Protein 1H3Z (pdb70)

Foldseek 3Di:
DPDDDADAFFFKFAADVVGGTATWHFHDPVQAPVQAVVQEDPDDAQWTWIQGPDVRHIHTHHCVRIGGQDLVNLVVCLVPPPPDDPGRNRRSVRSNVRRTVVSDDGPD

Solvent-accessible surface area: 6737 Å² total; per-residue (Å²): 165,140,183,55,115,20,116,81,4,54,66,0,25,0,87,70,111,86,104,44,86,27,0,0,0,10,3,45,39,93,58,9,50,83,114,1,143,169,68,67,31,171,166,100,59,115,37,57,18,0,0,11,2,14,110,48,87,34,38,33,12,17,30,123,24,6,38,63,6,77,57,129,45,0,50,112,20,49,146,159,35,158,68,176,29,66,62,1,44,120,0,12,124,62,0,47,87,14,74,60,13,133,56,24,85,60,94,148

Organism: Schizosaccharomyces pombe (strain 972 / ATCC 24843) (NCBI:txid284812)

Radius of gyration: 12.96 Å; Cα contacts (8 Å, |Δi|>4): 188; chains: 1; bounding box: 38×31×26 Å

Nearest PDB structures (foldseek):
  1h3z-assembly1_A  TM=9.810E-01  e=1.314E-20  Schizosaccharomyces pombe
  2l89-assembly1_A  TM=6.892E-01  e=3.878E-08  Schizosaccharomyces pombe
  7e29-assembly1_A  TM=7.721E-01  e=1.032E-06  Escherichia coli K-12
  1n27-assembly1_A  TM=7.124E-01  e=5.860E-05  Mus musculus
  2daq-assembly1_A  TM=7.280E-01  e=3.653E-04  Homo sapiens

GO terms:
  GO:0005634 nucleus (C, HDA)

Secondary structure (DSSP, 8-state):
-------TT-EEEEEETTEEEEEEEE--GGG--HHHHHT---SSSPEEEEEETTTT--EEEEGGGEEE--HHHHHHHHHS-SS--HHHHHHHHHHHH--SGGGSPP--

Structure (mmCIF, N/CA/C/O backbone):
data_1H3Z
#
_entry.id   1H3Z
#
_cell.length_a   1.000
_cell.length_b   1.000
_cell.length_c   1.000
_cell.angle_alpha   90.00
_cell.angle_beta   90.00
_cell.angle_gamma   90.00
#
_symmetry.space_group_name_H-M   'P 1'
#
loop_
_atom_site.group_PDB
_atom_site.id
_atom_site.type_symbol
_atom_site.label_atom_id
_atom_site.label_alt_id
_atom_site.label_comp_id
_atom_site.label_asym_id
_atom_site.label_entity_id
_atom_site.label_seq_id
_atom_site.pdbx_PDB_ins_code
_atom_site.Cartn_x
_atom_site.Cartn_y
_atom_site.Cartn_z
_atom_site.occupancy
_atom_site.B_iso_or_equiv
_atom_site.auth_seq_id
_atom_site.auth_comp_id
_atom_site.auth_asym_id
_atom_site.auth_atom_id
_atom_site.pdbx_PDB_model_num
ATOM 1 N N . SER A 1 2 ? -1.952 11.591 16.200 1.00 0.00 118 SER A N 1
ATOM 2 C CA . SER A 1 2 ? -1.609 10.965 14.889 1.00 0.00 118 SER A CA 1
ATOM 3 C C . SER A 1 2 ? -0.088 10.902 14.713 1.00 0.00 118 SER A C 1
ATOM 4 O O . SER A 1 2 ? 0.418 10.867 13.609 1.00 0.00 118 SER A O 1
ATOM 14 N N . GLU A 1 3 ? 0.645 10.887 15.793 1.00 0.00 119 GLU A N 1
ATOM 15 C CA . GLU A 1 3 ? 2.132 10.827 15.686 1.00 0.00 119 GLU A CA 1
ATOM 16 C C . GLU A 1 3 ? 2.548 9.675 14.763 1.00 0.00 119 GLU A C 1
ATOM 17 O O . GLU A 1 3 ? 1.744 8.847 14.388 1.00 0.00 119 GLU A O 1
ATOM 29 N N . ARG A 1 4 ? 3.798 9.622 14.392 1.00 0.00 120 ARG A N 1
ATOM 30 C CA . ARG A 1 4 ? 4.265 8.528 13.491 1.00 0.00 120 ARG A CA 1
ATOM 31 C C . ARG A 1 4 ? 3.771 7.170 13.996 1.00 0.00 120 ARG A C 1
ATOM 32 O O . ARG A 1 4 ? 3.551 6.977 15.175 1.00 0.00 120 ARG A O 1
ATOM 53 N N . VAL A 1 5 ? 3.598 6.227 13.111 1.00 0.00 121 VAL A N 1
ATOM 54 C CA . VAL A 1 5 ? 3.120 4.880 13.535 1.00 0.00 121 VAL A CA 1
ATOM 55 C C . VAL A 1 5 ? 4.166 3.828 13.169 1.00 0.00 121 VAL A C 1
ATOM 56 O O . VAL A 1 5 ? 4.871 3.961 12.188 1.00 0.00 121 VAL A O 1
ATOM 69 N N . ASN A 1 6 ? 4.268 2.780 13.933 1.00 0.00 122 ASN A N 1
ATOM 70 C CA . ASN A 1 6 ? 5.262 1.727 13.596 1.00 0.00 122 ASN A CA 1
ATOM 71 C C . ASN A 1 6 ? 4.635 0.735 12.622 1.00 0.00 122 ASN A C 1
ATOM 72 O O . ASN A 1 6 ? 3.773 -0.044 12.976 1.00 0.00 122 ASN A O 1
ATOM 83 N N . TYR A 1 7 ? 5.046 0.778 11.389 1.00 0.00 123 TYR A N 1
ATOM 84 C CA . TYR A 1 7 ? 4.466 -0.139 10.373 1.00 0.00 123 TYR A CA 1
ATOM 85 C C . TYR A 1 7 ? 5.316 -1.405 10.235 1.00 0.00 123 TYR A C 1
ATOM 86 O O . TYR A 1 7 ? 6.524 -1.349 10.119 1.00 0.00 123 TYR A O 1
ATOM 104 N N . LYS A 1 8 ? 4.684 -2.547 10.250 1.00 0.00 124 LYS A N 1
ATOM 105 C CA . LYS A 1 8 ? 5.434 -3.831 10.125 1.00 0.00 124 LYS A CA 1
ATOM 106 C C . LYS A 1 8 ? 5.169 -4.465 8.756 1.00 0.00 124 LYS A C 1
ATOM 107 O O . LYS A 1 8 ? 4.207 -4.127 8.091 1.00 0.00 124 LYS A O 1
ATOM 126 N N . PRO A 1 9 ? 6.034 -5.368 8.381 1.00 0.00 125 PRO A N 1
ATOM 127 C CA . PRO A 1 9 ? 5.893 -6.056 7.075 1.00 0.00 125 PRO A CA 1
ATOM 128 C C . PRO A 1 9 ? 4.641 -6.937 7.078 1.00 0.00 125 PRO A C 1
ATOM 129 O O . PRO A 1 9 ? 4.524 -7.867 7.850 1.00 0.00 125 PRO A O 1
ATOM 140 N N . GLY A 1 10 ? 3.700 -6.641 6.223 1.00 0.00 126 GLY A N 1
ATOM 141 C CA . GLY A 1 10 ? 2.450 -7.445 6.176 1.00 0.00 126 GLY A CA 1
ATOM 142 C C . GLY A 1 10 ? 1.298 -6.627 6.769 1.00 0.00 126 GLY A C 1
ATOM 143 O O . GLY A 1 10 ? 0.161 -7.056 6.776 1.00 0.00 126 GLY A O 1
ATOM 147 N N . MET A 1 11 ? 1.579 -5.444 7.257 1.00 0.00 127 MET A N 1
ATOM 148 C CA . MET A 1 11 ? 0.490 -4.600 7.836 1.00 0.00 127 MET A CA 1
ATOM 149 C C . MET A 1 11 ? -0.160 -3.761 6.731 1.00 0.00 127 MET A C 1
ATOM 150 O O . MET A 1 11 ? 0.515 -3.143 5.930 1.00 0.00 127 MET A O 1
ATOM 164 N N . ARG A 1 12 ? -1.466 -3.733 6.679 1.00 0.00 128 ARG A N 1
ATOM 165 C CA . ARG A 1 12 ? -2.152 -2.935 5.621 1.00 0.00 128 ARG A CA 1
ATOM 166 C C . ARG A 1 12 ? -2.171 -1.452 6.004 1.00 0.00 128 ARG A C 1
ATOM 167 O O . ARG A 1 12 ? -2.742 -1.065 7.006 1.00 0.00 128 ARG A O 1
ATOM 188 N N . VAL A 1 13 ? -1.551 -0.617 5.215 1.00 0.00 129 VAL A N 1
ATOM 189 C CA . VAL A 1 13 ? -1.538 0.838 5.540 1.00 0.00 129 VAL A CA 1
ATOM 190 C C . VAL A 1 13 ? -1.988 1.662 4.333 1.00 0.00 129 VAL A C 1
ATOM 191 O O . VAL A 1 13 ? -2.161 1.153 3.244 1.00 0.00 129 VAL A O 1
ATOM 204 N N . LEU A 1 14 ? -2.174 2.936 4.525 1.00 0.00 130 LEU A N 1
ATOM 205 C CA . LEU A 1 14 ? -2.604 3.811 3.405 1.00 0.00 130 LEU A CA 1
ATOM 206 C C . LEU A 1 14 ? -1.450 4.741 3.021 1.00 0.00 130 LEU A C 1
ATOM 207 O O . LEU A 1 14 ? -0.886 5.422 3.854 1.00 0.00 130 LEU A O 1
ATOM 223 N N . THR A 1 15 ? -1.080 4.762 1.771 1.00 0.00 131 THR A N 1
ATOM 224 C CA . THR A 1 15 ? 0.051 5.634 1.345 1.00 0.00 131 THR A CA 1
ATOM 225 C C . THR A 1 15 ? -0.438 6.735 0.399 1.00 0.00 131 THR A C 1
ATOM 226 O O . THR A 1 15 ? -0.862 6.471 -0.710 1.00 0.00 131 THR A O 1
ATOM 237 N N . LYS A 1 16 ? -0.377 7.968 0.826 1.00 0.00 132 LYS A N 1
ATOM 238 C CA . LYS A 1 16 ? -0.836 9.088 -0.053 1.00 0.00 132 LYS A CA 1
ATOM 239 C C . LYS A 1 16 ? 0.296 9.537 -0.980 1.00 0.00 132 LYS A C 1
ATOM 240 O O . LYS A 1 16 ? 1.435 9.643 -0.570 1.00 0.00 132 LYS A O 1
ATOM 259 N N . MET A 1 17 ? 0.001 9.807 -2.225 1.00 0.00 133 MET A N 1
ATOM 260 C CA . MET A 1 17 ? 1.083 10.251 -3.153 1.00 0.00 133 MET A CA 1
ATOM 261 C C . MET A 1 17 ? 0.724 11.611 -3.759 1.00 0.00 133 MET A C 1
ATOM 262 O O . MET A 1 17 ? -0.393 12.073 -3.648 1.00 0.00 133 MET A O 1
ATOM 276 N N . SER A 1 18 ? 1.663 12.258 -4.393 1.00 0.00 134 SER A N 1
ATOM 277 C CA . SER A 1 18 ? 1.369 13.590 -4.999 1.00 0.00 134 SER A CA 1
ATOM 278 C C . SER A 1 18 ? 0.186 13.485 -5.967 1.00 0.00 134 SER A C 1
ATOM 279 O O . SER A 1 18 ? 0.198 12.698 -6.892 1.00 0.00 134 SER A O 1
ATOM 287 N N . GLY A 1 19 ? -0.835 14.271 -5.760 1.00 0.00 135 GLY A N 1
ATOM 288 C CA . GLY A 1 19 ? -2.015 14.214 -6.667 1.00 0.00 135 GLY A CA 1
ATOM 289 C C . GLY A 1 19 ? -2.712 12.863 -6.503 1.00 0.00 135 GLY A C 1
ATOM 290 O O . GLY A 1 19 ? -3.576 12.500 -7.277 1.00 0.00 135 GLY A O 1
ATOM 294 N N . PHE A 1 20 ? -2.338 12.111 -5.504 1.00 0.00 136 PHE A N 1
ATOM 295 C CA . PHE A 1 20 ? -2.971 10.779 -5.294 1.00 0.00 136 PHE A CA 1
ATOM 296 C C . PHE A 1 20 ? -3.510 10.657 -3.866 1.00 0.00 136 PHE A C 1
ATOM 297 O O . PHE A 1 20 ? -2.790 10.879 -2.910 1.00 0.00 136 PHE A O 1
ATOM 314 N N . PRO A 1 21 ? -4.755 10.276 -3.774 1.00 0.00 137 PRO A N 1
ATOM 315 C CA . PRO A 1 21 ? -5.410 10.088 -2.454 1.00 0.00 137 PRO A CA 1
ATOM 316 C C . PRO A 1 21 ? -4.743 8.930 -1.714 1.00 0.00 137 PRO A C 1
ATOM 317 O O . PRO A 1 21 ? -4.106 8.090 -2.317 1.00 0.00 137 PRO A O 1
ATOM 328 N N . TRP A 1 22 ? -4.865 8.872 -0.417 1.00 0.00 138 TRP A N 1
ATOM 329 C CA . TRP A 1 22 ? -4.208 7.755 0.311 1.00 0.00 138 TRP A CA 1
ATOM 330 C C . TRP A 1 22 ? -4.586 6.443 -0.371 1.00 0.00 138 TRP A C 1
ATOM 331 O O . TRP A 1 22 ? -5.748 6.134 -0.547 1.00 0.00 138 TRP A O 1
ATOM 352 N N . TRP A 1 23 ? -3.613 5.680 -0.775 1.00 0.00 139 TRP A N 1
ATOM 353 C CA . TRP A 1 23 ? -3.915 4.400 -1.470 1.00 0.00 139 TRP A CA 1
ATOM 354 C C . TRP A 1 23 ? -3.682 3.217 -0.539 1.00 0.00 139 TRP A C 1
ATOM 355 O O . TRP A 1 23 ? -2.747 3.210 0.236 1.00 0.00 139 TRP A O 1
ATOM 376 N N . PRO A 1 24 ? -4.536 2.239 -0.657 1.00 0.00 140 PRO A N 1
ATOM 377 C CA . PRO A 1 24 ? -4.412 1.026 0.176 1.00 0.00 140 PRO A CA 1
ATOM 378 C C . PRO A 1 24 ? -3.128 0.284 -0.194 1.00 0.00 140 PRO A C 1
ATOM 379 O O . PRO A 1 24 ? -3.022 -0.335 -1.237 1.00 0.00 140 PRO A O 1
ATOM 390 N N . SER A 1 25 ? -2.149 0.363 0.661 1.00 0.00 141 SER A N 1
ATOM 391 C CA . SER A 1 25 ? -0.853 -0.316 0.399 1.00 0.00 141 SER A CA 1
ATOM 392 C C . SER A 1 25 ? -0.353 -0.951 1.694 1.00 0.00 141 SER A C 1
ATOM 393 O O . SER A 1 25 ? -0.504 -0.398 2.763 1.00 0.00 141 SER A O 1
ATOM 401 N N . MET A 1 26 ? 0.233 -2.107 1.614 1.00 0.00 142 MET A N 1
ATOM 402 C CA . MET A 1 26 ? 0.727 -2.769 2.853 1.00 0.00 142 MET A CA 1
ATOM 403 C C . MET A 1 26 ? 2.250 -2.652 2.937 1.00 0.00 142 MET A C 1
ATOM 404 O O . MET A 1 26 ? 2.939 -2.673 1.939 1.00 0.00 142 MET A O 1
ATOM 418 N N . VAL A 1 27 ? 2.784 -2.517 4.119 1.00 0.00 143 VAL A N 1
ATOM 419 C CA . VAL A 1 27 ? 4.263 -2.385 4.248 1.00 0.00 143 VAL A CA 1
ATOM 420 C C . VAL A 1 27 ? 4.936 -3.725 3.951 1.00 0.00 143 VAL A C 1
ATOM 421 O O . VAL A 1 27 ? 4.738 -4.701 4.643 1.00 0.00 143 VAL A O 1
ATOM 434 N N . VAL A 1 28 ? 5.728 -3.775 2.919 1.00 0.00 144 VAL A N 1
ATOM 435 C CA . VAL A 1 28 ? 6.422 -5.043 2.560 1.00 0.00 144 VAL A CA 1
ATOM 436 C C . VAL A 1 28 ? 7.934 -4.859 2.675 1.00 0.00 144 VAL A C 1
ATOM 437 O O . VAL A 1 28 ? 8.412 -3.883 3.217 1.00 0.00 144 VAL A O 1
ATOM 450 N N . THR A 1 29 ? 8.687 -5.790 2.167 1.00 0.00 145 THR A N 1
ATOM 451 C CA . THR A 1 29 ? 10.168 -5.670 2.239 1.00 0.00 145 THR A CA 1
ATOM 452 C C . THR A 1 29 ? 10.783 -6.003 0.878 1.00 0.00 145 THR A C 1
ATOM 453 O O . THR A 1 29 ? 10.202 -6.713 0.083 1.00 0.00 145 THR A O 1
ATOM 464 N N . GLU A 1 30 ? 11.949 -5.492 0.602 1.00 0.00 146 GLU A N 1
ATOM 465 C CA . GLU A 1 30 ? 12.592 -5.777 -0.712 1.00 0.00 146 GLU A CA 1
ATOM 466 C C . GLU A 1 30 ? 12.584 -7.282 -0.994 1.00 0.00 146 GLU A C 1
ATOM 467 O O . GLU A 1 30 ? 12.691 -7.712 -2.126 1.00 0.00 146 GLU A O 1
ATOM 479 N N . SER A 1 31 ? 12.457 -8.085 0.026 1.00 0.00 147 SER A N 1
ATOM 480 C CA . SER A 1 31 ? 12.441 -9.561 -0.185 1.00 0.00 147 SER A CA 1
ATOM 481 C C . SER A 1 31 ? 11.251 -9.963 -1.065 1.00 0.00 147 SER A C 1
ATOM 482 O O . SER A 1 31 ? 11.299 -10.946 -1.775 1.00 0.00 147 SER A O 1
ATOM 490 N N . LYS A 1 32 ? 10.184 -9.212 -1.021 1.00 0.00 148 LYS A N 1
ATOM 491 C CA . LYS A 1 32 ? 8.995 -9.556 -1.855 1.00 0.00 148 LYS A CA 1
ATOM 492 C C . LYS A 1 32 ? 8.921 -8.635 -3.075 1.00 0.00 148 LYS A C 1
ATOM 493 O O . LYS A 1 32 ? 8.050 -8.767 -3.913 1.00 0.00 148 LYS A O 1
ATOM 512 N N . MET A 1 33 ? 9.823 -7.699 -3.177 1.00 0.00 149 MET A N 1
ATOM 513 C CA . MET A 1 33 ? 9.801 -6.763 -4.337 1.00 0.00 149 MET A CA 1
ATOM 514 C C . MET A 1 33 ? 10.647 -7.306 -5.488 1.00 0.00 149 MET A C 1
ATOM 515 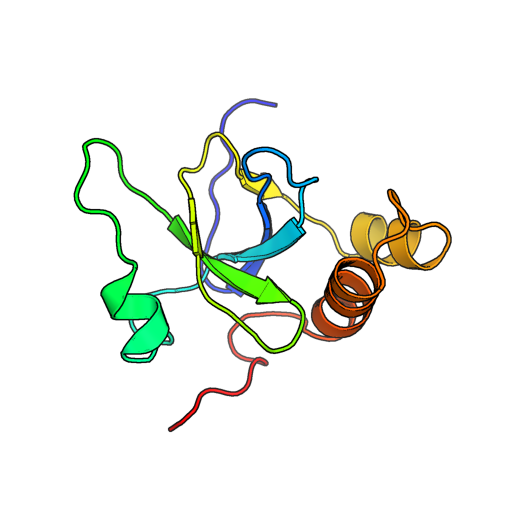O O . MET A 1 33 ? 11.844 -7.475 -5.364 1.00 0.00 149 MET A O 1
ATOM 529 N N . THR A 1 34 ? 10.042 -7.567 -6.614 1.00 0.00 150 THR A N 1
ATOM 530 C CA . THR A 1 34 ? 10.826 -8.080 -7.771 1.00 0.00 150 THR A CA 1
ATOM 531 C C . THR A 1 34 ? 11.824 -7.010 -8.220 1.00 0.00 150 THR A C 1
ATOM 532 O O . THR A 1 34 ? 12.197 -6.144 -7.455 1.00 0.00 150 THR A O 1
ATOM 543 N N . SER A 1 35 ? 12.256 -7.054 -9.448 1.00 0.00 151 SER A N 1
ATOM 544 C CA . SER A 1 35 ? 13.224 -6.023 -9.922 1.00 0.00 151 SER A CA 1
ATOM 545 C C . SER A 1 35 ? 12.487 -4.718 -10.221 1.00 0.00 151 SER A C 1
ATOM 546 O O . SER A 1 35 ? 13.048 -3.643 -10.138 1.00 0.00 151 SER A O 1
ATOM 554 N N . VAL A 1 36 ? 11.229 -4.800 -10.561 1.00 0.00 152 VAL A N 1
ATOM 555 C CA . VAL A 1 36 ? 10.455 -3.561 -10.853 1.00 0.00 152 VAL A CA 1
ATOM 556 C C . VAL A 1 36 ? 10.329 -2.721 -9.578 1.00 0.00 152 VAL A C 1
ATOM 557 O O . VAL A 1 36 ? 10.525 -1.521 -9.588 1.00 0.00 152 VAL A O 1
ATOM 570 N N . ALA A 1 37 ? 10.007 -3.346 -8.479 1.00 0.00 153 ALA A N 1
ATOM 571 C CA . ALA A 1 37 ? 9.872 -2.593 -7.200 1.00 0.00 153 ALA A CA 1
ATOM 572 C C . ALA A 1 37 ? 11.256 -2.235 -6.654 1.00 0.00 153 ALA A C 1
ATOM 573 O O . ALA A 1 37 ? 11.436 -1.230 -5.995 1.00 0.00 153 ALA A O 1
ATOM 580 N N . ARG A 1 38 ? 12.236 -3.055 -6.920 1.00 0.00 154 ARG A N 1
ATOM 581 C CA . ARG A 1 38 ? 13.608 -2.768 -6.415 1.00 0.00 154 ARG A CA 1
ATOM 582 C C . ARG A 1 38 ? 14.247 -1.635 -7.223 1.00 0.00 154 ARG A C 1
ATOM 583 O O . ARG A 1 38 ? 15.116 -0.932 -6.745 1.00 0.00 154 ARG A O 1
ATOM 604 N N . LYS A 1 39 ? 13.828 -1.457 -8.445 1.00 0.00 155 LYS A N 1
ATOM 605 C CA . LYS A 1 39 ? 14.414 -0.375 -9.287 1.00 0.00 155 LYS A CA 1
ATOM 606 C C . LYS A 1 39 ? 13.867 0.989 -8.858 1.00 0.00 155 LYS A C 1
ATOM 607 O O . LYS A 1 39 ? 14.480 2.013 -9.087 1.00 0.00 155 LYS A O 1
ATOM 626 N N . SER A 1 40 ? 12.717 1.012 -8.242 1.00 0.00 156 SER A N 1
ATOM 627 C CA . SER A 1 40 ? 12.133 2.313 -7.807 1.00 0.00 156 SER A CA 1
ATOM 628 C C . SER A 1 40 ? 12.600 2.662 -6.391 1.00 0.00 156 SER A C 1
ATOM 629 O O . SER A 1 40 ? 12.263 3.700 -5.856 1.00 0.00 156 SER A O 1
ATOM 637 N N . LYS A 1 41 ? 13.373 1.808 -5.778 1.00 0.00 157 LYS A N 1
ATOM 638 C CA . LYS A 1 41 ? 13.854 2.101 -4.397 1.00 0.00 157 LYS A CA 1
ATOM 639 C C . LYS A 1 41 ? 14.563 3.459 -4.359 1.00 0.00 157 LYS A C 1
ATOM 640 O O . LYS A 1 41 ? 15.572 3.653 -5.007 1.00 0.00 157 LYS A O 1
ATOM 659 N N . PRO A 1 42 ? 14.001 4.358 -3.597 1.00 0.00 158 PRO A N 1
ATOM 660 C CA . PRO A 1 42 ? 14.571 5.723 -3.464 1.00 0.00 158 PRO A CA 1
ATOM 661 C C . PRO A 1 42 ? 15.890 5.691 -2.687 1.00 0.00 158 PRO A C 1
ATOM 662 O O . PRO A 1 42 ? 16.058 4.930 -1.755 1.00 0.00 158 PRO A O 1
ATOM 673 N N . LYS A 1 43 ? 16.822 6.522 -3.062 1.00 0.00 159 LYS A N 1
ATOM 674 C CA . LYS A 1 43 ? 18.129 6.557 -2.345 1.00 0.00 159 LYS A CA 1
ATOM 675 C C . LYS A 1 43 ? 18.320 7.933 -1.706 1.00 0.00 159 LYS A C 1
ATOM 676 O O . LYS A 1 43 ? 19.426 8.367 -1.450 1.00 0.00 159 LYS A O 1
ATOM 695 N N . ARG A 1 44 ? 17.240 8.622 -1.455 1.00 0.00 160 ARG A N 1
ATOM 696 C CA . ARG A 1 44 ? 17.333 9.975 -0.838 1.00 0.00 160 ARG A CA 1
ATOM 697 C C . ARG A 1 44 ? 17.417 9.864 0.687 1.00 0.00 160 ARG A C 1
ATOM 698 O O . ARG A 1 44 ? 17.322 8.790 1.249 1.00 0.00 160 ARG A O 1
ATOM 719 N N . ALA A 1 45 ? 17.597 10.968 1.358 1.00 0.00 161 ALA A N 1
ATOM 720 C CA . ALA A 1 45 ? 17.693 10.938 2.846 1.00 0.00 161 ALA A CA 1
ATOM 721 C C . ALA A 1 45 ? 16.356 10.519 3.457 1.00 0.00 161 ALA A C 1
ATOM 722 O O . ALA A 1 45 ? 15.302 10.799 2.923 1.00 0.00 161 ALA A O 1
ATOM 729 N N . GLY A 1 46 ? 16.393 9.850 4.575 1.00 0.00 162 GLY A N 1
ATOM 730 C CA . GLY A 1 46 ? 15.126 9.412 5.221 1.00 0.00 162 GLY A CA 1
ATOM 731 C C . GLY A 1 46 ? 14.864 7.949 4.871 1.00 0.00 162 GLY A C 1
ATOM 732 O O . GLY A 1 46 ? 14.995 7.542 3.733 1.00 0.00 162 GLY A O 1
ATOM 736 N N . THR A 1 47 ? 14.489 7.151 5.832 1.00 0.00 163 THR A N 1
ATOM 737 C CA . THR A 1 47 ? 14.220 5.718 5.532 1.00 0.00 163 THR A CA 1
ATOM 738 C C . THR A 1 47 ? 12.855 5.583 4.864 1.00 0.00 163 THR A C 1
ATOM 739 O O . THR A 1 47 ? 11.846 6.010 5.391 1.00 0.00 163 THR A O 1
ATOM 750 N N . PHE A 1 48 ? 12.818 5.008 3.697 1.00 0.00 164 PHE A N 1
ATOM 751 C CA . PHE A 1 48 ? 11.522 4.861 2.979 1.00 0.00 164 PHE A CA 1
ATOM 752 C C . PHE A 1 48 ? 10.950 3.455 3.179 1.00 0.00 164 PHE A C 1
ATOM 753 O O . PHE A 1 48 ? 11.672 2.480 3.243 1.00 0.00 164 PHE A O 1
ATOM 770 N N . TYR A 1 49 ? 9.654 3.352 3.283 1.00 0.00 165 TYR A N 1
ATOM 771 C CA . TYR A 1 49 ? 9.016 2.021 3.487 1.00 0.00 165 TYR A CA 1
ATOM 772 C C . TYR A 1 49 ? 8.522 1.449 2.162 1.00 0.00 165 TYR A C 1
ATOM 773 O O . TYR A 1 49 ? 7.684 2.044 1.511 1.00 0.00 165 TYR A O 1
ATOM 791 N N . PRO A 1 50 ? 9.014 0.295 1.817 1.00 0.00 166 PRO A N 1
ATOM 792 C CA . PRO A 1 50 ? 8.556 -0.357 0.578 1.00 0.00 166 PRO A CA 1
ATOM 793 C C . PRO A 1 50 ? 7.190 -0.981 0.853 1.00 0.00 166 PRO A C 1
ATOM 794 O O . PRO A 1 50 ? 7.060 -1.827 1.712 1.00 0.00 166 PRO A O 1
ATOM 805 N N . VAL A 1 51 ? 6.172 -0.575 0.157 1.00 0.00 167 VAL A N 1
ATOM 806 C CA . VAL A 1 51 ? 4.828 -1.162 0.426 1.00 0.00 167 VAL A CA 1
ATOM 807 C C . VAL A 1 51 ? 4.262 -1.782 -0.841 1.00 0.00 167 VAL A C 1
ATOM 808 O O . VAL A 1 51 ? 4.719 -1.509 -1.930 1.00 0.00 167 VAL A O 1
ATOM 821 N N . ILE A 1 52 ? 3.238 -2.573 -0.716 1.00 0.00 168 ILE A N 1
ATOM 822 C CA . ILE A 1 52 ? 2.625 -3.150 -1.932 1.00 0.00 168 ILE A CA 1
ATOM 823 C C . ILE A 1 52 ? 1.342 -2.380 -2.203 1.00 0.00 168 ILE A C 1
ATOM 824 O O . ILE A 1 52 ? 0.513 -2.207 -1.331 1.00 0.00 168 ILE A O 1
ATOM 840 N N . PHE A 1 53 ? 1.184 -1.886 -3.389 1.00 0.00 169 PHE A N 1
ATOM 841 C CA . PHE A 1 53 ? -0.033 -1.092 -3.694 1.00 0.00 169 PHE A CA 1
ATOM 842 C C . PHE A 1 53 ? -1.110 -1.971 -4.322 1.00 0.00 169 PHE A C 1
ATOM 843 O O . PHE A 1 53 ? -0.844 -2.775 -5.191 1.00 0.00 169 PHE A O 1
ATOM 860 N N . PHE A 1 54 ? -2.332 -1.812 -3.898 1.00 0.00 170 PHE A N 1
ATOM 861 C CA . PHE A 1 54 ? -3.428 -2.630 -4.485 1.00 0.00 170 PHE A CA 1
ATOM 862 C C . PHE A 1 54 ? -4.163 -1.788 -5.538 1.00 0.00 170 PHE A C 1
ATOM 863 O O . PHE A 1 54 ? -4.239 -0.580 -5.414 1.00 0.00 170 PHE A O 1
ATOM 880 N N . PRO A 1 55 ? -4.684 -2.440 -6.546 1.00 0.00 171 PRO A N 1
ATOM 881 C CA . PRO A 1 55 ? -4.577 -3.908 -6.678 1.00 0.00 171 PRO A CA 1
ATOM 882 C C . PRO A 1 55 ? -3.328 -4.280 -7.492 1.00 0.00 171 PRO A C 1
ATOM 883 O O . PRO A 1 55 ? -2.374 -3.532 -7.554 1.00 0.00 171 PRO A O 1
ATOM 894 N N . ASN A 1 56 ? -3.335 -5.430 -8.118 1.00 0.00 172 ASN A N 1
ATOM 895 C CA . ASN A 1 56 ? -2.161 -5.856 -8.937 1.00 0.00 172 ASN A CA 1
ATOM 896 C C . ASN A 1 56 ? -0.898 -5.941 -8.077 1.00 0.00 172 ASN A C 1
ATOM 897 O O . ASN A 1 56 ? 0.195 -6.084 -8.588 1.00 0.00 172 ASN A O 1
ATOM 908 N N . LYS A 1 57 ? -1.039 -5.861 -6.778 1.00 0.00 173 LYS A N 1
ATOM 909 C CA . LYS A 1 57 ? 0.146 -5.942 -5.885 1.00 0.00 173 LYS A CA 1
ATOM 910 C C . LYS A 1 57 ? 1.329 -5.189 -6.516 1.00 0.00 173 LYS A C 1
ATOM 911 O O . LYS A 1 57 ? 2.179 -5.752 -7.174 1.00 0.00 173 LYS A O 1
ATOM 930 N N . GLU A 1 58 ? 1.379 -3.902 -6.311 1.00 0.00 174 GLU A N 1
ATOM 931 C CA . GLU A 1 58 ? 2.496 -3.094 -6.873 1.00 0.00 174 GLU A CA 1
ATOM 932 C C . GLU A 1 58 ? 3.498 -2.829 -5.757 1.00 0.00 174 GLU A C 1
ATOM 933 O O . GLU A 1 58 ? 3.410 -3.417 -4.704 1.00 0.00 174 GLU A O 1
ATOM 945 N N . TYR A 1 59 ? 4.445 -1.960 -5.957 1.00 0.00 175 TYR A N 1
ATOM 946 C CA . TYR A 1 59 ? 5.422 -1.692 -4.869 1.00 0.00 175 TYR A CA 1
ATOM 947 C C . TYR A 1 59 ? 5.835 -0.221 -4.873 1.00 0.00 175 TYR A C 1
ATOM 948 O O . TYR A 1 59 ? 6.240 0.320 -5.882 1.00 0.00 175 TYR A O 1
ATOM 966 N N . LEU A 1 60 ? 5.727 0.433 -3.746 1.00 0.00 176 LEU A N 1
ATOM 967 C CA . LEU A 1 60 ? 6.103 1.873 -3.682 1.00 0.00 176 LEU A CA 1
ATOM 968 C C . LEU A 1 60 ? 6.989 2.147 -2.466 1.00 0.00 176 LEU A C 1
ATOM 969 O O . LEU A 1 60 ? 6.866 1.519 -1.435 1.00 0.00 176 LEU A O 1
ATOM 985 N N . TRP A 1 61 ? 7.872 3.097 -2.580 1.00 0.00 177 TRP A N 1
ATOM 986 C CA . TRP A 1 61 ? 8.763 3.440 -1.443 1.00 0.00 177 TRP A CA 1
ATOM 987 C C . TRP A 1 61 ? 8.322 4.774 -0.834 1.00 0.00 177 TRP A C 1
ATOM 988 O O . TRP A 1 61 ? 8.703 5.834 -1.292 1.00 0.00 177 TRP A O 1
ATOM 1009 N N . THR A 1 62 ? 7.512 4.733 0.188 1.00 0.00 178 THR A N 1
ATOM 1010 C CA . THR A 1 62 ? 7.036 5.999 0.816 1.00 0.00 178 THR A CA 1
ATOM 1011 C C . THR A 1 62 ? 7.509 6.088 2.270 1.00 0.00 178 THR A C 1
ATOM 1012 O O . THR A 1 62 ? 7.597 5.096 2.965 1.00 0.00 178 THR A O 1
ATOM 1023 N N . GLY A 1 63 ? 7.811 7.270 2.735 1.00 0.00 179 GLY A N 1
ATOM 1024 C CA . GLY A 1 63 ? 8.275 7.420 4.144 1.00 0.00 179 GLY A CA 1
ATOM 1025 C C . GLY A 1 63 ? 7.085 7.269 5.093 1.00 0.00 179 GLY A C 1
ATOM 1026 O O . GLY A 1 63 ? 5.942 7.389 4.698 1.00 0.00 179 GLY A O 1
ATOM 1030 N N . SER A 1 64 ? 7.344 7.003 6.345 1.00 0.00 180 SER A N 1
ATOM 1031 C CA . SER A 1 64 ? 6.232 6.840 7.327 1.00 0.00 180 SER A CA 1
ATOM 1032 C C . SER A 1 64 ? 5.352 8.098 7.351 1.00 0.00 180 SER A C 1
ATOM 1033 O O . SER A 1 64 ? 4.199 8.055 7.731 1.00 0.00 180 SER A O 1
ATOM 1041 N N . ASP A 1 65 ? 5.897 9.221 6.963 1.00 0.00 181 ASP A N 1
ATOM 1042 C CA . ASP A 1 65 ? 5.108 10.491 6.979 1.00 0.00 181 ASP A CA 1
ATOM 1043 C C . ASP A 1 65 ? 3.819 10.357 6.162 1.00 0.00 181 ASP A C 1
ATOM 1044 O O . ASP A 1 65 ? 2.732 10.562 6.667 1.00 0.00 181 ASP A O 1
ATOM 1053 N N . SER A 1 66 ? 3.923 10.019 4.905 1.00 0.00 182 SER A N 1
ATOM 1054 C CA . SER A 1 66 ? 2.693 9.881 4.070 1.00 0.00 182 SER A CA 1
ATOM 1055 C C . SER A 1 66 ? 2.064 8.502 4.281 1.00 0.00 182 SER A C 1
ATOM 1056 O O . SER A 1 66 ? 1.173 8.094 3.552 1.00 0.00 182 SER A O 1
ATOM 1064 N N . LEU A 1 67 ? 2.528 7.780 5.270 1.00 0.00 183 LEU A N 1
ATOM 1065 C CA . LEU A 1 67 ? 1.971 6.425 5.539 1.00 0.00 183 LEU A CA 1
ATOM 1066 C C . LEU A 1 67 ? 1.060 6.450 6.768 1.00 0.00 183 LEU A C 1
ATOM 1067 O O . LEU A 1 67 ? 1.408 6.977 7.805 1.00 0.00 183 LEU A O 1
ATOM 1083 N N . THR A 1 68 ? -0.099 5.870 6.654 1.00 0.00 184 THR A N 1
ATOM 1084 C CA . THR A 1 68 ? -1.045 5.835 7.804 1.00 0.00 184 THR A CA 1
ATOM 1085 C C . THR A 1 68 ? -1.570 4.405 7.971 1.00 0.00 184 THR A C 1
ATOM 1086 O O . THR A 1 68 ? -1.584 3.645 7.029 1.00 0.00 184 THR A O 1
ATOM 1097 N N . PRO A 1 69 ? -1.973 4.073 9.163 1.00 0.00 185 PRO A N 1
ATOM 1098 C CA . PRO A 1 69 ? -2.490 2.708 9.427 1.00 0.00 185 PRO A CA 1
ATOM 1099 C C . PRO A 1 69 ? -3.847 2.503 8.741 1.00 0.00 185 PRO A C 1
ATOM 1100 O O . PRO A 1 69 ? -4.758 3.291 8.896 1.00 0.00 185 PRO A O 1
ATOM 1111 N N . LEU A 1 70 ? -3.982 1.447 7.980 1.00 0.00 186 LEU A N 1
ATOM 1112 C CA . LEU A 1 70 ? -5.273 1.184 7.279 1.00 0.00 186 LEU A CA 1
ATOM 1113 C C . LEU A 1 70 ? -5.950 -0.044 7.898 1.00 0.00 186 LEU A C 1
ATOM 1114 O O . LEU A 1 70 ? -5.537 -1.167 7.687 1.00 0.00 186 LEU A O 1
ATOM 1130 N N . THR A 1 71 ? -6.983 0.165 8.669 1.00 0.00 187 THR A N 1
ATOM 1131 C CA . THR A 1 71 ? -7.682 -0.985 9.314 1.00 0.00 187 THR A CA 1
ATOM 1132 C C . THR A 1 71 ? -8.659 -1.642 8.340 1.00 0.00 187 THR A C 1
ATOM 1133 O O . THR A 1 71 ? -9.074 -1.048 7.365 1.00 0.00 187 THR A O 1
ATOM 1144 N N . SER A 1 72 ? -9.043 -2.860 8.607 1.00 0.00 188 SER A N 1
ATOM 1145 C CA . SER A 1 72 ? -10.006 -3.549 7.703 1.00 0.00 188 SER A CA 1
ATOM 1146 C C . SER A 1 72 ? -11.329 -2.785 7.689 1.00 0.00 188 SER A C 1
ATOM 1147 O O . SER A 1 72 ? -11.973 -2.651 6.667 1.00 0.00 188 SER A O 1
ATOM 1155 N N . GLU A 1 73 ? -11.734 -2.276 8.818 1.00 0.00 189 GLU A N 1
ATOM 1156 C CA . GLU A 1 73 ? -13.008 -1.508 8.877 1.00 0.00 189 GLU A CA 1
ATOM 1157 C C . GLU A 1 73 ? -12.926 -0.313 7.932 1.00 0.00 189 GLU A C 1
ATOM 1158 O O . GLU A 1 73 ? -13.812 -0.069 7.136 1.00 0.00 189 GLU A O 1
ATOM 1170 N N . ALA A 1 74 ? -11.856 0.428 8.003 1.00 0.00 190 ALA A N 1
ATOM 1171 C CA . ALA A 1 74 ? -11.702 1.599 7.099 1.00 0.00 190 ALA A CA 1
ATOM 1172 C C . ALA A 1 74 ? -11.751 1.128 5.647 1.00 0.00 190 ALA A C 1
ATOM 1173 O O . ALA A 1 74 ? -12.377 1.735 4.800 1.00 0.00 190 ALA A O 1
ATOM 1180 N N . ILE A 1 75 ? -11.100 0.036 5.359 1.00 0.00 191 ILE A N 1
ATOM 1181 C CA . ILE A 1 75 ? -11.108 -0.496 3.969 1.00 0.00 191 ILE A CA 1
ATOM 1182 C C . ILE A 1 75 ? -12.543 -0.825 3.551 1.00 0.00 191 ILE A C 1
ATOM 1183 O O . ILE A 1 75 ? -13.010 -0.401 2.514 1.00 0.00 191 ILE A O 1
ATOM 1199 N N . SER A 1 76 ? -13.248 -1.574 4.358 1.00 0.00 192 SER A N 1
ATOM 1200 C CA . SER A 1 76 ? -14.655 -1.924 4.011 1.00 0.00 192 SER A CA 1
ATOM 1201 C C . SER A 1 76 ? -15.493 -0.650 3.900 1.00 0.00 192 SER A C 1
ATOM 1202 O O . SER A 1 76 ? -16.289 -0.494 2.993 1.00 0.00 192 SER A O 1
ATOM 1210 N N . GLN A 1 77 ? -15.313 0.272 4.807 1.00 0.00 193 GLN A N 1
ATOM 1211 C CA . GLN A 1 77 ? -16.093 1.538 4.730 1.00 0.00 193 GLN A CA 1
ATOM 1212 C C . GLN A 1 77 ? -15.885 2.158 3.351 1.00 0.00 193 GLN A C 1
ATOM 1213 O O . GLN A 1 77 ? -16.811 2.643 2.727 1.00 0.00 193 GLN A O 1
ATOM 1227 N N . PHE A 1 78 ? -14.677 2.124 2.859 1.00 0.00 194 PHE A N 1
ATOM 1228 C CA . PHE A 1 78 ? -14.416 2.691 1.509 1.00 0.00 194 PHE A CA 1
ATOM 1229 C C . PHE A 1 78 ? -15.186 1.878 0.467 1.00 0.00 194 PHE A C 1
ATOM 1230 O O . PHE A 1 78 ? -15.817 2.422 -0.417 1.00 0.00 194 PHE A O 1
ATOM 1247 N N . LEU A 1 79 ? -15.142 0.576 0.566 1.00 0.00 195 LEU A N 1
ATOM 1248 C CA . LEU A 1 79 ? -15.879 -0.261 -0.420 1.00 0.00 195 LEU A CA 1
ATOM 1249 C C . LEU A 1 79 ? -17.317 0.244 -0.513 1.00 0.00 195 LEU A C 1
ATOM 1250 O O . LEU A 1 79 ? -17.857 0.412 -1.588 1.00 0.00 195 LEU A O 1
ATOM 1266 N N . GLU A 1 80 ? -17.933 0.517 0.605 1.00 0.00 196 GLU A N 1
ATOM 1267 C CA . GLU A 1 80 ? -19.324 1.047 0.563 1.00 0.00 196 GLU A CA 1
ATOM 1268 C C . GLU A 1 80 ? -19.309 2.383 -0.176 1.00 0.00 196 GLU A C 1
ATOM 1269 O O . GLU A 1 80 ? -20.132 2.648 -1.030 1.00 0.00 196 GLU A O 1
ATOM 1281 N N . LYS A 1 81 ? -18.350 3.212 0.131 1.00 0.00 197 LYS A N 1
ATOM 1282 C CA . LYS A 1 81 ? -18.233 4.523 -0.566 1.00 0.00 197 LYS A CA 1
ATOM 1283 C C . LYS A 1 81 ? -16.754 4.829 -0.824 1.00 0.00 197 LYS A C 1
ATOM 1284 O O . LYS A 1 81 ? -16.011 5.115 0.094 1.00 0.00 197 LYS A O 1
ATOM 1303 N N . PRO A 1 82 ? -16.376 4.757 -2.069 1.00 0.00 198 PRO A N 1
ATOM 1304 C CA . PRO A 1 82 ? -14.982 5.024 -2.468 1.00 0.00 198 PRO A CA 1
ATOM 1305 C C . PRO A 1 82 ? -14.793 6.500 -2.833 1.00 0.00 198 PRO A C 1
ATOM 1306 O O . PRO A 1 82 ? -15.688 7.138 -3.350 1.00 0.00 198 PRO A O 1
ATOM 1317 N N . LYS A 1 83 ? -13.636 7.049 -2.564 1.00 0.00 199 LYS A N 1
ATOM 1318 C CA . LYS A 1 83 ? -13.403 8.486 -2.898 1.00 0.00 199 LYS A CA 1
ATOM 1319 C C . LYS A 1 83 ? -11.899 8.766 -3.057 1.00 0.00 199 LYS A C 1
ATOM 1320 O O . LYS A 1 83 ? -11.115 8.385 -2.210 1.00 0.00 199 LYS A O 1
ATOM 1339 N N . PRO A 1 84 ? -11.536 9.428 -4.134 1.00 0.00 200 PRO A N 1
ATOM 1340 C CA . PRO A 1 84 ? -12.525 9.879 -5.150 1.00 0.00 200 PRO A CA 1
ATOM 1341 C C . PRO A 1 84 ? -13.043 8.675 -5.939 1.00 0.00 200 PRO A C 1
ATOM 1342 O O . PRO A 1 84 ? -12.915 7.546 -5.510 1.00 0.00 200 PRO A O 1
ATOM 1353 N N . LYS A 1 85 ? -13.625 8.896 -7.085 1.00 0.00 201 LYS A N 1
ATOM 1354 C CA . LYS A 1 85 ? -14.137 7.740 -7.872 1.00 0.00 201 LYS A CA 1
ATOM 1355 C C . LYS A 1 85 ? -13.069 7.260 -8.857 1.00 0.00 201 LYS A C 1
ATOM 1356 O O . LYS A 1 85 ? -13.077 7.609 -10.021 1.00 0.00 201 LYS A O 1
ATOM 1375 N N . THR A 1 86 ? -12.164 6.443 -8.396 1.00 0.00 202 THR A N 1
ATOM 1376 C CA . THR A 1 86 ? -11.097 5.905 -9.295 1.00 0.00 202 THR A CA 1
ATOM 1377 C C . THR A 1 86 ? -11.223 4.381 -9.387 1.00 0.00 202 THR A C 1
ATOM 1378 O O . THR A 1 86 ? -11.013 3.674 -8.421 1.00 0.00 202 THR A O 1
ATOM 1389 N N . ALA A 1 87 ? -11.569 3.867 -10.532 1.00 0.00 203 ALA A N 1
ATOM 1390 C CA . ALA A 1 87 ? -11.719 2.389 -10.671 1.00 0.00 203 ALA A CA 1
ATOM 1391 C C . ALA A 1 87 ? -10.488 1.659 -10.123 1.00 0.00 203 ALA A C 1
ATOM 1392 O O . ALA A 1 87 ? -10.597 0.602 -9.531 1.00 0.00 203 ALA A O 1
ATOM 1399 N N . SER A 1 88 ? -9.319 2.203 -10.317 1.00 0.00 204 SER A N 1
ATOM 1400 C CA . SER A 1 88 ? -8.093 1.520 -9.809 1.00 0.00 204 SER A CA 1
ATOM 1401 C C . SER A 1 88 ? -8.072 1.508 -8.278 1.00 0.00 204 SER A C 1
ATOM 1402 O O . SER A 1 88 ? -7.842 0.485 -7.665 1.00 0.00 204 SER A O 1
ATOM 1410 N N . LEU A 1 89 ? -8.316 2.626 -7.653 1.00 0.00 205 LEU A N 1
ATOM 1411 C CA . LEU A 1 89 ? -8.310 2.649 -6.162 1.00 0.00 205 LEU A CA 1
ATOM 1412 C C . LEU A 1 89 ? -9.382 1.705 -5.637 1.00 0.00 205 LEU A C 1
ATOM 1413 O O . LEU A 1 89 ? -9.131 0.862 -4.800 1.00 0.00 205 LEU A O 1
ATOM 1429 N N . ILE A 1 90 ? -10.582 1.841 -6.126 1.00 0.00 206 ILE A N 1
ATOM 1430 C CA . ILE A 1 90 ? -11.667 0.945 -5.650 1.00 0.00 206 ILE A CA 1
ATOM 1431 C C . ILE A 1 90 ? -11.203 -0.499 -5.770 1.00 0.00 206 ILE A C 1
ATOM 1432 O O . ILE A 1 90 ? -11.397 -1.300 -4.878 1.00 0.00 206 ILE A O 1
ATOM 1448 N N . LYS A 1 91 ? -10.557 -0.835 -6.850 1.00 0.00 207 LYS A N 1
ATOM 1449 C CA . LYS A 1 91 ? -10.050 -2.224 -6.985 1.00 0.00 207 LYS A CA 1
ATOM 1450 C C . LYS A 1 91 ? -8.927 -2.414 -5.965 1.00 0.00 207 LYS A C 1
ATOM 1451 O O . LYS A 1 91 ? -8.654 -3.508 -5.512 1.00 0.00 207 LYS A O 1
ATOM 1470 N N . ALA A 1 92 ? -8.294 -1.333 -5.586 1.00 0.00 208 ALA A N 1
ATOM 1471 C CA . ALA A 1 92 ? -7.205 -1.406 -4.573 1.00 0.00 208 ALA A CA 1
ATOM 1472 C C . ALA A 1 92 ? -7.786 -1.863 -3.234 1.00 0.00 208 ALA A C 1
ATOM 1473 O O . ALA A 1 92 ? -7.339 -2.824 -2.640 1.00 0.00 208 ALA A O 1
ATOM 1480 N N . TYR A 1 93 ? -8.789 -1.176 -2.764 1.00 0.00 209 TYR A N 1
ATOM 1481 C CA . TYR A 1 93 ? -9.424 -1.555 -1.472 1.00 0.00 209 TYR A CA 1
ATOM 1482 C C . TYR A 1 93 ? -10.123 -2.903 -1.613 1.00 0.00 209 TYR A C 1
ATOM 1483 O O . TYR A 1 93 ? -10.147 -3.697 -0.702 1.00 0.00 209 TYR A O 1
ATOM 1501 N N . LYS A 1 94 ? -10.699 -3.162 -2.749 1.00 0.00 210 LYS A N 1
ATOM 1502 C CA . LYS A 1 94 ? -11.403 -4.456 -2.940 1.00 0.00 210 LYS A CA 1
ATOM 1503 C C . LYS A 1 94 ? -10.405 -5.621 -2.920 1.00 0.00 210 LYS A C 1
ATOM 1504 O O . LYS A 1 94 ? -10.659 -6.649 -2.323 1.00 0.00 210 LYS A O 1
ATOM 1523 N N . MET A 1 95 ? -9.267 -5.475 -3.550 1.00 0.00 211 MET A N 1
ATOM 1524 C CA . MET A 1 95 ? -8.273 -6.586 -3.534 1.00 0.00 211 MET A CA 1
ATOM 1525 C C . MET A 1 95 ? -7.465 -6.539 -2.236 1.00 0.00 211 MET A C 1
ATOM 1526 O O . MET A 1 95 ? -7.098 -7.558 -1.685 1.00 0.00 211 MET A O 1
ATOM 1540 N N . ALA A 1 96 ? -7.197 -5.365 -1.734 1.00 0.00 212 ALA A N 1
ATOM 1541 C CA . ALA A 1 96 ? -6.427 -5.262 -0.462 1.00 0.00 212 ALA A CA 1
ATOM 1542 C C . ALA A 1 96 ? -7.326 -5.682 0.701 1.00 0.00 212 ALA A C 1
ATOM 1543 O O . ALA A 1 96 ? -6.881 -6.261 1.672 1.00 0.00 212 ALA A O 1
ATOM 1550 N N . GLN A 1 97 ? -8.594 -5.400 0.595 1.00 0.00 213 GLN A N 1
ATOM 1551 C CA . GLN A 1 97 ? -9.546 -5.784 1.674 1.00 0.00 213 GLN A CA 1
ATOM 1552 C C . GLN A 1 97 ? -9.566 -7.308 1.814 1.00 0.00 213 GLN A C 1
ATOM 1553 O O . GLN A 1 97 ? -9.713 -7.842 2.895 1.00 0.00 213 GLN A O 1
ATOM 1567 N N . SER A 1 98 ? -9.398 -8.013 0.727 1.00 0.00 214 SER A N 1
ATOM 1568 C CA . SER A 1 98 ? -9.388 -9.501 0.800 1.00 0.00 214 SER A CA 1
ATOM 1569 C C . SER A 1 98 ? -8.003 -9.978 1.241 1.00 0.00 214 SER A C 1
ATOM 1570 O O . SER A 1 98 ? -7.859 -11.012 1.862 1.00 0.00 214 SER A O 1
ATOM 1578 N N . THR A 1 99 ? -6.985 -9.222 0.932 1.00 0.00 215 THR A N 1
ATOM 1579 C CA . THR A 1 99 ? -5.610 -9.618 1.343 1.00 0.00 215 THR A CA 1
ATOM 1580 C C . THR A 1 99 ? -5.389 -9.241 2.809 1.00 0.00 215 THR A C 1
ATOM 1581 O O . THR A 1 99 ? -5.354 -8.076 3.153 1.00 0.00 215 THR A O 1
ATOM 1592 N N . PRO A 1 100 ? -5.271 -10.248 3.632 1.00 0.00 216 PRO A N 1
ATOM 1593 C CA . PRO A 1 100 ? -5.079 -10.029 5.087 1.00 0.00 216 PRO A CA 1
ATOM 1594 C C . PRO A 1 100 ? -3.675 -9.500 5.393 1.00 0.00 216 PRO A C 1
ATOM 1595 O O . PRO A 1 100 ? -3.516 -8.450 5.981 1.00 0.00 216 PRO A O 1
ATOM 1606 N N . ASP A 1 101 ? -2.654 -10.220 5.016 1.00 0.00 217 ASP A N 1
ATOM 1607 C CA . ASP A 1 101 ? -1.273 -9.744 5.314 1.00 0.00 217 ASP A CA 1
ATOM 1608 C C . ASP A 1 101 ? -0.341 -9.962 4.118 1.00 0.00 217 ASP A C 1
ATOM 1609 O O . ASP A 1 101 ? -0.763 -10.334 3.041 1.00 0.00 217 ASP A O 1
ATOM 1618 N N . LEU A 1 102 ? 0.928 -9.726 4.313 1.00 0.00 218 LEU A N 1
ATOM 1619 C CA . LEU A 1 102 ? 1.917 -9.903 3.211 1.00 0.00 218 LEU A CA 1
ATOM 1620 C C . LEU A 1 102 ? 2.107 -11.392 2.899 1.00 0.00 218 LEU A C 1
ATOM 1621 O O . LEU A 1 102 ? 2.291 -11.779 1.762 1.00 0.00 218 LEU A O 1
ATOM 1637 N N . ASP A 1 103 ? 2.066 -12.225 3.899 1.00 0.00 219 ASP A N 1
ATOM 1638 C CA . ASP A 1 103 ? 2.247 -13.688 3.661 1.00 0.00 219 ASP A CA 1
ATOM 1639 C C . ASP A 1 103 ? 1.114 -14.232 2.784 1.00 0.00 219 ASP A C 1
ATOM 1640 O O . ASP A 1 103 ? 1.173 -15.343 2.297 1.00 0.00 219 ASP A O 1
ATOM 1649 N N . SER A 1 104 ? 0.081 -13.461 2.586 1.00 0.00 220 SER A N 1
ATOM 1650 C CA . SER A 1 104 ? -1.056 -13.941 1.746 1.00 0.00 220 SER A CA 1
ATOM 1651 C C . SER A 1 104 ? -0.900 -13.454 0.303 1.00 0.00 220 SER A C 1
ATOM 1652 O O . SER A 1 104 ? -1.435 -14.037 -0.618 1.00 0.00 220 SER A O 1
ATOM 1660 N N . LEU A 1 105 ? -0.177 -12.388 0.098 1.00 0.00 221 LEU A N 1
ATOM 1661 C CA . LEU A 1 105 ? 0.001 -11.871 -1.289 1.00 0.00 221 LEU A CA 1
ATOM 1662 C C . LEU A 1 105 ? 0.745 -12.899 -2.145 1.00 0.00 221 LEU A C 1
ATOM 1663 O O . LEU A 1 105 ? 1.389 -13.795 -1.638 1.00 0.00 221 LEU A O 1
ATOM 1679 N N . SER A 1 106 ? 0.654 -12.782 -3.443 1.00 0.00 222 SER A N 1
ATOM 1680 C CA . SER A 1 106 ? 1.350 -13.758 -4.330 1.00 0.00 222 SER A CA 1
ATOM 1681 C C . SER A 1 106 ? 2.640 -13.149 -4.888 1.00 0.00 222 SER A C 1
ATOM 1682 O O . SER A 1 106 ? 2.628 -12.104 -5.507 1.00 0.00 222 SER A O 1
ATOM 1690 N N . VAL A 1 107 ? 3.752 -13.798 -4.676 1.00 0.00 223 VAL A N 1
ATOM 1691 C CA . VAL A 1 107 ? 5.039 -13.260 -5.198 1.00 0.00 223 VAL A CA 1
ATOM 1692 C C . VAL A 1 107 ? 5.458 -14.023 -6.456 1.00 0.00 223 VAL A C 1
ATOM 1693 O O . VAL A 1 107 ? 5.211 -15.206 -6.577 1.00 0.00 223 VAL A O 1
ATOM 1706 N N . PRO A 1 108 ? 6.084 -13.313 -7.353 1.00 0.00 224 PRO A N 1
ATOM 1707 C CA . PRO A 1 108 ? 6.548 -13.924 -8.624 1.00 0.00 224 PRO A CA 1
ATOM 1708 C C . PRO A 1 108 ? 7.726 -14.869 -8.365 1.00 0.00 224 PRO A C 1
ATOM 1709 O O . PRO A 1 108 ? 8.793 -14.713 -8.924 1.00 0.00 224 PRO A O 1
ATOM 1720 N N . SER A 1 109 ? 7.539 -15.848 -7.523 1.00 0.00 225 SER A N 1
ATOM 1721 C CA . SER A 1 109 ? 8.646 -16.802 -7.231 1.00 0.00 225 SER A CA 1
ATOM 1722 C C . SER A 1 109 ? 8.321 -18.182 -7.806 1.00 0.00 225 SER A C 1
ATOM 1723 O O . SER A 1 109 ? 9.048 -18.624 -8.681 1.00 0.00 225 SER A O 1
ATOM 1732 N N . SER A 1 2 ? -0.792 12.881 12.706 1.00 0.00 118 SER A N 2
ATOM 1733 C CA . SER A 1 2 ? -0.529 13.160 14.147 1.00 0.00 118 SER A CA 2
ATOM 1734 C C . SER A 1 2 ? 0.943 12.899 14.476 1.00 0.00 118 SER A C 2
ATOM 1735 O O . SER A 1 2 ? 1.669 13.792 14.864 1.00 0.00 118 SER A O 2
ATOM 1745 N N . GLU A 1 3 ? 1.388 11.682 14.324 1.00 0.00 119 GLU A N 2
ATOM 1746 C CA . GLU A 1 3 ? 2.813 11.365 14.629 1.00 0.00 119 GLU A CA 2
ATOM 1747 C C . GLU A 1 3 ? 3.264 10.141 13.830 1.00 0.00 119 GLU A C 2
ATOM 1748 O O . GLU A 1 3 ? 2.504 9.218 13.611 1.00 0.00 119 GLU A O 2
ATOM 1760 N N . ARG A 1 4 ? 4.494 10.120 13.392 1.00 0.00 120 ARG A N 2
ATOM 1761 C CA . ARG A 1 4 ? 4.981 8.949 12.610 1.00 0.00 120 ARG A CA 2
ATOM 1762 C C . ARG A 1 4 ? 4.542 7.651 13.291 1.00 0.00 120 ARG A C 2
ATOM 1763 O O . ARG A 1 4 ? 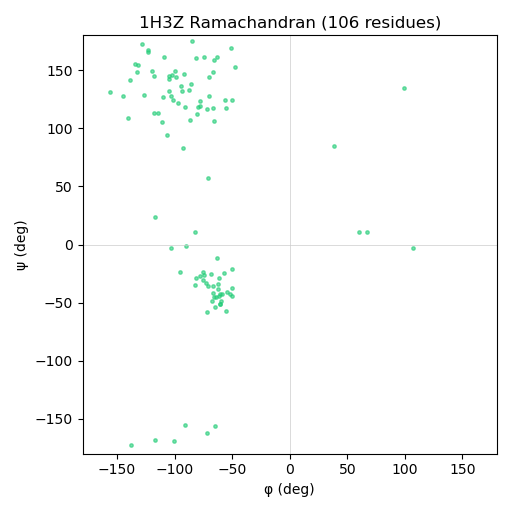4.512 7.554 14.502 1.00 0.00 120 ARG A O 2
ATOM 1784 N N . VAL A 1 5 ? 4.192 6.653 12.526 1.00 0.00 121 VAL A N 2
ATOM 1785 C CA . VAL A 1 5 ? 3.747 5.366 13.140 1.00 0.00 121 VAL A CA 2
ATOM 1786 C C . VAL A 1 5 ? 4.732 4.246 12.801 1.00 0.00 121 VAL A C 2
ATOM 1787 O O . VAL A 1 5 ? 5.325 4.226 11.740 1.00 0.00 121 VAL A O 2
ATOM 1800 N N . ASN A 1 6 ? 4.901 3.304 13.688 1.00 0.00 122 ASN A N 2
ATOM 1801 C CA . ASN A 1 6 ? 5.834 2.176 13.406 1.00 0.00 122 ASN A CA 2
ATOM 1802 C C . ASN A 1 6 ? 5.101 1.105 12.597 1.00 0.00 122 ASN A C 2
ATOM 1803 O O . ASN A 1 6 ? 4.287 0.369 13.116 1.00 0.00 122 ASN A O 2
ATOM 1814 N N . TYR A 1 7 ? 5.368 1.028 11.323 1.00 0.00 123 TYR A N 2
ATOM 1815 C CA . TYR A 1 7 ? 4.670 0.021 10.475 1.00 0.00 123 TYR A CA 2
ATOM 1816 C C . TYR A 1 7 ? 5.475 -1.278 10.388 1.00 0.00 123 TYR A C 2
ATOM 1817 O O . TYR A 1 7 ? 6.690 -1.275 10.398 1.00 0.00 123 TYR A O 2
ATOM 1835 N N . LYS A 1 8 ? 4.797 -2.392 10.307 1.00 0.00 124 LYS A N 2
ATOM 1836 C CA . LYS A 1 8 ? 5.500 -3.705 10.225 1.00 0.00 124 LYS A CA 2
ATOM 1837 C C . LYS A 1 8 ? 5.239 -4.365 8.865 1.00 0.00 124 LYS A C 2
ATOM 1838 O O . LYS A 1 8 ? 4.306 -4.011 8.168 1.00 0.00 124 LYS A O 2
ATOM 1857 N N . PRO A 1 9 ? 6.084 -5.303 8.529 1.00 0.00 125 PRO A N 2
ATOM 1858 C CA . PRO A 1 9 ? 5.958 -6.018 7.233 1.00 0.00 125 PRO A CA 2
ATOM 1859 C C . PRO A 1 9 ? 4.691 -6.879 7.210 1.00 0.00 125 PRO A C 2
ATOM 1860 O O . PRO A 1 9 ? 4.534 -7.793 7.994 1.00 0.00 125 PRO A O 2
ATOM 1871 N N . GLY A 1 10 ? 3.783 -6.588 6.315 1.00 0.00 126 GLY A N 2
ATOM 1872 C CA . GLY A 1 10 ? 2.526 -7.380 6.242 1.00 0.00 126 GLY A CA 2
ATOM 1873 C C . GLY A 1 10 ? 1.380 -6.557 6.826 1.00 0.00 126 GLY A C 2
ATOM 1874 O O . GLY A 1 10 ? 0.236 -6.965 6.799 1.00 0.00 126 GLY A O 2
ATOM 1878 N N . MET A 1 11 ? 1.672 -5.393 7.343 1.00 0.00 127 MET A N 2
ATOM 1879 C CA . MET A 1 11 ? 0.586 -4.547 7.909 1.00 0.00 127 MET A CA 2
ATOM 1880 C C . MET A 1 11 ? -0.038 -3.708 6.793 1.00 0.00 127 MET A C 2
ATOM 1881 O O . MET A 1 11 ? 0.647 -2.997 6.080 1.00 0.00 127 MET A O 2
ATOM 1895 N N . ARG A 1 12 ? -1.328 -3.797 6.625 1.00 0.00 128 ARG A N 2
ATOM 1896 C CA . ARG A 1 12 ? -1.993 -3.014 5.546 1.00 0.00 128 ARG A CA 2
ATOM 1897 C C . ARG A 1 12 ? -2.034 -1.530 5.917 1.00 0.00 128 ARG A C 2
ATOM 1898 O O . ARG A 1 12 ? -2.649 -1.136 6.890 1.00 0.00 128 ARG A O 2
ATOM 1919 N N . VAL A 1 13 ? -1.388 -0.702 5.146 1.00 0.00 129 VAL A N 2
ATOM 1920 C CA . VAL A 1 13 ? -1.395 0.753 5.453 1.00 0.00 129 VAL A CA 2
ATOM 1921 C C . VAL A 1 13 ? -1.840 1.551 4.228 1.00 0.00 129 VAL A C 2
ATOM 1922 O O . VAL A 1 13 ? -1.934 1.035 3.132 1.00 0.00 129 VAL A O 2
ATOM 1935 N N . LEU A 1 14 ? -2.109 2.809 4.412 1.00 0.00 130 LEU A N 2
ATOM 1936 C CA . LEU A 1 14 ? -2.544 3.662 3.277 1.00 0.00 130 LEU A CA 2
ATOM 1937 C C . LEU A 1 14 ? -1.392 4.590 2.883 1.00 0.00 130 LEU A C 2
ATOM 1938 O O . LEU A 1 14 ? -0.858 5.312 3.701 1.00 0.00 130 LEU A O 2
ATOM 1954 N N . THR A 1 15 ? -0.982 4.555 1.646 1.00 0.00 131 THR A N 2
ATOM 1955 C CA . THR A 1 15 ? 0.157 5.413 1.216 1.00 0.00 131 THR A CA 2
ATOM 1956 C C . THR A 1 15 ? -0.315 6.557 0.315 1.00 0.00 131 THR A C 2
ATOM 1957 O O . THR A 1 15 ? -0.751 6.347 -0.800 1.00 0.00 131 THR A O 2
ATOM 1968 N N . LYS A 1 16 ? -0.214 7.768 0.789 1.00 0.00 132 LYS A N 2
ATOM 1969 C CA . LYS A 1 16 ? -0.638 8.939 -0.038 1.00 0.00 132 LYS A CA 2
ATOM 1970 C C . LYS A 1 16 ? 0.481 9.323 -1.016 1.00 0.00 132 LYS A C 2
ATOM 1971 O O . LYS A 1 16 ? 1.643 9.336 -0.660 1.00 0.00 132 LYS A O 2
ATOM 1990 N N . MET A 1 17 ? 0.154 9.637 -2.244 1.00 0.00 133 MET A N 2
ATOM 1991 C CA . MET A 1 17 ? 1.232 10.015 -3.208 1.00 0.00 133 MET A CA 2
ATOM 1992 C C . MET A 1 17 ? 0.929 11.387 -3.819 1.00 0.00 133 MET A C 2
ATOM 1993 O O . MET A 1 17 ? -0.140 11.935 -3.636 1.00 0.00 133 MET A O 2
ATOM 2007 N N . SER A 1 18 ? 1.864 11.949 -4.536 1.00 0.00 134 SER A N 2
ATOM 2008 C CA . SER A 1 18 ? 1.627 13.288 -5.148 1.00 0.00 134 SER A CA 2
ATOM 2009 C C . SER A 1 18 ? 0.398 13.249 -6.061 1.00 0.00 134 SER A C 2
ATOM 2010 O O . SER A 1 18 ? 0.330 12.471 -6.992 1.00 0.00 134 SER A O 2
ATOM 2018 N N . GLY A 1 19 ? -0.571 14.086 -5.803 1.00 0.00 135 GLY A N 2
ATOM 2019 C CA . GLY A 1 19 ? -1.790 14.099 -6.660 1.00 0.00 135 GLY A CA 2
ATOM 2020 C C . GLY A 1 19 ? -2.537 12.775 -6.501 1.00 0.00 135 GLY A C 2
ATOM 2021 O O . GLY A 1 19 ? -3.446 12.471 -7.248 1.00 0.00 135 GLY A O 2
ATOM 2025 N N . PHE A 1 20 ? -2.156 11.979 -5.540 1.00 0.00 136 PHE A N 2
ATOM 2026 C CA . PHE A 1 20 ? -2.839 10.668 -5.344 1.00 0.00 136 PHE A CA 2
ATOM 2027 C C . PHE A 1 20 ? -3.383 10.543 -3.921 1.00 0.00 136 PHE A C 2
ATOM 2028 O O . PHE A 1 20 ? -2.659 10.744 -2.961 1.00 0.00 136 PHE A O 2
ATOM 2045 N N . PRO A 1 21 ? -4.632 10.174 -3.836 1.00 0.00 137 PRO A N 2
ATOM 2046 C CA . PRO A 1 21 ? -5.283 9.976 -2.518 1.00 0.00 137 PRO A CA 2
ATOM 2047 C C . PRO A 1 21 ? -4.623 8.798 -1.804 1.00 0.00 137 PRO A C 2
ATOM 2048 O O . PRO A 1 21 ? -4.008 7.955 -2.428 1.00 0.00 137 PRO A O 2
ATOM 2059 N N . TRP A 1 22 ? -4.726 8.726 -0.510 1.00 0.00 138 TRP A N 2
ATOM 2060 C CA . TRP A 1 22 ? -4.076 7.595 0.203 1.00 0.00 138 TRP A CA 2
ATOM 2061 C C . TRP A 1 22 ? -4.480 6.280 -0.471 1.00 0.00 138 TRP A C 2
ATOM 2062 O O . TRP A 1 22 ? -5.648 5.987 -0.635 1.00 0.00 138 TRP A O 2
ATOM 2083 N N . TRP A 1 23 ? -3.520 5.496 -0.878 1.00 0.00 139 TRP A N 2
ATOM 2084 C CA . TRP A 1 23 ? -3.842 4.209 -1.561 1.00 0.00 139 TRP A CA 2
ATOM 2085 C C . TRP A 1 23 ? -3.589 3.030 -0.622 1.00 0.00 139 TRP A C 2
ATOM 2086 O O . TRP A 1 23 ? -2.643 3.038 0.137 1.00 0.00 139 TRP A O 2
ATOM 2107 N N . PRO A 1 24 ? -4.443 2.047 -0.705 1.00 0.00 140 PRO A N 2
ATOM 2108 C CA . PRO A 1 24 ? -4.298 0.850 0.154 1.00 0.00 140 PRO A CA 2
ATOM 2109 C C . PRO A 1 24 ? -3.046 0.069 -0.247 1.00 0.00 140 PRO A C 2
ATOM 2110 O O . PRO A 1 24 ? -3.002 -0.592 -1.271 1.00 0.00 140 PRO A O 2
ATOM 2121 N N . SER A 1 25 ? -2.024 0.151 0.558 1.00 0.00 141 SER A N 2
ATOM 2122 C CA . SER A 1 25 ? -0.759 -0.571 0.252 1.00 0.00 141 SER A CA 2
ATOM 2123 C C . SER A 1 25 ? -0.250 -1.256 1.518 1.00 0.00 141 SER A C 2
ATOM 2124 O O . SER A 1 25 ? -0.485 -0.795 2.617 1.00 0.00 141 SER A O 2
ATOM 2132 N N . MET A 1 26 ? 0.437 -2.352 1.382 1.00 0.00 142 MET A N 2
ATOM 2133 C CA . MET A 1 26 ? 0.949 -3.055 2.592 1.00 0.00 142 MET A CA 2
ATOM 2134 C C . MET A 1 26 ? 2.447 -2.818 2.750 1.00 0.00 142 MET A C 2
ATOM 2135 O O . MET A 1 26 ? 3.180 -2.758 1.784 1.00 0.00 142 MET A O 2
ATOM 2149 N N . VAL A 1 27 ? 2.915 -2.697 3.961 1.00 0.00 143 VAL A N 2
ATOM 2150 C CA . VAL A 1 27 ? 4.375 -2.482 4.156 1.00 0.00 143 VAL A CA 2
ATOM 2151 C C . VAL A 1 27 ? 5.116 -3.791 3.861 1.00 0.00 143 VAL A C 2
ATOM 2152 O O . VAL A 1 27 ? 5.056 -4.734 4.624 1.00 0.00 143 VAL A O 2
ATOM 2165 N N . VAL A 1 28 ? 5.805 -3.858 2.755 1.00 0.00 144 VAL A N 2
ATOM 2166 C CA . VAL A 1 28 ? 6.541 -5.108 2.405 1.00 0.00 144 VAL A CA 2
ATOM 2167 C C . VAL A 1 28 ? 8.050 -4.889 2.533 1.00 0.00 144 VAL A C 2
ATOM 2168 O O . VAL A 1 28 ? 8.500 -3.895 3.070 1.00 0.00 144 VAL A O 2
ATOM 2181 N N . THR A 1 29 ? 8.833 -5.810 2.044 1.00 0.00 145 THR A N 2
ATOM 2182 C CA . THR A 1 29 ? 10.313 -5.656 2.135 1.00 0.00 145 THR A CA 2
ATOM 2183 C C . THR A 1 29 ? 10.949 -5.802 0.747 1.00 0.00 145 THR A C 2
ATOM 2184 O O . THR A 1 29 ? 10.351 -6.332 -0.168 1.00 0.00 145 THR A O 2
ATOM 2195 N N . GLU A 1 30 ? 12.155 -5.332 0.589 1.00 0.00 146 GLU A N 2
ATOM 2196 C CA . GLU A 1 30 ? 12.834 -5.438 -0.735 1.00 0.00 146 GLU A CA 2
ATOM 2197 C C . GLU A 1 30 ? 12.825 -6.889 -1.225 1.00 0.00 146 GLU A C 2
ATOM 2198 O O . GLU A 1 30 ? 13.012 -7.159 -2.395 1.00 0.00 146 GLU A O 2
ATOM 2210 N N . SER A 1 31 ? 12.612 -7.825 -0.342 1.00 0.00 147 SER A N 2
ATOM 2211 C CA . SER A 1 31 ? 12.596 -9.256 -0.762 1.00 0.00 147 SER A CA 2
ATOM 2212 C C . SER A 1 31 ? 11.208 -9.645 -1.279 1.00 0.00 147 SER A C 2
ATOM 2213 O O . SER A 1 31 ? 11.019 -10.711 -1.833 1.00 0.00 147 SER A O 2
ATOM 2221 N N . LYS A 1 32 ? 10.237 -8.792 -1.105 1.00 0.00 148 LYS A N 2
ATOM 2222 C CA . LYS A 1 32 ? 8.864 -9.117 -1.589 1.00 0.00 148 LYS A CA 2
ATOM 2223 C C . LYS A 1 32 ? 8.584 -8.387 -2.905 1.00 0.00 148 LYS A C 2
ATOM 2224 O O . LYS A 1 32 ? 7.868 -8.875 -3.757 1.00 0.00 148 LYS A O 2
ATOM 2243 N N . MET A 1 33 ? 9.143 -7.221 -3.076 1.00 0.00 149 MET A N 2
ATOM 2244 C CA . MET A 1 33 ? 8.908 -6.458 -4.337 1.00 0.00 149 MET A CA 2
ATOM 2245 C C . MET A 1 33 ? 9.873 -6.941 -5.425 1.00 0.00 149 MET A C 2
ATOM 2246 O O . MET A 1 33 ? 11.073 -6.971 -5.235 1.00 0.00 149 MET A O 2
ATOM 2260 N N . THR A 1 34 ? 9.359 -7.324 -6.563 1.00 0.00 150 THR A N 2
ATOM 2261 C CA . THR A 1 34 ? 10.246 -7.811 -7.661 1.00 0.00 150 THR A CA 2
ATOM 2262 C C . THR A 1 34 ? 11.303 -6.757 -8.003 1.00 0.00 150 THR A C 2
ATOM 2263 O O . THR A 1 34 ? 11.455 -5.767 -7.315 1.00 0.00 150 THR A O 2
ATOM 2274 N N . SER A 1 35 ? 12.034 -6.964 -9.067 1.00 0.00 151 SER A N 2
ATOM 2275 C CA . SER A 1 35 ? 13.080 -5.977 -9.461 1.00 0.00 151 SER A CA 2
ATOM 2276 C C . SER A 1 35 ? 12.423 -4.679 -9.935 1.00 0.00 151 SER A C 2
ATOM 2277 O O . SER A 1 35 ? 12.998 -3.612 -9.851 1.00 0.00 151 SER A O 2
ATOM 2285 N N . VAL A 1 36 ? 11.220 -4.764 -10.432 1.00 0.00 152 VAL A N 2
ATOM 2286 C CA . VAL A 1 36 ? 10.520 -3.539 -10.910 1.00 0.00 152 VAL A CA 2
ATOM 2287 C C . VAL A 1 36 ? 10.423 -2.518 -9.772 1.00 0.00 152 VAL A C 2
ATOM 2288 O O . VAL A 1 36 ? 10.650 -1.339 -9.960 1.00 0.00 152 VAL A O 2
ATOM 2301 N N . ALA A 1 37 ? 10.090 -2.963 -8.591 1.00 0.00 153 ALA A N 2
ATOM 2302 C CA . ALA A 1 37 ? 9.983 -2.020 -7.442 1.00 0.00 153 ALA A CA 2
ATOM 2303 C C . ALA A 1 37 ? 11.380 -1.602 -6.975 1.00 0.00 153 ALA A C 2
ATOM 2304 O O . ALA A 1 37 ? 11.580 -0.512 -6.479 1.00 0.00 153 ALA A O 2
ATOM 2311 N N . ARG A 1 38 ? 12.348 -2.463 -7.135 1.00 0.00 154 ARG A N 2
ATOM 2312 C CA . ARG A 1 38 ? 13.734 -2.117 -6.707 1.00 0.00 154 ARG A CA 2
ATOM 2313 C C . ARG A 1 38 ? 14.258 -0.939 -7.533 1.00 0.00 154 ARG A C 2
ATOM 2314 O O . ARG A 1 38 ? 15.146 -0.221 -7.120 1.00 0.00 154 ARG A O 2
ATOM 2335 N N . LYS A 1 39 ? 13.710 -0.738 -8.701 1.00 0.00 155 LYS A N 2
ATOM 2336 C CA . LYS A 1 39 ? 14.169 0.392 -9.558 1.00 0.00 155 LYS A CA 2
ATOM 2337 C C . LYS A 1 39 ? 13.463 1.683 -9.140 1.00 0.00 155 LYS A C 2
ATOM 2338 O O . LYS A 1 39 ? 13.909 2.773 -9.442 1.00 0.00 155 LYS A O 2
ATOM 2357 N N . SER A 1 40 ? 12.364 1.567 -8.446 1.00 0.00 156 SER A N 2
ATOM 2358 C CA . SER A 1 40 ? 11.626 2.786 -8.006 1.00 0.00 156 SER A CA 2
ATOM 2359 C C . SER A 1 40 ? 12.124 3.236 -6.631 1.00 0.00 156 SER A C 2
ATOM 2360 O O . SER A 1 40 ? 11.675 4.228 -6.092 1.00 0.00 156 SER A O 2
ATOM 2368 N N . LYS A 1 41 ? 13.051 2.516 -6.059 1.00 0.00 157 LYS A N 2
ATOM 2369 C CA . LYS A 1 41 ? 13.574 2.909 -4.721 1.00 0.00 157 LYS A CA 2
ATOM 2370 C C . LYS A 1 41 ? 13.962 4.389 -4.726 1.00 0.00 157 LYS A C 2
ATOM 2371 O O . LYS A 1 41 ? 14.391 4.915 -5.734 1.00 0.00 157 LYS A O 2
ATOM 2390 N N . PRO A 1 42 ? 13.782 5.014 -3.597 1.00 0.00 158 PRO A N 2
ATOM 2391 C CA . PRO A 1 42 ? 14.100 6.454 -3.467 1.00 0.00 158 PRO A CA 2
ATOM 2392 C C . PRO A 1 42 ? 15.611 6.667 -3.273 1.00 0.00 158 PRO A C 2
ATOM 2393 O O . PRO A 1 42 ? 16.270 5.915 -2.585 1.00 0.00 158 PRO A O 2
ATOM 2404 N N . LYS A 1 43 ? 16.156 7.700 -3.867 1.00 0.00 159 LYS A N 2
ATOM 2405 C CA . LYS A 1 43 ? 17.621 7.982 -3.708 1.00 0.00 159 LYS A CA 2
ATOM 2406 C C . LYS A 1 43 ? 17.839 8.919 -2.510 1.00 0.00 159 LYS A C 2
ATOM 2407 O O . LYS A 1 43 ? 18.952 9.230 -2.135 1.00 0.00 159 LYS A O 2
ATOM 2426 N N . ARG A 1 44 ? 16.767 9.360 -1.922 1.00 0.00 160 ARG A N 2
ATOM 2427 C CA . ARG A 1 44 ? 16.839 10.280 -0.743 1.00 0.00 160 ARG A CA 2
ATOM 2428 C C . ARG A 1 44 ? 17.346 9.547 0.500 1.00 0.00 160 ARG A C 2
ATOM 2429 O O . ARG A 1 44 ? 17.630 8.370 0.476 1.00 0.00 160 ARG A O 2
ATOM 2450 N N . ALA A 1 45 ? 17.483 10.256 1.586 1.00 0.00 161 ALA A N 2
ATOM 2451 C CA . ALA A 1 45 ? 17.981 9.626 2.838 1.00 0.00 161 ALA A CA 2
ATOM 2452 C C . ALA A 1 45 ? 16.829 9.436 3.825 1.00 0.00 161 ALA A C 2
ATOM 2453 O O . ALA A 1 45 ? 15.887 10.202 3.851 1.00 0.00 161 ALA A O 2
ATOM 2460 N N . GLY A 1 46 ? 16.899 8.424 4.638 1.00 0.00 162 GLY A N 2
ATOM 2461 C CA . GLY A 1 46 ? 15.810 8.186 5.624 1.00 0.00 162 GLY A CA 2
ATOM 2462 C C . GLY A 1 46 ? 15.323 6.747 5.497 1.00 0.00 162 GLY A C 2
ATOM 2463 O O . GLY A 1 46 ? 15.631 6.060 4.544 1.00 0.00 162 GLY A O 2
ATOM 2467 N N . THR A 1 47 ? 14.565 6.282 6.448 1.00 0.00 163 THR A N 2
ATOM 2468 C CA . THR A 1 47 ? 14.066 4.884 6.371 1.00 0.00 163 THR A CA 2
ATOM 2469 C C . THR A 1 47 ? 12.719 4.847 5.655 1.00 0.00 163 THR A C 2
ATOM 2470 O O . THR A 1 47 ? 11.698 5.215 6.202 1.00 0.00 163 THR A O 2
ATOM 2481 N N . PHE A 1 48 ? 12.714 4.409 4.430 1.00 0.00 164 PHE A N 2
ATOM 2482 C CA . PHE A 1 48 ? 11.444 4.346 3.662 1.00 0.00 164 PHE A CA 2
ATOM 2483 C C . PHE A 1 48 ? 10.903 2.918 3.644 1.00 0.00 164 PHE A C 2
ATOM 2484 O O . PHE A 1 48 ? 11.651 1.961 3.577 1.00 0.00 164 PHE A O 2
ATOM 2501 N N . TYR A 1 49 ? 9.610 2.763 3.702 1.00 0.00 165 TYR A N 2
ATOM 2502 C CA . TYR A 1 49 ? 9.026 1.399 3.688 1.00 0.00 165 TYR A CA 2
ATOM 2503 C C . TYR A 1 49 ? 8.518 1.044 2.293 1.00 0.00 165 TYR A C 2
ATOM 2504 O O . TYR A 1 49 ? 7.614 1.681 1.785 1.00 0.00 165 TYR A O 2
ATOM 2522 N N . PRO A 1 50 ? 9.085 0.015 1.730 1.00 0.00 166 PRO A N 2
ATOM 2523 C CA . PRO A 1 50 ? 8.635 -0.444 0.402 1.00 0.00 166 PRO A CA 2
ATOM 2524 C C . PRO A 1 50 ? 7.284 -1.135 0.587 1.00 0.00 166 PRO A C 2
ATOM 2525 O O . PRO A 1 50 ? 7.173 -2.096 1.317 1.00 0.00 166 PRO A O 2
ATOM 2536 N N . VAL A 1 51 ? 6.251 -0.637 -0.032 1.00 0.00 167 VAL A N 2
ATOM 2537 C CA . VAL A 1 51 ? 4.911 -1.260 0.163 1.00 0.00 167 VAL A CA 2
ATOM 2538 C C . VAL A 1 51 ? 4.368 -1.818 -1.149 1.00 0.00 167 VAL A C 2
ATOM 2539 O O . VAL A 1 51 ? 4.805 -1.456 -2.222 1.00 0.00 167 VAL A O 2
ATOM 2552 N N . ILE A 1 52 ? 3.377 -2.657 -1.067 1.00 0.00 168 ILE A N 2
ATOM 2553 C CA . ILE A 1 52 ? 2.767 -3.187 -2.308 1.00 0.00 168 ILE A CA 2
ATOM 2554 C C . ILE A 1 52 ? 1.439 -2.463 -2.502 1.00 0.00 168 ILE A C 2
ATOM 2555 O O . ILE A 1 52 ? 0.624 -2.392 -1.604 1.00 0.00 168 ILE A O 2
ATOM 2571 N N . PHE A 1 53 ? 1.228 -1.890 -3.647 1.00 0.00 169 PHE A N 2
ATOM 2572 C CA . PHE A 1 53 ? -0.032 -1.135 -3.868 1.00 0.00 169 PHE A CA 2
ATOM 2573 C C . PHE A 1 53 ? -1.119 -2.031 -4.453 1.00 0.00 169 PHE A C 2
ATOM 2574 O O . PHE A 1 53 ? -0.867 -2.864 -5.301 1.00 0.00 169 PHE A O 2
ATOM 2591 N N . PHE A 1 54 ? -2.333 -1.852 -4.013 1.00 0.00 170 PHE A N 2
ATOM 2592 C CA . PHE A 1 54 ? -3.447 -2.677 -4.550 1.00 0.00 170 PHE A CA 2
ATOM 2593 C C . PHE A 1 54 ? -4.213 -1.861 -5.603 1.00 0.00 170 PHE A C 2
ATOM 2594 O O . PHE A 1 54 ? -4.411 -0.673 -5.428 1.00 0.00 170 PHE A O 2
ATOM 2611 N N . PRO A 1 55 ? -4.645 -2.510 -6.655 1.00 0.00 171 PRO A N 2
ATOM 2612 C CA . PRO A 1 55 ? -4.402 -3.950 -6.869 1.00 0.00 171 PRO A CA 2
ATOM 2613 C C . PRO A 1 55 ? -3.186 -4.139 -7.791 1.00 0.00 171 PRO A C 2
ATOM 2614 O O . PRO A 1 55 ? -2.327 -3.286 -7.877 1.00 0.00 171 PRO A O 2
ATOM 2625 N N . ASN A 1 56 ? -3.122 -5.244 -8.492 1.00 0.00 172 ASN A N 2
ATOM 2626 C CA . ASN A 1 56 ? -1.985 -5.495 -9.433 1.00 0.00 172 ASN A CA 2
ATOM 2627 C C . ASN A 1 56 ? -0.669 -5.721 -8.681 1.00 0.00 172 ASN A C 2
ATOM 2628 O O . ASN A 1 56 ? 0.362 -5.951 -9.282 1.00 0.00 172 ASN A O 2
ATOM 2639 N N . LYS A 1 57 ? -0.689 -5.680 -7.379 1.00 0.00 173 LYS A N 2
ATOM 2640 C CA . LYS A 1 57 ? 0.566 -5.917 -6.611 1.00 0.00 173 LYS A CA 2
ATOM 2641 C C . LYS A 1 57 ? 1.669 -4.936 -7.025 1.00 0.00 173 LYS A C 2
ATOM 2642 O O . LYS A 1 57 ? 2.783 -5.335 -7.304 1.00 0.00 173 LYS A O 2
ATOM 2661 N N . GLU A 1 58 ? 1.390 -3.661 -7.049 1.00 0.00 174 GLU A N 2
ATOM 2662 C CA . GLU A 1 58 ? 2.455 -2.688 -7.424 1.00 0.00 174 GLU A CA 2
ATOM 2663 C C . GLU A 1 58 ? 3.379 -2.487 -6.224 1.00 0.00 174 GLU A C 2
ATOM 2664 O O . GLU A 1 58 ? 3.157 -3.051 -5.174 1.00 0.00 174 GLU A O 2
ATOM 2676 N N . TYR A 1 59 ? 4.414 -1.708 -6.357 1.00 0.00 175 TYR A N 2
ATOM 2677 C CA . TYR A 1 59 ? 5.331 -1.506 -5.203 1.00 0.00 175 TYR A CA 2
ATOM 2678 C C . TYR A 1 59 ? 5.766 -0.039 -5.116 1.00 0.00 175 TYR A C 2
ATOM 2679 O O . TYR A 1 59 ? 6.235 0.536 -6.077 1.00 0.00 175 TYR A O 2
ATOM 2697 N N . LEU A 1 60 ? 5.612 0.570 -3.969 1.00 0.00 176 LEU A N 2
ATOM 2698 C CA . LEU A 1 60 ? 6.014 2.001 -3.825 1.00 0.00 176 LEU A CA 2
ATOM 2699 C C . LEU A 1 60 ? 6.872 2.201 -2.576 1.00 0.00 176 LEU A C 2
ATOM 2700 O O . LEU A 1 60 ? 6.663 1.574 -1.558 1.00 0.00 176 LEU A O 2
ATOM 2716 N N . TRP A 1 61 ? 7.818 3.094 -2.638 1.00 0.00 177 TRP A N 2
ATOM 2717 C CA . TRP A 1 61 ? 8.672 3.366 -1.452 1.00 0.00 177 TRP A CA 2
ATOM 2718 C C . TRP A 1 61 ? 8.154 4.615 -0.737 1.00 0.00 177 TRP A C 2
ATOM 2719 O O . TRP A 1 61 ? 8.315 5.722 -1.214 1.00 0.00 177 TRP A O 2
ATOM 2740 N N . THR A 1 62 ? 7.521 4.455 0.392 1.00 0.00 178 THR A N 2
ATOM 2741 C CA . THR A 1 62 ? 6.987 5.645 1.110 1.00 0.00 178 THR A CA 2
ATOM 2742 C C . THR A 1 62 ? 7.381 5.598 2.588 1.00 0.00 178 THR A C 2
ATOM 2743 O O . THR A 1 62 ? 7.346 4.561 3.220 1.00 0.00 178 THR A O 2
ATOM 2754 N N . GLY A 1 63 ? 7.760 6.717 3.143 1.00 0.00 179 GLY A N 2
ATOM 2755 C CA . GLY A 1 63 ? 8.160 6.742 4.578 1.00 0.00 179 GLY A CA 2
ATOM 2756 C C . GLY A 1 63 ? 6.916 6.653 5.461 1.00 0.00 179 GLY A C 2
ATOM 2757 O O . GLY A 1 63 ? 5.799 6.658 4.983 1.00 0.00 179 GLY A O 2
ATOM 2761 N N . SER A 1 64 ? 7.102 6.569 6.750 1.00 0.00 180 SER A N 2
ATOM 2762 C CA . SER A 1 64 ? 5.934 6.477 7.673 1.00 0.00 180 SER A CA 2
ATOM 2763 C C . SER A 1 64 ? 5.119 7.777 7.647 1.00 0.00 180 SER A C 2
ATOM 2764 O O . SER A 1 64 ? 3.942 7.788 7.951 1.00 0.00 180 SER A O 2
ATOM 2772 N N . ASP A 1 65 ? 5.736 8.873 7.296 1.00 0.00 181 ASP A N 2
ATOM 2773 C CA . ASP A 1 65 ? 5.000 10.174 7.264 1.00 0.00 181 ASP A CA 2
ATOM 2774 C C . ASP A 1 65 ? 3.766 10.083 6.360 1.00 0.00 181 ASP A C 2
ATOM 2775 O O . ASP A 1 65 ? 2.654 10.317 6.790 1.00 0.00 181 ASP A O 2
ATOM 2784 N N . SER A 1 66 ? 3.948 9.743 5.113 1.00 0.00 182 SER A N 2
ATOM 2785 C CA . SER A 1 66 ? 2.776 9.638 4.193 1.00 0.00 182 SER A CA 2
ATOM 2786 C C . SER A 1 66 ? 2.114 8.268 4.347 1.00 0.00 182 SER A C 2
ATOM 2787 O O . SER A 1 66 ? 1.267 7.881 3.558 1.00 0.00 182 SER A O 2
ATOM 2795 N N . LEU A 1 67 ? 2.503 7.529 5.353 1.00 0.00 183 LEU A N 2
ATOM 2796 C CA . LEU A 1 67 ? 1.911 6.181 5.568 1.00 0.00 183 LEU A CA 2
ATOM 2797 C C . LEU A 1 67 ? 0.986 6.189 6.788 1.00 0.00 183 LEU A C 2
ATOM 2798 O O . LEU A 1 67 ? 1.350 6.640 7.856 1.00 0.00 183 LEU A O 2
ATOM 2814 N N . THR A 1 68 ? -0.203 5.681 6.635 1.00 0.00 184 THR A N 2
ATOM 2815 C CA . THR A 1 68 ? -1.160 5.641 7.775 1.00 0.00 184 THR A CA 2
ATOM 2816 C C . THR A 1 68 ? -1.694 4.214 7.921 1.00 0.00 184 THR A C 2
ATOM 2817 O O . THR A 1 68 ? -1.718 3.467 6.968 1.00 0.00 184 THR A O 2
ATOM 2828 N N . PRO A 1 69 ? -2.088 3.868 9.110 1.00 0.00 185 PRO A N 2
ATOM 2829 C CA . PRO A 1 69 ? -2.607 2.501 9.360 1.00 0.00 185 PRO A CA 2
ATOM 2830 C C . PRO A 1 69 ? -3.974 2.301 8.697 1.00 0.00 185 PRO A C 2
ATOM 2831 O O . PRO A 1 69 ? -4.926 3.002 8.980 1.00 0.00 185 PRO A O 2
ATOM 2842 N N . LEU A 1 70 ? -4.074 1.336 7.820 1.00 0.00 186 LEU A N 2
ATOM 2843 C CA . LEU A 1 70 ? -5.371 1.066 7.136 1.00 0.00 186 LEU A CA 2
ATOM 2844 C C . LEU A 1 70 ? -6.084 -0.087 7.849 1.00 0.00 186 LEU A C 2
ATOM 2845 O O . LEU A 1 70 ? -5.721 -1.238 7.703 1.00 0.00 186 LEU A O 2
ATOM 2861 N N . THR A 1 71 ? -7.084 0.213 8.633 1.00 0.00 187 THR A N 2
ATOM 2862 C CA . THR A 1 71 ? -7.807 -0.866 9.370 1.00 0.00 187 THR A CA 2
ATOM 2863 C C . THR A 1 71 ? -8.803 -1.577 8.455 1.00 0.00 187 THR A C 2
ATOM 2864 O O . THR A 1 71 ? -9.228 -1.048 7.447 1.00 0.00 187 THR A O 2
ATOM 2875 N N . SER A 1 72 ? -9.187 -2.772 8.810 1.00 0.00 188 SER A N 2
ATOM 2876 C CA . SER A 1 72 ? -10.167 -3.517 7.973 1.00 0.00 188 SER A CA 2
ATOM 2877 C C . SER A 1 72 ? -11.494 -2.762 7.948 1.00 0.00 188 SER A C 2
ATOM 2878 O O . SER A 1 72 ? -12.171 -2.707 6.941 1.00 0.00 188 SER A O 2
ATOM 2886 N N . GLU A 1 73 ? -11.862 -2.166 9.047 1.00 0.00 189 GLU A N 2
ATOM 2887 C CA . GLU A 1 73 ? -13.139 -1.400 9.083 1.00 0.00 189 GLU A CA 2
ATOM 2888 C C . GLU A 1 73 ? -13.062 -0.245 8.087 1.00 0.00 189 GLU A C 2
ATOM 2889 O O . GLU A 1 73 ? -13.994 0.027 7.358 1.00 0.00 189 GLU A O 2
ATOM 2901 N N . ALA A 1 74 ? -11.947 0.427 8.046 1.00 0.00 190 ALA A N 2
ATOM 2902 C CA . ALA A 1 74 ? -11.793 1.557 7.091 1.00 0.00 190 ALA A CA 2
ATOM 2903 C C . ALA A 1 74 ? -11.892 1.039 5.657 1.00 0.00 190 ALA A C 2
ATOM 2904 O O . ALA A 1 74 ? -12.538 1.627 4.811 1.00 0.00 190 ALA A O 2
ATOM 2911 N N . ILE A 1 75 ? -11.255 -0.065 5.380 1.00 0.00 191 ILE A N 2
ATOM 2912 C CA . ILE A 1 75 ? -11.311 -0.626 4.002 1.00 0.00 191 ILE A CA 2
ATOM 2913 C C . ILE A 1 75 ? -12.763 -0.874 3.596 1.00 0.00 191 ILE A C 2
ATOM 2914 O O . ILE A 1 75 ? -13.213 -0.413 2.568 1.00 0.00 191 ILE A O 2
ATOM 2930 N N . SER A 1 76 ? -13.501 -1.591 4.399 1.00 0.00 192 SER A N 2
ATOM 2931 C CA . SER A 1 76 ? -14.926 -1.865 4.054 1.00 0.00 192 SER A CA 2
ATOM 2932 C C . SER A 1 76 ? -15.684 -0.549 3.880 1.00 0.00 192 SER A C 2
ATOM 2933 O O . SER A 1 76 ? -16.451 -0.384 2.953 1.00 0.00 192 SER A O 2
ATOM 2941 N N . GLN A 1 77 ? -15.471 0.394 4.755 1.00 0.00 193 GLN A N 2
ATOM 2942 C CA . GLN A 1 77 ? -16.179 1.696 4.617 1.00 0.00 193 GLN A CA 2
ATOM 2943 C C . GLN A 1 77 ? -15.916 2.257 3.222 1.00 0.00 193 GLN A C 2
ATOM 2944 O O . GLN A 1 77 ? -16.795 2.797 2.580 1.00 0.00 193 GLN A O 2
ATOM 2958 N N . PHE A 1 78 ? -14.712 2.117 2.738 1.00 0.00 194 PHE A N 2
ATOM 2959 C CA . PHE A 1 78 ? -14.406 2.627 1.376 1.00 0.00 194 PHE A CA 2
ATOM 2960 C C . PHE A 1 78 ? -15.138 1.773 0.336 1.00 0.00 194 PHE A C 2
ATOM 2961 O O . PHE A 1 78 ? -15.723 2.283 -0.599 1.00 0.00 194 PHE A O 2
ATOM 2978 N N . LEU A 1 79 ? -15.114 0.476 0.496 1.00 0.00 195 LEU A N 2
ATOM 2979 C CA . LEU A 1 79 ? -15.818 -0.401 -0.483 1.00 0.00 195 LEU A CA 2
ATOM 2980 C C . LEU A 1 79 ? -17.251 0.095 -0.648 1.00 0.00 195 LEU A C 2
ATOM 2981 O O . LEU A 1 79 ? -17.737 0.265 -1.748 1.00 0.00 195 LEU A O 2
ATOM 2997 N N . GLU A 1 80 ? -17.924 0.355 0.440 1.00 0.00 196 GLU A N 2
ATOM 2998 C CA . GLU A 1 80 ? -19.314 0.869 0.333 1.00 0.00 196 GLU A CA 2
ATOM 2999 C C . GLU A 1 80 ? -19.268 2.212 -0.401 1.00 0.00 196 GLU A C 2
ATOM 3000 O O . GLU A 1 80 ? -20.057 2.483 -1.283 1.00 0.00 196 GLU A O 2
ATOM 3012 N N . LYS A 1 81 ? -18.316 3.035 -0.057 1.00 0.00 197 LYS A N 2
ATOM 3013 C CA . LYS A 1 81 ? -18.170 4.347 -0.746 1.00 0.00 197 LYS A CA 2
ATOM 3014 C C . LYS A 1 81 ? -16.684 4.654 -0.956 1.00 0.00 197 LYS A C 2
ATOM 3015 O O . LYS A 1 81 ? -15.971 4.934 -0.014 1.00 0.00 197 LYS A O 2
ATOM 3034 N N . PRO A 1 82 ? -16.270 4.592 -2.191 1.00 0.00 198 PRO A N 2
ATOM 3035 C CA . PRO A 1 82 ? -14.867 4.862 -2.549 1.00 0.00 198 PRO A CA 2
ATOM 3036 C C . PRO A 1 82 ? -14.672 6.337 -2.926 1.00 0.00 198 PRO A C 2
ATOM 3037 O O . PRO A 1 82 ? -15.527 6.949 -3.534 1.00 0.00 198 PRO A O 2
ATOM 3048 N N . LYS A 1 83 ? -13.551 6.910 -2.569 1.00 0.00 199 LYS A N 2
ATOM 3049 C CA . LYS A 1 83 ? -13.305 8.343 -2.908 1.00 0.00 199 LYS A CA 2
ATOM 3050 C C . LYS A 1 83 ? -11.796 8.635 -2.935 1.00 0.00 199 LYS A C 2
ATOM 3051 O O . LYS A 1 83 ? -11.083 8.241 -2.032 1.00 0.00 199 LYS A O 2
ATOM 3070 N N . PRO A 1 84 ? -11.347 9.321 -3.963 1.00 0.00 200 PRO A N 2
ATOM 3071 C CA . PRO A 1 84 ? -12.247 9.789 -5.050 1.00 0.00 200 PRO A CA 2
ATOM 3072 C C . PRO A 1 84 ? -12.695 8.605 -5.912 1.00 0.00 200 PRO A C 2
ATOM 3073 O O . PRO A 1 84 ? -12.529 7.461 -5.540 1.00 0.00 200 PRO A O 2
ATOM 3084 N N . LYS A 1 85 ? -13.266 8.865 -7.057 1.00 0.00 201 LYS A N 2
ATOM 3085 C CA . LYS A 1 85 ? -13.721 7.738 -7.918 1.00 0.00 201 LYS A CA 2
ATOM 3086 C C . LYS A 1 85 ? -12.588 7.268 -8.836 1.00 0.00 201 LYS A C 2
ATOM 3087 O O . LYS A 1 85 ? -12.498 7.658 -9.983 1.00 0.00 201 LYS A O 2
ATOM 3106 N N . THR A 1 86 ? -11.740 6.409 -8.341 1.00 0.00 202 THR A N 2
ATOM 3107 C CA . THR A 1 86 ? -10.626 5.876 -9.182 1.00 0.00 202 THR A CA 2
ATOM 3108 C C . THR A 1 86 ? -10.802 4.365 -9.353 1.00 0.00 202 THR A C 2
ATOM 3109 O O . THR A 1 86 ? -10.668 3.609 -8.411 1.00 0.00 202 THR A O 2
ATOM 3120 N N . ALA A 1 87 ? -11.111 3.915 -10.537 1.00 0.00 203 ALA A N 2
ATOM 3121 C CA . ALA A 1 87 ? -11.313 2.451 -10.745 1.00 0.00 203 ALA A CA 2
ATOM 3122 C C . ALA A 1 87 ? -10.151 1.654 -10.149 1.00 0.00 203 ALA A C 2
ATOM 3123 O O . ALA A 1 87 ? -10.349 0.622 -9.537 1.00 0.00 203 ALA A O 2
ATOM 3130 N N . SER A 1 88 ? -8.945 2.116 -10.313 1.00 0.00 204 SER A N 2
ATOM 3131 C CA . SER A 1 88 ? -7.790 1.368 -9.742 1.00 0.00 204 SER A CA 2
ATOM 3132 C C . SER A 1 88 ? -7.849 1.409 -8.215 1.00 0.00 204 SER A C 2
ATOM 3133 O O . SER A 1 88 ? -7.594 0.427 -7.550 1.00 0.00 204 SER A O 2
ATOM 3141 N N . LEU A 1 89 ? -8.195 2.533 -7.654 1.00 0.00 205 LEU A N 2
ATOM 3142 C CA . LEU A 1 89 ? -8.281 2.618 -6.171 1.00 0.00 205 LEU A CA 2
ATOM 3143 C C . LEU A 1 89 ? -9.408 1.722 -5.676 1.00 0.00 205 LEU A C 2
ATOM 3144 O O . LEU A 1 89 ? -9.213 0.866 -4.837 1.00 0.00 205 LEU A O 2
ATOM 3160 N N . ILE A 1 90 ? -10.592 1.908 -6.190 1.00 0.00 206 ILE A N 2
ATOM 3161 C CA . ILE A 1 90 ? -11.717 1.054 -5.735 1.00 0.00 206 ILE A CA 2
ATOM 3162 C C . ILE A 1 90 ? -11.303 -0.410 -5.847 1.00 0.00 206 ILE A C 2
ATOM 3163 O O . ILE A 1 90 ? -11.596 -1.216 -4.986 1.00 0.00 206 ILE A O 2
ATOM 3179 N N . LYS A 1 91 ? -10.582 -0.754 -6.879 1.00 0.00 207 LYS A N 2
ATOM 3180 C CA . LYS A 1 91 ? -10.115 -2.158 -7.004 1.00 0.00 207 LYS A CA 2
ATOM 3181 C C . LYS A 1 91 ? -9.006 -2.374 -5.976 1.00 0.00 207 LYS A C 2
ATOM 3182 O O . LYS A 1 91 ? -8.766 -3.471 -5.514 1.00 0.00 207 LYS A O 2
ATOM 3201 N N . ALA A 1 92 ? -8.344 -1.309 -5.603 1.00 0.00 208 ALA A N 2
ATOM 3202 C CA . ALA A 1 92 ? -7.259 -1.404 -4.588 1.00 0.00 208 ALA A CA 2
ATOM 3203 C C . ALA A 1 92 ? -7.842 -1.860 -3.248 1.00 0.00 208 ALA A C 2
ATOM 3204 O O . ALA A 1 92 ? -7.314 -2.733 -2.588 1.00 0.00 208 ALA A O 2
ATOM 3211 N N . TYR A 1 93 ? -8.930 -1.265 -2.846 1.00 0.00 209 TYR A N 2
ATOM 3212 C CA . TYR A 1 93 ? -9.568 -1.642 -1.550 1.00 0.00 209 TYR A CA 2
ATOM 3213 C C . TYR A 1 93 ? -10.264 -2.995 -1.674 1.00 0.00 209 TYR A C 2
ATOM 3214 O O . TYR A 1 93 ? -10.217 -3.808 -0.779 1.00 0.00 209 TYR A O 2
ATOM 3232 N N . LYS A 1 94 ? -10.913 -3.243 -2.774 1.00 0.00 210 LYS A N 2
ATOM 3233 C CA . LYS A 1 94 ? -11.608 -4.548 -2.936 1.00 0.00 210 LYS A CA 2
ATOM 3234 C C . LYS A 1 94 ? -10.576 -5.678 -2.996 1.00 0.00 210 LYS A C 2
ATOM 3235 O O . LYS A 1 94 ? -10.788 -6.754 -2.476 1.00 0.00 210 LYS A O 2
ATOM 3254 N N . MET A 1 95 ? -9.454 -5.433 -3.615 1.00 0.00 211 MET A N 2
ATOM 3255 C CA . MET A 1 95 ? -8.403 -6.488 -3.695 1.00 0.00 211 MET A CA 2
ATOM 3256 C C . MET A 1 95 ? -7.582 -6.499 -2.404 1.00 0.00 211 MET A C 2
ATOM 3257 O O . MET A 1 95 ? -7.264 -7.543 -1.870 1.00 0.00 211 MET A O 2
ATOM 3271 N N . ALA A 1 96 ? -7.250 -5.346 -1.889 1.00 0.00 212 ALA A N 2
ATOM 3272 C CA . ALA A 1 96 ? -6.467 -5.300 -0.622 1.00 0.00 212 ALA A CA 2
ATOM 3273 C C . ALA A 1 96 ? -7.352 -5.783 0.527 1.00 0.00 212 ALA A C 2
ATOM 3274 O O . ALA A 1 96 ? -6.895 -6.400 1.468 1.00 0.00 212 ALA A O 2
ATOM 3281 N N . GLN A 1 97 ? -8.625 -5.512 0.439 1.00 0.00 213 GLN A N 2
ATOM 3282 C CA . GLN A 1 97 ? -9.567 -5.955 1.502 1.00 0.00 213 GLN A CA 2
ATOM 3283 C C . GLN A 1 97 ? -9.499 -7.478 1.631 1.00 0.00 213 GLN A C 2
ATOM 3284 O O . GLN A 1 97 ? -9.620 -8.026 2.710 1.00 0.00 213 GLN A O 2
ATOM 3298 N N . SER A 1 98 ? -9.291 -8.164 0.539 1.00 0.00 214 SER A N 2
ATOM 3299 C CA . SER A 1 98 ? -9.199 -9.650 0.604 1.00 0.00 214 SER A CA 2
ATOM 3300 C C . SER A 1 98 ? -7.853 -10.056 1.212 1.00 0.00 214 SER A C 2
ATOM 3301 O O . SER A 1 98 ? -7.738 -11.070 1.871 1.00 0.00 214 SER A O 2
ATOM 3309 N N . THR A 1 99 ? -6.837 -9.263 1.000 1.00 0.00 215 THR A N 2
ATOM 3310 C CA . THR A 1 99 ? -5.498 -9.590 1.570 1.00 0.00 215 THR A CA 2
ATOM 3311 C C . THR A 1 99 ? -5.334 -8.908 2.931 1.00 0.00 215 THR A C 2
ATOM 3312 O O . THR A 1 99 ? -5.200 -7.703 3.008 1.00 0.00 215 THR A O 2
ATOM 3323 N N . PRO A 1 100 ? -5.363 -9.705 3.963 1.00 0.00 216 PRO A N 2
ATOM 3324 C CA . PRO A 1 100 ? -5.229 -9.172 5.340 1.00 0.00 216 PRO A CA 2
ATOM 3325 C C . PRO A 1 100 ? -3.793 -8.710 5.604 1.00 0.00 216 PRO A C 2
ATOM 3326 O O . PRO A 1 100 ? -3.564 -7.628 6.108 1.00 0.00 216 PRO A O 2
ATOM 3337 N N . ASP A 1 101 ? -2.824 -9.519 5.275 1.00 0.00 217 ASP A N 2
ATOM 3338 C CA . ASP A 1 101 ? -1.410 -9.115 5.518 1.00 0.00 217 ASP A CA 2
ATOM 3339 C C . ASP A 1 101 ? -0.490 -9.677 4.429 1.00 0.00 217 ASP A C 2
ATOM 3340 O O . ASP A 1 101 ? -0.937 -10.254 3.458 1.00 0.00 217 ASP A O 2
ATOM 3349 N N . LEU A 1 102 ? 0.793 -9.507 4.590 1.00 0.00 218 LEU A N 2
ATOM 3350 C CA . LEU A 1 102 ? 1.756 -10.024 3.575 1.00 0.00 218 LEU A CA 2
ATOM 3351 C C . LEU A 1 102 ? 1.756 -11.554 3.582 1.00 0.00 218 LEU A C 2
ATOM 3352 O O . LEU A 1 102 ? 1.917 -12.192 2.561 1.00 0.00 218 LEU A O 2
ATOM 3368 N N . ASP A 1 103 ? 1.578 -12.145 4.729 1.00 0.00 219 ASP A N 2
ATOM 3369 C CA . ASP A 1 103 ? 1.569 -13.634 4.812 1.00 0.00 219 ASP A CA 2
ATOM 3370 C C . ASP A 1 103 ? 0.475 -14.215 3.910 1.00 0.00 219 ASP A C 2
ATOM 3371 O O . ASP A 1 103 ? 0.487 -15.384 3.579 1.00 0.00 219 ASP A O 2
ATOM 3380 N N . SER A 1 104 ? -0.471 -13.411 3.509 1.00 0.00 220 SER A N 2
ATOM 3381 C CA . SER A 1 104 ? -1.564 -13.923 2.632 1.00 0.00 220 SER A CA 2
ATOM 3382 C C . SER A 1 104 ? -1.306 -13.529 1.175 1.00 0.00 220 SER A C 2
ATOM 3383 O O . SER A 1 104 ? -1.769 -14.175 0.256 1.00 0.00 220 SER A O 2
ATOM 3391 N N . LEU A 1 105 ? -0.572 -12.474 0.957 1.00 0.00 221 LEU A N 2
ATOM 3392 C CA . LEU A 1 105 ? -0.285 -12.039 -0.440 1.00 0.00 221 LEU A CA 2
ATOM 3393 C C . LEU A 1 105 ? 0.675 -13.023 -1.112 1.00 0.00 221 LEU A C 2
ATOM 3394 O O . LEU A 1 105 ? 1.338 -13.804 -0.457 1.00 0.00 221 LEU A O 2
ATOM 3410 N N . SER A 1 106 ? 0.754 -12.994 -2.414 1.00 0.00 222 SER A N 2
ATOM 3411 C CA . SER A 1 106 ? 1.669 -13.933 -3.125 1.00 0.00 222 SER A CA 2
ATOM 3412 C C . SER A 1 106 ? 2.613 -13.163 -4.054 1.00 0.00 222 SER A C 2
ATOM 3413 O O . SER A 1 106 ? 2.236 -12.185 -4.668 1.00 0.00 222 SER A O 2
ATOM 3421 N N . VAL A 1 107 ? 3.837 -13.602 -4.162 1.00 0.00 223 VAL A N 2
ATOM 3422 C CA . VAL A 1 107 ? 4.808 -12.906 -5.049 1.00 0.00 223 VAL A CA 2
ATOM 3423 C C . VAL A 1 107 ? 4.801 -13.544 -6.440 1.00 0.00 223 VAL A C 2
ATOM 3424 O O . VAL A 1 107 ? 4.603 -14.735 -6.577 1.00 0.00 223 VAL A O 2
ATOM 3437 N N . PRO A 1 108 ? 5.018 -12.723 -7.432 1.00 0.00 224 PRO A N 2
ATOM 3438 C CA . PRO A 1 108 ? 5.038 -13.209 -8.833 1.00 0.00 224 PRO A CA 2
ATOM 3439 C C . PRO A 1 108 ? 6.305 -14.026 -9.097 1.00 0.00 224 PRO A C 2
ATOM 3440 O O . PRO A 1 108 ? 6.448 -14.656 -10.126 1.00 0.00 224 PRO A O 2
ATOM 3451 N N . SER A 1 109 ? 7.227 -14.020 -8.173 1.00 0.00 225 SER A N 2
ATOM 3452 C CA . SER A 1 109 ? 8.485 -14.797 -8.370 1.00 0.00 225 SER A CA 2
ATOM 3453 C C . SER A 1 109 ? 8.233 -16.286 -8.111 1.00 0.00 225 SER A C 2
ATOM 3454 O O . SER A 1 109 ? 7.428 -16.863 -8.824 1.00 0.00 225 SER A O 2
ATOM 3463 N N . SER A 1 2 ? 7.309 13.240 14.165 1.00 0.00 118 SER A N 3
ATOM 3464 C CA . SER A 1 2 ? 6.229 13.581 15.138 1.00 0.00 118 SER A CA 3
ATOM 3465 C C . SER A 1 2 ? 5.455 12.320 15.528 1.00 0.00 118 SER A C 3
ATOM 3466 O O . SER A 1 2 ? 4.453 11.985 14.928 1.00 0.00 118 SER A O 3
ATOM 3476 N N . GLU A 1 3 ? 5.913 11.616 16.527 1.00 0.00 119 GLU A N 3
ATOM 3477 C CA . GLU A 1 3 ? 5.203 10.375 16.950 1.00 0.00 119 GLU A CA 3
ATOM 3478 C C . GLU A 1 3 ? 4.892 9.505 15.732 1.00 0.00 119 GLU A C 3
ATOM 3479 O O . GLU A 1 3 ? 3.792 9.014 15.572 1.00 0.00 119 GLU A O 3
ATOM 3491 N N . ARG A 1 4 ? 5.852 9.310 14.870 1.00 0.00 120 ARG A N 3
ATOM 3492 C CA . ARG A 1 4 ? 5.609 8.471 13.663 1.00 0.00 120 ARG A CA 3
ATOM 3493 C C . ARG A 1 4 ? 4.901 7.173 14.058 1.00 0.00 120 ARG A C 3
ATOM 3494 O O . ARG A 1 4 ? 4.799 6.841 15.223 1.00 0.00 120 ARG A O 3
ATOM 3515 N N . VAL A 1 5 ? 4.414 6.436 13.099 1.00 0.00 121 VAL A N 3
ATOM 3516 C CA . VAL A 1 5 ? 3.716 5.156 13.423 1.00 0.00 121 VAL A CA 3
ATOM 3517 C C . VAL A 1 5 ? 4.622 3.975 13.078 1.00 0.00 121 VAL A C 3
ATOM 3518 O O . VAL A 1 5 ? 5.327 3.992 12.088 1.00 0.00 121 VAL A O 3
ATOM 3531 N N . ASN A 1 6 ? 4.609 2.947 13.877 1.00 0.00 122 ASN A N 3
ATOM 3532 C CA . ASN A 1 6 ? 5.471 1.769 13.575 1.00 0.00 122 ASN A CA 3
ATOM 3533 C C . ASN A 1 6 ? 4.772 0.863 12.561 1.00 0.00 122 ASN A C 3
ATOM 3534 O O . ASN A 1 6 ? 3.752 0.265 12.843 1.00 0.00 122 ASN A O 3
ATOM 3545 N N . TYR A 1 7 ? 5.310 0.765 11.378 1.00 0.00 123 TYR A N 3
ATOM 3546 C CA . TYR A 1 7 ? 4.676 -0.093 10.339 1.00 0.00 123 TYR A CA 3
ATOM 3547 C C . TYR A 1 7 ? 5.456 -1.400 10.179 1.00 0.00 123 TYR A C 3
ATOM 3548 O O . TYR A 1 7 ? 6.622 -1.406 9.838 1.00 0.00 123 TYR A O 3
ATOM 3566 N N . LYS A 1 8 ? 4.813 -2.505 10.431 1.00 0.00 124 LYS A N 3
ATOM 3567 C CA . LYS A 1 8 ? 5.496 -3.824 10.308 1.00 0.00 124 LYS A CA 3
ATOM 3568 C C . LYS A 1 8 ? 5.221 -4.438 8.934 1.00 0.00 124 LYS A C 3
ATOM 3569 O O . LYS A 1 8 ? 4.295 -4.049 8.248 1.00 0.00 124 LYS A O 3
ATOM 3588 N N . PRO A 1 9 ? 6.047 -5.381 8.574 1.00 0.00 125 PRO A N 3
ATOM 3589 C CA . PRO A 1 9 ? 5.907 -6.059 7.261 1.00 0.00 125 PRO A CA 3
ATOM 3590 C C . PRO A 1 9 ? 4.611 -6.871 7.214 1.00 0.00 125 PRO A C 3
ATOM 3591 O O . PRO A 1 9 ? 4.388 -7.755 8.019 1.00 0.00 125 PRO A O 3
ATOM 3602 N N . GLY A 1 10 ? 3.752 -6.574 6.277 1.00 0.00 126 GLY A N 3
ATOM 3603 C CA . GLY A 1 10 ? 2.469 -7.318 6.173 1.00 0.00 126 GLY A CA 3
ATOM 3604 C C . GLY A 1 10 ? 1.348 -6.495 6.802 1.00 0.00 126 GLY A C 3
ATOM 3605 O O . GLY A 1 10 ? 0.194 -6.875 6.763 1.00 0.00 126 GLY A O 3
ATOM 3609 N N . MET A 1 11 ? 1.664 -5.359 7.367 1.00 0.00 127 MET A N 3
ATOM 3610 C CA . MET A 1 11 ? 0.590 -4.521 7.970 1.00 0.00 127 MET A CA 3
ATOM 3611 C C . MET A 1 11 ? -0.058 -3.665 6.884 1.00 0.00 127 MET A C 3
ATOM 3612 O O . MET A 1 11 ? 0.611 -2.961 6.148 1.00 0.00 127 MET A O 3
ATOM 3626 N N . ARG A 1 12 ? -1.355 -3.727 6.770 1.00 0.00 128 ARG A N 3
ATOM 3627 C CA . ARG A 1 12 ? -2.052 -2.926 5.727 1.00 0.00 128 ARG A CA 3
ATOM 3628 C C . ARG A 1 12 ? -2.083 -1.449 6.122 1.00 0.00 128 ARG A C 3
ATOM 3629 O O . ARG A 1 12 ? -2.665 -1.074 7.121 1.00 0.00 128 ARG A O 3
ATOM 3650 N N . VAL A 1 13 ? -1.466 -0.612 5.340 1.00 0.00 129 VAL A N 3
ATOM 3651 C CA . VAL A 1 13 ? -1.460 0.843 5.657 1.00 0.00 129 VAL A CA 3
ATOM 3652 C C . VAL A 1 13 ? -1.926 1.644 4.443 1.00 0.00 129 VAL A C 3
ATOM 3653 O O . VAL A 1 13 ? -2.061 1.124 3.355 1.00 0.00 129 VAL A O 3
ATOM 3666 N N . LEU A 1 14 ? -2.164 2.910 4.624 1.00 0.00 130 LEU A N 3
ATOM 3667 C CA . LEU A 1 14 ? -2.612 3.756 3.490 1.00 0.00 130 LEU A CA 3
ATOM 3668 C C . LEU A 1 14 ? -1.447 4.644 3.047 1.00 0.00 130 LEU A C 3
ATOM 3669 O O . LEU A 1 14 ? -0.879 5.376 3.834 1.00 0.00 130 LEU A O 3
ATOM 3685 N N . THR A 1 15 ? -1.066 4.562 1.802 1.00 0.00 131 THR A N 3
ATOM 3686 C CA . THR A 1 15 ? 0.087 5.377 1.326 1.00 0.00 131 THR A CA 3
ATOM 3687 C C . THR A 1 15 ? -0.376 6.601 0.532 1.00 0.00 131 THR A C 3
ATOM 3688 O O . THR A 1 15 ? -0.872 6.493 -0.572 1.00 0.00 131 THR A O 3
ATOM 3699 N N . LYS A 1 16 ? -0.188 7.766 1.084 1.00 0.00 132 LYS A N 3
ATOM 3700 C CA . LYS A 1 16 ? -0.582 9.016 0.366 1.00 0.00 132 LYS A CA 3
ATOM 3701 C C . LYS A 1 16 ? 0.493 9.368 -0.667 1.00 0.00 132 LYS A C 3
ATOM 3702 O O . LYS A 1 16 ? 1.672 9.326 -0.374 1.00 0.00 132 LYS A O 3
ATOM 3721 N N . MET A 1 17 ? 0.116 9.725 -1.867 1.00 0.00 133 MET A N 3
ATOM 3722 C CA . MET A 1 17 ? 1.157 10.082 -2.877 1.00 0.00 133 MET A CA 3
ATOM 3723 C C . MET A 1 17 ? 0.858 11.471 -3.448 1.00 0.00 133 MET A C 3
ATOM 3724 O O . MET A 1 17 ? -0.236 11.979 -3.315 1.00 0.00 133 MET A O 3
ATOM 3738 N N . SER A 1 18 ? 1.821 12.100 -4.064 1.00 0.00 134 SER A N 3
ATOM 3739 C CA . SER A 1 18 ? 1.577 13.465 -4.618 1.00 0.00 134 SER A CA 3
ATOM 3740 C C . SER A 1 18 ? 0.354 13.458 -5.540 1.00 0.00 134 SER A C 3
ATOM 3741 O O . SER A 1 18 ? 0.302 12.730 -6.511 1.00 0.00 134 SER A O 3
ATOM 3749 N N . GLY A 1 19 ? -0.627 14.270 -5.247 1.00 0.00 135 GLY A N 3
ATOM 3750 C CA . GLY A 1 19 ? -1.840 14.314 -6.112 1.00 0.00 135 GLY A CA 3
ATOM 3751 C C . GLY A 1 19 ? -2.558 12.968 -6.040 1.00 0.00 135 GLY A C 3
ATOM 3752 O O . GLY A 1 19 ? -3.361 12.634 -6.888 1.00 0.00 135 GLY A O 3
ATOM 3756 N N . PHE A 1 20 ? -2.259 12.183 -5.043 1.00 0.00 136 PHE A N 3
ATOM 3757 C CA . PHE A 1 20 ? -2.906 10.846 -4.926 1.00 0.00 136 PHE A CA 3
ATOM 3758 C C . PHE A 1 20 ? -3.467 10.635 -3.518 1.00 0.00 136 PHE A C 3
ATOM 3759 O O . PHE A 1 20 ? -2.758 10.789 -2.538 1.00 0.00 136 PHE A O 3
ATOM 3776 N N . PRO A 1 21 ? -4.720 10.259 -3.470 1.00 0.00 137 PRO A N 3
ATOM 3777 C CA . PRO A 1 21 ? -5.394 9.993 -2.175 1.00 0.00 137 PRO A CA 3
ATOM 3778 C C . PRO A 1 21 ? -4.762 8.774 -1.504 1.00 0.00 137 PRO A C 3
ATOM 3779 O O . PRO A 1 21 ? -4.131 7.961 -2.151 1.00 0.00 137 PRO A O 3
ATOM 3790 N N . TRP A 1 22 ? -4.905 8.642 -0.214 1.00 0.00 138 TRP A N 3
ATOM 3791 C CA . TRP A 1 22 ? -4.283 7.475 0.469 1.00 0.00 138 TRP A CA 3
ATOM 3792 C C . TRP A 1 22 ? -4.661 6.190 -0.264 1.00 0.00 138 TRP A C 3
ATOM 3793 O O . TRP A 1 22 ? -5.822 5.899 -0.473 1.00 0.00 138 TRP A O 3
ATOM 3814 N N . TRP A 1 23 ? -3.686 5.422 -0.659 1.00 0.00 139 TRP A N 3
ATOM 3815 C CA . TRP A 1 23 ? -3.982 4.158 -1.384 1.00 0.00 139 TRP A CA 3
ATOM 3816 C C . TRP A 1 23 ? -3.748 2.961 -0.464 1.00 0.00 139 TRP A C 3
ATOM 3817 O O . TRP A 1 23 ? -2.832 2.962 0.332 1.00 0.00 139 TRP A O 3
ATOM 3838 N N . PRO A 1 24 ? -4.586 1.971 -0.607 1.00 0.00 140 PRO A N 3
ATOM 3839 C CA . PRO A 1 24 ? -4.456 0.752 0.223 1.00 0.00 140 PRO A CA 3
ATOM 3840 C C . PRO A 1 24 ? -3.181 -0.001 -0.154 1.00 0.00 140 PRO A C 3
ATOM 3841 O O . PRO A 1 24 ? -3.086 -0.610 -1.202 1.00 0.00 140 PRO A O 3
ATOM 3852 N N . SER A 1 25 ? -2.198 0.051 0.698 1.00 0.00 141 SER A N 3
ATOM 3853 C CA . SER A 1 25 ? -0.916 -0.648 0.417 1.00 0.00 141 SER A CA 3
ATOM 3854 C C . SER A 1 25 ? -0.408 -1.300 1.701 1.00 0.00 141 SER A C 3
ATOM 3855 O O . SER A 1 25 ? -0.720 -0.864 2.787 1.00 0.00 141 SER A O 3
ATOM 3863 N N . MET A 1 26 ? 0.372 -2.334 1.593 1.00 0.00 142 MET A N 3
ATOM 3864 C CA . MET A 1 26 ? 0.896 -2.994 2.821 1.00 0.00 142 MET A CA 3
ATOM 3865 C C . MET A 1 26 ? 2.405 -2.779 2.916 1.00 0.00 142 MET A C 3
ATOM 3866 O O . MET A 1 26 ? 3.103 -2.774 1.921 1.00 0.00 142 MET A O 3
ATOM 3880 N N . VAL A 1 27 ? 2.922 -2.600 4.100 1.00 0.00 143 VAL A N 3
ATOM 3881 C CA . VAL A 1 27 ? 4.392 -2.386 4.233 1.00 0.00 143 VAL A CA 3
ATOM 3882 C C . VAL A 1 27 ? 5.136 -3.705 3.992 1.00 0.00 143 VAL A C 3
ATOM 3883 O O . VAL A 1 27 ? 4.982 -4.660 4.727 1.00 0.00 143 VAL A O 3
ATOM 3896 N N . VAL A 1 28 ? 5.940 -3.760 2.965 1.00 0.00 144 VAL A N 3
ATOM 3897 C CA . VAL A 1 28 ? 6.697 -5.011 2.669 1.00 0.00 144 VAL A CA 3
ATOM 3898 C C . VAL A 1 28 ? 8.200 -4.741 2.754 1.00 0.00 144 VAL A C 3
ATOM 3899 O O . VAL A 1 28 ? 8.630 -3.707 3.224 1.00 0.00 144 VAL A O 3
ATOM 3912 N N . THR A 1 29 ? 9.004 -5.662 2.299 1.00 0.00 145 THR A N 3
ATOM 3913 C CA . THR A 1 29 ? 10.479 -5.455 2.352 1.00 0.00 145 THR A CA 3
ATOM 3914 C C . THR A 1 29 ? 11.083 -5.608 0.953 1.00 0.00 145 THR A C 3
ATOM 3915 O O . THR A 1 29 ? 10.477 -6.168 0.062 1.00 0.00 145 THR A O 3
ATOM 3926 N N . GLU A 1 30 ? 12.272 -5.108 0.753 1.00 0.00 146 GLU A N 3
ATOM 3927 C CA . GLU A 1 30 ? 12.915 -5.217 -0.589 1.00 0.00 146 GLU A CA 3
ATOM 3928 C C . GLU A 1 30 ? 12.940 -6.674 -1.063 1.00 0.00 146 GLU A C 3
ATOM 3929 O O . GLU A 1 30 ? 12.936 -6.950 -2.246 1.00 0.00 146 GLU A O 3
ATOM 3941 N N . SER A 1 31 ? 12.972 -7.606 -0.152 1.00 0.00 147 SER A N 3
ATOM 3942 C CA . SER A 1 31 ? 13.006 -9.042 -0.557 1.00 0.00 147 SER A CA 3
ATOM 3943 C C . SER A 1 31 ? 11.659 -9.465 -1.152 1.00 0.00 147 SER A C 3
ATOM 3944 O O . SER A 1 31 ? 11.576 -10.410 -1.914 1.00 0.00 147 SER A O 3
ATOM 3952 N N . LYS A 1 32 ? 10.603 -8.782 -0.806 1.00 0.00 148 LYS A N 3
ATOM 3953 C CA . LYS A 1 32 ? 9.263 -9.155 -1.347 1.00 0.00 148 LYS A CA 3
ATOM 3954 C C . LYS A 1 32 ? 8.977 -8.416 -2.660 1.00 0.00 148 LYS A C 3
ATOM 3955 O O . LYS A 1 32 ? 8.344 -8.946 -3.552 1.00 0.00 148 LYS A O 3
ATOM 3974 N N . MET A 1 33 ? 9.434 -7.199 -2.789 1.00 0.00 149 MET A N 3
ATOM 3975 C CA . MET A 1 33 ? 9.179 -6.441 -4.052 1.00 0.00 149 MET A CA 3
ATOM 3976 C C . MET A 1 33 ? 10.138 -6.913 -5.149 1.00 0.00 149 MET A C 3
ATOM 3977 O O . MET A 1 33 ? 11.340 -6.785 -5.032 1.00 0.00 149 MET A O 3
ATOM 3991 N N . THR A 1 34 ? 9.616 -7.460 -6.215 1.00 0.00 150 THR A N 3
ATOM 3992 C CA . THR A 1 34 ? 10.501 -7.940 -7.317 1.00 0.00 150 THR A CA 3
ATOM 3993 C C . THR A 1 34 ? 11.435 -6.818 -7.776 1.00 0.00 150 THR A C 3
ATOM 3994 O O . THR A 1 34 ? 11.511 -5.771 -7.163 1.00 0.00 150 THR A O 3
ATOM 4005 N N . SER A 1 35 ? 12.146 -7.026 -8.850 1.00 0.00 151 SER A N 3
ATOM 4006 C CA . SER A 1 35 ? 13.072 -5.969 -9.348 1.00 0.00 151 SER A CA 3
ATOM 4007 C C . SER A 1 35 ? 12.270 -4.777 -9.875 1.00 0.00 151 SER A C 3
ATOM 4008 O O . SER A 1 35 ? 12.729 -3.652 -9.866 1.00 0.00 151 SER A O 3
ATOM 4016 N N . VAL A 1 36 ? 11.069 -5.016 -10.325 1.00 0.00 152 VAL A N 3
ATOM 4017 C CA . VAL A 1 36 ? 10.233 -3.897 -10.846 1.00 0.00 152 VAL A CA 3
ATOM 4018 C C . VAL A 1 36 ? 10.148 -2.783 -9.799 1.00 0.00 152 VAL A C 3
ATOM 4019 O O . VAL A 1 36 ? 10.331 -1.620 -10.098 1.00 0.00 152 VAL A O 3
ATOM 4032 N N . ALA A 1 37 ? 9.877 -3.133 -8.572 1.00 0.00 153 ALA A N 3
ATOM 4033 C CA . ALA A 1 37 ? 9.785 -2.098 -7.504 1.00 0.00 153 ALA A CA 3
ATOM 4034 C C . ALA A 1 37 ? 11.184 -1.603 -7.134 1.00 0.00 153 ALA A C 3
ATOM 4035 O O . ALA A 1 37 ? 11.381 -0.446 -6.820 1.00 0.00 153 ALA A O 3
ATOM 4042 N N . ARG A 1 38 ? 12.158 -2.471 -7.168 1.00 0.00 154 ARG A N 3
ATOM 4043 C CA . ARG A 1 38 ? 13.545 -2.050 -6.819 1.00 0.00 154 ARG A CA 3
ATOM 4044 C C . ARG A 1 38 ? 14.022 -0.961 -7.783 1.00 0.00 154 ARG A C 3
ATOM 4045 O O . ARG A 1 38 ? 14.760 -0.069 -7.414 1.00 0.00 154 ARG A O 3
ATOM 4066 N N . LYS A 1 39 ? 13.603 -1.026 -9.017 1.00 0.00 155 LYS A N 3
ATOM 4067 C CA . LYS A 1 39 ? 14.031 0.003 -10.007 1.00 0.00 155 LYS A CA 3
ATOM 4068 C C . LYS A 1 39 ? 13.535 1.387 -9.575 1.00 0.00 155 LYS A C 3
ATOM 4069 O O . LYS A 1 39 ? 14.126 2.398 -9.900 1.00 0.00 155 LYS A O 3
ATOM 4088 N N . SER A 1 40 ? 12.456 1.436 -8.844 1.00 0.00 156 SER A N 3
ATOM 4089 C CA . SER A 1 40 ? 11.920 2.752 -8.391 1.00 0.00 156 SER A CA 3
ATOM 4090 C C . SER A 1 40 ? 12.375 3.042 -6.958 1.00 0.00 156 SER A C 3
ATOM 4091 O O . SER A 1 40 ? 11.973 4.017 -6.355 1.00 0.00 156 SER A O 3
ATOM 4099 N N . LYS A 1 41 ? 13.208 2.202 -6.409 1.00 0.00 157 LYS A N 3
ATOM 4100 C CA . LYS A 1 41 ? 13.687 2.429 -5.015 1.00 0.00 157 LYS A CA 3
ATOM 4101 C C . LYS A 1 41 ? 14.354 3.804 -4.897 1.00 0.00 157 LYS A C 3
ATOM 4102 O O . LYS A 1 41 ? 15.304 4.095 -5.596 1.00 0.00 157 LYS A O 3
ATOM 4121 N N . PRO A 1 42 ? 13.826 4.605 -4.012 1.00 0.00 158 PRO A N 3
ATOM 4122 C CA . PRO A 1 42 ? 14.367 5.969 -3.792 1.00 0.00 158 PRO A CA 3
ATOM 4123 C C . PRO A 1 42 ? 15.719 5.910 -3.078 1.00 0.00 158 PRO A C 3
ATOM 4124 O O . PRO A 1 42 ? 15.983 5.016 -2.298 1.00 0.00 158 PRO A O 3
ATOM 4135 N N . LYS A 1 43 ? 16.571 6.861 -3.335 1.00 0.00 159 LYS A N 3
ATOM 4136 C CA . LYS A 1 43 ? 17.904 6.874 -2.669 1.00 0.00 159 LYS A CA 3
ATOM 4137 C C . LYS A 1 43 ? 18.112 8.215 -1.962 1.00 0.00 159 LYS A C 3
ATOM 4138 O O . LYS A 1 43 ? 19.197 8.762 -1.951 1.00 0.00 159 LYS A O 3
ATOM 4157 N N . ARG A 1 44 ? 17.076 8.750 -1.378 1.00 0.00 160 ARG A N 3
ATOM 4158 C CA . ARG A 1 44 ? 17.206 10.059 -0.678 1.00 0.00 160 ARG A CA 3
ATOM 4159 C C . ARG A 1 44 ? 17.295 9.840 0.840 1.00 0.00 160 ARG A C 3
ATOM 4160 O O . ARG A 1 44 ? 17.120 8.742 1.330 1.00 0.00 160 ARG A O 3
ATOM 4181 N N . ALA A 1 45 ? 17.568 10.877 1.581 1.00 0.00 161 ALA A N 3
ATOM 4182 C CA . ALA A 1 45 ? 17.674 10.735 3.061 1.00 0.00 161 ALA A CA 3
ATOM 4183 C C . ALA A 1 45 ? 16.359 10.213 3.640 1.00 0.00 161 ALA A C 3
ATOM 4184 O O . ALA A 1 45 ? 15.291 10.493 3.132 1.00 0.00 161 ALA A O 3
ATOM 4191 N N . GLY A 1 46 ? 16.426 9.458 4.700 1.00 0.00 162 GLY A N 3
ATOM 4192 C CA . GLY A 1 46 ? 15.177 8.922 5.309 1.00 0.00 162 GLY A CA 3
ATOM 4193 C C . GLY A 1 46 ? 14.971 7.476 4.861 1.00 0.00 162 GLY A C 3
ATOM 4194 O O . GLY A 1 46 ? 15.056 7.163 3.691 1.00 0.00 162 GLY A O 3
ATOM 4198 N N . THR A 1 47 ? 14.695 6.589 5.778 1.00 0.00 163 THR A N 3
ATOM 4199 C CA . THR A 1 47 ? 14.477 5.168 5.389 1.00 0.00 163 THR A CA 3
ATOM 4200 C C . THR A 1 47 ? 13.082 5.010 4.790 1.00 0.00 163 THR A C 3
ATOM 4201 O O . THR A 1 47 ? 12.082 5.120 5.473 1.00 0.00 163 THR A O 3
ATOM 4212 N N . PHE A 1 48 ? 13.008 4.765 3.514 1.00 0.00 164 PHE A N 3
ATOM 4213 C CA . PHE A 1 48 ? 11.681 4.618 2.858 1.00 0.00 164 PHE A CA 3
ATOM 4214 C C . PHE A 1 48 ? 11.135 3.201 3.041 1.00 0.00 164 PHE A C 3
ATOM 4215 O O . PHE A 1 48 ? 11.870 2.234 3.043 1.00 0.00 164 PHE A O 3
ATOM 4232 N N . TYR A 1 49 ? 9.846 3.080 3.199 1.00 0.00 165 TYR A N 3
ATOM 4233 C CA . TYR A 1 49 ? 9.232 1.737 3.386 1.00 0.00 165 TYR A CA 3
ATOM 4234 C C . TYR A 1 49 ? 8.699 1.202 2.059 1.00 0.00 165 TYR A C 3
ATOM 4235 O O . TYR A 1 49 ? 7.782 1.765 1.495 1.00 0.00 165 TYR A O 3
ATOM 4253 N N . PRO A 1 50 ? 9.255 0.112 1.618 1.00 0.00 166 PRO A N 3
ATOM 4254 C CA . PRO A 1 50 ? 8.773 -0.507 0.367 1.00 0.00 166 PRO A CA 3
ATOM 4255 C C . PRO A 1 50 ? 7.425 -1.164 0.662 1.00 0.00 166 PRO A C 3
ATOM 4256 O O . PRO A 1 50 ? 7.327 -2.028 1.509 1.00 0.00 166 PRO A O 3
ATOM 4267 N N . VAL A 1 51 ? 6.381 -0.748 0.006 1.00 0.00 167 VAL A N 3
ATOM 4268 C CA . VAL A 1 51 ? 5.045 -1.345 0.299 1.00 0.00 167 VAL A CA 3
ATOM 4269 C C . VAL A 1 51 ? 4.442 -1.980 -0.949 1.00 0.00 167 VAL A C 3
ATOM 4270 O O . VAL A 1 51 ? 4.872 -1.729 -2.054 1.00 0.00 167 VAL A O 3
ATOM 4283 N N . ILE A 1 52 ? 3.415 -2.761 -0.779 1.00 0.00 168 ILE A N 3
ATOM 4284 C CA . ILE A 1 52 ? 2.749 -3.364 -1.958 1.00 0.00 168 ILE A CA 3
ATOM 4285 C C . ILE A 1 52 ? 1.451 -2.593 -2.192 1.00 0.00 168 ILE A C 3
ATOM 4286 O O . ILE A 1 52 ? 0.666 -2.392 -1.286 1.00 0.00 168 ILE A O 3
ATOM 4302 N N . PHE A 1 53 ? 1.238 -2.124 -3.384 1.00 0.00 169 PHE A N 3
ATOM 4303 C CA . PHE A 1 53 ? 0.014 -1.323 -3.654 1.00 0.00 169 PHE A CA 3
ATOM 4304 C C . PHE A 1 53 ? -1.110 -2.186 -4.222 1.00 0.00 169 PHE A C 3
ATOM 4305 O O . PHE A 1 53 ? -0.892 -3.060 -5.037 1.00 0.00 169 PHE A O 3
ATOM 4322 N N . PHE A 1 54 ? -2.318 -1.922 -3.810 1.00 0.00 170 PHE A N 3
ATOM 4323 C CA . PHE A 1 54 ? -3.474 -2.697 -4.335 1.00 0.00 170 PHE A CA 3
ATOM 4324 C C . PHE A 1 54 ? -4.175 -1.870 -5.423 1.00 0.00 170 PHE A C 3
ATOM 4325 O O . PHE A 1 54 ? -4.292 -0.665 -5.294 1.00 0.00 170 PHE A O 3
ATOM 4342 N N . PRO A 1 55 ? -4.634 -2.528 -6.457 1.00 0.00 171 PRO A N 3
ATOM 4343 C CA . PRO A 1 55 ? -4.481 -3.991 -6.599 1.00 0.00 171 PRO A CA 3
ATOM 4344 C C . PRO A 1 55 ? -3.201 -4.314 -7.382 1.00 0.00 171 PRO A C 3
ATOM 4345 O O . PRO A 1 55 ? -2.284 -3.520 -7.441 1.00 0.00 171 PRO A O 3
ATOM 4356 N N . ASN A 1 56 ? -3.141 -5.466 -7.995 1.00 0.00 172 ASN A N 3
ATOM 4357 C CA . ASN A 1 56 ? -1.932 -5.839 -8.790 1.00 0.00 172 ASN A CA 3
ATOM 4358 C C . ASN A 1 56 ? -0.671 -5.801 -7.922 1.00 0.00 172 ASN A C 3
ATOM 4359 O O . ASN A 1 56 ? 0.414 -5.569 -8.414 1.00 0.00 172 ASN A O 3
ATOM 4370 N N . LYS A 1 57 ? -0.817 -6.040 -6.642 1.00 0.00 173 LYS A N 3
ATOM 4371 C CA . LYS A 1 57 ? 0.355 -6.040 -5.710 1.00 0.00 173 LYS A CA 3
ATOM 4372 C C . LYS A 1 57 ? 1.479 -5.120 -6.203 1.00 0.00 173 LYS A C 3
ATOM 4373 O O . LYS A 1 57 ? 2.632 -5.503 -6.229 1.00 0.00 173 LYS A O 3
ATOM 4392 N N . GLU A 1 58 ? 1.165 -3.909 -6.584 1.00 0.00 174 GLU A N 3
ATOM 4393 C CA . GLU A 1 58 ? 2.237 -2.987 -7.057 1.00 0.00 174 GLU A CA 3
ATOM 4394 C C . GLU A 1 58 ? 3.242 -2.769 -5.927 1.00 0.00 174 GLU A C 3
ATOM 4395 O O . GLU A 1 58 ? 3.128 -3.358 -4.874 1.00 0.00 174 GLU A O 3
ATOM 4407 N N . TYR A 1 59 ? 4.223 -1.933 -6.124 1.00 0.00 175 TYR A N 3
ATOM 4408 C CA . TYR A 1 59 ? 5.215 -1.700 -5.039 1.00 0.00 175 TYR A CA 3
ATOM 4409 C C . TYR A 1 59 ? 5.644 -0.229 -5.018 1.00 0.00 175 TYR A C 3
ATOM 4410 O O . TYR A 1 59 ? 6.004 0.336 -6.033 1.00 0.00 175 TYR A O 3
ATOM 4428 N N . LEU A 1 60 ? 5.601 0.398 -3.872 1.00 0.00 176 LEU A N 3
ATOM 4429 C CA . LEU A 1 60 ? 5.998 1.835 -3.793 1.00 0.00 176 LEU A CA 3
ATOM 4430 C C . LEU A 1 60 ? 6.923 2.084 -2.600 1.00 0.00 176 LEU A C 3
ATOM 4431 O O . LEU A 1 60 ? 6.785 1.483 -1.553 1.00 0.00 176 LEU A O 3
ATOM 4447 N N . TRP A 1 61 ? 7.850 2.988 -2.748 1.00 0.00 177 TRP A N 3
ATOM 4448 C CA . TRP A 1 61 ? 8.773 3.310 -1.630 1.00 0.00 177 TRP A CA 3
ATOM 4449 C C . TRP A 1 61 ? 8.310 4.603 -0.953 1.00 0.00 177 TRP A C 3
ATOM 4450 O O . TRP A 1 61 ? 8.540 5.689 -1.447 1.00 0.00 177 TRP A O 3
ATOM 4471 N N . THR A 1 62 ? 7.647 4.496 0.164 1.00 0.00 178 THR A N 3
ATOM 4472 C CA . THR A 1 62 ? 7.153 5.719 0.858 1.00 0.00 178 THR A CA 3
ATOM 4473 C C . THR A 1 62 ? 7.652 5.749 2.305 1.00 0.00 178 THR A C 3
ATOM 4474 O O . THR A 1 62 ? 7.728 4.734 2.966 1.00 0.00 178 THR A O 3
ATOM 4485 N N . GLY A 1 63 ? 7.991 6.907 2.801 1.00 0.00 179 GLY A N 3
ATOM 4486 C CA . GLY A 1 63 ? 8.483 6.998 4.205 1.00 0.00 179 GLY A CA 3
ATOM 4487 C C . GLY A 1 63 ? 7.301 6.898 5.173 1.00 0.00 179 GLY A C 3
ATOM 4488 O O . GLY A 1 63 ? 6.155 6.867 4.769 1.00 0.00 179 GLY A O 3
ATOM 4492 N N . SER A 1 64 ? 7.571 6.850 6.449 1.00 0.00 180 SER A N 3
ATOM 4493 C CA . SER A 1 64 ? 6.468 6.751 7.448 1.00 0.00 180 SER A CA 3
ATOM 4494 C C . SER A 1 64 ? 5.649 8.048 7.468 1.00 0.00 180 SER A C 3
ATOM 4495 O O . SER A 1 64 ? 4.497 8.063 7.857 1.00 0.00 180 SER A O 3
ATOM 4503 N N . ASP A 1 65 ? 6.240 9.138 7.057 1.00 0.00 181 ASP A N 3
ATOM 4504 C CA . ASP A 1 65 ? 5.508 10.440 7.059 1.00 0.00 181 ASP A CA 3
ATOM 4505 C C . ASP A 1 65 ? 4.198 10.338 6.271 1.00 0.00 181 ASP A C 3
ATOM 4506 O O . ASP A 1 65 ? 3.133 10.617 6.784 1.00 0.00 181 ASP A O 3
ATOM 4515 N N . SER A 1 66 ? 4.267 9.953 5.028 1.00 0.00 182 SER A N 3
ATOM 4516 C CA . SER A 1 66 ? 3.025 9.847 4.207 1.00 0.00 182 SER A CA 3
ATOM 4517 C C . SER A 1 66 ? 2.358 8.488 4.420 1.00 0.00 182 SER A C 3
ATOM 4518 O O . SER A 1 66 ? 1.459 8.106 3.694 1.00 0.00 182 SER A O 3
ATOM 4526 N N . LEU A 1 67 ? 2.798 7.745 5.399 1.00 0.00 183 LEU A N 3
ATOM 4527 C CA . LEU A 1 67 ? 2.194 6.405 5.640 1.00 0.00 183 LEU A CA 3
ATOM 4528 C C . LEU A 1 67 ? 1.275 6.416 6.861 1.00 0.00 183 LEU A C 3
ATOM 4529 O O . LEU A 1 67 ? 1.649 6.848 7.934 1.00 0.00 183 LEU A O 3
ATOM 4545 N N . THR A 1 68 ? 0.081 5.919 6.705 1.00 0.00 184 THR A N 3
ATOM 4546 C CA . THR A 1 68 ? -0.870 5.867 7.850 1.00 0.00 184 THR A CA 3
ATOM 4547 C C . THR A 1 68 ? -1.364 4.427 8.016 1.00 0.00 184 THR A C 3
ATOM 4548 O O . THR A 1 68 ? -1.385 3.674 7.068 1.00 0.00 184 THR A O 3
ATOM 4559 N N . PRO A 1 69 ? -1.735 4.082 9.214 1.00 0.00 185 PRO A N 3
ATOM 4560 C CA . PRO A 1 69 ? -2.221 2.709 9.484 1.00 0.00 185 PRO A CA 3
ATOM 4561 C C . PRO A 1 69 ? -3.611 2.489 8.873 1.00 0.00 185 PRO A C 3
ATOM 4562 O O . PRO A 1 69 ? -4.517 3.277 9.056 1.00 0.00 185 PRO A O 3
ATOM 4573 N N . LEU A 1 70 ? -3.780 1.412 8.152 1.00 0.00 186 LEU A N 3
ATOM 4574 C CA . LEU A 1 70 ? -5.102 1.114 7.526 1.00 0.00 186 LEU A CA 3
ATOM 4575 C C . LEU A 1 70 ? -5.668 -0.169 8.143 1.00 0.00 186 LEU A C 3
ATOM 4576 O O . LEU A 1 70 ? -4.937 -1.084 8.467 1.00 0.00 186 LEU A O 3
ATOM 4592 N N . THR A 1 71 ? -6.958 -0.246 8.318 1.00 0.00 187 THR A N 3
ATOM 4593 C CA . THR A 1 71 ? -7.551 -1.474 8.924 1.00 0.00 187 THR A CA 3
ATOM 4594 C C . THR A 1 71 ? -8.591 -2.092 7.991 1.00 0.00 187 THR A C 3
ATOM 4595 O O . THR A 1 71 ? -9.102 -1.447 7.096 1.00 0.00 187 THR A O 3
ATOM 4606 N N . SER A 1 72 ? -8.916 -3.338 8.202 1.00 0.00 188 SER A N 3
ATOM 4607 C CA . SER A 1 72 ? -9.933 -4.000 7.339 1.00 0.00 188 SER A CA 3
ATOM 4608 C C . SER A 1 72 ? -11.255 -3.238 7.441 1.00 0.00 188 SER A C 3
ATOM 4609 O O . SER A 1 72 ? -11.994 -3.117 6.485 1.00 0.00 188 SER A O 3
ATOM 4617 N N . GLU A 1 73 ? -11.546 -2.716 8.600 1.00 0.00 189 GLU A N 3
ATOM 4618 C CA . GLU A 1 73 ? -12.810 -1.947 8.777 1.00 0.00 189 GLU A CA 3
ATOM 4619 C C . GLU A 1 73 ? -12.784 -0.707 7.886 1.00 0.00 189 GLU A C 3
ATOM 4620 O O . GLU A 1 73 ? -13.719 -0.430 7.160 1.00 0.00 189 GLU A O 3
ATOM 4632 N N . ALA A 1 74 ? -11.714 0.033 7.928 1.00 0.00 190 ALA A N 3
ATOM 4633 C CA . ALA A 1 74 ? -11.619 1.251 7.076 1.00 0.00 190 ALA A CA 3
ATOM 4634 C C . ALA A 1 74 ? -11.764 0.860 5.604 1.00 0.00 190 ALA A C 3
ATOM 4635 O O . ALA A 1 74 ? -12.504 1.468 4.853 1.00 0.00 190 ALA A O 3
ATOM 4642 N N . ILE A 1 75 ? -11.068 -0.160 5.191 1.00 0.00 191 ILE A N 3
ATOM 4643 C CA . ILE A 1 75 ? -11.170 -0.601 3.772 1.00 0.00 191 ILE A CA 3
ATOM 4644 C C . ILE A 1 75 ? -12.636 -0.830 3.410 1.00 0.00 191 ILE A C 3
ATOM 4645 O O . ILE A 1 75 ? -13.135 -0.298 2.441 1.00 0.00 191 ILE A O 3
ATOM 4661 N N . SER A 1 76 ? -13.332 -1.610 4.192 1.00 0.00 192 SER A N 3
ATOM 4662 C CA . SER A 1 76 ? -14.771 -1.870 3.900 1.00 0.00 192 SER A CA 3
ATOM 4663 C C . SER A 1 76 ? -15.531 -0.546 3.794 1.00 0.00 192 SER A C 3
ATOM 4664 O O . SER A 1 76 ? -16.360 -0.362 2.923 1.00 0.00 192 SER A O 3
ATOM 4672 N N . GLN A 1 77 ? -15.248 0.383 4.668 1.00 0.00 193 GLN A N 3
ATOM 4673 C CA . GLN A 1 77 ? -15.950 1.694 4.602 1.00 0.00 193 GLN A CA 3
ATOM 4674 C C . GLN A 1 77 ? -15.780 2.284 3.202 1.00 0.00 193 GLN A C 3
ATOM 4675 O O . GLN A 1 77 ? -16.732 2.699 2.570 1.00 0.00 193 GLN A O 3
ATOM 4689 N N . PHE A 1 78 ? -14.573 2.307 2.702 1.00 0.00 194 PHE A N 3
ATOM 4690 C CA . PHE A 1 78 ? -14.360 2.853 1.334 1.00 0.00 194 PHE A CA 3
ATOM 4691 C C . PHE A 1 78 ? -15.187 2.047 0.329 1.00 0.00 194 PHE A C 3
ATOM 4692 O O . PHE A 1 78 ? -15.826 2.594 -0.547 1.00 0.00 194 PHE A O 3
ATOM 4709 N N . LEU A 1 79 ? -15.173 0.747 0.451 1.00 0.00 195 LEU A N 3
ATOM 4710 C CA . LEU A 1 79 ? -15.954 -0.095 -0.498 1.00 0.00 195 LEU A CA 3
ATOM 4711 C C . LEU A 1 79 ? -17.385 0.429 -0.569 1.00 0.00 195 LEU A C 3
ATOM 4712 O O . LEU A 1 79 ? -17.941 0.598 -1.636 1.00 0.00 195 LEU A O 3
ATOM 4728 N N . GLU A 1 80 ? -17.980 0.713 0.556 1.00 0.00 196 GLU A N 3
ATOM 4729 C CA . GLU A 1 80 ? -19.364 1.257 0.531 1.00 0.00 196 GLU A CA 3
ATOM 4730 C C . GLU A 1 80 ? -19.350 2.588 -0.219 1.00 0.00 196 GLU A C 3
ATOM 4731 O O . GLU A 1 80 ? -20.198 2.862 -1.045 1.00 0.00 196 GLU A O 3
ATOM 4743 N N . LYS A 1 81 ? -18.368 3.403 0.047 1.00 0.00 197 LYS A N 3
ATOM 4744 C CA . LYS A 1 81 ? -18.263 4.708 -0.666 1.00 0.00 197 LYS A CA 3
ATOM 4745 C C . LYS A 1 81 ? -16.794 4.995 -1.000 1.00 0.00 197 LYS A C 3
ATOM 4746 O O . LYS A 1 81 ? -16.006 5.290 -0.124 1.00 0.00 197 LYS A O 3
ATOM 4765 N N . PRO A 1 82 ? -16.482 4.904 -2.262 1.00 0.00 198 PRO A N 3
ATOM 4766 C CA . PRO A 1 82 ? -15.110 5.158 -2.739 1.00 0.00 198 PRO A CA 3
ATOM 4767 C C . PRO A 1 82 ? -14.951 6.616 -3.180 1.00 0.00 198 PRO A C 3
ATOM 4768 O O . PRO A 1 82 ? -15.858 7.209 -3.727 1.00 0.00 198 PRO A O 3
ATOM 4779 N N . LYS A 1 83 ? -13.804 7.202 -2.947 1.00 0.00 199 LYS A N 3
ATOM 4780 C CA . LYS A 1 83 ? -13.604 8.623 -3.361 1.00 0.00 199 LYS A CA 3
ATOM 4781 C C . LYS A 1 83 ? -12.107 8.932 -3.521 1.00 0.00 199 LYS A C 3
ATOM 4782 O O . LYS A 1 83 ? -11.322 8.619 -2.649 1.00 0.00 199 LYS A O 3
ATOM 4801 N N . PRO A 1 84 ? -11.751 9.547 -4.627 1.00 0.00 200 PRO A N 3
ATOM 4802 C CA . PRO A 1 84 ? -12.738 9.916 -5.674 1.00 0.00 200 PRO A CA 3
ATOM 4803 C C . PRO A 1 84 ? -13.188 8.660 -6.423 1.00 0.00 200 PRO A C 3
ATOM 4804 O O . PRO A 1 84 ? -12.907 7.552 -6.010 1.00 0.00 200 PRO A O 3
ATOM 4815 N N . LYS A 1 85 ? -13.882 8.810 -7.517 1.00 0.00 201 LYS A N 3
ATOM 4816 C CA . LYS A 1 85 ? -14.330 7.604 -8.260 1.00 0.00 201 LYS A CA 3
ATOM 4817 C C . LYS A 1 85 ? -13.238 7.143 -9.227 1.00 0.00 201 LYS A C 3
ATOM 4818 O O . LYS A 1 85 ? -13.257 7.449 -10.402 1.00 0.00 201 LYS A O 3
ATOM 4837 N N . THR A 1 86 ? -12.297 6.386 -8.734 1.00 0.00 202 THR A N 3
ATOM 4838 C CA . THR A 1 86 ? -11.202 5.871 -9.610 1.00 0.00 202 THR A CA 3
ATOM 4839 C C . THR A 1 86 ? -11.271 4.343 -9.664 1.00 0.00 202 THR A C 3
ATOM 4840 O O . THR A 1 86 ? -11.045 3.671 -8.678 1.00 0.00 202 THR A O 3
ATOM 4851 N N . ALA A 1 87 ? -11.581 3.787 -10.799 1.00 0.00 203 ALA A N 3
ATOM 4852 C CA . ALA A 1 87 ? -11.670 2.303 -10.895 1.00 0.00 203 ALA A CA 3
ATOM 4853 C C . ALA A 1 87 ? -10.414 1.651 -10.308 1.00 0.00 203 ALA A C 3
ATOM 4854 O O . ALA A 1 87 ? -10.466 0.569 -9.757 1.00 0.00 203 ALA A O 3
ATOM 4861 N N . SER A 1 88 ? -9.285 2.294 -10.419 1.00 0.00 204 SER A N 3
ATOM 4862 C CA . SER A 1 88 ? -8.037 1.693 -9.869 1.00 0.00 204 SER A CA 3
ATOM 4863 C C . SER A 1 88 ? -8.076 1.668 -8.339 1.00 0.00 204 SER A C 3
ATOM 4864 O O . SER A 1 88 ? -7.801 0.657 -7.724 1.00 0.00 204 SER A O 3
ATOM 4872 N N . LEU A 1 89 ? -8.415 2.762 -7.715 1.00 0.00 205 LEU A N 3
ATOM 4873 C CA . LEU A 1 89 ? -8.464 2.764 -6.226 1.00 0.00 205 LEU A CA 3
ATOM 4874 C C . LEU A 1 89 ? -9.557 1.819 -5.742 1.00 0.00 205 LEU A C 3
ATOM 4875 O O . LEU A 1 89 ? -9.365 1.049 -4.823 1.00 0.00 205 LEU A O 3
ATOM 4891 N N . ILE A 1 90 ? -10.708 1.870 -6.350 1.00 0.00 206 ILE A N 3
ATOM 4892 C CA . ILE A 1 90 ? -11.796 0.962 -5.906 1.00 0.00 206 ILE A CA 3
ATOM 4893 C C . ILE A 1 90 ? -11.318 -0.479 -6.032 1.00 0.00 206 ILE A C 3
ATOM 4894 O O . ILE A 1 90 ? -11.592 -1.311 -5.191 1.00 0.00 206 ILE A O 3
ATOM 4910 N N . LYS A 1 91 ? -10.569 -0.774 -7.059 1.00 0.00 207 LYS A N 3
ATOM 4911 C CA . LYS A 1 91 ? -10.042 -2.155 -7.200 1.00 0.00 207 LYS A CA 3
ATOM 4912 C C . LYS A 1 91 ? -8.937 -2.351 -6.160 1.00 0.00 207 LYS A C 3
ATOM 4913 O O . LYS A 1 91 ? -8.651 -3.451 -5.732 1.00 0.00 207 LYS A O 3
ATOM 4932 N N . ALA A 1 92 ? -8.324 -1.271 -5.745 1.00 0.00 208 ALA A N 3
ATOM 4933 C CA . ALA A 1 92 ? -7.243 -1.356 -4.725 1.00 0.00 208 ALA A CA 3
ATOM 4934 C C . ALA A 1 92 ? -7.828 -1.779 -3.376 1.00 0.00 208 ALA A C 3
ATOM 4935 O O . ALA A 1 92 ? -7.302 -2.636 -2.696 1.00 0.00 208 ALA A O 3
ATOM 4942 N N . TYR A 1 93 ? -8.915 -1.174 -2.987 1.00 0.00 209 TYR A N 3
ATOM 4943 C CA . TYR A 1 93 ? -9.551 -1.521 -1.684 1.00 0.00 209 TYR A CA 3
ATOM 4944 C C . TYR A 1 93 ? -10.271 -2.864 -1.782 1.00 0.00 209 TYR A C 3
ATOM 4945 O O . TYR A 1 93 ? -10.196 -3.685 -0.890 1.00 0.00 209 TYR A O 3
ATOM 4963 N N . LYS A 1 94 ? -10.971 -3.096 -2.854 1.00 0.00 210 LYS A N 3
ATOM 4964 C CA . LYS A 1 94 ? -11.693 -4.389 -2.998 1.00 0.00 210 LYS A CA 3
ATOM 4965 C C . LYS A 1 94 ? -10.697 -5.549 -3.038 1.00 0.00 210 LYS A C 3
ATOM 4966 O O . LYS A 1 94 ? -10.942 -6.608 -2.496 1.00 0.00 210 LYS A O 3
ATOM 4985 N N . MET A 1 95 ? -9.570 -5.359 -3.669 1.00 0.00 211 MET A N 3
ATOM 4986 C CA . MET A 1 95 ? -8.564 -6.456 -3.729 1.00 0.00 211 MET A CA 3
ATOM 4987 C C . MET A 1 95 ? -7.796 -6.527 -2.409 1.00 0.00 211 MET A C 3
ATOM 4988 O O . MET A 1 95 ? -7.560 -7.594 -1.875 1.00 0.00 211 MET A O 3
ATOM 5002 N N . ALA A 1 96 ? -7.416 -5.403 -1.866 1.00 0.00 212 ALA A N 3
ATOM 5003 C CA . ALA A 1 96 ? -6.679 -5.419 -0.572 1.00 0.00 212 ALA A CA 3
ATOM 5004 C C . ALA A 1 96 ? -7.624 -5.879 0.536 1.00 0.00 212 ALA A C 3
ATOM 5005 O O . ALA A 1 96 ? -7.212 -6.436 1.535 1.00 0.00 212 ALA A O 3
ATOM 5012 N N . GLN A 1 97 ? -8.895 -5.658 0.352 1.00 0.00 213 GLN A N 3
ATOM 5013 C CA . GLN A 1 97 ? -9.891 -6.083 1.373 1.00 0.00 213 GLN A CA 3
ATOM 5014 C C . GLN A 1 97 ? -9.902 -7.610 1.476 1.00 0.00 213 GLN A C 3
ATOM 5015 O O . GLN A 1 97 ? -10.112 -8.171 2.534 1.00 0.00 213 GLN A O 3
ATOM 5029 N N . SER A 1 98 ? -9.666 -8.286 0.384 1.00 0.00 214 SER A N 3
ATOM 5030 C CA . SER A 1 98 ? -9.652 -9.777 0.419 1.00 0.00 214 SER A CA 3
ATOM 5031 C C . SER A 1 98 ? -8.296 -10.271 0.929 1.00 0.00 214 SER A C 3
ATOM 5032 O O . SER A 1 98 ? -8.179 -11.357 1.460 1.00 0.00 214 SER A O 3
ATOM 5040 N N . THR A 1 99 ? -7.271 -9.476 0.778 1.00 0.00 215 THR A N 3
ATOM 5041 C CA . THR A 1 99 ? -5.923 -9.895 1.261 1.00 0.00 215 THR A CA 3
ATOM 5042 C C . THR A 1 99 ? -5.781 -9.575 2.753 1.00 0.00 215 THR A C 3
ATOM 5043 O O . THR A 1 99 ? -5.910 -8.436 3.157 1.00 0.00 215 THR A O 3
ATOM 5054 N N . PRO A 1 100 ? -5.525 -10.597 3.524 1.00 0.00 216 PRO A N 3
ATOM 5055 C CA . PRO A 1 100 ? -5.371 -10.426 4.991 1.00 0.00 216 PRO A CA 3
ATOM 5056 C C . PRO A 1 100 ? -4.064 -9.696 5.315 1.00 0.00 216 PRO A C 3
ATOM 5057 O O . PRO A 1 100 ? -4.027 -8.810 6.145 1.00 0.00 216 PRO A O 3
ATOM 5068 N N . ASP A 1 101 ? -2.993 -10.061 4.666 1.00 0.00 217 ASP A N 3
ATOM 5069 C CA . ASP A 1 101 ? -1.693 -9.386 4.940 1.00 0.00 217 ASP A CA 3
ATOM 5070 C C . ASP A 1 101 ? -0.610 -9.915 3.996 1.00 0.00 217 ASP A C 3
ATOM 5071 O O . ASP A 1 101 ? -0.846 -10.801 3.199 1.00 0.00 217 ASP A O 3
ATOM 5080 N N . LEU A 1 102 ? 0.576 -9.380 4.086 1.00 0.00 218 LEU A N 3
ATOM 5081 C CA . LEU A 1 102 ? 1.680 -9.850 3.199 1.00 0.00 218 LEU A CA 3
ATOM 5082 C C . LEU A 1 102 ? 1.797 -11.376 3.271 1.00 0.00 218 LEU A C 3
ATOM 5083 O O . LEU A 1 102 ? 2.311 -12.012 2.372 1.00 0.00 218 LEU A O 3
ATOM 5099 N N . ASP A 1 103 ? 1.327 -11.967 4.334 1.00 0.00 219 ASP A N 3
ATOM 5100 C CA . ASP A 1 103 ? 1.414 -13.450 4.462 1.00 0.00 219 ASP A CA 3
ATOM 5101 C C . ASP A 1 103 ? 0.513 -14.130 3.428 1.00 0.00 219 ASP A C 3
ATOM 5102 O O . ASP A 1 103 ? 0.739 -15.260 3.041 1.00 0.00 219 ASP A O 3
ATOM 5111 N N . SER A 1 104 ? -0.509 -13.455 2.976 1.00 0.00 220 SER A N 3
ATOM 5112 C CA . SER A 1 104 ? -1.422 -14.069 1.969 1.00 0.00 220 SER A CA 3
ATOM 5113 C C . SER A 1 104 ? -1.122 -13.517 0.572 1.00 0.00 220 SER A C 3
ATOM 5114 O O . SER A 1 104 ? -1.390 -14.154 -0.428 1.00 0.00 220 SER A O 3
ATOM 5122 N N . LEU A 1 105 ? -0.571 -12.339 0.498 1.00 0.00 221 LEU A N 3
ATOM 5123 C CA . LEU A 1 105 ? -0.255 -11.743 -0.833 1.00 0.00 221 LEU A CA 3
ATOM 5124 C C . LEU A 1 105 ? 0.623 -12.695 -1.648 1.00 0.00 221 LEU A C 3
ATOM 5125 O O . LEU A 1 105 ? 1.250 -13.588 -1.114 1.00 0.00 221 LEU A O 3
ATOM 5141 N N . SER A 1 106 ? 0.671 -12.512 -2.939 1.00 0.00 222 SER A N 3
ATOM 5142 C CA . SER A 1 106 ? 1.508 -13.408 -3.789 1.00 0.00 222 SER A CA 3
ATOM 5143 C C . SER A 1 106 ? 2.889 -12.787 -4.009 1.00 0.00 222 SER A C 3
ATOM 5144 O O . SER A 1 106 ? 3.134 -12.128 -5.000 1.00 0.00 222 SER A O 3
ATOM 5152 N N . VAL A 1 107 ? 3.794 -12.989 -3.090 1.00 0.00 223 VAL A N 3
ATOM 5153 C CA . VAL A 1 107 ? 5.156 -12.410 -3.245 1.00 0.00 223 VAL A CA 3
ATOM 5154 C C . VAL A 1 107 ? 6.078 -13.407 -3.952 1.00 0.00 223 VAL A C 3
ATOM 5155 O O . VAL A 1 107 ? 6.029 -14.592 -3.691 1.00 0.00 223 VAL A O 3
ATOM 5168 N N . PRO A 1 108 ? 6.892 -12.884 -4.828 1.00 0.00 224 PRO A N 3
ATOM 5169 C CA . PRO A 1 108 ? 7.841 -13.732 -5.587 1.00 0.00 224 PRO A CA 3
ATOM 5170 C C . PRO A 1 108 ? 9.012 -14.157 -4.693 1.00 0.00 224 PRO A C 3
ATOM 5171 O O . PRO A 1 108 ? 10.159 -13.895 -4.995 1.00 0.00 224 PRO A O 3
ATOM 5182 N N . SER A 1 109 ? 8.732 -14.810 -3.599 1.00 0.00 225 SER A N 3
ATOM 5183 C CA . SER A 1 109 ? 9.832 -15.249 -2.692 1.00 0.00 225 SER A CA 3
ATOM 5184 C C . SER A 1 109 ? 9.439 -16.541 -1.971 1.00 0.00 225 SER A C 3
ATOM 5185 O O . SER A 1 109 ? 9.807 -16.687 -0.817 1.00 0.00 225 SER A O 3
ATOM 5194 N N . SER A 1 2 ? 6.456 9.613 20.790 1.00 0.00 118 SER A N 4
ATOM 5195 C CA . SER A 1 2 ? 5.186 10.129 21.378 1.00 0.00 118 SER A CA 4
ATOM 5196 C C . SER A 1 2 ? 3.982 9.513 20.660 1.00 0.00 118 SER A C 4
ATOM 5197 O O . SER A 1 2 ? 3.493 10.040 19.680 1.00 0.00 118 SER A O 4
ATOM 5207 N N . GLU A 1 3 ? 3.501 8.398 21.139 1.00 0.00 119 GLU A N 4
ATOM 5208 C CA . GLU A 1 3 ? 2.330 7.748 20.484 1.00 0.00 119 GLU A CA 4
ATOM 5209 C C . GLU A 1 3 ? 2.495 7.771 18.963 1.00 0.00 119 GLU A C 4
ATOM 5210 O O . GLU A 1 3 ? 1.901 8.580 18.277 1.00 0.00 119 GLU A O 4
ATOM 5222 N N . ARG A 1 4 ? 3.296 6.891 18.428 1.00 0.00 120 ARG A N 4
ATOM 5223 C CA . ARG A 1 4 ? 3.496 6.866 16.951 1.00 0.00 120 ARG A CA 4
ATOM 5224 C C . ARG A 1 4 ? 3.049 5.520 16.373 1.00 0.00 120 ARG A C 4
ATOM 5225 O O . ARG A 1 4 ? 2.540 4.669 17.076 1.00 0.00 120 ARG A O 4
ATOM 5246 N N . VAL A 1 5 ? 3.235 5.323 15.096 1.00 0.00 121 VAL A N 4
ATOM 5247 C CA . VAL A 1 5 ? 2.822 4.036 14.467 1.00 0.00 121 VAL A CA 4
ATOM 5248 C C . VAL A 1 5 ? 4.022 3.355 13.803 1.00 0.00 121 VAL A C 4
ATOM 5249 O O . VAL A 1 5 ? 4.501 3.785 12.772 1.00 0.00 121 VAL A O 4
ATOM 5262 N N . ASN A 1 6 ? 4.496 2.285 14.370 1.00 0.00 122 ASN A N 4
ATOM 5263 C CA . ASN A 1 6 ? 5.642 1.570 13.751 1.00 0.00 122 ASN A CA 4
ATOM 5264 C C . ASN A 1 6 ? 5.104 0.510 12.796 1.00 0.00 122 ASN A C 4
ATOM 5265 O O . ASN A 1 6 ? 4.651 -0.542 13.201 1.00 0.00 122 ASN A O 4
ATOM 5276 N N . TYR A 1 7 ? 5.134 0.795 11.529 1.00 0.00 123 TYR A N 4
ATOM 5277 C CA . TYR A 1 7 ? 4.608 -0.169 10.528 1.00 0.00 123 TYR A CA 4
ATOM 5278 C C . TYR A 1 7 ? 5.458 -1.442 10.494 1.00 0.00 123 TYR A C 4
ATOM 5279 O O . TYR A 1 7 ? 6.638 -1.428 10.782 1.00 0.00 123 TYR A O 4
ATOM 5297 N N . LYS A 1 8 ? 4.853 -2.545 10.149 1.00 0.00 124 LYS A N 4
ATOM 5298 C CA . LYS A 1 8 ? 5.597 -3.836 10.096 1.00 0.00 124 LYS A CA 4
ATOM 5299 C C . LYS A 1 8 ? 5.354 -4.517 8.748 1.00 0.00 124 LYS A C 4
ATOM 5300 O O . LYS A 1 8 ? 4.419 -4.184 8.046 1.00 0.00 124 LYS A O 4
ATOM 5319 N N . PRO A 1 9 ? 6.207 -5.450 8.424 1.00 0.00 125 PRO A N 4
ATOM 5320 C CA . PRO A 1 9 ? 6.079 -6.176 7.136 1.00 0.00 125 PRO A CA 4
ATOM 5321 C C . PRO A 1 9 ? 4.791 -7.003 7.115 1.00 0.00 125 PRO A C 4
ATOM 5322 O O . PRO A 1 9 ? 4.610 -7.909 7.904 1.00 0.00 125 PRO A O 4
ATOM 5333 N N . GLY A 1 10 ? 3.892 -6.696 6.217 1.00 0.00 126 GLY A N 4
ATOM 5334 C CA . GLY A 1 10 ? 2.617 -7.459 6.146 1.00 0.00 126 GLY A CA 4
ATOM 5335 C C . GLY A 1 10 ? 1.487 -6.630 6.763 1.00 0.00 126 GLY A C 4
ATOM 5336 O O . GLY A 1 10 ? 0.350 -7.057 6.809 1.00 0.00 126 GLY A O 4
ATOM 5340 N N . MET A 1 11 ? 1.782 -5.446 7.238 1.00 0.00 127 MET A N 4
ATOM 5341 C CA . MET A 1 11 ? 0.705 -4.609 7.845 1.00 0.00 127 MET A CA 4
ATOM 5342 C C . MET A 1 11 ? -0.006 -3.793 6.765 1.00 0.00 127 MET A C 4
ATOM 5343 O O . MET A 1 11 ? 0.617 -3.148 5.940 1.00 0.00 127 MET A O 4
ATOM 5357 N N . ARG A 1 12 ? -1.311 -3.817 6.767 1.00 0.00 128 ARG A N 4
ATOM 5358 C CA . ARG A 1 12 ? -2.079 -3.045 5.748 1.00 0.00 128 ARG A CA 4
ATOM 5359 C C . ARG A 1 12 ? -2.100 -1.560 6.120 1.00 0.00 128 ARG A C 4
ATOM 5360 O O . ARG A 1 12 ? -2.550 -1.177 7.184 1.00 0.00 128 ARG A O 4
ATOM 5381 N N . VAL A 1 13 ? -1.615 -0.717 5.256 1.00 0.00 129 VAL A N 4
ATOM 5382 C CA . VAL A 1 13 ? -1.613 0.737 5.573 1.00 0.00 129 VAL A CA 4
ATOM 5383 C C . VAL A 1 13 ? -2.062 1.553 4.364 1.00 0.00 129 VAL A C 4
ATOM 5384 O O . VAL A 1 13 ? -2.213 1.042 3.272 1.00 0.00 129 VAL A O 4
ATOM 5397 N N . LEU A 1 14 ? -2.260 2.823 4.556 1.00 0.00 130 LEU A N 4
ATOM 5398 C CA . LEU A 1 14 ? -2.683 3.698 3.436 1.00 0.00 130 LEU A CA 4
ATOM 5399 C C . LEU A 1 14 ? -1.480 4.532 3.002 1.00 0.00 130 LEU A C 4
ATOM 5400 O O . LEU A 1 14 ? -0.836 5.176 3.806 1.00 0.00 130 LEU A O 4
ATOM 5416 N N . THR A 1 15 ? -1.143 4.492 1.748 1.00 0.00 131 THR A N 4
ATOM 5417 C CA . THR A 1 15 ? 0.047 5.247 1.278 1.00 0.00 131 THR A CA 4
ATOM 5418 C C . THR A 1 15 ? -0.362 6.474 0.459 1.00 0.00 131 THR A C 4
ATOM 5419 O O . THR A 1 15 ? -0.881 6.364 -0.634 1.00 0.00 131 THR A O 4
ATOM 5430 N N . LYS A 1 16 ? -0.118 7.645 0.982 1.00 0.00 132 LYS A N 4
ATOM 5431 C CA . LYS A 1 16 ? -0.473 8.891 0.242 1.00 0.00 132 LYS A CA 4
ATOM 5432 C C . LYS A 1 16 ? 0.589 9.178 -0.827 1.00 0.00 132 LYS A C 4
ATOM 5433 O O . LYS A 1 16 ? 1.770 9.153 -0.550 1.00 0.00 132 LYS A O 4
ATOM 5452 N N . MET A 1 17 ? 0.192 9.461 -2.042 1.00 0.00 133 MET A N 4
ATOM 5453 C CA . MET A 1 17 ? 1.221 9.755 -3.087 1.00 0.00 133 MET A CA 4
ATOM 5454 C C . MET A 1 17 ? 0.929 11.122 -3.709 1.00 0.00 133 MET A C 4
ATOM 5455 O O . MET A 1 17 ? -0.174 11.623 -3.624 1.00 0.00 133 MET A O 4
ATOM 5469 N N . SER A 1 18 ? 1.902 11.735 -4.320 1.00 0.00 134 SER A N 4
ATOM 5470 C CA . SER A 1 18 ? 1.661 13.075 -4.927 1.00 0.00 134 SER A CA 4
ATOM 5471 C C . SER A 1 18 ? 0.456 13.020 -5.870 1.00 0.00 134 SER A C 4
ATOM 5472 O O . SER A 1 18 ? 0.424 12.249 -6.808 1.00 0.00 134 SER A O 4
ATOM 5480 N N . GLY A 1 19 ? -0.536 13.836 -5.629 1.00 0.00 135 GLY A N 4
ATOM 5481 C CA . GLY A 1 19 ? -1.735 13.831 -6.513 1.00 0.00 135 GLY A CA 4
ATOM 5482 C C . GLY A 1 19 ? -2.476 12.500 -6.367 1.00 0.00 135 GLY A C 4
ATOM 5483 O O . GLY A 1 19 ? -3.252 12.115 -7.218 1.00 0.00 135 GLY A O 4
ATOM 5487 N N . PHE A 1 20 ? -2.234 11.788 -5.299 1.00 0.00 136 PHE A N 4
ATOM 5488 C CA . PHE A 1 20 ? -2.917 10.475 -5.106 1.00 0.00 136 PHE A CA 4
ATOM 5489 C C . PHE A 1 20 ? -3.439 10.343 -3.673 1.00 0.00 136 PHE A C 4
ATOM 5490 O O . PHE A 1 20 ? -2.694 10.516 -2.724 1.00 0.00 136 PHE A O 4
ATOM 5507 N N . PRO A 1 21 ? -4.696 10.003 -3.570 1.00 0.00 137 PRO A N 4
ATOM 5508 C CA . PRO A 1 21 ? -5.340 9.811 -2.246 1.00 0.00 137 PRO A CA 4
ATOM 5509 C C . PRO A 1 21 ? -4.720 8.604 -1.543 1.00 0.00 137 PRO A C 4
ATOM 5510 O O . PRO A 1 21 ? -4.124 7.752 -2.171 1.00 0.00 137 PRO A O 4
ATOM 5521 N N . TRP A 1 22 ? -4.833 8.524 -0.247 1.00 0.00 138 TRP A N 4
ATOM 5522 C CA . TRP A 1 22 ? -4.223 7.368 0.465 1.00 0.00 138 TRP A CA 4
ATOM 5523 C C . TRP A 1 22 ? -4.638 6.067 -0.222 1.00 0.00 138 TRP A C 4
ATOM 5524 O O . TRP A 1 22 ? -5.807 5.794 -0.411 1.00 0.00 138 TRP A O 4
ATOM 5545 N N . TRP A 1 23 ? -3.680 5.274 -0.612 1.00 0.00 139 TRP A N 4
ATOM 5546 C CA . TRP A 1 23 ? -3.997 3.995 -1.308 1.00 0.00 139 TRP A CA 4
ATOM 5547 C C . TRP A 1 23 ? -3.737 2.808 -0.382 1.00 0.00 139 TRP A C 4
ATOM 5548 O O . TRP A 1 23 ? -2.799 2.818 0.388 1.00 0.00 139 TRP A O 4
ATOM 5569 N N . PRO A 1 24 ? -4.574 1.815 -0.493 1.00 0.00 140 PRO A N 4
ATOM 5570 C CA . PRO A 1 24 ? -4.419 0.604 0.344 1.00 0.00 140 PRO A CA 4
ATOM 5571 C C . PRO A 1 24 ? -3.152 -0.157 -0.056 1.00 0.00 140 PRO A C 4
ATOM 5572 O O . PRO A 1 24 ? -3.136 -0.912 -1.013 1.00 0.00 140 PRO A O 4
ATOM 5583 N N . SER A 1 25 ? -2.089 0.046 0.671 1.00 0.00 141 SER A N 4
ATOM 5584 C CA . SER A 1 25 ? -0.815 -0.654 0.355 1.00 0.00 141 SER A CA 4
ATOM 5585 C C . SER A 1 25 ? -0.255 -1.289 1.629 1.00 0.00 141 SER A C 4
ATOM 5586 O O . SER A 1 25 ? -0.399 -0.759 2.712 1.00 0.00 141 SER A O 4
ATOM 5594 N N . MET A 1 26 ? 0.378 -2.422 1.513 1.00 0.00 142 MET A N 4
ATOM 5595 C CA . MET A 1 26 ? 0.937 -3.088 2.726 1.00 0.00 142 MET A CA 4
ATOM 5596 C C . MET A 1 26 ? 2.444 -2.850 2.810 1.00 0.00 142 MET A C 4
ATOM 5597 O O . MET A 1 26 ? 3.136 -2.839 1.813 1.00 0.00 142 MET A O 4
ATOM 5611 N N . VAL A 1 27 ? 2.961 -2.669 3.994 1.00 0.00 143 VAL A N 4
ATOM 5612 C CA . VAL A 1 27 ? 4.427 -2.441 4.128 1.00 0.00 143 VAL A CA 4
ATOM 5613 C C . VAL A 1 27 ? 5.176 -3.754 3.875 1.00 0.00 143 VAL A C 4
ATOM 5614 O O . VAL A 1 27 ? 5.131 -4.669 4.670 1.00 0.00 143 VAL A O 4
ATOM 5627 N N . VAL A 1 28 ? 5.857 -3.852 2.766 1.00 0.00 144 VAL A N 4
ATOM 5628 C CA . VAL A 1 28 ? 6.603 -5.103 2.449 1.00 0.00 144 VAL A CA 4
ATOM 5629 C C . VAL A 1 28 ? 8.109 -4.856 2.539 1.00 0.00 144 VAL A C 4
ATOM 5630 O O . VAL A 1 28 ? 8.553 -3.836 3.025 1.00 0.00 144 VAL A O 4
ATOM 5643 N N . THR A 1 29 ? 8.895 -5.781 2.061 1.00 0.00 145 THR A N 4
ATOM 5644 C CA . THR A 1 29 ? 10.373 -5.602 2.100 1.00 0.00 145 THR A CA 4
ATOM 5645 C C . THR A 1 29 ? 10.957 -5.833 0.704 1.00 0.00 145 THR A C 4
ATOM 5646 O O . THR A 1 29 ? 10.353 -6.476 -0.131 1.00 0.00 145 THR A O 4
ATOM 5657 N N . GLU A 1 30 ? 12.123 -5.311 0.440 1.00 0.00 146 GLU A N 4
ATOM 5658 C CA . GLU A 1 30 ? 12.736 -5.502 -0.907 1.00 0.00 146 GLU A CA 4
ATOM 5659 C C . GLU A 1 30 ? 12.725 -6.983 -1.297 1.00 0.00 146 GLU A C 4
ATOM 5660 O O . GLU A 1 30 ? 12.833 -7.328 -2.458 1.00 0.00 146 GLU A O 4
ATOM 5672 N N . SER A 1 31 ? 12.600 -7.863 -0.341 1.00 0.00 147 SER A N 4
ATOM 5673 C CA . SER A 1 31 ? 12.587 -9.319 -0.665 1.00 0.00 147 SER A CA 4
ATOM 5674 C C . SER A 1 31 ? 11.228 -9.727 -1.243 1.00 0.00 147 SER A C 4
ATOM 5675 O O . SER A 1 31 ? 11.086 -10.782 -1.832 1.00 0.00 147 SER A O 4
ATOM 5683 N N . LYS A 1 32 ? 10.228 -8.902 -1.082 1.00 0.00 148 LYS A N 4
ATOM 5684 C CA . LYS A 1 32 ? 8.882 -9.249 -1.626 1.00 0.00 148 LYS A CA 4
ATOM 5685 C C . LYS A 1 32 ? 8.608 -8.465 -2.913 1.00 0.00 148 LYS A C 4
ATOM 5686 O O . LYS A 1 32 ? 7.962 -8.949 -3.820 1.00 0.00 148 LYS A O 4
ATOM 5705 N N . MET A 1 33 ? 9.094 -7.257 -3.000 1.00 0.00 149 MET A N 4
ATOM 5706 C CA . MET A 1 33 ? 8.858 -6.446 -4.231 1.00 0.00 149 MET A CA 4
ATOM 5707 C C . MET A 1 33 ? 9.748 -6.956 -5.370 1.00 0.00 149 MET A C 4
ATOM 5708 O O . MET A 1 33 ? 10.911 -7.252 -5.177 1.00 0.00 149 MET A O 4
ATOM 5722 N N . THR A 1 34 ? 9.210 -7.063 -6.554 1.00 0.00 150 THR A N 4
ATOM 5723 C CA . THR A 1 34 ? 10.028 -7.559 -7.701 1.00 0.00 150 THR A CA 4
ATOM 5724 C C . THR A 1 34 ? 11.142 -6.563 -8.023 1.00 0.00 150 THR A C 4
ATOM 5725 O O . THR A 1 34 ? 11.346 -5.596 -7.314 1.00 0.00 150 THR A O 4
ATOM 5736 N N . SER A 1 35 ? 11.859 -6.783 -9.091 1.00 0.00 151 SER A N 4
ATOM 5737 C CA . SER A 1 35 ? 12.950 -5.836 -9.456 1.00 0.00 151 SER A CA 4
ATOM 5738 C C . SER A 1 35 ? 12.335 -4.504 -9.887 1.00 0.00 151 SER A C 4
ATOM 5739 O O . SER A 1 35 ? 12.946 -3.459 -9.775 1.00 0.00 151 SER A O 4
ATOM 5747 N N . VAL A 1 36 ? 11.122 -4.537 -10.365 1.00 0.00 152 VAL A N 4
ATOM 5748 C CA . VAL A 1 36 ? 10.452 -3.276 -10.792 1.00 0.00 152 VAL A CA 4
ATOM 5749 C C . VAL A 1 36 ? 10.428 -2.291 -9.622 1.00 0.00 152 VAL A C 4
ATOM 5750 O O . VAL A 1 36 ? 10.782 -1.137 -9.760 1.00 0.00 152 VAL A O 4
ATOM 5763 N N . ALA A 1 37 ? 10.015 -2.742 -8.469 1.00 0.00 153 ALA A N 4
ATOM 5764 C CA . ALA A 1 37 ? 9.974 -1.839 -7.286 1.00 0.00 153 ALA A CA 4
ATOM 5765 C C . ALA A 1 37 ? 11.396 -1.466 -6.865 1.00 0.00 153 ALA A C 4
ATOM 5766 O O . ALA A 1 37 ? 11.679 -0.331 -6.534 1.00 0.00 153 ALA A O 4
ATOM 5773 N N . ARG A 1 38 ? 12.298 -2.412 -6.879 1.00 0.00 154 ARG A N 4
ATOM 5774 C CA . ARG A 1 38 ? 13.702 -2.106 -6.487 1.00 0.00 154 ARG A CA 4
ATOM 5775 C C . ARG A 1 38 ? 14.277 -1.039 -7.420 1.00 0.00 154 ARG A C 4
ATOM 5776 O O . ARG A 1 38 ? 14.937 -0.114 -6.990 1.00 0.00 154 ARG A O 4
ATOM 5797 N N . LYS A 1 39 ? 14.021 -1.158 -8.694 1.00 0.00 155 LYS A N 4
ATOM 5798 C CA . LYS A 1 39 ? 14.542 -0.145 -9.655 1.00 0.00 155 LYS A CA 4
ATOM 5799 C C . LYS A 1 39 ? 13.968 1.229 -9.312 1.00 0.00 155 LYS A C 4
ATOM 5800 O O . LYS A 1 39 ? 14.567 2.252 -9.580 1.00 0.00 155 LYS A O 4
ATOM 5819 N N . SER A 1 40 ? 12.811 1.254 -8.711 1.00 0.00 156 SER A N 4
ATOM 5820 C CA . SER A 1 40 ? 12.189 2.555 -8.334 1.00 0.00 156 SER A CA 4
ATOM 5821 C C . SER A 1 40 ? 12.542 2.899 -6.886 1.00 0.00 156 SER A C 4
ATOM 5822 O O . SER A 1 40 ? 12.103 3.896 -6.350 1.00 0.00 156 SER A O 4
ATOM 5830 N N . LYS A 1 41 ? 13.332 2.078 -6.248 1.00 0.00 157 LYS A N 4
ATOM 5831 C CA . LYS A 1 41 ? 13.709 2.356 -4.833 1.00 0.00 157 LYS A CA 4
ATOM 5832 C C . LYS A 1 41 ? 14.364 3.736 -4.719 1.00 0.00 157 LYS A C 4
ATOM 5833 O O . LYS A 1 41 ? 15.321 4.027 -5.410 1.00 0.00 157 LYS A O 4
ATOM 5852 N N . PRO A 1 42 ? 13.822 4.541 -3.847 1.00 0.00 158 PRO A N 4
ATOM 5853 C CA . PRO A 1 42 ? 14.355 5.909 -3.634 1.00 0.00 158 PRO A CA 4
ATOM 5854 C C . PRO A 1 42 ? 15.705 5.853 -2.917 1.00 0.00 158 PRO A C 4
ATOM 5855 O O . PRO A 1 42 ? 15.934 5.021 -2.060 1.00 0.00 158 PRO A O 4
ATOM 5866 N N . LYS A 1 43 ? 16.599 6.736 -3.261 1.00 0.00 159 LYS A N 4
ATOM 5867 C CA . LYS A 1 43 ? 17.935 6.745 -2.602 1.00 0.00 159 LYS A CA 4
ATOM 5868 C C . LYS A 1 43 ? 18.179 8.103 -1.941 1.00 0.00 159 LYS A C 4
ATOM 5869 O O . LYS A 1 43 ? 19.288 8.598 -1.907 1.00 0.00 159 LYS A O 4
ATOM 5888 N N . ARG A 1 44 ? 17.149 8.714 -1.417 1.00 0.00 160 ARG A N 4
ATOM 5889 C CA . ARG A 1 44 ? 17.331 10.042 -0.768 1.00 0.00 160 ARG A CA 4
ATOM 5890 C C . ARG A 1 44 ? 17.351 9.901 0.755 1.00 0.00 160 ARG A C 4
ATOM 5891 O O . ARG A 1 44 ? 17.139 8.835 1.298 1.00 0.00 160 ARG A O 4
ATOM 5912 N N . ALA A 1 45 ? 17.607 10.977 1.443 1.00 0.00 161 ALA A N 4
ATOM 5913 C CA . ALA A 1 45 ? 17.646 10.924 2.931 1.00 0.00 161 ALA A CA 4
ATOM 5914 C C . ALA A 1 45 ? 16.300 10.457 3.480 1.00 0.00 161 ALA A C 4
ATOM 5915 O O . ALA A 1 45 ? 15.256 10.758 2.938 1.00 0.00 161 ALA A O 4
ATOM 5922 N N . GLY A 1 46 ? 16.318 9.722 4.555 1.00 0.00 162 GLY A N 4
ATOM 5923 C CA . GLY A 1 46 ? 15.044 9.233 5.144 1.00 0.00 162 GLY A CA 4
ATOM 5924 C C . GLY A 1 46 ? 14.840 7.773 4.749 1.00 0.00 162 GLY A C 4
ATOM 5925 O O . GLY A 1 46 ? 14.928 7.416 3.591 1.00 0.00 162 GLY A O 4
ATOM 5929 N N . THR A 1 47 ? 14.565 6.924 5.697 1.00 0.00 163 THR A N 4
ATOM 5930 C CA . THR A 1 47 ? 14.356 5.491 5.359 1.00 0.00 163 THR A CA 4
ATOM 5931 C C . THR A 1 47 ? 12.966 5.309 4.758 1.00 0.00 163 THR A C 4
ATOM 5932 O O . THR A 1 47 ? 11.959 5.489 5.415 1.00 0.00 163 THR A O 4
ATOM 5943 N N . PHE A 1 48 ? 12.910 4.975 3.503 1.00 0.00 164 PHE A N 4
ATOM 5944 C CA . PHE A 1 48 ? 11.598 4.801 2.827 1.00 0.00 164 PHE A CA 4
ATOM 5945 C C . PHE A 1 48 ? 11.062 3.381 3.026 1.00 0.00 164 PHE A C 4
ATOM 5946 O O . PHE A 1 48 ? 11.808 2.426 3.101 1.00 0.00 164 PHE A O 4
ATOM 5963 N N . TYR A 1 49 ? 9.766 3.242 3.116 1.00 0.00 165 TYR A N 4
ATOM 5964 C CA . TYR A 1 49 ? 9.163 1.896 3.314 1.00 0.00 165 TYR A CA 4
ATOM 5965 C C . TYR A 1 49 ? 8.625 1.349 1.992 1.00 0.00 165 TYR A C 4
ATOM 5966 O O . TYR A 1 49 ? 7.754 1.945 1.391 1.00 0.00 165 TYR A O 4
ATOM 5984 N N . PRO A 1 50 ? 9.127 0.215 1.592 1.00 0.00 166 PRO A N 4
ATOM 5985 C CA . PRO A 1 50 ? 8.638 -0.410 0.347 1.00 0.00 166 PRO A CA 4
ATOM 5986 C C . PRO A 1 50 ? 7.280 -1.052 0.635 1.00 0.00 166 PRO A C 4
ATOM 5987 O O . PRO A 1 50 ? 7.169 -1.921 1.475 1.00 0.00 166 PRO A O 4
ATOM 5998 N N . VAL A 1 51 ? 6.244 -0.633 -0.034 1.00 0.00 167 VAL A N 4
ATOM 5999 C CA . VAL A 1 51 ? 4.906 -1.230 0.239 1.00 0.00 167 VAL A CA 4
ATOM 6000 C C . VAL A 1 51 ? 4.340 -1.869 -1.020 1.00 0.00 167 VAL A C 4
ATOM 6001 O O . VAL A 1 51 ? 4.756 -1.570 -2.119 1.00 0.00 167 VAL A O 4
ATOM 6014 N N . ILE A 1 52 ? 3.348 -2.696 -0.873 1.00 0.00 168 ILE A N 4
ATOM 6015 C CA . ILE A 1 52 ? 2.718 -3.285 -2.075 1.00 0.00 168 ILE A CA 4
ATOM 6016 C C . ILE A 1 52 ? 1.399 -2.545 -2.282 1.00 0.00 168 ILE A C 4
ATOM 6017 O O . ILE A 1 52 ? 0.604 -2.412 -1.373 1.00 0.00 168 ILE A O 4
ATOM 6033 N N . PHE A 1 53 ? 1.184 -2.019 -3.447 1.00 0.00 169 PHE A N 4
ATOM 6034 C CA . PHE A 1 53 ? -0.058 -1.240 -3.686 1.00 0.00 169 PHE A CA 4
ATOM 6035 C C . PHE A 1 53 ? -1.174 -2.128 -4.229 1.00 0.00 169 PHE A C 4
ATOM 6036 O O . PHE A 1 53 ? -0.955 -2.974 -5.073 1.00 0.00 169 PHE A O 4
ATOM 6053 N N . PHE A 1 54 ? -2.373 -1.927 -3.762 1.00 0.00 170 PHE A N 4
ATOM 6054 C CA . PHE A 1 54 ? -3.508 -2.744 -4.265 1.00 0.00 170 PHE A CA 4
ATOM 6055 C C . PHE A 1 54 ? -4.287 -1.932 -5.312 1.00 0.00 170 PHE A C 4
ATOM 6056 O O . PHE A 1 54 ? -4.481 -0.744 -5.142 1.00 0.00 170 PHE A O 4
ATOM 6073 N N . PRO A 1 55 ? -4.728 -2.589 -6.355 1.00 0.00 171 PRO A N 4
ATOM 6074 C CA . PRO A 1 55 ? -4.483 -4.032 -6.553 1.00 0.00 171 PRO A CA 4
ATOM 6075 C C . PRO A 1 55 ? -3.226 -4.226 -7.416 1.00 0.00 171 PRO A C 4
ATOM 6076 O O . PRO A 1 55 ? -2.359 -3.377 -7.458 1.00 0.00 171 PRO A O 4
ATOM 6087 N N . ASN A 1 56 ? -3.131 -5.326 -8.116 1.00 0.00 172 ASN A N 4
ATOM 6088 C CA . ASN A 1 56 ? -1.944 -5.564 -8.994 1.00 0.00 172 ASN A CA 4
ATOM 6089 C C . ASN A 1 56 ? -0.660 -5.677 -8.169 1.00 0.00 172 ASN A C 4
ATOM 6090 O O . ASN A 1 56 ? 0.431 -5.649 -8.704 1.00 0.00 172 ASN A O 4
ATOM 6101 N N . LYS A 1 57 ? -0.776 -5.820 -6.878 1.00 0.00 173 LYS A N 4
ATOM 6102 C CA . LYS A 1 57 ? 0.440 -5.950 -6.025 1.00 0.00 173 LYS A CA 4
ATOM 6103 C C . LYS A 1 57 ? 1.558 -5.014 -6.499 1.00 0.00 173 LYS A C 4
ATOM 6104 O O . LYS A 1 57 ? 2.700 -5.412 -6.605 1.00 0.00 173 LYS A O 4
ATOM 6123 N N . GLU A 1 58 ? 1.253 -3.776 -6.771 1.00 0.00 174 GLU A N 4
ATOM 6124 C CA . GLU A 1 58 ? 2.327 -2.841 -7.216 1.00 0.00 174 GLU A CA 4
ATOM 6125 C C . GLU A 1 58 ? 3.281 -2.586 -6.045 1.00 0.00 174 GLU A C 4
ATOM 6126 O O . GLU A 1 58 ? 3.091 -3.110 -4.970 1.00 0.00 174 GLU A O 4
ATOM 6138 N N . TYR A 1 59 ? 4.303 -1.797 -6.235 1.00 0.00 175 TYR A N 4
ATOM 6139 C CA . TYR A 1 59 ? 5.246 -1.535 -5.109 1.00 0.00 175 TYR A CA 4
ATOM 6140 C C . TYR A 1 59 ? 5.611 -0.050 -5.057 1.00 0.00 175 TYR A C 4
ATOM 6141 O O . TYR A 1 59 ? 5.878 0.568 -6.069 1.00 0.00 175 TYR A O 4
ATOM 6159 N N . LEU A 1 60 ? 5.623 0.529 -3.887 1.00 0.00 176 LEU A N 4
ATOM 6160 C CA . LEU A 1 60 ? 5.973 1.976 -3.778 1.00 0.00 176 LEU A CA 4
ATOM 6161 C C . LEU A 1 60 ? 6.847 2.230 -2.548 1.00 0.00 176 LEU A C 4
ATOM 6162 O O . LEU A 1 60 ? 6.651 1.648 -1.500 1.00 0.00 176 LEU A O 4
ATOM 6178 N N . TRP A 1 61 ? 7.799 3.111 -2.667 1.00 0.00 177 TRP A N 4
ATOM 6179 C CA . TRP A 1 61 ? 8.676 3.427 -1.509 1.00 0.00 177 TRP A CA 4
ATOM 6180 C C . TRP A 1 61 ? 8.196 4.720 -0.849 1.00 0.00 177 TRP A C 4
ATOM 6181 O O . TRP A 1 61 ? 8.406 5.804 -1.354 1.00 0.00 177 TRP A O 4
ATOM 6202 N N . THR A 1 62 ? 7.538 4.612 0.270 1.00 0.00 178 THR A N 4
ATOM 6203 C CA . THR A 1 62 ? 7.025 5.832 0.955 1.00 0.00 178 THR A CA 4
ATOM 6204 C C . THR A 1 62 ? 7.538 5.889 2.398 1.00 0.00 178 THR A C 4
ATOM 6205 O O . THR A 1 62 ? 7.616 4.887 3.079 1.00 0.00 178 THR A O 4
ATOM 6216 N N . GLY A 1 63 ? 7.890 7.054 2.867 1.00 0.00 179 GLY A N 4
ATOM 6217 C CA . GLY A 1 63 ? 8.397 7.173 4.264 1.00 0.00 179 GLY A CA 4
ATOM 6218 C C . GLY A 1 63 ? 7.232 7.057 5.248 1.00 0.00 179 GLY A C 4
ATOM 6219 O O . GLY A 1 63 ? 6.084 7.238 4.891 1.00 0.00 179 GLY A O 4
ATOM 6223 N N . SER A 1 64 ? 7.520 6.758 6.485 1.00 0.00 180 SER A N 4
ATOM 6224 C CA . SER A 1 64 ? 6.432 6.630 7.497 1.00 0.00 180 SER A CA 4
ATOM 6225 C C . SER A 1 64 ? 5.577 7.903 7.530 1.00 0.00 180 SER A C 4
ATOM 6226 O O . SER A 1 64 ? 4.404 7.868 7.844 1.00 0.00 180 SER A O 4
ATOM 6234 N N . ASP A 1 65 ? 6.162 9.026 7.216 1.00 0.00 181 ASP A N 4
ATOM 6235 C CA . ASP A 1 65 ? 5.397 10.309 7.237 1.00 0.00 181 ASP A CA 4
ATOM 6236 C C . ASP A 1 65 ? 4.164 10.228 6.333 1.00 0.00 181 ASP A C 4
ATOM 6237 O O . ASP A 1 65 ? 3.049 10.437 6.768 1.00 0.00 181 ASP A O 4
ATOM 6246 N N . SER A 1 66 ? 4.356 9.932 5.078 1.00 0.00 182 SER A N 4
ATOM 6247 C CA . SER A 1 66 ? 3.194 9.844 4.146 1.00 0.00 182 SER A CA 4
ATOM 6248 C C . SER A 1 66 ? 2.508 8.483 4.285 1.00 0.00 182 SER A C 4
ATOM 6249 O O . SER A 1 66 ? 1.658 8.120 3.492 1.00 0.00 182 SER A O 4
ATOM 6257 N N . LEU A 1 67 ? 2.873 7.726 5.286 1.00 0.00 183 LEU A N 4
ATOM 6258 C CA . LEU A 1 67 ? 2.246 6.390 5.475 1.00 0.00 183 LEU A CA 4
ATOM 6259 C C . LEU A 1 67 ? 1.333 6.393 6.703 1.00 0.00 183 LEU A C 4
ATOM 6260 O O . LEU A 1 67 ? 1.710 6.829 7.774 1.00 0.00 183 LEU A O 4
ATOM 6276 N N . THR A 1 68 ? 0.137 5.899 6.553 1.00 0.00 184 THR A N 4
ATOM 6277 C CA . THR A 1 68 ? -0.812 5.853 7.700 1.00 0.00 184 THR A CA 4
ATOM 6278 C C . THR A 1 68 ? -1.343 4.423 7.856 1.00 0.00 184 THR A C 4
ATOM 6279 O O . THR A 1 68 ? -1.343 3.666 6.912 1.00 0.00 184 THR A O 4
ATOM 6290 N N . PRO A 1 69 ? -1.774 4.092 9.042 1.00 0.00 185 PRO A N 4
ATOM 6291 C CA . PRO A 1 69 ? -2.307 2.730 9.295 1.00 0.00 185 PRO A CA 4
ATOM 6292 C C . PRO A 1 69 ? -3.664 2.548 8.604 1.00 0.00 185 PRO A C 4
ATOM 6293 O O . PRO A 1 69 ? -4.507 3.423 8.629 1.00 0.00 185 PRO A O 4
ATOM 6304 N N . LEU A 1 70 ? -3.880 1.417 7.984 1.00 0.00 186 LEU A N 4
ATOM 6305 C CA . LEU A 1 70 ? -5.179 1.177 7.289 1.00 0.00 186 LEU A CA 4
ATOM 6306 C C . LEU A 1 70 ? -5.887 -0.029 7.915 1.00 0.00 186 LEU A C 4
ATOM 6307 O O . LEU A 1 70 ? -5.363 -1.125 7.937 1.00 0.00 186 LEU A O 4
ATOM 6323 N N . THR A 1 71 ? -7.068 0.165 8.431 1.00 0.00 187 THR A N 4
ATOM 6324 C CA . THR A 1 71 ? -7.801 -0.970 9.061 1.00 0.00 187 THR A CA 4
ATOM 6325 C C . THR A 1 71 ? -8.841 -1.540 8.100 1.00 0.00 187 THR A C 4
ATOM 6326 O O . THR A 1 71 ? -9.213 -0.915 7.125 1.00 0.00 187 THR A O 4
ATOM 6337 N N . SER A 1 72 ? -9.323 -2.718 8.377 1.00 0.00 188 SER A N 4
ATOM 6338 C CA . SER A 1 72 ? -10.353 -3.325 7.491 1.00 0.00 188 SER A CA 4
ATOM 6339 C C . SER A 1 72 ? -11.649 -2.525 7.596 1.00 0.00 188 SER A C 4
ATOM 6340 O O . SER A 1 72 ? -12.362 -2.346 6.630 1.00 0.00 188 SER A O 4
ATOM 6348 N N . GLU A 1 73 ? -11.950 -2.030 8.764 1.00 0.00 189 GLU A N 4
ATOM 6349 C CA . GLU A 1 73 ? -13.193 -1.224 8.931 1.00 0.00 189 GLU A CA 4
ATOM 6350 C C . GLU A 1 73 ? -13.150 -0.031 7.982 1.00 0.00 189 GLU A C 4
ATOM 6351 O O . GLU A 1 73 ? -14.071 0.214 7.228 1.00 0.00 189 GLU A O 4
ATOM 6363 N N . ALA A 1 74 ? -12.076 0.705 8.005 1.00 0.00 190 ALA A N 4
ATOM 6364 C CA . ALA A 1 74 ? -11.960 1.876 7.092 1.00 0.00 190 ALA A CA 4
ATOM 6365 C C . ALA A 1 74 ? -12.059 1.400 5.644 1.00 0.00 190 ALA A C 4
ATOM 6366 O O . ALA A 1 74 ? -12.763 1.971 4.832 1.00 0.00 190 ALA A O 4
ATOM 6373 N N . ILE A 1 75 ? -11.363 0.346 5.322 1.00 0.00 191 ILE A N 4
ATOM 6374 C CA . ILE A 1 75 ? -11.414 -0.185 3.931 1.00 0.00 191 ILE A CA 4
ATOM 6375 C C . ILE A 1 75 ? -12.859 -0.525 3.557 1.00 0.00 191 ILE A C 4
ATOM 6376 O O . ILE A 1 75 ? -13.364 -0.093 2.543 1.00 0.00 191 ILE A O 4
ATOM 6392 N N . SER A 1 76 ? -13.526 -1.290 4.378 1.00 0.00 192 SER A N 4
ATOM 6393 C CA . SER A 1 76 ? -14.940 -1.657 4.075 1.00 0.00 192 SER A CA 4
ATOM 6394 C C . SER A 1 76 ? -15.775 -0.393 3.872 1.00 0.00 192 SER A C 4
ATOM 6395 O O . SER A 1 76 ? -16.556 -0.291 2.943 1.00 0.00 192 SER A O 4
ATOM 6403 N N . GLN A 1 77 ? -15.607 0.579 4.725 1.00 0.00 193 GLN A N 4
ATOM 6404 C CA . GLN A 1 77 ? -16.384 1.837 4.570 1.00 0.00 193 GLN A CA 4
ATOM 6405 C C . GLN A 1 77 ? -16.167 2.385 3.161 1.00 0.00 193 GLN A C 4
ATOM 6406 O O . GLN A 1 77 ? -17.098 2.782 2.487 1.00 0.00 193 GLN A O 4
ATOM 6420 N N . PHE A 1 78 ? -14.944 2.394 2.704 1.00 0.00 194 PHE A N 4
ATOM 6421 C CA . PHE A 1 78 ? -14.677 2.900 1.332 1.00 0.00 194 PHE A CA 4
ATOM 6422 C C . PHE A 1 78 ? -15.393 2.015 0.308 1.00 0.00 194 PHE A C 4
ATOM 6423 O O . PHE A 1 78 ? -15.992 2.500 -0.632 1.00 0.00 194 PHE A O 4
ATOM 6440 N N . LEU A 1 79 ? -15.343 0.719 0.482 1.00 0.00 195 LEU A N 4
ATOM 6441 C CA . LEU A 1 79 ? -16.033 -0.174 -0.491 1.00 0.00 195 LEU A CA 4
ATOM 6442 C C . LEU A 1 79 ? -17.468 0.314 -0.662 1.00 0.00 195 LEU A C 4
ATOM 6443 O O . LEU A 1 79 ? -17.963 0.448 -1.763 1.00 0.00 195 LEU A O 4
ATOM 6459 N N . GLU A 1 80 ? -18.131 0.610 0.423 1.00 0.00 196 GLU A N 4
ATOM 6460 C CA . GLU A 1 80 ? -19.523 1.123 0.311 1.00 0.00 196 GLU A CA 4
ATOM 6461 C C . GLU A 1 80 ? -19.496 2.441 -0.465 1.00 0.00 196 GLU A C 4
ATOM 6462 O O . GLU A 1 80 ? -20.307 2.680 -1.339 1.00 0.00 196 GLU A O 4
ATOM 6474 N N . LYS A 1 81 ? -18.543 3.281 -0.167 1.00 0.00 197 LYS A N 4
ATOM 6475 C CA . LYS A 1 81 ? -18.422 4.575 -0.900 1.00 0.00 197 LYS A CA 4
ATOM 6476 C C . LYS A 1 81 ? -16.943 4.878 -1.164 1.00 0.00 197 LYS A C 4
ATOM 6477 O O . LYS A 1 81 ? -16.202 5.196 -0.254 1.00 0.00 197 LYS A O 4
ATOM 6496 N N . PRO A 1 82 ? -16.562 4.767 -2.408 1.00 0.00 198 PRO A N 4
ATOM 6497 C CA . PRO A 1 82 ? -15.169 5.026 -2.817 1.00 0.00 198 PRO A CA 4
ATOM 6498 C C . PRO A 1 82 ? -14.989 6.477 -3.288 1.00 0.00 198 PRO A C 4
ATOM 6499 O O . PRO A 1 82 ? -15.861 7.047 -3.913 1.00 0.00 198 PRO A O 4
ATOM 6510 N N . LYS A 1 83 ? -13.861 7.079 -2.997 1.00 0.00 199 LYS A N 4
ATOM 6511 C CA . LYS A 1 83 ? -13.637 8.490 -3.438 1.00 0.00 199 LYS A CA 4
ATOM 6512 C C . LYS A 1 83 ? -12.132 8.795 -3.508 1.00 0.00 199 LYS A C 4
ATOM 6513 O O . LYS A 1 83 ? -11.393 8.423 -2.617 1.00 0.00 199 LYS A O 4
ATOM 6532 N N . PRO A 1 84 ? -11.713 9.474 -4.555 1.00 0.00 200 PRO A N 4
ATOM 6533 C CA . PRO A 1 84 ? -12.640 9.920 -5.632 1.00 0.00 200 PRO A CA 4
ATOM 6534 C C . PRO A 1 84 ? -13.091 8.717 -6.467 1.00 0.00 200 PRO A C 4
ATOM 6535 O O . PRO A 1 84 ? -13.066 7.594 -6.005 1.00 0.00 200 PRO A O 4
ATOM 6546 N N . LYS A 1 85 ? -13.506 8.931 -7.687 1.00 0.00 201 LYS A N 4
ATOM 6547 C CA . LYS A 1 85 ? -13.951 7.773 -8.510 1.00 0.00 201 LYS A CA 4
ATOM 6548 C C . LYS A 1 85 ? -12.790 7.226 -9.344 1.00 0.00 201 LYS A C 4
ATOM 6549 O O . LYS A 1 85 ? -12.649 7.529 -10.512 1.00 0.00 201 LYS A O 4
ATOM 6568 N N . THR A 1 86 ? -11.977 6.396 -8.752 1.00 0.00 202 THR A N 4
ATOM 6569 C CA . THR A 1 86 ? -10.838 5.787 -9.504 1.00 0.00 202 THR A CA 4
ATOM 6570 C C . THR A 1 86 ? -11.014 4.268 -9.543 1.00 0.00 202 THR A C 4
ATOM 6571 O O . THR A 1 86 ? -10.863 3.594 -8.545 1.00 0.00 202 THR A O 4
ATOM 6582 N N . ALA A 1 87 ? -11.338 3.720 -10.679 1.00 0.00 203 ALA A N 4
ATOM 6583 C CA . ALA A 1 87 ? -11.532 2.244 -10.756 1.00 0.00 203 ALA A CA 4
ATOM 6584 C C . ALA A 1 87 ? -10.343 1.517 -10.124 1.00 0.00 203 ALA A C 4
ATOM 6585 O O . ALA A 1 87 ? -10.488 0.460 -9.539 1.00 0.00 203 ALA A O 4
ATOM 6592 N N . SER A 1 88 ? -9.167 2.071 -10.234 1.00 0.00 204 SER A N 4
ATOM 6593 C CA . SER A 1 88 ? -7.978 1.402 -9.637 1.00 0.00 204 SER A CA 4
ATOM 6594 C C . SER A 1 88 ? -8.057 1.440 -8.111 1.00 0.00 204 SER A C 4
ATOM 6595 O O . SER A 1 88 ? -7.874 0.437 -7.454 1.00 0.00 204 SER A O 4
ATOM 6603 N N . LEU A 1 89 ? -8.336 2.578 -7.535 1.00 0.00 205 LEU A N 4
ATOM 6604 C CA . LEU A 1 89 ? -8.431 2.640 -6.048 1.00 0.00 205 LEU A CA 4
ATOM 6605 C C . LEU A 1 89 ? -9.579 1.757 -5.577 1.00 0.00 205 LEU A C 4
ATOM 6606 O O . LEU A 1 89 ? -9.425 0.933 -4.698 1.00 0.00 205 LEU A O 4
ATOM 6622 N N . ILE A 1 90 ? -10.736 1.917 -6.157 1.00 0.00 206 ILE A N 4
ATOM 6623 C CA . ILE A 1 90 ? -11.877 1.070 -5.729 1.00 0.00 206 ILE A CA 4
ATOM 6624 C C . ILE A 1 90 ? -11.444 -0.388 -5.779 1.00 0.00 206 ILE A C 4
ATOM 6625 O O . ILE A 1 90 ? -11.754 -1.171 -4.904 1.00 0.00 206 ILE A O 4
ATOM 6641 N N . LYS A 1 91 ? -10.690 -0.752 -6.781 1.00 0.00 207 LYS A N 4
ATOM 6642 C CA . LYS A 1 91 ? -10.203 -2.153 -6.853 1.00 0.00 207 LYS A CA 4
ATOM 6643 C C . LYS A 1 91 ? -9.094 -2.324 -5.813 1.00 0.00 207 LYS A C 4
ATOM 6644 O O . LYS A 1 91 ? -8.854 -3.402 -5.310 1.00 0.00 207 LYS A O 4
ATOM 6663 N N . ALA A 1 92 ? -8.433 -1.247 -5.479 1.00 0.00 208 ALA A N 4
ATOM 6664 C CA . ALA A 1 92 ? -7.350 -1.309 -4.459 1.00 0.00 208 ALA A CA 4
ATOM 6665 C C . ALA A 1 92 ? -7.953 -1.677 -3.108 1.00 0.00 208 ALA A C 4
ATOM 6666 O O . ALA A 1 92 ? -7.419 -2.479 -2.368 1.00 0.00 208 ALA A O 4
ATOM 6673 N N . TYR A 1 93 ? -9.072 -1.093 -2.790 1.00 0.00 209 TYR A N 4
ATOM 6674 C CA . TYR A 1 93 ? -9.737 -1.395 -1.497 1.00 0.00 209 TYR A CA 4
ATOM 6675 C C . TYR A 1 93 ? -10.372 -2.780 -1.552 1.00 0.00 209 TYR A C 4
ATOM 6676 O O . TYR A 1 93 ? -10.259 -3.560 -0.633 1.00 0.00 209 TYR A O 4
ATOM 6694 N N . LYS A 1 94 ? -11.039 -3.095 -2.624 1.00 0.00 210 LYS A N 4
ATOM 6695 C CA . LYS A 1 94 ? -11.676 -4.434 -2.730 1.00 0.00 210 LYS A CA 4
ATOM 6696 C C . LYS A 1 94 ? -10.603 -5.528 -2.724 1.00 0.00 210 LYS A C 4
ATOM 6697 O O . LYS A 1 94 ? -10.766 -6.565 -2.113 1.00 0.00 210 LYS A O 4
ATOM 6716 N N . MET A 1 95 ? -9.501 -5.302 -3.388 1.00 0.00 211 MET A N 4
ATOM 6717 C CA . MET A 1 95 ? -8.421 -6.330 -3.400 1.00 0.00 211 MET A CA 4
ATOM 6718 C C . MET A 1 95 ? -7.623 -6.257 -2.095 1.00 0.00 211 MET A C 4
ATOM 6719 O O . MET A 1 95 ? -7.299 -7.265 -1.498 1.00 0.00 211 MET A O 4
ATOM 6733 N N . ALA A 1 96 ? -7.319 -5.071 -1.635 1.00 0.00 212 ALA A N 4
ATOM 6734 C CA . ALA A 1 96 ? -6.561 -4.943 -0.359 1.00 0.00 212 ALA A CA 4
ATOM 6735 C C . ALA A 1 96 ? -7.449 -5.412 0.793 1.00 0.00 212 ALA A C 4
ATOM 6736 O O . ALA A 1 96 ? -6.981 -5.851 1.824 1.00 0.00 212 ALA A O 4
ATOM 6743 N N . GLN A 1 97 ? -8.736 -5.325 0.604 1.00 0.00 213 GLN A N 4
ATOM 6744 C CA . GLN A 1 97 ? -9.691 -5.766 1.654 1.00 0.00 213 GLN A CA 4
ATOM 6745 C C . GLN A 1 97 ? -9.768 -7.293 1.665 1.00 0.00 213 GLN A C 4
ATOM 6746 O O . GLN A 1 97 ? -10.304 -7.896 2.573 1.00 0.00 213 GLN A O 4
ATOM 6760 N N . SER A 1 98 ? -9.224 -7.922 0.657 1.00 0.00 214 SER A N 4
ATOM 6761 C CA . SER A 1 98 ? -9.247 -9.410 0.597 1.00 0.00 214 SER A CA 4
ATOM 6762 C C . SER A 1 98 ? -7.937 -9.968 1.156 1.00 0.00 214 SER A C 4
ATOM 6763 O O . SER A 1 98 ? -7.927 -10.927 1.903 1.00 0.00 214 SER A O 4
ATOM 6771 N N . THR A 1 99 ? -6.829 -9.369 0.807 1.00 0.00 215 THR A N 4
ATOM 6772 C CA . THR A 1 99 ? -5.522 -9.862 1.327 1.00 0.00 215 THR A CA 4
ATOM 6773 C C . THR A 1 99 ? -5.331 -9.387 2.772 1.00 0.00 215 THR A C 4
ATOM 6774 O O . THR A 1 99 ? -5.317 -8.201 3.036 1.00 0.00 215 THR A O 4
ATOM 6785 N N . PRO A 1 100 ? -5.202 -10.334 3.661 1.00 0.00 216 PRO A N 4
ATOM 6786 C CA . PRO A 1 100 ? -5.025 -10.011 5.100 1.00 0.00 216 PRO A CA 4
ATOM 6787 C C . PRO A 1 100 ? -3.641 -9.405 5.367 1.00 0.00 216 PRO A C 4
ATOM 6788 O O . PRO A 1 100 ? -3.526 -8.289 5.834 1.00 0.00 216 PRO A O 4
ATOM 6799 N N . ASP A 1 101 ? -2.589 -10.129 5.091 1.00 0.00 217 ASP A N 4
ATOM 6800 C CA . ASP A 1 101 ? -1.227 -9.578 5.351 1.00 0.00 217 ASP A CA 4
ATOM 6801 C C . ASP A 1 101 ? -0.245 -10.008 4.258 1.00 0.00 217 ASP A C 4
ATOM 6802 O O . ASP A 1 101 ? -0.616 -10.627 3.280 1.00 0.00 217 ASP A O 4
ATOM 6811 N N . LEU A 1 102 ? 1.008 -9.681 4.424 1.00 0.00 218 LEU A N 4
ATOM 6812 C CA . LEU A 1 102 ? 2.028 -10.064 3.406 1.00 0.00 218 LEU A CA 4
ATOM 6813 C C . LEU A 1 102 ? 2.120 -11.587 3.308 1.00 0.00 218 LEU A C 4
ATOM 6814 O O . LEU A 1 102 ? 2.331 -12.141 2.248 1.00 0.00 218 LEU A O 4
ATOM 6830 N N . ASP A 1 103 ? 1.969 -12.267 4.408 1.00 0.00 219 ASP A N 4
ATOM 6831 C CA . ASP A 1 103 ? 2.052 -13.755 4.384 1.00 0.00 219 ASP A CA 4
ATOM 6832 C C . ASP A 1 103 ? 0.936 -14.337 3.512 1.00 0.00 219 ASP A C 4
ATOM 6833 O O . ASP A 1 103 ? 0.946 -15.504 3.172 1.00 0.00 219 ASP A O 4
ATOM 6842 N N . SER A 1 104 ? -0.027 -13.536 3.147 1.00 0.00 220 SER A N 4
ATOM 6843 C CA . SER A 1 104 ? -1.140 -14.050 2.299 1.00 0.00 220 SER A CA 4
ATOM 6844 C C . SER A 1 104 ? -0.969 -13.577 0.852 1.00 0.00 220 SER A C 4
ATOM 6845 O O . SER A 1 104 ? -1.684 -13.997 -0.035 1.00 0.00 220 SER A O 4
ATOM 6853 N N . LEU A 1 105 ? -0.024 -12.709 0.608 1.00 0.00 221 LEU A N 4
ATOM 6854 C CA . LEU A 1 105 ? 0.191 -12.213 -0.782 1.00 0.00 221 LEU A CA 4
ATOM 6855 C C . LEU A 1 105 ? 1.081 -13.191 -1.554 1.00 0.00 221 LEU A C 4
ATOM 6856 O O . LEU A 1 105 ? 1.775 -14.004 -0.977 1.00 0.00 221 LEU A O 4
ATOM 6872 N N . SER A 1 106 ? 1.063 -13.121 -2.857 1.00 0.00 222 SER A N 4
ATOM 6873 C CA . SER A 1 106 ? 1.906 -14.053 -3.662 1.00 0.00 222 SER A CA 4
ATOM 6874 C C . SER A 1 106 ? 2.925 -13.271 -4.497 1.00 0.00 222 SER A C 4
ATOM 6875 O O . SER A 1 106 ? 2.585 -12.636 -5.475 1.00 0.00 222 SER A O 4
ATOM 6883 N N . VAL A 1 107 ? 4.176 -13.318 -4.120 1.00 0.00 223 VAL A N 4
ATOM 6884 C CA . VAL A 1 107 ? 5.216 -12.585 -4.892 1.00 0.00 223 VAL A CA 4
ATOM 6885 C C . VAL A 1 107 ? 5.763 -13.476 -6.012 1.00 0.00 223 VAL A C 4
ATOM 6886 O O . VAL A 1 107 ? 6.094 -14.624 -5.784 1.00 0.00 223 VAL A O 4
ATOM 6899 N N . PRO A 1 108 ? 5.837 -12.917 -7.189 1.00 0.00 224 PRO A N 4
ATOM 6900 C CA . PRO A 1 108 ? 6.348 -13.672 -8.360 1.00 0.00 224 PRO A CA 4
ATOM 6901 C C . PRO A 1 108 ? 7.863 -13.866 -8.256 1.00 0.00 224 PRO A C 4
ATOM 6902 O O . PRO A 1 108 ? 8.453 -14.625 -8.999 1.00 0.00 224 PRO A O 4
ATOM 6913 N N . SER A 1 109 ? 8.499 -13.187 -7.339 1.00 0.00 225 SER A N 4
ATOM 6914 C CA . SER A 1 109 ? 9.974 -13.338 -7.193 1.00 0.00 225 SER A CA 4
ATOM 6915 C C . SER A 1 109 ? 10.318 -13.828 -5.783 1.00 0.00 225 SER A C 4
ATOM 6916 O O . SER A 1 109 ? 9.427 -14.330 -5.118 1.00 0.00 225 SER A O 4
ATOM 6925 N N . SER A 1 2 ? 1.237 9.496 18.425 1.00 0.00 118 SER A N 5
ATOM 6926 C CA . SER A 1 2 ? 1.010 10.720 17.603 1.00 0.00 118 SER A CA 5
ATOM 6927 C C . SER A 1 2 ? 2.007 10.769 16.439 1.00 0.00 118 SER A C 5
ATOM 6928 O O . SER A 1 2 ? 3.196 10.927 16.635 1.00 0.00 118 SER A O 5
ATOM 6938 N N . GLU A 1 3 ? 1.531 10.632 15.232 1.00 0.00 119 GLU A N 5
ATOM 6939 C CA . GLU A 1 3 ? 2.449 10.669 14.057 1.00 0.00 119 GLU A CA 5
ATOM 6940 C C . GLU A 1 3 ? 3.581 9.654 14.236 1.00 0.00 119 GLU A C 5
ATOM 6941 O O . GLU A 1 3 ? 3.729 9.052 15.281 1.00 0.00 119 GLU A O 5
ATOM 6953 N N . ARG A 1 4 ? 4.381 9.457 13.222 1.00 0.00 120 ARG A N 5
ATOM 6954 C CA . ARG A 1 4 ? 5.500 8.478 13.338 1.00 0.00 120 ARG A CA 5
ATOM 6955 C C . ARG A 1 4 ? 4.965 7.131 13.831 1.00 0.00 120 ARG A C 5
ATOM 6956 O O . ARG A 1 4 ? 5.062 6.802 14.997 1.00 0.00 120 ARG A O 5
ATOM 6977 N N . VAL A 1 5 ? 4.396 6.353 12.952 1.00 0.00 121 VAL A N 5
ATOM 6978 C CA . VAL A 1 5 ? 3.850 5.027 13.371 1.00 0.00 121 VAL A CA 5
ATOM 6979 C C . VAL A 1 5 ? 4.861 3.923 13.067 1.00 0.00 121 VAL A C 5
ATOM 6980 O O . VAL A 1 5 ? 5.605 3.996 12.109 1.00 0.00 121 VAL A O 5
ATOM 6993 N N . ASN A 1 6 ? 4.884 2.892 13.862 1.00 0.00 122 ASN A N 5
ATOM 6994 C CA . ASN A 1 6 ? 5.834 1.780 13.595 1.00 0.00 122 ASN A CA 5
ATOM 6995 C C . ASN A 1 6 ? 5.143 0.727 12.729 1.00 0.00 122 ASN A C 5
ATOM 6996 O O . ASN A 1 6 ? 4.340 -0.054 13.199 1.00 0.00 122 ASN A O 5
ATOM 7007 N N . TYR A 1 7 ? 5.435 0.721 11.459 1.00 0.00 123 TYR A N 5
ATOM 7008 C CA . TYR A 1 7 ? 4.784 -0.257 10.544 1.00 0.00 123 TYR A CA 5
ATOM 7009 C C . TYR A 1 7 ? 5.584 -1.562 10.473 1.00 0.00 123 TYR A C 5
ATOM 7010 O O . TYR A 1 7 ? 6.773 -1.593 10.717 1.00 0.00 123 TYR A O 5
ATOM 7028 N N . LYS A 1 8 ? 4.924 -2.642 10.150 1.00 0.00 124 LYS A N 5
ATOM 7029 C CA . LYS A 1 8 ? 5.620 -3.959 10.066 1.00 0.00 124 LYS A CA 5
ATOM 7030 C C . LYS A 1 8 ? 5.382 -4.597 8.694 1.00 0.00 124 LYS A C 5
ATOM 7031 O O . LYS A 1 8 ? 4.473 -4.218 7.981 1.00 0.00 124 LYS A O 5
ATOM 7050 N N . PRO A 1 9 ? 6.216 -5.546 8.367 1.00 0.00 125 PRO A N 5
ATOM 7051 C CA . PRO A 1 9 ? 6.108 -6.245 7.060 1.00 0.00 125 PRO A CA 5
ATOM 7052 C C . PRO A 1 9 ? 4.809 -7.051 6.980 1.00 0.00 125 PRO A C 5
ATOM 7053 O O . PRO A 1 9 ? 4.578 -7.956 7.758 1.00 0.00 125 PRO A O 5
ATOM 7064 N N . 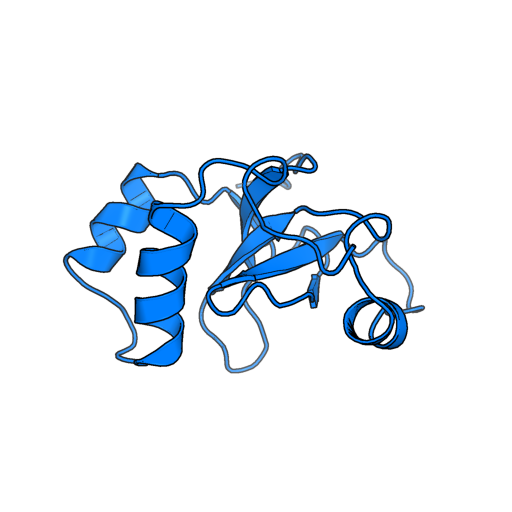GLY A 1 10 ? 3.959 -6.729 6.042 1.00 0.00 126 GLY A N 5
ATOM 7065 C CA . GLY A 1 10 ? 2.678 -7.473 5.907 1.00 0.00 126 GLY A CA 5
ATOM 7066 C C . GLY A 1 10 ? 1.546 -6.662 6.533 1.00 0.00 126 GLY A C 5
ATOM 7067 O O . GLY A 1 10 ? 0.395 -7.050 6.488 1.00 0.00 126 GLY A O 5
ATOM 7071 N N . MET A 1 11 ? 1.853 -5.530 7.103 1.00 0.00 127 MET A N 5
ATOM 7072 C CA . MET A 1 11 ? 0.777 -4.698 7.710 1.00 0.00 127 MET A CA 5
ATOM 7073 C C . MET A 1 11 ? 0.131 -3.834 6.625 1.00 0.00 127 MET A C 5
ATOM 7074 O O . MET A 1 11 ? 0.802 -3.101 5.922 1.00 0.00 127 MET A O 5
ATOM 7088 N N . ARG A 1 12 ? -1.162 -3.919 6.474 1.00 0.00 128 ARG A N 5
ATOM 7089 C CA . ARG A 1 12 ? -1.837 -3.107 5.424 1.00 0.00 128 ARG A CA 5
ATOM 7090 C C . ARG A 1 12 ? -1.861 -1.630 5.828 1.00 0.00 128 ARG A C 5
ATOM 7091 O O . ARG A 1 12 ? -2.457 -1.248 6.818 1.00 0.00 128 ARG A O 5
ATOM 7112 N N . VAL A 1 13 ? -1.218 -0.794 5.063 1.00 0.00 129 VAL A N 5
ATOM 7113 C CA . VAL A 1 13 ? -1.204 0.656 5.393 1.00 0.00 129 VAL A CA 5
ATOM 7114 C C . VAL A 1 13 ? -1.682 1.469 4.194 1.00 0.00 129 VAL A C 5
ATOM 7115 O O . VAL A 1 13 ? -1.795 0.970 3.094 1.00 0.00 129 VAL A O 5
ATOM 7128 N N . LEU A 1 14 ? -1.958 2.723 4.398 1.00 0.00 130 LEU A N 5
ATOM 7129 C CA . LEU A 1 14 ? -2.422 3.573 3.273 1.00 0.00 130 LEU A CA 5
ATOM 7130 C C . LEU A 1 14 ? -1.292 4.516 2.862 1.00 0.00 130 LEU A C 5
ATOM 7131 O O . LEU A 1 14 ? -0.725 5.214 3.679 1.00 0.00 130 LEU A O 5
ATOM 7147 N N . THR A 1 15 ? -0.944 4.525 1.608 1.00 0.00 131 THR A N 5
ATOM 7148 C CA . THR A 1 15 ? 0.168 5.405 1.156 1.00 0.00 131 THR A CA 5
ATOM 7149 C C . THR A 1 15 ? -0.357 6.519 0.251 1.00 0.00 131 THR A C 5
ATOM 7150 O O . THR A 1 15 ? -0.791 6.280 -0.858 1.00 0.00 131 THR A O 5
ATOM 7161 N N . LYS A 1 16 ? -0.309 7.739 0.712 1.00 0.00 132 LYS A N 5
ATOM 7162 C CA . LYS A 1 16 ? -0.794 8.869 -0.137 1.00 0.00 132 LYS A CA 5
ATOM 7163 C C . LYS A 1 16 ? 0.330 9.334 -1.064 1.00 0.00 132 LYS A C 5
ATOM 7164 O O . LYS A 1 16 ? 1.472 9.428 -0.662 1.00 0.00 132 LYS A O 5
ATOM 7183 N N . MET A 1 17 ? 0.030 9.616 -2.305 1.00 0.00 133 MET A N 5
ATOM 7184 C CA . MET A 1 17 ? 1.114 10.056 -3.230 1.00 0.00 133 MET A CA 5
ATOM 7185 C C . MET A 1 17 ? 0.783 11.435 -3.805 1.00 0.00 133 MET A C 5
ATOM 7186 O O . MET A 1 17 ? -0.330 11.906 -3.701 1.00 0.00 133 MET A O 5
ATOM 7200 N N . SER A 1 18 ? 1.738 12.088 -4.406 1.00 0.00 134 SER A N 5
ATOM 7201 C CA . SER A 1 18 ? 1.465 13.436 -4.982 1.00 0.00 134 SER A CA 5
ATOM 7202 C C . SER A 1 18 ? 0.283 13.359 -5.952 1.00 0.00 134 SER A C 5
ATOM 7203 O O . SER A 1 18 ? 0.288 12.590 -6.891 1.00 0.00 134 SER A O 5
ATOM 7211 N N . GLY A 1 19 ? -0.733 14.148 -5.729 1.00 0.00 135 GLY A N 5
ATOM 7212 C CA . GLY A 1 19 ? -1.914 14.115 -6.637 1.00 0.00 135 GLY A CA 5
ATOM 7213 C C . GLY A 1 19 ? -2.621 12.766 -6.500 1.00 0.00 135 GLY A C 5
ATOM 7214 O O . GLY A 1 19 ? -3.447 12.398 -7.312 1.00 0.00 135 GLY A O 5
ATOM 7218 N N . PHE A 1 20 ? -2.299 12.023 -5.476 1.00 0.00 136 PHE A N 5
ATOM 7219 C CA . PHE A 1 20 ? -2.945 10.692 -5.283 1.00 0.00 136 PHE A CA 5
ATOM 7220 C C . PHE A 1 20 ? -3.441 10.538 -3.844 1.00 0.00 136 PHE A C 5
ATOM 7221 O O . PHE A 1 20 ? -2.702 10.767 -2.905 1.00 0.00 136 PHE A O 5
ATOM 7238 N N . PRO A 1 21 ? -4.670 10.120 -3.725 1.00 0.00 137 PRO A N 5
ATOM 7239 C CA . PRO A 1 21 ? -5.279 9.896 -2.392 1.00 0.00 137 PRO A CA 5
ATOM 7240 C C . PRO A 1 21 ? -4.595 8.712 -1.711 1.00 0.00 137 PRO A C 5
ATOM 7241 O O . PRO A 1 21 ? -3.984 7.886 -2.360 1.00 0.00 137 PRO A O 5
ATOM 7252 N N . TRP A 1 22 ? -4.672 8.618 -0.413 1.00 0.00 138 TRP A N 5
ATOM 7253 C CA . TRP A 1 22 ? -3.999 7.479 0.268 1.00 0.00 138 TRP A CA 5
ATOM 7254 C C . TRP A 1 22 ? -4.402 6.178 -0.430 1.00 0.00 138 TRP A C 5
ATOM 7255 O O . TRP A 1 22 ? -5.569 5.874 -0.572 1.00 0.00 138 TRP A O 5
ATOM 7276 N N . TRP A 1 23 ? -3.444 5.414 -0.884 1.00 0.00 139 TRP A N 5
ATOM 7277 C CA . TRP A 1 23 ? -3.780 4.144 -1.587 1.00 0.00 139 TRP A CA 5
ATOM 7278 C C . TRP A 1 23 ? -3.537 2.941 -0.679 1.00 0.00 139 TRP A C 5
ATOM 7279 O O . TRP A 1 23 ? -2.585 2.916 0.075 1.00 0.00 139 TRP A O 5
ATOM 7300 N N . PRO A 1 24 ? -4.408 1.975 -0.791 1.00 0.00 140 PRO A N 5
ATOM 7301 C CA . PRO A 1 24 ? -4.283 0.740 0.021 1.00 0.00 140 PRO A CA 5
ATOM 7302 C C . PRO A 1 24 ? -3.010 -0.014 -0.364 1.00 0.00 140 PRO A C 5
ATOM 7303 O O . PRO A 1 24 ? -2.934 -0.649 -1.401 1.00 0.00 140 PRO A O 5
ATOM 7314 N N . SER A 1 25 ? -2.007 0.062 0.465 1.00 0.00 141 SER A N 5
ATOM 7315 C CA . SER A 1 25 ? -0.728 -0.637 0.167 1.00 0.00 141 SER A CA 5
ATOM 7316 C C . SER A 1 25 ? -0.181 -1.272 1.446 1.00 0.00 141 SER A C 5
ATOM 7317 O O . SER A 1 25 ? -0.361 -0.757 2.528 1.00 0.00 141 SER A O 5
ATOM 7325 N N . MET A 1 26 ? 0.484 -2.385 1.337 1.00 0.00 142 MET A N 5
ATOM 7326 C CA . MET A 1 26 ? 1.031 -3.036 2.561 1.00 0.00 142 MET A CA 5
ATOM 7327 C C . MET A 1 26 ? 2.539 -2.820 2.648 1.00 0.00 142 MET A C 5
ATOM 7328 O O . MET A 1 26 ? 3.230 -2.784 1.650 1.00 0.00 142 MET A O 5
ATOM 7342 N N . VAL A 1 27 ? 3.058 -2.682 3.836 1.00 0.00 143 VAL A N 5
ATOM 7343 C CA . VAL A 1 27 ? 4.524 -2.475 3.977 1.00 0.00 143 VAL A CA 5
ATOM 7344 C C . VAL A 1 27 ? 5.257 -3.803 3.772 1.00 0.00 143 VAL A C 5
ATOM 7345 O O . VAL A 1 27 ? 5.216 -4.684 4.607 1.00 0.00 143 VAL A O 5
ATOM 7358 N N . VAL A 1 28 ? 5.926 -3.951 2.662 1.00 0.00 144 VAL A N 5
ATOM 7359 C CA . VAL A 1 28 ? 6.666 -5.217 2.391 1.00 0.00 144 VAL A CA 5
ATOM 7360 C C . VAL A 1 28 ? 8.169 -4.979 2.540 1.00 0.00 144 VAL A C 5
ATOM 7361 O O . VAL A 1 28 ? 8.599 -3.954 3.030 1.00 0.00 144 VAL A O 5
ATOM 7374 N N . THR A 1 29 ? 8.972 -5.917 2.124 1.00 0.00 145 THR A N 5
ATOM 7375 C CA . THR A 1 29 ? 10.446 -5.736 2.250 1.00 0.00 145 THR A CA 5
ATOM 7376 C C . THR A 1 29 ? 11.127 -5.936 0.894 1.00 0.00 145 THR A C 5
ATOM 7377 O O . THR A 1 29 ? 10.547 -6.466 -0.033 1.00 0.00 145 THR A O 5
ATOM 7388 N N . GLU A 1 30 ? 12.355 -5.513 0.775 1.00 0.00 146 GLU A N 5
ATOM 7389 C CA . GLU A 1 30 ? 13.084 -5.672 -0.515 1.00 0.00 146 GLU A CA 5
ATOM 7390 C C . GLU A 1 30 ? 12.993 -7.120 -1.004 1.00 0.00 146 GLU A C 5
ATOM 7391 O O . GLU A 1 30 ? 13.150 -7.401 -2.175 1.00 0.00 146 GLU A O 5
ATOM 7403 N N . SER A 1 31 ? 12.744 -8.042 -0.115 1.00 0.00 147 SER A N 5
ATOM 7404 C CA . SER A 1 31 ? 12.649 -9.470 -0.533 1.00 0.00 147 SER A CA 5
ATOM 7405 C C . SER A 1 31 ? 11.296 -9.746 -1.196 1.00 0.00 147 SER A C 5
ATOM 7406 O O . SER A 1 31 ? 11.170 -10.627 -2.022 1.00 0.00 147 SER A O 5
ATOM 7414 N N . LYS A 1 32 ? 10.283 -9.003 -0.843 1.00 0.00 148 LYS A N 5
ATOM 7415 C CA . LYS A 1 32 ? 8.943 -9.232 -1.459 1.00 0.00 148 LYS A CA 5
ATOM 7416 C C . LYS A 1 32 ? 8.825 -8.470 -2.781 1.00 0.00 148 LYS A C 5
ATOM 7417 O O . LYS A 1 32 ? 8.207 -8.930 -3.720 1.00 0.00 148 LYS A O 5
ATOM 7436 N N . MET A 1 33 ? 9.413 -7.308 -2.863 1.00 0.00 149 MET A N 5
ATOM 7437 C CA . MET A 1 33 ? 9.330 -6.521 -4.128 1.00 0.00 149 MET A CA 5
ATOM 7438 C C . MET A 1 33 ? 10.412 -6.991 -5.106 1.00 0.00 149 MET A C 5
ATOM 7439 O O . MET A 1 33 ? 11.592 -6.855 -4.855 1.00 0.00 149 MET A O 5
ATOM 7453 N N . THR A 1 34 ? 10.014 -7.550 -6.217 1.00 0.00 150 THR A N 5
ATOM 7454 C CA . THR A 1 34 ? 11.014 -8.039 -7.211 1.00 0.00 150 THR A CA 5
ATOM 7455 C C . THR A 1 34 ? 12.001 -6.927 -7.576 1.00 0.00 150 THR A C 5
ATOM 7456 O O . THR A 1 34 ? 12.061 -5.899 -6.931 1.00 0.00 150 THR A O 5
ATOM 7467 N N . SER A 1 35 ? 12.778 -7.128 -8.606 1.00 0.00 151 SER A N 5
ATOM 7468 C CA . SER A 1 35 ? 13.765 -6.087 -9.013 1.00 0.00 151 SER A CA 5
ATOM 7469 C C . SER A 1 35 ? 13.048 -4.878 -9.619 1.00 0.00 151 SER A C 5
ATOM 7470 O O . SER A 1 35 ? 13.534 -3.766 -9.560 1.00 0.00 151 SER A O 5
ATOM 7478 N N . VAL A 1 36 ? 11.895 -5.082 -10.196 1.00 0.00 152 VAL A N 5
ATOM 7479 C CA . VAL A 1 36 ? 11.155 -3.934 -10.796 1.00 0.00 152 VAL A CA 5
ATOM 7480 C C . VAL A 1 36 ? 10.865 -2.894 -9.711 1.00 0.00 152 VAL A C 5
ATOM 7481 O O . VAL A 1 36 ? 11.085 -1.713 -9.892 1.00 0.00 152 VAL A O 5
ATOM 7494 N N . ALA A 1 37 ? 10.381 -3.329 -8.581 1.00 0.00 153 ALA A N 5
ATOM 7495 C CA . ALA A 1 37 ? 10.087 -2.372 -7.479 1.00 0.00 153 ALA A CA 5
ATOM 7496 C C . ALA A 1 37 ? 11.397 -1.847 -6.882 1.00 0.00 153 ALA A C 5
ATOM 7497 O O . ALA A 1 37 ? 11.478 -0.726 -6.423 1.00 0.00 153 ALA A O 5
ATOM 7504 N N . ARG A 1 38 ? 12.424 -2.655 -6.888 1.00 0.00 154 ARG A N 5
ATOM 7505 C CA . ARG A 1 38 ? 13.732 -2.207 -6.326 1.00 0.00 154 ARG A CA 5
ATOM 7506 C C . ARG A 1 38 ? 14.261 -1.009 -7.115 1.00 0.00 154 ARG A C 5
ATOM 7507 O O . ARG A 1 38 ? 14.983 -0.181 -6.598 1.00 0.00 154 ARG A O 5
ATOM 7528 N N . LYS A 1 39 ? 13.911 -0.914 -8.367 1.00 0.00 155 LYS A N 5
ATOM 7529 C CA . LYS A 1 39 ? 14.398 0.225 -9.194 1.00 0.00 155 LYS A CA 5
ATOM 7530 C C . LYS A 1 39 ? 13.669 1.517 -8.811 1.00 0.00 155 LYS A C 5
ATOM 7531 O O . LYS A 1 39 ? 14.111 2.605 -9.120 1.00 0.00 155 LYS A O 5
ATOM 7550 N N . SER A 1 40 ? 12.554 1.406 -8.141 1.00 0.00 156 SER A N 5
ATOM 7551 C CA . SER A 1 40 ? 11.800 2.630 -7.743 1.00 0.00 156 SER A CA 5
ATOM 7552 C C . SER A 1 40 ? 12.221 3.083 -6.344 1.00 0.00 156 SER A C 5
ATOM 7553 O O . SER A 1 40 ? 11.674 4.018 -5.795 1.00 0.00 156 SER A O 5
ATOM 7561 N N . LYS A 1 41 ? 13.189 2.431 -5.763 1.00 0.00 157 LYS A N 5
ATOM 7562 C CA . LYS A 1 41 ? 13.640 2.832 -4.400 1.00 0.00 157 LYS A CA 5
ATOM 7563 C C . LYS A 1 41 ? 13.965 4.327 -4.378 1.00 0.00 157 LYS A C 5
ATOM 7564 O O . LYS A 1 41 ? 14.376 4.889 -5.374 1.00 0.00 157 LYS A O 5
ATOM 7583 N N . PRO A 1 42 ? 13.755 4.927 -3.238 1.00 0.00 158 PRO A N 5
ATOM 7584 C CA . PRO A 1 42 ? 14.010 6.371 -3.078 1.00 0.00 158 PRO A CA 5
ATOM 7585 C C . PRO A 1 42 ? 15.477 6.628 -2.726 1.00 0.00 158 PRO A C 5
ATOM 7586 O O . PRO A 1 42 ? 16.095 5.871 -2.004 1.00 0.00 158 PRO A O 5
ATOM 7597 N N . LYS A 1 43 ? 16.035 7.695 -3.226 1.00 0.00 159 LYS A N 5
ATOM 7598 C CA . LYS A 1 43 ? 17.460 8.009 -2.917 1.00 0.00 159 LYS A CA 5
ATOM 7599 C C . LYS A 1 43 ? 17.543 9.318 -2.132 1.00 0.00 159 LYS A C 5
ATOM 7600 O O . LYS A 1 43 ? 18.354 10.176 -2.418 1.00 0.00 159 LYS A O 5
ATOM 7619 N N . ARG A 1 44 ? 16.705 9.478 -1.146 1.00 0.00 160 ARG A N 5
ATOM 7620 C CA . ARG A 1 44 ? 16.729 10.733 -0.344 1.00 0.00 160 ARG A CA 5
ATOM 7621 C C . ARG A 1 44 ? 16.885 10.411 1.145 1.00 0.00 160 ARG A C 5
ATOM 7622 O O . ARG A 1 44 ? 16.903 9.266 1.549 1.00 0.00 160 ARG A O 5
ATOM 7643 N N . ALA A 1 45 ? 17.009 11.421 1.957 1.00 0.00 161 ALA A N 5
ATOM 7644 C CA . ALA A 1 45 ? 17.176 11.200 3.422 1.00 0.00 161 ALA A CA 5
ATOM 7645 C C . ALA A 1 45 ? 15.879 10.677 4.039 1.00 0.00 161 ALA A C 5
ATOM 7646 O O . ALA A 1 45 ? 14.794 10.997 3.595 1.00 0.00 161 ALA A O 5
ATOM 7653 N N . GLY A 1 46 ? 15.983 9.877 5.063 1.00 0.00 162 GLY A N 5
ATOM 7654 C CA . GLY A 1 46 ? 14.758 9.335 5.713 1.00 0.00 162 GLY A CA 5
ATOM 7655 C C . GLY A 1 46 ? 14.572 7.875 5.308 1.00 0.00 162 GLY A C 5
ATOM 7656 O O . GLY A 1 46 ? 14.823 7.498 4.182 1.00 0.00 162 GLY A O 5
ATOM 7660 N N . THR A 1 47 ? 14.136 7.049 6.216 1.00 0.00 163 THR A N 5
ATOM 7661 C CA . THR A 1 47 ? 13.935 5.612 5.877 1.00 0.00 163 THR A CA 5
ATOM 7662 C C . THR A 1 47 ? 12.612 5.430 5.134 1.00 0.00 163 THR A C 5
ATOM 7663 O O . THR A 1 47 ? 11.553 5.752 5.639 1.00 0.00 163 THR A O 5
ATOM 7674 N N . PHE A 1 48 ? 12.666 4.921 3.938 1.00 0.00 164 PHE A N 5
ATOM 7675 C CA . PHE A 1 48 ? 11.417 4.722 3.152 1.00 0.00 164 PHE A CA 5
ATOM 7676 C C . PHE A 1 48 ? 10.975 3.258 3.215 1.00 0.00 164 PHE A C 5
ATOM 7677 O O . PHE A 1 48 ? 11.786 2.354 3.184 1.00 0.00 164 PHE A O 5
ATOM 7694 N N . TYR A 1 49 ? 9.695 3.018 3.303 1.00 0.00 165 TYR A N 5
ATOM 7695 C CA . TYR A 1 49 ? 9.204 1.617 3.367 1.00 0.00 165 TYR A CA 5
ATOM 7696 C C . TYR A 1 49 ? 8.700 1.161 1.998 1.00 0.00 165 TYR A C 5
ATOM 7697 O O . TYR A 1 49 ? 7.871 1.816 1.396 1.00 0.00 165 TYR A O 5
ATOM 7715 N N . PRO A 1 50 ? 9.179 0.029 1.567 1.00 0.00 166 PRO A N 5
ATOM 7716 C CA . PRO A 1 50 ? 8.720 -0.532 0.284 1.00 0.00 166 PRO A CA 5
ATOM 7717 C C . PRO A 1 50 ? 7.358 -1.178 0.527 1.00 0.00 166 PRO A C 5
ATOM 7718 O O . PRO A 1 50 ? 7.229 -2.057 1.352 1.00 0.00 166 PRO A O 5
ATOM 7729 N N . VAL A 1 51 ? 6.333 -0.740 -0.147 1.00 0.00 167 VAL A N 5
ATOM 7730 C CA . VAL A 1 51 ? 4.991 -1.336 0.106 1.00 0.00 167 VAL A CA 5
ATOM 7731 C C . VAL A 1 51 ? 4.418 -1.948 -1.169 1.00 0.00 167 VAL A C 5
ATOM 7732 O O . VAL A 1 51 ? 4.862 -1.661 -2.261 1.00 0.00 167 VAL A O 5
ATOM 7745 N N . ILE A 1 52 ? 3.403 -2.752 -1.039 1.00 0.00 168 ILE A N 5
ATOM 7746 C CA . ILE A 1 52 ? 2.771 -3.331 -2.247 1.00 0.00 168 ILE A CA 5
ATOM 7747 C C . ILE A 1 52 ? 1.464 -2.578 -2.484 1.00 0.00 168 ILE A C 5
ATOM 7748 O O . ILE A 1 52 ? 0.654 -2.430 -1.591 1.00 0.00 168 ILE A O 5
ATOM 7764 N N . PHE A 1 53 ? 1.267 -2.067 -3.662 1.00 0.00 169 PHE A N 5
ATOM 7765 C CA . PHE A 1 53 ? 0.030 -1.284 -3.935 1.00 0.00 169 PHE A CA 5
ATOM 7766 C C . PHE A 1 53 ? -1.077 -2.176 -4.500 1.00 0.00 169 PHE A C 5
ATOM 7767 O O . PHE A 1 53 ? -0.834 -3.051 -5.307 1.00 0.00 169 PHE A O 5
ATOM 7784 N N . PHE A 1 54 ? -2.296 -1.948 -4.089 1.00 0.00 170 PHE A N 5
ATOM 7785 C CA . PHE A 1 54 ? -3.428 -2.769 -4.609 1.00 0.00 170 PHE A CA 5
ATOM 7786 C C . PHE A 1 54 ? -4.170 -1.988 -5.706 1.00 0.00 170 PHE A C 5
ATOM 7787 O O . PHE A 1 54 ? -4.383 -0.794 -5.571 1.00 0.00 170 PHE A O 5
ATOM 7804 N N . PRO A 1 55 ? -4.568 -2.675 -6.753 1.00 0.00 171 PRO A N 5
ATOM 7805 C CA . PRO A 1 55 ? -4.305 -4.123 -6.912 1.00 0.00 171 PRO A CA 5
ATOM 7806 C C . PRO A 1 55 ? -3.016 -4.337 -7.725 1.00 0.00 171 PRO A C 5
ATOM 7807 O O . PRO A 1 55 ? -2.134 -3.503 -7.729 1.00 0.00 171 PRO A O 5
ATOM 7818 N N . ASN A 1 56 ? -2.908 -5.442 -8.422 1.00 0.00 172 ASN A N 5
ATOM 7819 C CA . ASN A 1 56 ? -1.689 -5.704 -9.249 1.00 0.00 172 ASN A CA 5
ATOM 7820 C C . ASN A 1 56 ? -0.444 -5.816 -8.367 1.00 0.00 172 ASN A C 5
ATOM 7821 O O . ASN A 1 56 ? 0.669 -5.862 -8.852 1.00 0.00 172 ASN A O 5
ATOM 7832 N N . LYS A 1 57 ? -0.620 -5.877 -7.078 1.00 0.00 173 LYS A N 5
ATOM 7833 C CA . LYS A 1 57 ? 0.554 -6.004 -6.172 1.00 0.00 173 LYS A CA 5
ATOM 7834 C C . LYS A 1 57 ? 1.694 -5.085 -6.619 1.00 0.00 173 LYS A C 5
ATOM 7835 O O . LYS A 1 57 ? 2.840 -5.487 -6.663 1.00 0.00 173 LYS A O 5
ATOM 7854 N N . GLU A 1 58 ? 1.402 -3.854 -6.940 1.00 0.00 174 GLU A N 5
ATOM 7855 C CA . GLU A 1 58 ? 2.494 -2.932 -7.366 1.00 0.00 174 GLU A CA 5
ATOM 7856 C C . GLU A 1 58 ? 3.444 -2.707 -6.192 1.00 0.00 174 GLU A C 5
ATOM 7857 O O . GLU A 1 58 ? 3.253 -3.252 -5.126 1.00 0.00 174 GLU A O 5
ATOM 7869 N N . TYR A 1 59 ? 4.465 -1.917 -6.367 1.00 0.00 175 TYR A N 5
ATOM 7870 C CA . TYR A 1 59 ? 5.413 -1.677 -5.243 1.00 0.00 175 TYR A CA 5
ATOM 7871 C C . TYR A 1 59 ? 5.816 -0.200 -5.196 1.00 0.00 175 TYR A C 5
ATOM 7872 O O . TYR A 1 59 ? 6.226 0.372 -6.186 1.00 0.00 175 TYR A O 5
ATOM 7890 N N . LEU A 1 60 ? 5.701 0.422 -4.053 1.00 0.00 176 LEU A N 5
ATOM 7891 C CA . LEU A 1 60 ? 6.077 1.864 -3.948 1.00 0.00 176 LEU A CA 5
ATOM 7892 C C . LEU A 1 60 ? 6.919 2.113 -2.697 1.00 0.00 176 LEU A C 5
ATOM 7893 O O . LEU A 1 60 ? 6.714 1.506 -1.665 1.00 0.00 176 LEU A O 5
ATOM 7909 N N . TRP A 1 61 ? 7.852 3.019 -2.776 1.00 0.00 177 TRP A N 5
ATOM 7910 C CA . TRP A 1 61 ? 8.693 3.328 -1.591 1.00 0.00 177 TRP A CA 5
ATOM 7911 C C . TRP A 1 61 ? 8.199 4.628 -0.948 1.00 0.00 177 TRP A C 5
ATOM 7912 O O . TRP A 1 61 ? 8.456 5.708 -1.442 1.00 0.00 177 TRP A O 5
ATOM 7933 N N . THR A 1 62 ? 7.484 4.537 0.140 1.00 0.00 178 THR A N 5
ATOM 7934 C CA . THR A 1 62 ? 6.972 5.775 0.790 1.00 0.00 178 THR A CA 5
ATOM 7935 C C . THR A 1 62 ? 7.452 5.855 2.244 1.00 0.00 178 THR A C 5
ATOM 7936 O O . THR A 1 62 ? 7.565 4.855 2.927 1.00 0.00 178 THR A O 5
ATOM 7947 N N . GLY A 1 63 ? 7.738 7.037 2.719 1.00 0.00 179 GLY A N 5
ATOM 7948 C CA . GLY A 1 63 ? 8.216 7.185 4.124 1.00 0.00 179 GLY A CA 5
ATOM 7949 C C . GLY A 1 63 ? 7.036 7.056 5.088 1.00 0.00 179 GLY A C 5
ATOM 7950 O O . GLY A 1 63 ? 5.900 7.297 4.732 1.00 0.00 179 GLY A O 5
ATOM 7954 N N . SER A 1 64 ? 7.298 6.678 6.310 1.00 0.00 180 SER A N 5
ATOM 7955 C CA . SER A 1 64 ? 6.196 6.531 7.304 1.00 0.00 180 SER A CA 5
ATOM 7956 C C . SER A 1 64 ? 5.316 7.789 7.318 1.00 0.00 180 SER A C 5
ATOM 7957 O O . SER A 1 64 ? 4.159 7.744 7.686 1.00 0.00 180 SER A O 5
ATOM 7965 N N . ASP A 1 65 ? 5.862 8.911 6.931 1.00 0.00 181 ASP A N 5
ATOM 7966 C CA . ASP A 1 65 ? 5.064 10.176 6.935 1.00 0.00 181 ASP A CA 5
ATOM 7967 C C . ASP A 1 65 ? 3.786 10.021 6.101 1.00 0.00 181 ASP A C 5
ATOM 7968 O O . ASP A 1 65 ? 2.691 10.211 6.590 1.00 0.00 181 ASP A O 5
ATOM 7977 N N . SER A 1 66 ? 3.917 9.678 4.848 1.00 0.00 182 SER A N 5
ATOM 7978 C CA . SER A 1 66 ? 2.704 9.513 3.991 1.00 0.00 182 SER A CA 5
ATOM 7979 C C . SER A 1 66 ? 2.091 8.129 4.210 1.00 0.00 182 SER A C 5
ATOM 7980 O O . SER A 1 66 ? 1.209 7.703 3.479 1.00 0.00 182 SER A O 5
ATOM 7988 N N . LEU A 1 67 ? 2.557 7.424 5.211 1.00 0.00 183 LEU A N 5
ATOM 7989 C CA . LEU A 1 67 ? 2.017 6.068 5.492 1.00 0.00 183 LEU A CA 5
ATOM 7990 C C . LEU A 1 67 ? 1.128 6.091 6.733 1.00 0.00 183 LEU A C 5
ATOM 7991 O O . LEU A 1 67 ? 1.514 6.561 7.784 1.00 0.00 183 LEU A O 5
ATOM 8007 N N . THR A 1 68 ? -0.054 5.567 6.618 1.00 0.00 184 THR A N 5
ATOM 8008 C CA . THR A 1 68 ? -0.971 5.528 7.785 1.00 0.00 184 THR A CA 5
ATOM 8009 C C . THR A 1 68 ? -1.475 4.095 7.957 1.00 0.00 184 THR A C 5
ATOM 8010 O O . THR A 1 68 ? -1.578 3.361 6.996 1.00 0.00 184 THR A O 5
ATOM 8021 N N . PRO A 1 69 ? -1.762 3.730 9.170 1.00 0.00 185 PRO A N 5
ATOM 8022 C CA . PRO A 1 69 ? -2.240 2.354 9.442 1.00 0.00 185 PRO A CA 5
ATOM 8023 C C . PRO A 1 69 ? -3.622 2.137 8.819 1.00 0.00 185 PRO A C 5
ATOM 8024 O O . PRO A 1 69 ? -4.581 2.799 9.157 1.00 0.00 185 PRO A O 5
ATOM 8035 N N . LEU A 1 70 ? -3.723 1.206 7.906 1.00 0.00 186 LEU A N 5
ATOM 8036 C CA . LEU A 1 70 ? -5.032 0.933 7.252 1.00 0.00 186 LEU A CA 5
ATOM 8037 C C . LEU A 1 70 ? -5.635 -0.341 7.847 1.00 0.00 186 LEU A C 5
ATOM 8038 O O . LEU A 1 70 ? -5.018 -1.386 7.851 1.00 0.00 186 LEU A O 5
ATOM 8054 N N . THR A 1 71 ? -6.826 -0.259 8.371 1.00 0.00 187 THR A N 5
ATOM 8055 C CA . THR A 1 71 ? -7.453 -1.464 8.986 1.00 0.00 187 THR A CA 5
ATOM 8056 C C . THR A 1 71 ? -8.585 -2.000 8.110 1.00 0.00 187 THR A C 5
ATOM 8057 O O . THR A 1 71 ? -9.104 -1.310 7.256 1.00 0.00 187 THR A O 5
ATOM 8068 N N . SER A 1 72 ? -8.982 -3.223 8.331 1.00 0.00 188 SER A N 5
ATOM 8069 C CA . SER A 1 72 ? -10.095 -3.796 7.525 1.00 0.00 188 SER A CA 5
ATOM 8070 C C . SER A 1 72 ? -11.336 -2.921 7.696 1.00 0.00 188 SER A C 5
ATOM 8071 O O . SER A 1 72 ? -12.161 -2.809 6.812 1.00 0.00 188 SER A O 5
ATOM 8079 N N . GLU A 1 73 ? -11.461 -2.286 8.831 1.00 0.00 189 GLU A N 5
ATOM 8080 C CA . GLU A 1 73 ? -12.634 -1.399 9.066 1.00 0.00 189 GLU A CA 5
ATOM 8081 C C . GLU A 1 73 ? -12.571 -0.214 8.107 1.00 0.00 189 GLU A C 5
ATOM 8082 O O . GLU A 1 73 ? -13.518 0.086 7.406 1.00 0.00 189 GLU A O 5
ATOM 8094 N N . ALA A 1 74 ? -11.453 0.452 8.064 1.00 0.00 190 ALA A N 5
ATOM 8095 C CA . ALA A 1 74 ? -11.312 1.611 7.140 1.00 0.00 190 ALA A CA 5
ATOM 8096 C C . ALA A 1 74 ? -11.460 1.133 5.695 1.00 0.00 190 ALA A C 5
ATOM 8097 O O . ALA A 1 74 ? -12.092 1.771 4.873 1.00 0.00 190 ALA A O 5
ATOM 8104 N N . ILE A 1 75 ? -10.888 0.004 5.386 1.00 0.00 191 ILE A N 5
ATOM 8105 C CA . ILE A 1 75 ? -10.995 -0.532 4.000 1.00 0.00 191 ILE A CA 5
ATOM 8106 C C . ILE A 1 75 ? -12.468 -0.705 3.629 1.00 0.00 191 ILE A C 5
ATOM 8107 O O . ILE A 1 75 ? -12.921 -0.227 2.609 1.00 0.00 191 ILE A O 5
ATOM 8123 N N . SER A 1 76 ? -13.223 -1.374 4.459 1.00 0.00 192 SER A N 5
ATOM 8124 C CA . SER A 1 76 ? -14.670 -1.564 4.156 1.00 0.00 192 SER A CA 5
ATOM 8125 C C . SER A 1 76 ? -15.363 -0.204 4.081 1.00 0.00 192 SER A C 5
ATOM 8126 O O . SER A 1 76 ? -16.227 0.019 3.255 1.00 0.00 192 SER A O 5
ATOM 8134 N N . GLN A 1 77 ? -14.982 0.713 4.929 1.00 0.00 193 GLN A N 5
ATOM 8135 C CA . GLN A 1 77 ? -15.613 2.060 4.891 1.00 0.00 193 GLN A CA 5
ATOM 8136 C C . GLN A 1 77 ? -15.483 2.619 3.478 1.00 0.00 193 GLN A C 5
ATOM 8137 O O . GLN A 1 77 ? -16.422 3.145 2.916 1.00 0.00 193 GLN A O 5
ATOM 8151 N N . PHE A 1 78 ? -14.329 2.486 2.888 1.00 0.00 194 PHE A N 5
ATOM 8152 C CA . PHE A 1 78 ? -14.154 2.988 1.502 1.00 0.00 194 PHE A CA 5
ATOM 8153 C C . PHE A 1 78 ? -15.056 2.189 0.557 1.00 0.00 194 PHE A C 5
ATOM 8154 O O . PHE A 1 78 ? -15.726 2.739 -0.294 1.00 0.00 194 PHE A O 5
ATOM 8171 N N . LEU A 1 79 ? -15.073 0.890 0.700 1.00 0.00 195 LEU A N 5
ATOM 8172 C CA . LEU A 1 79 ? -15.927 0.054 -0.189 1.00 0.00 195 LEU A CA 5
ATOM 8173 C C . LEU A 1 79 ? -17.351 0.606 -0.187 1.00 0.00 195 LEU A C 5
ATOM 8174 O O . LEU A 1 79 ? -17.955 0.789 -1.225 1.00 0.00 195 LEU A O 5
ATOM 8190 N N . GLU A 1 80 ? -17.885 0.901 0.966 1.00 0.00 196 GLU A N 5
ATOM 8191 C CA . GLU A 1 80 ? -19.258 1.472 1.008 1.00 0.00 196 GLU A CA 5
ATOM 8192 C C . GLU A 1 80 ? -19.239 2.807 0.258 1.00 0.00 196 GLU A C 5
ATOM 8193 O O . GLU A 1 80 ? -20.112 3.107 -0.532 1.00 0.00 196 GLU A O 5
ATOM 8205 N N . LYS A 1 81 ? -18.223 3.592 0.487 1.00 0.00 197 LYS A N 5
ATOM 8206 C CA . LYS A 1 81 ? -18.103 4.896 -0.223 1.00 0.00 197 LYS A CA 5
ATOM 8207 C C . LYS A 1 81 ? -16.639 5.135 -0.614 1.00 0.00 197 LYS A C 5
ATOM 8208 O O . LYS A 1 81 ? -15.803 5.382 0.232 1.00 0.00 197 LYS A O 5
ATOM 8227 N N . PRO A 1 82 ? -16.382 5.049 -1.890 1.00 0.00 198 PRO A N 5
ATOM 8228 C CA . PRO A 1 82 ? -15.020 5.250 -2.420 1.00 0.00 198 PRO A CA 5
ATOM 8229 C C . PRO A 1 82 ? -14.794 6.710 -2.833 1.00 0.00 198 PRO A C 5
ATOM 8230 O O . PRO A 1 82 ? -15.686 7.371 -3.326 1.00 0.00 198 PRO A O 5
ATOM 8241 N N . LYS A 1 83 ? -13.601 7.218 -2.635 1.00 0.00 199 LYS A N 5
ATOM 8242 C CA . LYS A 1 83 ? -13.321 8.635 -3.018 1.00 0.00 199 LYS A CA 5
ATOM 8243 C C . LYS A 1 83 ? -11.811 8.844 -3.232 1.00 0.00 199 LYS A C 5
ATOM 8244 O O . LYS A 1 83 ? -11.017 8.438 -2.406 1.00 0.00 199 LYS A O 5
ATOM 8263 N N . PRO A 1 84 ? -11.453 9.477 -4.327 1.00 0.00 200 PRO A N 5
ATOM 8264 C CA . PRO A 1 84 ? -12.452 9.959 -5.317 1.00 0.00 200 PRO A CA 5
ATOM 8265 C C . PRO A 1 84 ? -13.024 8.769 -6.089 1.00 0.00 200 PRO A C 5
ATOM 8266 O O . PRO A 1 84 ? -12.799 7.629 -5.732 1.00 0.00 200 PRO A O 5
ATOM 8277 N N . LYS A 1 85 ? -13.763 9.007 -7.139 1.00 0.00 201 LYS A N 5
ATOM 8278 C CA . LYS A 1 85 ? -14.329 7.864 -7.894 1.00 0.00 201 LYS A CA 5
ATOM 8279 C C . LYS A 1 85 ? -13.331 7.362 -8.933 1.00 0.00 201 LYS A C 5
ATOM 8280 O O . LYS A 1 85 ? -13.391 7.702 -10.099 1.00 0.00 201 LYS A O 5
ATOM 8299 N N . THR A 1 86 ? -12.429 6.533 -8.506 1.00 0.00 202 THR A N 5
ATOM 8300 C CA . THR A 1 86 ? -11.418 5.954 -9.442 1.00 0.00 202 THR A CA 5
ATOM 8301 C C . THR A 1 86 ? -11.566 4.433 -9.483 1.00 0.00 202 THR A C 5
ATOM 8302 O O . THR A 1 86 ? -11.252 3.750 -8.531 1.00 0.00 202 THR A O 5
ATOM 8313 N N . ALA A 1 87 ? -12.038 3.893 -10.569 1.00 0.00 203 ALA A N 5
ATOM 8314 C CA . ALA A 1 87 ? -12.200 2.412 -10.642 1.00 0.00 203 ALA A CA 5
ATOM 8315 C C . ALA A 1 87 ? -10.906 1.715 -10.208 1.00 0.00 203 ALA A C 5
ATOM 8316 O O . ALA A 1 87 ? -10.918 0.578 -9.779 1.00 0.00 203 ALA A O 5
ATOM 8323 N N . SER A 1 88 ? -9.789 2.384 -10.319 1.00 0.00 204 SER A N 5
ATOM 8324 C CA . SER A 1 88 ? -8.502 1.747 -9.917 1.00 0.00 204 SER A CA 5
ATOM 8325 C C . SER A 1 88 ? -8.359 1.733 -8.388 1.00 0.00 204 SER A C 5
ATOM 8326 O O . SER A 1 88 ? -7.923 0.760 -7.801 1.00 0.00 204 SER A O 5
ATOM 8334 N N . LEU A 1 89 ? -8.731 2.787 -7.722 1.00 0.00 205 LEU A N 5
ATOM 8335 C CA . LEU A 1 89 ? -8.617 2.760 -6.239 1.00 0.00 205 LEU A CA 5
ATOM 8336 C C . LEU A 1 89 ? -9.713 1.860 -5.690 1.00 0.00 205 LEU A C 5
ATOM 8337 O O . LEU A 1 89 ? -9.521 1.127 -4.741 1.00 0.00 205 LEU A O 5
ATOM 8353 N N . ILE A 1 90 ? -10.864 1.901 -6.300 1.00 0.00 206 ILE A N 5
ATOM 8354 C CA . ILE A 1 90 ? -11.973 1.034 -5.830 1.00 0.00 206 ILE A CA 5
ATOM 8355 C C . ILE A 1 90 ? -11.561 -0.421 -6.016 1.00 0.00 206 ILE A C 5
ATOM 8356 O O . ILE A 1 90 ? -11.820 -1.263 -5.180 1.00 0.00 206 ILE A O 5
ATOM 8372 N N . LYS A 1 91 ? -10.880 -0.714 -7.089 1.00 0.00 207 LYS A N 5
ATOM 8373 C CA . LYS A 1 91 ? -10.411 -2.105 -7.294 1.00 0.00 207 LYS A CA 5
ATOM 8374 C C . LYS A 1 91 ? -9.263 -2.360 -6.316 1.00 0.00 207 LYS A C 5
ATOM 8375 O O . LYS A 1 91 ? -8.995 -3.478 -5.921 1.00 0.00 207 LYS A O 5
ATOM 8394 N N . ALA A 1 92 ? -8.593 -1.306 -5.908 1.00 0.00 208 ALA A N 5
ATOM 8395 C CA . ALA A 1 92 ? -7.470 -1.449 -4.939 1.00 0.00 208 ALA A CA 5
ATOM 8396 C C . ALA A 1 92 ? -8.012 -1.825 -3.555 1.00 0.00 208 ALA A C 5
ATOM 8397 O O . ALA A 1 92 ? -7.483 -2.688 -2.883 1.00 0.00 208 ALA A O 5
ATOM 8404 N N . TYR A 1 93 ? -9.062 -1.178 -3.129 1.00 0.00 209 TYR A N 5
ATOM 8405 C CA . TYR A 1 93 ? -9.645 -1.486 -1.789 1.00 0.00 209 TYR A CA 5
ATOM 8406 C C . TYR A 1 93 ? -10.381 -2.823 -1.823 1.00 0.00 209 TYR A C 5
ATOM 8407 O O . TYR A 1 93 ? -10.308 -3.604 -0.900 1.00 0.00 209 TYR A O 5
ATOM 8425 N N . LYS A 1 94 ? -11.094 -3.095 -2.878 1.00 0.00 210 LYS A N 5
ATOM 8426 C CA . LYS A 1 94 ? -11.830 -4.385 -2.953 1.00 0.00 210 LYS A CA 5
ATOM 8427 C C . LYS A 1 94 ? -10.834 -5.544 -3.050 1.00 0.00 210 LYS A C 5
ATOM 8428 O O . LYS A 1 94 ? -11.053 -6.608 -2.505 1.00 0.00 210 LYS A O 5
ATOM 8447 N N . MET A 1 95 ? -9.732 -5.342 -3.720 1.00 0.00 211 MET A N 5
ATOM 8448 C CA . MET A 1 95 ? -8.721 -6.432 -3.822 1.00 0.00 211 MET A CA 5
ATOM 8449 C C . MET A 1 95 ? -7.857 -6.443 -2.560 1.00 0.00 211 MET A C 5
ATOM 8450 O O . MET A 1 95 ? -7.571 -7.483 -2.001 1.00 0.00 211 MET A O 5
ATOM 8464 N N . ALA A 1 96 ? -7.458 -5.290 -2.095 1.00 0.00 212 ALA A N 5
ATOM 8465 C CA . ALA A 1 96 ? -6.633 -5.235 -0.856 1.00 0.00 212 ALA A CA 5
ATOM 8466 C C . ALA A 1 96 ? -7.493 -5.664 0.332 1.00 0.00 212 ALA A C 5
ATOM 8467 O O . ALA A 1 96 ? -7.012 -6.216 1.302 1.00 0.00 212 ALA A O 5
ATOM 8474 N N . GLN A 1 97 ? -8.772 -5.416 0.249 1.00 0.00 213 GLN A N 5
ATOM 8475 C CA . GLN A 1 97 ? -9.690 -5.808 1.352 1.00 0.00 213 GLN A CA 5
ATOM 8476 C C . GLN A 1 97 ? -9.695 -7.331 1.491 1.00 0.00 213 GLN A C 5
ATOM 8477 O O . GLN A 1 97 ? -9.963 -7.869 2.547 1.00 0.00 213 GLN A O 5
ATOM 8491 N N . SER A 1 98 ? -9.388 -8.028 0.430 1.00 0.00 214 SER A N 5
ATOM 8492 C CA . SER A 1 98 ? -9.358 -9.515 0.498 1.00 0.00 214 SER A CA 5
ATOM 8493 C C . SER A 1 98 ? -7.997 -9.980 1.026 1.00 0.00 214 SER A C 5
ATOM 8494 O O . SER A 1 98 ? -7.841 -11.102 1.468 1.00 0.00 214 SER A O 5
ATOM 8502 N N . THR A 1 99 ? -7.011 -9.123 0.988 1.00 0.00 215 THR A N 5
ATOM 8503 C CA . THR A 1 99 ? -5.663 -9.513 1.494 1.00 0.00 215 THR A CA 5
ATOM 8504 C C . THR A 1 99 ? -5.452 -8.958 2.907 1.00 0.00 215 THR A C 5
ATOM 8505 O O . THR A 1 99 ? -5.332 -7.763 3.094 1.00 0.00 215 THR A O 5
ATOM 8516 N N . PRO A 1 100 ? -5.422 -9.853 3.858 1.00 0.00 216 PRO A N 5
ATOM 8517 C CA . PRO A 1 100 ? -5.233 -9.457 5.277 1.00 0.00 216 PRO A CA 5
ATOM 8518 C C . PRO A 1 100 ? -3.799 -8.980 5.524 1.00 0.00 216 PRO A C 5
ATOM 8519 O O . PRO A 1 100 ? -3.572 -7.975 6.168 1.00 0.00 216 PRO A O 5
ATOM 8530 N N . ASP A 1 101 ? -2.826 -9.692 5.023 1.00 0.00 217 ASP A N 5
ATOM 8531 C CA . ASP A 1 101 ? -1.411 -9.272 5.241 1.00 0.00 217 ASP A CA 5
ATOM 8532 C C . ASP A 1 101 ? -0.501 -9.851 4.157 1.00 0.00 217 ASP A C 5
ATOM 8533 O O . ASP A 1 101 ? -0.917 -10.643 3.334 1.00 0.00 217 ASP A O 5
ATOM 8542 N N . LEU A 1 102 ? 0.746 -9.463 4.157 1.00 0.00 218 LEU A N 5
ATOM 8543 C CA . LEU A 1 102 ? 1.700 -9.987 3.136 1.00 0.00 218 LEU A CA 5
ATOM 8544 C C . LEU A 1 102 ? 1.692 -11.517 3.147 1.00 0.00 218 LEU A C 5
ATOM 8545 O O . LEU A 1 102 ? 1.844 -12.157 2.126 1.00 0.00 218 LEU A O 5
ATOM 8561 N N . ASP A 1 103 ? 1.521 -12.107 4.295 1.00 0.00 219 ASP A N 5
ATOM 8562 C CA . ASP A 1 103 ? 1.509 -13.595 4.375 1.00 0.00 219 ASP A CA 5
ATOM 8563 C C . ASP A 1 103 ? 0.337 -14.162 3.569 1.00 0.00 219 ASP A C 5
ATOM 8564 O O . ASP A 1 103 ? 0.304 -15.333 3.247 1.00 0.00 219 ASP A O 5
ATOM 8573 N N . SER A 1 104 ? -0.623 -13.343 3.241 1.00 0.00 220 SER A N 5
ATOM 8574 C CA . SER A 1 104 ? -1.789 -13.840 2.457 1.00 0.00 220 SER A CA 5
ATOM 8575 C C . SER A 1 104 ? -1.598 -13.542 0.967 1.00 0.00 220 SER A C 5
ATOM 8576 O O . SER A 1 104 ? -2.145 -14.212 0.114 1.00 0.00 220 SER A O 5
ATOM 8584 N N . LEU A 1 105 ? -0.824 -12.540 0.647 1.00 0.00 221 LEU A N 5
ATOM 8585 C CA . LEU A 1 105 ? -0.599 -12.200 -0.788 1.00 0.00 221 LEU A CA 5
ATOM 8586 C C . LEU A 1 105 ? 0.106 -13.366 -1.488 1.00 0.00 221 LEU A C 5
ATOM 8587 O O . LEU A 1 105 ? 0.718 -14.202 -0.855 1.00 0.00 221 LEU A O 5
ATOM 8603 N N . SER A 1 106 ? 0.021 -13.432 -2.788 1.00 0.00 222 SER A N 5
ATOM 8604 C CA . SER A 1 106 ? 0.682 -14.552 -3.517 1.00 0.00 222 SER A CA 5
ATOM 8605 C C . SER A 1 106 ? 2.058 -14.122 -4.025 1.00 0.00 222 SER A C 5
ATOM 8606 O O . SER A 1 106 ? 2.179 -13.433 -5.019 1.00 0.00 222 SER A O 5
ATOM 8614 N N . VAL A 1 107 ? 3.095 -14.533 -3.352 1.00 0.00 223 VAL A N 5
ATOM 8615 C CA . VAL A 1 107 ? 4.468 -14.163 -3.791 1.00 0.00 223 VAL A CA 5
ATOM 8616 C C . VAL A 1 107 ? 4.961 -15.171 -4.841 1.00 0.00 223 VAL A C 5
ATOM 8617 O O . VAL A 1 107 ? 4.823 -16.365 -4.665 1.00 0.00 223 VAL A O 5
ATOM 8630 N N . PRO A 1 108 ? 5.519 -14.648 -5.899 1.00 0.00 224 PRO A N 5
ATOM 8631 C CA . PRO A 1 108 ? 6.036 -15.509 -6.990 1.00 0.00 224 PRO A CA 5
ATOM 8632 C C . PRO A 1 108 ? 7.325 -16.211 -6.558 1.00 0.00 224 PRO A C 5
ATOM 8633 O O . PRO A 1 108 ? 7.423 -17.423 -6.581 1.00 0.00 224 PRO A O 5
ATOM 8644 N N . SER A 1 109 ? 8.312 -15.460 -6.169 1.00 0.00 225 SER A N 5
ATOM 8645 C CA . SER A 1 109 ? 9.598 -16.079 -5.735 1.00 0.00 225 SER A CA 5
ATOM 8646 C C . SER A 1 109 ? 9.983 -15.584 -4.339 1.00 0.00 225 SER A C 5
ATOM 8647 O O . SER A 1 109 ? 9.085 -15.278 -3.572 1.00 0.00 225 SER A O 5
ATOM 8656 N N . SER A 1 2 ? 8.269 14.412 14.094 1.00 0.00 118 SER A N 6
ATOM 8657 C CA . SER A 1 2 ? 8.484 13.846 15.457 1.00 0.00 118 SER A CA 6
ATOM 8658 C C . SER A 1 2 ? 7.464 12.739 15.738 1.00 0.00 118 SER A C 6
ATOM 8659 O O . SER A 1 2 ? 7.762 11.758 16.389 1.00 0.00 118 SER A O 6
ATOM 8669 N N . GLU A 1 3 ? 6.261 12.888 15.253 1.00 0.00 119 GLU A N 6
ATOM 8670 C CA . GLU A 1 3 ? 5.226 11.842 15.496 1.00 0.00 119 GLU A CA 6
ATOM 8671 C C . GLU A 1 3 ? 5.165 10.872 14.311 1.00 0.00 119 GLU A C 6
ATOM 8672 O O . GLU A 1 3 ? 4.686 11.207 13.247 1.00 0.00 119 GLU A O 6
ATOM 8684 N N . ARG A 1 4 ? 5.645 9.672 14.490 1.00 0.00 120 ARG A N 6
ATOM 8685 C CA . ARG A 1 4 ? 5.610 8.683 13.374 1.00 0.00 120 ARG A CA 6
ATOM 8686 C C . ARG A 1 4 ? 4.981 7.372 13.850 1.00 0.00 120 ARG A C 6
ATOM 8687 O O . ARG A 1 4 ? 4.968 7.070 15.027 1.00 0.00 120 ARG A O 6
ATOM 8708 N N . VAL A 1 5 ? 4.456 6.591 12.945 1.00 0.00 121 VAL A N 6
ATOM 8709 C CA . VAL A 1 5 ? 3.824 5.299 13.348 1.00 0.00 121 VAL A CA 6
ATOM 8710 C C . VAL A 1 5 ? 4.781 4.140 13.067 1.00 0.00 121 VAL A C 6
ATOM 8711 O O . VAL A 1 5 ? 5.569 4.186 12.144 1.00 0.00 121 VAL A O 6
ATOM 8724 N N . ASN A 1 6 ? 4.711 3.097 13.844 1.00 0.00 122 ASN A N 6
ATOM 8725 C CA . ASN A 1 6 ? 5.611 1.937 13.602 1.00 0.00 122 ASN A CA 6
ATOM 8726 C C . ASN A 1 6 ? 4.937 0.961 12.639 1.00 0.00 122 ASN A C 6
ATOM 8727 O O . ASN A 1 6 ? 3.955 0.324 12.966 1.00 0.00 122 ASN A O 6
ATOM 8738 N N . TYR A 1 7 ? 5.448 0.858 11.446 1.00 0.00 123 TYR A N 6
ATOM 8739 C CA . TYR A 1 7 ? 4.830 -0.054 10.447 1.00 0.00 123 TYR A CA 6
ATOM 8740 C C . TYR A 1 7 ? 5.606 -1.369 10.357 1.00 0.00 123 TYR A C 6
ATOM 8741 O O . TYR A 1 7 ? 6.816 -1.401 10.463 1.00 0.00 123 TYR A O 6
ATOM 8759 N N . LYS A 1 8 ? 4.909 -2.456 10.170 1.00 0.00 124 LYS A N 6
ATOM 8760 C CA . LYS A 1 8 ? 5.590 -3.779 10.080 1.00 0.00 124 LYS A CA 6
ATOM 8761 C C . LYS A 1 8 ? 5.274 -4.451 8.742 1.00 0.00 124 LYS A C 6
ATOM 8762 O O . LYS A 1 8 ? 4.309 -4.111 8.082 1.00 0.00 124 LYS A O 6
ATOM 8781 N N . PRO A 1 9 ? 6.106 -5.390 8.388 1.00 0.00 125 PRO A N 6
ATOM 8782 C CA . PRO A 1 9 ? 5.928 -6.129 7.113 1.00 0.00 125 PRO A CA 6
ATOM 8783 C C . PRO A 1 9 ? 4.658 -6.979 7.171 1.00 0.00 125 PRO A C 6
ATOM 8784 O O . PRO A 1 9 ? 4.518 -7.848 8.009 1.00 0.00 125 PRO A O 6
ATOM 8795 N N . GLY A 1 10 ? 3.723 -6.728 6.295 1.00 0.00 126 GLY A N 6
ATOM 8796 C CA . GLY A 1 10 ? 2.461 -7.512 6.313 1.00 0.00 126 GLY A CA 6
ATOM 8797 C C . GLY A 1 10 ? 1.337 -6.638 6.871 1.00 0.00 126 GLY A C 6
ATOM 8798 O O . GLY A 1 10 ? 0.192 -7.042 6.923 1.00 0.00 126 GLY A O 6
ATOM 8802 N N . MET A 1 11 ? 1.649 -5.437 7.290 1.00 0.00 127 MET A N 6
ATOM 8803 C CA . MET A 1 11 ? 0.584 -4.549 7.839 1.00 0.00 127 MET A CA 6
ATOM 8804 C C . MET A 1 11 ? -0.057 -3.735 6.712 1.00 0.00 127 MET A C 6
ATOM 8805 O O . MET A 1 11 ? 0.622 -3.088 5.934 1.00 0.00 127 MET A O 6
ATOM 8819 N N . ARG A 1 12 ? -1.359 -3.758 6.622 1.00 0.00 128 ARG A N 6
ATOM 8820 C CA . ARG A 1 12 ? -2.047 -2.980 5.554 1.00 0.00 128 ARG A CA 6
ATOM 8821 C C . ARG A 1 12 ? -2.066 -1.499 5.929 1.00 0.00 128 ARG A C 6
ATOM 8822 O O . ARG A 1 12 ? -2.643 -1.108 6.925 1.00 0.00 128 ARG A O 6
ATOM 8843 N N . VAL A 1 13 ? -1.436 -0.672 5.146 1.00 0.00 129 VAL A N 6
ATOM 8844 C CA . VAL A 1 13 ? -1.416 0.780 5.471 1.00 0.00 129 VAL A CA 6
ATOM 8845 C C . VAL A 1 13 ? -1.853 1.605 4.265 1.00 0.00 129 VAL A C 6
ATOM 8846 O O . VAL A 1 13 ? -1.979 1.108 3.164 1.00 0.00 129 VAL A O 6
ATOM 8859 N N . LEU A 1 14 ? -2.080 2.869 4.469 1.00 0.00 130 LEU A N 6
ATOM 8860 C CA . LEU A 1 14 ? -2.503 3.743 3.346 1.00 0.00 130 LEU A CA 6
ATOM 8861 C C . LEU A 1 14 ? -1.330 4.640 2.944 1.00 0.00 130 LEU A C 6
ATOM 8862 O O . LEU A 1 14 ? -0.713 5.277 3.775 1.00 0.00 130 LEU A O 6
ATOM 8878 N N . THR A 1 15 ? -0.998 4.676 1.685 1.00 0.00 131 THR A N 6
ATOM 8879 C CA . THR A 1 15 ? 0.152 5.517 1.250 1.00 0.00 131 THR A CA 6
ATOM 8880 C C . THR A 1 15 ? -0.311 6.641 0.320 1.00 0.00 131 THR A C 6
ATOM 8881 O O . THR A 1 15 ? -0.734 6.405 -0.793 1.00 0.00 131 THR A O 6
ATOM 8892 N N . LYS A 1 16 ? -0.223 7.865 0.768 1.00 0.00 132 LYS A N 6
ATOM 8893 C CA . LYS A 1 16 ? -0.646 9.009 -0.095 1.00 0.00 132 LYS A CA 6
ATOM 8894 C C . LYS A 1 16 ? 0.480 9.382 -1.060 1.00 0.00 132 LYS A C 6
ATOM 8895 O O . LYS A 1 16 ? 1.636 9.423 -0.686 1.00 0.00 132 LYS A O 6
ATOM 8914 N N . MET A 1 17 ? 0.164 9.665 -2.297 1.00 0.00 133 MET A N 6
ATOM 8915 C CA . MET A 1 17 ? 1.243 10.040 -3.257 1.00 0.00 133 MET A CA 6
ATOM 8916 C C . MET A 1 17 ? 0.949 11.423 -3.839 1.00 0.00 133 MET A C 6
ATOM 8917 O O . MET A 1 17 ? -0.152 11.924 -3.738 1.00 0.00 133 MET A O 6
ATOM 8931 N N . SER A 1 18 ? 1.921 12.050 -4.440 1.00 0.00 134 SER A N 6
ATOM 8932 C CA . SER A 1 18 ? 1.676 13.402 -5.016 1.00 0.00 134 SER A CA 6
ATOM 8933 C C . SER A 1 18 ? 0.489 13.352 -5.983 1.00 0.00 134 SER A C 6
ATOM 8934 O O . SER A 1 18 ? 0.480 12.592 -6.930 1.00 0.00 134 SER A O 6
ATOM 8942 N N . GLY A 1 19 ? -0.514 14.155 -5.750 1.00 0.00 135 GLY A N 6
ATOM 8943 C CA . GLY A 1 19 ? -1.698 14.149 -6.656 1.00 0.00 135 GLY A CA 6
ATOM 8944 C C . GLY A 1 19 ? -2.427 12.811 -6.534 1.00 0.00 135 GLY A C 6
ATOM 8945 O O . GLY A 1 19 ? -3.210 12.438 -7.387 1.00 0.00 135 GLY A O 6
ATOM 8949 N N . PHE A 1 20 ? -2.176 12.081 -5.482 1.00 0.00 136 PHE A N 6
ATOM 8950 C CA . PHE A 1 20 ? -2.854 10.764 -5.309 1.00 0.00 136 PHE A CA 6
ATOM 8951 C C . PHE A 1 20 ? -3.374 10.615 -3.878 1.00 0.00 136 PHE A C 6
ATOM 8952 O O . PHE A 1 20 ? -2.643 10.828 -2.927 1.00 0.00 136 PHE A O 6
ATOM 8969 N N . PRO A 1 21 ? -4.614 10.222 -3.778 1.00 0.00 137 PRO A N 6
ATOM 8970 C CA . PRO A 1 21 ? -5.244 10.013 -2.451 1.00 0.00 137 PRO A CA 6
ATOM 8971 C C . PRO A 1 21 ? -4.578 8.830 -1.751 1.00 0.00 137 PRO A C 6
ATOM 8972 O O . PRO A 1 21 ? -3.977 7.987 -2.387 1.00 0.00 137 PRO A O 6
ATOM 8983 N N . TRP A 1 22 ? -4.662 8.753 -0.452 1.00 0.00 138 TRP A N 6
ATOM 8984 C CA . TRP A 1 22 ? -4.006 7.614 0.245 1.00 0.00 138 TRP A CA 6
ATOM 8985 C C . TRP A 1 22 ? -4.430 6.308 -0.425 1.00 0.00 138 TRP A C 6
ATOM 8986 O O . TRP A 1 22 ? -5.601 6.022 -0.571 1.00 0.00 138 TRP A O 6
ATOM 9007 N N . TRP A 1 23 ? -3.483 5.521 -0.853 1.00 0.00 139 TRP A N 6
ATOM 9008 C CA . TRP A 1 23 ? -3.826 4.244 -1.535 1.00 0.00 139 TRP A CA 6
ATOM 9009 C C . TRP A 1 23 ? -3.599 3.060 -0.598 1.00 0.00 139 TRP A C 6
ATOM 9010 O O . TRP A 1 23 ? -2.657 3.045 0.168 1.00 0.00 139 TRP A O 6
ATOM 9031 N N . PRO A 1 24 ? -4.473 2.095 -0.697 1.00 0.00 140 PRO A N 6
ATOM 9032 C CA . PRO A 1 24 ? -4.360 0.885 0.148 1.00 0.00 140 PRO A CA 6
ATOM 9033 C C . PRO A 1 24 ? -3.110 0.095 -0.238 1.00 0.00 140 PRO A C 6
ATOM 9034 O O . PRO A 1 24 ? -3.066 -0.575 -1.253 1.00 0.00 140 PRO A O 6
ATOM 9045 N N . SER A 1 25 ? -2.092 0.181 0.569 1.00 0.00 141 SER A N 6
ATOM 9046 C CA . SER A 1 25 ? -0.830 -0.552 0.275 1.00 0.00 141 SER A CA 6
ATOM 9047 C C . SER A 1 25 ? -0.289 -1.150 1.573 1.00 0.00 141 SER A C 6
ATOM 9048 O O . SER A 1 25 ? -0.503 -0.618 2.642 1.00 0.00 141 SER A O 6
ATOM 9056 N N . MET A 1 26 ? 0.401 -2.249 1.498 1.00 0.00 142 MET A N 6
ATOM 9057 C CA . MET A 1 26 ? 0.936 -2.866 2.743 1.00 0.00 142 MET A CA 6
ATOM 9058 C C . MET A 1 26 ? 2.449 -2.673 2.828 1.00 0.00 142 MET A C 6
ATOM 9059 O O . MET A 1 26 ? 3.140 -2.666 1.832 1.00 0.00 142 MET A O 6
ATOM 9073 N N . VAL A 1 27 ? 2.972 -2.527 4.013 1.00 0.00 143 VAL A N 6
ATOM 9074 C CA . VAL A 1 27 ? 4.445 -2.349 4.146 1.00 0.00 143 VAL A CA 6
ATOM 9075 C C . VAL A 1 27 ? 5.144 -3.691 3.915 1.00 0.00 143 VAL A C 6
ATOM 9076 O O . VAL A 1 27 ? 4.920 -4.647 4.628 1.00 0.00 143 VAL A O 6
ATOM 9089 N N . VAL A 1 28 ? 5.983 -3.770 2.920 1.00 0.00 144 VAL A N 6
ATOM 9090 C CA . VAL A 1 28 ? 6.694 -5.051 2.640 1.00 0.00 144 VAL A CA 6
ATOM 9091 C C . VAL A 1 28 ? 8.205 -4.852 2.763 1.00 0.00 144 VAL A C 6
ATOM 9092 O O . VAL A 1 28 ? 8.671 -3.837 3.243 1.00 0.00 144 VAL A O 6
ATOM 9105 N N . THR A 1 29 ? 8.973 -5.811 2.330 1.00 0.00 145 THR A N 6
ATOM 9106 C CA . THR A 1 29 ? 10.454 -5.679 2.417 1.00 0.00 145 THR A CA 6
ATOM 9107 C C . THR A 1 29 ? 11.092 -5.939 1.052 1.00 0.00 145 THR A C 6
ATOM 9108 O O . THR A 1 29 ? 10.444 -6.387 0.127 1.00 0.00 145 THR A O 6
ATOM 9119 N N . GLU A 1 30 ? 12.356 -5.654 0.919 1.00 0.00 146 GLU A N 6
ATOM 9120 C CA . GLU A 1 30 ? 13.040 -5.878 -0.385 1.00 0.00 146 GLU A CA 6
ATOM 9121 C C . GLU A 1 30 ? 12.883 -7.335 -0.830 1.00 0.00 146 GLU A C 6
ATOM 9122 O O . GLU A 1 30 ? 12.967 -7.648 -2.001 1.00 0.00 146 GLU A O 6
ATOM 9134 N N . SER A 1 31 ? 12.657 -8.229 0.094 1.00 0.00 147 SER A N 6
ATOM 9135 C CA . SER A 1 31 ? 12.498 -9.664 -0.283 1.00 0.00 147 SER A CA 6
ATOM 9136 C C . SER A 1 31 ? 11.079 -9.927 -0.792 1.00 0.00 147 SER A C 6
ATOM 9137 O O . SER A 1 31 ? 10.792 -10.973 -1.342 1.00 0.00 147 SER A O 6
ATOM 9145 N N . LYS A 1 32 ? 10.188 -8.991 -0.614 1.00 0.00 148 LYS A N 6
ATOM 9146 C CA . LYS A 1 32 ? 8.789 -9.196 -1.088 1.00 0.00 148 LYS A CA 6
ATOM 9147 C C . LYS A 1 32 ? 8.592 -8.547 -2.461 1.00 0.00 148 LYS A C 6
ATOM 9148 O O . LYS A 1 32 ? 7.853 -9.041 -3.290 1.00 0.00 148 LYS A O 6
ATOM 9167 N N . MET A 1 33 ? 9.244 -7.443 -2.709 1.00 0.00 149 MET A N 6
ATOM 9168 C CA . MET A 1 33 ? 9.086 -6.765 -4.032 1.00 0.00 149 MET A CA 6
ATOM 9169 C C . MET A 1 33 ? 10.122 -7.304 -5.022 1.00 0.00 149 MET A C 6
ATOM 9170 O O . MET A 1 33 ? 11.280 -7.468 -4.694 1.00 0.00 149 MET A O 6
ATOM 9184 N N . THR A 1 34 ? 9.718 -7.582 -6.232 1.00 0.00 150 THR A N 6
ATOM 9185 C CA . THR A 1 34 ? 10.687 -8.108 -7.237 1.00 0.00 150 THR A CA 6
ATOM 9186 C C . THR A 1 34 ? 11.713 -7.029 -7.590 1.00 0.00 150 THR A C 6
ATOM 9187 O O . THR A 1 34 ? 11.943 -6.108 -6.833 1.00 0.00 150 THR A O 6
ATOM 9198 N N . SER A 1 35 ? 12.331 -7.133 -8.736 1.00 0.00 151 SER A N 6
ATOM 9199 C CA . SER A 1 35 ? 13.338 -6.107 -9.135 1.00 0.00 151 SER A CA 6
ATOM 9200 C C . SER A 1 35 ? 12.627 -4.862 -9.672 1.00 0.00 151 SER A C 6
ATOM 9201 O O . SER A 1 35 ? 13.134 -3.760 -9.592 1.00 0.00 151 SER A O 6
ATOM 9209 N N . VAL A 1 36 ? 11.453 -5.032 -10.213 1.00 0.00 152 VAL A N 6
ATOM 9210 C CA . VAL A 1 36 ? 10.698 -3.863 -10.750 1.00 0.00 152 VAL A CA 6
ATOM 9211 C C . VAL A 1 36 ? 10.521 -2.813 -9.649 1.00 0.00 152 VAL A C 6
ATOM 9212 O O . VAL A 1 36 ? 10.576 -1.624 -9.894 1.00 0.00 152 VAL A O 6
ATOM 9225 N N . ALA A 1 37 ? 10.307 -3.246 -8.440 1.00 0.00 153 ALA A N 6
ATOM 9226 C CA . ALA A 1 37 ? 10.125 -2.279 -7.321 1.00 0.00 153 ALA A CA 6
ATOM 9227 C C . ALA A 1 37 ? 11.469 -1.663 -6.926 1.00 0.00 153 ALA A C 6
ATOM 9228 O O . ALA A 1 37 ? 11.565 -0.484 -6.650 1.00 0.00 153 ALA A O 6
ATOM 9235 N N . ARG A 1 38 ? 12.509 -2.451 -6.898 1.00 0.00 154 ARG A N 6
ATOM 9236 C CA . ARG A 1 38 ? 13.843 -1.906 -6.520 1.00 0.00 154 ARG A CA 6
ATOM 9237 C C . ARG A 1 38 ? 14.230 -0.765 -7.466 1.00 0.00 154 ARG A C 6
ATOM 9238 O O . ARG A 1 38 ? 15.023 0.092 -7.131 1.00 0.00 154 ARG A O 6
ATOM 9259 N N . LYS A 1 39 ? 13.674 -0.749 -8.648 1.00 0.00 155 LYS A N 6
ATOM 9260 C CA . LYS A 1 39 ? 14.008 0.335 -9.616 1.00 0.00 155 LYS A CA 6
ATOM 9261 C C . LYS A 1 39 ? 13.405 1.663 -9.147 1.00 0.00 155 LYS A C 6
ATOM 9262 O O . LYS A 1 39 ? 13.892 2.726 -9.475 1.00 0.00 155 LYS A O 6
ATOM 9281 N N . SER A 1 40 ? 12.347 1.608 -8.383 1.00 0.00 156 SER A N 6
ATOM 9282 C CA . SER A 1 40 ? 11.712 2.867 -7.896 1.00 0.00 156 SER A CA 6
ATOM 9283 C C . SER A 1 40 ? 12.275 3.249 -6.525 1.00 0.00 156 SER A C 6
ATOM 9284 O O . SER A 1 40 ? 11.883 4.237 -5.935 1.00 0.00 156 SER A O 6
ATOM 9292 N N . LYS A 1 41 ? 13.190 2.474 -6.011 1.00 0.00 157 LYS A N 6
ATOM 9293 C CA . LYS A 1 41 ? 13.776 2.794 -4.679 1.00 0.00 157 LYS A CA 6
ATOM 9294 C C . LYS A 1 41 ? 14.220 4.259 -4.640 1.00 0.00 157 LYS A C 6
ATOM 9295 O O . LYS A 1 41 ? 14.758 4.772 -5.602 1.00 0.00 157 LYS A O 6
ATOM 9314 N N . PRO A 1 42 ? 13.969 4.885 -3.524 1.00 0.00 158 PRO A N 6
ATOM 9315 C CA . PRO A 1 42 ? 14.330 6.305 -3.345 1.00 0.00 158 PRO A CA 6
ATOM 9316 C C . PRO A 1 42 ? 15.777 6.439 -2.861 1.00 0.00 158 PRO A C 6
ATOM 9317 O O . PRO A 1 42 ? 16.260 5.636 -2.088 1.00 0.00 158 PRO A O 6
ATOM 9328 N N . LYS A 1 43 ? 16.464 7.455 -3.304 1.00 0.00 159 LYS A N 6
ATOM 9329 C CA . LYS A 1 43 ? 17.873 7.655 -2.864 1.00 0.00 159 LYS A CA 6
ATOM 9330 C C . LYS A 1 43 ? 17.985 8.972 -2.093 1.00 0.00 159 LYS A C 6
ATOM 9331 O O . LYS A 1 43 ? 18.924 9.726 -2.260 1.00 0.00 159 LYS A O 6
ATOM 9350 N N . ARG A 1 44 ? 17.025 9.256 -1.255 1.00 0.00 160 ARG A N 6
ATOM 9351 C CA . ARG A 1 44 ? 17.062 10.529 -0.476 1.00 0.00 160 ARG A CA 6
ATOM 9352 C C . ARG A 1 44 ? 17.135 10.240 1.026 1.00 0.00 160 ARG A C 6
ATOM 9353 O O . ARG A 1 44 ? 17.081 9.106 1.458 1.00 0.00 160 ARG A O 6
ATOM 9374 N N . ALA A 1 45 ? 17.267 11.266 1.820 1.00 0.00 161 ALA A N 6
ATOM 9375 C CA . ALA A 1 45 ? 17.359 11.079 3.297 1.00 0.00 161 ALA A CA 6
ATOM 9376 C C . ALA A 1 45 ? 16.035 10.559 3.858 1.00 0.00 161 ALA A C 6
ATOM 9377 O O . ALA A 1 45 ? 14.972 10.858 3.352 1.00 0.00 161 ALA A O 6
ATOM 9384 N N . GLY A 1 46 ? 16.094 9.781 4.903 1.00 0.00 162 GLY A N 6
ATOM 9385 C CA . GLY A 1 46 ? 14.844 9.239 5.500 1.00 0.00 162 GLY A CA 6
ATOM 9386 C C . GLY A 1 46 ? 14.696 7.768 5.118 1.00 0.00 162 GLY A C 6
ATOM 9387 O O . GLY A 1 46 ? 15.048 7.361 4.029 1.00 0.00 162 GLY A O 6
ATOM 9391 N N . THR A 1 47 ? 14.179 6.964 6.004 1.00 0.00 163 THR A N 6
ATOM 9392 C CA . THR A 1 47 ? 14.013 5.519 5.685 1.00 0.00 163 THR A CA 6
ATOM 9393 C C . THR A 1 47 ? 12.677 5.285 4.983 1.00 0.00 163 THR A C 6
ATOM 9394 O O . THR A 1 47 ? 11.625 5.350 5.587 1.00 0.00 163 THR A O 6
ATOM 9405 N N . PHE A 1 48 ? 12.715 5.014 3.711 1.00 0.00 164 PHE A N 6
ATOM 9406 C CA . PHE A 1 48 ? 11.452 4.777 2.961 1.00 0.00 164 PHE A CA 6
ATOM 9407 C C . PHE A 1 48 ? 11.048 3.305 3.056 1.00 0.00 164 PHE A C 6
ATOM 9408 O O . PHE A 1 48 ? 11.870 2.416 2.958 1.00 0.00 164 PHE A O 6
ATOM 9425 N N . TYR A 1 49 ? 9.786 3.042 3.248 1.00 0.00 165 TYR A N 6
ATOM 9426 C CA . TYR A 1 49 ? 9.328 1.632 3.350 1.00 0.00 165 TYR A CA 6
ATOM 9427 C C . TYR A 1 49 ? 8.785 1.142 2.008 1.00 0.00 165 TYR A C 6
ATOM 9428 O O . TYR A 1 49 ? 7.894 1.751 1.445 1.00 0.00 165 TYR A O 6
ATOM 9446 N N . PRO A 1 50 ? 9.305 0.034 1.555 1.00 0.00 166 PRO A N 6
ATOM 9447 C CA . PRO A 1 50 ? 8.815 -0.555 0.295 1.00 0.00 166 PRO A CA 6
ATOM 9448 C C . PRO A 1 50 ? 7.472 -1.218 0.589 1.00 0.00 166 PRO A C 6
ATOM 9449 O O . PRO A 1 50 ? 7.384 -2.095 1.421 1.00 0.00 166 PRO A O 6
ATOM 9460 N N . VAL A 1 51 ? 6.423 -0.793 -0.050 1.00 0.00 167 VAL A N 6
ATOM 9461 C CA . VAL A 1 51 ? 5.095 -1.399 0.249 1.00 0.00 167 VAL A CA 6
ATOM 9462 C C . VAL A 1 51 ? 4.488 -2.026 -0.996 1.00 0.00 167 VAL A C 6
ATOM 9463 O O . VAL A 1 51 ? 4.912 -1.770 -2.101 1.00 0.00 167 VAL A O 6
ATOM 9476 N N . ILE A 1 52 ? 3.464 -2.805 -0.823 1.00 0.00 168 ILE A N 6
ATOM 9477 C CA . ILE A 1 52 ? 2.792 -3.403 -1.997 1.00 0.00 168 ILE A CA 6
ATOM 9478 C C . ILE A 1 52 ? 1.494 -2.633 -2.213 1.00 0.00 168 ILE A C 6
ATOM 9479 O O . ILE A 1 52 ? 0.710 -2.452 -1.302 1.00 0.00 168 ILE A O 6
ATOM 9495 N N . PHE A 1 53 ? 1.278 -2.140 -3.395 1.00 0.00 169 PHE A N 6
ATOM 9496 C CA . PHE A 1 53 ? 0.052 -1.339 -3.647 1.00 0.00 169 PHE A CA 6
ATOM 9497 C C . PHE A 1 53 ? -1.059 -2.198 -4.239 1.00 0.00 169 PHE A C 6
ATOM 9498 O O . PHE A 1 53 ? -0.823 -3.076 -5.044 1.00 0.00 169 PHE A O 6
ATOM 9515 N N . PHE A 1 54 ? -2.274 -1.935 -3.852 1.00 0.00 170 PHE A N 6
ATOM 9516 C CA . PHE A 1 54 ? -3.412 -2.715 -4.397 1.00 0.00 170 PHE A CA 6
ATOM 9517 C C . PHE A 1 54 ? -4.099 -1.895 -5.503 1.00 0.00 170 PHE A C 6
ATOM 9518 O O . PHE A 1 54 ? -4.213 -0.689 -5.388 1.00 0.00 170 PHE A O 6
ATOM 9535 N N . PRO A 1 55 ? -4.550 -2.565 -6.535 1.00 0.00 171 PRO A N 6
ATOM 9536 C CA . PRO A 1 55 ? -4.398 -4.030 -6.661 1.00 0.00 171 PRO A CA 6
ATOM 9537 C C . PRO A 1 55 ? -3.112 -4.349 -7.441 1.00 0.00 171 PRO A C 6
ATOM 9538 O O . PRO A 1 55 ? -2.185 -3.564 -7.466 1.00 0.00 171 PRO A O 6
ATOM 9549 N N . ASN A 1 56 ? -3.051 -5.483 -8.087 1.00 0.00 172 ASN A N 6
ATOM 9550 C CA . ASN A 1 56 ? -1.828 -5.832 -8.875 1.00 0.00 172 ASN A CA 6
ATOM 9551 C C . ASN A 1 56 ? -0.581 -5.806 -7.985 1.00 0.00 172 ASN A C 6
ATOM 9552 O O . ASN A 1 56 ? 0.527 -5.682 -8.466 1.00 0.00 172 ASN A O 6
ATOM 9563 N N . LYS A 1 57 ? -0.761 -5.929 -6.697 1.00 0.00 173 LYS A N 6
ATOM 9564 C CA . LYS A 1 57 ? 0.397 -5.922 -5.749 1.00 0.00 173 LYS A CA 6
ATOM 9565 C C . LYS A 1 57 ? 1.529 -5.014 -6.240 1.00 0.00 173 LYS A C 6
ATOM 9566 O O . LYS A 1 57 ? 2.683 -5.395 -6.230 1.00 0.00 173 LYS A O 6
ATOM 9585 N N . GLU A 1 58 ? 1.225 -3.814 -6.653 1.00 0.00 174 GLU A N 6
ATOM 9586 C CA . GLU A 1 58 ? 2.313 -2.908 -7.115 1.00 0.00 174 GLU A CA 6
ATOM 9587 C C . GLU A 1 58 ? 3.314 -2.721 -5.975 1.00 0.00 174 GLU A C 6
ATOM 9588 O O . GLU A 1 58 ? 3.164 -3.296 -4.920 1.00 0.00 174 GLU A O 6
ATOM 9600 N N . TYR A 1 59 ? 4.330 -1.928 -6.165 1.00 0.00 175 TYR A N 6
ATOM 9601 C CA . TYR A 1 59 ? 5.314 -1.729 -5.070 1.00 0.00 175 TYR A CA 6
ATOM 9602 C C . TYR A 1 59 ? 5.760 -0.265 -5.029 1.00 0.00 175 TYR A C 6
ATOM 9603 O O . TYR A 1 59 ? 6.162 0.299 -6.027 1.00 0.00 175 TYR A O 6
ATOM 9621 N N . LEU A 1 60 ? 5.672 0.362 -3.885 1.00 0.00 176 LEU A N 6
ATOM 9622 C CA . LEU A 1 60 ? 6.071 1.797 -3.795 1.00 0.00 176 LEU A CA 6
ATOM 9623 C C . LEU A 1 60 ? 6.977 2.049 -2.589 1.00 0.00 176 LEU A C 6
ATOM 9624 O O . LEU A 1 60 ? 6.828 1.448 -1.546 1.00 0.00 176 LEU A O 6
ATOM 9640 N N . TRP A 1 61 ? 7.897 2.961 -2.724 1.00 0.00 177 TRP A N 6
ATOM 9641 C CA . TRP A 1 61 ? 8.801 3.294 -1.593 1.00 0.00 177 TRP A CA 6
ATOM 9642 C C . TRP A 1 61 ? 8.341 4.609 -0.959 1.00 0.00 177 TRP A C 6
ATOM 9643 O O . TRP A 1 61 ? 8.575 5.675 -1.492 1.00 0.00 177 TRP A O 6
ATOM 9664 N N . THR A 1 62 ? 7.677 4.549 0.163 1.00 0.00 178 THR A N 6
ATOM 9665 C CA . THR A 1 62 ? 7.197 5.808 0.802 1.00 0.00 178 THR A CA 6
ATOM 9666 C C . THR A 1 62 ? 7.692 5.904 2.247 1.00 0.00 178 THR A C 6
ATOM 9667 O O . THR A 1 62 ? 7.836 4.912 2.931 1.00 0.00 178 THR A O 6
ATOM 9678 N N . GLY A 1 63 ? 7.948 7.094 2.715 1.00 0.00 179 GLY A N 6
ATOM 9679 C CA . GLY A 1 63 ? 8.430 7.256 4.114 1.00 0.00 179 GLY A CA 6
ATOM 9680 C C . GLY A 1 63 ? 7.245 7.164 5.077 1.00 0.00 179 GLY A C 6
ATOM 9681 O O . GLY A 1 63 ? 6.111 7.391 4.703 1.00 0.00 179 GLY A O 6
ATOM 9685 N N . SER A 1 64 ? 7.498 6.833 6.312 1.00 0.00 180 SER A N 6
ATOM 9686 C CA . SER A 1 64 ? 6.387 6.727 7.299 1.00 0.00 180 SER A CA 6
ATOM 9687 C C . SER A 1 64 ? 5.542 8.008 7.289 1.00 0.00 180 SER A C 6
ATOM 9688 O O . SER A 1 64 ? 4.384 8.005 7.656 1.00 0.00 180 SER A O 6
ATOM 9696 N N . ASP A 1 65 ? 6.119 9.109 6.878 1.00 0.00 181 ASP A N 6
ATOM 9697 C CA . ASP A 1 65 ? 5.356 10.396 6.855 1.00 0.00 181 ASP A CA 6
ATOM 9698 C C . ASP A 1 65 ? 4.085 10.270 6.007 1.00 0.00 181 ASP A C 6
ATOM 9699 O O . ASP A 1 65 ? 2.992 10.516 6.477 1.00 0.00 181 ASP A O 6
ATOM 9708 N N . SER A 1 66 ? 4.212 9.891 4.764 1.00 0.00 182 SER A N 6
ATOM 9709 C CA . SER A 1 66 ? 3.000 9.756 3.904 1.00 0.00 182 SER A CA 6
ATOM 9710 C C . SER A 1 66 ? 2.347 8.392 4.137 1.00 0.00 182 SER A C 6
ATOM 9711 O O . SER A 1 66 ? 1.458 7.983 3.407 1.00 0.00 182 SER A O 6
ATOM 9719 N N . LEU A 1 67 ? 2.790 7.684 5.144 1.00 0.00 183 LEU A N 6
ATOM 9720 C CA . LEU A 1 67 ? 2.213 6.341 5.432 1.00 0.00 183 LEU A CA 6
ATOM 9721 C C . LEU A 1 67 ? 1.299 6.393 6.657 1.00 0.00 183 LEU A C 6
ATOM 9722 O O . LEU A 1 67 ? 1.624 6.980 7.669 1.00 0.00 183 LEU A O 6
ATOM 9738 N N . THR A 1 68 ? 0.164 5.760 6.574 1.00 0.00 184 THR A N 6
ATOM 9739 C CA . THR A 1 68 ? -0.774 5.739 7.729 1.00 0.00 184 THR A CA 6
ATOM 9740 C C . THR A 1 68 ? -1.304 4.316 7.905 1.00 0.00 184 THR A C 6
ATOM 9741 O O . THR A 1 68 ? -1.342 3.554 6.963 1.00 0.00 184 THR A O 6
ATOM 9752 N N . PRO A 1 69 ? -1.683 3.992 9.105 1.00 0.00 185 PRO A N 6
ATOM 9753 C CA . PRO A 1 69 ? -2.198 2.631 9.390 1.00 0.00 185 PRO A CA 6
ATOM 9754 C C . PRO A 1 69 ? -3.583 2.431 8.761 1.00 0.00 185 PRO A C 6
ATOM 9755 O O . PRO A 1 69 ? -4.490 3.212 8.969 1.00 0.00 185 PRO A O 6
ATOM 9766 N N . LEU A 1 70 ? -3.746 1.383 7.996 1.00 0.00 186 LEU A N 6
ATOM 9767 C CA . LEU A 1 70 ? -5.064 1.116 7.350 1.00 0.00 186 LEU A CA 6
ATOM 9768 C C . LEU A 1 70 ? -5.682 -0.146 7.961 1.00 0.00 186 LEU A C 6
ATOM 9769 O O . LEU A 1 70 ? -5.065 -1.192 7.998 1.00 0.00 186 LEU A O 6
ATOM 9785 N N . THR A 1 71 ? -6.887 -0.056 8.452 1.00 0.00 187 THR A N 6
ATOM 9786 C CA . THR A 1 71 ? -7.527 -1.253 9.072 1.00 0.00 187 THR A CA 6
ATOM 9787 C C . THR A 1 71 ? -8.501 -1.918 8.099 1.00 0.00 187 THR A C 6
ATOM 9788 O O . THR A 1 71 ? -8.960 -1.312 7.150 1.00 0.00 187 THR A O 6
ATOM 9799 N N . SER A 1 72 ? -8.830 -3.159 8.335 1.00 0.00 188 SER A N 6
ATOM 9800 C CA . SER A 1 72 ? -9.785 -3.861 7.435 1.00 0.00 188 SER A CA 6
ATOM 9801 C C . SER A 1 72 ? -11.145 -3.164 7.491 1.00 0.00 188 SER A C 6
ATOM 9802 O O . SER A 1 72 ? -11.836 -3.043 6.499 1.00 0.00 188 SER A O 6
ATOM 9810 N N . GLU A 1 73 ? -11.523 -2.694 8.646 1.00 0.00 189 GLU A N 6
ATOM 9811 C CA . GLU A 1 73 ? -12.829 -1.990 8.773 1.00 0.00 189 GLU A CA 6
ATOM 9812 C C . GLU A 1 73 ? -12.823 -0.745 7.890 1.00 0.00 189 GLU A C 6
ATOM 9813 O O . GLU A 1 73 ? -13.694 -0.548 7.065 1.00 0.00 189 GLU A O 6
ATOM 9825 N N . ALA A 1 74 ? -11.835 0.088 8.047 1.00 0.00 190 ALA A N 6
ATOM 9826 C CA . ALA A 1 74 ? -11.753 1.317 7.207 1.00 0.00 190 ALA A CA 6
ATOM 9827 C C . ALA A 1 74 ? -11.754 0.922 5.732 1.00 0.00 190 ALA A C 6
ATOM 9828 O O . ALA A 1 74 ? -12.358 1.572 4.902 1.00 0.00 190 ALA A O 6
ATOM 9835 N N . ILE A 1 75 ? -11.089 -0.149 5.403 1.00 0.00 191 ILE A N 6
ATOM 9836 C CA . ILE A 1 75 ? -11.062 -0.599 3.984 1.00 0.00 191 ILE A CA 6
ATOM 9837 C C . ILE A 1 75 ? -12.490 -0.903 3.528 1.00 0.00 191 ILE A C 6
ATOM 9838 O O . ILE A 1 75 ? -12.945 -0.420 2.510 1.00 0.00 191 ILE A O 6
ATOM 9854 N N . SER A 1 76 ? -13.204 -1.692 4.284 1.00 0.00 192 SER A N 6
ATOM 9855 C CA . SER A 1 76 ? -14.607 -2.015 3.906 1.00 0.00 192 SER A CA 6
ATOM 9856 C C . SER A 1 76 ? -15.422 -0.726 3.803 1.00 0.00 192 SER A C 6
ATOM 9857 O O . SER A 1 76 ? -16.213 -0.549 2.896 1.00 0.00 192 SER A O 6
ATOM 9865 N N . GLN A 1 77 ? -15.229 0.184 4.722 1.00 0.00 193 GLN A N 6
ATOM 9866 C CA . GLN A 1 77 ? -15.987 1.461 4.663 1.00 0.00 193 GLN A CA 6
ATOM 9867 C C . GLN A 1 77 ? -15.760 2.109 3.293 1.00 0.00 193 GLN A C 6
ATOM 9868 O O . GLN A 1 77 ? -16.684 2.571 2.653 1.00 0.00 193 GLN A O 6
ATOM 9882 N N . PHE A 1 78 ? -14.538 2.130 2.831 1.00 0.00 194 PHE A N 6
ATOM 9883 C CA . PHE A 1 78 ? -14.269 2.729 1.497 1.00 0.00 194 PHE A CA 6
ATOM 9884 C C . PHE A 1 78 ? -15.035 1.943 0.427 1.00 0.00 194 PHE A C 6
ATOM 9885 O O . PHE A 1 78 ? -15.648 2.511 -0.453 1.00 0.00 194 PHE A O 6
ATOM 9902 N N . LEU A 1 79 ? -15.004 0.638 0.500 1.00 0.00 195 LEU A N 6
ATOM 9903 C CA . LEU A 1 79 ? -15.736 -0.169 -0.514 1.00 0.00 195 LEU A CA 6
ATOM 9904 C C . LEU A 1 79 ? -17.166 0.348 -0.611 1.00 0.00 195 LEU A C 6
ATOM 9905 O O . LEU A 1 79 ? -17.687 0.570 -1.686 1.00 0.00 195 LEU A O 6
ATOM 9921 N N . GLU A 1 80 ? -17.798 0.577 0.508 1.00 0.00 196 GLU A N 6
ATOM 9922 C CA . GLU A 1 80 ? -19.182 1.116 0.468 1.00 0.00 196 GLU A CA 6
ATOM 9923 C C . GLU A 1 80 ? -19.151 2.483 -0.213 1.00 0.00 196 GLU A C 6
ATOM 9924 O O . GLU A 1 80 ? -19.979 2.800 -1.043 1.00 0.00 196 GLU A O 6
ATOM 9936 N N . LYS A 1 81 ? -18.174 3.283 0.120 1.00 0.00 197 LYS A N 6
ATOM 9937 C CA . LYS A 1 81 ? -18.050 4.624 -0.518 1.00 0.00 197 LYS A CA 6
ATOM 9938 C C . LYS A 1 81 ? -16.575 4.931 -0.801 1.00 0.00 197 LYS A C 6
ATOM 9939 O O . LYS A 1 81 ? -15.809 5.181 0.108 1.00 0.00 197 LYS A O 6
ATOM 9958 N N . PRO A 1 82 ? -16.232 4.913 -2.059 1.00 0.00 198 PRO A N 6
ATOM 9959 C CA . PRO A 1 82 ? -14.851 5.199 -2.489 1.00 0.00 198 PRO A CA 6
ATOM 9960 C C . PRO A 1 82 ? -14.701 6.682 -2.847 1.00 0.00 198 PRO A C 6
ATOM 9961 O O . PRO A 1 82 ? -15.645 7.324 -3.262 1.00 0.00 198 PRO A O 6
ATOM 9972 N N . LYS A 1 83 ? -13.526 7.236 -2.692 1.00 0.00 199 LYS A N 6
ATOM 9973 C CA . LYS A 1 83 ? -13.348 8.678 -3.031 1.00 0.00 199 LYS A CA 6
ATOM 9974 C C . LYS A 1 83 ? -11.874 8.993 -3.336 1.00 0.00 199 LYS A C 6
ATOM 9975 O O . LYS A 1 83 ? -11.007 8.680 -2.545 1.00 0.00 199 LYS A O 6
ATOM 9994 N N . PRO A 1 84 ? -11.630 9.626 -4.462 1.00 0.00 200 PRO A N 6
ATOM 9995 C CA . PRO A 1 84 ? -12.720 9.993 -5.405 1.00 0.00 200 PRO A CA 6
ATOM 9996 C C . PRO A 1 84 ? -13.238 8.732 -6.098 1.00 0.00 200 PRO A C 6
ATOM 9997 O O . PRO A 1 84 ? -13.037 7.632 -5.621 1.00 0.00 200 PRO A O 6
ATOM 10008 N N . LYS A 1 85 ? -13.897 8.867 -7.215 1.00 0.00 201 LYS A N 6
ATOM 10009 C CA . LYS A 1 85 ? -14.405 7.651 -7.910 1.00 0.00 201 LYS A CA 6
ATOM 10010 C C . LYS A 1 85 ? -13.371 7.154 -8.924 1.00 0.00 201 LYS A C 6
ATOM 10011 O O . LYS A 1 85 ? -13.443 7.451 -10.099 1.00 0.00 201 LYS A O 6
ATOM 10030 N N . THR A 1 86 ? -12.416 6.386 -8.474 1.00 0.00 202 THR A N 6
ATOM 10031 C CA . THR A 1 86 ? -11.377 5.848 -9.405 1.00 0.00 202 THR A CA 6
ATOM 10032 C C . THR A 1 86 ? -11.465 4.320 -9.451 1.00 0.00 202 THR A C 6
ATOM 10033 O O . THR A 1 86 ? -11.177 3.645 -8.484 1.00 0.00 202 THR A O 6
ATOM 10044 N N . ALA A 1 87 ? -11.860 3.769 -10.564 1.00 0.00 203 ALA A N 6
ATOM 10045 C CA . ALA A 1 87 ? -11.965 2.285 -10.657 1.00 0.00 203 ALA A CA 6
ATOM 10046 C C . ALA A 1 87 ? -10.668 1.623 -10.176 1.00 0.00 203 ALA A C 6
ATOM 10047 O O . ALA A 1 87 ? -10.677 0.521 -9.663 1.00 0.00 203 ALA A O 6
ATOM 10054 N N . SER A 1 88 ? -9.552 2.282 -10.338 1.00 0.00 204 SER A N 6
ATOM 10055 C CA . SER A 1 88 ? -8.264 1.677 -9.892 1.00 0.00 204 SER A CA 6
ATOM 10056 C C . SER A 1 88 ? -8.191 1.636 -8.366 1.00 0.00 204 SER A C 6
ATOM 10057 O O . SER A 1 88 ? -7.885 0.616 -7.781 1.00 0.00 204 SER A O 6
ATOM 10065 N N . LEU A 1 89 ? -8.479 2.726 -7.708 1.00 0.00 205 LEU A N 6
ATOM 10066 C CA . LEU A 1 89 ? -8.428 2.709 -6.218 1.00 0.00 205 LEU A CA 6
ATOM 10067 C C . LEU A 1 89 ? -9.524 1.797 -5.689 1.00 0.00 205 LEU A C 6
ATOM 10068 O O . LEU A 1 89 ? -9.309 0.986 -4.811 1.00 0.00 205 LEU A O 6
ATOM 10084 N N . ILE A 1 90 ? -10.703 1.922 -6.223 1.00 0.00 206 ILE A N 6
ATOM 10085 C CA . ILE A 1 90 ? -11.806 1.053 -5.750 1.00 0.00 206 ILE A CA 6
ATOM 10086 C C . ILE A 1 90 ? -11.386 -0.400 -5.929 1.00 0.00 206 ILE A C 6
ATOM 10087 O O . ILE A 1 90 ? -11.690 -1.252 -5.118 1.00 0.00 206 ILE A O 6
ATOM 10103 N N . LYS A 1 91 ? -10.649 -0.683 -6.970 1.00 0.00 207 LYS A N 6
ATOM 10104 C CA . LYS A 1 91 ? -10.167 -2.073 -7.172 1.00 0.00 207 LYS A CA 6
ATOM 10105 C C . LYS A 1 91 ? -9.030 -2.337 -6.183 1.00 0.00 207 LYS A C 6
ATOM 10106 O O . LYS A 1 91 ? -8.796 -3.454 -5.762 1.00 0.00 207 LYS A O 6
ATOM 10125 N N . ALA A 1 92 ? -8.334 -1.297 -5.800 1.00 0.00 208 ALA A N 6
ATOM 10126 C CA . ALA A 1 92 ? -7.216 -1.450 -4.830 1.00 0.00 208 ALA A CA 6
ATOM 10127 C C . ALA A 1 92 ? -7.766 -1.866 -3.468 1.00 0.00 208 ALA A C 6
ATOM 10128 O O . ALA A 1 92 ? -7.263 -2.770 -2.828 1.00 0.00 208 ALA A O 6
ATOM 10135 N N . TYR A 1 93 ? -8.798 -1.211 -3.022 1.00 0.00 209 TYR A N 6
ATOM 10136 C CA . TYR A 1 93 ? -9.393 -1.558 -1.706 1.00 0.00 209 TYR A CA 6
ATOM 10137 C C . TYR A 1 93 ? -10.136 -2.886 -1.806 1.00 0.00 209 TYR A C 6
ATOM 10138 O O . TYR A 1 93 ? -10.003 -3.743 -0.965 1.00 0.00 209 TYR A O 6
ATOM 10156 N N . LYS A 1 94 ? -10.917 -3.066 -2.833 1.00 0.00 210 LYS A N 6
ATOM 10157 C CA . LYS A 1 94 ? -11.660 -4.348 -2.977 1.00 0.00 210 LYS A CA 6
ATOM 10158 C C . LYS A 1 94 ? -10.677 -5.519 -2.953 1.00 0.00 210 LYS A C 6
ATOM 10159 O O . LYS A 1 94 ? -10.959 -6.569 -2.411 1.00 0.00 210 LYS A O 6
ATOM 10178 N N . MET A 1 95 ? -9.517 -5.342 -3.529 1.00 0.00 211 MET A N 6
ATOM 10179 C CA . MET A 1 95 ? -8.512 -6.443 -3.529 1.00 0.00 211 MET A CA 6
ATOM 10180 C C . MET A 1 95 ? -7.744 -6.452 -2.205 1.00 0.00 211 MET A C 6
ATOM 10181 O O . MET A 1 95 ? -7.483 -7.493 -1.635 1.00 0.00 211 MET A O 6
ATOM 10195 N N . ALA A 1 96 ? -7.384 -5.300 -1.705 1.00 0.00 212 ALA A N 6
ATOM 10196 C CA . ALA A 1 96 ? -6.640 -5.253 -0.412 1.00 0.00 212 ALA A CA 6
ATOM 10197 C C . ALA A 1 96 ? -7.545 -5.751 0.717 1.00 0.00 212 ALA A C 6
ATOM 10198 O O . ALA A 1 96 ? -7.092 -6.321 1.690 1.00 0.00 212 ALA A O 6
ATOM 10205 N N . GLN A 1 97 ? -8.826 -5.543 0.584 1.00 0.00 213 GLN A N 6
ATOM 10206 C CA . GLN A 1 97 ? -9.780 -6.004 1.631 1.00 0.00 213 GLN A CA 6
ATOM 10207 C C . GLN A 1 97 ? -9.704 -7.525 1.760 1.00 0.00 213 GLN A C 6
ATOM 10208 O O . GLN A 1 97 ? -9.746 -8.074 2.842 1.00 0.00 213 GLN A O 6
ATOM 10222 N N . SER A 1 98 ? -9.588 -8.206 0.655 1.00 0.00 214 SER A N 6
ATOM 10223 C CA . SER A 1 98 ? -9.503 -9.693 0.696 1.00 0.00 214 SER A CA 6
ATOM 10224 C C . SER A 1 98 ? -8.170 -10.134 1.308 1.00 0.00 214 SER A C 6
ATOM 10225 O O . SER A 1 98 ? -8.111 -11.081 2.065 1.00 0.00 214 SER A O 6
ATOM 10233 N N . THR A 1 99 ? -7.098 -9.456 0.987 1.00 0.00 215 THR A N 6
ATOM 10234 C CA . THR A 1 99 ? -5.773 -9.845 1.556 1.00 0.00 215 THR A CA 6
ATOM 10235 C C . THR A 1 99 ? -5.625 -9.287 2.975 1.00 0.00 215 THR A C 6
ATOM 10236 O O . THR A 1 99 ? -5.546 -8.089 3.166 1.00 0.00 215 THR A O 6
ATOM 10247 N N . PRO A 1 100 ? -5.600 -10.180 3.927 1.00 0.00 216 PRO A N 6
ATOM 10248 C CA . PRO A 1 100 ? -5.467 -9.778 5.345 1.00 0.00 216 PRO A CA 6
ATOM 10249 C C . PRO A 1 100 ? -4.007 -9.476 5.704 1.00 0.00 216 PRO A C 6
ATOM 10250 O O . PRO A 1 100 ? -3.719 -8.526 6.403 1.00 0.00 216 PRO A O 6
ATOM 10261 N N . ASP A 1 101 ? -3.082 -10.280 5.246 1.00 0.00 217 ASP A N 6
ATOM 10262 C CA . ASP A 1 101 ? -1.651 -10.027 5.589 1.00 0.00 217 ASP A CA 6
ATOM 10263 C C . ASP A 1 101 ? -0.736 -10.316 4.393 1.00 0.00 217 ASP A C 6
ATOM 10264 O O . ASP A 1 101 ? -1.189 -10.578 3.296 1.00 0.00 217 ASP A O 6
ATOM 10273 N N . LEU A 1 102 ? 0.554 -10.265 4.605 1.00 0.00 218 LEU A N 6
ATOM 10274 C CA . LEU A 1 102 ? 1.515 -10.531 3.494 1.00 0.00 218 LEU A CA 6
ATOM 10275 C C . LEU A 1 102 ? 1.499 -12.012 3.115 1.00 0.00 218 LEU A C 6
ATOM 10276 O O . LEU A 1 102 ? 1.510 -12.370 1.955 1.00 0.00 218 LEU A O 6
ATOM 10292 N N . ASP A 1 103 ? 1.485 -12.872 4.092 1.00 0.00 219 ASP A N 6
ATOM 10293 C CA . ASP A 1 103 ? 1.480 -14.335 3.804 1.00 0.00 219 ASP A CA 6
ATOM 10294 C C . ASP A 1 103 ? 0.280 -14.709 2.931 1.00 0.00 219 ASP A C 6
ATOM 10295 O O . ASP A 1 103 ? 0.233 -15.774 2.347 1.00 0.00 219 ASP A O 6
ATOM 10304 N N . SER A 1 104 ? -0.692 -13.845 2.837 1.00 0.00 220 SER A N 6
ATOM 10305 C CA . SER A 1 104 ? -1.888 -14.158 2.002 1.00 0.00 220 SER A CA 6
ATOM 10306 C C . SER A 1 104 ? -1.718 -13.591 0.590 1.00 0.00 220 SER A C 6
ATOM 10307 O O . SER A 1 104 ? -2.348 -14.040 -0.347 1.00 0.00 220 SER A O 6
ATOM 10315 N N . LEU A 1 105 ? -0.876 -12.609 0.429 1.00 0.00 221 LEU A N 6
ATOM 10316 C CA . LEU A 1 105 ? -0.673 -12.016 -0.923 1.00 0.00 221 LEU A CA 6
ATOM 10317 C C . LEU A 1 105 ? 0.135 -12.969 -1.808 1.00 0.00 221 LEU A C 6
ATOM 10318 O O . LEU A 1 105 ? 0.772 -13.886 -1.329 1.00 0.00 221 LEU A O 6
ATOM 10334 N N . SER A 1 106 ? 0.111 -12.758 -3.096 1.00 0.00 222 SER A N 6
ATOM 10335 C CA . SER A 1 106 ? 0.877 -13.651 -4.012 1.00 0.00 222 SER A CA 6
ATOM 10336 C C . SER A 1 106 ? 1.841 -12.831 -4.875 1.00 0.00 222 SER A C 6
ATOM 10337 O O . SER A 1 106 ? 1.473 -12.310 -5.910 1.00 0.00 222 SER A O 6
ATOM 10345 N N . VAL A 1 107 ? 3.073 -12.714 -4.459 1.00 0.00 223 VAL A N 6
ATOM 10346 C CA . VAL A 1 107 ? 4.060 -11.933 -5.255 1.00 0.00 223 VAL A CA 6
ATOM 10347 C C . VAL A 1 107 ? 4.690 -12.817 -6.335 1.00 0.00 223 VAL A C 6
ATOM 10348 O O . VAL A 1 107 ? 4.902 -13.995 -6.127 1.00 0.00 223 VAL A O 6
ATOM 10361 N N . PRO A 1 108 ? 4.968 -12.211 -7.456 1.00 0.00 224 PRO A N 6
ATOM 10362 C CA . PRO A 1 108 ? 5.582 -12.945 -8.589 1.00 0.00 224 PRO A CA 6
ATOM 10363 C C . PRO A 1 108 ? 7.055 -13.244 -8.295 1.00 0.00 224 PRO A C 6
ATOM 10364 O O . PRO A 1 108 ? 7.544 -13.002 -7.210 1.00 0.00 224 PRO A O 6
ATOM 10375 N N . SER A 1 109 ? 7.765 -13.773 -9.255 1.00 0.00 225 SER A N 6
ATOM 10376 C CA . SER A 1 109 ? 9.205 -14.089 -9.028 1.00 0.00 225 SER A CA 6
ATOM 10377 C C . SER A 1 109 ? 9.895 -14.390 -10.361 1.00 0.00 225 SER A C 6
ATOM 10378 O O . SER A 1 109 ? 11.092 -14.172 -10.447 1.00 0.00 225 SER A O 6
ATOM 10387 N N . SER A 1 2 ? 0.786 13.677 11.914 1.00 0.00 118 SER A N 7
ATOM 10388 C CA . SER A 1 2 ? 1.933 14.113 12.762 1.00 0.00 118 SER A CA 7
ATOM 10389 C C . SER A 1 2 ? 2.183 13.098 13.880 1.00 0.00 118 SER A C 7
ATOM 10390 O O . SER A 1 2 ? 2.421 13.458 15.017 1.00 0.00 118 SER A O 7
ATOM 10400 N N . GLU A 1 3 ? 2.134 11.832 13.569 1.00 0.00 119 GLU A N 7
ATOM 10401 C CA . GLU A 1 3 ? 2.370 10.797 14.617 1.00 0.00 119 GLU A CA 7
ATOM 10402 C C . GLU A 1 3 ? 3.220 9.654 14.053 1.00 0.00 119 GLU A C 7
ATOM 10403 O O . GLU A 1 3 ? 2.826 8.973 13.127 1.00 0.00 119 GLU A O 7
ATOM 10415 N N . ARG A 1 4 ? 4.385 9.441 14.602 1.00 0.00 120 ARG A N 7
ATOM 10416 C CA . ARG A 1 4 ? 5.261 8.345 14.098 1.00 0.00 120 ARG A CA 7
ATOM 10417 C C . ARG A 1 4 ? 4.593 6.984 14.319 1.00 0.00 120 ARG A C 7
ATOM 10418 O O . ARG A 1 4 ? 4.575 6.464 15.417 1.00 0.00 120 ARG A O 7
ATOM 10439 N N . VAL A 1 5 ? 4.044 6.404 13.287 1.00 0.00 121 VAL A N 7
ATOM 10440 C CA . VAL A 1 5 ? 3.379 5.076 13.445 1.00 0.00 121 VAL A CA 7
ATOM 10441 C C . VAL A 1 5 ? 4.390 3.956 13.200 1.00 0.00 121 VAL A C 7
ATOM 10442 O O . VAL A 1 5 ? 5.296 4.089 12.403 1.00 0.00 121 VAL A O 7
ATOM 10455 N N . ASN A 1 6 ? 4.239 2.848 13.871 1.00 0.00 122 ASN A N 7
ATOM 10456 C CA . ASN A 1 6 ? 5.189 1.720 13.661 1.00 0.00 122 ASN A CA 7
ATOM 10457 C C . ASN A 1 6 ? 4.605 0.742 12.643 1.00 0.00 122 ASN A C 7
ATOM 10458 O O . ASN A 1 6 ? 3.647 0.044 12.912 1.00 0.00 122 ASN A O 7
ATOM 10469 N N . TYR A 1 7 ? 5.166 0.702 11.467 1.00 0.00 123 TYR A N 7
ATOM 10470 C CA . TYR A 1 7 ? 4.638 -0.212 10.419 1.00 0.00 123 TYR A CA 7
ATOM 10471 C C . TYR A 1 7 ? 5.479 -1.489 10.343 1.00 0.00 123 TYR A C 7
ATOM 10472 O O . TYR A 1 7 ? 6.685 -1.465 10.476 1.00 0.00 123 TYR A O 7
ATOM 10490 N N . LYS A 1 8 ? 4.839 -2.606 10.132 1.00 0.00 124 LYS A N 7
ATOM 10491 C CA . LYS A 1 8 ? 5.576 -3.897 10.048 1.00 0.00 124 LYS A CA 7
ATOM 10492 C C . LYS A 1 8 ? 5.339 -4.533 8.673 1.00 0.00 124 LYS A C 7
ATOM 10493 O O . LYS A 1 8 ? 4.406 -4.179 7.977 1.00 0.00 124 LYS A O 7
ATOM 10512 N N . PRO A 1 9 ? 6.199 -5.447 8.325 1.00 0.00 125 PRO A N 7
ATOM 10513 C CA . PRO A 1 9 ? 6.089 -6.131 7.014 1.00 0.00 125 PRO A CA 7
ATOM 10514 C C . PRO A 1 9 ? 4.808 -6.968 6.954 1.00 0.00 125 PRO A C 7
ATOM 10515 O O . PRO A 1 9 ? 4.624 -7.899 7.711 1.00 0.00 125 PRO A O 7
ATOM 10526 N N . GLY A 1 10 ? 3.921 -6.638 6.053 1.00 0.00 126 GLY A N 7
ATOM 10527 C CA . GLY A 1 10 ? 2.652 -7.404 5.933 1.00 0.00 126 GLY A CA 7
ATOM 10528 C C . GLY A 1 10 ? 1.510 -6.620 6.585 1.00 0.00 126 GLY A C 7
ATOM 10529 O O . GLY A 1 10 ? 0.379 -7.064 6.608 1.00 0.00 126 GLY A O 7
ATOM 10533 N N . MET A 1 11 ? 1.788 -5.453 7.107 1.00 0.00 127 MET A N 7
ATOM 10534 C CA . MET A 1 11 ? 0.701 -4.651 7.742 1.00 0.00 127 MET A CA 7
ATOM 10535 C C . MET A 1 11 ? 0.004 -3.787 6.687 1.00 0.00 127 MET A C 7
ATOM 10536 O O . MET A 1 11 ? 0.634 -3.029 5.973 1.00 0.00 127 MET A O 7
ATOM 10550 N N . ARG A 1 12 ? -1.294 -3.903 6.582 1.00 0.00 128 ARG A N 7
ATOM 10551 C CA . ARG A 1 12 ? -2.039 -3.098 5.572 1.00 0.00 128 ARG A CA 7
ATOM 10552 C C . ARG A 1 12 ? -2.100 -1.627 5.995 1.00 0.00 128 ARG A C 7
ATOM 10553 O O . ARG A 1 12 ? -2.653 -1.280 7.023 1.00 0.00 128 ARG A O 7
ATOM 10574 N N . VAL A 1 13 ? -1.536 -0.759 5.205 1.00 0.00 129 VAL A N 7
ATOM 10575 C CA . VAL A 1 13 ? -1.560 0.689 5.549 1.00 0.00 129 VAL A CA 7
ATOM 10576 C C . VAL A 1 13 ? -2.030 1.510 4.350 1.00 0.00 129 VAL A C 7
ATOM 10577 O O . VAL A 1 13 ? -2.164 1.009 3.252 1.00 0.00 129 VAL A O 7
ATOM 10590 N N . LEU A 1 14 ? -2.267 2.772 4.553 1.00 0.00 130 LEU A N 7
ATOM 10591 C CA . LEU A 1 14 ? -2.714 3.640 3.436 1.00 0.00 130 LEU A CA 7
ATOM 10592 C C . LEU A 1 14 ? -1.548 4.534 3.013 1.00 0.00 130 LEU A C 7
ATOM 10593 O O . LEU A 1 14 ? -0.985 5.255 3.814 1.00 0.00 130 LEU A O 7
ATOM 10609 N N . THR A 1 15 ? -1.163 4.472 1.772 1.00 0.00 131 THR A N 7
ATOM 10610 C CA . THR A 1 15 ? -0.011 5.296 1.310 1.00 0.00 131 THR A CA 7
ATOM 10611 C C . THR A 1 15 ? -0.486 6.520 0.526 1.00 0.00 131 THR A C 7
ATOM 10612 O O . THR A 1 15 ? -0.911 6.420 -0.609 1.00 0.00 131 THR A O 7
ATOM 10623 N N . LYS A 1 16 ? -0.396 7.675 1.120 1.00 0.00 132 LYS A N 7
ATOM 10624 C CA . LYS A 1 16 ? -0.818 8.919 0.414 1.00 0.00 132 LYS A CA 7
ATOM 10625 C C . LYS A 1 16 ? 0.187 9.236 -0.697 1.00 0.00 132 LYS A C 7
ATOM 10626 O O . LYS A 1 16 ? 1.381 9.131 -0.502 1.00 0.00 132 LYS A O 7
ATOM 10645 N N . MET A 1 17 ? -0.267 9.629 -1.858 1.00 0.00 133 MET A N 7
ATOM 10646 C CA . MET A 1 17 ? 0.709 9.944 -2.942 1.00 0.00 133 MET A CA 7
ATOM 10647 C C . MET A 1 17 ? 0.466 11.373 -3.443 1.00 0.00 133 MET A C 7
ATOM 10648 O O . MET A 1 17 ? -0.589 11.935 -3.237 1.00 0.00 133 MET A O 7
ATOM 10662 N N . SER A 1 18 ? 1.438 11.975 -4.074 1.00 0.00 134 SER A N 7
ATOM 10663 C CA . SER A 1 18 ? 1.254 13.378 -4.557 1.00 0.00 134 SER A CA 7
ATOM 10664 C C . SER A 1 18 ? 0.003 13.490 -5.435 1.00 0.00 134 SER A C 7
ATOM 10665 O O . SER A 1 18 ? -0.125 12.814 -6.438 1.00 0.00 134 SER A O 7
ATOM 10673 N N . GLY A 1 19 ? -0.920 14.342 -5.070 1.00 0.00 135 GLY A N 7
ATOM 10674 C CA . GLY A 1 19 ? -2.158 14.497 -5.889 1.00 0.00 135 GLY A CA 7
ATOM 10675 C C . GLY A 1 19 ? -2.943 13.187 -5.857 1.00 0.00 135 GLY A C 7
ATOM 10676 O O . GLY A 1 19 ? -3.819 12.953 -6.665 1.00 0.00 135 GLY A O 7
ATOM 10680 N N . PHE A 1 20 ? -2.612 12.322 -4.940 1.00 0.00 136 PHE A N 7
ATOM 10681 C CA . PHE A 1 20 ? -3.305 11.006 -4.856 1.00 0.00 136 PHE A CA 7
ATOM 10682 C C . PHE A 1 20 ? -3.790 10.714 -3.432 1.00 0.00 136 PHE A C 7
ATOM 10683 O O . PHE A 1 20 ? -3.064 10.904 -2.470 1.00 0.00 136 PHE A O 7
ATOM 10700 N N . PRO A 1 21 ? -5.007 10.240 -3.361 1.00 0.00 137 PRO A N 7
ATOM 10701 C CA . PRO A 1 21 ? -5.637 9.893 -2.059 1.00 0.00 137 PRO A CA 7
ATOM 10702 C C . PRO A 1 21 ? -4.948 8.682 -1.428 1.00 0.00 137 PRO A C 7
ATOM 10703 O O . PRO A 1 21 ? -4.301 7.904 -2.099 1.00 0.00 137 PRO A O 7
ATOM 10714 N N . TRP A 1 22 ? -5.076 8.519 -0.138 1.00 0.00 138 TRP A N 7
ATOM 10715 C CA . TRP A 1 22 ? -4.419 7.361 0.531 1.00 0.00 138 TRP A CA 7
ATOM 10716 C C . TRP A 1 22 ? -4.768 6.066 -0.203 1.00 0.00 138 TRP A C 7
ATOM 10717 O O . TRP A 1 22 ? -5.922 5.741 -0.400 1.00 0.00 138 TRP A O 7
ATOM 10738 N N . TRP A 1 23 ? -3.775 5.326 -0.611 1.00 0.00 139 TRP A N 7
ATOM 10739 C CA . TRP A 1 23 ? -4.042 4.052 -1.337 1.00 0.00 139 TRP A CA 7
ATOM 10740 C C . TRP A 1 23 ? -3.780 2.856 -0.426 1.00 0.00 139 TRP A C 7
ATOM 10741 O O . TRP A 1 23 ? -2.855 2.869 0.360 1.00 0.00 139 TRP A O 7
ATOM 10762 N N . PRO A 1 24 ? -4.590 1.849 -0.577 1.00 0.00 140 PRO A N 7
ATOM 10763 C CA . PRO A 1 24 ? -4.422 0.623 0.232 1.00 0.00 140 PRO A CA 7
ATOM 10764 C C . PRO A 1 24 ? -3.112 -0.071 -0.154 1.00 0.00 140 PRO A C 7
ATOM 10765 O O . PRO A 1 24 ? -2.995 -0.671 -1.207 1.00 0.00 140 PRO A O 7
ATOM 10776 N N . SER A 1 25 ? -2.126 0.020 0.692 1.00 0.00 141 SER A N 7
ATOM 10777 C CA . SER A 1 25 ? -0.816 -0.621 0.393 1.00 0.00 141 SER A CA 7
ATOM 10778 C C . SER A 1 25 ? -0.267 -1.270 1.662 1.00 0.00 141 SER A C 7
ATOM 10779 O O . SER A 1 25 ? -0.456 -0.771 2.752 1.00 0.00 141 SER A O 7
ATOM 10787 N N . MET A 1 26 ? 0.408 -2.371 1.534 1.00 0.00 142 MET A N 7
ATOM 10788 C CA . MET A 1 26 ? 0.962 -3.045 2.741 1.00 0.00 142 MET A CA 7
ATOM 10789 C C . MET A 1 26 ? 2.469 -2.813 2.825 1.00 0.00 142 MET A C 7
ATOM 10790 O O . MET A 1 26 ? 3.163 -2.827 1.827 1.00 0.00 142 MET A O 7
ATOM 10804 N N . VAL A 1 27 ? 2.987 -2.607 4.002 1.00 0.00 143 VAL A N 7
ATOM 10805 C CA . VAL A 1 27 ? 4.455 -2.386 4.122 1.00 0.00 143 VAL A CA 7
ATOM 10806 C C . VAL A 1 27 ? 5.190 -3.708 3.886 1.00 0.00 143 VAL A C 7
ATOM 10807 O O . VAL A 1 27 ? 5.030 -4.656 4.624 1.00 0.00 143 VAL A O 7
ATOM 10820 N N . VAL A 1 28 ? 5.988 -3.781 2.858 1.00 0.00 144 VAL A N 7
ATOM 10821 C CA . VAL A 1 28 ? 6.729 -5.042 2.566 1.00 0.00 144 VAL A CA 7
ATOM 10822 C C . VAL A 1 28 ? 8.239 -4.802 2.665 1.00 0.00 144 VAL A C 7
ATOM 10823 O O . VAL A 1 28 ? 8.685 -3.779 3.147 1.00 0.00 144 VAL A O 7
ATOM 10836 N N . THR A 1 29 ? 9.029 -5.739 2.213 1.00 0.00 145 THR A N 7
ATOM 10837 C CA . THR A 1 29 ? 10.509 -5.565 2.279 1.00 0.00 145 THR A CA 7
ATOM 10838 C C . THR A 1 29 ? 11.129 -5.821 0.902 1.00 0.00 145 THR A C 7
ATOM 10839 O O . THR A 1 29 ? 10.530 -6.445 0.049 1.00 0.00 145 THR A O 7
ATOM 10850 N N . GLU A 1 30 ? 12.322 -5.343 0.678 1.00 0.00 146 GLU A N 7
ATOM 10851 C CA . GLU A 1 30 ? 12.972 -5.560 -0.647 1.00 0.00 146 GLU A CA 7
ATOM 10852 C C . GLU A 1 30 ? 12.895 -7.038 -1.036 1.00 0.00 146 GLU A C 7
ATOM 10853 O O . GLU A 1 30 ? 12.984 -7.389 -2.196 1.00 0.00 146 GLU A O 7
ATOM 10865 N N . SER A 1 31 ? 12.729 -7.906 -0.078 1.00 0.00 147 SER A N 7
ATOM 10866 C CA . SER A 1 31 ? 12.644 -9.359 -0.398 1.00 0.00 147 SER A CA 7
ATOM 10867 C C . SER A 1 31 ? 11.256 -9.697 -0.949 1.00 0.00 147 SER A C 7
ATOM 10868 O O . SER A 1 31 ? 11.048 -10.745 -1.528 1.00 0.00 147 SER A O 7
ATOM 10876 N N . LYS A 1 32 ? 10.307 -8.817 -0.776 1.00 0.00 148 LYS A N 7
ATOM 10877 C CA . LYS A 1 32 ? 8.935 -9.090 -1.294 1.00 0.00 148 LYS A CA 7
ATOM 10878 C C . LYS A 1 32 ? 8.719 -8.365 -2.625 1.00 0.00 148 LYS A C 7
ATOM 10879 O O . LYS A 1 32 ? 8.022 -8.841 -3.498 1.00 0.00 148 LYS A O 7
ATOM 10898 N N . MET A 1 33 ? 9.315 -7.216 -2.786 1.00 0.00 149 MET A N 7
ATOM 10899 C CA . MET A 1 33 ? 9.147 -6.459 -4.061 1.00 0.00 149 MET A CA 7
ATOM 10900 C C . MET A 1 33 ? 10.154 -6.968 -5.096 1.00 0.00 149 MET A C 7
ATOM 10901 O O . MET A 1 33 ? 11.351 -6.850 -4.921 1.00 0.00 149 MET A O 7
ATOM 10915 N N . THR A 1 34 ? 9.680 -7.543 -6.169 1.00 0.00 150 THR A N 7
ATOM 10916 C CA . THR A 1 34 ? 10.611 -8.069 -7.210 1.00 0.00 150 THR A CA 7
ATOM 10917 C C . THR A 1 34 ? 11.583 -6.975 -7.662 1.00 0.00 150 THR A C 7
ATOM 10918 O O . THR A 1 34 ? 11.712 -5.944 -7.033 1.00 0.00 150 THR A O 7
ATOM 10929 N N . SER A 1 35 ? 12.269 -7.197 -8.749 1.00 0.00 151 SER A N 7
ATOM 10930 C CA . SER A 1 35 ? 13.237 -6.176 -9.242 1.00 0.00 151 SER A CA 7
ATOM 10931 C C . SER A 1 35 ? 12.491 -4.937 -9.743 1.00 0.00 151 SER A C 7
ATOM 10932 O O . SER A 1 35 ? 13.014 -3.840 -9.732 1.00 0.00 151 SER A O 7
ATOM 10940 N N . VAL A 1 36 ? 11.274 -5.101 -10.182 1.00 0.00 152 VAL A N 7
ATOM 10941 C CA . VAL A 1 36 ? 10.500 -3.928 -10.681 1.00 0.00 152 VAL A CA 7
ATOM 10942 C C . VAL A 1 36 ? 10.502 -2.809 -9.636 1.00 0.00 152 VAL A C 7
ATOM 10943 O O . VAL A 1 36 ? 10.851 -1.682 -9.921 1.00 0.00 152 VAL A O 7
ATOM 10956 N N . ALA A 1 37 ? 10.114 -3.111 -8.427 1.00 0.00 153 ALA A N 7
ATOM 10957 C CA . ALA A 1 37 ? 10.095 -2.060 -7.367 1.00 0.00 153 ALA A CA 7
ATOM 10958 C C . ALA A 1 37 ? 11.518 -1.765 -6.889 1.00 0.00 153 ALA A C 7
ATOM 10959 O O . ALA A 1 37 ? 11.876 -0.631 -6.638 1.00 0.00 153 ALA A O 7
ATOM 10966 N N . ARG A 1 38 ? 12.333 -2.775 -6.758 1.00 0.00 154 ARG A N 7
ATOM 10967 C CA . ARG A 1 38 ? 13.732 -2.547 -6.296 1.00 0.00 154 ARG A CA 7
ATOM 10968 C C . ARG A 1 38 ? 14.471 -1.654 -7.296 1.00 0.00 154 ARG A C 7
ATOM 10969 O O . ARG A 1 38 ? 15.433 -0.993 -6.962 1.00 0.00 154 ARG A O 7
ATOM 10990 N N . LYS A 1 39 ? 14.022 -1.631 -8.521 1.00 0.00 155 LYS A N 7
ATOM 10991 C CA . LYS A 1 39 ? 14.690 -0.782 -9.548 1.00 0.00 155 LYS A CA 7
ATOM 10992 C C . LYS A 1 39 ? 14.265 0.680 -9.375 1.00 0.00 155 LYS A C 7
ATOM 10993 O O . LYS A 1 39 ? 14.996 1.591 -9.709 1.00 0.00 155 LYS A O 7
ATOM 11012 N N . SER A 1 40 ? 13.089 0.910 -8.861 1.00 0.00 156 SER A N 7
ATOM 11013 C CA . SER A 1 40 ? 12.617 2.313 -8.673 1.00 0.00 156 SER A CA 7
ATOM 11014 C C . SER A 1 40 ? 12.839 2.769 -7.227 1.00 0.00 156 SER A C 7
ATOM 11015 O O . SER A 1 40 ? 12.421 3.839 -6.836 1.00 0.00 156 SER A O 7
ATOM 11023 N N . LYS A 1 41 ? 13.489 1.966 -6.430 1.00 0.00 157 LYS A N 7
ATOM 11024 C CA . LYS A 1 41 ? 13.728 2.361 -5.011 1.00 0.00 157 LYS A CA 7
ATOM 11025 C C . LYS A 1 41 ? 14.336 3.768 -4.944 1.00 0.00 157 LYS A C 7
ATOM 11026 O O . LYS A 1 41 ? 15.263 4.079 -5.665 1.00 0.00 157 LYS A O 7
ATOM 11045 N N . PRO A 1 42 ? 13.786 4.572 -4.072 1.00 0.00 158 PRO A N 7
ATOM 11046 C CA . PRO A 1 42 ? 14.270 5.964 -3.900 1.00 0.00 158 PRO A CA 7
ATOM 11047 C C . PRO A 1 42 ? 15.621 5.981 -3.181 1.00 0.00 158 PRO A C 7
ATOM 11048 O O . PRO A 1 42 ? 15.885 5.173 -2.313 1.00 0.00 158 PRO A O 7
ATOM 11059 N N . LYS A 1 43 ? 16.475 6.902 -3.534 1.00 0.00 159 LYS A N 7
ATOM 11060 C CA . LYS A 1 43 ? 17.807 6.981 -2.870 1.00 0.00 159 LYS A CA 7
ATOM 11061 C C . LYS A 1 43 ? 17.984 8.357 -2.223 1.00 0.00 159 LYS A C 7
ATOM 11062 O O . LYS A 1 43 ? 18.996 9.008 -2.393 1.00 0.00 159 LYS A O 7
ATOM 11081 N N . ARG A 1 44 ? 17.006 8.801 -1.483 1.00 0.00 160 ARG A N 7
ATOM 11082 C CA . ARG A 1 44 ? 17.114 10.137 -0.824 1.00 0.00 160 ARG A CA 7
ATOM 11083 C C . ARG A 1 44 ? 17.160 9.974 0.699 1.00 0.00 160 ARG A C 7
ATOM 11084 O O . ARG A 1 44 ? 17.027 8.886 1.222 1.00 0.00 160 ARG A O 7
ATOM 11105 N N . ALA A 1 45 ? 17.362 11.049 1.409 1.00 0.00 161 ALA A N 7
ATOM 11106 C CA . ALA A 1 45 ? 17.434 10.966 2.898 1.00 0.00 161 ALA A CA 7
ATOM 11107 C C . ALA A 1 45 ? 16.119 10.441 3.475 1.00 0.00 161 ALA A C 7
ATOM 11108 O O . ALA A 1 45 ? 15.054 10.675 2.940 1.00 0.00 161 ALA A O 7
ATOM 11115 N N . GLY A 1 46 ? 16.189 9.732 4.570 1.00 0.00 162 GLY A N 7
ATOM 11116 C CA . GLY A 1 46 ? 14.949 9.190 5.191 1.00 0.00 162 GLY A CA 7
ATOM 11117 C C . GLY A 1 46 ? 14.764 7.730 4.775 1.00 0.00 162 GLY A C 7
ATOM 11118 O O . GLY A 1 46 ? 14.882 7.385 3.617 1.00 0.00 162 GLY A O 7
ATOM 11122 N N . THR A 1 47 ? 14.472 6.870 5.711 1.00 0.00 163 THR A N 7
ATOM 11123 C CA . THR A 1 47 ? 14.278 5.433 5.364 1.00 0.00 163 THR A CA 7
ATOM 11124 C C . THR A 1 47 ? 12.895 5.234 4.740 1.00 0.00 163 THR A C 7
ATOM 11125 O O . THR A 1 47 ? 11.881 5.354 5.397 1.00 0.00 163 THR A O 7
ATOM 11136 N N . PHE A 1 48 ? 12.851 4.940 3.471 1.00 0.00 164 PHE A N 7
ATOM 11137 C CA . PHE A 1 48 ? 11.540 4.743 2.794 1.00 0.00 164 PHE A CA 7
ATOM 11138 C C . PHE A 1 48 ? 11.052 3.305 2.970 1.00 0.00 164 PHE A C 7
ATOM 11139 O O . PHE A 1 48 ? 11.826 2.368 2.957 1.00 0.00 164 PHE A O 7
ATOM 11156 N N . TYR A 1 49 ? 9.771 3.125 3.133 1.00 0.00 165 TYR A N 7
ATOM 11157 C CA . TYR A 1 49 ? 9.223 1.755 3.308 1.00 0.00 165 TYR A CA 7
ATOM 11158 C C . TYR A 1 49 ? 8.712 1.214 1.974 1.00 0.00 165 TYR A C 7
ATOM 11159 O O . TYR A 1 49 ? 7.817 1.787 1.382 1.00 0.00 165 TYR A O 7
ATOM 11177 N N . PRO A 1 50 ? 9.261 0.109 1.558 1.00 0.00 166 PRO A N 7
ATOM 11178 C CA . PRO A 1 50 ? 8.800 -0.515 0.302 1.00 0.00 166 PRO A CA 7
ATOM 11179 C C . PRO A 1 50 ? 7.454 -1.180 0.585 1.00 0.00 166 PRO A C 7
ATOM 11180 O O . PRO A 1 50 ? 7.357 -2.039 1.433 1.00 0.00 166 PRO A O 7
ATOM 11191 N N . VAL A 1 51 ? 6.413 -0.778 -0.084 1.00 0.00 167 VAL A N 7
ATOM 11192 C CA . VAL A 1 51 ? 5.081 -1.387 0.200 1.00 0.00 167 VAL A CA 7
ATOM 11193 C C . VAL A 1 51 ? 4.490 -2.011 -1.055 1.00 0.00 167 VAL A C 7
ATOM 11194 O O . VAL A 1 51 ? 4.919 -1.744 -2.157 1.00 0.00 167 VAL A O 7
ATOM 11207 N N . ILE A 1 52 ? 3.468 -2.800 -0.896 1.00 0.00 168 ILE A N 7
ATOM 11208 C CA . ILE A 1 52 ? 2.806 -3.392 -2.081 1.00 0.00 168 ILE A CA 7
ATOM 11209 C C . ILE A 1 52 ? 1.509 -2.621 -2.295 1.00 0.00 168 ILE A C 7
ATOM 11210 O O . ILE A 1 52 ? 0.731 -2.433 -1.382 1.00 0.00 168 ILE A O 7
ATOM 11226 N N . PHE A 1 53 ? 1.287 -2.132 -3.475 1.00 0.00 169 PHE A N 7
ATOM 11227 C CA . PHE A 1 53 ? 0.063 -1.326 -3.716 1.00 0.00 169 PHE A CA 7
ATOM 11228 C C . PHE A 1 53 ? -1.068 -2.172 -4.295 1.00 0.00 169 PHE A C 7
ATOM 11229 O O . PHE A 1 53 ? -0.855 -3.036 -5.123 1.00 0.00 169 PHE A O 7
ATOM 11246 N N . PHE A 1 54 ? -2.275 -1.911 -3.875 1.00 0.00 170 PHE A N 7
ATOM 11247 C CA . PHE A 1 54 ? -3.433 -2.676 -4.410 1.00 0.00 170 PHE A CA 7
ATOM 11248 C C . PHE A 1 54 ? -4.142 -1.832 -5.486 1.00 0.00 170 PHE A C 7
ATOM 11249 O O . PHE A 1 54 ? -4.267 -0.627 -5.340 1.00 0.00 170 PHE A O 7
ATOM 11266 N N . PRO A 1 55 ? -4.603 -2.478 -6.529 1.00 0.00 171 PRO A N 7
ATOM 11267 C CA . PRO A 1 55 ? -4.442 -3.938 -6.695 1.00 0.00 171 PRO A CA 7
ATOM 11268 C C . PRO A 1 55 ? -3.156 -4.232 -7.483 1.00 0.00 171 PRO A C 7
ATOM 11269 O O . PRO A 1 55 ? -2.236 -3.439 -7.498 1.00 0.00 171 PRO A O 7
ATOM 11280 N N . ASN A 1 56 ? -3.091 -5.355 -8.150 1.00 0.00 172 ASN A N 7
ATOM 11281 C CA . ASN A 1 56 ? -1.876 -5.690 -8.952 1.00 0.00 172 ASN A CA 7
ATOM 11282 C C . ASN A 1 56 ? -0.622 -5.702 -8.072 1.00 0.00 172 ASN A C 7
ATOM 11283 O O . ASN A 1 56 ? 0.477 -5.533 -8.559 1.00 0.00 172 ASN A O 7
ATOM 11294 N N . LYS A 1 57 ? -0.787 -5.908 -6.790 1.00 0.00 173 LYS A N 7
ATOM 11295 C CA . LYS A 1 57 ? 0.377 -5.947 -5.852 1.00 0.00 173 LYS A CA 7
ATOM 11296 C C . LYS A 1 57 ? 1.529 -5.058 -6.337 1.00 0.00 173 LYS A C 7
ATOM 11297 O O . LYS A 1 57 ? 2.675 -5.461 -6.331 1.00 0.00 173 LYS A O 7
ATOM 11316 N N . GLU A 1 58 ? 1.244 -3.851 -6.744 1.00 0.00 174 GLU A N 7
ATOM 11317 C CA . GLU A 1 58 ? 2.342 -2.961 -7.207 1.00 0.00 174 GLU A CA 7
ATOM 11318 C C . GLU A 1 58 ? 3.321 -2.745 -6.053 1.00 0.00 174 GLU A C 7
ATOM 11319 O O . GLU A 1 58 ? 3.168 -3.320 -4.996 1.00 0.00 174 GLU A O 7
ATOM 11331 N N . TYR A 1 59 ? 4.321 -1.932 -6.233 1.00 0.00 175 TYR A N 7
ATOM 11332 C CA . TYR A 1 59 ? 5.288 -1.709 -5.123 1.00 0.00 175 TYR A CA 7
ATOM 11333 C C . TYR A 1 59 ? 5.715 -0.238 -5.084 1.00 0.00 175 TYR A C 7
ATOM 11334 O O . TYR A 1 59 ? 6.087 0.337 -6.087 1.00 0.00 175 TYR A O 7
ATOM 11352 N N . LEU A 1 60 ? 5.649 0.381 -3.933 1.00 0.00 176 LEU A N 7
ATOM 11353 C CA . LEU A 1 60 ? 6.036 1.819 -3.840 1.00 0.00 176 LEU A CA 7
ATOM 11354 C C . LEU A 1 60 ? 6.937 2.076 -2.631 1.00 0.00 176 LEU A C 7
ATOM 11355 O O . LEU A 1 60 ? 6.804 1.456 -1.597 1.00 0.00 176 LEU A O 7
ATOM 11371 N N . TRP A 1 61 ? 7.836 3.010 -2.754 1.00 0.00 177 TRP A N 7
ATOM 11372 C CA . TRP A 1 61 ? 8.736 3.348 -1.620 1.00 0.00 177 TRP A CA 7
ATOM 11373 C C . TRP A 1 61 ? 8.262 4.653 -0.977 1.00 0.00 177 TRP A C 7
ATOM 11374 O O . TRP A 1 61 ? 8.493 5.728 -1.494 1.00 0.00 177 TRP A O 7
ATOM 11395 N N . THR A 1 62 ? 7.586 4.573 0.136 1.00 0.00 178 THR A N 7
ATOM 11396 C CA . THR A 1 62 ? 7.087 5.818 0.788 1.00 0.00 178 THR A CA 7
ATOM 11397 C C . THR A 1 62 ? 7.600 5.922 2.225 1.00 0.00 178 THR A C 7
ATOM 11398 O O . THR A 1 62 ? 7.736 4.935 2.920 1.00 0.00 178 THR A O 7
ATOM 11409 N N . GLY A 1 63 ? 7.881 7.113 2.678 1.00 0.00 179 GLY A N 7
ATOM 11410 C CA . GLY A 1 63 ? 8.380 7.281 4.072 1.00 0.00 179 GLY A CA 7
ATOM 11411 C C . GLY A 1 63 ? 7.220 7.099 5.053 1.00 0.00 179 GLY A C 7
ATOM 11412 O O . GLY A 1 63 ? 6.065 7.136 4.678 1.00 0.00 179 GLY A O 7
ATOM 11416 N N . SER A 1 64 ? 7.518 6.901 6.307 1.00 0.00 180 SER A N 7
ATOM 11417 C CA . SER A 1 64 ? 6.433 6.714 7.314 1.00 0.00 180 SER A CA 7
ATOM 11418 C C . SER A 1 64 ? 5.558 7.971 7.389 1.00 0.00 180 SER A C 7
ATOM 11419 O O . SER A 1 64 ? 4.410 7.917 7.783 1.00 0.00 180 SER A O 7
ATOM 11427 N N . ASP A 1 65 ? 6.095 9.103 7.019 1.00 0.00 181 ASP A N 7
ATOM 11428 C CA . ASP A 1 65 ? 5.301 10.367 7.075 1.00 0.00 181 ASP A CA 7
ATOM 11429 C C . ASP A 1 65 ? 4.007 10.237 6.264 1.00 0.00 181 ASP A C 7
ATOM 11430 O O . ASP A 1 65 ? 2.921 10.422 6.776 1.00 0.00 181 ASP A O 7
ATOM 11439 N N . SER A 1 66 ? 4.114 9.924 5.001 1.00 0.00 182 SER A N 7
ATOM 11440 C CA . SER A 1 66 ? 2.890 9.788 4.157 1.00 0.00 182 SER A CA 7
ATOM 11441 C C . SER A 1 66 ? 2.257 8.410 4.356 1.00 0.00 182 SER A C 7
ATOM 11442 O O . SER A 1 66 ? 1.373 8.010 3.623 1.00 0.00 182 SER A O 7
ATOM 11450 N N . LEU A 1 67 ? 2.710 7.675 5.336 1.00 0.00 183 LEU A N 7
ATOM 11451 C CA . LEU A 1 67 ? 2.138 6.321 5.570 1.00 0.00 183 LEU A CA 7
ATOM 11452 C C . LEU A 1 67 ? 1.219 6.321 6.792 1.00 0.00 183 LEU A C 7
ATOM 11453 O O . LEU A 1 67 ? 1.585 6.765 7.862 1.00 0.00 183 LEU A O 7
ATOM 11469 N N . THR A 1 68 ? 0.034 5.807 6.637 1.00 0.00 184 THR A N 7
ATOM 11470 C CA . THR A 1 68 ? -0.919 5.746 7.779 1.00 0.00 184 THR A CA 7
ATOM 11471 C C . THR A 1 68 ? -1.410 4.305 7.931 1.00 0.00 184 THR A C 7
ATOM 11472 O O . THR A 1 68 ? -1.454 3.568 6.972 1.00 0.00 184 THR A O 7
ATOM 11483 N N . PRO A 1 69 ? -1.749 3.937 9.133 1.00 0.00 185 PRO A N 7
ATOM 11484 C CA . PRO A 1 69 ? -2.225 2.556 9.389 1.00 0.00 185 PRO A CA 7
ATOM 11485 C C . PRO A 1 69 ? -3.620 2.346 8.792 1.00 0.00 185 PRO A C 7
ATOM 11486 O O . PRO A 1 69 ? -4.506 3.162 8.956 1.00 0.00 185 PRO A O 7
ATOM 11497 N N . LEU A 1 70 ? -3.820 1.257 8.096 1.00 0.00 186 LEU A N 7
ATOM 11498 C CA . LEU A 1 70 ? -5.155 0.992 7.485 1.00 0.00 186 LEU A CA 7
ATOM 11499 C C . LEU A 1 70 ? -5.803 -0.218 8.169 1.00 0.00 186 LEU A C 7
ATOM 11500 O O . LEU A 1 70 ? -5.180 -1.244 8.355 1.00 0.00 186 LEU A O 7
ATOM 11516 N N . THR A 1 71 ? -7.046 -0.104 8.558 1.00 0.00 187 THR A N 7
ATOM 11517 C CA . THR A 1 71 ? -7.720 -1.248 9.241 1.00 0.00 187 THR A CA 7
ATOM 11518 C C . THR A 1 71 ? -8.756 -1.896 8.321 1.00 0.00 187 THR A C 7
ATOM 11519 O O . THR A 1 71 ? -9.186 -1.314 7.346 1.00 0.00 187 THR A O 7
ATOM 11530 N N . SER A 1 72 ? -9.167 -3.094 8.634 1.00 0.00 188 SER A N 7
ATOM 11531 C CA . SER A 1 72 ? -10.185 -3.774 7.784 1.00 0.00 188 SER A CA 7
ATOM 11532 C C . SER A 1 72 ? -11.480 -2.964 7.793 1.00 0.00 188 SER A C 7
ATOM 11533 O O . SER A 1 72 ? -12.149 -2.827 6.789 1.00 0.00 188 SER A O 7
ATOM 11541 N N . GLU A 1 73 ? -11.829 -2.416 8.922 1.00 0.00 189 GLU A N 7
ATOM 11542 C CA . GLU A 1 73 ? -13.073 -1.602 9.002 1.00 0.00 189 GLU A CA 7
ATOM 11543 C C . GLU A 1 73 ? -12.961 -0.402 8.065 1.00 0.00 189 GLU A C 7
ATOM 11544 O O . GLU A 1 73 ? -13.892 -0.058 7.363 1.00 0.00 189 GLU A O 7
ATOM 11556 N N . ALA A 1 74 ? -11.824 0.232 8.042 1.00 0.00 190 ALA A N 7
ATOM 11557 C CA . ALA A 1 74 ? -11.643 1.407 7.144 1.00 0.00 190 ALA A CA 7
ATOM 11558 C C . ALA A 1 74 ? -11.738 0.960 5.685 1.00 0.00 190 ALA A C 7
ATOM 11559 O O . ALA A 1 74 ? -12.413 1.566 4.876 1.00 0.00 190 ALA A O 7
ATOM 11566 N N . ILE A 1 75 ? -11.069 -0.104 5.348 1.00 0.00 191 ILE A N 7
ATOM 11567 C CA . ILE A 1 75 ? -11.122 -0.599 3.945 1.00 0.00 191 ILE A CA 7
ATOM 11568 C C . ILE A 1 75 ? -12.574 -0.823 3.528 1.00 0.00 191 ILE A C 7
ATOM 11569 O O . ILE A 1 75 ? -13.023 -0.336 2.509 1.00 0.00 191 ILE A O 7
ATOM 11585 N N . SER A 1 76 ? -13.314 -1.555 4.314 1.00 0.00 192 SER A N 7
ATOM 11586 C CA . SER A 1 76 ? -14.738 -1.810 3.968 1.00 0.00 192 SER A CA 7
ATOM 11587 C C . SER A 1 76 ? -15.498 -0.486 3.875 1.00 0.00 192 SER A C 7
ATOM 11588 O O . SER A 1 76 ? -16.334 -0.302 3.014 1.00 0.00 192 SER A O 7
ATOM 11596 N N . GLN A 1 77 ? -15.206 0.443 4.746 1.00 0.00 193 GLN A N 7
ATOM 11597 C CA . GLN A 1 77 ? -15.911 1.751 4.684 1.00 0.00 193 GLN A CA 7
ATOM 11598 C C . GLN A 1 77 ? -15.738 2.338 3.279 1.00 0.00 193 GLN A C 7
ATOM 11599 O O . GLN A 1 77 ? -16.680 2.806 2.670 1.00 0.00 193 GLN A O 7
ATOM 11613 N N . PHE A 1 78 ? -14.541 2.299 2.756 1.00 0.00 194 PHE A N 7
ATOM 11614 C CA . PHE A 1 78 ? -14.318 2.838 1.386 1.00 0.00 194 PHE A CA 7
ATOM 11615 C C . PHE A 1 78 ? -15.128 2.021 0.375 1.00 0.00 194 PHE A C 7
ATOM 11616 O O . PHE A 1 78 ? -15.780 2.564 -0.495 1.00 0.00 194 PHE A O 7
ATOM 11633 N N . LEU A 1 79 ? -15.097 0.718 0.485 1.00 0.00 195 LEU A N 7
ATOM 11634 C CA . LEU A 1 79 ? -15.873 -0.119 -0.474 1.00 0.00 195 LEU A CA 7
ATOM 11635 C C . LEU A 1 79 ? -17.311 0.390 -0.532 1.00 0.00 195 LEU A C 7
ATOM 11636 O O . LEU A 1 79 ? -17.870 0.580 -1.593 1.00 0.00 195 LEU A O 7
ATOM 11652 N N . GLU A 1 80 ? -17.909 0.637 0.602 1.00 0.00 196 GLU A N 7
ATOM 11653 C CA . GLU A 1 80 ? -19.299 1.162 0.592 1.00 0.00 196 GLU A CA 7
ATOM 11654 C C . GLU A 1 80 ? -19.298 2.512 -0.122 1.00 0.00 196 GLU A C 7
ATOM 11655 O O . GLU A 1 80 ? -20.148 2.801 -0.940 1.00 0.00 196 GLU A O 7
ATOM 11667 N N . LYS A 1 81 ? -18.320 3.328 0.166 1.00 0.00 197 LYS A N 7
ATOM 11668 C CA . LYS A 1 81 ? -18.222 4.651 -0.511 1.00 0.00 197 LYS A CA 7
ATOM 11669 C C . LYS A 1 81 ? -16.755 4.964 -0.829 1.00 0.00 197 LYS A C 7
ATOM 11670 O O . LYS A 1 81 ? -15.976 5.246 0.060 1.00 0.00 197 LYS A O 7
ATOM 11689 N N . PRO A 1 82 ? -16.430 4.909 -2.092 1.00 0.00 198 PRO A N 7
ATOM 11690 C CA . PRO A 1 82 ? -15.058 5.194 -2.549 1.00 0.00 198 PRO A CA 7
ATOM 11691 C C . PRO A 1 82 ? -14.912 6.667 -2.947 1.00 0.00 198 PRO A C 7
ATOM 11692 O O . PRO A 1 82 ? -15.836 7.278 -3.447 1.00 0.00 198 PRO A O 7
ATOM 11703 N N . LYS A 1 83 ? -13.758 7.244 -2.730 1.00 0.00 199 LYS A N 7
ATOM 11704 C CA . LYS A 1 83 ? -13.568 8.677 -3.101 1.00 0.00 199 LYS A CA 7
ATOM 11705 C C . LYS A 1 83 ? -12.076 8.990 -3.294 1.00 0.00 199 LYS A C 7
ATOM 11706 O O . LYS A 1 83 ? -11.267 8.639 -2.458 1.00 0.00 199 LYS A O 7
ATOM 11725 N N . PRO A 1 84 ? -11.749 9.652 -4.382 1.00 0.00 200 PRO A N 7
ATOM 11726 C CA . PRO A 1 84 ? -12.764 10.067 -5.385 1.00 0.00 200 PRO A CA 7
ATOM 11727 C C . PRO A 1 84 ? -13.207 8.850 -6.202 1.00 0.00 200 PRO A C 7
ATOM 11728 O O . PRO A 1 84 ? -13.093 7.725 -5.758 1.00 0.00 200 PRO A O 7
ATOM 11739 N N . LYS A 1 85 ? -13.708 9.054 -7.391 1.00 0.00 201 LYS A N 7
ATOM 11740 C CA . LYS A 1 85 ? -14.145 7.886 -8.209 1.00 0.00 201 LYS A CA 7
ATOM 11741 C C . LYS A 1 85 ? -13.007 7.421 -9.122 1.00 0.00 201 LYS A C 7
ATOM 11742 O O . LYS A 1 85 ? -12.937 7.777 -10.281 1.00 0.00 201 LYS A O 7
ATOM 11761 N N . THR A 1 86 ? -12.128 6.607 -8.606 1.00 0.00 202 THR A N 7
ATOM 11762 C CA . THR A 1 86 ? -11.001 6.087 -9.436 1.00 0.00 202 THR A CA 7
ATOM 11763 C C . THR A 1 86 ? -11.123 4.567 -9.569 1.00 0.00 202 THR A C 7
ATOM 11764 O O . THR A 1 86 ? -11.006 3.839 -8.604 1.00 0.00 202 THR A O 7
ATOM 11775 N N . ALA A 1 87 ? -11.371 4.081 -10.754 1.00 0.00 203 ALA A N 7
ATOM 11776 C CA . ALA A 1 87 ? -11.515 2.607 -10.940 1.00 0.00 203 ALA A CA 7
ATOM 11777 C C . ALA A 1 87 ? -10.330 1.857 -10.321 1.00 0.00 203 ALA A C 7
ATOM 11778 O O . ALA A 1 87 ? -10.496 0.833 -9.686 1.00 0.00 203 ALA A O 7
ATOM 11785 N N . SER A 1 88 ? -9.137 2.349 -10.507 1.00 0.00 204 SER A N 7
ATOM 11786 C CA . SER A 1 88 ? -7.949 1.649 -9.939 1.00 0.00 204 SER A CA 7
ATOM 11787 C C . SER A 1 88 ? -8.013 1.613 -8.409 1.00 0.00 204 SER A C 7
ATOM 11788 O O . SER A 1 88 ? -7.825 0.578 -7.800 1.00 0.00 204 SER A O 7
ATOM 11796 N N . LEU A 1 89 ? -8.277 2.724 -7.778 1.00 0.00 205 LEU A N 7
ATOM 11797 C CA . LEU A 1 89 ? -8.349 2.720 -6.289 1.00 0.00 205 LEU A CA 7
ATOM 11798 C C . LEU A 1 89 ? -9.456 1.781 -5.828 1.00 0.00 205 LEU A C 7
ATOM 11799 O O . LEU A 1 89 ? -9.244 0.901 -5.020 1.00 0.00 205 LEU A O 7
ATOM 11815 N N . ILE A 1 90 ? -10.642 1.958 -6.336 1.00 0.00 206 ILE A N 7
ATOM 11816 C CA . ILE A 1 90 ? -11.745 1.060 -5.909 1.00 0.00 206 ILE A CA 7
ATOM 11817 C C . ILE A 1 90 ? -11.294 -0.387 -6.076 1.00 0.00 206 ILE A C 7
ATOM 11818 O O . ILE A 1 90 ? -11.612 -1.244 -5.277 1.00 0.00 206 ILE A O 7
ATOM 11834 N N . LYS A 1 91 ? -10.520 -0.659 -7.092 1.00 0.00 207 LYS A N 7
ATOM 11835 C CA . LYS A 1 91 ? -10.015 -2.045 -7.273 1.00 0.00 207 LYS A CA 7
ATOM 11836 C C . LYS A 1 91 ? -8.919 -2.285 -6.236 1.00 0.00 207 LYS A C 7
ATOM 11837 O O . LYS A 1 91 ? -8.659 -3.398 -5.822 1.00 0.00 207 LYS A O 7
ATOM 11856 N N . ALA A 1 92 ? -8.286 -1.225 -5.808 1.00 0.00 208 ALA A N 7
ATOM 11857 C CA . ALA A 1 92 ? -7.209 -1.342 -4.788 1.00 0.00 208 ALA A CA 7
ATOM 11858 C C . ALA A 1 92 ? -7.801 -1.793 -3.455 1.00 0.00 208 ALA A C 7
ATOM 11859 O O . ALA A 1 92 ? -7.348 -2.742 -2.847 1.00 0.00 208 ALA A O 7
ATOM 11866 N N . TYR A 1 93 ? -8.816 -1.113 -3.000 1.00 0.00 209 TYR A N 7
ATOM 11867 C CA . TYR A 1 93 ? -9.449 -1.489 -1.707 1.00 0.00 209 TYR A CA 7
ATOM 11868 C C . TYR A 1 93 ? -10.194 -2.809 -1.854 1.00 0.00 209 TYR A C 7
ATOM 11869 O O . TYR A 1 93 ? -10.073 -3.691 -1.036 1.00 0.00 209 TYR A O 7
ATOM 11887 N N . LYS A 1 94 ? -10.965 -2.952 -2.890 1.00 0.00 210 LYS A N 7
ATOM 11888 C CA . LYS A 1 94 ? -11.719 -4.220 -3.079 1.00 0.00 210 LYS A CA 7
ATOM 11889 C C . LYS A 1 94 ? -10.761 -5.414 -3.074 1.00 0.00 210 LYS A C 7
ATOM 11890 O O . LYS A 1 94 ? -11.059 -6.457 -2.526 1.00 0.00 210 LYS A O 7
ATOM 11909 N N . MET A 1 95 ? -9.611 -5.273 -3.675 1.00 0.00 211 MET A N 7
ATOM 11910 C CA . MET A 1 95 ? -8.642 -6.407 -3.693 1.00 0.00 211 MET A CA 7
ATOM 11911 C C . MET A 1 95 ? -7.848 -6.445 -2.384 1.00 0.00 211 MET A C 7
ATOM 11912 O O . MET A 1 95 ? -7.589 -7.498 -1.837 1.00 0.00 211 MET A O 7
ATOM 11926 N N . ALA A 1 96 ? -7.467 -5.306 -1.874 1.00 0.00 212 ALA A N 7
ATOM 11927 C CA . ALA A 1 96 ? -6.699 -5.286 -0.595 1.00 0.00 212 ALA A CA 7
ATOM 11928 C C . ALA A 1 96 ? -7.602 -5.749 0.552 1.00 0.00 212 ALA A C 7
ATOM 11929 O O . ALA A 1 96 ? -7.144 -6.276 1.546 1.00 0.00 212 ALA A O 7
ATOM 11936 N N . GLN A 1 97 ? -8.887 -5.562 0.410 1.00 0.00 213 GLN A N 7
ATOM 11937 C CA . GLN A 1 97 ? -9.834 -5.994 1.476 1.00 0.00 213 GLN A CA 7
ATOM 11938 C C . GLN A 1 97 ? -9.822 -7.520 1.577 1.00 0.00 213 GLN A C 7
ATOM 11939 O O . GLN A 1 97 ? -9.772 -8.083 2.653 1.00 0.00 213 GLN A O 7
ATOM 11953 N N . SER A 1 98 ? -9.854 -8.193 0.458 1.00 0.00 214 SER A N 7
ATOM 11954 C CA . SER A 1 98 ? -9.829 -9.681 0.486 1.00 0.00 214 SER A CA 7
ATOM 11955 C C . SER A 1 98 ? -8.439 -10.158 0.906 1.00 0.00 214 SER A C 7
ATOM 11956 O O . SER A 1 98 ? -8.256 -11.278 1.342 1.00 0.00 214 SER A O 7
ATOM 11964 N N . THR A 1 99 ? -7.456 -9.307 0.784 1.00 0.00 215 THR A N 7
ATOM 11965 C CA . THR A 1 99 ? -6.074 -9.696 1.179 1.00 0.00 215 THR A CA 7
ATOM 11966 C C . THR A 1 99 ? -5.770 -9.176 2.588 1.00 0.00 215 THR A C 7
ATOM 11967 O O . THR A 1 99 ? -5.789 -7.985 2.826 1.00 0.00 215 THR A O 7
ATOM 11978 N N . PRO A 1 100 ? -5.507 -10.094 3.481 1.00 0.00 216 PRO A N 7
ATOM 11979 C CA . PRO A 1 100 ? -5.207 -9.725 4.886 1.00 0.00 216 PRO A CA 7
ATOM 11980 C C . PRO A 1 100 ? -3.825 -9.071 4.996 1.00 0.00 216 PRO A C 7
ATOM 11981 O O . PRO A 1 100 ? -3.706 -7.863 5.044 1.00 0.00 216 PRO A O 7
ATOM 11992 N N . ASP A 1 101 ? -2.780 -9.851 5.046 1.00 0.00 217 ASP A N 7
ATOM 11993 C CA . ASP A 1 101 ? -1.419 -9.255 5.162 1.00 0.00 217 ASP A CA 7
ATOM 11994 C C . ASP A 1 101 ? -0.460 -9.886 4.148 1.00 0.00 217 ASP A C 7
ATOM 11995 O O . ASP A 1 101 ? -0.819 -10.775 3.401 1.00 0.00 217 ASP A O 7
ATOM 12004 N N . LEU A 1 102 ? 0.760 -9.427 4.124 1.00 0.00 218 LEU A N 7
ATOM 12005 C CA . LEU A 1 102 ? 1.760 -9.983 3.170 1.00 0.00 218 LEU A CA 7
ATOM 12006 C C . LEU A 1 102 ? 1.816 -11.507 3.295 1.00 0.00 218 LEU A C 7
ATOM 12007 O O . LEU A 1 102 ? 2.164 -12.205 2.363 1.00 0.00 218 LEU A O 7
ATOM 12023 N N . ASP A 1 103 ? 1.477 -12.031 4.441 1.00 0.00 219 ASP A N 7
ATOM 12024 C CA . ASP A 1 103 ? 1.511 -13.509 4.623 1.00 0.00 219 ASP A CA 7
ATOM 12025 C C . ASP A 1 103 ? 0.557 -14.183 3.633 1.00 0.00 219 ASP A C 7
ATOM 12026 O O . ASP A 1 103 ? 0.624 -15.374 3.404 1.00 0.00 219 ASP A O 7
ATOM 12035 N N . SER A 1 104 ? -0.331 -13.428 3.045 1.00 0.00 220 SER A N 7
ATOM 12036 C CA . SER A 1 104 ? -1.291 -14.023 2.071 1.00 0.00 220 SER A CA 7
ATOM 12037 C C . SER A 1 104 ? -0.983 -13.531 0.654 1.00 0.00 220 SER A C 7
ATOM 12038 O O . SER A 1 104 ? -1.317 -14.175 -0.322 1.00 0.00 220 SER A O 7
ATOM 12046 N N . LEU A 1 105 ? -0.348 -12.397 0.530 1.00 0.00 221 LEU A N 7
ATOM 12047 C CA . LEU A 1 105 ? -0.021 -11.868 -0.827 1.00 0.00 221 LEU A CA 7
ATOM 12048 C C . LEU A 1 105 ? 0.901 -12.842 -1.564 1.00 0.00 221 LEU A C 7
ATOM 12049 O O . LEU A 1 105 ? 1.555 -13.669 -0.961 1.00 0.00 221 LEU A O 7
ATOM 12065 N N . SER A 1 106 ? 0.957 -12.750 -2.865 1.00 0.00 222 SER A N 7
ATOM 12066 C CA . SER A 1 106 ? 1.838 -13.670 -3.643 1.00 0.00 222 SER A CA 7
ATOM 12067 C C . SER A 1 106 ? 3.077 -12.918 -4.135 1.00 0.00 222 SER A C 7
ATOM 12068 O O . SER A 1 106 ? 3.082 -12.348 -5.209 1.00 0.00 222 SER A O 7
ATOM 12076 N N . VAL A 1 107 ? 4.127 -12.910 -3.360 1.00 0.00 223 VAL A N 7
ATOM 12077 C CA . VAL A 1 107 ? 5.362 -12.193 -3.783 1.00 0.00 223 VAL A CA 7
ATOM 12078 C C . VAL A 1 107 ? 6.158 -13.047 -4.775 1.00 0.00 223 VAL A C 7
ATOM 12079 O O . VAL A 1 107 ? 6.628 -14.113 -4.433 1.00 0.00 223 VAL A O 7
ATOM 12092 N N . PRO A 1 108 ? 6.286 -12.546 -5.974 1.00 0.00 224 PRO A N 7
ATOM 12093 C CA . PRO A 1 108 ? 7.037 -13.273 -7.026 1.00 0.00 224 PRO A CA 7
ATOM 12094 C C . PRO A 1 108 ? 8.542 -13.187 -6.757 1.00 0.00 224 PRO A C 7
ATOM 12095 O O . PRO A 1 108 ? 9.113 -12.116 -6.705 1.00 0.00 224 PRO A O 7
ATOM 12106 N N . SER A 1 109 ? 9.191 -14.307 -6.585 1.00 0.00 225 SER A N 7
ATOM 12107 C CA . SER A 1 109 ? 10.658 -14.283 -6.319 1.00 0.00 225 SER A CA 7
ATOM 12108 C C . SER A 1 109 ? 11.422 -13.938 -7.598 1.00 0.00 225 SER A C 7
ATOM 12109 O O . SER A 1 109 ? 10.828 -14.020 -8.661 1.00 0.00 225 SER A O 7
ATOM 12118 N N . SER A 1 2 ? 6.715 14.229 14.743 1.00 0.00 118 SER A N 8
ATOM 12119 C CA . SER A 1 2 ? 6.350 13.871 16.145 1.00 0.00 118 SER A CA 8
ATOM 12120 C C . SER A 1 2 ? 5.319 12.739 16.152 1.00 0.00 118 SER A C 8
ATOM 12121 O O . SER A 1 2 ? 5.544 11.686 16.713 1.00 0.00 118 SER A O 8
ATOM 12131 N N . GLU A 1 3 ? 4.189 12.949 15.534 1.00 0.00 119 GLU A N 8
ATOM 12132 C CA . GLU A 1 3 ? 3.146 11.884 15.508 1.00 0.00 119 GLU A CA 8
ATOM 12133 C C . GLU A 1 3 ? 3.471 10.848 14.428 1.00 0.00 119 GLU A C 8
ATOM 12134 O O . GLU A 1 3 ? 3.059 10.972 13.293 1.00 0.00 119 GLU A O 8
ATOM 12146 N N . ARG A 1 4 ? 4.205 9.828 14.774 1.00 0.00 120 ARG A N 8
ATOM 12147 C CA . ARG A 1 4 ? 4.554 8.785 13.768 1.00 0.00 120 ARG A CA 8
ATOM 12148 C C . ARG A 1 4 ? 3.859 7.466 14.114 1.00 0.00 120 ARG A C 8
ATOM 12149 O O . ARG A 1 4 ? 3.540 7.203 15.257 1.00 0.00 120 ARG A O 8
ATOM 12170 N N . VAL A 1 5 ? 3.617 6.636 13.137 1.00 0.00 121 VAL A N 8
ATOM 12171 C CA . VAL A 1 5 ? 2.938 5.337 13.414 1.00 0.00 121 VAL A CA 8
ATOM 12172 C C . VAL A 1 5 ? 3.930 4.185 13.246 1.00 0.00 121 VAL A C 8
ATOM 12173 O O . VAL A 1 5 ? 4.877 4.275 12.491 1.00 0.00 121 VAL A O 8
ATOM 12186 N N . ASN A 1 6 ? 3.711 3.097 13.930 1.00 0.00 122 ASN A N 8
ATOM 12187 C CA . ASN A 1 6 ? 4.633 1.937 13.788 1.00 0.00 122 ASN A CA 8
ATOM 12188 C C . ASN A 1 6 ? 4.052 0.951 12.778 1.00 0.00 122 ASN A C 8
ATOM 12189 O O . ASN A 1 6 ? 3.009 0.367 12.993 1.00 0.00 122 ASN A O 8
ATOM 12200 N N . TYR A 1 7 ? 4.707 0.777 11.667 1.00 0.00 123 TYR A N 8
ATOM 12201 C CA . TYR A 1 7 ? 4.180 -0.153 10.633 1.00 0.00 123 TYR A CA 8
ATOM 12202 C C . TYR A 1 7 ? 5.012 -1.438 10.582 1.00 0.00 123 TYR A C 8
ATOM 12203 O O . TYR A 1 7 ? 6.196 -1.439 10.860 1.00 0.00 123 TYR A O 8
ATOM 12221 N N . LYS A 1 8 ? 4.395 -2.532 10.228 1.00 0.00 124 LYS A N 8
ATOM 12222 C CA . LYS A 1 8 ? 5.130 -3.827 10.153 1.00 0.00 124 LYS A CA 8
ATOM 12223 C C . LYS A 1 8 ? 4.930 -4.456 8.772 1.00 0.00 124 LYS A C 8
ATOM 12224 O O . LYS A 1 8 ? 4.025 -4.091 8.048 1.00 0.00 124 LYS A O 8
ATOM 12243 N N . PRO A 1 9 ? 5.788 -5.383 8.449 1.00 0.00 125 PRO A N 8
ATOM 12244 C CA . PRO A 1 9 ? 5.704 -6.068 7.135 1.00 0.00 125 PRO A CA 8
ATOM 12245 C C . PRO A 1 9 ? 4.424 -6.906 7.063 1.00 0.00 125 PRO A C 8
ATOM 12246 O O . PRO A 1 9 ? 4.231 -7.828 7.831 1.00 0.00 125 PRO A O 8
ATOM 12257 N N . GLY A 1 10 ? 3.545 -6.588 6.152 1.00 0.00 126 GLY A N 8
ATOM 12258 C CA . GLY A 1 10 ? 2.278 -7.360 6.038 1.00 0.00 126 GLY A CA 8
ATOM 12259 C C . GLY A 1 10 ? 1.130 -6.544 6.638 1.00 0.00 126 GLY A C 8
ATOM 12260 O O . GLY A 1 10 ? -0.014 -6.954 6.609 1.00 0.00 126 GLY A O 8
ATOM 12264 N N . MET A 1 11 ? 1.418 -5.389 7.180 1.00 0.00 127 MET A N 8
ATOM 12265 C CA . MET A 1 11 ? 0.330 -4.558 7.774 1.00 0.00 127 MET A CA 8
ATOM 12266 C C . MET A 1 11 ? -0.327 -3.693 6.696 1.00 0.00 127 MET A C 8
ATOM 12267 O O . MET A 1 11 ? 0.342 -3.046 5.911 1.00 0.00 127 MET A O 8
ATOM 12281 N N . ARG A 1 12 ? -1.632 -3.677 6.657 1.00 0.00 128 ARG A N 8
ATOM 12282 C CA . ARG A 1 12 ? -2.340 -2.853 5.635 1.00 0.00 128 ARG A CA 8
ATOM 12283 C C . ARG A 1 12 ? -2.269 -1.372 6.009 1.00 0.00 128 ARG A C 8
ATOM 12284 O O . ARG A 1 12 ? -2.779 -0.957 7.031 1.00 0.00 128 ARG A O 8
ATOM 12305 N N . VAL A 1 13 ? -1.651 -0.571 5.189 1.00 0.00 129 VAL A N 8
ATOM 12306 C CA . VAL A 1 13 ? -1.563 0.882 5.504 1.00 0.00 129 VAL A CA 8
ATOM 12307 C C . VAL A 1 13 ? -2.009 1.709 4.299 1.00 0.00 129 VAL A C 8
ATOM 12308 O O . VAL A 1 13 ? -2.126 1.213 3.197 1.00 0.00 129 VAL A O 8
ATOM 12321 N N . LEU A 1 14 ? -2.253 2.969 4.506 1.00 0.00 130 LEU A N 8
ATOM 12322 C CA . LEU A 1 14 ? -2.684 3.841 3.384 1.00 0.00 130 LEU A CA 8
ATOM 12323 C C . LEU A 1 14 ? -1.515 4.740 2.979 1.00 0.00 130 LEU A C 8
ATOM 12324 O O . LEU A 1 14 ? -1.005 5.504 3.774 1.00 0.00 130 LEU A O 8
ATOM 12340 N N . THR A 1 15 ? -1.067 4.634 1.760 1.00 0.00 131 THR A N 8
ATOM 12341 C CA . THR A 1 15 ? 0.089 5.464 1.324 1.00 0.00 131 THR A CA 8
ATOM 12342 C C . THR A 1 15 ? -0.369 6.664 0.492 1.00 0.00 131 THR A C 8
ATOM 12343 O O . THR A 1 15 ? -0.902 6.523 -0.590 1.00 0.00 131 THR A O 8
ATOM 12354 N N . LYS A 1 16 ? -0.146 7.845 0.995 1.00 0.00 132 LYS A N 8
ATOM 12355 C CA . LYS A 1 16 ? -0.545 9.071 0.245 1.00 0.00 132 LYS A CA 8
ATOM 12356 C C . LYS A 1 16 ? 0.539 9.418 -0.781 1.00 0.00 132 LYS A C 8
ATOM 12357 O O . LYS A 1 16 ? 1.714 9.396 -0.472 1.00 0.00 132 LYS A O 8
ATOM 12376 N N . MET A 1 17 ? 0.173 9.744 -1.994 1.00 0.00 133 MET A N 8
ATOM 12377 C CA . MET A 1 17 ? 1.227 10.089 -2.997 1.00 0.00 133 MET A CA 8
ATOM 12378 C C . MET A 1 17 ? 0.917 11.450 -3.627 1.00 0.00 133 MET A C 8
ATOM 12379 O O . MET A 1 17 ? -0.200 11.922 -3.581 1.00 0.00 133 MET A O 8
ATOM 12393 N N . SER A 1 18 ? 1.898 12.093 -4.202 1.00 0.00 134 SER A N 8
ATOM 12394 C CA . SER A 1 18 ? 1.648 13.432 -4.818 1.00 0.00 134 SER A CA 8
ATOM 12395 C C . SER A 1 18 ? 0.492 13.353 -5.817 1.00 0.00 134 SER A C 8
ATOM 12396 O O . SER A 1 18 ? 0.520 12.581 -6.756 1.00 0.00 134 SER A O 8
ATOM 12404 N N . GLY A 1 19 ? -0.526 14.147 -5.625 1.00 0.00 135 GLY A N 8
ATOM 12405 C CA . GLY A 1 19 ? -1.680 14.117 -6.566 1.00 0.00 135 GLY A CA 8
ATOM 12406 C C . GLY A 1 19 ? -2.378 12.762 -6.458 1.00 0.00 135 GLY A C 8
ATOM 12407 O O . GLY A 1 19 ? -3.098 12.349 -7.344 1.00 0.00 135 GLY A O 8
ATOM 12411 N N . PHE A 1 20 ? -2.157 12.061 -5.381 1.00 0.00 136 PHE A N 8
ATOM 12412 C CA . PHE A 1 20 ? -2.793 10.723 -5.220 1.00 0.00 136 PHE A CA 8
ATOM 12413 C C . PHE A 1 20 ? -3.383 10.566 -3.817 1.00 0.00 136 PHE A C 8
ATOM 12414 O O . PHE A 1 20 ? -2.690 10.744 -2.828 1.00 0.00 136 PHE A O 8
ATOM 12431 N N . PRO A 1 21 ? -4.636 10.203 -3.783 1.00 0.00 137 PRO A N 8
ATOM 12432 C CA . PRO A 1 21 ? -5.345 9.983 -2.497 1.00 0.00 137 PRO A CA 8
ATOM 12433 C C . PRO A 1 21 ? -4.746 8.773 -1.778 1.00 0.00 137 PRO A C 8
ATOM 12434 O O . PRO A 1 21 ? -4.109 7.938 -2.387 1.00 0.00 137 PRO A O 8
ATOM 12445 N N . TRP A 1 22 ? -4.930 8.670 -0.491 1.00 0.00 138 TRP A N 8
ATOM 12446 C CA . TRP A 1 22 ? -4.344 7.509 0.231 1.00 0.00 138 TRP A CA 8
ATOM 12447 C C . TRP A 1 22 ? -4.716 6.223 -0.505 1.00 0.00 138 TRP A C 8
ATOM 12448 O O . TRP A 1 22 ? -5.873 5.949 -0.757 1.00 0.00 138 TRP A O 8
ATOM 12469 N N . TRP A 1 23 ? -3.738 5.440 -0.871 1.00 0.00 139 TRP A N 8
ATOM 12470 C CA . TRP A 1 23 ? -4.028 4.181 -1.609 1.00 0.00 139 TRP A CA 8
ATOM 12471 C C . TRP A 1 23 ? -3.794 2.965 -0.712 1.00 0.00 139 TRP A C 8
ATOM 12472 O O . TRP A 1 23 ? -2.869 2.943 0.074 1.00 0.00 139 TRP A O 8
ATOM 12493 N N . PRO A 1 24 ? -4.640 1.982 -0.876 1.00 0.00 140 PRO A N 8
ATOM 12494 C CA . PRO A 1 24 ? -4.516 0.736 -0.082 1.00 0.00 140 PRO A CA 8
ATOM 12495 C C . PRO A 1 24 ? -3.198 0.034 -0.407 1.00 0.00 140 PRO A C 8
ATOM 12496 O O . PRO A 1 24 ? -3.027 -0.554 -1.460 1.00 0.00 140 PRO A O 8
ATOM 12507 N N . SER A 1 25 ? -2.261 0.110 0.496 1.00 0.00 141 SER A N 8
ATOM 12508 C CA . SER A 1 25 ? -0.941 -0.533 0.270 1.00 0.00 141 SER A CA 8
ATOM 12509 C C . SER A 1 25 ? -0.458 -1.187 1.566 1.00 0.00 141 SER A C 8
ATOM 12510 O O . SER A 1 25 ? -0.748 -0.722 2.649 1.00 0.00 141 SER A O 8
ATOM 12518 N N . MET A 1 26 ? 0.275 -2.259 1.470 1.00 0.00 142 MET A N 8
ATOM 12519 C CA . MET A 1 26 ? 0.769 -2.929 2.707 1.00 0.00 142 MET A CA 8
ATOM 12520 C C . MET A 1 26 ? 2.279 -2.733 2.845 1.00 0.00 142 MET A C 8
ATOM 12521 O O . MET A 1 26 ? 2.999 -2.685 1.867 1.00 0.00 142 MET A O 8
ATOM 12535 N N . VAL A 1 27 ? 2.771 -2.624 4.050 1.00 0.00 143 VAL A N 8
ATOM 12536 C CA . VAL A 1 27 ? 4.241 -2.440 4.231 1.00 0.00 143 VAL A CA 8
ATOM 12537 C C . VAL A 1 27 ? 4.957 -3.757 3.919 1.00 0.00 143 VAL A C 8
ATOM 12538 O O . VAL A 1 27 ? 4.754 -4.755 4.581 1.00 0.00 143 VAL A O 8
ATOM 12551 N N . VAL A 1 28 ? 5.780 -3.774 2.908 1.00 0.00 144 VAL A N 8
ATOM 12552 C CA . VAL A 1 28 ? 6.494 -5.031 2.548 1.00 0.00 144 VAL A CA 8
ATOM 12553 C C . VAL A 1 28 ? 8.003 -4.863 2.713 1.00 0.00 144 VAL A C 8
ATOM 12554 O O . VAL A 1 28 ? 8.479 -3.873 3.231 1.00 0.00 144 VAL A O 8
ATOM 12567 N N . THR A 1 29 ? 8.755 -5.824 2.260 1.00 0.00 145 THR A N 8
ATOM 12568 C CA . THR A 1 29 ? 10.234 -5.732 2.368 1.00 0.00 145 THR A CA 8
ATOM 12569 C C . THR A 1 29 ? 10.868 -6.150 1.043 1.00 0.00 145 THR A C 8
ATOM 12570 O O . THR A 1 29 ? 10.323 -6.950 0.307 1.00 0.00 145 THR A O 8
ATOM 12581 N N . GLU A 1 30 ? 12.014 -5.620 0.729 1.00 0.00 146 GLU A N 8
ATOM 12582 C CA . GLU A 1 30 ? 12.675 -5.993 -0.550 1.00 0.00 146 GLU A CA 8
ATOM 12583 C C . GLU A 1 30 ? 12.720 -7.519 -0.690 1.00 0.00 146 GLU A C 8
ATOM 12584 O O . GLU A 1 30 ? 12.803 -8.050 -1.780 1.00 0.00 146 GLU A O 8
ATOM 12596 N N . SER A 1 31 ? 12.663 -8.228 0.407 1.00 0.00 147 SER A N 8
ATOM 12597 C CA . SER A 1 31 ? 12.700 -9.719 0.335 1.00 0.00 147 SER A CA 8
ATOM 12598 C C . SER A 1 31 ? 11.410 -10.240 -0.303 1.00 0.00 147 SER A C 8
ATOM 12599 O O . SER A 1 31 ? 11.416 -11.204 -1.044 1.00 0.00 147 SER A O 8
ATOM 12607 N N . LYS A 1 32 ? 10.309 -9.592 -0.043 1.00 0.00 148 LYS A N 8
ATOM 12608 C CA . LYS A 1 32 ? 9.022 -10.025 -0.657 1.00 0.00 148 LYS A CA 8
ATOM 12609 C C . LYS A 1 32 ? 8.776 -9.176 -1.898 1.00 0.00 148 LYS A C 8
ATOM 12610 O O . LYS A 1 32 ? 8.154 -9.596 -2.853 1.00 0.00 148 LYS A O 8
ATOM 12629 N N . MET A 1 33 ? 9.278 -7.975 -1.873 1.00 0.00 149 MET A N 8
ATOM 12630 C CA . MET A 1 33 ? 9.113 -7.052 -3.021 1.00 0.00 149 MET A CA 8
ATOM 12631 C C . MET A 1 33 ? 10.011 -7.497 -4.182 1.00 0.00 149 MET A C 8
ATOM 12632 O O . MET A 1 33 ? 11.194 -7.715 -4.014 1.00 0.00 149 MET A O 8
ATOM 12646 N N . THR A 1 34 ? 9.458 -7.634 -5.356 1.00 0.00 150 THR A N 8
ATOM 12647 C CA . THR A 1 34 ? 10.281 -8.068 -6.524 1.00 0.00 150 THR A CA 8
ATOM 12648 C C . THR A 1 34 ? 11.244 -6.952 -6.941 1.00 0.00 150 THR A C 8
ATOM 12649 O O . THR A 1 34 ? 11.304 -5.908 -6.322 1.00 0.00 150 THR A O 8
ATOM 12660 N N . SER A 1 35 ? 11.999 -7.164 -7.984 1.00 0.00 151 SER A N 8
ATOM 12661 C CA . SER A 1 35 ? 12.958 -6.114 -8.437 1.00 0.00 151 SER A CA 8
ATOM 12662 C C . SER A 1 35 ? 12.200 -4.930 -9.047 1.00 0.00 151 SER A C 8
ATOM 12663 O O . SER A 1 35 ? 12.671 -3.810 -9.043 1.00 0.00 151 SER A O 8
ATOM 12671 N N . VAL A 1 36 ? 11.027 -5.170 -9.566 1.00 0.00 152 VAL A N 8
ATOM 12672 C CA . VAL A 1 36 ? 10.233 -4.063 -10.173 1.00 0.00 152 VAL A CA 8
ATOM 12673 C C . VAL A 1 36 ? 10.180 -2.869 -9.213 1.00 0.00 152 VAL A C 8
ATOM 12674 O O . VAL A 1 36 ? 10.313 -1.729 -9.616 1.00 0.00 152 VAL A O 8
ATOM 12687 N N . ALA A 1 37 ? 9.988 -3.120 -7.950 1.00 0.00 153 ALA A N 8
ATOM 12688 C CA . ALA A 1 37 ? 9.929 -2.001 -6.970 1.00 0.00 153 ALA A CA 8
ATOM 12689 C C . ALA A 1 37 ? 11.332 -1.446 -6.716 1.00 0.00 153 ALA A C 8
ATOM 12690 O O . ALA A 1 37 ? 11.543 -0.249 -6.694 1.00 0.00 153 ALA A O 8
ATOM 12697 N N . ARG A 1 38 ? 12.297 -2.306 -6.529 1.00 0.00 154 ARG A N 8
ATOM 12698 C CA . ARG A 1 38 ? 13.686 -1.824 -6.286 1.00 0.00 154 ARG A CA 8
ATOM 12699 C C . ARG A 1 38 ? 14.080 -0.836 -7.383 1.00 0.00 154 ARG A C 8
ATOM 12700 O O . ARG A 1 38 ? 14.817 0.104 -7.159 1.00 0.00 154 ARG A O 8
ATOM 12721 N N . LYS A 1 39 ? 13.582 -1.044 -8.569 1.00 0.00 155 LYS A N 8
ATOM 12722 C CA . LYS A 1 39 ? 13.908 -0.123 -9.691 1.00 0.00 155 LYS A CA 8
ATOM 12723 C C . LYS A 1 39 ? 13.294 1.253 -9.423 1.00 0.00 155 LYS A C 8
ATOM 12724 O O . LYS A 1 39 ? 13.765 2.262 -9.911 1.00 0.00 155 LYS A O 8
ATOM 12743 N N . SER A 1 40 ? 12.244 1.299 -8.648 1.00 0.00 156 SER A N 8
ATOM 12744 C CA . SER A 1 40 ? 11.595 2.606 -8.342 1.00 0.00 156 SER A CA 8
ATOM 12745 C C . SER A 1 40 ? 12.061 3.131 -6.979 1.00 0.00 156 SER A C 8
ATOM 12746 O O . SER A 1 40 ? 11.573 4.131 -6.491 1.00 0.00 156 SER A O 8
ATOM 12754 N N . LYS A 1 41 ? 12.999 2.466 -6.359 1.00 0.00 157 LYS A N 8
ATOM 12755 C CA . LYS A 1 41 ? 13.490 2.933 -5.028 1.00 0.00 157 LYS A CA 8
ATOM 12756 C C . LYS A 1 41 ? 13.836 4.423 -5.090 1.00 0.00 157 LYS A C 8
ATOM 12757 O O . LYS A 1 41 ? 14.253 4.922 -6.116 1.00 0.00 157 LYS A O 8
ATOM 12776 N N . PRO A 1 42 ? 13.636 5.091 -3.983 1.00 0.00 158 PRO A N 8
ATOM 12777 C CA . PRO A 1 42 ? 13.914 6.545 -3.909 1.00 0.00 158 PRO A CA 8
ATOM 12778 C C . PRO A 1 42 ? 15.422 6.812 -3.786 1.00 0.00 158 PRO A C 8
ATOM 12779 O O . PRO A 1 42 ? 16.134 6.101 -3.106 1.00 0.00 158 PRO A O 8
ATOM 12790 N N . LYS A 1 43 ? 15.906 7.844 -4.431 1.00 0.00 159 LYS A N 8
ATOM 12791 C CA . LYS A 1 43 ? 17.365 8.178 -4.342 1.00 0.00 159 LYS A CA 8
ATOM 12792 C C . LYS A 1 43 ? 17.610 9.148 -3.176 1.00 0.00 159 LYS A C 8
ATOM 12793 O O . LYS A 1 43 ? 18.728 9.494 -2.854 1.00 0.00 159 LYS A O 8
ATOM 12812 N N . ARG A 1 44 ? 16.551 9.578 -2.554 1.00 0.00 160 ARG A N 8
ATOM 12813 C CA . ARG A 1 44 ? 16.647 10.528 -1.401 1.00 0.00 160 ARG A CA 8
ATOM 12814 C C . ARG A 1 44 ? 17.226 9.842 -0.159 1.00 0.00 160 ARG A C 8
ATOM 12815 O O . ARG A 1 44 ? 17.545 8.672 -0.168 1.00 0.00 160 ARG A O 8
ATOM 12836 N N . ALA A 1 45 ? 17.389 10.583 0.904 1.00 0.00 161 ALA A N 8
ATOM 12837 C CA . ALA A 1 45 ? 17.960 10.002 2.152 1.00 0.00 161 ALA A CA 8
ATOM 12838 C C . ALA A 1 45 ? 16.874 9.865 3.221 1.00 0.00 161 ALA A C 8
ATOM 12839 O O . ALA A 1 45 ? 15.940 10.639 3.275 1.00 0.00 161 ALA A O 8
ATOM 12846 N N . GLY A 1 46 ? 16.993 8.888 4.075 1.00 0.00 162 GLY A N 8
ATOM 12847 C CA . GLY A 1 46 ? 15.973 8.704 5.144 1.00 0.00 162 GLY A CA 8
ATOM 12848 C C . GLY A 1 46 ? 15.437 7.276 5.092 1.00 0.00 162 GLY A C 8
ATOM 12849 O O . GLY A 1 46 ? 15.705 6.539 4.164 1.00 0.00 162 GLY A O 8
ATOM 12853 N N . THR A 1 47 ? 14.682 6.877 6.076 1.00 0.00 163 THR A N 8
ATOM 12854 C CA . THR A 1 47 ? 14.133 5.494 6.069 1.00 0.00 163 THR A CA 8
ATOM 12855 C C . THR A 1 47 ? 12.805 5.468 5.313 1.00 0.00 163 THR A C 8
ATOM 12856 O O . THR A 1 47 ? 11.853 6.125 5.683 1.00 0.00 163 THR A O 8
ATOM 12867 N N . PHE A 1 48 ? 12.739 4.716 4.251 1.00 0.00 164 PHE A N 8
ATOM 12868 C CA . PHE A 1 48 ? 11.480 4.650 3.463 1.00 0.00 164 PHE A CA 8
ATOM 12869 C C . PHE A 1 48 ? 10.873 3.249 3.549 1.00 0.00 164 PHE A C 8
ATOM 12870 O O . PHE A 1 48 ? 11.575 2.258 3.582 1.00 0.00 164 PHE A O 8
ATOM 12887 N N . TYR A 1 49 ? 9.574 3.165 3.603 1.00 0.00 165 TYR A N 8
ATOM 12888 C CA . TYR A 1 49 ? 8.916 1.836 3.708 1.00 0.00 165 TYR A CA 8
ATOM 12889 C C . TYR A 1 49 ? 8.438 1.344 2.346 1.00 0.00 165 TYR A C 8
ATOM 12890 O O . TYR A 1 49 ? 7.513 1.892 1.781 1.00 0.00 165 TYR A O 8
ATOM 12908 N N . PRO A 1 50 ? 9.047 0.294 1.882 1.00 0.00 166 PRO A N 8
ATOM 12909 C CA . PRO A 1 50 ? 8.619 -0.298 0.601 1.00 0.00 166 PRO A CA 8
ATOM 12910 C C . PRO A 1 50 ? 7.275 -0.986 0.837 1.00 0.00 166 PRO A C 8
ATOM 12911 O O . PRO A 1 50 ? 7.170 -1.891 1.638 1.00 0.00 166 PRO A O 8
ATOM 12922 N N . VAL A 1 51 ? 6.243 -0.558 0.172 1.00 0.00 167 VAL A N 8
ATOM 12923 C CA . VAL A 1 51 ? 4.910 -1.187 0.398 1.00 0.00 167 VAL A CA 8
ATOM 12924 C C . VAL A 1 51 ? 4.395 -1.812 -0.889 1.00 0.00 167 VAL A C 8
ATOM 12925 O O . VAL A 1 51 ? 4.870 -1.514 -1.961 1.00 0.00 167 VAL A O 8
ATOM 12938 N N . ILE A 1 52 ? 3.391 -2.633 -0.797 1.00 0.00 168 ILE A N 8
ATOM 12939 C CA . ILE A 1 52 ? 2.821 -3.214 -2.034 1.00 0.00 168 ILE A CA 8
ATOM 12940 C C . ILE A 1 52 ? 1.508 -2.488 -2.325 1.00 0.00 168 ILE A C 8
ATOM 12941 O O . ILE A 1 52 ? 0.664 -2.346 -1.464 1.00 0.00 168 ILE A O 8
ATOM 12957 N N . PHE A 1 53 ? 1.344 -1.994 -3.516 1.00 0.00 169 PHE A N 8
ATOM 12958 C CA . PHE A 1 53 ? 0.105 -1.237 -3.839 1.00 0.00 169 PHE A CA 8
ATOM 12959 C C . PHE A 1 53 ? -0.965 -2.134 -4.458 1.00 0.00 169 PHE A C 8
ATOM 12960 O O . PHE A 1 53 ? -0.682 -3.002 -5.260 1.00 0.00 169 PHE A O 8
ATOM 12977 N N . PHE A 1 54 ? -2.203 -1.912 -4.103 1.00 0.00 170 PHE A N 8
ATOM 12978 C CA . PHE A 1 54 ? -3.301 -2.731 -4.684 1.00 0.00 170 PHE A CA 8
ATOM 12979 C C . PHE A 1 54 ? -3.986 -1.934 -5.806 1.00 0.00 170 PHE A C 8
ATOM 12980 O O . PHE A 1 54 ? -4.159 -0.731 -5.690 1.00 0.00 170 PHE A O 8
ATOM 12997 N N . PRO A 1 55 ? -4.372 -2.619 -6.856 1.00 0.00 171 PRO A N 8
ATOM 12998 C CA . PRO A 1 55 ? -4.157 -4.078 -6.984 1.00 0.00 171 PRO A CA 8
ATOM 12999 C C . PRO A 1 55 ? -2.850 -4.368 -7.738 1.00 0.00 171 PRO A C 8
ATOM 13000 O O . PRO A 1 55 ? -1.953 -3.549 -7.780 1.00 0.00 171 PRO A O 8
ATOM 13011 N N . ASN A 1 56 ? -2.744 -5.525 -8.340 1.00 0.00 172 ASN A N 8
ATOM 13012 C CA . ASN A 1 56 ? -1.505 -5.869 -9.102 1.00 0.00 172 ASN A CA 8
ATOM 13013 C C . ASN A 1 56 ? -0.291 -5.867 -8.175 1.00 0.00 172 ASN A C 8
ATOM 13014 O O . ASN A 1 56 ? 0.832 -5.738 -8.618 1.00 0.00 172 ASN A O 8
ATOM 13025 N N . LYS A 1 57 ? -0.520 -6.009 -6.897 1.00 0.00 173 LYS A N 8
ATOM 13026 C CA . LYS A 1 57 ? 0.594 -6.018 -5.906 1.00 0.00 173 LYS A CA 8
ATOM 13027 C C . LYS A 1 57 ? 1.769 -5.152 -6.364 1.00 0.00 173 LYS A C 8
ATOM 13028 O O . LYS A 1 57 ? 2.899 -5.592 -6.381 1.00 0.00 173 LYS A O 8
ATOM 13047 N N . GLU A 1 58 ? 1.524 -3.917 -6.713 1.00 0.00 174 GLU A N 8
ATOM 13048 C CA . GLU A 1 58 ? 2.653 -3.045 -7.134 1.00 0.00 174 GLU A CA 8
ATOM 13049 C C . GLU A 1 58 ? 3.522 -2.785 -5.910 1.00 0.00 174 GLU A C 8
ATOM 13050 O O . GLU A 1 58 ? 3.258 -3.301 -4.847 1.00 0.00 174 GLU A O 8
ATOM 13062 N N . TYR A 1 59 ? 4.545 -1.993 -6.028 1.00 0.00 175 TYR A N 8
ATOM 13063 C CA . TYR A 1 59 ? 5.390 -1.718 -4.840 1.00 0.00 175 TYR A CA 8
ATOM 13064 C C . TYR A 1 59 ? 5.815 -0.248 -4.840 1.00 0.00 175 TYR A C 8
ATOM 13065 O O . TYR A 1 59 ? 6.331 0.257 -5.818 1.00 0.00 175 TYR A O 8
ATOM 13083 N N . LEU A 1 60 ? 5.592 0.449 -3.757 1.00 0.00 176 LEU A N 8
ATOM 13084 C CA . LEU A 1 60 ? 5.974 1.889 -3.710 1.00 0.00 176 LEU A CA 8
ATOM 13085 C C . LEU A 1 60 ? 6.867 2.176 -2.503 1.00 0.00 176 LEU A C 8
ATOM 13086 O O . LEU A 1 60 ? 6.722 1.586 -1.452 1.00 0.00 176 LEU A O 8
ATOM 13102 N N . TRP A 1 61 ? 7.775 3.096 -2.644 1.00 0.00 177 TRP A N 8
ATOM 13103 C CA . TRP A 1 61 ? 8.666 3.450 -1.511 1.00 0.00 177 TRP A CA 8
ATOM 13104 C C . TRP A 1 61 ? 8.143 4.716 -0.828 1.00 0.00 177 TRP A C 8
ATOM 13105 O O . TRP A 1 61 ? 8.311 5.812 -1.327 1.00 0.00 177 TRP A O 8
ATOM 13126 N N . THR A 1 62 ? 7.502 4.579 0.299 1.00 0.00 178 THR A N 8
ATOM 13127 C CA . THR A 1 62 ? 6.964 5.781 0.995 1.00 0.00 178 THR A CA 8
ATOM 13128 C C . THR A 1 62 ? 7.452 5.818 2.446 1.00 0.00 178 THR A C 8
ATOM 13129 O O . THR A 1 62 ? 7.488 4.810 3.125 1.00 0.00 178 THR A O 8
ATOM 13140 N N . GLY A 1 63 ? 7.829 6.970 2.925 1.00 0.00 179 GLY A N 8
ATOM 13141 C CA . GLY A 1 63 ? 8.315 7.070 4.331 1.00 0.00 179 GLY A CA 8
ATOM 13142 C C . GLY A 1 63 ? 7.127 6.987 5.292 1.00 0.00 179 GLY A C 8
ATOM 13143 O O . GLY A 1 63 ? 5.984 7.077 4.892 1.00 0.00 179 GLY A O 8
ATOM 13147 N N . SER A 1 64 ? 7.389 6.813 6.560 1.00 0.00 180 SER A N 8
ATOM 13148 C CA . SER A 1 64 ? 6.276 6.725 7.548 1.00 0.00 180 SER A CA 8
ATOM 13149 C C . SER A 1 64 ? 5.474 8.033 7.570 1.00 0.00 180 SER A C 8
ATOM 13150 O O . SER A 1 64 ? 4.309 8.054 7.915 1.00 0.00 180 SER A O 8
ATOM 13158 N N . ASP A 1 65 ? 6.096 9.125 7.210 1.00 0.00 181 ASP A N 8
ATOM 13159 C CA . ASP A 1 65 ? 5.381 10.438 7.218 1.00 0.00 181 ASP A CA 8
ATOM 13160 C C . ASP A 1 65 ? 4.104 10.376 6.373 1.00 0.00 181 ASP A C 8
ATOM 13161 O O . ASP A 1 65 ? 3.019 10.637 6.852 1.00 0.00 181 ASP A O 8
ATOM 13170 N N . SER A 1 66 ? 4.224 10.037 5.118 1.00 0.00 182 SER A N 8
ATOM 13171 C CA . SER A 1 66 ? 3.015 9.966 4.245 1.00 0.00 182 SER A CA 8
ATOM 13172 C C . SER A 1 66 ? 2.330 8.608 4.402 1.00 0.00 182 SER A C 8
ATOM 13173 O O . SER A 1 66 ? 1.446 8.254 3.642 1.00 0.00 182 SER A O 8
ATOM 13181 N N . LEU A 1 67 ? 2.736 7.839 5.376 1.00 0.00 183 LEU A N 8
ATOM 13182 C CA . LEU A 1 67 ? 2.113 6.501 5.576 1.00 0.00 183 LEU A CA 8
ATOM 13183 C C . LEU A 1 67 ? 1.155 6.521 6.767 1.00 0.00 183 LEU A C 8
ATOM 13184 O O . LEU A 1 67 ? 1.494 6.962 7.847 1.00 0.00 183 LEU A O 8
ATOM 13200 N N . THR A 1 68 ? -0.038 6.030 6.576 1.00 0.00 184 THR A N 8
ATOM 13201 C CA . THR A 1 68 ? -1.026 5.995 7.688 1.00 0.00 184 THR A CA 8
ATOM 13202 C C . THR A 1 68 ? -1.522 4.556 7.868 1.00 0.00 184 THR A C 8
ATOM 13203 O O . THR A 1 68 ? -1.493 3.778 6.940 1.00 0.00 184 THR A O 8
ATOM 13214 N N . PRO A 1 69 ? -1.954 4.241 9.055 1.00 0.00 185 PRO A N 8
ATOM 13215 C CA . PRO A 1 69 ? -2.454 2.873 9.336 1.00 0.00 185 PRO A CA 8
ATOM 13216 C C . PRO A 1 69 ? -3.794 2.628 8.633 1.00 0.00 185 PRO A C 8
ATOM 13217 O O . PRO A 1 69 ? -4.715 3.414 8.730 1.00 0.00 185 PRO A O 8
ATOM 13228 N N . LEU A 1 70 ? -3.900 1.532 7.930 1.00 0.00 186 LEU A N 8
ATOM 13229 C CA . LEU A 1 70 ? -5.169 1.205 7.216 1.00 0.00 186 LEU A CA 8
ATOM 13230 C C . LEU A 1 70 ? -5.685 -0.148 7.711 1.00 0.00 186 LEU A C 8
ATOM 13231 O O . LEU A 1 70 ? -5.226 -1.191 7.290 1.00 0.00 186 LEU A O 8
ATOM 13247 N N . THR A 1 71 ? -6.626 -0.139 8.614 1.00 0.00 187 THR A N 8
ATOM 13248 C CA . THR A 1 71 ? -7.161 -1.424 9.151 1.00 0.00 187 THR A CA 8
ATOM 13249 C C . THR A 1 71 ? -8.167 -2.041 8.180 1.00 0.00 187 THR A C 8
ATOM 13250 O O . THR A 1 71 ? -8.657 -1.390 7.278 1.00 0.00 187 THR A O 8
ATOM 13261 N N . SER A 1 72 ? -8.492 -3.291 8.371 1.00 0.00 188 SER A N 8
ATOM 13262 C CA . SER A 1 72 ? -9.482 -3.939 7.470 1.00 0.00 188 SER A CA 8
ATOM 13263 C C . SER A 1 72 ? -10.788 -3.149 7.519 1.00 0.00 188 SER A C 8
ATOM 13264 O O . SER A 1 72 ? -11.538 -3.103 6.564 1.00 0.00 188 SER A O 8
ATOM 13272 N N . GLU A 1 73 ? -11.054 -2.511 8.626 1.00 0.00 189 GLU A N 8
ATOM 13273 C CA . GLU A 1 73 ? -12.299 -1.705 8.741 1.00 0.00 189 GLU A CA 8
ATOM 13274 C C . GLU A 1 73 ? -12.204 -0.498 7.811 1.00 0.00 189 GLU A C 8
ATOM 13275 O O . GLU A 1 73 ? -13.112 -0.205 7.058 1.00 0.00 189 GLU A O 8
ATOM 13287 N N . ALA A 1 74 ? -11.101 0.194 7.847 1.00 0.00 190 ALA A N 8
ATOM 13288 C CA . ALA A 1 74 ? -10.938 1.373 6.952 1.00 0.00 190 ALA A CA 8
ATOM 13289 C C . ALA A 1 74 ? -11.076 0.925 5.495 1.00 0.00 190 ALA A C 8
ATOM 13290 O O . ALA A 1 74 ? -11.668 1.602 4.676 1.00 0.00 190 ALA A O 8
ATOM 13297 N N . ILE A 1 75 ? -10.541 -0.220 5.175 1.00 0.00 191 ILE A N 8
ATOM 13298 C CA . ILE A 1 75 ? -10.644 -0.730 3.778 1.00 0.00 191 ILE A CA 8
ATOM 13299 C C . ILE A 1 75 ? -12.113 -0.986 3.429 1.00 0.00 191 ILE A C 8
ATOM 13300 O O . ILE A 1 75 ? -12.618 -0.507 2.431 1.00 0.00 191 ILE A O 8
ATOM 13316 N N . SER A 1 76 ? -12.805 -1.729 4.249 1.00 0.00 192 SER A N 8
ATOM 13317 C CA . SER A 1 76 ? -14.241 -2.005 3.967 1.00 0.00 192 SER A CA 8
ATOM 13318 C C . SER A 1 76 ? -15.016 -0.690 3.950 1.00 0.00 192 SER A C 8
ATOM 13319 O O . SER A 1 76 ? -15.854 -0.461 3.099 1.00 0.00 192 SER A O 8
ATOM 13327 N N . GLN A 1 77 ? -14.729 0.187 4.873 1.00 0.00 193 GLN A N 8
ATOM 13328 C CA . GLN A 1 77 ? -15.436 1.494 4.893 1.00 0.00 193 GLN A CA 8
ATOM 13329 C C . GLN A 1 77 ? -15.282 2.159 3.530 1.00 0.00 193 GLN A C 8
ATOM 13330 O O . GLN A 1 77 ? -16.214 2.719 2.990 1.00 0.00 193 GLN A O 8
ATOM 13344 N N . PHE A 1 78 ? -14.114 2.081 2.954 1.00 0.00 194 PHE A N 8
ATOM 13345 C CA . PHE A 1 78 ? -13.925 2.692 1.613 1.00 0.00 194 PHE A CA 8
ATOM 13346 C C . PHE A 1 78 ? -14.826 1.972 0.605 1.00 0.00 194 PHE A C 8
ATOM 13347 O O . PHE A 1 78 ? -15.498 2.588 -0.197 1.00 0.00 194 PHE A O 8
ATOM 13364 N N . LEU A 1 79 ? -14.843 0.666 0.647 1.00 0.00 195 LEU A N 8
ATOM 13365 C CA . LEU A 1 79 ? -15.700 -0.095 -0.303 1.00 0.00 195 LEU A CA 8
ATOM 13366 C C . LEU A 1 79 ? -17.126 0.456 -0.256 1.00 0.00 195 LEU A C 8
ATOM 13367 O O . LEU A 1 79 ? -17.736 0.705 -1.277 1.00 0.00 195 LEU A O 8
ATOM 13383 N N . GLU A 1 80 ? -17.656 0.672 0.919 1.00 0.00 196 GLU A N 8
ATOM 13384 C CA . GLU A 1 80 ? -19.032 1.234 1.005 1.00 0.00 196 GLU A CA 8
ATOM 13385 C C . GLU A 1 80 ? -19.027 2.616 0.343 1.00 0.00 196 GLU A C 8
ATOM 13386 O O . GLU A 1 80 ? -19.900 2.954 -0.432 1.00 0.00 196 GLU A O 8
ATOM 13398 N N . LYS A 1 81 ? -18.022 3.396 0.620 1.00 0.00 197 LYS A N 8
ATOM 13399 C CA . LYS A 1 81 ? -17.914 4.740 -0.017 1.00 0.00 197 LYS A CA 8
ATOM 13400 C C . LYS A 1 81 ? -16.449 5.019 -0.366 1.00 0.00 197 LYS A C 8
ATOM 13401 O O . LYS A 1 81 ? -15.635 5.238 0.509 1.00 0.00 197 LYS A O 8
ATOM 13420 N N . PRO A 1 82 ? -16.161 5.000 -1.639 1.00 0.00 198 PRO A N 8
ATOM 13421 C CA . PRO A 1 82 ? -14.789 5.249 -2.118 1.00 0.00 198 PRO A CA 8
ATOM 13422 C C . PRO A 1 82 ? -14.572 6.733 -2.426 1.00 0.00 198 PRO A C 8
ATOM 13423 O O . PRO A 1 82 ? -15.482 7.436 -2.823 1.00 0.00 198 PRO A O 8
ATOM 13434 N N . LYS A 1 83 ? -13.370 7.219 -2.246 1.00 0.00 199 LYS A N 8
ATOM 13435 C CA . LYS A 1 83 ? -13.102 8.659 -2.531 1.00 0.00 199 LYS A CA 8
ATOM 13436 C C . LYS A 1 83 ? -11.606 8.882 -2.815 1.00 0.00 199 LYS A C 8
ATOM 13437 O O . LYS A 1 83 ? -10.768 8.462 -2.042 1.00 0.00 199 LYS A O 8
ATOM 13456 N N . PRO A 1 84 ? -11.310 9.548 -3.910 1.00 0.00 200 PRO A N 8
ATOM 13457 C CA . PRO A 1 84 ? -12.362 10.046 -4.832 1.00 0.00 200 PRO A CA 8
ATOM 13458 C C . PRO A 1 84 ? -12.978 8.867 -5.586 1.00 0.00 200 PRO A C 8
ATOM 13459 O O . PRO A 1 84 ? -12.889 7.737 -5.153 1.00 0.00 200 PRO A O 8
ATOM 13470 N N . LYS A 1 85 ? -13.600 9.108 -6.706 1.00 0.00 201 LYS A N 8
ATOM 13471 C CA . LYS A 1 85 ? -14.202 7.971 -7.454 1.00 0.00 201 LYS A CA 8
ATOM 13472 C C . LYS A 1 85 ? -13.256 7.506 -8.564 1.00 0.00 201 LYS A C 8
ATOM 13473 O O . LYS A 1 85 ? -13.391 7.881 -9.712 1.00 0.00 201 LYS A O 8
ATOM 13492 N N . THR A 1 86 ? -12.316 6.669 -8.225 1.00 0.00 202 THR A N 8
ATOM 13493 C CA . THR A 1 86 ? -11.366 6.141 -9.250 1.00 0.00 202 THR A CA 8
ATOM 13494 C C . THR A 1 86 ? -11.543 4.628 -9.375 1.00 0.00 202 THR A C 8
ATOM 13495 O O . THR A 1 86 ? -11.208 3.882 -8.477 1.00 0.00 202 THR A O 8
ATOM 13506 N N . ALA A 1 87 ? -12.069 4.164 -10.471 1.00 0.00 203 ALA A N 8
ATOM 13507 C CA . ALA A 1 87 ? -12.268 2.697 -10.626 1.00 0.00 203 ALA A CA 8
ATOM 13508 C C . ALA A 1 87 ? -10.981 1.948 -10.275 1.00 0.00 203 ALA A C 8
ATOM 13509 O O . ALA A 1 87 ? -11.012 0.799 -9.883 1.00 0.00 203 ALA A O 8
ATOM 13516 N N . SER A 1 88 ? -9.849 2.585 -10.405 1.00 0.00 204 SER A N 8
ATOM 13517 C CA . SER A 1 88 ? -8.570 1.892 -10.075 1.00 0.00 204 SER A CA 8
ATOM 13518 C C . SER A 1 88 ? -8.417 1.732 -8.563 1.00 0.00 204 SER A C 8
ATOM 13519 O O . SER A 1 88 ? -8.128 0.658 -8.076 1.00 0.00 204 SER A O 8
ATOM 13527 N N . LEU A 1 89 ? -8.616 2.778 -7.807 1.00 0.00 205 LEU A N 8
ATOM 13528 C CA . LEU A 1 89 ? -8.486 2.640 -6.329 1.00 0.00 205 LEU A CA 8
ATOM 13529 C C . LEU A 1 89 ? -9.632 1.790 -5.803 1.00 0.00 205 LEU A C 8
ATOM 13530 O O . LEU A 1 89 ? -9.465 0.967 -4.928 1.00 0.00 205 LEU A O 8
ATOM 13546 N N . ILE A 1 90 ? -10.801 1.978 -6.338 1.00 0.00 206 ILE A N 8
ATOM 13547 C CA . ILE A 1 90 ? -11.948 1.164 -5.865 1.00 0.00 206 ILE A CA 8
ATOM 13548 C C . ILE A 1 90 ? -11.627 -0.304 -6.099 1.00 0.00 206 ILE A C 8
ATOM 13549 O O . ILE A 1 90 ? -11.887 -1.149 -5.264 1.00 0.00 206 ILE A O 8
ATOM 13565 N N . LYS A 1 91 ? -11.019 -0.613 -7.209 1.00 0.00 207 LYS A N 8
ATOM 13566 C CA . LYS A 1 91 ? -10.641 -2.026 -7.456 1.00 0.00 207 LYS A CA 8
ATOM 13567 C C . LYS A 1 91 ? -9.418 -2.343 -6.583 1.00 0.00 207 LYS A C 8
ATOM 13568 O O . LYS A 1 91 ? -9.177 -3.476 -6.212 1.00 0.00 207 LYS A O 8
ATOM 13587 N N . ALA A 1 92 ? -8.659 -1.330 -6.232 1.00 0.00 208 ALA A N 8
ATOM 13588 C CA . ALA A 1 92 ? -7.470 -1.549 -5.361 1.00 0.00 208 ALA A CA 8
ATOM 13589 C C . ALA A 1 92 ? -7.932 -1.958 -3.961 1.00 0.00 208 ALA A C 8
ATOM 13590 O O . ALA A 1 92 ? -7.463 -2.926 -3.398 1.00 0.00 208 ALA A O 8
ATOM 13597 N N . TYR A 1 93 ? -8.865 -1.232 -3.407 1.00 0.00 209 TYR A N 8
ATOM 13598 C CA . TYR A 1 93 ? -9.384 -1.580 -2.054 1.00 0.00 209 TYR A CA 8
ATOM 13599 C C . TYR A 1 93 ? -10.102 -2.922 -2.117 1.00 0.00 209 TYR A C 8
ATOM 13600 O O . TYR A 1 93 ? -9.907 -3.779 -1.286 1.00 0.00 209 TYR A O 8
ATOM 13618 N N . LYS A 1 94 ? -10.931 -3.110 -3.104 1.00 0.00 210 LYS A N 8
ATOM 13619 C CA . LYS A 1 94 ? -11.662 -4.401 -3.224 1.00 0.00 210 LYS A CA 8
ATOM 13620 C C . LYS A 1 94 ? -10.666 -5.563 -3.302 1.00 0.00 210 LYS A C 8
ATOM 13621 O O . LYS A 1 94 ? -10.912 -6.633 -2.780 1.00 0.00 210 LYS A O 8
ATOM 13640 N N . MET A 1 95 ? -9.541 -5.367 -3.938 1.00 0.00 211 MET A N 8
ATOM 13641 C CA . MET A 1 95 ? -8.541 -6.472 -4.024 1.00 0.00 211 MET A CA 8
ATOM 13642 C C . MET A 1 95 ? -7.723 -6.533 -2.731 1.00 0.00 211 MET A C 8
ATOM 13643 O O . MET A 1 95 ? -7.463 -7.593 -2.199 1.00 0.00 211 MET A O 8
ATOM 13657 N N . ALA A 1 96 ? -7.328 -5.401 -2.214 1.00 0.00 212 ALA A N 8
ATOM 13658 C CA . ALA A 1 96 ? -6.541 -5.401 -0.947 1.00 0.00 212 ALA A CA 8
ATOM 13659 C C . ALA A 1 96 ? -7.418 -5.937 0.185 1.00 0.00 212 ALA A C 8
ATOM 13660 O O . ALA A 1 96 ? -6.947 -6.571 1.109 1.00 0.00 212 ALA A O 8
ATOM 13667 N N . GLN A 1 97 ? -8.695 -5.694 0.104 1.00 0.00 213 GLN A N 8
ATOM 13668 C CA . GLN A 1 97 ? -9.626 -6.192 1.152 1.00 0.00 213 GLN A CA 8
ATOM 13669 C C . GLN A 1 97 ? -9.525 -7.716 1.235 1.00 0.00 213 GLN A C 8
ATOM 13670 O O . GLN A 1 97 ? -9.437 -8.289 2.303 1.00 0.00 213 GLN A O 8
ATOM 13684 N N . SER A 1 98 ? -9.528 -8.373 0.108 1.00 0.00 214 SER A N 8
ATOM 13685 C CA . SER A 1 98 ? -9.422 -9.859 0.108 1.00 0.00 214 SER A CA 8
ATOM 13686 C C . SER A 1 98 ? -8.070 -10.289 0.686 1.00 0.00 214 SER A C 8
ATOM 13687 O O . SER A 1 98 ? -7.959 -11.311 1.334 1.00 0.00 214 SER A O 8
ATOM 13695 N N . THR A 1 99 ? -7.039 -9.517 0.459 1.00 0.00 215 THR A N 8
ATOM 13696 C CA . THR A 1 99 ? -5.697 -9.888 0.999 1.00 0.00 215 THR A CA 8
ATOM 13697 C C . THR A 1 99 ? -5.563 -9.418 2.452 1.00 0.00 215 THR A C 8
ATOM 13698 O O . THR A 1 99 ? -5.648 -8.240 2.734 1.00 0.00 215 THR A O 8
ATOM 13709 N N . PRO A 1 100 ? -5.359 -10.366 3.330 1.00 0.00 216 PRO A N 8
ATOM 13710 C CA . PRO A 1 100 ? -5.212 -10.053 4.774 1.00 0.00 216 PRO A CA 8
ATOM 13711 C C . PRO A 1 100 ? -3.870 -9.369 5.057 1.00 0.00 216 PRO A C 8
ATOM 13712 O O . PRO A 1 100 ? -3.813 -8.364 5.739 1.00 0.00 216 PRO A O 8
ATOM 13723 N N . ASP A 1 101 ? -2.785 -9.901 4.555 1.00 0.00 217 ASP A N 8
ATOM 13724 C CA . ASP A 1 101 ? -1.462 -9.262 4.823 1.00 0.00 217 ASP A CA 8
ATOM 13725 C C . ASP A 1 101 ? -0.441 -9.610 3.733 1.00 0.00 217 ASP A C 8
ATOM 13726 O O . ASP A 1 101 ? -0.788 -9.953 2.620 1.00 0.00 217 ASP A O 8
ATOM 13735 N N . LEU A 1 102 ? 0.821 -9.506 4.055 1.00 0.00 218 LEU A N 8
ATOM 13736 C CA . LEU A 1 102 ? 1.894 -9.809 3.063 1.00 0.00 218 LEU A CA 8
ATOM 13737 C C . LEU A 1 102 ? 2.021 -11.323 2.849 1.00 0.00 218 LEU A C 8
ATOM 13738 O O . LEU A 1 102 ? 2.306 -11.783 1.761 1.00 0.00 218 LEU A O 8
ATOM 13754 N N . ASP A 1 103 ? 1.823 -12.096 3.877 1.00 0.00 219 ASP A N 8
ATOM 13755 C CA . ASP A 1 103 ? 1.944 -13.578 3.734 1.00 0.00 219 ASP A CA 8
ATOM 13756 C C . ASP A 1 103 ? 0.872 -14.123 2.786 1.00 0.00 219 ASP A C 8
ATOM 13757 O O . ASP A 1 103 ? 1.084 -15.097 2.090 1.00 0.00 219 ASP A O 8
ATOM 13766 N N . SER A 1 104 ? -0.279 -13.511 2.756 1.00 0.00 220 SER A N 8
ATOM 13767 C CA . SER A 1 104 ? -1.362 -14.004 1.857 1.00 0.00 220 SER A CA 8
ATOM 13768 C C . SER A 1 104 ? -1.135 -13.520 0.422 1.00 0.00 220 SER A C 8
ATOM 13769 O O . SER A 1 104 ? -1.623 -14.108 -0.523 1.00 0.00 220 SER A O 8
ATOM 13777 N N . LEU A 1 105 ? -0.405 -12.452 0.248 1.00 0.00 221 LEU A N 8
ATOM 13778 C CA . LEU A 1 105 ? -0.158 -11.938 -1.129 1.00 0.00 221 LEU A CA 8
ATOM 13779 C C . LEU A 1 105 ? 0.668 -12.944 -1.934 1.00 0.00 221 LEU A C 8
ATOM 13780 O O . LEU A 1 105 ? 1.218 -13.883 -1.395 1.00 0.00 221 LEU A O 8
ATOM 13796 N N . SER A 1 106 ? 0.761 -12.753 -3.223 1.00 0.00 222 SER A N 8
ATOM 13797 C CA . SER A 1 106 ? 1.552 -13.698 -4.061 1.00 0.00 222 SER A CA 8
ATOM 13798 C C . SER A 1 106 ? 3.028 -13.296 -4.059 1.00 0.00 222 SER A C 8
ATOM 13799 O O . SER A 1 106 ? 3.366 -12.131 -3.980 1.00 0.00 222 SER A O 8
ATOM 13807 N N . VAL A 1 107 ? 3.911 -14.254 -4.138 1.00 0.00 223 VAL A N 8
ATOM 13808 C CA . VAL A 1 107 ? 5.363 -13.928 -4.130 1.00 0.00 223 VAL A CA 8
ATOM 13809 C C . VAL A 1 107 ? 6.089 -14.678 -5.257 1.00 0.00 223 VAL A C 8
ATOM 13810 O O . VAL A 1 107 ? 5.726 -15.786 -5.600 1.00 0.00 223 VAL A O 8
ATOM 13823 N N . PRO A 1 108 ? 7.095 -14.041 -5.791 1.00 0.00 224 PRO A N 8
ATOM 13824 C CA . PRO A 1 108 ? 7.887 -14.647 -6.890 1.00 0.00 224 PRO A CA 8
ATOM 13825 C C . PRO A 1 108 ? 8.753 -15.792 -6.355 1.00 0.00 224 PRO A C 8
ATOM 13826 O O . PRO A 1 108 ? 8.602 -16.223 -5.229 1.00 0.00 224 PRO A O 8
ATOM 13837 N N . SER A 1 109 ? 9.660 -16.284 -7.153 1.00 0.00 225 SER A N 8
ATOM 13838 C CA . SER A 1 109 ? 10.536 -17.398 -6.690 1.00 0.00 225 SER A CA 8
ATOM 13839 C C . SER A 1 109 ? 12.009 -17.044 -6.916 1.00 0.00 225 SER A C 8
ATOM 13840 O O . SER A 1 109 ? 12.822 -17.425 -6.091 1.00 0.00 225 SER A O 8
ATOM 13849 N N . SER A 1 2 ? 6.352 7.235 21.404 1.00 0.00 118 SER A N 9
ATOM 13850 C CA . SER A 1 2 ? 7.255 7.736 20.326 1.00 0.00 118 SER A CA 9
ATOM 13851 C C . SER A 1 2 ? 6.432 8.354 19.192 1.00 0.00 118 SER A C 9
ATOM 13852 O O . SER A 1 2 ? 5.377 7.865 18.841 1.00 0.00 118 SER A O 9
ATOM 13862 N N . GLU A 1 3 ? 6.907 9.425 18.616 1.00 0.00 119 GLU A N 9
ATOM 13863 C CA . GLU A 1 3 ? 6.150 10.071 17.505 1.00 0.00 119 GLU A CA 9
ATOM 13864 C C . GLU A 1 3 ? 6.116 9.153 16.281 1.00 0.00 119 GLU A C 9
ATOM 13865 O O . GLU A 1 3 ? 6.670 8.073 16.287 1.00 0.00 119 GLU A O 9
ATOM 13877 N N . ARG A 1 4 ? 5.470 9.577 15.230 1.00 0.00 120 ARG A N 9
ATOM 13878 C CA . ARG A 1 4 ? 5.400 8.732 14.004 1.00 0.00 120 ARG A CA 9
ATOM 13879 C C . ARG A 1 4 ? 4.785 7.369 14.331 1.00 0.00 120 ARG A C 9
ATOM 13880 O O . ARG A 1 4 ? 4.607 7.018 15.480 1.00 0.00 120 ARG A O 9
ATOM 13901 N N . VAL A 1 5 ? 4.461 6.600 13.329 1.00 0.00 121 VAL A N 9
ATOM 13902 C CA . VAL A 1 5 ? 3.858 5.261 13.583 1.00 0.00 121 VAL A CA 9
ATOM 13903 C C . VAL A 1 5 ? 4.856 4.167 13.205 1.00 0.00 121 VAL A C 9
ATOM 13904 O O . VAL A 1 5 ? 5.601 4.299 12.255 1.00 0.00 121 VAL A O 9
ATOM 13917 N N . ASN A 1 6 ? 4.875 3.086 13.931 1.00 0.00 122 ASN A N 9
ATOM 13918 C CA . ASN A 1 6 ? 5.823 1.992 13.590 1.00 0.00 122 ASN A CA 9
ATOM 13919 C C . ASN A 1 6 ? 5.132 0.977 12.680 1.00 0.00 122 ASN A C 9
ATOM 13920 O O . ASN A 1 6 ? 4.267 0.234 13.102 1.00 0.00 122 ASN A O 9
ATOM 13931 N N . TYR A 1 7 ? 5.498 0.953 11.431 1.00 0.00 123 TYR A N 9
ATOM 13932 C CA . TYR A 1 7 ? 4.859 0.004 10.479 1.00 0.00 123 TYR A CA 9
ATOM 13933 C C . TYR A 1 7 ? 5.704 -1.268 10.337 1.00 0.00 123 TYR A C 9
ATOM 13934 O O . TYR A 1 7 ? 6.917 -1.219 10.304 1.00 0.00 123 TYR A O 9
ATOM 13952 N N . LYS A 1 8 ? 5.068 -2.407 10.254 1.00 0.00 124 LYS A N 9
ATOM 13953 C CA . LYS A 1 8 ? 5.829 -3.683 10.117 1.00 0.00 124 LYS A CA 9
ATOM 13954 C C . LYS A 1 8 ? 5.445 -4.388 8.807 1.00 0.00 124 LYS A C 9
ATOM 13955 O O . LYS A 1 8 ? 4.424 -4.090 8.216 1.00 0.00 124 LYS A O 9
ATOM 13974 N N . PRO A 1 9 ? 6.285 -5.298 8.397 1.00 0.00 125 PRO A N 9
ATOM 13975 C CA . PRO A 1 9 ? 6.041 -6.047 7.139 1.00 0.00 125 PRO A CA 9
ATOM 13976 C C . PRO A 1 9 ? 4.774 -6.899 7.257 1.00 0.00 125 PRO A C 9
ATOM 13977 O O . PRO A 1 9 ? 4.675 -7.772 8.096 1.00 0.00 125 PRO A O 9
ATOM 13988 N N . GLY A 1 10 ? 3.803 -6.642 6.422 1.00 0.00 126 GLY A N 9
ATOM 13989 C CA . GLY A 1 10 ? 2.536 -7.422 6.481 1.00 0.00 126 GLY A CA 9
ATOM 13990 C C . GLY A 1 10 ? 1.419 -6.538 7.044 1.00 0.00 126 GLY A C 9
ATOM 13991 O O . GLY A 1 10 ? 0.275 -6.941 7.114 1.00 0.00 126 GLY A O 9
ATOM 13995 N N . MET A 1 11 ? 1.739 -5.334 7.441 1.00 0.00 127 MET A N 9
ATOM 13996 C CA . MET A 1 11 ? 0.689 -4.432 7.994 1.00 0.00 127 MET A CA 9
ATOM 13997 C C . MET A 1 11 ? 0.103 -3.559 6.881 1.00 0.00 127 MET A C 9
ATOM 13998 O O . MET A 1 11 ? 0.813 -2.863 6.182 1.00 0.00 127 MET A O 9
ATOM 14012 N N . ARG A 1 12 ? -1.189 -3.601 6.710 1.00 0.00 128 ARG A N 9
ATOM 14013 C CA . ARG A 1 12 ? -1.830 -2.787 5.638 1.00 0.00 128 ARG A CA 9
ATOM 14014 C C . ARG A 1 12 ? -1.889 -1.311 6.041 1.00 0.00 128 ARG A C 9
ATOM 14015 O O . ARG A 1 12 ? -2.518 -0.945 7.014 1.00 0.00 128 ARG A O 9
ATOM 14036 N N . VAL A 1 13 ? -1.242 -0.460 5.293 1.00 0.00 129 VAL A N 9
ATOM 14037 C CA . VAL A 1 13 ? -1.266 0.991 5.626 1.00 0.00 129 VAL A CA 9
ATOM 14038 C C . VAL A 1 13 ? -1.786 1.800 4.437 1.00 0.00 129 VAL A C 9
ATOM 14039 O O . VAL A 1 13 ? -1.923 1.300 3.340 1.00 0.00 129 VAL A O 9
ATOM 14052 N N . LEU A 1 14 ? -2.064 3.052 4.653 1.00 0.00 130 LEU A N 9
ATOM 14053 C CA . LEU A 1 14 ? -2.562 3.917 3.554 1.00 0.00 130 LEU A CA 9
ATOM 14054 C C . LEU A 1 14 ? -1.438 4.860 3.124 1.00 0.00 130 LEU A C 9
ATOM 14055 O O . LEU A 1 14 ? -0.926 5.630 3.913 1.00 0.00 130 LEU A O 9
ATOM 14071 N N . THR A 1 15 ? -1.027 4.785 1.889 1.00 0.00 131 THR A N 9
ATOM 14072 C CA . THR A 1 15 ? 0.088 5.659 1.427 1.00 0.00 131 THR A CA 9
ATOM 14073 C C . THR A 1 15 ? -0.438 6.905 0.712 1.00 0.00 131 THR A C 9
ATOM 14074 O O . THR A 1 15 ? -0.964 6.839 -0.381 1.00 0.00 131 THR A O 9
ATOM 14085 N N . LYS A 1 16 ? -0.279 8.045 1.325 1.00 0.00 132 LYS A N 9
ATOM 14086 C CA . LYS A 1 16 ? -0.744 9.315 0.696 1.00 0.00 132 LYS A CA 9
ATOM 14087 C C . LYS A 1 16 ? 0.276 9.777 -0.350 1.00 0.00 132 LYS A C 9
ATOM 14088 O O . LYS A 1 16 ? 1.467 9.731 -0.116 1.00 0.00 132 LYS A O 9
ATOM 14107 N N . MET A 1 17 ? -0.164 10.231 -1.496 1.00 0.00 133 MET A N 9
ATOM 14108 C CA . MET A 1 17 ? 0.830 10.694 -2.512 1.00 0.00 133 MET A CA 9
ATOM 14109 C C . MET A 1 17 ? 0.396 12.047 -3.082 1.00 0.00 133 MET A C 9
ATOM 14110 O O . MET A 1 17 ? -0.746 12.439 -2.964 1.00 0.00 133 MET A O 9
ATOM 14124 N N . SER A 1 18 ? 1.300 12.773 -3.686 1.00 0.00 134 SER A N 9
ATOM 14125 C CA . SER A 1 18 ? 0.931 14.107 -4.244 1.00 0.00 134 SER A CA 9
ATOM 14126 C C . SER A 1 18 ? -0.277 13.988 -5.176 1.00 0.00 134 SER A C 9
ATOM 14127 O O . SER A 1 18 ? -0.254 13.258 -6.146 1.00 0.00 134 SER A O 9
ATOM 14135 N N . GLY A 1 19 ? -1.330 14.706 -4.892 1.00 0.00 135 GLY A N 9
ATOM 14136 C CA . GLY A 1 19 ? -2.534 14.640 -5.765 1.00 0.00 135 GLY A CA 9
ATOM 14137 C C . GLY A 1 19 ? -3.132 13.237 -5.691 1.00 0.00 135 GLY A C 9
ATOM 14138 O O . GLY A 1 19 ? -3.903 12.834 -6.540 1.00 0.00 135 GLY A O 9
ATOM 14142 N N . PHE A 1 20 ? -2.772 12.484 -4.691 1.00 0.00 136 PHE A N 9
ATOM 14143 C CA . PHE A 1 20 ? -3.309 11.099 -4.576 1.00 0.00 136 PHE A CA 9
ATOM 14144 C C . PHE A 1 20 ? -3.859 10.844 -3.171 1.00 0.00 136 PHE A C 9
ATOM 14145 O O . PHE A 1 20 ? -3.154 11.008 -2.188 1.00 0.00 136 PHE A O 9
ATOM 14162 N N . PRO A 1 21 ? -5.094 10.418 -3.134 1.00 0.00 137 PRO A N 9
ATOM 14163 C CA . PRO A 1 21 ? -5.765 10.099 -1.849 1.00 0.00 137 PRO A CA 9
ATOM 14164 C C . PRO A 1 21 ? -5.063 8.921 -1.180 1.00 0.00 137 PRO A C 9
ATOM 14165 O O . PRO A 1 21 ? -4.367 8.161 -1.825 1.00 0.00 137 PRO A O 9
ATOM 14176 N N . TRP A 1 22 ? -5.218 8.760 0.104 1.00 0.00 138 TRP A N 9
ATOM 14177 C CA . TRP A 1 22 ? -4.528 7.626 0.773 1.00 0.00 138 TRP A CA 9
ATOM 14178 C C . TRP A 1 22 ? -4.810 6.345 -0.009 1.00 0.00 138 TRP A C 9
ATOM 14179 O O . TRP A 1 22 ? -5.946 5.986 -0.243 1.00 0.00 138 TRP A O 9
ATOM 14200 N N . TRP A 1 23 ? -3.782 5.661 -0.426 1.00 0.00 139 TRP A N 9
ATOM 14201 C CA . TRP A 1 23 ? -3.992 4.413 -1.207 1.00 0.00 139 TRP A CA 9
ATOM 14202 C C . TRP A 1 23 ? -3.695 3.194 -0.340 1.00 0.00 139 TRP A C 9
ATOM 14203 O O . TRP A 1 23 ? -2.766 3.199 0.443 1.00 0.00 139 TRP A O 9
ATOM 14224 N N . PRO A 1 24 ? -4.499 2.183 -0.513 1.00 0.00 140 PRO A N 9
ATOM 14225 C CA . PRO A 1 24 ? -4.325 0.934 0.261 1.00 0.00 140 PRO A CA 9
ATOM 14226 C C . PRO A 1 24 ? -3.012 0.248 -0.124 1.00 0.00 140 PRO A C 9
ATOM 14227 O O . PRO A 1 24 ? -2.897 -0.368 -1.168 1.00 0.00 140 PRO A O 9
ATOM 14238 N N . SER A 1 25 ? -2.025 0.357 0.719 1.00 0.00 141 SER A N 9
ATOM 14239 C CA . SER A 1 25 ? -0.711 -0.282 0.432 1.00 0.00 141 SER A CA 9
ATOM 14240 C C . SER A 1 25 ? -0.178 -0.923 1.712 1.00 0.00 141 SER A C 9
ATOM 14241 O O . SER A 1 25 ? -0.315 -0.382 2.789 1.00 0.00 141 SER A O 9
ATOM 14249 N N . MET A 1 26 ? 0.419 -2.073 1.607 1.00 0.00 142 MET A N 9
ATOM 14250 C CA . MET A 1 26 ? 0.946 -2.748 2.827 1.00 0.00 142 MET A CA 9
ATOM 14251 C C . MET A 1 26 ? 2.464 -2.603 2.904 1.00 0.00 142 MET A C 9
ATOM 14252 O O . MET A 1 26 ? 3.152 -2.637 1.901 1.00 0.00 142 MET A O 9
ATOM 14266 N N . VAL A 1 27 ? 2.998 -2.453 4.083 1.00 0.00 143 VAL A N 9
ATOM 14267 C CA . VAL A 1 27 ? 4.475 -2.321 4.209 1.00 0.00 143 VAL A CA 9
ATOM 14268 C C . VAL A 1 27 ? 5.124 -3.682 3.954 1.00 0.00 143 VAL A C 9
ATOM 14269 O O . VAL A 1 27 ? 4.912 -4.628 4.684 1.00 0.00 143 VAL A O 9
ATOM 14282 N N . VAL A 1 28 ? 5.896 -3.793 2.911 1.00 0.00 144 VAL A N 9
ATOM 14283 C CA . VAL A 1 28 ? 6.543 -5.097 2.597 1.00 0.00 144 VAL A CA 9
ATOM 14284 C C . VAL A 1 28 ? 8.067 -4.974 2.675 1.00 0.00 144 VAL A C 9
ATOM 14285 O O . VAL A 1 28 ? 8.601 -3.992 3.147 1.00 0.00 144 VAL A O 9
ATOM 14298 N N . THR A 1 29 ? 8.764 -5.969 2.202 1.00 0.00 145 THR A N 9
ATOM 14299 C CA . THR A 1 29 ? 10.254 -5.928 2.227 1.00 0.00 145 THR A CA 9
ATOM 14300 C C . THR A 1 29 ? 10.801 -6.264 0.843 1.00 0.00 145 THR A C 9
ATOM 14301 O O . THR A 1 29 ? 10.171 -6.944 0.057 1.00 0.00 145 THR A O 9
ATOM 14312 N N . GLU A 1 30 ? 11.972 -5.786 0.542 1.00 0.00 146 GLU A N 9
ATOM 14313 C CA . GLU A 1 30 ? 12.572 -6.065 -0.789 1.00 0.00 146 GLU A CA 9
ATOM 14314 C C . GLU A 1 30 ? 12.488 -7.560 -1.097 1.00 0.00 146 GLU A C 9
ATOM 14315 O O . GLU A 1 30 ? 12.499 -7.972 -2.241 1.00 0.00 146 GLU A O 9
ATOM 14327 N N . SER A 1 31 ? 12.400 -8.377 -0.084 1.00 0.00 147 SER A N 9
ATOM 14328 C CA . SER A 1 31 ? 12.310 -9.845 -0.319 1.00 0.00 147 SER A CA 9
ATOM 14329 C C . SER A 1 31 ? 11.023 -10.176 -1.077 1.00 0.00 147 SER A C 9
ATOM 14330 O O . SER A 1 31 ? 10.953 -11.137 -1.815 1.00 0.00 147 SER A O 9
ATOM 14338 N N . LYS A 1 32 ? 10.002 -9.382 -0.898 1.00 0.00 148 LYS A N 9
ATOM 14339 C CA . LYS A 1 32 ? 8.718 -9.643 -1.604 1.00 0.00 148 LYS A CA 9
ATOM 14340 C C . LYS A 1 32 ? 8.608 -8.756 -2.848 1.00 0.00 148 LYS A C 9
ATOM 14341 O O . LYS A 1 32 ? 7.635 -8.805 -3.573 1.00 0.00 148 LYS A O 9
ATOM 14360 N N . MET A 1 33 ? 9.599 -7.944 -3.097 1.00 0.00 149 MET A N 9
ATOM 14361 C CA . MET A 1 33 ? 9.546 -7.054 -4.293 1.00 0.00 149 MET A CA 9
ATOM 14362 C C . MET A 1 33 ? 10.328 -7.672 -5.453 1.00 0.00 149 MET A C 9
ATOM 14363 O O . MET A 1 33 ? 11.330 -8.330 -5.261 1.00 0.00 149 MET A O 9
ATOM 14377 N N . THR A 1 34 ? 9.882 -7.453 -6.659 1.00 0.00 150 THR A N 9
ATOM 14378 C CA . THR A 1 34 ? 10.604 -8.013 -7.834 1.00 0.00 150 THR A CA 9
ATOM 14379 C C . THR A 1 34 ? 11.651 -7.007 -8.318 1.00 0.00 150 THR A C 9
ATOM 14380 O O . THR A 1 34 ? 12.147 -6.204 -7.554 1.00 0.00 150 THR A O 9
ATOM 14391 N N . SER A 1 35 ? 11.986 -7.033 -9.578 1.00 0.00 151 SER A N 9
ATOM 14392 C CA . SER A 1 35 ? 12.993 -6.062 -10.092 1.00 0.00 151 SER A CA 9
ATOM 14393 C C . SER A 1 35 ? 12.307 -4.738 -10.435 1.00 0.00 151 SER A C 9
ATOM 14394 O O . SER A 1 35 ? 12.908 -3.683 -10.391 1.00 0.00 151 SER A O 9
ATOM 14402 N N . VAL A 1 36 ? 11.046 -4.786 -10.766 1.00 0.00 152 VAL A N 9
ATOM 14403 C CA . VAL A 1 36 ? 10.313 -3.532 -11.100 1.00 0.00 152 VAL A CA 9
ATOM 14404 C C . VAL A 1 36 ? 10.205 -2.653 -9.850 1.00 0.00 152 VAL A C 9
ATOM 14405 O O . VAL A 1 36 ? 10.384 -1.453 -9.904 1.00 0.00 152 VAL A O 9
ATOM 14418 N N . ALA A 1 37 ? 9.916 -3.246 -8.723 1.00 0.00 153 ALA A N 9
ATOM 14419 C CA . ALA A 1 37 ? 9.800 -2.451 -7.467 1.00 0.00 153 ALA A CA 9
ATOM 14420 C C . ALA A 1 37 ? 11.191 -2.050 -6.969 1.00 0.00 153 ALA A C 9
ATOM 14421 O O . ALA A 1 37 ? 11.368 -1.012 -6.362 1.00 0.00 153 ALA A O 9
ATOM 14428 N N . ARG A 1 38 ? 12.181 -2.864 -7.225 1.00 0.00 154 ARG A N 9
ATOM 14429 C CA . ARG A 1 38 ? 13.561 -2.527 -6.769 1.00 0.00 154 ARG A CA 9
ATOM 14430 C C . ARG A 1 38 ? 14.087 -1.319 -7.546 1.00 0.00 154 ARG A C 9
ATOM 14431 O O . ARG A 1 38 ? 14.722 -0.442 -6.995 1.00 0.00 154 ARG A O 9
ATOM 14452 N N . LYS A 1 39 ? 13.823 -1.264 -8.822 1.00 0.00 155 LYS A N 9
ATOM 14453 C CA . LYS A 1 39 ? 14.301 -0.109 -9.633 1.00 0.00 155 LYS A CA 9
ATOM 14454 C C . LYS A 1 39 ? 13.590 1.170 -9.189 1.00 0.00 155 LYS A C 9
ATOM 14455 O O . LYS A 1 39 ? 13.955 2.263 -9.574 1.00 0.00 155 LYS A O 9
ATOM 14474 N N . SER A 1 40 ? 12.572 1.041 -8.379 1.00 0.00 156 SER A N 9
ATOM 14475 C CA . SER A 1 40 ? 11.834 2.248 -7.911 1.00 0.00 156 SER A CA 9
ATOM 14476 C C . SER A 1 40 ? 12.349 2.684 -6.535 1.00 0.00 156 SER A C 9
ATOM 14477 O O . SER A 1 40 ? 11.988 3.731 -6.032 1.00 0.00 156 SER A O 9
ATOM 14485 N N . LYS A 1 41 ? 13.190 1.895 -5.922 1.00 0.00 157 LYS A N 9
ATOM 14486 C CA . LYS A 1 41 ? 13.721 2.275 -4.581 1.00 0.00 157 LYS A CA 9
ATOM 14487 C C . LYS A 1 41 ? 14.305 3.690 -4.630 1.00 0.00 157 LYS A C 9
ATOM 14488 O O . LYS A 1 41 ? 14.868 4.095 -5.628 1.00 0.00 157 LYS A O 9
ATOM 14507 N N . PRO A 1 42 ? 14.138 4.402 -3.547 1.00 0.00 158 PRO A N 9
ATOM 14508 C CA . PRO A 1 42 ? 14.637 5.785 -3.460 1.00 0.00 158 PRO A CA 9
ATOM 14509 C C . PRO A 1 42 ? 16.086 5.812 -2.971 1.00 0.00 158 PRO A C 9
ATOM 14510 O O . PRO A 1 42 ? 16.470 5.065 -2.093 1.00 0.00 158 PRO A O 9
ATOM 14521 N N . LYS A 1 43 ? 16.883 6.681 -3.520 1.00 0.00 159 LYS A N 9
ATOM 14522 C CA . LYS A 1 43 ? 18.302 6.781 -3.078 1.00 0.00 159 LYS A CA 9
ATOM 14523 C C . LYS A 1 43 ? 18.495 8.091 -2.313 1.00 0.00 159 LYS A C 9
ATOM 14524 O O . LYS A 1 43 ? 19.585 8.621 -2.220 1.00 0.00 159 LYS A O 9
ATOM 14543 N N . ARG A 1 44 ? 17.430 8.617 -1.772 1.00 0.00 160 ARG A N 9
ATOM 14544 C CA . ARG A 1 44 ? 17.515 9.898 -1.014 1.00 0.00 160 ARG A CA 9
ATOM 14545 C C . ARG A 1 44 ? 17.715 9.625 0.481 1.00 0.00 160 ARG A C 9
ATOM 14546 O O . ARG A 1 44 ? 17.708 8.495 0.925 1.00 0.00 160 ARG A O 9
ATOM 14567 N N . ALA A 1 45 ? 17.897 10.659 1.256 1.00 0.00 161 ALA A N 9
ATOM 14568 C CA . ALA A 1 45 ? 18.104 10.477 2.723 1.00 0.00 161 ALA A CA 9
ATOM 14569 C C . ALA A 1 45 ? 16.802 10.049 3.400 1.00 0.00 161 ALA A C 9
ATOM 14570 O O . ALA A 1 45 ? 15.721 10.412 2.978 1.00 0.00 161 ALA A O 9
ATOM 14577 N N . GLY A 1 46 ? 16.896 9.277 4.447 1.00 0.00 162 GLY A N 9
ATOM 14578 C CA . GLY A 1 46 ? 15.666 8.822 5.151 1.00 0.00 162 GLY A CA 9
ATOM 14579 C C . GLY A 1 46 ? 15.349 7.387 4.736 1.00 0.00 162 GLY A C 9
ATOM 14580 O O . GLY A 1 46 ? 15.404 7.043 3.573 1.00 0.00 162 GLY A O 9
ATOM 14584 N N . THR A 1 47 ? 15.018 6.546 5.674 1.00 0.00 163 THR A N 9
ATOM 14585 C CA . THR A 1 47 ? 14.696 5.134 5.323 1.00 0.00 163 THR A CA 9
ATOM 14586 C C . THR A 1 47 ? 13.259 5.044 4.812 1.00 0.00 163 THR A C 9
ATOM 14587 O O . THR A 1 47 ? 12.312 5.200 5.558 1.00 0.00 163 THR A O 9
ATOM 14598 N N . PHE A 1 48 ? 13.091 4.804 3.543 1.00 0.00 164 PHE A N 9
ATOM 14599 C CA . PHE A 1 48 ? 11.717 4.718 2.978 1.00 0.00 164 PHE A CA 9
ATOM 14600 C C . PHE A 1 48 ? 11.144 3.312 3.158 1.00 0.00 164 PHE A C 9
ATOM 14601 O O . PHE A 1 48 ? 11.861 2.331 3.183 1.00 0.00 164 PHE A O 9
ATOM 14618 N N . TYR A 1 49 ? 9.852 3.216 3.287 1.00 0.00 165 TYR A N 9
ATOM 14619 C CA . TYR A 1 49 ? 9.211 1.888 3.471 1.00 0.00 165 TYR A CA 9
ATOM 14620 C C . TYR A 1 49 ? 8.698 1.351 2.136 1.00 0.00 165 TYR A C 9
ATOM 14621 O O . TYR A 1 49 ? 7.846 1.960 1.515 1.00 0.00 165 TYR A O 9
ATOM 14639 N N . PRO A 1 50 ? 9.195 0.210 1.751 1.00 0.00 166 PRO A N 9
ATOM 14640 C CA . PRO A 1 50 ? 8.724 -0.415 0.500 1.00 0.00 166 PRO A CA 9
ATOM 14641 C C . PRO A 1 50 ? 7.352 -1.024 0.767 1.00 0.00 166 PRO A C 9
ATOM 14642 O O . PRO A 1 50 ? 7.210 -1.875 1.619 1.00 0.00 166 PRO A O 9
ATOM 14653 N N . VAL A 1 51 ? 6.341 -0.601 0.073 1.00 0.00 167 VAL A N 9
ATOM 14654 C CA . VAL A 1 51 ? 4.994 -1.174 0.340 1.00 0.00 167 VAL A CA 9
ATOM 14655 C C . VAL A 1 51 ? 4.410 -1.773 -0.930 1.00 0.00 167 VAL A C 9
ATOM 14656 O O . VAL A 1 51 ? 4.861 -1.496 -2.020 1.00 0.00 167 VAL A O 9
ATOM 14669 N N . ILE A 1 52 ? 3.379 -2.553 -0.801 1.00 0.00 168 ILE A N 9
ATOM 14670 C CA . ILE A 1 52 ? 2.740 -3.118 -2.010 1.00 0.00 168 ILE A CA 9
ATOM 14671 C C . ILE A 1 52 ? 1.464 -2.325 -2.255 1.00 0.00 168 ILE A C 9
ATOM 14672 O O . ILE A 1 52 ? 0.655 -2.141 -1.366 1.00 0.00 168 ILE A O 9
ATOM 14688 N N . PHE A 1 53 ? 1.297 -1.814 -3.435 1.00 0.00 169 PHE A N 9
ATOM 14689 C CA . PHE A 1 53 ? 0.096 -0.991 -3.716 1.00 0.00 169 PHE A CA 9
ATOM 14690 C C . PHE A 1 53 ? -1.014 -1.835 -4.326 1.00 0.00 169 PHE A C 9
ATOM 14691 O O . PHE A 1 53 ? -0.786 -2.650 -5.198 1.00 0.00 169 PHE A O 9
ATOM 14708 N N . PHE A 1 54 ? -2.222 -1.629 -3.889 1.00 0.00 170 PHE A N 9
ATOM 14709 C CA . PHE A 1 54 ? -3.351 -2.400 -4.461 1.00 0.00 170 PHE A CA 9
ATOM 14710 C C . PHE A 1 54 ? -4.058 -1.523 -5.503 1.00 0.00 170 PHE A C 9
ATOM 14711 O O . PHE A 1 54 ? -4.184 -0.328 -5.310 1.00 0.00 170 PHE A O 9
ATOM 14728 N N . PRO A 1 55 ? -4.507 -2.130 -6.570 1.00 0.00 171 PRO A N 9
ATOM 14729 C CA . PRO A 1 55 ? -4.342 -3.581 -6.792 1.00 0.00 171 PRO A CA 9
ATOM 14730 C C . PRO A 1 55 ? -3.083 -3.831 -7.640 1.00 0.00 171 PRO A C 9
ATOM 14731 O O . PRO A 1 55 ? -2.144 -3.059 -7.608 1.00 0.00 171 PRO A O 9
ATOM 14742 N N . ASN A 1 56 ? -3.061 -4.893 -8.406 1.00 0.00 172 ASN A N 9
ATOM 14743 C CA . ASN A 1 56 ? -1.878 -5.183 -9.274 1.00 0.00 172 ASN A CA 9
ATOM 14744 C C . ASN A 1 56 ? -0.617 -5.456 -8.445 1.00 0.00 172 ASN A C 9
ATOM 14745 O O . ASN A 1 56 ? 0.459 -5.621 -8.987 1.00 0.00 172 ASN A O 9
ATOM 14756 N N . LYS A 1 57 ? -0.729 -5.526 -7.147 1.00 0.00 173 LYS A N 9
ATOM 14757 C CA . LYS A 1 57 ? 0.477 -5.810 -6.321 1.00 0.00 173 LYS A CA 9
ATOM 14758 C C . LYS A 1 57 ? 1.646 -4.907 -6.726 1.00 0.00 173 LYS A C 9
ATOM 14759 O O . LYS A 1 57 ? 2.747 -5.372 -6.945 1.00 0.00 173 LYS A O 9
ATOM 14778 N N . GLU A 1 58 ? 1.430 -3.623 -6.815 1.00 0.00 174 GLU A N 9
ATOM 14779 C CA . GLU A 1 58 ? 2.551 -2.717 -7.193 1.00 0.00 174 GLU A CA 9
ATOM 14780 C C . GLU A 1 58 ? 3.461 -2.511 -5.981 1.00 0.00 174 GLU A C 9
ATOM 14781 O O . GLU A 1 58 ? 3.191 -3.010 -4.909 1.00 0.00 174 GLU A O 9
ATOM 14793 N N . TYR A 1 59 ? 4.531 -1.786 -6.133 1.00 0.00 175 TYR A N 9
ATOM 14794 C CA . TYR A 1 59 ? 5.436 -1.564 -4.974 1.00 0.00 175 TYR A CA 9
ATOM 14795 C C . TYR A 1 59 ? 5.888 -0.103 -4.938 1.00 0.00 175 TYR A C 9
ATOM 14796 O O . TYR A 1 59 ? 6.379 0.430 -5.913 1.00 0.00 175 TYR A O 9
ATOM 14814 N N . LEU A 1 60 ? 5.717 0.552 -3.821 1.00 0.00 176 LEU A N 9
ATOM 14815 C CA . LEU A 1 60 ? 6.130 1.980 -3.729 1.00 0.00 176 LEU A CA 9
ATOM 14816 C C . LEU A 1 60 ? 7.021 2.206 -2.513 1.00 0.00 176 LEU A C 9
ATOM 14817 O O . LEU A 1 60 ? 6.819 1.633 -1.462 1.00 0.00 176 LEU A O 9
ATOM 14833 N N . TRP A 1 61 ? 7.993 3.057 -2.645 1.00 0.00 177 TRP A N 9
ATOM 14834 C CA . TRP A 1 61 ? 8.890 3.351 -1.501 1.00 0.00 177 TRP A CA 9
ATOM 14835 C C . TRP A 1 61 ? 8.491 4.695 -0.890 1.00 0.00 177 TRP A C 9
ATOM 14836 O O . TRP A 1 61 ? 8.861 5.744 -1.377 1.00 0.00 177 TRP A O 9
ATOM 14857 N N . THR A 1 62 ? 7.719 4.671 0.162 1.00 0.00 178 THR A N 9
ATOM 14858 C CA . THR A 1 62 ? 7.276 5.950 0.788 1.00 0.00 178 THR A CA 9
ATOM 14859 C C . THR A 1 62 ? 7.773 6.039 2.232 1.00 0.00 178 THR A C 9
ATOM 14860 O O . THR A 1 62 ? 7.917 5.044 2.910 1.00 0.00 178 THR A O 9
ATOM 14871 N N . GLY A 1 63 ? 8.035 7.226 2.708 1.00 0.00 179 GLY A N 9
ATOM 14872 C CA . GLY A 1 63 ? 8.524 7.376 4.109 1.00 0.00 179 GLY A CA 9
ATOM 14873 C C . GLY A 1 63 ? 7.369 7.158 5.086 1.00 0.00 179 GLY A C 9
ATOM 14874 O O . GLY A 1 63 ? 6.219 7.082 4.699 1.00 0.00 179 GLY A O 9
ATOM 14878 N N . SER A 1 64 ? 7.668 7.054 6.352 1.00 0.00 180 SER A N 9
ATOM 14879 C CA . SER A 1 64 ? 6.594 6.840 7.365 1.00 0.00 180 SER A CA 9
ATOM 14880 C C . SER A 1 64 ? 5.748 8.110 7.516 1.00 0.00 180 SER A C 9
ATOM 14881 O O . SER A 1 64 ? 4.610 8.064 7.941 1.00 0.00 180 SER A O 9
ATOM 14889 N N . ASP A 1 65 ? 6.303 9.242 7.180 1.00 0.00 181 ASP A N 9
ATOM 14890 C CA . ASP A 1 65 ? 5.546 10.522 7.312 1.00 0.00 181 ASP A CA 9
ATOM 14891 C C . ASP A 1 65 ? 4.217 10.458 6.551 1.00 0.00 181 ASP A C 9
ATOM 14892 O O . ASP A 1 65 ? 3.160 10.664 7.114 1.00 0.00 181 ASP A O 9
ATOM 14901 N N . SER A 1 66 ? 4.261 10.184 5.275 1.00 0.00 182 SER A N 9
ATOM 14902 C CA . SER A 1 66 ? 2.998 10.120 4.482 1.00 0.00 182 SER A CA 9
ATOM 14903 C C . SER A 1 66 ? 2.347 8.744 4.627 1.00 0.00 182 SER A C 9
ATOM 14904 O O . SER A 1 66 ? 1.421 8.406 3.911 1.00 0.00 182 SER A O 9
ATOM 14912 N N . LEU A 1 67 ? 2.828 7.944 5.539 1.00 0.00 183 LEU A N 9
ATOM 14913 C CA . LEU A 1 67 ? 2.241 6.587 5.720 1.00 0.00 183 LEU A CA 9
ATOM 14914 C C . LEU A 1 67 ? 1.331 6.545 6.948 1.00 0.00 183 LEU A C 9
ATOM 14915 O O . LEU A 1 67 ? 1.716 6.922 8.038 1.00 0.00 183 LEU A O 9
ATOM 14931 N N . THR A 1 68 ? 0.130 6.072 6.778 1.00 0.00 184 THR A N 9
ATOM 14932 C CA . THR A 1 68 ? -0.814 5.980 7.928 1.00 0.00 184 THR A CA 9
ATOM 14933 C C . THR A 1 68 ? -1.298 4.531 8.064 1.00 0.00 184 THR A C 9
ATOM 14934 O O . THR A 1 68 ? -1.325 3.804 7.098 1.00 0.00 184 THR A O 9
ATOM 14945 N N . PRO A 1 69 ? -1.666 4.153 9.255 1.00 0.00 185 PRO A N 9
ATOM 14946 C CA . PRO A 1 69 ? -2.154 2.771 9.485 1.00 0.00 185 PRO A CA 9
ATOM 14947 C C . PRO A 1 69 ? -3.543 2.587 8.860 1.00 0.00 185 PRO A C 9
ATOM 14948 O O . PRO A 1 69 ? -4.438 3.380 9.073 1.00 0.00 185 PRO A O 9
ATOM 14959 N N . LEU A 1 70 ? -3.728 1.546 8.090 1.00 0.00 186 LEU A N 9
ATOM 14960 C CA . LEU A 1 70 ? -5.057 1.310 7.450 1.00 0.00 186 LEU A CA 9
ATOM 14961 C C . LEU A 1 70 ? -5.761 0.134 8.135 1.00 0.00 186 LEU A C 9
ATOM 14962 O O . LEU A 1 70 ? -5.149 -0.866 8.454 1.00 0.00 186 LEU A O 9
ATOM 14978 N N . THR A 1 71 ? -7.041 0.245 8.364 1.00 0.00 187 THR A N 9
ATOM 14979 C CA . THR A 1 71 ? -7.777 -0.870 9.027 1.00 0.00 187 THR A CA 9
ATOM 14980 C C . THR A 1 71 ? -8.666 -1.599 8.021 1.00 0.00 187 THR A C 9
ATOM 14981 O O . THR A 1 71 ? -9.145 -1.020 7.065 1.00 0.00 187 THR A O 9
ATOM 14992 N N . SER A 1 72 ? -8.901 -2.863 8.236 1.00 0.00 188 SER A N 9
ATOM 14993 C CA . SER A 1 72 ? -9.772 -3.625 7.299 1.00 0.00 188 SER A CA 9
ATOM 14994 C C . SER A 1 72 ? -11.178 -3.029 7.321 1.00 0.00 188 SER A C 9
ATOM 14995 O O . SER A 1 72 ? -11.863 -2.982 6.319 1.00 0.00 188 SER A O 9
ATOM 15003 N N . GLU A 1 73 ? -11.604 -2.560 8.461 1.00 0.00 189 GLU A N 9
ATOM 15004 C CA . GLU A 1 73 ? -12.958 -1.949 8.553 1.00 0.00 189 GLU A CA 9
ATOM 15005 C C . GLU A 1 73 ? -13.031 -0.743 7.623 1.00 0.00 189 GLU A C 9
ATOM 15006 O O . GLU A 1 73 ? -13.889 -0.655 6.766 1.00 0.00 189 GLU A O 9
ATOM 15018 N N . ALA A 1 74 ? -12.125 0.181 7.772 1.00 0.00 190 ALA A N 9
ATOM 15019 C CA . ALA A 1 74 ? -12.131 1.373 6.880 1.00 0.00 190 ALA A CA 9
ATOM 15020 C C . ALA A 1 74 ? -12.088 0.911 5.424 1.00 0.00 190 ALA A C 9
ATOM 15021 O O . ALA A 1 74 ? -12.728 1.476 4.558 1.00 0.00 190 ALA A O 9
ATOM 15028 N N . ILE A 1 75 ? -11.344 -0.124 5.154 1.00 0.00 191 ILE A N 9
ATOM 15029 C CA . ILE A 1 75 ? -11.260 -0.638 3.759 1.00 0.00 191 ILE A CA 9
ATOM 15030 C C . ILE A 1 75 ? -12.645 -1.085 3.283 1.00 0.00 191 ILE A C 9
ATOM 15031 O O . ILE A 1 75 ? -13.111 -0.688 2.234 1.00 0.00 191 ILE A O 9
ATOM 15047 N N . SER A 1 76 ? -13.309 -1.907 4.052 1.00 0.00 192 SER A N 9
ATOM 15048 C CA . SER A 1 76 ? -14.664 -2.376 3.643 1.00 0.00 192 SER A CA 9
ATOM 15049 C C . SER A 1 76 ? -15.607 -1.184 3.493 1.00 0.00 192 SER A C 9
ATOM 15050 O O . SER A 1 76 ? -16.372 -1.095 2.550 1.00 0.00 192 SER A O 9
ATOM 15058 N N . GLN A 1 77 ? -15.554 -0.255 4.409 1.00 0.00 193 GLN A N 9
ATOM 15059 C CA . GLN A 1 77 ? -16.443 0.930 4.300 1.00 0.00 193 GLN A CA 9
ATOM 15060 C C . GLN A 1 77 ? -16.232 1.576 2.927 1.00 0.00 193 GLN A C 9
ATOM 15061 O O . GLN A 1 77 ? -17.174 1.936 2.247 1.00 0.00 193 GLN A O 9
ATOM 15075 N N . PHE A 1 78 ? -15.002 1.707 2.509 1.00 0.00 194 PHE A N 9
ATOM 15076 C CA . PHE A 1 78 ? -14.741 2.309 1.174 1.00 0.00 194 PHE A CA 9
ATOM 15077 C C . PHE A 1 78 ? -15.376 1.433 0.091 1.00 0.00 194 PHE A C 9
ATOM 15078 O O . PHE A 1 78 ? -16.000 1.923 -0.830 1.00 0.00 194 PHE A O 9
ATOM 15095 N N . LEU A 1 79 ? -15.228 0.138 0.193 1.00 0.00 195 LEU A N 9
ATOM 15096 C CA . LEU A 1 79 ? -15.833 -0.751 -0.835 1.00 0.00 195 LEU A CA 9
ATOM 15097 C C . LEU A 1 79 ? -17.297 -0.371 -1.012 1.00 0.00 195 LEU A C 9
ATOM 15098 O O . LEU A 1 79 ? -17.778 -0.210 -2.117 1.00 0.00 195 LEU A O 9
ATOM 15114 N N . GLU A 1 80 ? -18.007 -0.191 0.068 1.00 0.00 196 GLU A N 9
ATOM 15115 C CA . GLU A 1 80 ? -19.432 0.218 -0.059 1.00 0.00 196 GLU A CA 9
ATOM 15116 C C . GLU A 1 80 ? -19.482 1.575 -0.761 1.00 0.00 196 GLU A C 9
ATOM 15117 O O . GLU A 1 80 ? -20.290 1.806 -1.638 1.00 0.00 196 GLU A O 9
ATOM 15129 N N . LYS A 1 81 ? -18.598 2.461 -0.394 1.00 0.00 197 LYS A N 9
ATOM 15130 C CA . LYS A 1 81 ? -18.555 3.799 -1.052 1.00 0.00 197 LYS A CA 9
ATOM 15131 C C . LYS A 1 81 ? -17.097 4.216 -1.272 1.00 0.00 197 LYS A C 9
ATOM 15132 O O . LYS A 1 81 ? -16.395 4.536 -0.333 1.00 0.00 197 LYS A O 9
ATOM 15151 N N . PRO A 1 82 ? -16.691 4.199 -2.513 1.00 0.00 198 PRO A N 9
ATOM 15152 C CA . PRO A 1 82 ? -15.315 4.576 -2.885 1.00 0.00 198 PRO A CA 9
ATOM 15153 C C . PRO A 1 82 ? -15.238 6.056 -3.286 1.00 0.00 198 PRO A C 9
ATOM 15154 O O . PRO A 1 82 ? -16.175 6.609 -3.828 1.00 0.00 198 PRO A O 9
ATOM 15165 N N . LYS A 1 83 ? -14.127 6.699 -3.032 1.00 0.00 199 LYS A N 9
ATOM 15166 C CA . LYS A 1 83 ? -13.994 8.140 -3.410 1.00 0.00 199 LYS A CA 9
ATOM 15167 C C . LYS A 1 83 ? -12.511 8.517 -3.551 1.00 0.00 199 LYS A C 9
ATOM 15168 O O . LYS A 1 83 ? -11.715 8.192 -2.692 1.00 0.00 199 LYS A O 9
ATOM 15187 N N . PRO A 1 84 ? -12.174 9.194 -4.627 1.00 0.00 200 PRO A N 9
ATOM 15188 C CA . PRO A 1 84 ? -13.172 9.574 -5.660 1.00 0.00 200 PRO A CA 9
ATOM 15189 C C . PRO A 1 84 ? -13.543 8.349 -6.500 1.00 0.00 200 PRO A C 9
ATOM 15190 O O . PRO A 1 84 ? -13.370 7.226 -6.073 1.00 0.00 200 PRO A O 9
ATOM 15201 N N . LYS A 1 85 ? -14.047 8.544 -7.689 1.00 0.00 201 LYS A N 9
ATOM 15202 C CA . LYS A 1 85 ? -14.411 7.363 -8.522 1.00 0.00 201 LYS A CA 9
ATOM 15203 C C . LYS A 1 85 ? -13.225 6.952 -9.398 1.00 0.00 201 LYS A C 9
ATOM 15204 O O . LYS A 1 85 ? -13.154 7.284 -10.564 1.00 0.00 201 LYS A O 9
ATOM 15223 N N . THR A 1 86 ? -12.308 6.211 -8.844 1.00 0.00 202 THR A N 9
ATOM 15224 C CA . THR A 1 86 ? -11.130 5.744 -9.636 1.00 0.00 202 THR A CA 9
ATOM 15225 C C . THR A 1 86 ? -11.123 4.214 -9.688 1.00 0.00 202 THR A C 9
ATOM 15226 O O . THR A 1 86 ? -10.882 3.557 -8.696 1.00 0.00 202 THR A O 9
ATOM 15237 N N . ALA A 1 87 ? -11.388 3.637 -10.824 1.00 0.00 203 ALA A N 9
ATOM 15238 C CA . ALA A 1 87 ? -11.402 2.148 -10.908 1.00 0.00 203 ALA A CA 9
ATOM 15239 C C . ALA A 1 87 ? -10.123 1.564 -10.298 1.00 0.00 203 ALA A C 9
ATOM 15240 O O . ALA A 1 87 ? -10.099 0.432 -9.851 1.00 0.00 203 ALA A O 9
ATOM 15247 N N . SER A 1 88 ? -9.060 2.322 -10.271 1.00 0.00 204 SER A N 9
ATOM 15248 C CA . SER A 1 88 ? -7.792 1.798 -9.689 1.00 0.00 204 SER A CA 9
ATOM 15249 C C . SER A 1 88 ? -7.874 1.760 -8.164 1.00 0.00 204 SER A C 9
ATOM 15250 O O . SER A 1 88 ? -7.553 0.765 -7.548 1.00 0.00 204 SER A O 9
ATOM 15258 N N . LEU A 1 89 ? -8.307 2.823 -7.543 1.00 0.00 205 LEU A N 9
ATOM 15259 C CA . LEU A 1 89 ? -8.406 2.805 -6.057 1.00 0.00 205 LEU A CA 9
ATOM 15260 C C . LEU A 1 89 ? -9.522 1.858 -5.638 1.00 0.00 205 LEU A C 9
ATOM 15261 O O . LEU A 1 89 ? -9.392 1.099 -4.699 1.00 0.00 205 LEU A O 9
ATOM 15277 N N . ILE A 1 90 ? -10.621 1.887 -6.335 1.00 0.00 206 ILE A N 9
ATOM 15278 C CA . ILE A 1 90 ? -11.728 0.969 -5.969 1.00 0.00 206 ILE A CA 9
ATOM 15279 C C . ILE A 1 90 ? -11.227 -0.462 -6.110 1.00 0.00 206 ILE A C 9
ATOM 15280 O O . ILE A 1 90 ? -11.506 -1.313 -5.289 1.00 0.00 206 ILE A O 9
ATOM 15296 N N . LYS A 1 91 ? -10.446 -0.722 -7.121 1.00 0.00 207 LYS A N 9
ATOM 15297 C CA . LYS A 1 91 ? -9.884 -2.087 -7.277 1.00 0.00 207 LYS A CA 9
ATOM 15298 C C . LYS A 1 91 ? -8.771 -2.255 -6.242 1.00 0.00 207 LYS A C 9
ATOM 15299 O O . LYS A 1 91 ? -8.454 -3.348 -5.817 1.00 0.00 207 LYS A O 9
ATOM 15318 N N . ALA A 1 92 ? -8.190 -1.158 -5.824 1.00 0.00 208 ALA A N 9
ATOM 15319 C CA . ALA A 1 92 ? -7.109 -1.214 -4.802 1.00 0.00 208 ALA A CA 9
ATOM 15320 C C . ALA A 1 92 ? -7.698 -1.649 -3.465 1.00 0.00 208 ALA A C 9
ATOM 15321 O O . ALA A 1 92 ? -7.189 -2.531 -2.805 1.00 0.00 208 ALA A O 9
ATOM 15328 N N . TYR A 1 93 ? -8.778 -1.037 -3.070 1.00 0.00 209 TYR A N 9
ATOM 15329 C CA . TYR A 1 93 ? -9.424 -1.411 -1.784 1.00 0.00 209 TYR A CA 9
ATOM 15330 C C . TYR A 1 93 ? -10.049 -2.798 -1.914 1.00 0.00 209 TYR A C 9
ATOM 15331 O O . TYR A 1 93 ? -9.916 -3.631 -1.049 1.00 0.00 209 TYR A O 9
ATOM 15349 N N . LYS A 1 94 ? -10.729 -3.049 -2.999 1.00 0.00 210 LYS A N 9
ATOM 15350 C CA . LYS A 1 94 ? -11.356 -4.386 -3.188 1.00 0.00 210 LYS A CA 9
ATOM 15351 C C . LYS A 1 94 ? -10.287 -5.479 -3.109 1.00 0.00 210 LYS A C 9
ATOM 15352 O O . LYS A 1 94 ? -10.504 -6.535 -2.548 1.00 0.00 210 LYS A O 9
ATOM 15371 N N . MET A 1 95 ? -9.130 -5.232 -3.661 1.00 0.00 211 MET A N 9
ATOM 15372 C CA . MET A 1 95 ? -8.049 -6.255 -3.612 1.00 0.00 211 MET A CA 9
ATOM 15373 C C . MET A 1 95 ? -7.335 -6.188 -2.260 1.00 0.00 211 MET A C 9
ATOM 15374 O O . MET A 1 95 ? -7.013 -7.199 -1.666 1.00 0.00 211 MET A O 9
ATOM 15388 N N . ALA A 1 96 ? -7.098 -5.007 -1.760 1.00 0.00 212 ALA A N 9
ATOM 15389 C CA . ALA A 1 96 ? -6.422 -4.879 -0.438 1.00 0.00 212 ALA A CA 9
ATOM 15390 C C . ALA A 1 96 ? -7.294 -5.529 0.639 1.00 0.00 212 ALA A C 9
ATOM 15391 O O . ALA A 1 96 ? -6.818 -6.254 1.491 1.00 0.00 212 ALA A O 9
ATOM 15398 N N . GLN A 1 97 ? -8.574 -5.279 0.595 1.00 0.00 213 GLN A N 9
ATOM 15399 C CA . GLN A 1 97 ? -9.493 -5.883 1.598 1.00 0.00 213 GLN A CA 9
ATOM 15400 C C . GLN A 1 97 ? -9.321 -7.401 1.605 1.00 0.00 213 GLN A C 9
ATOM 15401 O O . GLN A 1 97 ? -9.191 -8.019 2.643 1.00 0.00 213 GLN A O 9
ATOM 15415 N N . SER A 1 98 ? -9.311 -8.004 0.448 1.00 0.00 214 SER A N 9
ATOM 15416 C CA . SER A 1 98 ? -9.137 -9.482 0.377 1.00 0.00 214 SER A CA 9
ATOM 15417 C C . SER A 1 98 ? -7.797 -9.881 0.999 1.00 0.00 214 SER A C 9
ATOM 15418 O O . SER A 1 98 ? -7.646 -10.962 1.531 1.00 0.00 214 SER A O 9
ATOM 15426 N N . THR A 1 99 ? -6.823 -9.011 0.936 1.00 0.00 215 THR A N 9
ATOM 15427 C CA . THR A 1 99 ? -5.490 -9.336 1.523 1.00 0.00 215 THR A CA 9
ATOM 15428 C C . THR A 1 99 ? -5.346 -8.682 2.901 1.00 0.00 215 THR A C 9
ATOM 15429 O O . THR A 1 99 ? -5.116 -7.493 3.006 1.00 0.00 215 THR A O 9
ATOM 15440 N N . PRO A 1 100 ? -5.487 -9.490 3.916 1.00 0.00 216 PRO A N 9
ATOM 15441 C CA . PRO A 1 100 ? -5.375 -8.993 5.308 1.00 0.00 216 PRO A CA 9
ATOM 15442 C C . PRO A 1 100 ? -3.907 -8.758 5.682 1.00 0.00 216 PRO A C 9
ATOM 15443 O O . PRO A 1 100 ? -3.536 -7.689 6.126 1.00 0.00 216 PRO A O 9
ATOM 15454 N N . ASP A 1 101 ? -3.073 -9.749 5.515 1.00 0.00 217 ASP A N 9
ATOM 15455 C CA . ASP A 1 101 ? -1.634 -9.577 5.872 1.00 0.00 217 ASP A CA 9
ATOM 15456 C C . ASP A 1 101 ? -0.730 -10.037 4.725 1.00 0.00 217 ASP A C 9
ATOM 15457 O O . ASP A 1 101 ? -1.187 -10.335 3.639 1.00 0.00 217 ASP A O 9
ATOM 15466 N N . LEU A 1 102 ? 0.554 -10.091 4.962 1.00 0.00 218 LEU A N 9
ATOM 15467 C CA . LEU A 1 102 ? 1.503 -10.523 3.895 1.00 0.00 218 LEU A CA 9
ATOM 15468 C C . LEU A 1 102 ? 1.354 -12.023 3.620 1.00 0.00 218 LEU A C 9
ATOM 15469 O O . LEU A 1 102 ? 1.378 -12.463 2.489 1.00 0.00 218 LEU A O 9
ATOM 15485 N N . ASP A 1 103 ? 1.204 -12.805 4.650 1.00 0.00 219 ASP A N 9
ATOM 15486 C CA . ASP A 1 103 ? 1.055 -14.278 4.461 1.00 0.00 219 ASP A CA 9
ATOM 15487 C C . ASP A 1 103 ? -0.098 -14.579 3.497 1.00 0.00 219 ASP A C 9
ATOM 15488 O O . ASP A 1 103 ? -0.111 -15.595 2.831 1.00 0.00 219 ASP A O 9
ATOM 15497 N N . SER A 1 104 ? -1.064 -13.703 3.415 1.00 0.00 220 SER A N 9
ATOM 15498 C CA . SER A 1 104 ? -2.211 -13.942 2.492 1.00 0.00 220 SER A CA 9
ATOM 15499 C C . SER A 1 104 ? -1.866 -13.454 1.083 1.00 0.00 220 SER A C 9
ATOM 15500 O O . SER A 1 104 ? -2.415 -13.915 0.103 1.00 0.00 220 SER A O 9
ATOM 15508 N N . LEU A 1 105 ? -0.959 -12.524 0.977 1.00 0.00 221 LEU A N 9
ATOM 15509 C CA . LEU A 1 105 ? -0.574 -12.004 -0.365 1.00 0.00 221 LEU A CA 9
ATOM 15510 C C . LEU A 1 105 ? 0.331 -13.018 -1.073 1.00 0.00 221 LEU A C 9
ATOM 15511 O O . LEU A 1 105 ? 0.844 -13.935 -0.462 1.00 0.00 221 LEU A O 9
ATOM 15527 N N . SER A 1 106 ? 0.524 -12.874 -2.356 1.00 0.00 222 SER A N 9
ATOM 15528 C CA . SER A 1 106 ? 1.388 -13.845 -3.088 1.00 0.00 222 SER A CA 9
ATOM 15529 C C . SER A 1 106 ? 2.359 -13.108 -4.014 1.00 0.00 222 SER A C 9
ATOM 15530 O O . SER A 1 106 ? 1.996 -12.166 -4.692 1.00 0.00 222 SER A O 9
ATOM 15538 N N . VAL A 1 107 ? 3.592 -13.532 -4.047 1.00 0.00 223 VAL A N 9
ATOM 15539 C CA . VAL A 1 107 ? 4.592 -12.862 -4.925 1.00 0.00 223 VAL A CA 9
ATOM 15540 C C . VAL A 1 107 ? 4.502 -13.422 -6.347 1.00 0.00 223 VAL A C 9
ATOM 15541 O O . VAL A 1 107 ? 4.218 -14.587 -6.540 1.00 0.00 223 VAL A O 9
ATOM 15554 N N . PRO A 1 108 ? 4.747 -12.564 -7.300 1.00 0.00 224 PRO A N 9
ATOM 15555 C CA . PRO A 1 108 ? 4.692 -12.972 -8.725 1.00 0.00 224 PRO A CA 9
ATOM 15556 C C . PRO A 1 108 ? 5.896 -13.851 -9.080 1.00 0.00 224 PRO A C 9
ATOM 15557 O O . PRO A 1 108 ? 6.786 -13.443 -9.801 1.00 0.00 224 PRO A O 9
ATOM 15568 N N . SER A 1 109 ? 5.930 -15.056 -8.579 1.00 0.00 225 SER A N 9
ATOM 15569 C CA . SER A 1 109 ? 7.074 -15.961 -8.888 1.00 0.00 225 SER A CA 9
ATOM 15570 C C . SER A 1 109 ? 6.565 -17.377 -9.175 1.00 0.00 225 SER A C 9
ATOM 15571 O O . SER A 1 109 ? 5.964 -17.960 -8.287 1.00 0.00 225 SER A O 9
ATOM 15580 N N . SER A 1 2 ? -2.388 11.135 18.461 1.00 0.00 118 SER A N 10
ATOM 15581 C CA . SER A 1 2 ? -1.881 10.521 17.196 1.00 0.00 118 SER A CA 10
ATOM 15582 C C . SER A 1 2 ? -0.512 9.879 17.435 1.00 0.00 118 SER A C 10
ATOM 15583 O O . SER A 1 2 ? 0.514 10.513 17.291 1.00 0.00 118 SER A O 10
ATOM 15593 N N . GLU A 1 3 ? -0.488 8.626 17.796 1.00 0.00 119 GLU A N 10
ATOM 15594 C CA . GLU A 1 3 ? 0.817 7.948 18.040 1.00 0.00 119 GLU A CA 10
ATOM 15595 C C . GLU A 1 3 ? 1.362 7.375 16.730 1.00 0.00 119 GLU A C 10
ATOM 15596 O O . GLU A 1 3 ? 0.625 6.864 15.911 1.00 0.00 119 GLU A O 10
ATOM 15608 N N . ARG A 1 4 ? 2.649 7.454 16.523 1.00 0.00 120 ARG A N 10
ATOM 15609 C CA . ARG A 1 4 ? 3.233 6.911 15.263 1.00 0.00 120 ARG A CA 10
ATOM 15610 C C . ARG A 1 4 ? 2.938 5.414 15.142 1.00 0.00 120 ARG A C 10
ATOM 15611 O O . ARG A 1 4 ? 2.650 4.747 16.116 1.00 0.00 120 ARG A O 10
ATOM 15632 N N . VAL A 1 5 ? 3.008 4.882 13.953 1.00 0.00 121 VAL A N 10
ATOM 15633 C CA . VAL A 1 5 ? 2.733 3.428 13.767 1.00 0.00 121 VAL A CA 10
ATOM 15634 C C . VAL A 1 5 ? 3.965 2.725 13.198 1.00 0.00 121 VAL A C 10
ATOM 15635 O O . VAL A 1 5 ? 4.336 2.938 12.061 1.00 0.00 121 VAL A O 10
ATOM 15648 N N . ASN A 1 6 ? 4.585 1.864 13.954 1.00 0.00 122 ASN A N 10
ATOM 15649 C CA . ASN A 1 6 ? 5.758 1.142 13.399 1.00 0.00 122 ASN A CA 10
ATOM 15650 C C . ASN A 1 6 ? 5.234 0.114 12.405 1.00 0.00 122 ASN A C 10
ATOM 15651 O O . ASN A 1 6 ? 4.735 -0.931 12.774 1.00 0.00 122 ASN A O 10
ATOM 15662 N N . TYR A 1 7 ? 5.308 0.425 11.147 1.00 0.00 123 TYR A N 10
ATOM 15663 C CA . TYR A 1 7 ? 4.776 -0.504 10.119 1.00 0.00 123 TYR A CA 10
ATOM 15664 C C . TYR A 1 7 ? 5.633 -1.766 10.002 1.00 0.00 123 TYR A C 10
ATOM 15665 O O . TYR A 1 7 ? 6.815 -1.711 9.727 1.00 0.00 123 TYR A O 10
ATOM 15683 N N . LYS A 1 8 ? 5.025 -2.904 10.183 1.00 0.00 124 LYS A N 10
ATOM 15684 C CA . LYS A 1 8 ? 5.765 -4.191 10.062 1.00 0.00 124 LYS A CA 10
ATOM 15685 C C . LYS A 1 8 ? 5.393 -4.849 8.731 1.00 0.00 124 LYS A C 10
ATOM 15686 O O . LYS A 1 8 ? 4.403 -4.489 8.123 1.00 0.00 124 LYS A O 10
ATOM 15705 N N . PRO A 1 9 ? 6.194 -5.785 8.309 1.00 0.00 125 PRO A N 10
ATOM 15706 C CA . PRO A 1 9 ? 5.928 -6.477 7.025 1.00 0.00 125 PRO A CA 10
ATOM 15707 C C . PRO A 1 9 ? 4.600 -7.235 7.102 1.00 0.00 125 PRO A C 10
ATOM 15708 O O . PRO A 1 9 ? 4.431 -8.132 7.903 1.00 0.00 125 PRO A O 10
ATOM 15719 N N . GLY A 1 10 ? 3.653 -6.871 6.279 1.00 0.00 126 GLY A N 10
ATOM 15720 C CA . GLY A 1 10 ? 2.333 -7.558 6.308 1.00 0.00 126 GLY A CA 10
ATOM 15721 C C . GLY A 1 10 ? 1.271 -6.615 6.883 1.00 0.00 126 GLY A C 10
ATOM 15722 O O . GLY A 1 10 ? 0.101 -6.944 6.927 1.00 0.00 126 GLY A O 10
ATOM 15726 N N . MET A 1 11 ? 1.656 -5.442 7.314 1.00 0.00 127 MET A N 10
ATOM 15727 C CA . MET A 1 11 ? 0.644 -4.494 7.868 1.00 0.00 127 MET A CA 10
ATOM 15728 C C . MET A 1 11 ? 0.039 -3.656 6.743 1.00 0.00 127 MET A C 10
ATOM 15729 O O . MET A 1 11 ? 0.743 -3.062 5.950 1.00 0.00 127 MET A O 10
ATOM 15743 N N . ARG A 1 12 ? -1.261 -3.603 6.667 1.00 0.00 128 ARG A N 10
ATOM 15744 C CA . ARG A 1 12 ? -1.912 -2.800 5.592 1.00 0.00 128 ARG A CA 10
ATOM 15745 C C . ARG A 1 12 ? -1.943 -1.322 5.986 1.00 0.00 128 ARG A C 10
ATOM 15746 O O . ARG A 1 12 ? -2.473 -0.955 7.015 1.00 0.00 128 ARG A O 10
ATOM 15767 N N . VAL A 1 13 ? -1.375 -0.471 5.177 1.00 0.00 129 VAL A N 10
ATOM 15768 C CA . VAL A 1 13 ? -1.370 0.982 5.507 1.00 0.00 129 VAL A CA 10
ATOM 15769 C C . VAL A 1 13 ? -1.872 1.807 4.320 1.00 0.00 129 VAL A C 10
ATOM 15770 O O . VAL A 1 13 ? -2.038 1.310 3.224 1.00 0.00 129 VAL A O 10
ATOM 15783 N N . LEU A 1 14 ? -2.102 3.071 4.538 1.00 0.00 130 LEU A N 10
ATOM 15784 C CA . LEU A 1 14 ? -2.579 3.954 3.442 1.00 0.00 130 LEU A CA 10
ATOM 15785 C C . LEU A 1 14 ? -1.425 4.856 2.996 1.00 0.00 130 LEU A C 10
ATOM 15786 O O . LEU A 1 14 ? -0.789 5.504 3.803 1.00 0.00 130 LEU A O 10
ATOM 15802 N N . THR A 1 15 ? -1.130 4.885 1.727 1.00 0.00 131 THR A N 10
ATOM 15803 C CA . THR A 1 15 ? 0.005 5.728 1.255 1.00 0.00 131 THR A CA 10
ATOM 15804 C C . THR A 1 15 ? -0.491 6.928 0.443 1.00 0.00 131 THR A C 10
ATOM 15805 O O . THR A 1 15 ? -0.972 6.790 -0.665 1.00 0.00 131 THR A O 10
ATOM 15816 N N . LYS A 1 16 ? -0.360 8.110 0.985 1.00 0.00 132 LYS A N 10
ATOM 15817 C CA . LYS A 1 16 ? -0.800 9.333 0.250 1.00 0.00 132 LYS A CA 10
ATOM 15818 C C . LYS A 1 16 ? 0.258 9.710 -0.792 1.00 0.00 132 LYS A C 10
ATOM 15819 O O . LYS A 1 16 ? 1.440 9.695 -0.510 1.00 0.00 132 LYS A O 10
ATOM 15838 N N . MET A 1 17 ? -0.137 10.057 -1.989 1.00 0.00 133 MET A N 10
ATOM 15839 C CA . MET A 1 17 ? 0.889 10.436 -3.007 1.00 0.00 133 MET A CA 10
ATOM 15840 C C . MET A 1 17 ? 0.544 11.808 -3.590 1.00 0.00 133 MET A C 10
ATOM 15841 O O . MET A 1 17 ? -0.559 12.290 -3.438 1.00 0.00 133 MET A O 10
ATOM 15855 N N . SER A 1 18 ? 1.474 12.450 -4.239 1.00 0.00 134 SER A N 10
ATOM 15856 C CA . SER A 1 18 ? 1.176 13.797 -4.807 1.00 0.00 134 SER A CA 10
ATOM 15857 C C . SER A 1 18 ? -0.076 13.736 -5.688 1.00 0.00 134 SER A C 10
ATOM 15858 O O . SER A 1 18 ? -0.134 12.998 -6.651 1.00 0.00 134 SER A O 10
ATOM 15866 N N . GLY A 1 19 ? -1.076 14.515 -5.370 1.00 0.00 135 GLY A N 10
ATOM 15867 C CA . GLY A 1 19 ? -2.319 14.508 -6.194 1.00 0.00 135 GLY A CA 10
ATOM 15868 C C . GLY A 1 19 ? -2.992 13.139 -6.091 1.00 0.00 135 GLY A C 10
ATOM 15869 O O . GLY A 1 19 ? -3.803 12.772 -6.919 1.00 0.00 135 GLY A O 10
ATOM 15873 N N . PHE A 1 20 ? -2.651 12.372 -5.092 1.00 0.00 136 PHE A N 10
ATOM 15874 C CA . PHE A 1 20 ? -3.261 11.018 -4.952 1.00 0.00 136 PHE A CA 10
ATOM 15875 C C . PHE A 1 20 ? -3.795 10.798 -3.534 1.00 0.00 136 PHE A C 10
ATOM 15876 O O . PHE A 1 20 ? -3.086 11.005 -2.562 1.00 0.00 136 PHE A O 10
ATOM 15893 N N . PRO A 1 21 ? -5.022 10.350 -3.474 1.00 0.00 137 PRO A N 10
ATOM 15894 C CA . PRO A 1 21 ? -5.678 10.059 -2.173 1.00 0.00 137 PRO A CA 10
ATOM 15895 C C . PRO A 1 21 ? -4.988 8.872 -1.500 1.00 0.00 137 PRO A C 10
ATOM 15896 O O . PRO A 1 21 ? -4.322 8.088 -2.146 1.00 0.00 137 PRO A O 10
ATOM 15907 N N . TRP A 1 22 ? -5.123 8.732 -0.211 1.00 0.00 138 TRP A N 10
ATOM 15908 C CA . TRP A 1 22 ? -4.447 7.593 0.470 1.00 0.00 138 TRP A CA 10
ATOM 15909 C C . TRP A 1 22 ? -4.768 6.297 -0.272 1.00 0.00 138 TRP A C 10
ATOM 15910 O O . TRP A 1 22 ? -5.915 5.952 -0.473 1.00 0.00 138 TRP A O 10
ATOM 15931 N N . TRP A 1 23 ? -3.761 5.576 -0.685 1.00 0.00 139 TRP A N 10
ATOM 15932 C CA . TRP A 1 23 ? -4.012 4.307 -1.419 1.00 0.00 139 TRP A CA 10
ATOM 15933 C C . TRP A 1 23 ? -3.720 3.110 -0.517 1.00 0.00 139 TRP A C 10
ATOM 15934 O O . TRP A 1 23 ? -2.780 3.125 0.251 1.00 0.00 139 TRP A O 10
ATOM 15955 N N . PRO A 1 24 ? -4.539 2.105 -0.648 1.00 0.00 140 PRO A N 10
ATOM 15956 C CA . PRO A 1 24 ? -4.364 0.877 0.159 1.00 0.00 140 PRO A CA 10
ATOM 15957 C C . PRO A 1 24 ? -3.065 0.165 -0.228 1.00 0.00 140 PRO A C 10
ATOM 15958 O O . PRO A 1 24 ? -2.959 -0.449 -1.275 1.00 0.00 140 PRO A O 10
ATOM 15969 N N . SER A 1 25 ? -2.076 0.253 0.617 1.00 0.00 141 SER A N 10
ATOM 15970 C CA . SER A 1 25 ? -0.774 -0.408 0.332 1.00 0.00 141 SER A CA 10
ATOM 15971 C C . SER A 1 25 ? -0.251 -1.062 1.611 1.00 0.00 141 SER A C 10
ATOM 15972 O O . SER A 1 25 ? -0.404 -0.532 2.690 1.00 0.00 141 SER A O 10
ATOM 15980 N N . MET A 1 26 ? 0.358 -2.207 1.506 1.00 0.00 142 MET A N 10
ATOM 15981 C CA . MET A 1 26 ? 0.877 -2.885 2.730 1.00 0.00 142 MET A CA 10
ATOM 15982 C C . MET A 1 26 ? 2.399 -2.747 2.805 1.00 0.00 142 MET A C 10
ATOM 15983 O O . MET A 1 26 ? 3.082 -2.756 1.803 1.00 0.00 142 MET A O 10
ATOM 15997 N N . VAL A 1 27 ? 2.937 -2.608 3.984 1.00 0.00 143 VAL A N 10
ATOM 15998 C CA . VAL A 1 27 ? 4.413 -2.457 4.112 1.00 0.00 143 VAL A CA 10
ATOM 15999 C C . VAL A 1 27 ? 5.118 -3.784 3.829 1.00 0.00 143 VAL A C 10
ATOM 16000 O O . VAL A 1 27 ? 4.992 -4.742 4.567 1.00 0.00 143 VAL A O 10
ATOM 16013 N N . VAL A 1 28 ? 5.866 -3.838 2.762 1.00 0.00 144 VAL A N 10
ATOM 16014 C CA . VAL A 1 28 ? 6.596 -5.088 2.412 1.00 0.00 144 VAL A CA 10
ATOM 16015 C C . VAL A 1 28 ? 8.100 -4.874 2.581 1.00 0.00 144 VAL A C 10
ATOM 16016 O O . VAL A 1 28 ? 8.539 -3.886 3.134 1.00 0.00 144 VAL A O 10
ATOM 16029 N N . THR A 1 29 ? 8.892 -5.787 2.100 1.00 0.00 145 THR A N 10
ATOM 16030 C CA . THR A 1 29 ? 10.368 -5.631 2.222 1.00 0.00 145 THR A CA 10
ATOM 16031 C C . THR A 1 29 ? 11.033 -5.968 0.887 1.00 0.00 145 THR A C 10
ATOM 16032 O O . THR A 1 29 ? 10.499 -6.712 0.088 1.00 0.00 145 THR A O 10
ATOM 16043 N N . GLU A 1 30 ? 12.191 -5.427 0.632 1.00 0.00 146 GLU A N 10
ATOM 16044 C CA . GLU A 1 30 ? 12.877 -5.720 -0.658 1.00 0.00 146 GLU A CA 10
ATOM 16045 C C . GLU A 1 30 ? 12.906 -7.231 -0.901 1.00 0.00 146 GLU A C 10
ATOM 16046 O O . GLU A 1 30 ? 13.035 -7.687 -2.021 1.00 0.00 146 GLU A O 10
ATOM 16058 N N . SER A 1 31 ? 12.784 -8.011 0.138 1.00 0.00 147 SER A N 10
ATOM 16059 C CA . SER A 1 31 ? 12.801 -9.492 -0.033 1.00 0.00 147 SER A CA 10
ATOM 16060 C C . SER A 1 31 ? 11.577 -9.943 -0.836 1.00 0.00 147 SER A C 10
ATOM 16061 O O . SER A 1 31 ? 11.610 -10.942 -1.527 1.00 0.00 147 SER A O 10
ATOM 16069 N N . LYS A 1 32 ? 10.501 -9.211 -0.752 1.00 0.00 148 LYS A N 10
ATOM 16070 C CA . LYS A 1 32 ? 9.275 -9.592 -1.512 1.00 0.00 148 LYS A CA 10
ATOM 16071 C C . LYS A 1 32 ? 9.091 -8.660 -2.711 1.00 0.00 148 LYS A C 10
ATOM 16072 O O . LYS A 1 32 ? 8.112 -8.740 -3.427 1.00 0.00 148 LYS A O 10
ATOM 16091 N N . MET A 1 33 ? 10.019 -7.771 -2.930 1.00 0.00 149 MET A N 10
ATOM 16092 C CA . MET A 1 33 ? 9.895 -6.828 -4.077 1.00 0.00 149 MET A CA 10
ATOM 16093 C C . MET A 1 33 ? 10.704 -7.327 -5.275 1.00 0.00 149 MET A C 10
ATOM 16094 O O . MET A 1 33 ? 11.911 -7.456 -5.210 1.00 0.00 149 MET A O 10
ATOM 16108 N N . THR A 1 34 ? 10.054 -7.593 -6.374 1.00 0.00 150 THR A N 10
ATOM 16109 C CA . THR A 1 34 ? 10.795 -8.065 -7.577 1.00 0.00 150 THR A CA 10
ATOM 16110 C C . THR A 1 34 ? 11.729 -6.957 -8.063 1.00 0.00 150 THR A C 10
ATOM 16111 O O . THR A 1 34 ? 12.044 -6.040 -7.332 1.00 0.00 150 THR A O 10
ATOM 16122 N N . SER A 1 35 ? 12.174 -7.021 -9.287 1.00 0.00 151 SER A N 10
ATOM 16123 C CA . SER A 1 35 ? 13.084 -5.956 -9.796 1.00 0.00 151 SER A CA 10
ATOM 16124 C C . SER A 1 35 ? 12.290 -4.679 -10.086 1.00 0.00 151 SER A C 10
ATOM 16125 O O . SER A 1 35 ? 12.813 -3.585 -10.021 1.00 0.00 151 SER A O 10
ATOM 16133 N N . VAL A 1 36 ? 11.028 -4.809 -10.397 1.00 0.00 152 VAL A N 10
ATOM 16134 C CA . VAL A 1 36 ? 10.206 -3.598 -10.676 1.00 0.00 152 VAL A CA 10
ATOM 16135 C C . VAL A 1 36 ? 10.116 -2.745 -9.411 1.00 0.00 152 VAL A C 10
ATOM 16136 O O . VAL A 1 36 ? 10.289 -1.543 -9.442 1.00 0.00 152 VAL A O 10
ATOM 16149 N N . ALA A 1 37 ? 9.865 -3.367 -8.291 1.00 0.00 153 ALA A N 10
ATOM 16150 C CA . ALA A 1 37 ? 9.783 -2.605 -7.016 1.00 0.00 153 ALA A CA 10
ATOM 16151 C C . ALA A 1 37 ? 11.192 -2.201 -6.574 1.00 0.00 153 ALA A C 10
ATOM 16152 O O . ALA A 1 37 ? 11.398 -1.156 -5.991 1.00 0.00 153 ALA A O 10
ATOM 16159 N N . ARG A 1 38 ? 12.163 -3.024 -6.863 1.00 0.00 154 ARG A N 10
ATOM 16160 C CA . ARG A 1 38 ? 13.565 -2.697 -6.478 1.00 0.00 154 ARG A CA 10
ATOM 16161 C C . ARG A 1 38 ? 14.100 -1.579 -7.374 1.00 0.00 154 ARG A C 10
ATOM 16162 O O . ARG A 1 38 ? 14.840 -0.718 -6.942 1.00 0.00 154 ARG A O 10
ATOM 16183 N N . LYS A 1 39 ? 13.727 -1.590 -8.624 1.00 0.00 155 LYS A N 10
ATOM 16184 C CA . LYS A 1 39 ? 14.204 -0.535 -9.561 1.00 0.00 155 LYS A CA 10
ATOM 16185 C C . LYS A 1 39 ? 13.661 0.833 -9.141 1.00 0.00 155 LYS A C 10
ATOM 16186 O O . LYS A 1 39 ? 14.226 1.860 -9.459 1.00 0.00 155 LYS A O 10
ATOM 16205 N N . SER A 1 40 ? 12.566 0.855 -8.431 1.00 0.00 156 SER A N 10
ATOM 16206 C CA . SER A 1 40 ? 11.986 2.158 -7.993 1.00 0.00 156 SER A CA 10
ATOM 16207 C C . SER A 1 40 ? 12.414 2.473 -6.558 1.00 0.00 156 SER A C 10
ATOM 16208 O O . SER A 1 40 ? 12.035 3.482 -5.996 1.00 0.00 156 SER A O 10
ATOM 16216 N N . LYS A 1 41 ? 13.197 1.617 -5.960 1.00 0.00 157 LYS A N 10
ATOM 16217 C CA . LYS A 1 41 ? 13.643 1.871 -4.559 1.00 0.00 157 LYS A CA 10
ATOM 16218 C C . LYS A 1 41 ? 14.459 3.166 -4.488 1.00 0.00 157 LYS A C 10
ATOM 16219 O O . LYS A 1 41 ? 15.499 3.279 -5.107 1.00 0.00 157 LYS A O 10
ATOM 16238 N N . PRO A 1 42 ? 13.954 4.105 -3.734 1.00 0.00 158 PRO A N 10
ATOM 16239 C CA . PRO A 1 42 ? 14.635 5.412 -3.580 1.00 0.00 158 PRO A CA 10
ATOM 16240 C C . PRO A 1 42 ? 15.857 5.282 -2.667 1.00 0.00 158 PRO A C 10
ATOM 16241 O O . PRO A 1 42 ? 15.833 4.583 -1.673 1.00 0.00 158 PRO A O 10
ATOM 16252 N N . LYS A 1 43 ? 16.917 5.964 -2.991 1.00 0.00 159 LYS A N 10
ATOM 16253 C CA . LYS A 1 43 ? 18.137 5.899 -2.139 1.00 0.00 159 LYS A CA 10
ATOM 16254 C C . LYS A 1 43 ? 18.475 7.299 -1.624 1.00 0.00 159 LYS A C 10
ATOM 16255 O O . LYS A 1 43 ? 19.591 7.765 -1.746 1.00 0.00 159 LYS A O 10
ATOM 16274 N N . ARG A 1 44 ? 17.514 7.975 -1.054 1.00 0.00 160 ARG A N 10
ATOM 16275 C CA . ARG A 1 44 ? 17.773 9.350 -0.536 1.00 0.00 160 ARG A CA 10
ATOM 16276 C C . ARG A 1 44 ? 17.726 9.367 0.993 1.00 0.00 160 ARG A C 10
ATOM 16277 O O . ARG A 1 44 ? 17.438 8.375 1.633 1.00 0.00 160 ARG A O 10
ATOM 16298 N N . ALA A 1 45 ? 18.022 10.493 1.577 1.00 0.00 161 ALA A N 10
ATOM 16299 C CA . ALA A 1 45 ? 18.016 10.605 3.062 1.00 0.00 161 ALA A CA 10
ATOM 16300 C C . ALA A 1 45 ? 16.603 10.408 3.612 1.00 0.00 161 ALA A C 10
ATOM 16301 O O . ALA A 1 45 ? 15.625 10.746 2.976 1.00 0.00 161 ALA A O 10
ATOM 16308 N N . GLY A 1 46 ? 16.493 9.863 4.790 1.00 0.00 162 GLY A N 10
ATOM 16309 C CA . GLY A 1 46 ? 15.147 9.642 5.387 1.00 0.00 162 GLY A CA 10
ATOM 16310 C C . GLY A 1 46 ? 14.748 8.181 5.196 1.00 0.00 162 GLY A C 10
ATOM 16311 O O . GLY A 1 46 ? 15.116 7.549 4.225 1.00 0.00 162 GLY A O 10
ATOM 16315 N N . THR A 1 47 ? 14.002 7.634 6.113 1.00 0.00 163 THR A N 10
ATOM 16316 C CA . THR A 1 47 ? 13.588 6.210 5.974 1.00 0.00 163 THR A CA 10
ATOM 16317 C C . THR A 1 47 ? 12.453 6.091 4.961 1.00 0.00 163 THR A C 10
ATOM 16318 O O . THR A 1 47 ? 11.600 6.949 4.861 1.00 0.00 163 THR A O 10
ATOM 16329 N N . PHE A 1 48 ? 12.441 5.030 4.207 1.00 0.00 164 PHE A N 10
ATOM 16330 C CA . PHE A 1 48 ? 11.367 4.851 3.199 1.00 0.00 164 PHE A CA 10
ATOM 16331 C C . PHE A 1 48 ? 10.703 3.486 3.380 1.00 0.00 164 PHE A C 10
ATOM 16332 O O . PHE A 1 48 ? 11.363 2.473 3.496 1.00 0.00 164 PHE A O 10
ATOM 16349 N N . TYR A 1 49 ? 9.402 3.452 3.413 1.00 0.00 165 TYR A N 10
ATOM 16350 C CA . TYR A 1 49 ? 8.694 2.157 3.596 1.00 0.00 165 TYR A CA 10
ATOM 16351 C C . TYR A 1 49 ? 8.274 1.582 2.250 1.00 0.00 165 TYR A C 10
ATOM 16352 O O . TYR A 1 49 ? 7.394 2.113 1.600 1.00 0.00 165 TYR A O 10
ATOM 16370 N N . PRO A 1 50 ? 8.879 0.492 1.888 1.00 0.00 166 PRO A N 10
ATOM 16371 C CA . PRO A 1 50 ? 8.505 -0.168 0.627 1.00 0.00 166 PRO A CA 10
ATOM 16372 C C . PRO A 1 50 ? 7.160 -0.845 0.854 1.00 0.00 166 PRO A C 10
ATOM 16373 O O . PRO A 1 50 ? 7.029 -1.694 1.709 1.00 0.00 166 PRO A O 10
ATOM 16384 N N . VAL A 1 51 ? 6.155 -0.472 0.127 1.00 0.00 167 VAL A N 10
ATOM 16385 C CA . VAL A 1 51 ? 4.830 -1.104 0.356 1.00 0.00 167 VAL A CA 10
ATOM 16386 C C . VAL A 1 51 ? 4.304 -1.705 -0.936 1.00 0.00 167 VAL A C 10
ATOM 16387 O O . VAL A 1 51 ? 4.763 -1.387 -2.013 1.00 0.00 167 VAL A O 10
ATOM 16400 N N . ILE A 1 52 ? 3.312 -2.533 -0.842 1.00 0.00 168 ILE A N 10
ATOM 16401 C CA . ILE A 1 52 ? 2.733 -3.101 -2.071 1.00 0.00 168 ILE A CA 10
ATOM 16402 C C . ILE A 1 52 ? 1.421 -2.368 -2.327 1.00 0.00 168 ILE A C 10
ATOM 16403 O O . ILE A 1 52 ? 0.581 -2.258 -1.456 1.00 0.00 168 ILE A O 10
ATOM 16419 N N . PHE A 1 53 ? 1.252 -1.835 -3.496 1.00 0.00 169 PHE A N 10
ATOM 16420 C CA . PHE A 1 53 ? 0.012 -1.073 -3.785 1.00 0.00 169 PHE A CA 10
ATOM 16421 C C . PHE A 1 53 ? -1.061 -1.982 -4.371 1.00 0.00 169 PHE A C 10
ATOM 16422 O O . PHE A 1 53 ? -0.790 -2.841 -5.186 1.00 0.00 169 PHE A O 10
ATOM 16439 N N . PHE A 1 54 ? -2.283 -1.786 -3.971 1.00 0.00 170 PHE A N 10
ATOM 16440 C CA . PHE A 1 54 ? -3.379 -2.625 -4.514 1.00 0.00 170 PHE A CA 10
ATOM 16441 C C . PHE A 1 54 ? -4.108 -1.843 -5.616 1.00 0.00 170 PHE A C 10
ATOM 16442 O O . PHE A 1 54 ? -4.263 -0.640 -5.516 1.00 0.00 170 PHE A O 10
ATOM 16459 N N . PRO A 1 55 ? -4.541 -2.545 -6.636 1.00 0.00 171 PRO A N 10
ATOM 16460 C CA . PRO A 1 55 ? -4.339 -4.004 -6.744 1.00 0.00 171 PRO A CA 10
ATOM 16461 C C . PRO A 1 55 ? -3.053 -4.295 -7.535 1.00 0.00 171 PRO A C 10
ATOM 16462 O O . PRO A 1 55 ? -2.136 -3.497 -7.552 1.00 0.00 171 PRO A O 10
ATOM 16473 N N . ASN A 1 56 ? -2.975 -5.425 -8.194 1.00 0.00 172 ASN A N 10
ATOM 16474 C CA . ASN A 1 56 ? -1.750 -5.752 -8.985 1.00 0.00 172 ASN A CA 10
ATOM 16475 C C . ASN A 1 56 ? -0.514 -5.725 -8.084 1.00 0.00 172 ASN A C 10
ATOM 16476 O O . ASN A 1 56 ? 0.605 -5.640 -8.548 1.00 0.00 172 ASN A O 10
ATOM 16487 N N . LYS A 1 57 ? -0.723 -5.806 -6.799 1.00 0.00 173 LYS A N 10
ATOM 16488 C CA . LYS A 1 57 ? 0.408 -5.797 -5.825 1.00 0.00 173 LYS A CA 10
ATOM 16489 C C . LYS A 1 57 ? 1.580 -4.933 -6.306 1.00 0.00 173 LYS A C 10
ATOM 16490 O O . LYS A 1 57 ? 2.718 -5.360 -6.284 1.00 0.00 173 LYS A O 10
ATOM 16509 N N . GLU A 1 58 ? 1.332 -3.717 -6.710 1.00 0.00 174 GLU A N 10
ATOM 16510 C CA . GLU A 1 58 ? 2.464 -2.856 -7.149 1.00 0.00 174 GLU A CA 10
ATOM 16511 C C . GLU A 1 58 ? 3.385 -2.633 -5.951 1.00 0.00 174 GLU A C 10
ATOM 16512 O O . GLU A 1 58 ? 3.129 -3.134 -4.881 1.00 0.00 174 GLU A O 10
ATOM 16524 N N . TYR A 1 59 ? 4.445 -1.892 -6.104 1.00 0.00 175 TYR A N 10
ATOM 16525 C CA . TYR A 1 59 ? 5.344 -1.656 -4.945 1.00 0.00 175 TYR A CA 10
ATOM 16526 C C . TYR A 1 59 ? 5.804 -0.199 -4.945 1.00 0.00 175 TYR A C 10
ATOM 16527 O O . TYR A 1 59 ? 6.297 0.305 -5.934 1.00 0.00 175 TYR A O 10
ATOM 16545 N N . LEU A 1 60 ? 5.633 0.489 -3.850 1.00 0.00 176 LEU A N 10
ATOM 16546 C CA . LEU A 1 60 ? 6.049 1.919 -3.804 1.00 0.00 176 LEU A CA 10
ATOM 16547 C C . LEU A 1 60 ? 6.910 2.201 -2.576 1.00 0.00 176 LEU A C 10
ATOM 16548 O O . LEU A 1 60 ? 6.717 1.632 -1.521 1.00 0.00 176 LEU A O 10
ATOM 16564 N N . TRP A 1 61 ? 7.843 3.096 -2.704 1.00 0.00 177 TRP A N 10
ATOM 16565 C CA . TRP A 1 61 ? 8.709 3.448 -1.552 1.00 0.00 177 TRP A CA 10
ATOM 16566 C C . TRP A 1 61 ? 8.274 4.800 -0.990 1.00 0.00 177 TRP A C 10
ATOM 16567 O O . TRP A 1 61 ? 8.575 5.840 -1.540 1.00 0.00 177 TRP A O 10
ATOM 16588 N N . THR A 1 62 ? 7.552 4.792 0.093 1.00 0.00 178 THR A N 10
ATOM 16589 C CA . THR A 1 62 ? 7.077 6.074 0.681 1.00 0.00 178 THR A CA 10
ATOM 16590 C C . THR A 1 62 ? 7.531 6.188 2.139 1.00 0.00 178 THR A C 10
ATOM 16591 O O . THR A 1 62 ? 7.463 5.242 2.895 1.00 0.00 178 THR A O 10
ATOM 16602 N N . GLY A 1 63 ? 7.995 7.340 2.537 1.00 0.00 179 GLY A N 10
ATOM 16603 C CA . GLY A 1 63 ? 8.456 7.512 3.946 1.00 0.00 179 GLY A CA 10
ATOM 16604 C C . GLY A 1 63 ? 7.250 7.573 4.887 1.00 0.00 179 GLY A C 10
ATOM 16605 O O . GLY A 1 63 ? 6.126 7.767 4.464 1.00 0.00 179 GLY A O 10
ATOM 16609 N N . SER A 1 64 ? 7.477 7.400 6.161 1.00 0.00 180 SER A N 10
ATOM 16610 C CA . SER A 1 64 ? 6.352 7.437 7.141 1.00 0.00 180 SER A CA 10
ATOM 16611 C C . SER A 1 64 ? 5.641 8.795 7.107 1.00 0.00 180 SER A C 10
ATOM 16612 O O . SER A 1 64 ? 4.511 8.925 7.534 1.00 0.00 180 SER A O 10
ATOM 16620 N N . ASP A 1 65 ? 6.295 9.809 6.610 1.00 0.00 181 ASP A N 10
ATOM 16621 C CA . ASP A 1 65 ? 5.657 11.158 6.567 1.00 0.00 181 ASP A CA 10
ATOM 16622 C C . ASP A 1 65 ? 4.297 11.090 5.868 1.00 0.00 181 ASP A C 10
ATOM 16623 O O . ASP A 1 65 ? 3.285 11.465 6.425 1.00 0.00 181 ASP A O 10
ATOM 16632 N N . SER A 1 66 ? 4.264 10.619 4.654 1.00 0.00 182 SER A N 10
ATOM 16633 C CA . SER A 1 66 ? 2.970 10.531 3.920 1.00 0.00 182 SER A CA 10
ATOM 16634 C C . SER A 1 66 ? 2.330 9.154 4.133 1.00 0.00 182 SER A C 10
ATOM 16635 O O . SER A 1 66 ? 1.393 8.782 3.450 1.00 0.00 182 SER A O 10
ATOM 16643 N N . LEU A 1 67 ? 2.840 8.387 5.059 1.00 0.00 183 LEU A N 10
ATOM 16644 C CA . LEU A 1 67 ? 2.270 7.029 5.298 1.00 0.00 183 LEU A CA 10
ATOM 16645 C C . LEU A 1 67 ? 1.378 7.002 6.540 1.00 0.00 183 LEU A C 10
ATOM 16646 O O . LEU A 1 67 ? 1.637 7.662 7.526 1.00 0.00 183 LEU A O 10
ATOM 16662 N N . THR A 1 68 ? 0.332 6.224 6.493 1.00 0.00 184 THR A N 10
ATOM 16663 C CA . THR A 1 68 ? -0.589 6.117 7.658 1.00 0.00 184 THR A CA 10
ATOM 16664 C C . THR A 1 68 ? -1.053 4.661 7.806 1.00 0.00 184 THR A C 10
ATOM 16665 O O . THR A 1 68 ? -1.078 3.927 6.844 1.00 0.00 184 THR A O 10
ATOM 16676 N N . PRO A 1 69 ? -1.406 4.291 9.005 1.00 0.00 185 PRO A N 10
ATOM 16677 C CA . PRO A 1 69 ? -1.877 2.906 9.261 1.00 0.00 185 PRO A CA 10
ATOM 16678 C C . PRO A 1 69 ? -3.262 2.686 8.638 1.00 0.00 185 PRO A C 10
ATOM 16679 O O . PRO A 1 69 ? -4.126 3.537 8.705 1.00 0.00 185 PRO A O 10
ATOM 16690 N N . LEU A 1 70 ? -3.478 1.545 8.039 1.00 0.00 186 LEU A N 10
ATOM 16691 C CA . LEU A 1 70 ? -4.807 1.260 7.417 1.00 0.00 186 LEU A CA 10
ATOM 16692 C C . LEU A 1 70 ? -5.442 0.047 8.105 1.00 0.00 186 LEU A C 10
ATOM 16693 O O . LEU A 1 70 ? -4.760 -0.877 8.505 1.00 0.00 186 LEU A O 10
ATOM 16709 N N . THR A 1 71 ? -6.737 0.044 8.254 1.00 0.00 187 THR A N 10
ATOM 16710 C CA . THR A 1 71 ? -7.401 -1.111 8.927 1.00 0.00 187 THR A CA 10
ATOM 16711 C C . THR A 1 71 ? -8.435 -1.755 8.005 1.00 0.00 187 THR A C 10
ATOM 16712 O O . THR A 1 71 ? -8.854 -1.179 7.019 1.00 0.00 187 THR A O 10
ATOM 16723 N N . SER A 1 72 ? -8.858 -2.945 8.327 1.00 0.00 188 SER A N 10
ATOM 16724 C CA . SER A 1 72 ? -9.876 -3.627 7.481 1.00 0.00 188 SER A CA 10
ATOM 16725 C C . SER A 1 72 ? -11.213 -2.895 7.600 1.00 0.00 188 SER A C 10
ATOM 16726 O O . SER A 1 72 ? -11.977 -2.815 6.659 1.00 0.00 188 SER A O 10
ATOM 16734 N N . GLU A 1 73 ? -11.493 -2.349 8.753 1.00 0.00 189 GLU A N 10
ATOM 16735 C CA . GLU A 1 73 ? -12.773 -1.609 8.936 1.00 0.00 189 GLU A CA 10
ATOM 16736 C C . GLU A 1 73 ? -12.810 -0.408 7.993 1.00 0.00 189 GLU A C 10
ATOM 16737 O O . GLU A 1 73 ? -13.797 -0.154 7.330 1.00 0.00 189 GLU A O 10
ATOM 16749 N N . ALA A 1 74 ? -11.736 0.325 7.918 1.00 0.00 190 ALA A N 10
ATOM 16750 C CA . ALA A 1 74 ? -11.702 1.504 7.007 1.00 0.00 190 ALA A CA 10
ATOM 16751 C C . ALA A 1 74 ? -11.771 1.031 5.554 1.00 0.00 190 ALA A C 10
ATOM 16752 O O . ALA A 1 74 ? -12.467 1.599 4.734 1.00 0.00 190 ALA A O 10
ATOM 16759 N N . ILE A 1 75 ? -11.056 -0.010 5.233 1.00 0.00 191 ILE A N 10
ATOM 16760 C CA . ILE A 1 75 ? -11.080 -0.531 3.838 1.00 0.00 191 ILE A CA 10
ATOM 16761 C C . ILE A 1 75 ? -12.512 -0.896 3.441 1.00 0.00 191 ILE A C 10
ATOM 16762 O O . ILE A 1 75 ? -13.010 -0.470 2.418 1.00 0.00 191 ILE A O 10
ATOM 16778 N N . SER A 1 76 ? -13.180 -1.675 4.248 1.00 0.00 192 SER A N 10
ATOM 16779 C CA . SER A 1 76 ? -14.581 -2.059 3.919 1.00 0.00 192 SER A CA 10
ATOM 16780 C C . SER A 1 76 ? -15.443 -0.803 3.801 1.00 0.00 192 SER A C 10
ATOM 16781 O O . SER A 1 76 ? -16.246 -0.669 2.897 1.00 0.00 192 SER A O 10
ATOM 16789 N N . GLN A 1 77 ? -15.275 0.130 4.700 1.00 0.00 193 GLN A N 10
ATOM 16790 C CA . GLN A 1 77 ? -16.079 1.379 4.623 1.00 0.00 193 GLN A CA 10
ATOM 16791 C C . GLN A 1 77 ? -15.898 2.001 3.238 1.00 0.00 193 GLN A C 10
ATOM 16792 O O . GLN A 1 77 ? -16.834 2.485 2.633 1.00 0.00 193 GLN A O 10
ATOM 16806 N N . PHE A 1 78 ? -14.697 1.975 2.724 1.00 0.00 194 PHE A N 10
ATOM 16807 C CA . PHE A 1 78 ? -14.464 2.547 1.371 1.00 0.00 194 PHE A CA 10
ATOM 16808 C C . PHE A 1 78 ? -15.230 1.722 0.332 1.00 0.00 194 PHE A C 10
ATOM 16809 O O . PHE A 1 78 ? -15.882 2.256 -0.543 1.00 0.00 194 PHE A O 10
ATOM 16826 N N . LEU A 1 79 ? -15.154 0.423 0.422 1.00 0.00 195 LEU A N 10
ATOM 16827 C CA . LEU A 1 79 ? -15.877 -0.428 -0.562 1.00 0.00 195 LEU A CA 10
ATOM 16828 C C . LEU A 1 79 ? -17.330 0.027 -0.641 1.00 0.00 195 LEU A C 10
ATOM 16829 O O . LEU A 1 79 ? -17.872 0.220 -1.711 1.00 0.00 195 LEU A O 10
ATOM 16845 N N . GLU A 1 80 ? -17.962 0.227 0.482 1.00 0.00 196 GLU A N 10
ATOM 16846 C CA . GLU A 1 80 ? -19.370 0.703 0.447 1.00 0.00 196 GLU A CA 10
ATOM 16847 C C . GLU A 1 80 ? -19.398 2.062 -0.247 1.00 0.00 196 GLU A C 10
ATOM 16848 O O . GLU A 1 80 ? -20.243 2.338 -1.076 1.00 0.00 196 GLU A O 10
ATOM 16860 N N . LYS A 1 81 ? -18.452 2.902 0.071 1.00 0.00 197 LYS A N 10
ATOM 16861 C CA . LYS A 1 81 ? -18.379 4.238 -0.584 1.00 0.00 197 LYS A CA 10
ATOM 16862 C C . LYS A 1 81 ? -16.915 4.584 -0.879 1.00 0.00 197 LYS A C 10
ATOM 16863 O O . LYS A 1 81 ? -16.151 4.864 0.024 1.00 0.00 197 LYS A O 10
ATOM 16882 N N . PRO A 1 82 ? -16.574 4.552 -2.139 1.00 0.00 198 PRO A N 10
ATOM 16883 C CA . PRO A 1 82 ? -15.199 4.864 -2.576 1.00 0.00 198 PRO A CA 10
ATOM 16884 C C . PRO A 1 82 ? -15.056 6.352 -2.915 1.00 0.00 198 PRO A C 10
ATOM 16885 O O . PRO A 1 82 ? -15.980 6.977 -3.395 1.00 0.00 198 PRO A O 10
ATOM 16896 N N . LYS A 1 83 ? -13.906 6.928 -2.664 1.00 0.00 199 LYS A N 10
ATOM 16897 C CA . LYS A 1 83 ? -13.726 8.377 -2.974 1.00 0.00 199 LYS A CA 10
ATOM 16898 C C . LYS A 1 83 ? -12.237 8.715 -3.154 1.00 0.00 199 LYS A C 10
ATOM 16899 O O . LYS A 1 83 ? -11.429 8.382 -2.309 1.00 0.00 199 LYS A O 10
ATOM 16918 N N . PRO A 1 84 ? -11.911 9.378 -4.242 1.00 0.00 200 PRO A N 10
ATOM 16919 C CA . PRO A 1 84 ? -12.926 9.769 -5.257 1.00 0.00 200 PRO A CA 10
ATOM 16920 C C . PRO A 1 84 ? -13.366 8.534 -6.046 1.00 0.00 200 PRO A C 10
ATOM 16921 O O . PRO A 1 84 ? -13.048 7.417 -5.688 1.00 0.00 200 PRO A O 10
ATOM 16932 N N . LYS A 1 85 ? -14.090 8.715 -7.116 1.00 0.00 201 LYS A N 10
ATOM 16933 C CA . LYS A 1 85 ? -14.528 7.530 -7.905 1.00 0.00 201 LYS A CA 10
ATOM 16934 C C . LYS A 1 85 ? -13.431 7.116 -8.889 1.00 0.00 201 LYS A C 10
ATOM 16935 O O . LYS A 1 85 ? -13.452 7.473 -10.049 1.00 0.00 201 LYS A O 10
ATOM 16954 N N . THR A 1 86 ? -12.481 6.348 -8.430 1.00 0.00 202 THR A N 10
ATOM 16955 C CA . THR A 1 86 ? -11.384 5.881 -9.331 1.00 0.00 202 THR A CA 10
ATOM 16956 C C . THR A 1 86 ? -11.430 4.356 -9.454 1.00 0.00 202 THR A C 10
ATOM 16957 O O . THR A 1 86 ? -11.175 3.643 -8.505 1.00 0.00 202 THR A O 10
ATOM 16968 N N . ALA A 1 87 ? -11.754 3.849 -10.608 1.00 0.00 203 ALA A N 10
ATOM 16969 C CA . ALA A 1 87 ? -11.817 2.367 -10.772 1.00 0.00 203 ALA A CA 10
ATOM 16970 C C . ALA A 1 87 ? -10.533 1.716 -10.249 1.00 0.00 203 ALA A C 10
ATOM 16971 O O . ALA A 1 87 ? -10.546 0.605 -9.754 1.00 0.00 203 ALA A O 10
ATOM 16978 N N . SER A 1 88 ? -9.421 2.394 -10.355 1.00 0.00 204 SER A N 10
ATOM 16979 C CA . SER A 1 88 ? -8.143 1.800 -9.868 1.00 0.00 204 SER A CA 10
ATOM 16980 C C . SER A 1 88 ? -8.139 1.697 -8.341 1.00 0.00 204 SER A C 10
ATOM 16981 O O . SER A 1 88 ? -7.823 0.662 -7.787 1.00 0.00 204 SER A O 10
ATOM 16989 N N . LEU A 1 89 ? -8.490 2.746 -7.651 1.00 0.00 205 LEU A N 10
ATOM 16990 C CA . LEU A 1 89 ? -8.499 2.666 -6.162 1.00 0.00 205 LEU A CA 10
ATOM 16991 C C . LEU A 1 89 ? -9.567 1.678 -5.711 1.00 0.00 205 LEU A C 10
ATOM 16992 O O . LEU A 1 89 ? -9.338 0.842 -4.861 1.00 0.00 205 LEU A O 10
ATOM 17008 N N . ILE A 1 90 ? -10.737 1.760 -6.277 1.00 0.00 206 ILE A N 10
ATOM 17009 C CA . ILE A 1 90 ? -11.802 0.811 -5.868 1.00 0.00 206 ILE A CA 10
ATOM 17010 C C . ILE A 1 90 ? -11.293 -0.610 -6.072 1.00 0.00 206 ILE A C 10
ATOM 17011 O O . ILE A 1 90 ? -11.543 -1.491 -5.274 1.00 0.00 206 ILE A O 10
ATOM 17027 N N . LYS A 1 91 ? -10.545 -0.834 -7.117 1.00 0.00 207 LYS A N 10
ATOM 17028 C CA . LYS A 1 91 ? -9.987 -2.193 -7.335 1.00 0.00 207 LYS A CA 10
ATOM 17029 C C . LYS A 1 91 ? -8.867 -2.413 -6.319 1.00 0.00 207 LYS A C 10
ATOM 17030 O O . LYS A 1 91 ? -8.570 -3.524 -5.921 1.00 0.00 207 LYS A O 10
ATOM 17049 N N . ALA A 1 92 ? -8.255 -1.340 -5.883 1.00 0.00 208 ALA A N 10
ATOM 17050 C CA . ALA A 1 92 ? -7.161 -1.445 -4.880 1.00 0.00 208 ALA A CA 10
ATOM 17051 C C . ALA A 1 92 ? -7.731 -1.890 -3.536 1.00 0.00 208 ALA A C 10
ATOM 17052 O O . ALA A 1 92 ? -7.258 -2.827 -2.928 1.00 0.00 208 ALA A O 10
ATOM 17059 N N . TYR A 1 93 ? -8.744 -1.219 -3.073 1.00 0.00 209 TYR A N 10
ATOM 17060 C CA . TYR A 1 93 ? -9.359 -1.588 -1.770 1.00 0.00 209 TYR A CA 10
ATOM 17061 C C . TYR A 1 93 ? -10.084 -2.923 -1.896 1.00 0.00 209 TYR A C 10
ATOM 17062 O O . TYR A 1 93 ? -9.939 -3.794 -1.068 1.00 0.00 209 TYR A O 10
ATOM 17080 N N . LYS A 1 94 ? -10.859 -3.093 -2.926 1.00 0.00 210 LYS A N 10
ATOM 17081 C CA . LYS A 1 94 ? -11.593 -4.376 -3.097 1.00 0.00 210 LYS A CA 10
ATOM 17082 C C . LYS A 1 94 ? -10.611 -5.550 -3.070 1.00 0.00 210 LYS A C 10
ATOM 17083 O O . LYS A 1 94 ? -10.874 -6.576 -2.473 1.00 0.00 210 LYS A O 10
ATOM 17102 N N . MET A 1 95 ? -9.481 -5.410 -3.704 1.00 0.00 211 MET A N 10
ATOM 17103 C CA . MET A 1 95 ? -8.488 -6.523 -3.703 1.00 0.00 211 MET A CA 10
ATOM 17104 C C . MET A 1 95 ? -7.652 -6.493 -2.421 1.00 0.00 211 MET A C 10
ATOM 17105 O O . MET A 1 95 ? -7.337 -7.519 -1.849 1.00 0.00 211 MET A O 10
ATOM 17119 N N . ALA A 1 96 ? -7.292 -5.327 -1.960 1.00 0.00 212 ALA A N 10
ATOM 17120 C CA . ALA A 1 96 ? -6.481 -5.238 -0.711 1.00 0.00 212 ALA A CA 10
ATOM 17121 C C . ALA A 1 96 ? -7.315 -5.709 0.482 1.00 0.00 212 ALA A C 10
ATOM 17122 O O . ALA A 1 96 ? -6.794 -6.191 1.468 1.00 0.00 212 ALA A O 10
ATOM 17129 N N . GLN A 1 97 ? -8.610 -5.575 0.392 1.00 0.00 213 GLN A N 10
ATOM 17130 C CA . GLN A 1 97 ? -9.490 -6.014 1.513 1.00 0.00 213 GLN A CA 10
ATOM 17131 C C . GLN A 1 97 ? -9.349 -7.522 1.722 1.00 0.00 213 GLN A C 10
ATOM 17132 O O . GLN A 1 97 ? -9.328 -8.007 2.836 1.00 0.00 213 GLN A O 10
ATOM 17146 N N . SER A 1 98 ? -9.256 -8.266 0.655 1.00 0.00 214 SER A N 10
ATOM 17147 C CA . SER A 1 98 ? -9.119 -9.747 0.785 1.00 0.00 214 SER A CA 10
ATOM 17148 C C . SER A 1 98 ? -7.762 -10.111 1.401 1.00 0.00 214 SER A C 10
ATOM 17149 O O . SER A 1 98 ? -7.620 -11.129 2.049 1.00 0.00 214 SER A O 10
ATOM 17157 N N . THR A 1 99 ? -6.765 -9.291 1.204 1.00 0.00 215 THR A N 10
ATOM 17158 C CA . THR A 1 99 ? -5.423 -9.603 1.780 1.00 0.00 215 THR A CA 10
ATOM 17159 C C . THR A 1 99 ? -5.097 -8.640 2.926 1.00 0.00 215 THR A C 10
ATOM 17160 O O . THR A 1 99 ? -4.732 -7.503 2.699 1.00 0.00 215 THR A O 10
ATOM 17171 N N . PRO A 1 100 ? -5.246 -9.134 4.125 1.00 0.00 216 PRO A N 10
ATOM 17172 C CA . PRO A 1 100 ? -4.970 -8.318 5.326 1.00 0.00 216 PRO A CA 10
ATOM 17173 C C . PRO A 1 100 ? -3.476 -8.344 5.676 1.00 0.00 216 PRO A C 10
ATOM 17174 O O . PRO A 1 100 ? -2.908 -7.349 6.077 1.00 0.00 216 PRO A O 10
ATOM 17185 N N . ASP A 1 101 ? -2.839 -9.477 5.541 1.00 0.00 217 ASP A N 10
ATOM 17186 C CA . ASP A 1 101 ? -1.388 -9.560 5.884 1.00 0.00 217 ASP A CA 10
ATOM 17187 C C . ASP A 1 101 ? -0.544 -9.837 4.637 1.00 0.00 217 ASP A C 10
ATOM 17188 O O . ASP A 1 101 ? -1.049 -9.917 3.535 1.00 0.00 217 ASP A O 10
ATOM 17197 N N . LEU A 1 102 ? 0.742 -9.985 4.811 1.00 0.00 218 LEU A N 10
ATOM 17198 C CA . LEU A 1 102 ? 1.634 -10.260 3.647 1.00 0.00 218 LEU A CA 10
ATOM 17199 C C . LEU A 1 102 ? 1.484 -11.712 3.190 1.00 0.00 218 LEU A C 10
ATOM 17200 O O . LEU A 1 102 ? 1.420 -12.000 2.011 1.00 0.00 218 LEU A O 10
ATOM 17216 N N . ASP A 1 103 ? 1.432 -12.627 4.115 1.00 0.00 219 ASP A N 10
ATOM 17217 C CA . ASP A 1 103 ? 1.292 -14.065 3.740 1.00 0.00 219 ASP A CA 10
ATOM 17218 C C . ASP A 1 103 ? 0.073 -14.261 2.837 1.00 0.00 219 ASP A C 10
ATOM 17219 O O . ASP A 1 103 ? -0.040 -15.244 2.134 1.00 0.00 219 ASP A O 10
ATOM 17228 N N . SER A 1 104 ? -0.838 -13.328 2.849 1.00 0.00 220 SER A N 10
ATOM 17229 C CA . SER A 1 104 ? -2.049 -13.459 1.989 1.00 0.00 220 SER A CA 10
ATOM 17230 C C . SER A 1 104 ? -1.707 -13.087 0.546 1.00 0.00 220 SER A C 10
ATOM 17231 O O . SER A 1 104 ? -2.358 -13.514 -0.387 1.00 0.00 220 SER A O 10
ATOM 17239 N N . LEU A 1 105 ? -0.693 -12.289 0.356 1.00 0.00 221 LEU A N 10
ATOM 17240 C CA . LEU A 1 105 ? -0.310 -11.882 -1.023 1.00 0.00 221 LEU A CA 10
ATOM 17241 C C . LEU A 1 105 ? 0.637 -12.912 -1.644 1.00 0.00 221 LEU A C 10
ATOM 17242 O O . LEU A 1 105 ? 1.226 -13.725 -0.960 1.00 0.00 221 LEU A O 10
ATOM 17258 N N . SER A 1 106 ? 0.786 -12.880 -2.939 1.00 0.00 222 SER A N 10
ATOM 17259 C CA . SER A 1 106 ? 1.693 -13.851 -3.613 1.00 0.00 222 SER A CA 10
ATOM 17260 C C . SER A 1 106 ? 2.521 -13.140 -4.688 1.00 0.00 222 SER A C 10
ATOM 17261 O O . SER A 1 106 ? 1.994 -12.421 -5.514 1.00 0.00 222 SER A O 10
ATOM 17269 N N . VAL A 1 107 ? 3.810 -13.334 -4.685 1.00 0.00 223 VAL A N 10
ATOM 17270 C CA . VAL A 1 107 ? 4.666 -12.668 -5.709 1.00 0.00 223 VAL A CA 10
ATOM 17271 C C . VAL A 1 107 ? 5.326 -13.728 -6.605 1.00 0.00 223 VAL A C 10
ATOM 17272 O O . VAL A 1 107 ? 5.730 -14.774 -6.137 1.00 0.00 223 VAL A O 10
ATOM 17285 N N . PRO A 1 108 ? 5.410 -13.413 -7.869 1.00 0.00 224 PRO A N 10
ATOM 17286 C CA . PRO A 1 108 ? 6.022 -14.342 -8.850 1.00 0.00 224 PRO A CA 10
ATOM 17287 C C . PRO A 1 108 ? 7.541 -14.391 -8.668 1.00 0.00 224 PRO A C 10
ATOM 17288 O O . PRO A 1 108 ? 8.150 -15.442 -8.713 1.00 0.00 224 PRO A O 10
ATOM 17299 N N . SER A 1 109 ? 8.155 -13.261 -8.464 1.00 0.00 225 SER A N 10
ATOM 17300 C CA . SER A 1 109 ? 9.636 -13.235 -8.281 1.00 0.00 225 SER A CA 10
ATOM 17301 C C . SER A 1 109 ? 10.320 -14.023 -9.401 1.00 0.00 225 SER A C 10
ATOM 17302 O O . SER A 1 109 ? 10.941 -15.028 -9.097 1.00 0.00 225 SER A O 10
ATOM 17311 N N . SER A 1 2 ? 1.866 15.052 11.529 1.00 0.00 118 SER A N 11
ATOM 17312 C CA . SER A 1 2 ? 2.380 14.340 12.733 1.00 0.00 118 SER A CA 11
ATOM 17313 C C . SER A 1 2 ? 1.804 12.923 12.797 1.00 0.00 118 SER A C 11
ATOM 17314 O O . SER A 1 2 ? 0.756 12.694 13.366 1.00 0.00 118 SER A O 11
ATOM 17324 N N . GLU A 1 3 ? 2.482 11.971 12.217 1.00 0.00 119 GLU A N 11
ATOM 17325 C CA . GLU A 1 3 ? 1.974 10.568 12.245 1.00 0.00 119 GLU A CA 11
ATOM 17326 C C . GLU A 1 3 ? 3.134 9.589 12.446 1.00 0.00 119 GLU A C 11
ATOM 17327 O O . GLU A 1 3 ? 3.512 8.867 11.545 1.00 0.00 119 GLU A O 11
ATOM 17339 N N . ARG A 1 4 ? 3.702 9.561 13.620 1.00 0.00 120 ARG A N 11
ATOM 17340 C CA . ARG A 1 4 ? 4.837 8.628 13.879 1.00 0.00 120 ARG A CA 11
ATOM 17341 C C . ARG A 1 4 ? 4.303 7.218 14.148 1.00 0.00 120 ARG A C 11
ATOM 17342 O O . ARG A 1 4 ? 4.223 6.780 15.279 1.00 0.00 120 ARG A O 11
ATOM 17363 N N . VAL A 1 5 ? 3.933 6.506 13.119 1.00 0.00 121 VAL A N 11
ATOM 17364 C CA . VAL A 1 5 ? 3.398 5.128 13.320 1.00 0.00 121 VAL A CA 11
ATOM 17365 C C . VAL A 1 5 ? 4.468 4.090 12.979 1.00 0.00 121 VAL A C 11
ATOM 17366 O O . VAL A 1 5 ? 5.308 4.307 12.127 1.00 0.00 121 VAL A O 11
ATOM 17379 N N . ASN A 1 6 ? 4.436 2.955 13.621 1.00 0.00 122 ASN A N 11
ATOM 17380 C CA . ASN A 1 6 ? 5.441 1.899 13.315 1.00 0.00 122 ASN A CA 11
ATOM 17381 C C . ASN A 1 6 ? 4.837 0.904 12.323 1.00 0.00 122 ASN A C 11
ATOM 17382 O O . ASN A 1 6 ? 3.986 0.108 12.665 1.00 0.00 122 ASN A O 11
ATOM 17393 N N . TYR A 1 7 ? 5.256 0.959 11.091 1.00 0.00 123 TYR A N 11
ATOM 17394 C CA . TYR A 1 7 ? 4.690 0.034 10.070 1.00 0.00 123 TYR A CA 11
ATOM 17395 C C . TYR A 1 7 ? 5.576 -1.205 9.898 1.00 0.00 123 TYR A C 11
ATOM 17396 O O . TYR A 1 7 ? 6.706 -1.119 9.459 1.00 0.00 123 TYR A O 11
ATOM 17414 N N . LYS A 1 8 ? 5.059 -2.358 10.227 1.00 0.00 124 LYS A N 11
ATOM 17415 C CA . LYS A 1 8 ? 5.852 -3.613 10.073 1.00 0.00 124 LYS A CA 11
ATOM 17416 C C . LYS A 1 8 ? 5.484 -4.292 8.749 1.00 0.00 124 LYS A C 11
ATOM 17417 O O . LYS A 1 8 ? 4.469 -3.983 8.157 1.00 0.00 124 LYS A O 11
ATOM 17436 N N . PRO A 1 9 ? 6.330 -5.187 8.316 1.00 0.00 125 PRO A N 11
ATOM 17437 C CA . PRO A 1 9 ? 6.093 -5.898 7.036 1.00 0.00 125 PRO A CA 11
ATOM 17438 C C . PRO A 1 9 ? 4.813 -6.733 7.106 1.00 0.00 125 PRO A C 11
ATOM 17439 O O . PRO A 1 9 ? 4.689 -7.640 7.905 1.00 0.00 125 PRO A O 11
ATOM 17450 N N . GLY A 1 10 ? 3.856 -6.423 6.271 1.00 0.00 126 GLY A N 11
ATOM 17451 C CA . GLY A 1 10 ? 2.576 -7.181 6.275 1.00 0.00 126 GLY A CA 11
ATOM 17452 C C . GLY A 1 10 ? 1.465 -6.307 6.856 1.00 0.00 126 GLY A C 11
ATOM 17453 O O . GLY A 1 10 ? 0.313 -6.692 6.885 1.00 0.00 126 GLY A O 11
ATOM 17457 N N . MET A 1 11 ? 1.793 -5.126 7.306 1.00 0.00 127 MET A N 11
ATOM 17458 C CA . MET A 1 11 ? 0.743 -4.230 7.864 1.00 0.00 127 MET A CA 11
ATOM 17459 C C . MET A 1 11 ? 0.119 -3.399 6.742 1.00 0.00 127 MET A C 11
ATOM 17460 O O . MET A 1 11 ? 0.803 -2.693 6.025 1.00 0.00 127 MET A O 11
ATOM 17474 N N . ARG A 1 12 ? -1.171 -3.481 6.580 1.00 0.00 128 ARG A N 11
ATOM 17475 C CA . ARG A 1 12 ? -1.829 -2.699 5.501 1.00 0.00 128 ARG A CA 11
ATOM 17476 C C . ARG A 1 12 ? -1.911 -1.225 5.891 1.00 0.00 128 ARG A C 11
ATOM 17477 O O . ARG A 1 12 ? -2.554 -0.858 6.855 1.00 0.00 128 ARG A O 11
ATOM 17498 N N . VAL A 1 13 ? -1.266 -0.378 5.143 1.00 0.00 129 VAL A N 11
ATOM 17499 C CA . VAL A 1 13 ? -1.305 1.073 5.459 1.00 0.00 129 VAL A CA 11
ATOM 17500 C C . VAL A 1 13 ? -1.805 1.851 4.244 1.00 0.00 129 VAL A C 11
ATOM 17501 O O . VAL A 1 13 ? -1.911 1.324 3.155 1.00 0.00 129 VAL A O 11
ATOM 17514 N N . LEU A 1 14 ? -2.103 3.101 4.423 1.00 0.00 130 LEU A N 11
ATOM 17515 C CA . LEU A 1 14 ? -2.588 3.919 3.286 1.00 0.00 130 LEU A CA 11
ATOM 17516 C C . LEU A 1 14 ? -1.462 4.853 2.842 1.00 0.00 130 LEU A C 11
ATOM 17517 O O . LEU A 1 14 ? -0.922 5.608 3.625 1.00 0.00 130 LEU A O 11
ATOM 17533 N N . THR A 1 15 ? -1.083 4.782 1.598 1.00 0.00 131 THR A N 11
ATOM 17534 C CA . THR A 1 15 ? 0.031 5.642 1.110 1.00 0.00 131 THR A CA 11
ATOM 17535 C C . THR A 1 15 ? -0.508 6.868 0.372 1.00 0.00 131 THR A C 11
ATOM 17536 O O . THR A 1 15 ? -1.016 6.773 -0.728 1.00 0.00 131 THR A O 11
ATOM 17547 N N . LYS A 1 16 ? -0.388 8.023 0.968 1.00 0.00 132 LYS A N 11
ATOM 17548 C CA . LYS A 1 16 ? -0.878 9.264 0.298 1.00 0.00 132 LYS A CA 11
ATOM 17549 C C . LYS A 1 16 ? 0.146 9.715 -0.748 1.00 0.00 132 LYS A C 11
ATOM 17550 O O . LYS A 1 16 ? 1.332 9.727 -0.488 1.00 0.00 132 LYS A O 11
ATOM 17569 N N . MET A 1 17 ? -0.283 10.090 -1.926 1.00 0.00 133 MET A N 11
ATOM 17570 C CA . MET A 1 17 ? 0.717 10.533 -2.943 1.00 0.00 133 MET A CA 11
ATOM 17571 C C . MET A 1 17 ? 0.327 11.916 -3.477 1.00 0.00 133 MET A C 11
ATOM 17572 O O . MET A 1 17 ? -0.793 12.355 -3.315 1.00 0.00 133 MET A O 11
ATOM 17586 N N . SER A 1 18 ? 1.242 12.615 -4.091 1.00 0.00 134 SER A N 11
ATOM 17587 C CA . SER A 1 18 ? 0.909 13.976 -4.607 1.00 0.00 134 SER A CA 11
ATOM 17588 C C . SER A 1 18 ? -0.319 13.915 -5.518 1.00 0.00 134 SER A C 11
ATOM 17589 O O . SER A 1 18 ? -0.335 13.216 -6.510 1.00 0.00 134 SER A O 11
ATOM 17597 N N . GLY A 1 19 ? -1.347 14.651 -5.190 1.00 0.00 135 GLY A N 11
ATOM 17598 C CA . GLY A 1 19 ? -2.571 14.641 -6.041 1.00 0.00 135 GLY A CA 11
ATOM 17599 C C . GLY A 1 19 ? -3.205 13.251 -5.998 1.00 0.00 135 GLY A C 11
ATOM 17600 O O . GLY A 1 19 ? -3.996 12.893 -6.848 1.00 0.00 135 GLY A O 11
ATOM 17604 N N . PHE A 1 20 ? -2.852 12.457 -5.025 1.00 0.00 136 PHE A N 11
ATOM 17605 C CA . PHE A 1 20 ? -3.422 11.082 -4.943 1.00 0.00 136 PHE A CA 11
ATOM 17606 C C . PHE A 1 20 ? -3.955 10.797 -3.538 1.00 0.00 136 PHE A C 11
ATOM 17607 O O . PHE A 1 20 ? -3.249 10.970 -2.556 1.00 0.00 136 PHE A O 11
ATOM 17624 N N . PRO A 1 21 ? -5.176 10.334 -3.497 1.00 0.00 137 PRO A N 11
ATOM 17625 C CA . PRO A 1 21 ? -5.832 9.983 -2.212 1.00 0.00 137 PRO A CA 11
ATOM 17626 C C . PRO A 1 21 ? -5.102 8.810 -1.564 1.00 0.00 137 PRO A C 11
ATOM 17627 O O . PRO A 1 21 ? -4.417 8.057 -2.226 1.00 0.00 137 PRO A O 11
ATOM 17638 N N . TRP A 1 22 ? -5.229 8.647 -0.278 1.00 0.00 138 TRP A N 11
ATOM 17639 C CA . TRP A 1 22 ? -4.521 7.518 0.380 1.00 0.00 138 TRP A CA 11
ATOM 17640 C C . TRP A 1 22 ? -4.831 6.223 -0.367 1.00 0.00 138 TRP A C 11
ATOM 17641 O O . TRP A 1 22 ? -5.976 5.855 -0.545 1.00 0.00 138 TRP A O 11
ATOM 17662 N N . TRP A 1 23 ? -3.822 5.529 -0.807 1.00 0.00 139 TRP A N 11
ATOM 17663 C CA . TRP A 1 23 ? -4.061 4.260 -1.544 1.00 0.00 139 TRP A CA 11
ATOM 17664 C C . TRP A 1 23 ? -3.763 3.073 -0.634 1.00 0.00 139 TRP A C 11
ATOM 17665 O O . TRP A 1 23 ? -2.834 3.112 0.148 1.00 0.00 139 TRP A O 11
ATOM 17686 N N . PRO A 1 24 ? -4.559 2.049 -0.763 1.00 0.00 140 PRO A N 11
ATOM 17687 C CA . PRO A 1 24 ? -4.365 0.839 0.065 1.00 0.00 140 PRO A CA 11
ATOM 17688 C C . PRO A 1 24 ? -3.048 0.164 -0.310 1.00 0.00 140 PRO A C 11
ATOM 17689 O O . PRO A 1 24 ? -2.911 -0.432 -1.364 1.00 0.00 140 PRO A O 11
ATOM 17700 N N . SER A 1 25 ? -2.075 0.269 0.548 1.00 0.00 141 SER A N 11
ATOM 17701 C CA . SER A 1 25 ? -0.755 -0.353 0.269 1.00 0.00 141 SER A CA 11
ATOM 17702 C C . SER A 1 25 ? -0.204 -0.969 1.557 1.00 0.00 141 SER A C 11
ATOM 17703 O O . SER A 1 25 ? -0.343 -0.412 2.624 1.00 0.00 141 SER A O 11
ATOM 17711 N N . MET A 1 26 ? 0.415 -2.111 1.470 1.00 0.00 142 MET A N 11
ATOM 17712 C CA . MET A 1 26 ? 0.962 -2.749 2.704 1.00 0.00 142 MET A CA 11
ATOM 17713 C C . MET A 1 26 ? 2.481 -2.601 2.751 1.00 0.00 142 MET A C 11
ATOM 17714 O O . MET A 1 26 ? 3.148 -2.649 1.738 1.00 0.00 142 MET A O 11
ATOM 17728 N N . VAL A 1 27 ? 3.039 -2.434 3.918 1.00 0.00 143 VAL A N 11
ATOM 17729 C CA . VAL A 1 27 ? 4.521 -2.299 4.010 1.00 0.00 143 VAL A CA 11
ATOM 17730 C C . VAL A 1 27 ? 5.173 -3.663 3.757 1.00 0.00 143 VAL A C 11
ATOM 17731 O O . VAL A 1 27 ? 5.021 -4.588 4.527 1.00 0.00 143 VAL A O 11
ATOM 17744 N N . VAL A 1 28 ? 5.885 -3.796 2.671 1.00 0.00 144 VAL A N 11
ATOM 17745 C CA . VAL A 1 28 ? 6.539 -5.100 2.353 1.00 0.00 144 VAL A CA 11
ATOM 17746 C C . VAL A 1 28 ? 8.064 -4.968 2.418 1.00 0.00 144 VAL A C 11
ATOM 17747 O O . VAL A 1 28 ? 8.594 -3.982 2.891 1.00 0.00 144 VAL A O 11
ATOM 17760 N N . THR A 1 29 ? 8.768 -5.957 1.940 1.00 0.00 145 THR A N 11
ATOM 17761 C CA . THR A 1 29 ? 10.258 -5.897 1.962 1.00 0.00 145 THR A CA 11
ATOM 17762 C C . THR A 1 29 ? 10.818 -6.240 0.579 1.00 0.00 145 THR A C 11
ATOM 17763 O O . THR A 1 29 ? 10.151 -6.849 -0.235 1.00 0.00 145 THR A O 11
ATOM 17774 N N . GLU A 1 30 ? 12.034 -5.854 0.305 1.00 0.00 146 GLU A N 11
ATOM 17775 C CA . GLU A 1 30 ? 12.630 -6.159 -1.029 1.00 0.00 146 GLU A CA 11
ATOM 17776 C C . GLU A 1 30 ? 12.538 -7.660 -1.323 1.00 0.00 146 GLU A C 11
ATOM 17777 O O . GLU A 1 30 ? 12.567 -8.081 -2.462 1.00 0.00 146 GLU A O 11
ATOM 17789 N N . SER A 1 31 ? 12.429 -8.469 -0.306 1.00 0.00 147 SER A N 11
ATOM 17790 C CA . SER A 1 31 ? 12.338 -9.941 -0.530 1.00 0.00 147 SER A CA 11
ATOM 17791 C C . SER A 1 31 ? 11.055 -10.282 -1.292 1.00 0.00 147 SER A C 11
ATOM 17792 O O . SER A 1 31 ? 10.981 -11.272 -1.993 1.00 0.00 147 SER A O 11
ATOM 17800 N N . LYS A 1 32 ? 10.041 -9.472 -1.158 1.00 0.00 148 LYS A N 11
ATOM 17801 C CA . LYS A 1 32 ? 8.762 -9.753 -1.870 1.00 0.00 148 LYS A CA 11
ATOM 17802 C C . LYS A 1 32 ? 8.654 -8.901 -3.139 1.00 0.00 148 LYS A C 11
ATOM 17803 O O . LYS A 1 32 ? 7.712 -9.022 -3.898 1.00 0.00 148 LYS A O 11
ATOM 17822 N N . MET A 1 33 ? 9.607 -8.039 -3.376 1.00 0.00 149 MET A N 11
ATOM 17823 C CA . MET A 1 33 ? 9.547 -7.184 -4.597 1.00 0.00 149 MET A CA 11
ATOM 17824 C C . MET A 1 33 ? 10.444 -7.753 -5.699 1.00 0.00 149 MET A C 11
ATOM 17825 O O . MET A 1 33 ? 11.437 -8.401 -5.434 1.00 0.00 149 MET A O 11
ATOM 17839 N N . THR A 1 34 ? 10.109 -7.499 -6.934 1.00 0.00 150 THR A N 11
ATOM 17840 C CA . THR A 1 34 ? 10.949 -8.007 -8.054 1.00 0.00 150 THR A CA 11
ATOM 17841 C C . THR A 1 34 ? 11.996 -6.953 -8.423 1.00 0.00 150 THR A C 11
ATOM 17842 O O . THR A 1 34 ? 12.321 -6.088 -7.633 1.00 0.00 150 THR A O 11
ATOM 17853 N N . SER A 1 35 ? 12.519 -7.006 -9.615 1.00 0.00 151 SER A N 11
ATOM 17854 C CA . SER A 1 35 ? 13.536 -5.992 -10.022 1.00 0.00 151 SER A CA 11
ATOM 17855 C C . SER A 1 35 ? 12.836 -4.684 -10.398 1.00 0.00 151 SER A C 11
ATOM 17856 O O . SER A 1 35 ? 13.409 -3.616 -10.327 1.00 0.00 151 SER A O 11
ATOM 17864 N N . VAL A 1 36 ? 11.597 -4.766 -10.796 1.00 0.00 152 VAL A N 11
ATOM 17865 C CA . VAL A 1 36 ? 10.846 -3.535 -11.177 1.00 0.00 152 VAL A CA 11
ATOM 17866 C C . VAL A 1 36 ? 10.766 -2.576 -9.984 1.00 0.00 152 VAL A C 11
ATOM 17867 O O . VAL A 1 36 ? 11.114 -1.416 -10.082 1.00 0.00 152 VAL A O 11
ATOM 17880 N N . ALA A 1 37 ? 10.307 -3.051 -8.859 1.00 0.00 153 ALA A N 11
ATOM 17881 C CA . ALA A 1 37 ? 10.202 -2.165 -7.664 1.00 0.00 153 ALA A CA 11
ATOM 17882 C C . ALA A 1 37 ? 11.595 -1.738 -7.197 1.00 0.00 153 ALA A C 11
ATOM 17883 O O . ALA A 1 37 ? 11.783 -0.651 -6.690 1.00 0.00 153 ALA A O 11
ATOM 17890 N N . ARG A 1 38 ? 12.574 -2.584 -7.365 1.00 0.00 154 ARG A N 11
ATOM 17891 C CA . ARG A 1 38 ? 13.951 -2.218 -6.930 1.00 0.00 154 ARG A CA 11
ATOM 17892 C C . ARG A 1 38 ? 14.445 -1.000 -7.714 1.00 0.00 154 ARG A C 11
ATOM 17893 O O . ARG A 1 38 ? 15.231 -0.213 -7.226 1.00 0.00 154 ARG A O 11
ATOM 17914 N N . LYS A 1 39 ? 13.986 -0.838 -8.925 1.00 0.00 155 LYS A N 11
ATOM 17915 C CA . LYS A 1 39 ? 14.427 0.331 -9.739 1.00 0.00 155 LYS A CA 11
ATOM 17916 C C . LYS A 1 39 ? 13.858 1.625 -9.150 1.00 0.00 155 LYS A C 11
ATOM 17917 O O . LYS A 1 39 ? 14.423 2.690 -9.300 1.00 0.00 155 LYS A O 11
ATOM 17936 N N . SER A 1 40 ? 12.742 1.538 -8.476 1.00 0.00 156 SER A N 11
ATOM 17937 C CA . SER A 1 40 ? 12.136 2.759 -7.873 1.00 0.00 156 SER A CA 11
ATOM 17938 C C . SER A 1 40 ? 12.565 2.894 -6.410 1.00 0.00 156 SER A C 11
ATOM 17939 O O . SER A 1 40 ? 12.135 3.785 -5.706 1.00 0.00 156 SER A O 11
ATOM 17947 N N . LYS A 1 41 ? 13.411 2.012 -5.948 1.00 0.00 157 LYS A N 11
ATOM 17948 C CA . LYS A 1 41 ? 13.870 2.082 -4.530 1.00 0.00 157 LYS A CA 11
ATOM 17949 C C . LYS A 1 41 ? 14.694 3.353 -4.299 1.00 0.00 157 LYS A C 11
ATOM 17950 O O . LYS A 1 41 ? 15.788 3.486 -4.809 1.00 0.00 157 LYS A O 11
ATOM 17969 N N . PRO A 1 42 ? 14.131 4.248 -3.532 1.00 0.00 158 PRO A N 11
ATOM 17970 C CA . PRO A 1 42 ? 14.812 5.526 -3.223 1.00 0.00 158 PRO A CA 11
ATOM 17971 C C . PRO A 1 42 ? 15.920 5.310 -2.191 1.00 0.00 158 PRO A C 11
ATOM 17972 O O . PRO A 1 42 ? 15.791 4.514 -1.283 1.00 0.00 158 PRO A O 11
ATOM 17983 N N . LYS A 1 43 ? 17.001 6.024 -2.318 1.00 0.00 159 LYS A N 11
ATOM 17984 C CA . LYS A 1 43 ? 18.114 5.878 -1.342 1.00 0.00 159 LYS A CA 11
ATOM 17985 C C . LYS A 1 43 ? 18.414 7.235 -0.705 1.00 0.00 159 LYS A C 11
ATOM 17986 O O . LYS A 1 43 ? 19.527 7.519 -0.313 1.00 0.00 159 LYS A O 11
ATOM 18005 N N . ARG A 1 44 ? 17.423 8.079 -0.609 1.00 0.00 160 ARG A N 11
ATOM 18006 C CA . ARG A 1 44 ? 17.641 9.425 -0.008 1.00 0.00 160 ARG A CA 11
ATOM 18007 C C . ARG A 1 44 ? 17.548 9.344 1.521 1.00 0.00 160 ARG A C 11
ATOM 18008 O O . ARG A 1 44 ? 17.231 8.315 2.084 1.00 0.00 160 ARG A O 11
ATOM 18029 N N . ALA A 1 45 ? 17.827 10.427 2.190 1.00 0.00 161 ALA A N 11
ATOM 18030 C CA . ALA A 1 45 ? 17.759 10.427 3.678 1.00 0.00 161 ALA A CA 11
ATOM 18031 C C . ALA A 1 45 ? 16.375 9.979 4.146 1.00 0.00 161 ALA A C 11
ATOM 18032 O O . ALA A 1 45 ? 15.380 10.212 3.490 1.00 0.00 161 ALA A O 11
ATOM 18039 N N . GLY A 1 46 ? 16.305 9.335 5.276 1.00 0.00 162 GLY A N 11
ATOM 18040 C CA . GLY A 1 46 ? 14.986 8.871 5.788 1.00 0.00 162 GLY A CA 11
ATOM 18041 C C . GLY A 1 46 ? 14.760 7.418 5.367 1.00 0.00 162 GLY A C 11
ATOM 18042 O O . GLY A 1 46 ? 15.057 7.032 4.255 1.00 0.00 162 GLY A O 11
ATOM 18046 N N . THR A 1 47 ? 14.237 6.608 6.246 1.00 0.00 163 THR A N 11
ATOM 18047 C CA . THR A 1 47 ? 13.997 5.182 5.887 1.00 0.00 163 THR A CA 11
ATOM 18048 C C . THR A 1 47 ? 12.695 5.054 5.099 1.00 0.00 163 THR A C 11
ATOM 18049 O O . THR A 1 47 ? 11.620 5.316 5.603 1.00 0.00 163 THR A O 11
ATOM 18060 N N . PHE A 1 48 ? 12.784 4.659 3.861 1.00 0.00 164 PHE A N 11
ATOM 18061 C CA . PHE A 1 48 ? 11.558 4.520 3.031 1.00 0.00 164 PHE A CA 11
ATOM 18062 C C . PHE A 1 48 ? 11.013 3.095 3.111 1.00 0.00 164 PHE A C 11
ATOM 18063 O O . PHE A 1 48 ? 11.745 2.132 3.003 1.00 0.00 164 PHE A O 11
ATOM 18080 N N . TYR A 1 49 ? 9.730 2.953 3.294 1.00 0.00 165 TYR A N 11
ATOM 18081 C CA . TYR A 1 49 ? 9.141 1.593 3.371 1.00 0.00 165 TYR A CA 11
ATOM 18082 C C . TYR A 1 49 ? 8.582 1.185 2.012 1.00 0.00 165 TYR A C 11
ATOM 18083 O O . TYR A 1 49 ? 7.681 1.825 1.502 1.00 0.00 165 TYR A O 11
ATOM 18101 N N . PRO A 1 50 ? 9.097 0.115 1.477 1.00 0.00 166 PRO A N 11
ATOM 18102 C CA . PRO A 1 50 ? 8.580 -0.381 0.191 1.00 0.00 166 PRO A CA 11
ATOM 18103 C C . PRO A 1 50 ? 7.242 -1.056 0.463 1.00 0.00 166 PRO A C 11
ATOM 18104 O O . PRO A 1 50 ? 7.169 -2.001 1.219 1.00 0.00 166 PRO A O 11
ATOM 18115 N N . VAL A 1 51 ? 6.181 -0.580 -0.113 1.00 0.00 167 VAL A N 11
ATOM 18116 C CA . VAL A 1 51 ? 4.862 -1.211 0.168 1.00 0.00 167 VAL A CA 11
ATOM 18117 C C . VAL A 1 51 ? 4.294 -1.851 -1.089 1.00 0.00 167 VAL A C 11
ATOM 18118 O O . VAL A 1 51 ? 4.751 -1.603 -2.184 1.00 0.00 167 VAL A O 11
ATOM 18131 N N . ILE A 1 52 ? 3.266 -2.632 -0.943 1.00 0.00 168 ILE A N 11
ATOM 18132 C CA . ILE A 1 52 ? 2.638 -3.232 -2.140 1.00 0.00 168 ILE A CA 11
ATOM 18133 C C . ILE A 1 52 ? 1.355 -2.456 -2.405 1.00 0.00 168 ILE A C 11
ATOM 18134 O O . ILE A 1 52 ? 0.542 -2.265 -1.523 1.00 0.00 168 ILE A O 11
ATOM 18150 N N . PHE A 1 53 ? 1.187 -1.969 -3.595 1.00 0.00 169 PHE A N 11
ATOM 18151 C CA . PHE A 1 53 ? -0.023 -1.165 -3.897 1.00 0.00 169 PHE A CA 11
ATOM 18152 C C . PHE A 1 53 ? -1.122 -2.041 -4.485 1.00 0.00 169 PHE A C 11
ATOM 18153 O O . PHE A 1 53 ? -0.876 -2.891 -5.320 1.00 0.00 169 PHE A O 11
ATOM 18170 N N . PHE A 1 54 ? -2.338 -1.832 -4.066 1.00 0.00 170 PHE A N 11
ATOM 18171 C CA . PHE A 1 54 ? -3.454 -2.644 -4.614 1.00 0.00 170 PHE A CA 11
ATOM 18172 C C . PHE A 1 54 ? -4.177 -1.834 -5.701 1.00 0.00 170 PHE A C 11
ATOM 18173 O O . PHE A 1 54 ? -4.380 -0.643 -5.545 1.00 0.00 170 PHE A O 11
ATOM 18190 N N . PRO A 1 55 ? -4.566 -2.492 -6.765 1.00 0.00 171 PRO A N 11
ATOM 18191 C CA . PRO A 1 55 ? -4.316 -3.935 -6.957 1.00 0.00 171 PRO A CA 11
ATOM 18192 C C . PRO A 1 55 ? -3.047 -4.124 -7.804 1.00 0.00 171 PRO A C 11
ATOM 18193 O O . PRO A 1 55 ? -2.173 -3.280 -7.814 1.00 0.00 171 PRO A O 11
ATOM 18204 N N . ASN A 1 56 ? -2.952 -5.210 -8.528 1.00 0.00 172 ASN A N 11
ATOM 18205 C CA . ASN A 1 56 ? -1.758 -5.445 -9.399 1.00 0.00 172 ASN A CA 11
ATOM 18206 C C . ASN A 1 56 ? -0.494 -5.674 -8.565 1.00 0.00 172 ASN A C 11
ATOM 18207 O O . ASN A 1 56 ? 0.600 -5.733 -9.091 1.00 0.00 172 ASN A O 11
ATOM 18218 N N . LYS A 1 57 ? -0.627 -5.816 -7.279 1.00 0.00 173 LYS A N 11
ATOM 18219 C CA . LYS A 1 57 ? 0.579 -6.055 -6.438 1.00 0.00 173 LYS A CA 11
ATOM 18220 C C . LYS A 1 57 ? 1.726 -5.127 -6.856 1.00 0.00 173 LYS A C 11
ATOM 18221 O O . LYS A 1 57 ? 2.832 -5.570 -7.095 1.00 0.00 173 LYS A O 11
ATOM 18240 N N . GLU A 1 58 ? 1.483 -3.846 -6.935 1.00 0.00 174 GLU A N 11
ATOM 18241 C CA . GLU A 1 58 ? 2.579 -2.912 -7.325 1.00 0.00 174 GLU A CA 11
ATOM 18242 C C . GLU A 1 58 ? 3.474 -2.650 -6.114 1.00 0.00 174 GLU A C 11
ATOM 18243 O O . GLU A 1 58 ? 3.179 -3.081 -5.023 1.00 0.00 174 GLU A O 11
ATOM 18255 N N . TYR A 1 59 ? 4.562 -1.953 -6.289 1.00 0.00 175 TYR A N 11
ATOM 18256 C CA . TYR A 1 59 ? 5.452 -1.681 -5.126 1.00 0.00 175 TYR A CA 11
ATOM 18257 C C . TYR A 1 59 ? 5.870 -0.207 -5.113 1.00 0.00 175 TYR A C 11
ATOM 18258 O O . TYR A 1 59 ? 6.363 0.316 -6.093 1.00 0.00 175 TYR A O 11
ATOM 18276 N N . LEU A 1 60 ? 5.678 0.466 -4.010 1.00 0.00 176 LEU A N 11
ATOM 18277 C CA . LEU A 1 60 ? 6.066 1.905 -3.940 1.00 0.00 176 LEU A CA 11
ATOM 18278 C C . LEU A 1 60 ? 6.932 2.170 -2.709 1.00 0.00 176 LEU A C 11
ATOM 18279 O O . LEU A 1 60 ? 6.700 1.634 -1.645 1.00 0.00 176 LEU A O 11
ATOM 18295 N N . TRP A 1 61 ? 7.916 3.010 -2.843 1.00 0.00 177 TRP A N 11
ATOM 18296 C CA . TRP A 1 61 ? 8.787 3.334 -1.683 1.00 0.00 177 TRP A CA 11
ATOM 18297 C C . TRP A 1 61 ? 8.325 4.649 -1.053 1.00 0.00 177 TRP A C 11
ATOM 18298 O O . TRP A 1 61 ? 8.545 5.716 -1.591 1.00 0.00 177 TRP A O 11
ATOM 18319 N N . THR A 1 62 ? 7.671 4.586 0.075 1.00 0.00 178 THR A N 11
ATOM 18320 C CA . THR A 1 62 ? 7.189 5.841 0.719 1.00 0.00 178 THR A CA 11
ATOM 18321 C C . THR A 1 62 ? 7.649 5.911 2.179 1.00 0.00 178 THR A C 11
ATOM 18322 O O . THR A 1 62 ? 7.684 4.920 2.880 1.00 0.00 178 THR A O 11
ATOM 18333 N N . GLY A 1 63 ? 8.005 7.080 2.639 1.00 0.00 179 GLY A N 11
ATOM 18334 C CA . GLY A 1 63 ? 8.464 7.216 4.051 1.00 0.00 179 GLY A CA 11
ATOM 18335 C C . GLY A 1 63 ? 7.260 7.140 4.992 1.00 0.00 179 GLY A C 11
ATOM 18336 O O . GLY A 1 63 ? 6.128 7.313 4.586 1.00 0.00 179 GLY A O 11
ATOM 18340 N N . SER A 1 64 ? 7.497 6.882 6.249 1.00 0.00 180 SER A N 11
ATOM 18341 C CA . SER A 1 64 ? 6.370 6.793 7.222 1.00 0.00 180 SER A CA 11
ATOM 18342 C C . SER A 1 64 ? 5.595 8.116 7.266 1.00 0.00 180 SER A C 11
ATOM 18343 O O . SER A 1 64 ? 4.447 8.162 7.663 1.00 0.00 180 SER A O 11
ATOM 18351 N N . ASP A 1 65 ? 6.220 9.193 6.872 1.00 0.00 181 ASP A N 11
ATOM 18352 C CA . ASP A 1 65 ? 5.534 10.519 6.905 1.00 0.00 181 ASP A CA 11
ATOM 18353 C C . ASP A 1 65 ? 4.210 10.477 6.132 1.00 0.00 181 ASP A C 11
ATOM 18354 O O . ASP A 1 65 ? 3.159 10.768 6.670 1.00 0.00 181 ASP A O 11
ATOM 18363 N N . SER A 1 66 ? 4.250 10.127 4.877 1.00 0.00 182 SER A N 11
ATOM 18364 C CA . SER A 1 66 ? 2.992 10.077 4.074 1.00 0.00 182 SER A CA 11
ATOM 18365 C C . SER A 1 66 ? 2.308 8.718 4.243 1.00 0.00 182 SER A C 11
ATOM 18366 O O . SER A 1 66 ? 1.384 8.380 3.524 1.00 0.00 182 SER A O 11
ATOM 18374 N N . LEU A 1 67 ? 2.762 7.932 5.184 1.00 0.00 183 LEU A N 11
ATOM 18375 C CA . LEU A 1 67 ? 2.146 6.592 5.394 1.00 0.00 183 LEU A CA 11
ATOM 18376 C C . LEU A 1 67 ? 1.231 6.601 6.620 1.00 0.00 183 LEU A C 11
ATOM 18377 O O . LEU A 1 67 ? 1.592 7.076 7.678 1.00 0.00 183 LEU A O 11
ATOM 18393 N N . THR A 1 68 ? 0.055 6.063 6.481 1.00 0.00 184 THR A N 11
ATOM 18394 C CA . THR A 1 68 ? -0.891 6.014 7.630 1.00 0.00 184 THR A CA 11
ATOM 18395 C C . THR A 1 68 ? -1.378 4.574 7.816 1.00 0.00 184 THR A C 11
ATOM 18396 O O . THR A 1 68 ? -1.390 3.806 6.882 1.00 0.00 184 THR A O 11
ATOM 18407 N N . PRO A 1 69 ? -1.757 4.247 9.016 1.00 0.00 185 PRO A N 11
ATOM 18408 C CA . PRO A 1 69 ? -2.243 2.876 9.303 1.00 0.00 185 PRO A CA 11
ATOM 18409 C C . PRO A 1 69 ? -3.633 2.658 8.690 1.00 0.00 185 PRO A C 11
ATOM 18410 O O . PRO A 1 69 ? -4.551 3.420 8.919 1.00 0.00 185 PRO A O 11
ATOM 18421 N N . LEU A 1 70 ? -3.791 1.617 7.914 1.00 0.00 186 LEU A N 11
ATOM 18422 C CA . LEU A 1 70 ? -5.116 1.341 7.286 1.00 0.00 186 LEU A CA 11
ATOM 18423 C C . LEU A 1 70 ? -5.791 0.180 8.026 1.00 0.00 186 LEU A C 11
ATOM 18424 O O . LEU A 1 70 ? -5.272 -0.916 8.081 1.00 0.00 186 LEU A O 11
ATOM 18440 N N . THR A 1 71 ? -6.937 0.416 8.606 1.00 0.00 187 THR A N 11
ATOM 18441 C CA . THR A 1 71 ? -7.630 -0.675 9.354 1.00 0.00 187 THR A CA 11
ATOM 18442 C C . THR A 1 71 ? -8.583 -1.446 8.440 1.00 0.00 187 THR A C 11
ATOM 18443 O O . THR A 1 71 ? -9.016 -0.957 7.415 1.00 0.00 187 THR A O 11
ATOM 18454 N N . SER A 1 72 ? -8.919 -2.649 8.817 1.00 0.00 188 SER A N 11
ATOM 18455 C CA . SER A 1 72 ? -9.854 -3.459 7.986 1.00 0.00 188 SER A CA 11
ATOM 18456 C C . SER A 1 72 ? -11.227 -2.789 7.956 1.00 0.00 188 SER A C 11
ATOM 18457 O O . SER A 1 72 ? -11.883 -2.733 6.935 1.00 0.00 188 SER A O 11
ATOM 18465 N N . GLU A 1 73 ? -11.661 -2.273 9.071 1.00 0.00 189 GLU A N 11
ATOM 18466 C CA . GLU A 1 73 ? -12.986 -1.596 9.109 1.00 0.00 189 GLU A CA 11
ATOM 18467 C C . GLU A 1 73 ? -12.989 -0.425 8.129 1.00 0.00 189 GLU A C 11
ATOM 18468 O O . GLU A 1 73 ? -13.952 -0.190 7.427 1.00 0.00 189 GLU A O 11
ATOM 18480 N N . ALA A 1 74 ? -11.910 0.306 8.068 1.00 0.00 190 ALA A N 11
ATOM 18481 C CA . ALA A 1 74 ? -11.848 1.455 7.122 1.00 0.00 190 ALA A CA 11
ATOM 18482 C C . ALA A 1 74 ? -11.868 0.938 5.683 1.00 0.00 190 ALA A C 11
ATOM 18483 O O . ALA A 1 74 ? -12.518 1.495 4.819 1.00 0.00 190 ALA A O 11
ATOM 18490 N N . ILE A 1 75 ? -11.168 -0.131 5.421 1.00 0.00 191 ILE A N 11
ATOM 18491 C CA . ILE A 1 75 ? -11.153 -0.690 4.040 1.00 0.00 191 ILE A CA 11
ATOM 18492 C C . ILE A 1 75 ? -12.585 -1.008 3.596 1.00 0.00 191 ILE A C 11
ATOM 18493 O O . ILE A 1 75 ? -13.033 -0.579 2.549 1.00 0.00 191 ILE A O 11
ATOM 18509 N N . SER A 1 76 ? -13.313 -1.743 4.392 1.00 0.00 192 SER A N 11
ATOM 18510 C CA . SER A 1 76 ? -14.717 -2.072 4.019 1.00 0.00 192 SER A CA 11
ATOM 18511 C C . SER A 1 76 ? -15.528 -0.783 3.889 1.00 0.00 192 SER A C 11
ATOM 18512 O O . SER A 1 76 ? -16.352 -0.642 3.009 1.00 0.00 192 SER A O 11
ATOM 18520 N N . GLN A 1 77 ? -15.291 0.166 4.754 1.00 0.00 193 GLN A N 11
ATOM 18521 C CA . GLN A 1 77 ? -16.039 1.450 4.666 1.00 0.00 193 GLN A CA 11
ATOM 18522 C C . GLN A 1 77 ? -15.874 2.029 3.264 1.00 0.00 193 GLN A C 11
ATOM 18523 O O . GLN A 1 77 ? -16.824 2.469 2.646 1.00 0.00 193 GLN A O 11
ATOM 18537 N N . PHE A 1 78 ? -14.675 2.014 2.748 1.00 0.00 194 PHE A N 11
ATOM 18538 C CA . PHE A 1 78 ? -14.459 2.545 1.377 1.00 0.00 194 PHE A CA 11
ATOM 18539 C C . PHE A 1 78 ? -15.248 1.692 0.382 1.00 0.00 194 PHE A C 11
ATOM 18540 O O . PHE A 1 78 ? -15.914 2.200 -0.497 1.00 0.00 194 PHE A O 11
ATOM 18557 N N . LEU A 1 79 ? -15.183 0.394 0.523 1.00 0.00 195 LEU A N 11
ATOM 18558 C CA . LEU A 1 79 ? -15.937 -0.488 -0.411 1.00 0.00 195 LEU A CA 11
ATOM 18559 C C . LEU A 1 79 ? -17.389 -0.023 -0.479 1.00 0.00 195 LEU A C 11
ATOM 18560 O O . LEU A 1 79 ? -17.956 0.116 -1.544 1.00 0.00 195 LEU A O 11
ATOM 18576 N N . GLU A 1 80 ? -17.992 0.246 0.647 1.00 0.00 196 GLU A N 11
ATOM 18577 C CA . GLU A 1 80 ? -19.398 0.731 0.623 1.00 0.00 196 GLU A CA 11
ATOM 18578 C C . GLU A 1 80 ? -19.437 2.058 -0.133 1.00 0.00 196 GLU A C 11
ATOM 18579 O O . GLU A 1 80 ? -20.287 2.291 -0.969 1.00 0.00 196 GLU A O 11
ATOM 18591 N N . LYS A 1 81 ? -18.492 2.914 0.140 1.00 0.00 197 LYS A N 11
ATOM 18592 C CA . LYS A 1 81 ? -18.426 4.219 -0.574 1.00 0.00 197 LYS A CA 11
ATOM 18593 C C . LYS A 1 81 ? -16.963 4.564 -0.870 1.00 0.00 197 LYS A C 11
ATOM 18594 O O . LYS A 1 81 ? -16.207 4.879 0.028 1.00 0.00 197 LYS A O 11
ATOM 18613 N N . PRO A 1 82 ? -16.612 4.490 -2.123 1.00 0.00 198 PRO A N 11
ATOM 18614 C CA . PRO A 1 82 ? -15.237 4.790 -2.559 1.00 0.00 198 PRO A CA 11
ATOM 18615 C C . PRO A 1 82 ? -15.093 6.267 -2.952 1.00 0.00 198 PRO A C 11
ATOM 18616 O O . PRO A 1 82 ? -15.993 6.857 -3.516 1.00 0.00 198 PRO A O 11
ATOM 18627 N N . LYS A 1 83 ? -13.967 6.869 -2.656 1.00 0.00 199 LYS A N 11
ATOM 18628 C CA . LYS A 1 83 ? -13.775 8.305 -3.016 1.00 0.00 199 LYS A CA 11
ATOM 18629 C C . LYS A 1 83 ? -12.275 8.635 -3.112 1.00 0.00 199 LYS A C 11
ATOM 18630 O O . LYS A 1 83 ? -11.513 8.270 -2.238 1.00 0.00 199 LYS A O 11
ATOM 18649 N N . PRO A 1 84 ? -11.890 9.320 -4.166 1.00 0.00 200 PRO A N 11
ATOM 18650 C CA . PRO A 1 84 ? -12.851 9.754 -5.217 1.00 0.00 200 PRO A CA 11
ATOM 18651 C C . PRO A 1 84 ? -13.285 8.550 -6.058 1.00 0.00 200 PRO A C 11
ATOM 18652 O O . PRO A 1 84 ? -13.120 7.415 -5.655 1.00 0.00 200 PRO A O 11
ATOM 18663 N N . LYS A 1 85 ? -13.839 8.774 -7.220 1.00 0.00 201 LYS A N 11
ATOM 18664 C CA . LYS A 1 85 ? -14.272 7.617 -8.052 1.00 0.00 201 LYS A CA 11
ATOM 18665 C C . LYS A 1 85 ? -13.160 7.209 -9.021 1.00 0.00 201 LYS A C 11
ATOM 18666 O O . LYS A 1 85 ? -13.158 7.578 -10.179 1.00 0.00 201 LYS A O 11
ATOM 18685 N N . THR A 1 86 ? -12.234 6.418 -8.557 1.00 0.00 202 THR A N 11
ATOM 18686 C CA . THR A 1 86 ? -11.133 5.939 -9.445 1.00 0.00 202 THR A CA 11
ATOM 18687 C C . THR A 1 86 ? -11.226 4.417 -9.570 1.00 0.00 202 THR A C 11
ATOM 18688 O O . THR A 1 86 ? -11.049 3.700 -8.609 1.00 0.00 202 THR A O 11
ATOM 18699 N N . ALA A 1 87 ? -11.513 3.917 -10.738 1.00 0.00 203 ALA A N 11
ATOM 18700 C CA . ALA A 1 87 ? -11.636 2.439 -10.898 1.00 0.00 203 ALA A CA 11
ATOM 18701 C C . ALA A 1 87 ? -10.427 1.726 -10.286 1.00 0.00 203 ALA A C 11
ATOM 18702 O O . ALA A 1 87 ? -10.565 0.733 -9.601 1.00 0.00 203 ALA A O 11
ATOM 18709 N N . SER A 1 88 ? -9.245 2.214 -10.531 1.00 0.00 204 SER A N 11
ATOM 18710 C CA . SER A 1 88 ? -8.038 1.545 -9.966 1.00 0.00 204 SER A CA 11
ATOM 18711 C C . SER A 1 88 ? -8.093 1.514 -8.436 1.00 0.00 204 SER A C 11
ATOM 18712 O O . SER A 1 88 ? -7.864 0.489 -7.825 1.00 0.00 204 SER A O 11
ATOM 18720 N N . LEU A 1 89 ? -8.390 2.617 -7.809 1.00 0.00 205 LEU A N 11
ATOM 18721 C CA . LEU A 1 89 ? -8.451 2.618 -6.319 1.00 0.00 205 LEU A CA 11
ATOM 18722 C C . LEU A 1 89 ? -9.509 1.630 -5.838 1.00 0.00 205 LEU A C 11
ATOM 18723 O O . LEU A 1 89 ? -9.253 0.787 -5.003 1.00 0.00 205 LEU A O 11
ATOM 18739 N N . ILE A 1 90 ? -10.702 1.726 -6.353 1.00 0.00 206 ILE A N 11
ATOM 18740 C CA . ILE A 1 90 ? -11.762 0.783 -5.904 1.00 0.00 206 ILE A CA 11
ATOM 18741 C C . ILE A 1 90 ? -11.241 -0.645 -6.021 1.00 0.00 206 ILE A C 11
ATOM 18742 O O . ILE A 1 90 ? -11.464 -1.468 -5.156 1.00 0.00 206 ILE A O 11
ATOM 18758 N N . LYS A 1 91 ? -10.520 -0.940 -7.067 1.00 0.00 207 LYS A N 11
ATOM 18759 C CA . LYS A 1 91 ? -9.960 -2.311 -7.200 1.00 0.00 207 LYS A CA 11
ATOM 18760 C C . LYS A 1 91 ? -8.855 -2.472 -6.156 1.00 0.00 207 LYS A C 11
ATOM 18761 O O . LYS A 1 91 ? -8.547 -3.561 -5.711 1.00 0.00 207 LYS A O 11
ATOM 18780 N N . ALA A 1 92 ? -8.270 -1.374 -5.755 1.00 0.00 208 ALA A N 11
ATOM 18781 C CA . ALA A 1 92 ? -7.192 -1.415 -4.730 1.00 0.00 208 ALA A CA 11
ATOM 18782 C C . ALA A 1 92 ? -7.770 -1.842 -3.381 1.00 0.00 208 ALA A C 11
ATOM 18783 O O . ALA A 1 92 ? -7.238 -2.700 -2.704 1.00 0.00 208 ALA A O 11
ATOM 18790 N N . TYR A 1 93 ? -8.858 -1.243 -2.989 1.00 0.00 209 TYR A N 11
ATOM 18791 C CA . TYR A 1 93 ? -9.486 -1.598 -1.688 1.00 0.00 209 TYR A CA 11
ATOM 18792 C C . TYR A 1 93 ? -10.182 -2.951 -1.792 1.00 0.00 209 TYR A C 11
ATOM 18793 O O . TYR A 1 93 ? -9.996 -3.815 -0.966 1.00 0.00 209 TYR A O 11
ATOM 18811 N N . LYS A 1 94 ? -10.983 -3.146 -2.800 1.00 0.00 210 LYS A N 11
ATOM 18812 C CA . LYS A 1 94 ? -11.685 -4.452 -2.941 1.00 0.00 210 LYS A CA 11
ATOM 18813 C C . LYS A 1 94 ? -10.669 -5.597 -2.946 1.00 0.00 210 LYS A C 11
ATOM 18814 O O . LYS A 1 94 ? -10.906 -6.650 -2.389 1.00 0.00 210 LYS A O 11
ATOM 18833 N N . MET A 1 95 ? -9.535 -5.403 -3.565 1.00 0.00 211 MET A N 11
ATOM 18834 C CA . MET A 1 95 ? -8.510 -6.486 -3.591 1.00 0.00 211 MET A CA 11
ATOM 18835 C C . MET A 1 95 ? -7.716 -6.489 -2.282 1.00 0.00 211 MET A C 11
ATOM 18836 O O . MET A 1 95 ? -7.423 -7.529 -1.726 1.00 0.00 211 MET A O 11
ATOM 18850 N N . ALA A 1 96 ? -7.374 -5.334 -1.778 1.00 0.00 212 ALA A N 11
ATOM 18851 C CA . ALA A 1 96 ? -6.610 -5.280 -0.500 1.00 0.00 212 ALA A CA 11
ATOM 18852 C C . ALA A 1 96 ? -7.495 -5.775 0.645 1.00 0.00 212 ALA A C 11
ATOM 18853 O O . ALA A 1 96 ? -7.019 -6.278 1.643 1.00 0.00 212 ALA A O 11
ATOM 18860 N N . GLN A 1 97 ? -8.785 -5.645 0.496 1.00 0.00 213 GLN A N 11
ATOM 18861 C CA . GLN A 1 97 ? -9.717 -6.113 1.560 1.00 0.00 213 GLN A CA 11
ATOM 18862 C C . GLN A 1 97 ? -9.613 -7.631 1.695 1.00 0.00 213 GLN A C 11
ATOM 18863 O O . GLN A 1 97 ? -9.600 -8.170 2.783 1.00 0.00 213 GLN A O 11
ATOM 18877 N N . SER A 1 98 ? -9.527 -8.324 0.592 1.00 0.00 214 SER A N 11
ATOM 18878 C CA . SER A 1 98 ? -9.409 -9.808 0.652 1.00 0.00 214 SER A CA 11
ATOM 18879 C C . SER A 1 98 ? -8.080 -10.198 1.304 1.00 0.00 214 SER A C 11
ATOM 18880 O O . SER A 1 98 ? -8.010 -11.117 2.095 1.00 0.00 214 SER A O 11
ATOM 18888 N N . THR A 1 99 ? -7.025 -9.500 0.980 1.00 0.00 215 THR A N 11
ATOM 18889 C CA . THR A 1 99 ? -5.702 -9.825 1.586 1.00 0.00 215 THR A CA 11
ATOM 18890 C C . THR A 1 99 ? -5.568 -9.144 2.950 1.00 0.00 215 THR A C 11
ATOM 18891 O O . THR A 1 99 ? -5.528 -7.933 3.036 1.00 0.00 215 THR A O 11
ATOM 18902 N N . PRO A 1 100 ? -5.503 -9.950 3.976 1.00 0.00 216 PRO A N 11
ATOM 18903 C CA . PRO A 1 100 ? -5.371 -9.417 5.353 1.00 0.00 216 PRO A CA 11
ATOM 18904 C C . PRO A 1 100 ? -3.971 -8.836 5.570 1.00 0.00 216 PRO A C 11
ATOM 18905 O O . PRO A 1 100 ? -3.818 -7.692 5.949 1.00 0.00 216 PRO A O 11
ATOM 18916 N N . ASP A 1 101 ? -2.949 -9.612 5.330 1.00 0.00 217 ASP A N 11
ATOM 18917 C CA . ASP A 1 101 ? -1.566 -9.092 5.527 1.00 0.00 217 ASP A CA 11
ATOM 18918 C C . ASP A 1 101 ? -0.612 -9.699 4.494 1.00 0.00 217 ASP A C 11
ATOM 18919 O O . ASP A 1 101 ? -1.000 -10.499 3.665 1.00 0.00 217 ASP A O 11
ATOM 18928 N N . LEU A 1 102 ? 0.635 -9.316 4.538 1.00 0.00 218 LEU A N 11
ATOM 18929 C CA . LEU A 1 102 ? 1.625 -9.857 3.560 1.00 0.00 218 LEU A CA 11
ATOM 18930 C C . LEU A 1 102 ? 1.678 -11.384 3.640 1.00 0.00 218 LEU A C 11
ATOM 18931 O O . LEU A 1 102 ? 1.923 -12.056 2.659 1.00 0.00 218 LEU A O 11
ATOM 18947 N N . ASP A 1 103 ? 1.455 -11.938 4.798 1.00 0.00 219 ASP A N 11
ATOM 18948 C CA . ASP A 1 103 ? 1.500 -13.423 4.930 1.00 0.00 219 ASP A CA 11
ATOM 18949 C C . ASP A 1 103 ? 0.481 -14.072 3.989 1.00 0.00 219 ASP A C 11
ATOM 18950 O O . ASP A 1 103 ? 0.641 -15.202 3.572 1.00 0.00 219 ASP A O 11
ATOM 18959 N N . SER A 1 104 ? -0.564 -13.369 3.651 1.00 0.00 220 SER A N 11
ATOM 18960 C CA . SER A 1 104 ? -1.589 -13.953 2.738 1.00 0.00 220 SER A CA 11
ATOM 18961 C C . SER A 1 104 ? -1.318 -13.526 1.294 1.00 0.00 220 SER A C 11
ATOM 18962 O O . SER A 1 104 ? -1.803 -14.127 0.356 1.00 0.00 220 SER A O 11
ATOM 18970 N N . LEU A 1 105 ? -0.547 -12.489 1.109 1.00 0.00 221 LEU A N 11
ATOM 18971 C CA . LEU A 1 105 ? -0.242 -12.017 -0.273 1.00 0.00 221 LEU A CA 11
ATOM 18972 C C . LEU A 1 105 ? 0.782 -12.943 -0.934 1.00 0.00 221 LEU A C 11
ATOM 18973 O O . LEU A 1 105 ? 1.465 -13.700 -0.273 1.00 0.00 221 LEU A O 11
ATOM 18989 N N . SER A 1 106 ? 0.892 -12.890 -2.233 1.00 0.00 222 SER A N 11
ATOM 18990 C CA . SER A 1 106 ? 1.872 -13.768 -2.935 1.00 0.00 222 SER A CA 11
ATOM 18991 C C . SER A 1 106 ? 2.650 -12.965 -3.981 1.00 0.00 222 SER A C 11
ATOM 18992 O O . SER A 1 106 ? 2.087 -12.191 -4.729 1.00 0.00 222 SER A O 11
ATOM 19000 N N . VAL A 1 107 ? 3.941 -13.143 -4.038 1.00 0.00 223 VAL A N 11
ATOM 19001 C CA . VAL A 1 107 ? 4.753 -12.394 -5.033 1.00 0.00 223 VAL A CA 11
ATOM 19002 C C . VAL A 1 107 ? 4.866 -13.197 -6.332 1.00 0.00 223 VAL A C 11
ATOM 19003 O O . VAL A 1 107 ? 5.165 -14.374 -6.309 1.00 0.00 223 VAL A O 11
ATOM 19016 N N . PRO A 1 108 ? 4.621 -12.527 -7.426 1.00 0.00 224 PRO A N 11
ATOM 19017 C CA . PRO A 1 108 ? 4.692 -13.185 -8.753 1.00 0.00 224 PRO A CA 11
ATOM 19018 C C . PRO A 1 108 ? 6.152 -13.397 -9.170 1.00 0.00 224 PRO A C 11
ATOM 19019 O O . PRO A 1 108 ? 6.667 -12.707 -10.027 1.00 0.00 224 PRO A O 11
ATOM 19030 N N . SER A 1 109 ? 6.819 -14.345 -8.571 1.00 0.00 225 SER A N 11
ATOM 19031 C CA . SER A 1 109 ? 8.244 -14.599 -8.934 1.00 0.00 225 SER A CA 11
ATOM 19032 C C . SER A 1 109 ? 8.326 -15.373 -10.252 1.00 0.00 225 SER A C 11
ATOM 19033 O O . SER A 1 109 ? 8.318 -14.735 -11.291 1.00 0.00 225 SER A O 11
ATOM 19042 N N . SER A 1 2 ? 7.263 12.698 18.230 1.00 0.00 118 SER A N 12
ATOM 19043 C CA . SER A 1 2 ? 6.046 12.354 19.022 1.00 0.00 118 SER A CA 12
ATOM 19044 C C . SER A 1 2 ? 4.956 11.803 18.101 1.00 0.00 118 SER A C 12
ATOM 19045 O O . SER A 1 2 ? 4.090 11.061 18.521 1.00 0.00 118 SER A O 12
ATOM 19055 N N . GLU A 1 3 ? 4.994 12.158 16.846 1.00 0.00 119 GLU A N 12
ATOM 19056 C CA . GLU A 1 3 ? 3.962 11.653 15.896 1.00 0.00 119 GLU A CA 12
ATOM 19057 C C . GLU A 1 3 ? 4.606 10.730 14.859 1.00 0.00 119 GLU A C 12
ATOM 19058 O O . GLU A 1 3 ? 5.215 11.178 13.907 1.00 0.00 119 GLU A O 12
ATOM 19070 N N . ARG A 1 4 ? 4.476 9.446 15.036 1.00 0.00 120 ARG A N 12
ATOM 19071 C CA . ARG A 1 4 ? 5.079 8.489 14.065 1.00 0.00 120 ARG A CA 12
ATOM 19072 C C . ARG A 1 4 ? 4.454 7.104 14.244 1.00 0.00 120 ARG A C 12
ATOM 19073 O O . ARG A 1 4 ? 4.334 6.606 15.346 1.00 0.00 120 ARG A O 12
ATOM 19094 N N . VAL A 1 5 ? 4.048 6.481 13.174 1.00 0.00 121 VAL A N 12
ATOM 19095 C CA . VAL A 1 5 ? 3.423 5.131 13.291 1.00 0.00 121 VAL A CA 12
ATOM 19096 C C . VAL A 1 5 ? 4.455 4.046 12.980 1.00 0.00 121 VAL A C 12
ATOM 19097 O O . VAL A 1 5 ? 5.205 4.146 12.029 1.00 0.00 121 VAL A O 12
ATOM 19110 N N . ASN A 1 6 ? 4.490 3.003 13.760 1.00 0.00 122 ASN A N 12
ATOM 19111 C CA . ASN A 1 6 ? 5.464 1.911 13.489 1.00 0.00 122 ASN A CA 12
ATOM 19112 C C . ASN A 1 6 ? 4.811 0.857 12.593 1.00 0.00 122 ASN A C 12
ATOM 19113 O O . ASN A 1 6 ? 4.015 0.054 13.039 1.00 0.00 122 ASN A O 12
ATOM 19124 N N . TYR A 1 7 ? 5.125 0.870 11.328 1.00 0.00 123 TYR A N 12
ATOM 19125 C CA . TYR A 1 7 ? 4.508 -0.112 10.392 1.00 0.00 123 TYR A CA 12
ATOM 19126 C C . TYR A 1 7 ? 5.328 -1.401 10.325 1.00 0.00 123 TYR A C 12
ATOM 19127 O O . TYR A 1 7 ? 6.541 -1.388 10.407 1.00 0.00 123 TYR A O 12
ATOM 19145 N N . LYS A 1 8 ? 4.666 -2.514 10.166 1.00 0.00 124 LYS A N 12
ATOM 19146 C CA . LYS A 1 8 ? 5.382 -3.817 10.082 1.00 0.00 124 LYS A CA 12
ATOM 19147 C C . LYS A 1 8 ? 5.163 -4.440 8.703 1.00 0.00 124 LYS A C 12
ATOM 19148 O O . LYS A 1 8 ? 4.236 -4.083 8.000 1.00 0.00 124 LYS A O 12
ATOM 19167 N N . PRO A 1 9 ? 6.023 -5.356 8.359 1.00 0.00 125 PRO A N 12
ATOM 19168 C CA . PRO A 1 9 ? 5.918 -6.035 7.046 1.00 0.00 125 PRO A CA 12
ATOM 19169 C C . PRO A 1 9 ? 4.665 -6.909 7.016 1.00 0.00 125 PRO A C 12
ATOM 19170 O O . PRO A 1 9 ? 4.526 -7.838 7.785 1.00 0.00 125 PRO A O 12
ATOM 19181 N N . GLY A 1 10 ? 3.745 -6.612 6.140 1.00 0.00 126 GLY A N 12
ATOM 19182 C CA . GLY A 1 10 ? 2.500 -7.417 6.072 1.00 0.00 126 GLY A CA 12
ATOM 19183 C C . GLY A 1 10 ? 1.345 -6.617 6.677 1.00 0.00 126 GLY A C 12
ATOM 19184 O O . GLY A 1 10 ? 0.212 -7.056 6.683 1.00 0.00 126 GLY A O 12
ATOM 19188 N N . MET A 1 11 ? 1.619 -5.442 7.182 1.00 0.00 127 MET A N 12
ATOM 19189 C CA . MET A 1 11 ? 0.528 -4.619 7.777 1.00 0.00 127 MET A CA 12
ATOM 19190 C C . MET A 1 11 ? -0.135 -3.765 6.693 1.00 0.00 127 MET A C 12
ATOM 19191 O O . MET A 1 11 ? 0.528 -3.132 5.894 1.00 0.00 127 MET A O 12
ATOM 19205 N N . ARG A 1 12 ? -1.439 -3.750 6.655 1.00 0.00 128 ARG A N 12
ATOM 19206 C CA . ARG A 1 12 ? -2.149 -2.944 5.620 1.00 0.00 128 ARG A CA 12
ATOM 19207 C C . ARG A 1 12 ? -2.092 -1.454 5.968 1.00 0.00 128 ARG A C 12
ATOM 19208 O O . ARG A 1 12 ? -2.602 -1.023 6.985 1.00 0.00 128 ARG A O 12
ATOM 19229 N N . VAL A 1 13 ? -1.483 -0.660 5.130 1.00 0.00 129 VAL A N 12
ATOM 19230 C CA . VAL A 1 13 ? -1.409 0.800 5.417 1.00 0.00 129 VAL A CA 12
ATOM 19231 C C . VAL A 1 13 ? -1.877 1.606 4.207 1.00 0.00 129 VAL A C 12
ATOM 19232 O O . VAL A 1 13 ? -1.996 1.096 3.111 1.00 0.00 129 VAL A O 12
ATOM 19245 N N . LEU A 1 14 ? -2.131 2.868 4.403 1.00 0.00 130 LEU A N 12
ATOM 19246 C CA . LEU A 1 14 ? -2.578 3.730 3.280 1.00 0.00 130 LEU A CA 12
ATOM 19247 C C . LEU A 1 14 ? -1.415 4.630 2.863 1.00 0.00 130 LEU A C 12
ATOM 19248 O O . LEU A 1 14 ? -0.917 5.417 3.642 1.00 0.00 130 LEU A O 12
ATOM 19264 N N . THR A 1 15 ? -0.956 4.494 1.653 1.00 0.00 131 THR A N 12
ATOM 19265 C CA . THR A 1 15 ? 0.199 5.319 1.201 1.00 0.00 131 THR A CA 12
ATOM 19266 C C . THR A 1 15 ? -0.266 6.534 0.395 1.00 0.00 131 THR A C 12
ATOM 19267 O O . THR A 1 15 ? -0.787 6.408 -0.696 1.00 0.00 131 THR A O 12
ATOM 19278 N N . LYS A 1 16 ? -0.058 7.709 0.919 1.00 0.00 132 LYS A N 12
ATOM 19279 C CA . LYS A 1 16 ? -0.464 8.941 0.180 1.00 0.00 132 LYS A CA 12
ATOM 19280 C C . LYS A 1 16 ? 0.619 9.301 -0.840 1.00 0.00 132 LYS A C 12
ATOM 19281 O O . LYS A 1 16 ? 1.793 9.301 -0.525 1.00 0.00 132 LYS A O 12
ATOM 19300 N N . MET A 1 17 ? 0.254 9.608 -2.058 1.00 0.00 133 MET A N 12
ATOM 19301 C CA . MET A 1 17 ? 1.307 9.959 -3.057 1.00 0.00 133 MET A CA 12
ATOM 19302 C C . MET A 1 17 ? 0.961 11.286 -3.741 1.00 0.00 133 MET A C 12
ATOM 19303 O O . MET A 1 17 ? -0.175 11.716 -3.740 1.00 0.00 133 MET A O 12
ATOM 19317 N N . SER A 1 18 ? 1.933 11.945 -4.313 1.00 0.00 134 SER A N 12
ATOM 19318 C CA . SER A 1 18 ? 1.662 13.251 -4.985 1.00 0.00 134 SER A CA 12
ATOM 19319 C C . SER A 1 18 ? 0.549 13.100 -6.024 1.00 0.00 134 SER A C 12
ATOM 19320 O O . SER A 1 18 ? 0.636 12.289 -6.926 1.00 0.00 134 SER A O 12
ATOM 19328 N N . GLY A 1 19 ? -0.497 13.872 -5.907 1.00 0.00 135 GLY A N 12
ATOM 19329 C CA . GLY A 1 19 ? -1.611 13.769 -6.892 1.00 0.00 135 GLY A CA 12
ATOM 19330 C C . GLY A 1 19 ? -2.273 12.401 -6.745 1.00 0.00 135 GLY A C 12
ATOM 19331 O O . GLY A 1 19 ? -2.962 11.932 -7.629 1.00 0.00 135 GLY A O 12
ATOM 19335 N N . PHE A 1 20 ? -2.057 11.754 -5.635 1.00 0.00 136 PHE A N 12
ATOM 19336 C CA . PHE A 1 20 ? -2.656 10.407 -5.425 1.00 0.00 136 PHE A CA 12
ATOM 19337 C C . PHE A 1 20 ? -3.269 10.308 -4.027 1.00 0.00 136 PHE A C 12
ATOM 19338 O O . PHE A 1 20 ? -2.585 10.504 -3.036 1.00 0.00 136 PHE A O 12
ATOM 19355 N N . PRO A 1 21 ? -4.528 9.972 -3.993 1.00 0.00 137 PRO A N 12
ATOM 19356 C CA . PRO A 1 21 ? -5.242 9.812 -2.705 1.00 0.00 137 PRO A CA 12
ATOM 19357 C C . PRO A 1 21 ? -4.645 8.628 -1.948 1.00 0.00 137 PRO A C 12
ATOM 19358 O O . PRO A 1 21 ? -4.013 7.770 -2.533 1.00 0.00 137 PRO A O 12
ATOM 19369 N N . TRP A 1 22 ? -4.813 8.569 -0.659 1.00 0.00 138 TRP A N 12
ATOM 19370 C CA . TRP A 1 22 ? -4.216 7.432 0.092 1.00 0.00 138 TRP A CA 12
ATOM 19371 C C . TRP A 1 22 ? -4.586 6.124 -0.604 1.00 0.00 138 TRP A C 12
ATOM 19372 O O . TRP A 1 22 ? -5.742 5.837 -0.837 1.00 0.00 138 TRP A O 12
ATOM 19393 N N . TRP A 1 23 ? -3.606 5.336 -0.953 1.00 0.00 139 TRP A N 12
ATOM 19394 C CA . TRP A 1 23 ? -3.900 4.055 -1.651 1.00 0.00 139 TRP A CA 12
ATOM 19395 C C . TRP A 1 23 ? -3.663 2.869 -0.721 1.00 0.00 139 TRP A C 12
ATOM 19396 O O . TRP A 1 23 ? -2.712 2.849 0.036 1.00 0.00 139 TRP A O 12
ATOM 19417 N N . PRO A 1 24 ? -4.545 1.913 -0.813 1.00 0.00 140 PRO A N 12
ATOM 19418 C CA . PRO A 1 24 ? -4.442 0.698 0.029 1.00 0.00 140 PRO A CA 12
ATOM 19419 C C . PRO A 1 24 ? -3.199 -0.110 -0.353 1.00 0.00 140 PRO A C 12
ATOM 19420 O O . PRO A 1 24 ? -3.169 -0.802 -1.354 1.00 0.00 140 PRO A O 12
ATOM 19431 N N . SER A 1 25 ? -2.174 -0.017 0.446 1.00 0.00 141 SER A N 12
ATOM 19432 C CA . SER A 1 25 ? -0.918 -0.763 0.161 1.00 0.00 141 SER A CA 12
ATOM 19433 C C . SER A 1 25 ? -0.383 -1.370 1.459 1.00 0.00 141 SER A C 12
ATOM 19434 O O . SER A 1 25 ? -0.578 -0.830 2.529 1.00 0.00 141 SER A O 12
ATOM 19442 N N . MET A 1 26 ? 0.285 -2.484 1.382 1.00 0.00 142 MET A N 12
ATOM 19443 C CA . MET A 1 26 ? 0.822 -3.110 2.623 1.00 0.00 142 MET A CA 12
ATOM 19444 C C . MET A 1 26 ? 2.332 -2.897 2.719 1.00 0.00 142 MET A C 12
ATOM 19445 O O . MET A 1 26 ? 3.026 -2.840 1.723 1.00 0.00 142 MET A O 12
ATOM 19459 N N . VAL A 1 27 ? 2.848 -2.788 3.911 1.00 0.00 143 VAL A N 12
ATOM 19460 C CA . VAL A 1 27 ? 4.316 -2.588 4.069 1.00 0.00 143 VAL A CA 12
ATOM 19461 C C . VAL A 1 27 ? 5.052 -3.896 3.754 1.00 0.00 143 VAL A C 12
ATOM 19462 O O . VAL A 1 27 ? 4.915 -4.880 4.453 1.00 0.00 143 VAL A O 12
ATOM 19475 N N . VAL A 1 28 ? 5.829 -3.915 2.707 1.00 0.00 144 VAL A N 12
ATOM 19476 C CA . VAL A 1 28 ? 6.574 -5.154 2.343 1.00 0.00 144 VAL A CA 12
ATOM 19477 C C . VAL A 1 28 ? 8.083 -4.915 2.451 1.00 0.00 144 VAL A C 12
ATOM 19478 O O . VAL A 1 28 ? 8.527 -3.915 2.979 1.00 0.00 144 VAL A O 12
ATOM 19491 N N . THR A 1 29 ? 8.873 -5.826 1.951 1.00 0.00 145 THR A N 12
ATOM 19492 C CA . THR A 1 29 ? 10.352 -5.654 2.020 1.00 0.00 145 THR A CA 12
ATOM 19493 C C . THR A 1 29 ? 10.966 -5.812 0.627 1.00 0.00 145 THR A C 12
ATOM 19494 O O . THR A 1 29 ? 10.318 -6.255 -0.301 1.00 0.00 145 THR A O 12
ATOM 19505 N N . GLU A 1 30 ? 12.210 -5.452 0.473 1.00 0.00 146 GLU A N 12
ATOM 19506 C CA . GLU A 1 30 ? 12.865 -5.579 -0.860 1.00 0.00 146 GLU A CA 12
ATOM 19507 C C . GLU A 1 30 ? 12.777 -7.024 -1.362 1.00 0.00 146 GLU A C 12
ATOM 19508 O O . GLU A 1 30 ? 12.929 -7.294 -2.537 1.00 0.00 146 GLU A O 12
ATOM 19520 N N . SER A 1 31 ? 12.534 -7.955 -0.481 1.00 0.00 147 SER A N 12
ATOM 19521 C CA . SER A 1 31 ? 12.438 -9.380 -0.909 1.00 0.00 147 SER A CA 12
ATOM 19522 C C . SER A 1 31 ? 11.047 -9.668 -1.480 1.00 0.00 147 SER A C 12
ATOM 19523 O O . SER A 1 31 ? 10.834 -10.658 -2.153 1.00 0.00 147 SER A O 12
ATOM 19531 N N . LYS A 1 32 ? 10.096 -8.816 -1.215 1.00 0.00 148 LYS A N 12
ATOM 19532 C CA . LYS A 1 32 ? 8.720 -9.047 -1.738 1.00 0.00 148 LYS A CA 12
ATOM 19533 C C . LYS A 1 32 ? 8.494 -8.240 -3.019 1.00 0.00 148 LYS A C 12
ATOM 19534 O O . LYS A 1 32 ? 7.760 -8.647 -3.897 1.00 0.00 148 LYS A O 12
ATOM 19553 N N . MET A 1 33 ? 9.115 -7.099 -3.132 1.00 0.00 149 MET A N 12
ATOM 19554 C CA . MET A 1 33 ? 8.929 -6.267 -4.357 1.00 0.00 149 MET A CA 12
ATOM 19555 C C . MET A 1 33 ? 9.867 -6.752 -5.466 1.00 0.00 149 MET A C 12
ATOM 19556 O O . MET A 1 33 ? 11.010 -7.084 -5.226 1.00 0.00 149 MET A O 12
ATOM 19570 N N . THR A 1 34 ? 9.387 -6.800 -6.679 1.00 0.00 150 THR A N 12
ATOM 19571 C CA . THR A 1 34 ? 10.247 -7.270 -7.808 1.00 0.00 150 THR A CA 12
ATOM 19572 C C . THR A 1 34 ? 11.258 -6.186 -8.190 1.00 0.00 150 THR A C 12
ATOM 19573 O O . THR A 1 34 ? 11.441 -5.216 -7.483 1.00 0.00 150 THR A O 12
ATOM 19584 N N . SER A 1 35 ? 11.909 -6.341 -9.312 1.00 0.00 151 SER A N 12
ATOM 19585 C CA . SER A 1 35 ? 12.899 -5.312 -9.741 1.00 0.00 151 SER A CA 12
ATOM 19586 C C . SER A 1 35 ? 12.164 -4.027 -10.126 1.00 0.00 151 SER A C 12
ATOM 19587 O O . SER A 1 35 ? 12.700 -2.940 -10.038 1.00 0.00 151 SER A O 12
ATOM 19595 N N . VAL A 1 36 ? 10.933 -4.147 -10.543 1.00 0.00 152 VAL A N 12
ATOM 19596 C CA . VAL A 1 36 ? 10.149 -2.939 -10.921 1.00 0.00 152 VAL A CA 12
ATOM 19597 C C . VAL A 1 36 ? 10.156 -1.941 -9.759 1.00 0.00 152 VAL A C 12
ATOM 19598 O O . VAL A 1 36 ? 10.422 -0.769 -9.934 1.00 0.00 152 VAL A O 12
ATOM 19611 N N . ALA A 1 37 ? 9.870 -2.403 -8.573 1.00 0.00 153 ALA A N 12
ATOM 19612 C CA . ALA A 1 37 ? 9.865 -1.488 -7.398 1.00 0.00 153 ALA A CA 12
ATOM 19613 C C . ALA A 1 37 ? 11.301 -1.156 -6.988 1.00 0.00 153 ALA A C 12
ATOM 19614 O O . ALA A 1 37 ? 11.620 -0.030 -6.660 1.00 0.00 153 ALA A O 12
ATOM 19621 N N . ARG A 1 38 ? 12.169 -2.129 -7.003 1.00 0.00 154 ARG A N 12
ATOM 19622 C CA . ARG A 1 38 ? 13.584 -1.870 -6.616 1.00 0.00 154 ARG A CA 12
ATOM 19623 C C . ARG A 1 38 ? 14.154 -0.724 -7.455 1.00 0.00 154 ARG A C 12
ATOM 19624 O O . ARG A 1 38 ? 14.990 0.034 -7.004 1.00 0.00 154 ARG A O 12
ATOM 19645 N N . LYS A 1 39 ? 13.705 -0.594 -8.674 1.00 0.00 155 LYS A N 12
ATOM 19646 C CA . LYS A 1 39 ? 14.218 0.501 -9.545 1.00 0.00 155 LYS A CA 12
ATOM 19647 C C . LYS A 1 39 ? 13.769 1.861 -9.003 1.00 0.00 155 LYS A C 12
ATOM 19648 O O . LYS A 1 39 ? 14.420 2.868 -9.207 1.00 0.00 155 LYS A O 12
ATOM 19667 N N . SER A 1 40 ? 12.664 1.897 -8.312 1.00 0.00 156 SER A N 12
ATOM 19668 C CA . SER A 1 40 ? 12.174 3.188 -7.752 1.00 0.00 156 SER A CA 12
ATOM 19669 C C . SER A 1 40 ? 12.651 3.347 -6.306 1.00 0.00 156 SER A C 12
ATOM 19670 O O . SER A 1 40 ? 12.409 4.352 -5.667 1.00 0.00 156 SER A O 12
ATOM 19678 N N . LYS A 1 41 ? 13.330 2.360 -5.788 1.00 0.00 157 LYS A N 12
ATOM 19679 C CA . LYS A 1 41 ? 13.826 2.448 -4.386 1.00 0.00 157 LYS A CA 12
ATOM 19680 C C . LYS A 1 41 ? 14.559 3.775 -4.170 1.00 0.00 157 LYS A C 12
ATOM 19681 O O . LYS A 1 41 ? 15.594 4.016 -4.758 1.00 0.00 157 LYS A O 12
ATOM 19700 N N . PRO A 1 42 ? 13.988 4.597 -3.333 1.00 0.00 158 PRO A N 12
ATOM 19701 C CA . PRO A 1 42 ? 14.585 5.922 -3.035 1.00 0.00 158 PRO A CA 12
ATOM 19702 C C . PRO A 1 42 ? 15.863 5.774 -2.209 1.00 0.00 158 PRO A C 12
ATOM 19703 O O . PRO A 1 42 ? 15.943 4.972 -1.299 1.00 0.00 158 PRO A O 12
ATOM 19714 N N . LYS A 1 43 ? 16.857 6.557 -2.516 1.00 0.00 159 LYS A N 12
ATOM 19715 C CA . LYS A 1 43 ? 18.134 6.488 -1.751 1.00 0.00 159 LYS A CA 12
ATOM 19716 C C . LYS A 1 43 ? 18.330 7.788 -0.974 1.00 0.00 159 LYS A C 12
ATOM 19717 O O . LYS A 1 43 ? 19.420 8.120 -0.553 1.00 0.00 159 LYS A O 12
ATOM 19736 N N . ARG A 1 44 ? 17.273 8.530 -0.789 1.00 0.00 160 ARG A N 12
ATOM 19737 C CA . ARG A 1 44 ? 17.379 9.815 -0.045 1.00 0.00 160 ARG A CA 12
ATOM 19738 C C . ARG A 1 44 ? 17.413 9.557 1.462 1.00 0.00 160 ARG A C 12
ATOM 19739 O O . ARG A 1 44 ? 17.283 8.437 1.915 1.00 0.00 160 ARG A O 12
ATOM 19760 N N . ALA A 1 45 ? 17.596 10.586 2.237 1.00 0.00 161 ALA A N 12
ATOM 19761 C CA . ALA A 1 45 ? 17.651 10.416 3.716 1.00 0.00 161 ALA A CA 12
ATOM 19762 C C . ALA A 1 45 ? 16.301 9.929 4.247 1.00 0.00 161 ALA A C 12
ATOM 19763 O O . ALA A 1 45 ? 15.259 10.246 3.709 1.00 0.00 161 ALA A O 12
ATOM 19770 N N . GLY A 1 46 ? 16.315 9.158 5.297 1.00 0.00 162 GLY A N 12
ATOM 19771 C CA . GLY A 1 46 ? 15.038 8.646 5.865 1.00 0.00 162 GLY A CA 12
ATOM 19772 C C . GLY A 1 46 ? 14.800 7.224 5.365 1.00 0.00 162 GLY A C 12
ATOM 19773 O O . GLY A 1 46 ? 14.915 6.946 4.190 1.00 0.00 162 GLY A O 12
ATOM 19777 N N . THR A 1 47 ? 14.468 6.319 6.243 1.00 0.00 163 THR A N 12
ATOM 19778 C CA . THR A 1 47 ? 14.224 4.917 5.799 1.00 0.00 163 THR A CA 12
ATOM 19779 C C . THR A 1 47 ? 12.844 4.817 5.151 1.00 0.00 163 THR A C 12
ATOM 19780 O O . THR A 1 47 ? 11.828 5.006 5.791 1.00 0.00 163 THR A O 12
ATOM 19791 N N . PHE A 1 48 ? 12.801 4.534 3.879 1.00 0.00 164 PHE A N 12
ATOM 19792 C CA . PHE A 1 48 ? 11.490 4.435 3.179 1.00 0.00 164 PHE A CA 12
ATOM 19793 C C . PHE A 1 48 ? 10.941 3.009 3.252 1.00 0.00 164 PHE A C 12
ATOM 19794 O O . PHE A 1 48 ? 11.676 2.043 3.193 1.00 0.00 164 PHE A O 12
ATOM 19811 N N . TYR A 1 49 ? 9.651 2.876 3.388 1.00 0.00 165 TYR A N 12
ATOM 19812 C CA . TYR A 1 49 ? 9.041 1.522 3.472 1.00 0.00 165 TYR A CA 12
ATOM 19813 C C . TYR A 1 49 ? 8.523 1.077 2.106 1.00 0.00 165 TYR A C 12
ATOM 19814 O O . TYR A 1 49 ? 7.623 1.685 1.561 1.00 0.00 165 TYR A O 12
ATOM 19832 N N . PRO A 1 50 ? 9.077 0.009 1.609 1.00 0.00 166 PRO A N 12
ATOM 19833 C CA . PRO A 1 50 ? 8.617 -0.530 0.314 1.00 0.00 166 PRO A CA 12
ATOM 19834 C C . PRO A 1 50 ? 7.275 -1.226 0.544 1.00 0.00 166 PRO A C 12
ATOM 19835 O O . PRO A 1 50 ? 7.183 -2.140 1.333 1.00 0.00 166 PRO A O 12
ATOM 19846 N N . VAL A 1 51 ? 6.228 -0.794 -0.104 1.00 0.00 167 VAL A N 12
ATOM 19847 C CA . VAL A 1 51 ? 4.901 -1.440 0.134 1.00 0.00 167 VAL A CA 12
ATOM 19848 C C . VAL A 1 51 ? 4.341 -2.045 -1.146 1.00 0.00 167 VAL A C 12
ATOM 19849 O O . VAL A 1 51 ? 4.789 -1.752 -2.234 1.00 0.00 167 VAL A O 12
ATOM 19862 N N . ILE A 1 52 ? 3.319 -2.845 -1.018 1.00 0.00 168 ILE A N 12
ATOM 19863 C CA . ILE A 1 52 ? 2.679 -3.420 -2.224 1.00 0.00 168 ILE A CA 12
ATOM 19864 C C . ILE A 1 52 ? 1.368 -2.668 -2.445 1.00 0.00 168 ILE A C 12
ATOM 19865 O O . ILE A 1 52 ? 0.562 -2.534 -1.547 1.00 0.00 168 ILE A O 12
ATOM 19881 N N . PHE A 1 53 ? 1.158 -2.150 -3.616 1.00 0.00 169 PHE A N 12
ATOM 19882 C CA . PHE A 1 53 ? -0.088 -1.379 -3.866 1.00 0.00 169 PHE A CA 12
ATOM 19883 C C . PHE A 1 53 ? -1.182 -2.284 -4.433 1.00 0.00 169 PHE A C 12
ATOM 19884 O O . PHE A 1 53 ? -0.928 -3.153 -5.246 1.00 0.00 169 PHE A O 12
ATOM 19901 N N . PHE A 1 54 ? -2.402 -2.079 -4.015 1.00 0.00 170 PHE A N 12
ATOM 19902 C CA . PHE A 1 54 ? -3.522 -2.917 -4.531 1.00 0.00 170 PHE A CA 12
ATOM 19903 C C . PHE A 1 54 ? -4.260 -2.154 -5.639 1.00 0.00 170 PHE A C 12
ATOM 19904 O O . PHE A 1 54 ? -4.230 -0.937 -5.674 1.00 0.00 170 PHE A O 12
ATOM 19921 N N . PRO A 1 55 ? -4.915 -2.886 -6.506 1.00 0.00 171 PRO A N 12
ATOM 19922 C CA . PRO A 1 55 ? -4.935 -4.362 -6.442 1.00 0.00 171 PRO A CA 12
ATOM 19923 C C . PRO A 1 55 ? -3.869 -4.967 -7.363 1.00 0.00 171 PRO A C 12
ATOM 19924 O O . PRO A 1 55 ? -3.740 -6.170 -7.469 1.00 0.00 171 PRO A O 12
ATOM 19935 N N . ASN A 1 56 ? -3.120 -4.147 -8.049 1.00 0.00 172 ASN A N 12
ATOM 19936 C CA . ASN A 1 56 ? -2.088 -4.686 -8.985 1.00 0.00 172 ASN A CA 12
ATOM 19937 C C . ASN A 1 56 ? -0.798 -5.064 -8.247 1.00 0.00 172 ASN A C 12
ATOM 19938 O O . ASN A 1 56 ? 0.275 -5.011 -8.814 1.00 0.00 172 ASN A O 12
ATOM 19949 N N . LYS A 1 57 ? -0.886 -5.456 -7.001 1.00 0.00 173 LYS A N 12
ATOM 19950 C CA . LYS A 1 57 ? 0.347 -5.841 -6.252 1.00 0.00 173 LYS A CA 12
ATOM 19951 C C . LYS A 1 57 ? 1.500 -4.897 -6.605 1.00 0.00 173 LYS A C 12
ATOM 19952 O O . LYS A 1 57 ? 2.656 -5.269 -6.559 1.00 0.00 173 LYS A O 12
ATOM 19971 N N . GLU A 1 58 ? 1.194 -3.682 -6.961 1.00 0.00 174 GLU A N 12
ATOM 19972 C CA . GLU A 1 58 ? 2.276 -2.724 -7.324 1.00 0.00 174 GLU A CA 12
ATOM 19973 C C . GLU A 1 58 ? 3.260 -2.587 -6.164 1.00 0.00 174 GLU A C 12
ATOM 19974 O O . GLU A 1 58 ? 3.105 -3.206 -5.133 1.00 0.00 174 GLU A O 12
ATOM 19986 N N . TYR A 1 59 ? 4.273 -1.784 -6.324 1.00 0.00 175 TYR A N 12
ATOM 19987 C CA . TYR A 1 59 ? 5.261 -1.609 -5.225 1.00 0.00 175 TYR A CA 12
ATOM 19988 C C . TYR A 1 59 ? 5.693 -0.144 -5.143 1.00 0.00 175 TYR A C 12
ATOM 19989 O O . TYR A 1 59 ? 6.071 0.458 -6.129 1.00 0.00 175 TYR A O 12
ATOM 20007 N N . LEU A 1 60 ? 5.625 0.442 -3.979 1.00 0.00 176 LEU A N 12
ATOM 20008 C CA . LEU A 1 60 ? 6.017 1.875 -3.845 1.00 0.00 176 LEU A CA 12
ATOM 20009 C C . LEU A 1 60 ? 6.886 2.095 -2.606 1.00 0.00 176 LEU A C 12
ATOM 20010 O O . LEU A 1 60 ? 6.686 1.484 -1.575 1.00 0.00 176 LEU A O 12
ATOM 20026 N N . TRP A 1 61 ? 7.835 2.983 -2.696 1.00 0.00 177 TRP A N 12
ATOM 20027 C CA . TRP A 1 61 ? 8.708 3.273 -1.528 1.00 0.00 177 TRP A CA 12
ATOM 20028 C C . TRP A 1 61 ? 8.221 4.555 -0.847 1.00 0.00 177 TRP A C 12
ATOM 20029 O O . TRP A 1 61 ? 8.455 5.649 -1.320 1.00 0.00 177 TRP A O 12
ATOM 20050 N N . THR A 1 62 ? 7.524 4.426 0.247 1.00 0.00 178 THR A N 12
ATOM 20051 C CA . THR A 1 62 ? 6.997 5.635 0.945 1.00 0.00 178 THR A CA 12
ATOM 20052 C C . THR A 1 62 ? 7.529 5.699 2.379 1.00 0.00 178 THR A C 12
ATOM 20053 O O . THR A 1 62 ? 7.682 4.692 3.040 1.00 0.00 178 THR A O 12
ATOM 20064 N N . GLY A 1 63 ? 7.810 6.877 2.866 1.00 0.00 179 GLY A N 12
ATOM 20065 C CA . GLY A 1 63 ? 8.332 7.005 4.256 1.00 0.00 179 GLY A CA 12
ATOM 20066 C C . GLY A 1 63 ? 7.173 6.945 5.253 1.00 0.00 179 GLY A C 12
ATOM 20067 O O . GLY A 1 63 ? 6.045 7.264 4.931 1.00 0.00 179 GLY A O 12
ATOM 20071 N N . SER A 1 64 ? 7.444 6.543 6.465 1.00 0.00 180 SER A N 12
ATOM 20072 C CA . SER A 1 64 ? 6.362 6.463 7.488 1.00 0.00 180 SER A CA 12
ATOM 20073 C C . SER A 1 64 ? 5.568 7.774 7.524 1.00 0.00 180 SER A C 12
ATOM 20074 O O . SER A 1 64 ? 4.393 7.794 7.831 1.00 0.00 180 SER A O 12
ATOM 20082 N N . ASP A 1 65 ? 6.208 8.871 7.220 1.00 0.00 181 ASP A N 12
ATOM 20083 C CA . ASP A 1 65 ? 5.502 10.188 7.242 1.00 0.00 181 ASP A CA 12
ATOM 20084 C C . ASP A 1 65 ? 4.277 10.164 6.323 1.00 0.00 181 ASP A C 12
ATOM 20085 O O . ASP A 1 65 ? 3.169 10.433 6.744 1.00 0.00 181 ASP A O 12
ATOM 20094 N N . SER A 1 66 ? 4.465 9.847 5.070 1.00 0.00 182 SER A N 12
ATOM 20095 C CA . SER A 1 66 ? 3.307 9.810 4.129 1.00 0.00 182 SER A CA 12
ATOM 20096 C C . SER A 1 66 ? 2.577 8.470 4.250 1.00 0.00 182 SER A C 12
ATOM 20097 O O . SER A 1 66 ? 1.715 8.143 3.452 1.00 0.00 182 SER A O 12
ATOM 20105 N N . LEU A 1 67 ? 2.920 7.691 5.243 1.00 0.00 183 LEU A N 12
ATOM 20106 C CA . LEU A 1 67 ? 2.254 6.371 5.420 1.00 0.00 183 LEU A CA 12
ATOM 20107 C C . LEU A 1 67 ? 1.304 6.406 6.618 1.00 0.00 183 LEU A C 12
ATOM 20108 O O . LEU A 1 67 ? 1.658 6.841 7.696 1.00 0.00 183 LEU A O 12
ATOM 20124 N N . THR A 1 68 ? 0.103 5.937 6.435 1.00 0.00 184 THR A N 12
ATOM 20125 C CA . THR A 1 68 ? -0.878 5.923 7.554 1.00 0.00 184 THR A CA 12
ATOM 20126 C C . THR A 1 68 ? -1.391 4.493 7.750 1.00 0.00 184 THR A C 12
ATOM 20127 O O . THR A 1 68 ? -1.398 3.715 6.824 1.00 0.00 184 THR A O 12
ATOM 20138 N N . PRO A 1 69 ? -1.797 4.187 8.948 1.00 0.00 185 PRO A N 12
ATOM 20139 C CA . PRO A 1 69 ? -2.310 2.828 9.242 1.00 0.00 185 PRO A CA 12
ATOM 20140 C C . PRO A 1 69 ? -3.672 2.615 8.573 1.00 0.00 185 PRO A C 12
ATOM 20141 O O . PRO A 1 69 ? -4.579 3.411 8.719 1.00 0.00 185 PRO A O 12
ATOM 20152 N N . LEU A 1 70 ? -3.821 1.543 7.840 1.00 0.00 186 LEU A N 12
ATOM 20153 C CA . LEU A 1 70 ? -5.120 1.273 7.159 1.00 0.00 186 LEU A CA 12
ATOM 20154 C C . LEU A 1 70 ? -5.794 0.059 7.806 1.00 0.00 186 LEU A C 12
ATOM 20155 O O . LEU A 1 70 ? -5.339 -1.059 7.677 1.00 0.00 186 LEU A O 12
ATOM 20171 N N . THR A 1 71 ? -6.868 0.276 8.515 1.00 0.00 187 THR A N 12
ATOM 20172 C CA . THR A 1 71 ? -7.563 -0.861 9.186 1.00 0.00 187 THR A CA 12
ATOM 20173 C C . THR A 1 71 ? -8.630 -1.460 8.272 1.00 0.00 187 THR A C 12
ATOM 20174 O O . THR A 1 71 ? -9.056 -0.850 7.311 1.00 0.00 187 THR A O 12
ATOM 20185 N N . SER A 1 72 ? -9.074 -2.648 8.576 1.00 0.00 188 SER A N 12
ATOM 20186 C CA . SER A 1 72 ? -10.126 -3.285 7.737 1.00 0.00 188 SER A CA 12
ATOM 20187 C C . SER A 1 72 ? -11.413 -2.466 7.833 1.00 0.00 188 SER A C 12
ATOM 20188 O O . SER A 1 72 ? -12.158 -2.343 6.882 1.00 0.00 188 SER A O 12
ATOM 20196 N N . GLU A 1 73 ? -11.670 -1.895 8.978 1.00 0.00 189 GLU A N 12
ATOM 20197 C CA . GLU A 1 73 ? -12.900 -1.070 9.138 1.00 0.00 189 GLU A CA 12
ATOM 20198 C C . GLU A 1 73 ? -12.859 0.100 8.158 1.00 0.00 189 GLU A C 12
ATOM 20199 O O . GLU A 1 73 ? -13.763 0.301 7.372 1.00 0.00 189 GLU A O 12
ATOM 20211 N N . ALA A 1 74 ? -11.805 0.864 8.192 1.00 0.00 190 ALA A N 12
ATOM 20212 C CA . ALA A 1 7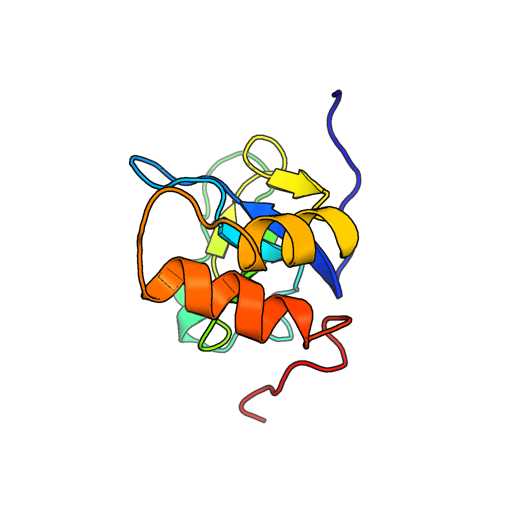4 ? -11.690 2.015 7.253 1.00 0.00 190 ALA A CA 12
ATOM 20213 C C . ALA A 1 74 ? -11.816 1.510 5.816 1.00 0.00 190 ALA A C 12
ATOM 20214 O O . ALA A 1 74 ? -12.489 2.098 4.990 1.00 0.00 190 ALA A O 12
ATOM 20221 N N . ILE A 1 75 ? -11.177 0.414 5.518 1.00 0.00 191 ILE A N 12
ATOM 20222 C CA . ILE A 1 75 ? -11.261 -0.145 4.142 1.00 0.00 191 ILE A CA 12
ATOM 20223 C C . ILE A 1 75 ? -12.719 -0.443 3.800 1.00 0.00 191 ILE A C 12
ATOM 20224 O O . ILE A 1 75 ? -13.228 -0.010 2.787 1.00 0.00 191 ILE A O 12
ATOM 20240 N N . SER A 1 76 ? -13.398 -1.167 4.646 1.00 0.00 192 SER A N 12
ATOM 20241 C CA . SER A 1 76 ? -14.825 -1.478 4.370 1.00 0.00 192 SER A CA 12
ATOM 20242 C C . SER A 1 76 ? -15.588 -0.173 4.156 1.00 0.00 192 SER A C 12
ATOM 20243 O O . SER A 1 76 ? -16.380 -0.045 3.244 1.00 0.00 192 SER A O 12
ATOM 20251 N N . GLN A 1 77 ? -15.341 0.807 4.983 1.00 0.00 193 GLN A N 12
ATOM 20252 C CA . GLN A 1 77 ? -16.040 2.108 4.811 1.00 0.00 193 GLN A CA 12
ATOM 20253 C C . GLN A 1 77 ? -15.826 2.600 3.382 1.00 0.00 193 GLN A C 12
ATOM 20254 O O . GLN A 1 77 ? -16.734 3.088 2.741 1.00 0.00 193 GLN A O 12
ATOM 20268 N N . PHE A 1 78 ? -14.635 2.456 2.865 1.00 0.00 194 PHE A N 12
ATOM 20269 C CA . PHE A 1 78 ? -14.394 2.900 1.465 1.00 0.00 194 PHE A CA 12
ATOM 20270 C C . PHE A 1 78 ? -15.179 1.998 0.509 1.00 0.00 194 PHE A C 12
ATOM 20271 O O . PHE A 1 78 ? -15.803 2.461 -0.426 1.00 0.00 194 PHE A O 12
ATOM 20288 N N . LEU A 1 79 ? -15.160 0.710 0.739 1.00 0.00 195 LEU A N 12
ATOM 20289 C CA . LEU A 1 79 ? -15.912 -0.213 -0.157 1.00 0.00 195 LEU A CA 12
ATOM 20290 C C . LEU A 1 79 ? -17.351 0.282 -0.290 1.00 0.00 195 LEU A C 12
ATOM 20291 O O . LEU A 1 79 ? -17.886 0.380 -1.376 1.00 0.00 195 LEU A O 12
ATOM 20307 N N . GLU A 1 80 ? -17.974 0.623 0.806 1.00 0.00 196 GLU A N 12
ATOM 20308 C CA . GLU A 1 80 ? -19.366 1.141 0.728 1.00 0.00 196 GLU A CA 12
ATOM 20309 C C . GLU A 1 80 ? -19.349 2.445 -0.076 1.00 0.00 196 GLU A C 12
ATOM 20310 O O . GLU A 1 80 ? -20.176 2.673 -0.936 1.00 0.00 196 GLU A O 12
ATOM 20322 N N . LYS A 1 81 ? -18.383 3.283 0.185 1.00 0.00 197 LYS A N 12
ATOM 20323 C CA . LYS A 1 81 ? -18.268 4.560 -0.577 1.00 0.00 197 LYS A CA 12
ATOM 20324 C C . LYS A 1 81 ? -16.794 4.843 -0.880 1.00 0.00 197 LYS A C 12
ATOM 20325 O O . LYS A 1 81 ? -16.030 5.177 0.004 1.00 0.00 197 LYS A O 12
ATOM 20344 N N . PRO A 1 82 ? -16.445 4.702 -2.131 1.00 0.00 198 PRO A N 12
ATOM 20345 C CA . PRO A 1 82 ? -15.061 4.940 -2.582 1.00 0.00 198 PRO A CA 12
ATOM 20346 C C . PRO A 1 82 ? -14.893 6.377 -3.096 1.00 0.00 198 PRO A C 12
ATOM 20347 O O . PRO A 1 82 ? -15.821 6.975 -3.603 1.00 0.00 198 PRO A O 12
ATOM 20358 N N . LYS A 1 83 ? -13.716 6.936 -2.968 1.00 0.00 199 LYS A N 12
ATOM 20359 C CA . LYS A 1 83 ? -13.498 8.332 -3.453 1.00 0.00 199 LYS A CA 12
ATOM 20360 C C . LYS A 1 83 ? -12.005 8.572 -3.734 1.00 0.00 199 LYS A C 12
ATOM 20361 O O . LYS A 1 83 ? -11.174 8.269 -2.902 1.00 0.00 199 LYS A O 12
ATOM 20380 N N . PRO A 1 84 ? -11.703 9.122 -4.890 1.00 0.00 200 PRO A N 12
ATOM 20381 C CA . PRO A 1 84 ? -12.742 9.483 -5.888 1.00 0.00 200 PRO A CA 12
ATOM 20382 C C . PRO A 1 84 ? -13.206 8.229 -6.629 1.00 0.00 200 PRO A C 12
ATOM 20383 O O . PRO A 1 84 ? -13.048 7.123 -6.149 1.00 0.00 200 PRO A O 12
ATOM 20394 N N . LYS A 1 85 ? -13.771 8.380 -7.797 1.00 0.00 201 LYS A N 12
ATOM 20395 C CA . LYS A 1 85 ? -14.224 7.177 -8.545 1.00 0.00 201 LYS A CA 12
ATOM 20396 C C . LYS A 1 85 ? -13.102 6.664 -9.452 1.00 0.00 201 LYS A C 12
ATOM 20397 O O . LYS A 1 85 ? -13.069 6.936 -10.636 1.00 0.00 201 LYS A O 12
ATOM 20416 N N . THR A 1 86 ? -12.200 5.900 -8.902 1.00 0.00 202 THR A N 12
ATOM 20417 C CA . THR A 1 86 ? -11.088 5.330 -9.721 1.00 0.00 202 THR A CA 12
ATOM 20418 C C . THR A 1 86 ? -11.191 3.805 -9.716 1.00 0.00 202 THR A C 12
ATOM 20419 O O . THR A 1 86 ? -11.011 3.168 -8.699 1.00 0.00 202 THR A O 12
ATOM 20430 N N . ALA A 1 87 ? -11.488 3.211 -10.834 1.00 0.00 203 ALA A N 12
ATOM 20431 C CA . ALA A 1 87 ? -11.616 1.727 -10.871 1.00 0.00 203 ALA A CA 12
ATOM 20432 C C . ALA A 1 87 ? -10.397 1.055 -10.228 1.00 0.00 203 ALA A C 12
ATOM 20433 O O . ALA A 1 87 ? -10.505 0.004 -9.628 1.00 0.00 203 ALA A O 12
ATOM 20440 N N . SER A 1 88 ? -9.241 1.642 -10.353 1.00 0.00 204 SER A N 12
ATOM 20441 C CA . SER A 1 88 ? -8.026 1.015 -9.756 1.00 0.00 204 SER A CA 12
ATOM 20442 C C . SER A 1 88 ? -8.055 1.100 -8.229 1.00 0.00 204 SER A C 12
ATOM 20443 O O . SER A 1 88 ? -7.816 0.124 -7.545 1.00 0.00 204 SER A O 12
ATOM 20451 N N . LEU A 1 89 ? -8.347 2.245 -7.680 1.00 0.00 205 LEU A N 12
ATOM 20452 C CA . LEU A 1 89 ? -8.385 2.349 -6.194 1.00 0.00 205 LEU A CA 12
ATOM 20453 C C . LEU A 1 89 ? -9.524 1.497 -5.655 1.00 0.00 205 LEU A C 12
ATOM 20454 O O . LEU A 1 89 ? -9.347 0.694 -4.761 1.00 0.00 205 LEU A O 12
ATOM 20470 N N . ILE A 1 90 ? -10.697 1.663 -6.198 1.00 0.00 206 ILE A N 12
ATOM 20471 C CA . ILE A 1 90 ? -11.838 0.849 -5.709 1.00 0.00 206 ILE A CA 12
ATOM 20472 C C . ILE A 1 90 ? -11.447 -0.620 -5.774 1.00 0.00 206 ILE A C 12
ATOM 20473 O O . ILE A 1 90 ? -11.721 -1.387 -4.872 1.00 0.00 206 ILE A O 12
ATOM 20489 N N . LYS A 1 91 ? -10.766 -1.013 -6.816 1.00 0.00 207 LYS A N 12
ATOM 20490 C CA . LYS A 1 91 ? -10.321 -2.425 -6.900 1.00 0.00 207 LYS A CA 12
ATOM 20491 C C . LYS A 1 91 ? -9.194 -2.625 -5.886 1.00 0.00 207 LYS A C 12
ATOM 20492 O O . LYS A 1 91 ? -8.957 -3.715 -5.403 1.00 0.00 207 LYS A O 12
ATOM 20511 N N . ALA A 1 92 ? -8.507 -1.561 -5.551 1.00 0.00 208 ALA A N 12
ATOM 20512 C CA . ALA A 1 92 ? -7.402 -1.656 -4.558 1.00 0.00 208 ALA A CA 12
ATOM 20513 C C . ALA A 1 92 ? -7.971 -1.964 -3.170 1.00 0.00 208 ALA A C 12
ATOM 20514 O O . ALA A 1 92 ? -7.433 -2.757 -2.427 1.00 0.00 208 ALA A O 12
ATOM 20521 N N . TYR A 1 93 ? -9.057 -1.333 -2.818 1.00 0.00 209 TYR A N 12
ATOM 20522 C CA . TYR A 1 93 ? -9.670 -1.575 -1.479 1.00 0.00 209 TYR A CA 12
ATOM 20523 C C . TYR A 1 93 ? -10.406 -2.913 -1.459 1.00 0.00 209 TYR A C 12
ATOM 20524 O O . TYR A 1 93 ? -10.344 -3.649 -0.497 1.00 0.00 209 TYR A O 12
ATOM 20542 N N . LYS A 1 94 ? -11.104 -3.236 -2.510 1.00 0.00 210 LYS A N 12
ATOM 20543 C CA . LYS A 1 94 ? -11.836 -4.531 -2.535 1.00 0.00 210 LYS A CA 12
ATOM 20544 C C . LYS A 1 94 ? -10.834 -5.688 -2.553 1.00 0.00 210 LYS A C 12
ATOM 20545 O O . LYS A 1 94 ? -11.049 -6.716 -1.941 1.00 0.00 210 LYS A O 12
ATOM 20564 N N . MET A 1 95 ? -9.731 -5.524 -3.235 1.00 0.00 211 MET A N 12
ATOM 20565 C CA . MET A 1 95 ? -8.712 -6.610 -3.269 1.00 0.00 211 MET A CA 12
ATOM 20566 C C . MET A 1 95 ? -7.836 -6.531 -2.016 1.00 0.00 211 MET A C 12
ATOM 20567 O O . MET A 1 95 ? -7.520 -7.531 -1.403 1.00 0.00 211 MET A O 12
ATOM 20581 N N . ALA A 1 96 ? -7.457 -5.344 -1.619 1.00 0.00 212 ALA A N 12
ATOM 20582 C CA . ALA A 1 96 ? -6.619 -5.203 -0.393 1.00 0.00 212 ALA A CA 12
ATOM 20583 C C . ALA A 1 96 ? -7.453 -5.602 0.823 1.00 0.00 212 ALA A C 12
ATOM 20584 O O . ALA A 1 96 ? -6.953 -6.137 1.792 1.00 0.00 212 ALA A O 12
ATOM 20591 N N . GLN A 1 97 ? -8.731 -5.351 0.763 1.00 0.00 213 GLN A N 12
ATOM 20592 C CA . GLN A 1 97 ? -9.626 -5.717 1.893 1.00 0.00 213 GLN A CA 12
ATOM 20593 C C . GLN A 1 97 ? -9.655 -7.237 2.045 1.00 0.00 213 GLN A C 12
ATOM 20594 O O . GLN A 1 97 ? -9.841 -7.764 3.125 1.00 0.00 213 GLN A O 12
ATOM 20608 N N . SER A 1 98 ? -9.461 -7.949 0.967 1.00 0.00 214 SER A N 12
ATOM 20609 C CA . SER A 1 98 ? -9.463 -9.436 1.039 1.00 0.00 214 SER A CA 12
ATOM 20610 C C . SER A 1 98 ? -8.098 -9.931 1.522 1.00 0.00 214 SER A C 12
ATOM 20611 O O . SER A 1 98 ? -8.003 -10.846 2.315 1.00 0.00 214 SER A O 12
ATOM 20619 N N . THR A 1 99 ? -7.037 -9.326 1.056 1.00 0.00 215 THR A N 12
ATOM 20620 C CA . THR A 1 99 ? -5.681 -9.758 1.499 1.00 0.00 215 THR A CA 12
ATOM 20621 C C . THR A 1 99 ? -5.402 -9.202 2.899 1.00 0.00 215 THR A C 12
ATOM 20622 O O . THR A 1 99 ? -5.398 -8.003 3.101 1.00 0.00 215 THR A O 12
ATOM 20633 N N . PRO A 1 100 ? -5.197 -10.097 3.826 1.00 0.00 216 PRO A N 12
ATOM 20634 C CA . PRO A 1 100 ? -4.938 -9.692 5.230 1.00 0.00 216 PRO A CA 12
ATOM 20635 C C . PRO A 1 100 ? -3.551 -9.060 5.385 1.00 0.00 216 PRO A C 12
ATOM 20636 O O . PRO A 1 100 ? -3.426 -7.903 5.732 1.00 0.00 216 PRO A O 12
ATOM 20647 N N . ASP A 1 101 ? -2.507 -9.806 5.149 1.00 0.00 217 ASP A N 12
ATOM 20648 C CA . ASP A 1 101 ? -1.142 -9.230 5.310 1.00 0.00 217 ASP A CA 12
ATOM 20649 C C . ASP A 1 101 ? -0.228 -9.642 4.153 1.00 0.00 217 ASP A C 12
ATOM 20650 O O . ASP A 1 101 ? -0.678 -10.019 3.088 1.00 0.00 217 ASP A O 12
ATOM 20659 N N . LEU A 1 102 ? 1.056 -9.564 4.364 1.00 0.00 218 LEU A N 12
ATOM 20660 C CA . LEU A 1 102 ? 2.028 -9.940 3.298 1.00 0.00 218 LEU A CA 12
ATOM 20661 C C . LEU A 1 102 ? 2.102 -11.462 3.171 1.00 0.00 218 LEU A C 12
ATOM 20662 O O . LEU A 1 102 ? 2.187 -12.005 2.087 1.00 0.00 218 LEU A O 12
ATOM 20678 N N . ASP A 1 103 ? 2.073 -12.151 4.276 1.00 0.00 219 ASP A N 12
ATOM 20679 C CA . ASP A 1 103 ? 2.143 -13.639 4.231 1.00 0.00 219 ASP A CA 12
ATOM 20680 C C . ASP A 1 103 ? 0.996 -14.197 3.385 1.00 0.00 219 ASP A C 12
ATOM 20681 O O . ASP A 1 103 ? 1.037 -15.323 2.930 1.00 0.00 219 ASP A O 12
ATOM 20690 N N . SER A 1 104 ? -0.025 -13.415 3.165 1.00 0.00 220 SER A N 12
ATOM 20691 C CA . SER A 1 104 ? -1.170 -13.901 2.343 1.00 0.00 220 SER A CA 12
ATOM 20692 C C . SER A 1 104 ? -0.954 -13.521 0.876 1.00 0.00 220 SER A C 12
ATOM 20693 O O . SER A 1 104 ? -1.468 -14.155 -0.024 1.00 0.00 220 SER A O 12
ATOM 20701 N N . LEU A 1 105 ? -0.191 -12.489 0.630 1.00 0.00 221 LEU A N 12
ATOM 20702 C CA . LEU A 1 105 ? 0.065 -12.066 -0.776 1.00 0.00 221 LEU A CA 12
ATOM 20703 C C . LEU A 1 105 ? 1.038 -13.036 -1.448 1.00 0.00 221 LEU A C 12
ATOM 20704 O O . LEU A 1 105 ? 1.729 -13.792 -0.793 1.00 0.00 221 LEU A O 12
ATOM 20720 N N . SER A 1 106 ? 1.104 -13.017 -2.751 1.00 0.00 222 SER A N 12
ATOM 20721 C CA . SER A 1 106 ? 2.038 -13.937 -3.462 1.00 0.00 222 SER A CA 12
ATOM 20722 C C . SER A 1 106 ? 2.752 -13.188 -4.592 1.00 0.00 222 SER A C 12
ATOM 20723 O O . SER A 1 106 ? 2.194 -12.956 -5.646 1.00 0.00 222 SER A O 12
ATOM 20731 N N . VAL A 1 107 ? 3.981 -12.805 -4.377 1.00 0.00 223 VAL A N 12
ATOM 20732 C CA . VAL A 1 107 ? 4.731 -12.071 -5.434 1.00 0.00 223 VAL A CA 12
ATOM 20733 C C . VAL A 1 107 ? 5.329 -13.058 -6.443 1.00 0.00 223 VAL A C 12
ATOM 20734 O O . VAL A 1 107 ? 6.090 -13.931 -6.078 1.00 0.00 223 VAL A O 12
ATOM 20747 N N . PRO A 1 108 ? 4.960 -12.886 -7.684 1.00 0.00 224 PRO A N 12
ATOM 20748 C CA . PRO A 1 108 ? 5.466 -13.777 -8.757 1.00 0.00 224 PRO A CA 12
ATOM 20749 C C . PRO A 1 108 ? 6.922 -13.440 -9.091 1.00 0.00 224 PRO A C 12
ATOM 20750 O O . PRO A 1 108 ? 7.232 -12.992 -10.176 1.00 0.00 224 PRO A O 12
ATOM 20761 N N . SER A 1 109 ? 7.819 -13.655 -8.168 1.00 0.00 225 SER A N 12
ATOM 20762 C CA . SER A 1 109 ? 9.253 -13.348 -8.440 1.00 0.00 225 SER A CA 12
ATOM 20763 C C . SER A 1 109 ? 9.975 -14.598 -8.949 1.00 0.00 225 SER A C 12
ATOM 20764 O O . SER A 1 109 ? 10.410 -14.584 -10.089 1.00 0.00 225 SER A O 12
ATOM 20773 N N . SER A 1 2 ? 2.885 11.439 21.198 1.00 0.00 118 SER A N 13
ATOM 20774 C CA . SER A 1 2 ? 3.241 11.581 19.757 1.00 0.00 118 SER A CA 13
ATOM 20775 C C . SER A 1 2 ? 2.545 10.497 18.927 1.00 0.00 118 SER A C 13
ATOM 20776 O O . SER A 1 2 ? 2.359 9.382 19.372 1.00 0.00 118 SER A O 13
ATOM 20786 N N . GLU A 1 3 ? 2.162 10.818 17.721 1.00 0.00 119 GLU A N 13
ATOM 20787 C CA . GLU A 1 3 ? 1.482 9.810 16.859 1.00 0.00 119 GLU A CA 13
ATOM 20788 C C . GLU A 1 3 ? 2.502 9.133 15.942 1.00 0.00 119 GLU A C 13
ATOM 20789 O O . GLU A 1 3 ? 3.338 9.782 15.344 1.00 0.00 119 GLU A O 13
ATOM 20801 N N . ARG A 1 4 ? 2.447 7.835 15.827 1.00 0.00 120 ARG A N 13
ATOM 20802 C CA . ARG A 1 4 ? 3.423 7.129 14.949 1.00 0.00 120 ARG A CA 13
ATOM 20803 C C . ARG A 1 4 ? 3.215 5.613 15.021 1.00 0.00 120 ARG A C 13
ATOM 20804 O O . ARG A 1 4 ? 3.469 4.989 16.031 1.00 0.00 120 ARG A O 13
ATOM 20825 N N . VAL A 1 5 ? 2.764 5.017 13.951 1.00 0.00 121 VAL A N 13
ATOM 20826 C CA . VAL A 1 5 ? 2.551 3.541 13.955 1.00 0.00 121 VAL A CA 13
ATOM 20827 C C . VAL A 1 5 ? 3.799 2.829 13.441 1.00 0.00 121 VAL A C 13
ATOM 20828 O O . VAL A 1 5 ? 4.224 3.047 12.323 1.00 0.00 121 VAL A O 13
ATOM 20841 N N . ASN A 1 6 ? 4.378 1.956 14.215 1.00 0.00 122 ASN A N 13
ATOM 20842 C CA . ASN A 1 6 ? 5.568 1.232 13.701 1.00 0.00 122 ASN A CA 13
ATOM 20843 C C . ASN A 1 6 ? 5.075 0.228 12.670 1.00 0.00 122 ASN A C 13
ATOM 20844 O O . ASN A 1 6 ? 4.543 -0.815 12.996 1.00 0.00 122 ASN A O 13
ATOM 20855 N N . TYR A 1 7 ? 5.211 0.566 11.427 1.00 0.00 123 TYR A N 13
ATOM 20856 C CA . TYR A 1 7 ? 4.714 -0.323 10.350 1.00 0.00 123 TYR A CA 13
ATOM 20857 C C . TYR A 1 7 ? 5.582 -1.576 10.206 1.00 0.00 123 TYR A C 13
ATOM 20858 O O . TYR A 1 7 ? 6.770 -1.508 9.962 1.00 0.00 123 TYR A O 13
ATOM 20876 N N . LYS A 1 8 ? 4.970 -2.720 10.352 1.00 0.00 124 LYS A N 13
ATOM 20877 C CA . LYS A 1 8 ? 5.706 -4.010 10.226 1.00 0.00 124 LYS A CA 13
ATOM 20878 C C . LYS A 1 8 ? 5.424 -4.626 8.854 1.00 0.00 124 LYS A C 13
ATOM 20879 O O . LYS A 1 8 ? 4.480 -4.246 8.188 1.00 0.00 124 LYS A O 13
ATOM 20898 N N . PRO A 1 9 ? 6.254 -5.554 8.470 1.00 0.00 125 PRO A N 13
ATOM 20899 C CA . PRO A 1 9 ? 6.089 -6.219 7.153 1.00 0.00 125 PRO A CA 13
ATOM 20900 C C . PRO A 1 9 ? 4.788 -7.026 7.120 1.00 0.00 125 PRO A C 13
ATOM 20901 O O . PRO A 1 9 ? 4.607 -7.964 7.870 1.00 0.00 125 PRO A O 13
ATOM 20912 N N . GLY A 1 10 ? 3.882 -6.663 6.252 1.00 0.00 126 GLY A N 13
ATOM 20913 C CA . GLY A 1 10 ? 2.591 -7.398 6.160 1.00 0.00 126 GLY A CA 13
ATOM 20914 C C . GLY A 1 10 ? 1.483 -6.587 6.834 1.00 0.00 126 GLY A C 13
ATOM 20915 O O . GLY A 1 10 ? 0.333 -6.979 6.834 1.00 0.00 126 GLY A O 13
ATOM 20919 N N . MET A 1 11 ? 1.808 -5.452 7.394 1.00 0.00 127 MET A N 13
ATOM 20920 C CA . ME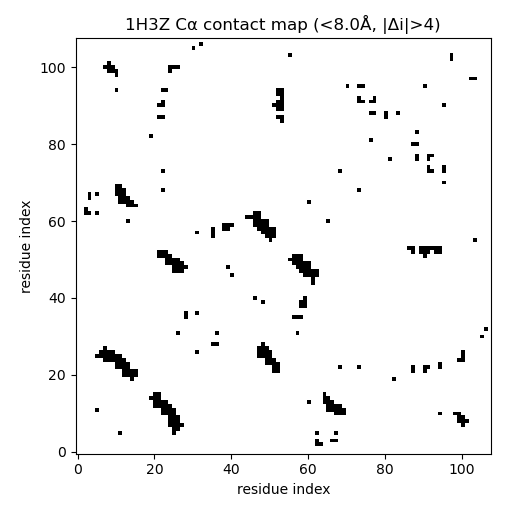T A 1 11 ? 0.749 -4.625 8.040 1.00 0.00 127 MET A CA 13
ATOM 20921 C C . MET A 1 11 ? 0.076 -3.748 6.985 1.00 0.00 127 MET A C 13
ATOM 20922 O O . MET A 1 11 ? 0.727 -3.004 6.274 1.00 0.00 127 MET A O 13
ATOM 20936 N N . ARG A 1 12 ? -1.221 -3.840 6.864 1.00 0.00 128 ARG A N 13
ATOM 20937 C CA . ARG A 1 12 ? -1.928 -3.024 5.841 1.00 0.00 128 ARG A CA 13
ATOM 20938 C C . ARG A 1 12 ? -1.985 -1.555 6.265 1.00 0.00 128 ARG A C 13
ATOM 20939 O O . ARG A 1 12 ? -2.581 -1.201 7.265 1.00 0.00 128 ARG A O 13
ATOM 20960 N N . VAL A 1 13 ? -1.373 -0.698 5.499 1.00 0.00 129 VAL A N 13
ATOM 20961 C CA . VAL A 1 13 ? -1.390 0.751 5.834 1.00 0.00 129 VAL A CA 13
ATOM 20962 C C . VAL A 1 13 ? -1.856 1.554 4.619 1.00 0.00 129 VAL A C 13
ATOM 20963 O O . VAL A 1 13 ? -1.974 1.036 3.527 1.00 0.00 129 VAL A O 13
ATOM 20976 N N . LEU A 1 14 ? -2.115 2.816 4.801 1.00 0.00 130 LEU A N 13
ATOM 20977 C CA . LEU A 1 14 ? -2.567 3.657 3.662 1.00 0.00 130 LEU A CA 13
ATOM 20978 C C . LEU A 1 14 ? -1.412 4.555 3.222 1.00 0.00 130 LEU A C 13
ATOM 20979 O O . LEU A 1 14 ? -0.823 5.261 4.018 1.00 0.00 130 LEU A O 13
ATOM 20995 N N . THR A 1 15 ? -1.064 4.520 1.967 1.00 0.00 131 THR A N 13
ATOM 20996 C CA . THR A 1 15 ? 0.071 5.356 1.493 1.00 0.00 131 THR A CA 13
ATOM 20997 C C . THR A 1 15 ? -0.429 6.577 0.727 1.00 0.00 131 THR A C 13
ATOM 20998 O O . THR A 1 15 ? -0.899 6.481 -0.389 1.00 0.00 131 THR A O 13
ATOM 21009 N N . LYS A 1 16 ? -0.312 7.727 1.322 1.00 0.00 132 LYS A N 13
ATOM 21010 C CA . LYS A 1 16 ? -0.761 8.976 0.641 1.00 0.00 132 LYS A CA 13
ATOM 21011 C C . LYS A 1 16 ? 0.212 9.318 -0.493 1.00 0.00 132 LYS A C 13
ATOM 21012 O O . LYS A 1 16 ? 1.414 9.274 -0.313 1.00 0.00 132 LYS A O 13
ATOM 21031 N N . MET A 1 17 ? -0.278 9.664 -1.657 1.00 0.00 133 MET A N 13
ATOM 21032 C CA . MET A 1 17 ? 0.666 10.003 -2.764 1.00 0.00 133 MET A CA 13
ATOM 21033 C C . MET A 1 17 ? 0.373 11.423 -3.271 1.00 0.00 133 MET A C 13
ATOM 21034 O O . MET A 1 17 ? -0.706 11.945 -3.077 1.00 0.00 133 MET A O 13
ATOM 21048 N N . SER A 1 18 ? 1.327 12.060 -3.896 1.00 0.00 134 SER A N 13
ATOM 21049 C CA . SER A 1 18 ? 1.100 13.454 -4.389 1.00 0.00 134 SER A CA 13
ATOM 21050 C C . SER A 1 18 ? -0.148 13.527 -5.277 1.00 0.00 134 SER A C 13
ATOM 21051 O O . SER A 1 18 ? -0.254 12.838 -6.271 1.00 0.00 134 SER A O 13
ATOM 21059 N N . GLY A 1 19 ? -1.092 14.363 -4.925 1.00 0.00 135 GLY A N 13
ATOM 21060 C CA . GLY A 1 19 ? -2.329 14.483 -5.753 1.00 0.00 135 GLY A CA 13
ATOM 21061 C C . GLY A 1 19 ? -3.092 13.159 -5.705 1.00 0.00 135 GLY A C 13
ATOM 21062 O O . GLY A 1 19 ? -3.995 12.919 -6.483 1.00 0.00 135 GLY A O 13
ATOM 21066 N N . PHE A 1 20 ? -2.715 12.293 -4.809 1.00 0.00 136 PHE A N 13
ATOM 21067 C CA . PHE A 1 20 ? -3.384 10.967 -4.709 1.00 0.00 136 PHE A CA 13
ATOM 21068 C C . PHE A 1 20 ? -3.846 10.675 -3.278 1.00 0.00 136 PHE A C 13
ATOM 21069 O O . PHE A 1 20 ? -3.097 10.844 -2.332 1.00 0.00 136 PHE A O 13
ATOM 21086 N N . PRO A 1 21 ? -5.066 10.217 -3.185 1.00 0.00 137 PRO A N 13
ATOM 21087 C CA . PRO A 1 21 ? -5.669 9.864 -1.874 1.00 0.00 137 PRO A CA 13
ATOM 21088 C C . PRO A 1 21 ? -4.930 8.682 -1.246 1.00 0.00 137 PRO A C 13
ATOM 21089 O O . PRO A 1 21 ? -4.275 7.918 -1.926 1.00 0.00 137 PRO A O 13
ATOM 21100 N N . TRP A 1 22 ? -5.020 8.528 0.047 1.00 0.00 138 TRP A N 13
ATOM 21101 C CA . TRP A 1 22 ? -4.311 7.394 0.702 1.00 0.00 138 TRP A CA 13
ATOM 21102 C C . TRP A 1 22 ? -4.649 6.094 -0.028 1.00 0.00 138 TRP A C 13
ATOM 21103 O O . TRP A 1 22 ? -5.800 5.751 -0.204 1.00 0.00 138 TRP A O 13
ATOM 21124 N N . TRP A 1 23 ? -3.654 5.374 -0.465 1.00 0.00 139 TRP A N 13
ATOM 21125 C CA . TRP A 1 23 ? -3.921 4.104 -1.195 1.00 0.00 139 TRP A CA 13
ATOM 21126 C C . TRP A 1 23 ? -3.706 2.903 -0.281 1.00 0.00 139 TRP A C 13
ATOM 21127 O O . TRP A 1 23 ? -2.805 2.897 0.534 1.00 0.00 139 TRP A O 13
ATOM 21148 N N . PRO A 1 24 ? -4.532 1.911 -0.462 1.00 0.00 140 PRO A N 13
ATOM 21149 C CA . PRO A 1 24 ? -4.411 0.679 0.344 1.00 0.00 140 PRO A CA 13
ATOM 21150 C C . PRO A 1 24 ? -3.111 -0.036 -0.018 1.00 0.00 140 PRO A C 13
ATOM 21151 O O . PRO A 1 24 ? -2.980 -0.620 -1.079 1.00 0.00 140 PRO A O 13
ATOM 21162 N N . SER A 1 25 ? -2.142 0.025 0.849 1.00 0.00 141 SER A N 13
ATOM 21163 C CA . SER A 1 25 ? -0.839 -0.634 0.572 1.00 0.00 141 SER A CA 13
ATOM 21164 C C . SER A 1 25 ? -0.318 -1.291 1.849 1.00 0.00 141 SER A C 13
ATOM 21165 O O . SER A 1 25 ? -0.613 -0.853 2.941 1.00 0.00 141 SER A O 13
ATOM 21173 N N . MET A 1 26 ? 0.455 -2.332 1.729 1.00 0.00 142 MET A N 13
ATOM 21174 C CA . MET A 1 26 ? 0.989 -3.002 2.950 1.00 0.00 142 MET A CA 13
ATOM 21175 C C . MET A 1 26 ? 2.501 -2.797 3.041 1.00 0.00 142 MET A C 13
ATOM 21176 O O . MET A 1 26 ? 3.192 -2.766 2.044 1.00 0.00 142 MET A O 13
ATOM 21190 N N . VAL A 1 27 ? 3.024 -2.659 4.226 1.00 0.00 143 VAL A N 13
ATOM 21191 C CA . VAL A 1 27 ? 4.496 -2.459 4.362 1.00 0.00 143 VAL A CA 13
ATOM 21192 C C . VAL A 1 27 ? 5.232 -3.771 4.061 1.00 0.00 143 VAL A C 13
ATOM 21193 O O . VAL A 1 27 ? 5.024 -4.773 4.712 1.00 0.00 143 VAL A O 13
ATOM 21206 N N . VAL A 1 28 ? 6.082 -3.771 3.071 1.00 0.00 144 VAL A N 13
ATOM 21207 C CA . VAL A 1 28 ? 6.825 -5.016 2.715 1.00 0.00 144 VAL A CA 13
ATOM 21208 C C . VAL A 1 28 ? 8.336 -4.774 2.761 1.00 0.00 144 VAL A C 13
ATOM 21209 O O . VAL A 1 28 ? 8.801 -3.763 3.248 1.00 0.00 144 VAL A O 13
ATOM 21222 N N . THR A 1 29 ? 9.104 -5.697 2.248 1.00 0.00 145 THR A N 13
ATOM 21223 C CA . THR A 1 29 ? 10.586 -5.529 2.248 1.00 0.00 145 THR A CA 13
ATOM 21224 C C . THR A 1 29 ? 11.154 -5.910 0.876 1.00 0.00 145 THR A C 13
ATOM 21225 O O . THR A 1 29 ? 10.553 -6.659 0.133 1.00 0.00 145 THR A O 13
ATOM 21236 N N . GLU A 1 30 ? 12.303 -5.395 0.532 1.00 0.00 146 GLU A N 13
ATOM 21237 C CA . GLU A 1 30 ? 12.901 -5.727 -0.795 1.00 0.00 146 GLU A CA 13
ATOM 21238 C C . GLU A 1 30 ? 12.984 -7.245 -0.980 1.00 0.00 146 GLU A C 13
ATOM 21239 O O . GLU A 1 30 ? 13.110 -7.738 -2.084 1.00 0.00 146 GLU A O 13
ATOM 21251 N N . SER A 1 31 ? 12.917 -7.988 0.090 1.00 0.00 147 SER A N 13
ATOM 21252 C CA . SER A 1 31 ? 12.995 -9.472 -0.027 1.00 0.00 147 SER A CA 13
ATOM 21253 C C . SER A 1 31 ? 11.845 -10.002 -0.887 1.00 0.00 147 SER A C 13
ATOM 21254 O O . SER A 1 31 ? 11.967 -11.016 -1.544 1.00 0.00 147 SER A O 13
ATOM 21262 N N . LYS A 1 32 ? 10.728 -9.326 -0.890 1.00 0.00 148 LYS A N 13
ATOM 21263 C CA . LYS A 1 32 ? 9.575 -9.799 -1.710 1.00 0.00 148 LYS A CA 13
ATOM 21264 C C . LYS A 1 32 ? 9.387 -8.897 -2.931 1.00 0.00 148 LYS A C 13
ATOM 21265 O O . LYS A 1 32 ? 8.504 -9.106 -3.740 1.00 0.00 148 LYS A O 13
ATOM 21284 N N . MET A 1 33 ? 10.206 -7.891 -3.071 1.00 0.00 149 MET A N 13
ATOM 21285 C CA . MET A 1 33 ? 10.069 -6.975 -4.239 1.00 0.00 149 MET A CA 13
ATOM 21286 C C . MET A 1 33 ? 10.886 -7.486 -5.427 1.00 0.00 149 MET A C 13
ATOM 21287 O O . MET A 1 33 ? 12.037 -7.851 -5.291 1.00 0.00 149 MET A O 13
ATOM 21301 N N . THR A 1 34 ? 10.308 -7.492 -6.595 1.00 0.00 150 THR A N 13
ATOM 21302 C CA . THR A 1 34 ? 11.058 -7.955 -7.795 1.00 0.00 150 THR A CA 13
ATOM 21303 C C . THR A 1 34 ? 11.966 -6.827 -8.286 1.00 0.00 150 THR A C 13
ATOM 21304 O O . THR A 1 34 ? 12.375 -5.975 -7.521 1.00 0.00 150 THR A O 13
ATOM 21315 N N . SER A 1 35 ? 12.277 -6.797 -9.551 1.00 0.00 151 SER A N 13
ATOM 21316 C CA . SER A 1 35 ? 13.146 -5.703 -10.070 1.00 0.00 151 SER A CA 13
ATOM 21317 C C . SER A 1 35 ? 12.303 -4.450 -10.315 1.00 0.00 151 SER A C 13
ATOM 21318 O O . SER A 1 35 ? 12.787 -3.338 -10.248 1.00 0.00 151 SER A O 13
ATOM 21326 N N . VAL A 1 36 ? 11.037 -4.626 -10.590 1.00 0.00 152 VAL A N 13
ATOM 21327 C CA . VAL A 1 36 ? 10.154 -3.448 -10.827 1.00 0.00 152 VAL A CA 13
ATOM 21328 C C . VAL A 1 36 ? 10.076 -2.610 -9.549 1.00 0.00 152 VAL A C 13
ATOM 21329 O O . VAL A 1 36 ? 10.275 -1.412 -9.567 1.00 0.00 152 VAL A O 13
ATOM 21342 N N . ALA A 1 37 ? 9.800 -3.235 -8.439 1.00 0.00 153 ALA A N 13
ATOM 21343 C CA . ALA A 1 37 ? 9.725 -2.478 -7.160 1.00 0.00 153 ALA A CA 13
ATOM 21344 C C . ALA A 1 37 ? 11.124 -2.005 -6.765 1.00 0.00 153 ALA A C 13
ATOM 21345 O O . ALA A 1 37 ? 11.302 -0.924 -6.238 1.00 0.00 153 ALA A O 13
ATOM 21352 N N . ARG A 1 38 ? 12.123 -2.804 -7.030 1.00 0.00 154 ARG A N 13
ATOM 21353 C CA . ARG A 1 38 ? 13.516 -2.402 -6.684 1.00 0.00 154 ARG A CA 13
ATOM 21354 C C . ARG A 1 38 ? 13.903 -1.148 -7.468 1.00 0.00 154 ARG A C 13
ATOM 21355 O O . ARG A 1 38 ? 14.569 -0.265 -6.963 1.00 0.00 154 ARG A O 13
ATOM 21376 N N . LYS A 1 39 ? 13.486 -1.063 -8.701 1.00 0.00 155 LYS A N 13
ATOM 21377 C CA . LYS A 1 39 ? 13.820 0.133 -9.526 1.00 0.00 155 LYS A CA 13
ATOM 21378 C C . LYS A 1 39 ? 13.029 1.346 -9.029 1.00 0.00 155 LYS A C 13
ATOM 21379 O O . LYS A 1 39 ? 13.400 2.480 -9.259 1.00 0.00 155 LYS A O 13
ATOM 21398 N N . SER A 1 40 ? 11.943 1.116 -8.344 1.00 0.00 156 SER A N 13
ATOM 21399 C CA . SER A 1 40 ? 11.127 2.254 -7.829 1.00 0.00 156 SER A CA 13
ATOM 21400 C C . SER A 1 40 ? 11.745 2.808 -6.542 1.00 0.00 156 SER A C 13
ATOM 21401 O O . SER A 1 40 ? 11.285 3.790 -5.996 1.00 0.00 156 SER A O 13
ATOM 21409 N N . LYS A 1 41 ? 12.783 2.185 -6.053 1.00 0.00 157 LYS A N 13
ATOM 21410 C CA . LYS A 1 41 ? 13.423 2.679 -4.800 1.00 0.00 157 LYS A CA 13
ATOM 21411 C C . LYS A 1 41 ? 13.780 4.162 -4.940 1.00 0.00 157 LYS A C 13
ATOM 21412 O O . LYS A 1 41 ? 14.091 4.628 -6.018 1.00 0.00 157 LYS A O 13
ATOM 21431 N N . PRO A 1 42 ? 13.707 4.856 -3.837 1.00 0.00 158 PRO A N 13
ATOM 21432 C CA . PRO A 1 42 ? 14.007 6.303 -3.819 1.00 0.00 158 PRO A CA 13
ATOM 21433 C C . PRO A 1 42 ? 15.510 6.544 -3.652 1.00 0.00 158 PRO A C 13
ATOM 21434 O O . PRO A 1 42 ? 16.184 5.846 -2.921 1.00 0.00 158 PRO A O 13
ATOM 21445 N N . LYS A 1 43 ? 16.036 7.539 -4.313 1.00 0.00 159 LYS A N 13
ATOM 21446 C CA . LYS A 1 43 ? 17.491 7.837 -4.179 1.00 0.00 159 LYS A CA 13
ATOM 21447 C C . LYS A 1 43 ? 17.688 9.015 -3.219 1.00 0.00 159 LYS A C 13
ATOM 21448 O O . LYS A 1 43 ? 18.788 9.488 -3.014 1.00 0.00 159 LYS A O 13
ATOM 21467 N N . ARG A 1 44 ? 16.621 9.491 -2.634 1.00 0.00 160 ARG A N 13
ATOM 21468 C CA . ARG A 1 44 ? 16.726 10.637 -1.688 1.00 0.00 160 ARG A CA 13
ATOM 21469 C C . ARG A 1 44 ? 17.223 10.162 -0.321 1.00 0.00 160 ARG A C 13
ATOM 21470 O O . ARG A 1 44 ? 17.408 8.985 -0.087 1.00 0.00 160 ARG A O 13
ATOM 21491 N N . ALA A 1 45 ? 17.445 11.078 0.581 1.00 0.00 161 ALA A N 13
ATOM 21492 C CA . ALA A 1 45 ? 17.937 10.701 1.936 1.00 0.00 161 ALA A CA 13
ATOM 21493 C C . ALA A 1 45 ? 16.774 10.263 2.827 1.00 0.00 161 ALA A C 13
ATOM 21494 O O . ALA A 1 45 ? 15.663 10.736 2.694 1.00 0.00 161 ALA A O 13
ATOM 21501 N N . GLY A 1 46 ? 17.025 9.365 3.737 1.00 0.00 162 GLY A N 13
ATOM 21502 C CA . GLY A 1 46 ? 15.938 8.898 4.641 1.00 0.00 162 GLY A CA 13
ATOM 21503 C C . GLY A 1 46 ? 15.596 7.446 4.312 1.00 0.00 162 GLY A C 13
ATOM 21504 O O . GLY A 1 46 ? 15.672 7.024 3.176 1.00 0.00 162 GLY A O 13
ATOM 21508 N N . THR A 1 47 ? 15.217 6.679 5.294 1.00 0.00 163 THR A N 13
ATOM 21509 C CA . THR A 1 47 ? 14.867 5.258 5.023 1.00 0.00 163 THR A CA 13
ATOM 21510 C C . THR A 1 47 ? 13.390 5.156 4.651 1.00 0.00 163 THR A C 13
ATOM 21511 O O . THR A 1 47 ? 12.515 5.283 5.486 1.00 0.00 163 THR A O 13
ATOM 21522 N N . PHE A 1 48 ? 13.108 4.944 3.399 1.00 0.00 164 PHE A N 13
ATOM 21523 C CA . PHE A 1 48 ? 11.691 4.851 2.959 1.00 0.00 164 PHE A CA 13
ATOM 21524 C C . PHE A 1 48 ? 11.154 3.432 3.150 1.00 0.00 164 PHE A C 13
ATOM 21525 O O . PHE A 1 48 ? 11.894 2.468 3.165 1.00 0.00 164 PHE A O 13
ATOM 21542 N N . TYR A 1 49 ? 9.865 3.305 3.304 1.00 0.00 165 TYR A N 13
ATOM 21543 C CA . TYR A 1 49 ? 9.258 1.960 3.502 1.00 0.00 165 TYR A CA 13
ATOM 21544 C C . TYR A 1 49 ? 8.722 1.406 2.185 1.00 0.00 165 TYR A C 13
ATOM 21545 O O . TYR A 1 49 ? 7.823 1.974 1.599 1.00 0.00 165 TYR A O 13
ATOM 21563 N N . PRO A 1 50 ? 9.255 0.292 1.780 1.00 0.00 166 PRO A N 13
ATOM 21564 C CA . PRO A 1 50 ? 8.769 -0.351 0.546 1.00 0.00 166 PRO A CA 13
ATOM 21565 C C . PRO A 1 50 ? 7.435 -1.025 0.857 1.00 0.00 166 PRO A C 13
ATOM 21566 O O . PRO A 1 50 ? 7.361 -1.884 1.709 1.00 0.00 166 PRO A O 13
ATOM 21577 N N . VAL A 1 51 ? 6.380 -0.642 0.200 1.00 0.00 167 VAL A N 13
ATOM 21578 C CA . VAL A 1 51 ? 5.063 -1.272 0.501 1.00 0.00 167 VAL A CA 13
ATOM 21579 C C . VAL A 1 51 ? 4.471 -1.892 -0.762 1.00 0.00 167 VAL A C 13
ATOM 21580 O O . VAL A 1 51 ? 4.926 -1.640 -1.858 1.00 0.00 167 VAL A O 13
ATOM 21593 N N . ILE A 1 52 ? 3.436 -2.667 -0.619 1.00 0.00 168 ILE A N 13
ATOM 21594 C CA . ILE A 1 52 ? 2.792 -3.257 -1.816 1.00 0.00 168 ILE A CA 13
ATOM 21595 C C . ILE A 1 52 ? 1.497 -2.492 -2.077 1.00 0.00 168 ILE A C 13
ATOM 21596 O O . ILE A 1 52 ? 0.694 -2.292 -1.189 1.00 0.00 168 ILE A O 13
ATOM 21612 N N . PHE A 1 53 ? 1.305 -2.029 -3.275 1.00 0.00 169 PHE A N 13
ATOM 21613 C CA . PHE A 1 53 ? 0.080 -1.239 -3.573 1.00 0.00 169 PHE A CA 13
ATOM 21614 C C . PHE A 1 53 ? -1.023 -2.114 -4.163 1.00 0.00 169 PHE A C 13
ATOM 21615 O O . PHE A 1 53 ? -0.781 -2.964 -4.996 1.00 0.00 169 PHE A O 13
ATOM 21632 N N . PHE A 1 54 ? -2.241 -1.890 -3.753 1.00 0.00 170 PHE A N 13
ATOM 21633 C CA . PHE A 1 54 ? -3.368 -2.686 -4.307 1.00 0.00 170 PHE A CA 13
ATOM 21634 C C . PHE A 1 54 ? -4.084 -1.853 -5.386 1.00 0.00 170 PHE A C 13
ATOM 21635 O O . PHE A 1 54 ? -4.238 -0.652 -5.232 1.00 0.00 170 PHE A O 13
ATOM 21652 N N . PRO A 1 55 ? -4.510 -2.502 -6.441 1.00 0.00 171 PRO A N 13
ATOM 21653 C CA . PRO A 1 55 ? -4.311 -3.956 -6.611 1.00 0.00 171 PRO A CA 13
ATOM 21654 C C . PRO A 1 55 ? -3.008 -4.218 -7.382 1.00 0.00 171 PRO A C 13
ATOM 21655 O O . PRO A 1 55 ? -2.120 -3.391 -7.414 1.00 0.00 171 PRO A O 13
ATOM 21666 N N . ASN A 1 56 ? -2.895 -5.356 -8.016 1.00 0.00 172 ASN A N 13
ATOM 21667 C CA . ASN A 1 56 ? -1.661 -5.663 -8.799 1.00 0.00 172 ASN A CA 13
ATOM 21668 C C . ASN A 1 56 ? -0.426 -5.689 -7.892 1.00 0.00 172 ASN A C 13
ATOM 21669 O O . ASN A 1 56 ? 0.685 -5.526 -8.353 1.00 0.00 172 ASN A O 13
ATOM 21680 N N . LYS A 1 57 ? -0.623 -5.897 -6.615 1.00 0.00 173 LYS A N 13
ATOM 21681 C CA . LYS A 1 57 ? 0.522 -5.944 -5.653 1.00 0.00 173 LYS A CA 13
ATOM 21682 C C . LYS A 1 57 ? 1.680 -5.047 -6.103 1.00 0.00 173 LYS A C 13
ATOM 21683 O O . LYS A 1 57 ? 2.828 -5.443 -6.060 1.00 0.00 173 LYS A O 13
ATOM 21702 N N . GLU A 1 58 ? 1.400 -3.843 -6.524 1.00 0.00 174 GLU A N 13
ATOM 21703 C CA . GLU A 1 58 ? 2.506 -2.948 -6.957 1.00 0.00 174 GLU A CA 13
ATOM 21704 C C . GLU A 1 58 ? 3.447 -2.719 -5.777 1.00 0.00 174 GLU A C 13
ATOM 21705 O O . GLU A 1 58 ? 3.232 -3.239 -4.705 1.00 0.00 174 GLU A O 13
ATOM 21717 N N . TYR A 1 59 ? 4.482 -1.949 -5.953 1.00 0.00 175 TYR A N 13
ATOM 21718 C CA . TYR A 1 59 ? 5.411 -1.703 -4.818 1.00 0.00 175 TYR A CA 13
ATOM 21719 C C . TYR A 1 59 ? 5.826 -0.229 -4.798 1.00 0.00 175 TYR A C 13
ATOM 21720 O O . TYR A 1 59 ? 6.275 0.310 -5.791 1.00 0.00 175 TYR A O 13
ATOM 21738 N N . LEU A 1 60 ? 5.670 0.430 -3.681 1.00 0.00 176 LEU A N 13
ATOM 21739 C CA . LEU A 1 60 ? 6.048 1.872 -3.614 1.00 0.00 176 LEU A CA 13
ATOM 21740 C C . LEU A 1 60 ? 6.967 2.142 -2.425 1.00 0.00 176 LEU A C 13
ATOM 21741 O O . LEU A 1 60 ? 6.852 1.532 -1.382 1.00 0.00 176 LEU A O 13
ATOM 21757 N N . TRP A 1 61 ? 7.864 3.072 -2.573 1.00 0.00 177 TRP A N 13
ATOM 21758 C CA . TRP A 1 61 ? 8.783 3.417 -1.458 1.00 0.00 177 TRP A CA 13
ATOM 21759 C C . TRP A 1 61 ? 8.317 4.721 -0.808 1.00 0.00 177 TRP A C 13
ATOM 21760 O O . TRP A 1 61 ? 8.602 5.802 -1.286 1.00 0.00 177 TRP A O 13
ATOM 21781 N N . THR A 1 62 ? 7.588 4.632 0.270 1.00 0.00 178 THR A N 13
ATOM 21782 C CA . THR A 1 62 ? 7.090 5.866 0.939 1.00 0.00 178 THR A CA 13
ATOM 21783 C C . THR A 1 62 ? 7.631 5.948 2.368 1.00 0.00 178 THR A C 13
ATOM 21784 O O . THR A 1 62 ? 7.757 4.952 3.052 1.00 0.00 178 THR A O 13
ATOM 21795 N N . GLY A 1 63 ? 7.951 7.127 2.825 1.00 0.00 179 GLY A N 13
ATOM 21796 C CA . GLY A 1 63 ? 8.487 7.268 4.209 1.00 0.00 179 GLY A CA 13
ATOM 21797 C C . GLY A 1 63 ? 7.355 7.094 5.223 1.00 0.00 179 GLY A C 13
ATOM 21798 O O . GLY A 1 63 ? 6.193 7.254 4.907 1.00 0.00 179 GLY A O 13
ATOM 21802 N N . SER A 1 64 ? 7.689 6.762 6.440 1.00 0.00 180 SER A N 13
ATOM 21803 C CA . SER A 1 64 ? 6.640 6.570 7.483 1.00 0.00 180 SER A CA 13
ATOM 21804 C C . SER A 1 64 ? 5.744 7.812 7.580 1.00 0.00 180 SER A C 13
ATOM 21805 O O . SER A 1 64 ? 4.594 7.732 7.964 1.00 0.00 180 SER A O 13
ATOM 21813 N N . ASP A 1 65 ? 6.270 8.958 7.245 1.00 0.00 181 ASP A N 13
ATOM 21814 C CA . ASP A 1 65 ? 5.463 10.212 7.326 1.00 0.00 181 ASP A CA 13
ATOM 21815 C C . ASP A 1 65 ? 4.175 10.095 6.503 1.00 0.00 181 ASP A C 13
ATOM 21816 O O . ASP A 1 65 ? 3.086 10.272 7.011 1.00 0.00 181 ASP A O 13
ATOM 21825 N N . SER A 1 66 ? 4.290 9.809 5.236 1.00 0.00 182 SER A N 13
ATOM 21826 C CA . SER A 1 66 ? 3.069 9.694 4.383 1.00 0.00 182 SER A CA 13
ATOM 21827 C C . SER A 1 66 ? 2.412 8.322 4.564 1.00 0.00 182 SER A C 13
ATOM 21828 O O . SER A 1 66 ? 1.518 7.949 3.825 1.00 0.00 182 SER A O 13
ATOM 21836 N N . LEU A 1 67 ? 2.848 7.567 5.536 1.00 0.00 183 LEU A N 13
ATOM 21837 C CA . LEU A 1 67 ? 2.252 6.219 5.760 1.00 0.00 183 LEU A CA 13
ATOM 21838 C C . LEU A 1 67 ? 1.353 6.225 6.999 1.00 0.00 183 LEU A C 13
ATOM 21839 O O . LEU A 1 67 ? 1.732 6.689 8.056 1.00 0.00 183 LEU A O 13
ATOM 21855 N N . THR A 1 68 ? 0.164 5.702 6.876 1.00 0.00 184 THR A N 13
ATOM 21856 C CA . THR A 1 68 ? -0.768 5.663 8.040 1.00 0.00 184 THR A CA 13
ATOM 21857 C C . THR A 1 68 ? -1.313 4.239 8.210 1.00 0.00 184 THR A C 13
ATOM 21858 O O . THR A 1 68 ? -1.332 3.475 7.270 1.00 0.00 184 THR A O 13
ATOM 21869 N N . PRO A 1 69 ? -1.732 3.922 9.403 1.00 0.00 185 PRO A N 13
ATOM 21870 C CA . PRO A 1 69 ? -2.272 2.566 9.677 1.00 0.00 185 PRO A CA 13
ATOM 21871 C C . PRO A 1 69 ? -3.646 2.390 9.020 1.00 0.00 185 PRO A C 13
ATOM 21872 O O . PRO A 1 69 ? -4.532 3.206 9.182 1.00 0.00 185 PRO A O 13
ATOM 21883 N N . LEU A 1 70 ? -3.828 1.330 8.278 1.00 0.00 186 LEU A N 13
ATOM 21884 C CA . LEU A 1 70 ? -5.142 1.102 7.609 1.00 0.00 186 LEU A CA 13
ATOM 21885 C C . LEU A 1 70 ? -5.914 0.001 8.347 1.00 0.00 186 LEU A C 13
ATOM 21886 O O . LEU A 1 70 ? -5.339 -0.947 8.843 1.00 0.00 186 LEU A O 13
ATOM 21902 N N . THR A 1 71 ? -7.213 0.123 8.424 1.00 0.00 187 THR A N 13
ATOM 21903 C CA . THR A 1 71 ? -8.019 -0.914 9.134 1.00 0.00 187 THR A CA 13
ATOM 21904 C C . THR A 1 71 ? -8.979 -1.602 8.165 1.00 0.00 187 THR A C 13
ATOM 21905 O O . THR A 1 71 ? -9.391 -1.032 7.174 1.00 0.00 187 THR A O 13
ATOM 21916 N N . SER A 1 72 ? -9.350 -2.818 8.449 1.00 0.00 188 SER A N 13
ATOM 21917 C CA . SER A 1 72 ? -10.297 -3.530 7.547 1.00 0.00 188 SER A CA 13
ATOM 21918 C C . SER A 1 72 ? -11.628 -2.782 7.523 1.00 0.00 188 SER A C 13
ATOM 21919 O O . SER A 1 72 ? -12.294 -2.706 6.509 1.00 0.00 188 SER A O 13
ATOM 21927 N N . GLU A 1 73 ? -12.011 -2.215 8.634 1.00 0.00 189 GLU A N 13
ATOM 21928 C CA . GLU A 1 73 ? -13.292 -1.455 8.680 1.00 0.00 189 GLU A CA 13
ATOM 21929 C C . GLU A 1 73 ? -13.222 -0.282 7.705 1.00 0.00 189 GLU A C 13
ATOM 21930 O O . GLU A 1 73 ? -14.088 -0.095 6.875 1.00 0.00 189 GLU A O 13
ATOM 21942 N N . ALA A 1 74 ? -12.186 0.503 7.794 1.00 0.00 190 ALA A N 13
ATOM 21943 C CA . ALA A 1 74 ? -12.047 1.656 6.863 1.00 0.00 190 ALA A CA 13
ATOM 21944 C C . ALA A 1 74 ? -12.040 1.147 5.423 1.00 0.00 190 ALA A C 13
ATOM 21945 O O . ALA A 1 74 ? -12.592 1.760 4.529 1.00 0.00 190 ALA A O 13
ATOM 21952 N N . ILE A 1 75 ? -11.425 0.020 5.195 1.00 0.00 191 ILE A N 13
ATOM 21953 C CA . ILE A 1 75 ? -11.390 -0.539 3.816 1.00 0.00 191 ILE A CA 13
ATOM 21954 C C . ILE A 1 75 ? -12.818 -0.777 3.325 1.00 0.00 191 ILE A C 13
ATOM 21955 O O . ILE A 1 75 ? -13.207 -0.320 2.270 1.00 0.00 191 ILE A O 13
ATOM 21971 N N . SER A 1 76 ? -13.609 -1.479 4.093 1.00 0.00 192 SER A N 13
ATOM 21972 C CA . SER A 1 76 ? -15.016 -1.738 3.677 1.00 0.00 192 SER A CA 13
ATOM 21973 C C . SER A 1 76 ? -15.767 -0.414 3.539 1.00 0.00 192 SER A C 13
ATOM 21974 O O . SER A 1 76 ? -16.553 -0.226 2.632 1.00 0.00 192 SER A O 13
ATOM 21982 N N . GLN A 1 77 ? -15.523 0.513 4.426 1.00 0.00 193 GLN A N 13
ATOM 21983 C CA . GLN A 1 77 ? -16.217 1.827 4.327 1.00 0.00 193 GLN A CA 13
ATOM 21984 C C . GLN A 1 77 ? -15.973 2.415 2.939 1.00 0.00 193 GLN A C 13
ATOM 21985 O O . GLN A 1 77 ? -16.874 2.923 2.298 1.00 0.00 193 GLN A O 13
ATOM 21999 N N . PHE A 1 78 ? -14.762 2.334 2.460 1.00 0.00 194 PHE A N 13
ATOM 22000 C CA . PHE A 1 78 ? -14.469 2.873 1.105 1.00 0.00 194 PHE A CA 13
ATOM 22001 C C . PHE A 1 78 ? -15.222 2.054 0.054 1.00 0.00 194 PHE A C 13
ATOM 22002 O O . PHE A 1 78 ? -15.822 2.593 -0.855 1.00 0.00 194 PHE A O 13
ATOM 22019 N N . LEU A 1 79 ? -15.198 0.751 0.168 1.00 0.00 195 LEU A N 13
ATOM 22020 C CA . LEU A 1 79 ? -15.918 -0.087 -0.833 1.00 0.00 195 LEU A CA 13
ATOM 22021 C C . LEU A 1 79 ? -17.344 0.434 -0.976 1.00 0.00 195 LEU A C 13
ATOM 22022 O O . LEU A 1 79 ? -17.837 0.631 -2.069 1.00 0.00 195 LEU A O 13
ATOM 22038 N N . GLU A 1 80 ? -18.002 0.687 0.120 1.00 0.00 196 GLU A N 13
ATOM 22039 C CA . GLU A 1 80 ? -19.385 1.226 0.039 1.00 0.00 196 GLU A CA 13
ATOM 22040 C C . GLU A 1 80 ? -19.338 2.577 -0.670 1.00 0.00 196 GLU A C 13
ATOM 22041 O O . GLU A 1 80 ? -20.151 2.875 -1.523 1.00 0.00 196 GLU A O 13
ATOM 22053 N N . LYS A 1 81 ? -18.371 3.387 -0.334 1.00 0.00 197 LYS A N 13
ATOM 22054 C CA . LYS A 1 81 ? -18.241 4.714 -0.998 1.00 0.00 197 LYS A CA 13
ATOM 22055 C C . LYS A 1 81 ? -16.763 5.028 -1.262 1.00 0.00 197 LYS A C 13
ATOM 22056 O O . LYS A 1 81 ? -16.013 5.299 -0.345 1.00 0.00 197 LYS A O 13
ATOM 22075 N N . PRO A 1 82 ? -16.397 4.985 -2.514 1.00 0.00 198 PRO A N 13
ATOM 22076 C CA . PRO A 1 82 ? -15.011 5.271 -2.930 1.00 0.00 198 PRO A CA 13
ATOM 22077 C C . PRO A 1 82 ? -14.857 6.736 -3.354 1.00 0.00 198 PRO A C 13
ATOM 22078 O O . PRO A 1 82 ? -15.776 7.342 -3.871 1.00 0.00 198 PRO A O 13
ATOM 22089 N N . LYS A 1 83 ? -13.701 7.314 -3.142 1.00 0.00 199 LYS A N 13
ATOM 22090 C CA . LYS A 1 83 ? -13.500 8.740 -3.540 1.00 0.00 199 LYS A CA 13
ATOM 22091 C C . LYS A 1 83 ? -12.005 9.040 -3.729 1.00 0.00 199 LYS A C 13
ATOM 22092 O O . LYS A 1 83 ? -11.205 8.708 -2.877 1.00 0.00 199 LYS A O 13
ATOM 22111 N N . PRO A 1 84 ? -11.663 9.669 -4.833 1.00 0.00 200 PRO A N 13
ATOM 22112 C CA . PRO A 1 84 ? -12.667 10.062 -5.857 1.00 0.00 200 PRO A CA 13
ATOM 22113 C C . PRO A 1 84 ? -13.116 8.828 -6.641 1.00 0.00 200 PRO A C 13
ATOM 22114 O O . PRO A 1 84 ? -12.991 7.713 -6.173 1.00 0.00 200 PRO A O 13
ATOM 22125 N N . LYS A 1 85 ? -13.631 9.004 -7.826 1.00 0.00 201 LYS A N 13
ATOM 22126 C CA . LYS A 1 85 ? -14.068 7.816 -8.610 1.00 0.00 201 LYS A CA 13
ATOM 22127 C C . LYS A 1 85 ? -12.916 7.310 -9.483 1.00 0.00 201 LYS A C 13
ATOM 22128 O O . LYS A 1 85 ? -12.832 7.608 -10.658 1.00 0.00 201 LYS A O 13
ATOM 22147 N N . THR A 1 86 ? -12.041 6.527 -8.915 1.00 0.00 202 THR A N 13
ATOM 22148 C CA . THR A 1 86 ? -10.899 5.970 -9.701 1.00 0.00 202 THR A CA 13
ATOM 22149 C C . THR A 1 86 ? -11.000 4.445 -9.739 1.00 0.00 202 THR A C 13
ATOM 22150 O O . THR A 1 86 ? -10.792 3.779 -8.745 1.00 0.00 202 THR A O 13
ATOM 22161 N N . ALA A 1 87 ? -11.321 3.882 -10.868 1.00 0.00 203 ALA A N 13
ATOM 22162 C CA . ALA A 1 87 ? -11.437 2.398 -10.945 1.00 0.00 203 ALA A CA 13
ATOM 22163 C C . ALA A 1 87 ? -10.191 1.736 -10.351 1.00 0.00 203 ALA A C 13
ATOM 22164 O O . ALA A 1 87 ? -10.246 0.633 -9.839 1.00 0.00 203 ALA A O 13
ATOM 22171 N N . SER A 1 88 ? -9.066 2.395 -10.411 1.00 0.00 204 SER A N 13
ATOM 22172 C CA . SER A 1 88 ? -7.823 1.791 -9.850 1.00 0.00 204 SER A CA 13
ATOM 22173 C C . SER A 1 88 ? -7.883 1.754 -8.322 1.00 0.00 204 SER A C 13
ATOM 22174 O O . SER A 1 88 ? -7.625 0.736 -7.711 1.00 0.00 204 SER A O 13
ATOM 22182 N N . LEU A 1 89 ? -8.228 2.844 -7.692 1.00 0.00 205 LEU A N 13
ATOM 22183 C CA . LEU A 1 89 ? -8.304 2.830 -6.204 1.00 0.00 205 LEU A CA 13
ATOM 22184 C C . LEU A 1 89 ? -9.430 1.906 -5.763 1.00 0.00 205 LEU A C 13
ATOM 22185 O O . LEU A 1 89 ? -9.284 1.115 -4.853 1.00 0.00 205 LEU A O 13
ATOM 22201 N N . ILE A 1 90 ? -10.558 1.998 -6.405 1.00 0.00 206 ILE A N 13
ATOM 22202 C CA . ILE A 1 90 ? -11.687 1.116 -6.015 1.00 0.00 206 ILE A CA 13
ATOM 22203 C C . ILE A 1 90 ? -11.244 -0.336 -6.143 1.00 0.00 206 ILE A C 13
ATOM 22204 O O . ILE A 1 90 ? -11.580 -1.174 -5.329 1.00 0.00 206 ILE A O 13
ATOM 22220 N N . LYS A 1 91 ? -10.458 -0.635 -7.139 1.00 0.00 207 LYS A N 13
ATOM 22221 C CA . LYS A 1 91 ? -9.959 -2.026 -7.284 1.00 0.00 207 LYS A CA 13
ATOM 22222 C C . LYS A 1 91 ? -8.876 -2.255 -6.230 1.00 0.00 207 LYS A C 13
ATOM 22223 O O . LYS A 1 91 ? -8.625 -3.365 -5.804 1.00 0.00 207 LYS A O 13
ATOM 22242 N N . ALA A 1 92 ? -8.244 -1.193 -5.796 1.00 0.00 208 ALA A N 13
ATOM 22243 C CA . ALA A 1 92 ? -7.186 -1.316 -4.756 1.00 0.00 208 ALA A CA 13
ATOM 22244 C C . ALA A 1 92 ? -7.811 -1.763 -3.433 1.00 0.00 208 ALA A C 13
ATOM 22245 O O . ALA A 1 92 ? -7.357 -2.694 -2.799 1.00 0.00 208 ALA A O 13
ATOM 22252 N N . TYR A 1 93 ? -8.859 -1.104 -3.016 1.00 0.00 209 TYR A N 13
ATOM 22253 C CA . TYR A 1 93 ? -9.522 -1.486 -1.739 1.00 0.00 209 TYR A CA 13
ATOM 22254 C C . TYR A 1 93 ? -10.259 -2.810 -1.911 1.00 0.00 209 TYR A C 13
ATOM 22255 O O . TYR A 1 93 ? -10.170 -3.690 -1.087 1.00 0.00 209 TYR A O 13
ATOM 22273 N N . LYS A 1 94 ? -10.992 -2.958 -2.977 1.00 0.00 210 LYS A N 13
ATOM 22274 C CA . LYS A 1 94 ? -11.737 -4.228 -3.191 1.00 0.00 210 LYS A CA 13
ATOM 22275 C C . LYS A 1 94 ? -10.781 -5.424 -3.143 1.00 0.00 210 LYS A C 13
ATOM 22276 O O . LYS A 1 94 ? -11.089 -6.451 -2.572 1.00 0.00 210 LYS A O 13
ATOM 22295 N N . MET A 1 95 ? -9.621 -5.300 -3.729 1.00 0.00 211 MET A N 13
ATOM 22296 C CA . MET A 1 95 ? -8.655 -6.436 -3.704 1.00 0.00 211 MET A CA 13
ATOM 22297 C C . MET A 1 95 ? -7.873 -6.440 -2.387 1.00 0.00 211 MET A C 13
ATOM 22298 O O . MET A 1 95 ? -7.614 -7.479 -1.814 1.00 0.00 211 MET A O 13
ATOM 22312 N N . ALA A 1 96 ? -7.501 -5.289 -1.901 1.00 0.00 212 ALA A N 13
ATOM 22313 C CA . ALA A 1 96 ? -6.744 -5.237 -0.617 1.00 0.00 212 ALA A CA 13
ATOM 22314 C C . ALA A 1 96 ? -7.646 -5.709 0.527 1.00 0.00 212 ALA A C 13
ATOM 22315 O O . ALA A 1 96 ? -7.190 -6.255 1.512 1.00 0.00 212 ALA A O 13
ATOM 22322 N N . GLN A 1 97 ? -8.930 -5.503 0.394 1.00 0.00 213 GLN A N 13
ATOM 22323 C CA . GLN A 1 97 ? -9.882 -5.934 1.458 1.00 0.00 213 GLN A CA 13
ATOM 22324 C C . GLN A 1 97 ? -9.830 -7.455 1.614 1.00 0.00 213 GLN A C 13
ATOM 22325 O O . GLN A 1 97 ? -9.792 -7.976 2.711 1.00 0.00 213 GLN A O 13
ATOM 22339 N N . SER A 1 98 ? -9.822 -8.170 0.522 1.00 0.00 214 SER A N 13
ATOM 22340 C CA . SER A 1 98 ? -9.764 -9.657 0.611 1.00 0.00 214 SER A CA 13
ATOM 22341 C C . SER A 1 98 ? -8.380 -10.096 1.091 1.00 0.00 214 SER A C 13
ATOM 22342 O O . SER A 1 98 ? -8.207 -11.179 1.618 1.00 0.00 214 SER A O 13
ATOM 22350 N N . THR A 1 99 ? -7.393 -9.262 0.916 1.00 0.00 215 THR A N 13
ATOM 22351 C CA . THR A 1 99 ? -6.017 -9.624 1.361 1.00 0.00 215 THR A CA 13
ATOM 22352 C C . THR A 1 99 ? -5.749 -9.060 2.762 1.00 0.00 215 THR A C 13
ATOM 22353 O O . THR A 1 99 ? -5.802 -7.864 2.968 1.00 0.00 215 THR A O 13
ATOM 22364 N N . PRO A 1 100 ? -5.473 -9.948 3.681 1.00 0.00 216 PRO A N 13
ATOM 22365 C CA . PRO A 1 100 ? -5.199 -9.535 5.078 1.00 0.00 216 PRO A CA 13
ATOM 22366 C C . PRO A 1 100 ? -3.808 -8.903 5.196 1.00 0.00 216 PRO A C 13
ATOM 22367 O O . PRO A 1 100 ? -3.664 -7.696 5.181 1.00 0.00 216 PRO A O 13
ATOM 22378 N N . ASP A 1 101 ? -2.783 -9.701 5.320 1.00 0.00 217 ASP A N 13
ATOM 22379 C CA . ASP A 1 101 ? -1.411 -9.130 5.447 1.00 0.00 217 ASP A CA 13
ATOM 22380 C C . ASP A 1 101 ? -0.504 -9.640 4.321 1.00 0.00 217 ASP A C 13
ATOM 22381 O O . ASP A 1 101 ? -0.960 -10.205 3.347 1.00 0.00 217 ASP A O 13
ATOM 22390 N N . LEU A 1 102 ? 0.779 -9.438 4.452 1.00 0.00 218 LEU A N 13
ATOM 22391 C CA . LEU A 1 102 ? 1.732 -9.901 3.399 1.00 0.00 218 LEU A CA 13
ATOM 22392 C C . LEU A 1 102 ? 1.844 -11.428 3.424 1.00 0.00 218 LEU A C 13
ATOM 22393 O O . LEU A 1 102 ? 2.199 -12.049 2.443 1.00 0.00 218 LEU A O 13
ATOM 22409 N N . ASP A 1 103 ? 1.551 -12.036 4.539 1.00 0.00 219 ASP A N 13
ATOM 22410 C CA . ASP A 1 103 ? 1.648 -13.521 4.624 1.00 0.00 219 ASP A CA 13
ATOM 22411 C C . ASP A 1 103 ? 0.661 -14.181 3.658 1.00 0.00 219 ASP A C 13
ATOM 22412 O O . ASP A 1 103 ? 0.710 -15.373 3.426 1.00 0.00 219 ASP A O 13
ATOM 22421 N N . SER A 1 104 ? -0.240 -13.421 3.097 1.00 0.00 220 SER A N 13
ATOM 22422 C CA . SER A 1 104 ? -1.231 -14.016 2.153 1.00 0.00 220 SER A CA 13
ATOM 22423 C C . SER A 1 104 ? -0.987 -13.523 0.723 1.00 0.00 220 SER A C 13
ATOM 22424 O O . SER A 1 104 ? -1.400 -14.149 -0.234 1.00 0.00 220 SER A O 13
ATOM 22432 N N . LEU A 1 105 ? -0.331 -12.405 0.564 1.00 0.00 221 LEU A N 13
ATOM 22433 C CA . LEU A 1 105 ? -0.079 -11.885 -0.812 1.00 0.00 221 LEU A CA 13
ATOM 22434 C C . LEU A 1 105 ? 0.704 -12.917 -1.630 1.00 0.00 221 LEU A C 13
ATOM 22435 O O . LEU A 1 105 ? 1.231 -13.873 -1.097 1.00 0.00 221 LEU A O 13
ATOM 22451 N N . SER A 1 106 ? 0.773 -12.736 -2.921 1.00 0.00 222 SER A N 13
ATOM 22452 C CA . SER A 1 106 ? 1.509 -13.716 -3.776 1.00 0.00 222 SER A CA 13
ATOM 22453 C C . SER A 1 106 ? 3.015 -13.446 -3.741 1.00 0.00 222 SER A C 13
ATOM 22454 O O . SER A 1 106 ? 3.460 -12.324 -3.869 1.00 0.00 222 SER A O 13
ATOM 22462 N N . VAL A 1 107 ? 3.800 -14.477 -3.574 1.00 0.00 223 VAL A N 13
ATOM 22463 C CA . VAL A 1 107 ? 5.279 -14.294 -3.538 1.00 0.00 223 VAL A CA 13
ATOM 22464 C C . VAL A 1 107 ? 5.950 -15.332 -4.455 1.00 0.00 223 VAL A C 13
ATOM 22465 O O . VAL A 1 107 ? 5.752 -16.520 -4.295 1.00 0.00 223 VAL A O 13
ATOM 22478 N N . PRO A 1 108 ? 6.723 -14.842 -5.390 1.00 0.00 224 PRO A N 13
ATOM 22479 C CA . PRO A 1 108 ? 7.428 -15.736 -6.344 1.00 0.00 224 PRO A CA 13
ATOM 22480 C C . PRO A 1 108 ? 8.592 -16.451 -5.652 1.00 0.00 224 PRO A C 13
ATOM 22481 O O . PRO A 1 108 ? 9.728 -16.356 -6.071 1.00 0.00 224 PRO A O 13
ATOM 22492 N N . SER A 1 109 ? 8.321 -17.168 -4.595 1.00 0.00 225 SER A N 13
ATOM 22493 C CA . SER A 1 109 ? 9.418 -17.885 -3.884 1.00 0.00 225 SER A CA 13
ATOM 22494 C C . SER A 1 109 ? 10.607 -16.945 -3.664 1.00 0.00 225 SER A C 13
ATOM 22495 O O . SER A 1 109 ? 10.373 -15.792 -3.341 1.00 0.00 225 SER A O 13
ATOM 22504 N N . SER A 1 2 ? 5.368 15.861 13.001 1.00 0.00 118 SER A N 14
ATOM 22505 C CA . SER A 1 2 ? 6.183 15.576 14.218 1.00 0.00 118 SER A CA 14
ATOM 22506 C C . SER A 1 2 ? 5.780 14.231 14.826 1.00 0.00 118 SER A C 14
ATOM 22507 O O . SER A 1 2 ? 5.399 14.148 15.977 1.00 0.00 118 SER A O 14
ATOM 22517 N N . GLU A 1 3 ? 5.861 13.175 14.064 1.00 0.00 119 GLU A N 14
ATOM 22518 C CA . GLU A 1 3 ? 5.483 11.838 14.605 1.00 0.00 119 GLU A CA 14
ATOM 22519 C C . GLU A 1 3 ? 5.521 10.785 13.495 1.00 0.00 119 GLU A C 14
ATOM 22520 O O . GLU A 1 3 ? 5.546 11.104 12.322 1.00 0.00 119 GLU A O 14
ATOM 22532 N N . ARG A 1 4 ? 5.525 9.532 13.858 1.00 0.00 120 ARG A N 14
ATOM 22533 C CA . ARG A 1 4 ? 5.561 8.454 12.830 1.00 0.00 120 ARG A CA 14
ATOM 22534 C C . ARG A 1 4 ? 4.970 7.164 13.401 1.00 0.00 120 ARG A C 14
ATOM 22535 O O . ARG A 1 4 ? 5.331 6.728 14.476 1.00 0.00 120 ARG A O 14
ATOM 22556 N N . VAL A 1 5 ? 4.067 6.549 12.689 1.00 0.00 121 VAL A N 14
ATOM 22557 C CA . VAL A 1 5 ? 3.457 5.282 13.195 1.00 0.00 121 VAL A CA 14
ATOM 22558 C C . VAL A 1 5 ? 4.411 4.116 12.940 1.00 0.00 121 VAL A C 14
ATOM 22559 O O . VAL A 1 5 ? 5.112 4.084 11.949 1.00 0.00 121 VAL A O 14
ATOM 22572 N N . ASN A 1 6 ? 4.444 3.157 13.820 1.00 0.00 122 ASN A N 14
ATOM 22573 C CA . ASN A 1 6 ? 5.355 1.999 13.612 1.00 0.00 122 ASN A CA 14
ATOM 22574 C C . ASN A 1 6 ? 4.703 0.985 12.670 1.00 0.00 122 ASN A C 14
ATOM 22575 O O . ASN A 1 6 ? 3.806 0.259 13.048 1.00 0.00 122 ASN A O 14
ATOM 22586 N N . TYR A 1 7 ? 5.142 0.939 11.444 1.00 0.00 123 TYR A N 14
ATOM 22587 C CA . TYR A 1 7 ? 4.545 -0.020 10.472 1.00 0.00 123 TYR A CA 14
ATOM 22588 C C . TYR A 1 7 ? 5.369 -1.306 10.406 1.00 0.00 123 TYR A C 14
ATOM 22589 O O . TYR A 1 7 ? 6.577 -1.292 10.544 1.00 0.00 123 TYR A O 14
ATOM 22607 N N . LYS A 1 8 ? 4.722 -2.417 10.190 1.00 0.00 124 LYS A N 14
ATOM 22608 C CA . LYS A 1 8 ? 5.458 -3.710 10.106 1.00 0.00 124 LYS A CA 14
ATOM 22609 C C . LYS A 1 8 ? 5.231 -4.347 8.735 1.00 0.00 124 LYS A C 14
ATOM 22610 O O . LYS A 1 8 ? 4.294 -4.006 8.038 1.00 0.00 124 LYS A O 14
ATOM 22629 N N . PRO A 1 9 ? 6.098 -5.255 8.386 1.00 0.00 125 PRO A N 14
ATOM 22630 C CA . PRO A 1 9 ? 5.987 -5.940 7.076 1.00 0.00 125 PRO A CA 14
ATOM 22631 C C . PRO A 1 9 ? 4.725 -6.806 7.034 1.00 0.00 125 PRO A C 14
ATOM 22632 O O . PRO A 1 9 ? 4.571 -7.736 7.801 1.00 0.00 125 PRO A O 14
ATOM 22643 N N . GLY A 1 10 ? 3.816 -6.497 6.148 1.00 0.00 126 GLY A N 14
ATOM 22644 C CA . GLY A 1 10 ? 2.560 -7.285 6.057 1.00 0.00 126 GLY A CA 14
ATOM 22645 C C . GLY A 1 10 ? 1.418 -6.496 6.700 1.00 0.00 126 GLY A C 14
ATOM 22646 O O . GLY A 1 10 ? 0.294 -6.953 6.758 1.00 0.00 126 GLY A O 14
ATOM 22650 N N . MET A 1 11 ? 1.691 -5.308 7.178 1.00 0.00 127 MET A N 14
ATOM 22651 C CA . MET A 1 11 ? 0.608 -4.497 7.807 1.00 0.00 127 MET A CA 14
ATOM 22652 C C . MET A 1 11 ? -0.096 -3.643 6.750 1.00 0.00 127 MET A C 14
ATOM 22653 O O . MET A 1 11 ? 0.538 -2.988 5.940 1.00 0.00 127 MET A O 14
ATOM 22667 N N . ARG A 1 12 ? -1.401 -3.648 6.757 1.00 0.00 128 ARG A N 14
ATOM 22668 C CA . ARG A 1 12 ? -2.162 -2.843 5.761 1.00 0.00 128 ARG A CA 14
ATOM 22669 C C . ARG A 1 12 ? -2.041 -1.355 6.090 1.00 0.00 128 ARG A C 14
ATOM 22670 O O . ARG A 1 12 ? -2.446 -0.912 7.147 1.00 0.00 128 ARG A O 14
ATOM 22691 N N . VAL A 1 13 ? -1.499 -0.576 5.199 1.00 0.00 129 VAL A N 14
ATOM 22692 C CA . VAL A 1 13 ? -1.372 0.881 5.475 1.00 0.00 129 VAL A CA 14
ATOM 22693 C C . VAL A 1 13 ? -1.863 1.692 4.279 1.00 0.00 129 VAL A C 14
ATOM 22694 O O . VAL A 1 13 ? -2.001 1.188 3.182 1.00 0.00 129 VAL A O 14
ATOM 22707 N N . LEU A 1 14 ? -2.122 2.950 4.487 1.00 0.00 130 LEU A N 14
ATOM 22708 C CA . LEU A 1 14 ? -2.595 3.811 3.376 1.00 0.00 130 LEU A CA 14
ATOM 22709 C C . LEU A 1 14 ? -1.453 4.732 2.943 1.00 0.00 130 LEU A C 14
ATOM 22710 O O . LEU A 1 14 ? -0.943 5.515 3.720 1.00 0.00 130 LEU A O 14
ATOM 22726 N N . THR A 1 15 ? -1.032 4.626 1.715 1.00 0.00 131 THR A N 14
ATOM 22727 C CA . THR A 1 15 ? 0.092 5.477 1.238 1.00 0.00 131 THR A CA 14
ATOM 22728 C C . THR A 1 15 ? -0.435 6.685 0.461 1.00 0.00 131 THR A C 14
ATOM 22729 O O . THR A 1 15 ? -1.013 6.552 -0.600 1.00 0.00 131 THR A O 14
ATOM 22740 N N . LYS A 1 16 ? -0.238 7.864 0.982 1.00 0.00 132 LYS A N 14
ATOM 22741 C CA . LYS A 1 16 ? -0.722 9.089 0.277 1.00 0.00 132 LYS A CA 14
ATOM 22742 C C . LYS A 1 16 ? 0.291 9.513 -0.792 1.00 0.00 132 LYS A C 14
ATOM 22743 O O . LYS A 1 16 ? 1.483 9.506 -0.557 1.00 0.00 132 LYS A O 14
ATOM 22762 N N . MET A 1 17 ? -0.158 9.892 -1.963 1.00 0.00 133 MET A N 14
ATOM 22763 C CA . MET A 1 17 ? 0.819 10.316 -3.012 1.00 0.00 133 MET A CA 14
ATOM 22764 C C . MET A 1 17 ? 0.391 11.663 -3.608 1.00 0.00 133 MET A C 14
ATOM 22765 O O . MET A 1 17 ? -0.757 12.049 -3.526 1.00 0.00 133 MET A O 14
ATOM 22779 N N . SER A 1 18 ? 1.307 12.387 -4.194 1.00 0.00 134 SER A N 14
ATOM 22780 C CA . SER A 1 18 ? 0.952 13.714 -4.782 1.00 0.00 134 SER A CA 14
ATOM 22781 C C . SER A 1 18 ? -0.214 13.572 -5.764 1.00 0.00 134 SER A C 14
ATOM 22782 O O . SER A 1 18 ? -0.149 12.815 -6.712 1.00 0.00 134 SER A O 14
ATOM 22790 N N . GLY A 1 19 ? -1.278 14.298 -5.548 1.00 0.00 135 GLY A N 14
ATOM 22791 C CA . GLY A 1 19 ? -2.441 14.203 -6.475 1.00 0.00 135 GLY A CA 14
ATOM 22792 C C . GLY A 1 19 ? -3.046 12.805 -6.372 1.00 0.00 135 GLY A C 14
ATOM 22793 O O . GLY A 1 19 ? -3.758 12.355 -7.248 1.00 0.00 135 GLY A O 14
ATOM 22797 N N . PHE A 1 20 ? -2.752 12.109 -5.311 1.00 0.00 136 PHE A N 14
ATOM 22798 C CA . PHE A 1 20 ? -3.290 10.731 -5.149 1.00 0.00 136 PHE A CA 14
ATOM 22799 C C . PHE A 1 20 ? -3.818 10.526 -3.728 1.00 0.00 136 PHE A C 14
ATOM 22800 O O . PHE A 1 20 ? -3.090 10.706 -2.765 1.00 0.00 136 PHE A O 14
ATOM 22817 N N . PRO A 1 21 ? -5.059 10.127 -3.647 1.00 0.00 137 PRO A N 14
ATOM 22818 C CA . PRO A 1 21 ? -5.697 9.866 -2.334 1.00 0.00 137 PRO A CA 14
ATOM 22819 C C . PRO A 1 21 ? -5.002 8.689 -1.653 1.00 0.00 137 PRO A C 14
ATOM 22820 O O . PRO A 1 21 ? -4.356 7.888 -2.298 1.00 0.00 137 PRO A O 14
ATOM 22831 N N . TRP A 1 22 ? -5.108 8.578 -0.360 1.00 0.00 138 TRP A N 14
ATOM 22832 C CA . TRP A 1 22 ? -4.423 7.450 0.324 1.00 0.00 138 TRP A CA 14
ATOM 22833 C C . TRP A 1 22 ? -4.769 6.145 -0.389 1.00 0.00 138 TRP A C 14
ATOM 22834 O O . TRP A 1 22 ? -5.923 5.809 -0.570 1.00 0.00 138 TRP A O 14
ATOM 22855 N N . TRP A 1 23 ? -3.776 5.414 -0.810 1.00 0.00 139 TRP A N 14
ATOM 22856 C CA . TRP A 1 23 ? -4.046 4.140 -1.527 1.00 0.00 139 TRP A CA 14
ATOM 22857 C C . TRP A 1 23 ? -3.781 2.950 -0.611 1.00 0.00 139 TRP A C 14
ATOM 22858 O O . TRP A 1 23 ? -2.849 2.962 0.168 1.00 0.00 139 TRP A O 14
ATOM 22879 N N . PRO A 1 24 ? -4.605 1.949 -0.745 1.00 0.00 140 PRO A N 14
ATOM 22880 C CA . PRO A 1 24 ? -4.446 0.729 0.075 1.00 0.00 140 PRO A CA 14
ATOM 22881 C C . PRO A 1 24 ? -3.143 0.027 -0.296 1.00 0.00 140 PRO A C 14
ATOM 22882 O O . PRO A 1 24 ? -3.010 -0.561 -1.355 1.00 0.00 140 PRO A O 14
ATOM 22893 N N . SER A 1 25 ? -2.175 0.104 0.571 1.00 0.00 141 SER A N 14
ATOM 22894 C CA . SER A 1 25 ? -0.864 -0.542 0.301 1.00 0.00 141 SER A CA 14
ATOM 22895 C C . SER A 1 25 ? -0.347 -1.185 1.588 1.00 0.00 141 SER A C 14
ATOM 22896 O O . SER A 1 25 ? -0.598 -0.701 2.672 1.00 0.00 141 SER A O 14
ATOM 22904 N N . MET A 1 26 ? 0.372 -2.264 1.486 1.00 0.00 142 MET A N 14
ATOM 22905 C CA . MET A 1 26 ? 0.897 -2.920 2.716 1.00 0.00 142 MET A CA 14
ATOM 22906 C C . MET A 1 26 ? 2.411 -2.743 2.796 1.00 0.00 142 MET A C 14
ATOM 22907 O O . MET A 1 26 ? 3.093 -2.711 1.791 1.00 0.00 142 MET A O 14
ATOM 22921 N N . VAL A 1 27 ? 2.947 -2.637 3.979 1.00 0.00 143 VAL A N 14
ATOM 22922 C CA . VAL A 1 27 ? 4.425 -2.472 4.097 1.00 0.00 143 VAL A CA 14
ATOM 22923 C C . VAL A 1 27 ? 5.112 -3.801 3.759 1.00 0.00 143 VAL A C 14
ATOM 22924 O O . VAL A 1 27 ? 5.027 -4.760 4.496 1.00 0.00 143 VAL A O 14
ATOM 22937 N N . VAL A 1 28 ? 5.785 -3.868 2.641 1.00 0.00 144 VAL A N 14
ATOM 22938 C CA . VAL A 1 28 ? 6.469 -5.135 2.249 1.00 0.00 144 VAL A CA 14
ATOM 22939 C C . VAL A 1 28 ? 7.987 -4.982 2.376 1.00 0.00 144 VAL A C 14
ATOM 22940 O O . VAL A 1 28 ? 8.481 -4.026 2.941 1.00 0.00 144 VAL A O 14
ATOM 22953 N N . THR A 1 29 ? 8.730 -5.921 1.856 1.00 0.00 145 THR A N 14
ATOM 22954 C CA . THR A 1 29 ? 10.215 -5.833 1.946 1.00 0.00 145 THR A CA 14
ATOM 22955 C C . THR A 1 29 ? 10.847 -6.165 0.592 1.00 0.00 145 THR A C 14
ATOM 22956 O O . THR A 1 29 ? 10.223 -6.763 -0.264 1.00 0.00 145 THR A O 14
ATOM 22967 N N . GLU A 1 30 ? 12.078 -5.785 0.391 1.00 0.00 146 GLU A N 14
ATOM 22968 C CA . GLU A 1 30 ? 12.746 -6.081 -0.909 1.00 0.00 146 GLU A CA 14
ATOM 22969 C C . GLU A 1 30 ? 12.586 -7.563 -1.259 1.00 0.00 146 GLU A C 14
ATOM 22970 O O . GLU A 1 30 ? 12.688 -7.954 -2.405 1.00 0.00 146 GLU A O 14
ATOM 22982 N N . SER A 1 31 ? 12.337 -8.389 -0.280 1.00 0.00 147 SER A N 14
ATOM 22983 C CA . SER A 1 31 ? 12.168 -9.845 -0.557 1.00 0.00 147 SER A CA 14
ATOM 22984 C C . SER A 1 31 ? 10.821 -10.100 -1.241 1.00 0.00 147 SER A C 14
ATOM 22985 O O . SER A 1 31 ? 10.645 -11.077 -1.941 1.00 0.00 147 SER A O 14
ATOM 22993 N N . LYS A 1 32 ? 9.872 -9.227 -1.043 1.00 0.00 148 LYS A N 14
ATOM 22994 C CA . LYS A 1 32 ? 8.537 -9.418 -1.682 1.00 0.00 148 LYS A CA 14
ATOM 22995 C C . LYS A 1 32 ? 8.454 -8.615 -2.984 1.00 0.00 148 LYS A C 14
ATOM 22996 O O . LYS A 1 32 ? 7.468 -8.666 -3.692 1.00 0.00 148 LYS A O 14
ATOM 23015 N N . MET A 1 33 ? 9.478 -7.871 -3.301 1.00 0.00 149 MET A N 14
ATOM 23016 C CA . MET A 1 33 ? 9.450 -7.063 -4.554 1.00 0.00 149 MET A CA 14
ATOM 23017 C C . MET A 1 33 ? 10.404 -7.660 -5.589 1.00 0.00 149 MET A C 14
ATOM 23018 O O . MET A 1 33 ? 11.523 -8.020 -5.280 1.00 0.00 149 MET A O 14
ATOM 23032 N N . THR A 1 34 ? 9.979 -7.759 -6.817 1.00 0.00 150 THR A N 14
ATOM 23033 C CA . THR A 1 34 ? 10.873 -8.320 -7.866 1.00 0.00 150 THR A CA 14
ATOM 23034 C C . THR A 1 34 ? 11.980 -7.310 -8.189 1.00 0.00 150 THR A C 14
ATOM 23035 O O . THR A 1 34 ? 12.601 -6.758 -7.302 1.00 0.00 150 THR A O 14
ATOM 23046 N N . SER A 1 35 ? 12.234 -7.056 -9.445 1.00 0.00 151 SER A N 14
ATOM 23047 C CA . SER A 1 35 ? 13.299 -6.075 -9.803 1.00 0.00 151 SER A CA 14
ATOM 23048 C C . SER A 1 35 ? 12.673 -4.719 -10.146 1.00 0.00 151 SER A C 14
ATOM 23049 O O . SER A 1 35 ? 13.320 -3.693 -10.088 1.00 0.00 151 SER A O 14
ATOM 23057 N N . VAL A 1 36 ? 11.419 -4.712 -10.505 1.00 0.00 152 VAL A N 14
ATOM 23058 C CA . VAL A 1 36 ? 10.747 -3.427 -10.857 1.00 0.00 152 VAL A CA 14
ATOM 23059 C C . VAL A 1 36 ? 10.740 -2.478 -9.650 1.00 0.00 152 VAL A C 14
ATOM 23060 O O . VAL A 1 36 ? 11.159 -1.342 -9.743 1.00 0.00 152 VAL A O 14
ATOM 23073 N N . ALA A 1 37 ? 10.266 -2.935 -8.523 1.00 0.00 153 ALA A N 14
ATOM 23074 C CA . ALA A 1 37 ? 10.233 -2.053 -7.319 1.00 0.00 153 ALA A CA 14
ATOM 23075 C C . ALA A 1 37 ? 11.654 -1.668 -6.901 1.00 0.00 153 ALA A C 14
ATOM 23076 O O . ALA A 1 37 ? 11.892 -0.591 -6.393 1.00 0.00 153 ALA A O 14
ATOM 23083 N N . ARG A 1 38 ? 12.598 -2.542 -7.109 1.00 0.00 154 ARG A N 14
ATOM 23084 C CA . ARG A 1 38 ? 14.002 -2.227 -6.719 1.00 0.00 154 ARG A CA 14
ATOM 23085 C C . ARG A 1 38 ? 14.554 -1.098 -7.592 1.00 0.00 154 ARG A C 14
ATOM 23086 O O . ARG A 1 38 ? 15.430 -0.359 -7.188 1.00 0.00 154 ARG A O 14
ATOM 23107 N N . LYS A 1 39 ? 14.049 -0.961 -8.788 1.00 0.00 155 LYS A N 14
ATOM 23108 C CA . LYS A 1 39 ? 14.548 0.120 -9.688 1.00 0.00 155 LYS A CA 14
ATOM 23109 C C . LYS A 1 39 ? 14.055 1.486 -9.204 1.00 0.00 155 LYS A C 14
ATOM 23110 O O . LYS A 1 39 ? 14.681 2.501 -9.439 1.00 0.00 155 LYS A O 14
ATOM 23129 N N . SER A 1 40 ? 12.936 1.522 -8.534 1.00 0.00 156 SER A N 14
ATOM 23130 C CA . SER A 1 40 ? 12.406 2.825 -8.039 1.00 0.00 156 SER A CA 14
ATOM 23131 C C . SER A 1 40 ? 12.780 3.031 -6.570 1.00 0.00 156 SER A C 14
ATOM 23132 O O . SER A 1 40 ? 12.400 4.009 -5.956 1.00 0.00 156 SER A O 14
ATOM 23140 N N . LYS A 1 41 ? 13.520 2.122 -5.997 1.00 0.00 157 LYS A N 14
ATOM 23141 C CA . LYS A 1 41 ? 13.907 2.281 -4.567 1.00 0.00 157 LYS A CA 14
ATOM 23142 C C . LYS A 1 41 ? 14.630 3.616 -4.360 1.00 0.00 157 LYS A C 14
ATOM 23143 O O . LYS A 1 41 ? 15.682 3.846 -4.922 1.00 0.00 157 LYS A O 14
ATOM 23162 N N . PRO A 1 42 ? 14.032 4.454 -3.557 1.00 0.00 158 PRO A N 14
ATOM 23163 C CA . PRO A 1 42 ? 14.616 5.785 -3.268 1.00 0.00 158 PRO A CA 14
ATOM 23164 C C . PRO A 1 42 ? 15.818 5.656 -2.329 1.00 0.00 158 PRO A C 14
ATOM 23165 O O . PRO A 1 42 ? 15.818 4.863 -1.408 1.00 0.00 158 PRO A O 14
ATOM 23176 N N . LYS A 1 43 ? 16.833 6.442 -2.549 1.00 0.00 159 LYS A N 14
ATOM 23177 C CA . LYS A 1 43 ? 18.031 6.382 -1.665 1.00 0.00 159 LYS A CA 14
ATOM 23178 C C . LYS A 1 43 ? 18.296 7.765 -1.072 1.00 0.00 159 LYS A C 14
ATOM 23179 O O . LYS A 1 43 ? 19.423 8.209 -0.980 1.00 0.00 159 LYS A O 14
ATOM 23198 N N . ARG A 1 44 ? 17.260 8.454 -0.676 1.00 0.00 160 ARG A N 14
ATOM 23199 C CA . ARG A 1 44 ? 17.448 9.813 -0.097 1.00 0.00 160 ARG A CA 14
ATOM 23200 C C . ARG A 1 44 ? 17.331 9.763 1.432 1.00 0.00 160 ARG A C 14
ATOM 23201 O O . ARG A 1 44 ? 17.027 8.739 2.011 1.00 0.00 160 ARG A O 14
ATOM 23222 N N . ALA A 1 45 ? 17.580 10.864 2.081 1.00 0.00 161 ALA A N 14
ATOM 23223 C CA . ALA A 1 45 ? 17.495 10.896 3.569 1.00 0.00 161 ALA A CA 14
ATOM 23224 C C . ALA A 1 45 ? 16.122 10.413 4.037 1.00 0.00 161 ALA A C 14
ATOM 23225 O O . ALA A 1 45 ? 15.123 10.605 3.373 1.00 0.00 161 ALA A O 14
ATOM 23232 N N . GLY A 1 46 ? 16.068 9.787 5.179 1.00 0.00 162 GLY A N 14
ATOM 23233 C CA . GLY A 1 46 ? 14.765 9.288 5.697 1.00 0.00 162 GLY A CA 14
ATOM 23234 C C . GLY A 1 46 ? 14.593 7.822 5.304 1.00 0.00 162 GLY A C 14
ATOM 23235 O O . GLY A 1 46 ? 14.831 7.442 4.174 1.00 0.00 162 GLY A O 14
ATOM 23239 N N . THR A 1 47 ? 14.181 6.994 6.223 1.00 0.00 163 THR A N 14
ATOM 23240 C CA . THR A 1 47 ? 13.993 5.555 5.889 1.00 0.00 163 THR A CA 14
ATOM 23241 C C . THR A 1 47 ? 12.686 5.371 5.121 1.00 0.00 163 THR A C 14
ATOM 23242 O O . THR A 1 47 ? 11.616 5.675 5.609 1.00 0.00 163 THR A O 14
ATOM 23253 N N . PHE A 1 48 ? 12.766 4.888 3.914 1.00 0.00 164 PHE A N 14
ATOM 23254 C CA . PHE A 1 48 ? 11.533 4.697 3.106 1.00 0.00 164 PHE A CA 14
ATOM 23255 C C . PHE A 1 48 ? 11.010 3.265 3.250 1.00 0.00 164 PHE A C 14
ATOM 23256 O O . PHE A 1 48 ? 11.771 2.324 3.366 1.00 0.00 164 PHE A O 14
ATOM 23273 N N . TYR A 1 49 ? 9.717 3.095 3.246 1.00 0.00 165 TYR A N 14
ATOM 23274 C CA . TYR A 1 49 ? 9.141 1.731 3.384 1.00 0.00 165 TYR A CA 14
ATOM 23275 C C . TYR A 1 49 ? 8.633 1.223 2.036 1.00 0.00 165 TYR A C 14
ATOM 23276 O O . TYR A 1 49 ? 7.767 1.832 1.439 1.00 0.00 165 TYR A O 14
ATOM 23294 N N . PRO A 1 50 ? 9.147 0.103 1.612 1.00 0.00 166 PRO A N 14
ATOM 23295 C CA . PRO A 1 50 ? 8.672 -0.484 0.345 1.00 0.00 166 PRO A CA 14
ATOM 23296 C C . PRO A 1 50 ? 7.296 -1.095 0.605 1.00 0.00 166 PRO A C 14
ATOM 23297 O O . PRO A 1 50 ? 7.152 -1.968 1.433 1.00 0.00 166 PRO A O 14
ATOM 23308 N N . VAL A 1 51 ? 6.281 -0.631 -0.062 1.00 0.00 167 VAL A N 14
ATOM 23309 C CA . VAL A 1 51 ? 4.921 -1.183 0.196 1.00 0.00 167 VAL A CA 14
ATOM 23310 C C . VAL A 1 51 ? 4.344 -1.824 -1.058 1.00 0.00 167 VAL A C 14
ATOM 23311 O O . VAL A 1 51 ? 4.779 -1.560 -2.160 1.00 0.00 167 VAL A O 14
ATOM 23324 N N . ILE A 1 52 ? 3.335 -2.627 -0.901 1.00 0.00 168 ILE A N 14
ATOM 23325 C CA . ILE A 1 52 ? 2.696 -3.236 -2.090 1.00 0.00 168 ILE A CA 14
ATOM 23326 C C . ILE A 1 52 ? 1.385 -2.496 -2.329 1.00 0.00 168 ILE A C 14
ATOM 23327 O O . ILE A 1 52 ? 0.578 -2.342 -1.436 1.00 0.00 168 ILE A O 14
ATOM 23343 N N . PHE A 1 53 ? 1.181 -2.007 -3.511 1.00 0.00 169 PHE A N 14
ATOM 23344 C CA . PHE A 1 53 ? -0.060 -1.244 -3.788 1.00 0.00 169 PHE A CA 14
ATOM 23345 C C . PHE A 1 53 ? -1.116 -2.142 -4.423 1.00 0.00 169 PHE A C 14
ATOM 23346 O O . PHE A 1 53 ? -0.821 -2.968 -5.264 1.00 0.00 169 PHE A O 14
ATOM 23363 N N . PHE A 1 54 ? -2.349 -1.973 -4.041 1.00 0.00 170 PHE A N 14
ATOM 23364 C CA . PHE A 1 54 ? -3.424 -2.803 -4.642 1.00 0.00 170 PHE A CA 14
ATOM 23365 C C . PHE A 1 54 ? -4.131 -1.987 -5.736 1.00 0.00 170 PHE A C 14
ATOM 23366 O O . PHE A 1 54 ? -4.341 -0.798 -5.573 1.00 0.00 170 PHE A O 14
ATOM 23383 N N . PRO A 1 55 ? -4.494 -2.638 -6.814 1.00 0.00 171 PRO A N 14
ATOM 23384 C CA . PRO A 1 55 ? -4.230 -4.081 -7.004 1.00 0.00 171 PRO A CA 14
ATOM 23385 C C . PRO A 1 55 ? -2.918 -4.272 -7.784 1.00 0.00 171 PRO A C 14
ATOM 23386 O O . PRO A 1 55 ? -2.048 -3.424 -7.762 1.00 0.00 171 PRO A O 14
ATOM 23397 N N . ASN A 1 56 ? -2.780 -5.370 -8.484 1.00 0.00 172 ASN A N 14
ATOM 23398 C CA . ASN A 1 56 ? -1.542 -5.617 -9.287 1.00 0.00 172 ASN A CA 14
ATOM 23399 C C . ASN A 1 56 ? -0.291 -5.635 -8.401 1.00 0.00 172 ASN A C 14
ATOM 23400 O O . ASN A 1 56 ? 0.814 -5.472 -8.880 1.00 0.00 172 ASN A O 14
ATOM 23411 N N . LYS A 1 57 ? -0.453 -5.853 -7.124 1.00 0.00 173 LYS A N 14
ATOM 23412 C CA . LYS A 1 57 ? 0.725 -5.904 -6.208 1.00 0.00 173 LYS A CA 14
ATOM 23413 C C . LYS A 1 57 ? 1.815 -4.912 -6.622 1.00 0.00 173 LYS A C 14
ATOM 23414 O O . LYS A 1 57 ? 2.979 -5.256 -6.682 1.00 0.00 173 LYS A O 14
ATOM 23433 N N . GLU A 1 58 ? 1.467 -3.685 -6.892 1.00 0.00 174 GLU A N 14
ATOM 23434 C CA . GLU A 1 58 ? 2.520 -2.703 -7.276 1.00 0.00 174 GLU A CA 14
ATOM 23435 C C . GLU A 1 58 ? 3.453 -2.491 -6.084 1.00 0.00 174 GLU A C 14
ATOM 23436 O O . GLU A 1 58 ? 3.182 -2.951 -4.998 1.00 0.00 174 GLU A O 14
ATOM 23448 N N . TYR A 1 59 ? 4.546 -1.810 -6.263 1.00 0.00 175 TYR A N 14
ATOM 23449 C CA . TYR A 1 59 ? 5.461 -1.589 -5.115 1.00 0.00 175 TYR A CA 14
ATOM 23450 C C . TYR A 1 59 ? 5.877 -0.119 -5.059 1.00 0.00 175 TYR A C 14
ATOM 23451 O O . TYR A 1 59 ? 6.329 0.446 -6.034 1.00 0.00 175 TYR A O 14
ATOM 23469 N N . LEU A 1 60 ? 5.712 0.509 -3.927 1.00 0.00 176 LEU A N 14
ATOM 23470 C CA . LEU A 1 60 ? 6.082 1.948 -3.820 1.00 0.00 176 LEU A CA 14
ATOM 23471 C C . LEU A 1 60 ? 6.946 2.201 -2.585 1.00 0.00 176 LEU A C 14
ATOM 23472 O O . LEU A 1 60 ? 6.726 1.636 -1.533 1.00 0.00 176 LEU A O 14
ATOM 23488 N N . TRP A 1 61 ? 7.912 3.065 -2.705 1.00 0.00 177 TRP A N 14
ATOM 23489 C CA . TRP A 1 61 ? 8.781 3.382 -1.543 1.00 0.00 177 TRP A CA 14
ATOM 23490 C C . TRP A 1 61 ? 8.317 4.698 -0.916 1.00 0.00 177 TRP A C 14
ATOM 23491 O O . TRP A 1 61 ? 8.554 5.766 -1.444 1.00 0.00 177 TRP A O 14
ATOM 23512 N N . THR A 1 62 ? 7.637 4.629 0.194 1.00 0.00 178 THR A N 14
ATOM 23513 C CA . THR A 1 62 ? 7.137 5.877 0.836 1.00 0.00 178 THR A CA 14
ATOM 23514 C C . THR A 1 62 ? 7.656 5.992 2.271 1.00 0.00 178 THR A C 14
ATOM 23515 O O . THR A 1 62 ? 7.762 5.015 2.985 1.00 0.00 178 THR A O 14
ATOM 23526 N N . GLY A 1 63 ? 7.975 7.183 2.697 1.00 0.00 179 GLY A N 14
ATOM 23527 C CA . GLY A 1 63 ? 8.481 7.367 4.084 1.00 0.00 179 GLY A CA 14
ATOM 23528 C C . GLY A 1 63 ? 7.317 7.246 5.069 1.00 0.00 179 GLY A C 14
ATOM 23529 O O . GLY A 1 63 ? 6.186 7.554 4.750 1.00 0.00 179 GLY A O 14
ATOM 23533 N N . SER A 1 64 ? 7.586 6.800 6.265 1.00 0.00 180 SER A N 14
ATOM 23534 C CA . SER A 1 64 ? 6.495 6.660 7.272 1.00 0.00 180 SER A CA 14
ATOM 23535 C C . SER A 1 64 ? 5.678 7.956 7.355 1.00 0.00 180 SER A C 14
ATOM 23536 O O . SER A 1 64 ? 4.525 7.951 7.742 1.00 0.00 180 SER A O 14
ATOM 23544 N N . ASP A 1 65 ? 6.272 9.064 7.003 1.00 0.00 181 ASP A N 14
ATOM 23545 C CA . ASP A 1 65 ? 5.542 10.366 7.072 1.00 0.00 181 ASP A CA 14
ATOM 23546 C C . ASP A 1 65 ? 4.245 10.320 6.255 1.00 0.00 181 ASP A C 14
ATOM 23547 O O . ASP A 1 65 ? 3.171 10.560 6.768 1.00 0.00 181 ASP A O 14
ATOM 23556 N N . SER A 1 66 ? 4.335 10.021 4.987 1.00 0.00 182 SER A N 14
ATOM 23557 C CA . SER A 1 66 ? 3.104 9.972 4.141 1.00 0.00 182 SER A CA 14
ATOM 23558 C C . SER A 1 66 ? 2.394 8.627 4.312 1.00 0.00 182 SER A C 14
ATOM 23559 O O . SER A 1 66 ? 1.494 8.286 3.562 1.00 0.00 182 SER A O 14
ATOM 23567 N N . LEU A 1 67 ? 2.801 7.853 5.282 1.00 0.00 183 LEU A N 14
ATOM 23568 C CA . LEU A 1 67 ? 2.159 6.526 5.493 1.00 0.00 183 LEU A CA 14
ATOM 23569 C C . LEU A 1 67 ? 1.222 6.557 6.702 1.00 0.00 183 LEU A C 14
ATOM 23570 O O . LEU A 1 67 ? 1.562 7.050 7.758 1.00 0.00 183 LEU A O 14
ATOM 23586 N N . THR A 1 68 ? 0.051 6.008 6.551 1.00 0.00 184 THR A N 14
ATOM 23587 C CA . THR A 1 68 ? -0.915 5.969 7.684 1.00 0.00 184 THR A CA 14
ATOM 23588 C C . THR A 1 68 ? -1.392 4.526 7.870 1.00 0.00 184 THR A C 14
ATOM 23589 O O . THR A 1 68 ? -1.403 3.760 6.935 1.00 0.00 184 THR A O 14
ATOM 23600 N N . PRO A 1 69 ? -1.758 4.193 9.074 1.00 0.00 185 PRO A N 14
ATOM 23601 C CA . PRO A 1 69 ? -2.225 2.817 9.362 1.00 0.00 185 PRO A CA 14
ATOM 23602 C C . PRO A 1 69 ? -3.600 2.567 8.733 1.00 0.00 185 PRO A C 14
ATOM 23603 O O . PRO A 1 69 ? -4.533 3.321 8.925 1.00 0.00 185 PRO A O 14
ATOM 23614 N N . LEU A 1 70 ? -3.723 1.506 7.982 1.00 0.00 186 LEU A N 14
ATOM 23615 C CA . LEU A 1 70 ? -5.026 1.182 7.327 1.00 0.00 186 LEU A CA 14
ATOM 23616 C C . LEU A 1 70 ? -5.594 -0.101 7.941 1.00 0.00 186 LEU A C 14
ATOM 23617 O O . LEU A 1 70 ? -5.045 -1.172 7.780 1.00 0.00 186 LEU A O 14
ATOM 23633 N N . THR A 1 71 ? -6.685 -0.001 8.653 1.00 0.00 187 THR A N 14
ATOM 23634 C CA . THR A 1 71 ? -7.277 -1.217 9.284 1.00 0.00 187 THR A CA 14
ATOM 23635 C C . THR A 1 71 ? -8.285 -1.880 8.345 1.00 0.00 187 THR A C 14
ATOM 23636 O O . THR A 1 71 ? -8.686 -1.317 7.344 1.00 0.00 187 THR A O 14
ATOM 23647 N N . SER A 1 72 ? -8.707 -3.072 8.669 1.00 0.00 188 SER A N 14
ATOM 23648 C CA . SER A 1 72 ? -9.700 -3.770 7.806 1.00 0.00 188 SER A CA 14
ATOM 23649 C C . SER A 1 72 ? -11.010 -2.986 7.802 1.00 0.00 188 SER A C 14
ATOM 23650 O O . SER A 1 72 ? -11.646 -2.816 6.781 1.00 0.00 188 SER A O 14
ATOM 23658 N N . GLU A 1 73 ? -11.408 -2.492 8.941 1.00 0.00 189 GLU A N 14
ATOM 23659 C CA . GLU A 1 73 ? -12.666 -1.699 9.008 1.00 0.00 189 GLU A CA 14
ATOM 23660 C C . GLU A 1 73 ? -12.563 -0.513 8.055 1.00 0.00 189 GLU A C 14
ATOM 23661 O O . GLU A 1 73 ? -13.461 -0.234 7.286 1.00 0.00 189 GLU A O 14
ATOM 23673 N N . ALA A 1 74 ? -11.462 0.179 8.099 1.00 0.00 190 ALA A N 14
ATOM 23674 C CA . ALA A 1 74 ? -11.277 1.347 7.191 1.00 0.00 190 ALA A CA 14
ATOM 23675 C C . ALA A 1 74 ? -11.426 0.898 5.738 1.00 0.00 190 ALA A C 14
ATOM 23676 O O . ALA A 1 74 ? -12.139 1.501 4.957 1.00 0.00 190 ALA A O 14
ATOM 23683 N N . ILE A 1 75 ? -10.764 -0.161 5.370 1.00 0.00 191 ILE A N 14
ATOM 23684 C CA . ILE A 1 75 ? -10.877 -0.654 3.970 1.00 0.00 191 ILE A CA 14
ATOM 23685 C C . ILE A 1 75 ? -12.353 -0.871 3.622 1.00 0.00 191 ILE A C 14
ATOM 23686 O O . ILE A 1 75 ? -12.848 -0.374 2.630 1.00 0.00 191 ILE A O 14
ATOM 23702 N N . SER A 1 76 ? -13.060 -1.601 4.441 1.00 0.00 192 SER A N 14
ATOM 23703 C CA . SER A 1 76 ? -14.503 -1.842 4.162 1.00 0.00 192 SER A CA 14
ATOM 23704 C C . SER A 1 76 ? -15.246 -0.508 4.083 1.00 0.00 192 SER A C 14
ATOM 23705 O O . SER A 1 76 ? -16.107 -0.315 3.246 1.00 0.00 192 SER A O 14
ATOM 23713 N N . GLN A 1 77 ? -14.914 0.422 4.938 1.00 0.00 193 GLN A N 14
ATOM 23714 C CA . GLN A 1 77 ? -15.598 1.744 4.894 1.00 0.00 193 GLN A CA 14
ATOM 23715 C C . GLN A 1 77 ? -15.478 2.323 3.484 1.00 0.00 193 GLN A C 14
ATOM 23716 O O . GLN A 1 77 ? -16.440 2.796 2.909 1.00 0.00 193 GLN A O 14
ATOM 23730 N N . PHE A 1 78 ? -14.304 2.269 2.912 1.00 0.00 194 PHE A N 14
ATOM 23731 C CA . PHE A 1 78 ? -14.140 2.799 1.531 1.00 0.00 194 PHE A CA 14
ATOM 23732 C C . PHE A 1 78 ? -15.018 1.993 0.569 1.00 0.00 194 PHE A C 14
ATOM 23733 O O . PHE A 1 78 ? -15.700 2.542 -0.272 1.00 0.00 194 PHE A O 14
ATOM 23750 N N . LEU A 1 79 ? -14.999 0.693 0.687 1.00 0.00 195 LEU A N 14
ATOM 23751 C CA . LEU A 1 79 ? -15.830 -0.141 -0.226 1.00 0.00 195 LEU A CA 14
ATOM 23752 C C . LEU A 1 79 ? -17.261 0.390 -0.226 1.00 0.00 195 LEU A C 14
ATOM 23753 O O . LEU A 1 79 ? -17.867 0.567 -1.264 1.00 0.00 195 LEU A O 14
ATOM 23769 N N . GLU A 1 80 ? -17.801 0.673 0.925 1.00 0.00 196 GLU A N 14
ATOM 23770 C CA . GLU A 1 80 ? -19.182 1.222 0.969 1.00 0.00 196 GLU A CA 14
ATOM 23771 C C . GLU A 1 80 ? -19.195 2.549 0.215 1.00 0.00 196 GLU A C 14
ATOM 23772 O O . GLU A 1 80 ? -20.078 2.825 -0.571 1.00 0.00 196 GLU A O 14
ATOM 23784 N N . LYS A 1 81 ? -18.195 3.360 0.432 1.00 0.00 197 LYS A N 14
ATOM 23785 C CA . LYS A 1 81 ? -18.115 4.660 -0.294 1.00 0.00 197 LYS A CA 14
ATOM 23786 C C . LYS A 1 81 ? -16.663 4.938 -0.697 1.00 0.00 197 LYS A C 14
ATOM 23787 O O . LYS A 1 81 ? -15.832 5.231 0.140 1.00 0.00 197 LYS A O 14
ATOM 23806 N N . PRO A 1 82 ? -16.410 4.839 -1.973 1.00 0.00 198 PRO A N 14
ATOM 23807 C CA . PRO A 1 82 ? -15.062 5.082 -2.513 1.00 0.00 198 PRO A CA 14
ATOM 23808 C C . PRO A 1 82 ? -14.900 6.541 -2.952 1.00 0.00 198 PRO A C 14
ATOM 23809 O O . PRO A 1 82 ? -15.831 7.166 -3.420 1.00 0.00 198 PRO A O 14
ATOM 23820 N N . LYS A 1 83 ? -13.721 7.088 -2.804 1.00 0.00 199 LYS A N 14
ATOM 23821 C CA . LYS A 1 83 ? -13.501 8.508 -3.215 1.00 0.00 199 LYS A CA 14
ATOM 23822 C C . LYS A 1 83 ? -12.009 8.757 -3.493 1.00 0.00 199 LYS A C 14
ATOM 23823 O O . LYS A 1 83 ? -11.173 8.400 -2.687 1.00 0.00 199 LYS A O 14
ATOM 23842 N N . PRO A 1 84 ? -11.713 9.368 -4.619 1.00 0.00 200 PRO A N 14
ATOM 23843 C CA . PRO A 1 84 ? -12.759 9.791 -5.584 1.00 0.00 200 PRO A CA 14
ATOM 23844 C C . PRO A 1 84 ? -13.248 8.580 -6.380 1.00 0.00 200 PRO A C 14
ATOM 23845 O O . PRO A 1 84 ? -13.106 7.453 -5.952 1.00 0.00 200 PRO A O 14
ATOM 23856 N N . LYS A 1 85 ? -13.816 8.792 -7.538 1.00 0.00 201 LYS A N 14
ATOM 23857 C CA . LYS A 1 85 ? -14.294 7.628 -8.333 1.00 0.00 201 LYS A CA 14
ATOM 23858 C C . LYS A 1 85 ? -13.173 7.112 -9.239 1.00 0.00 201 LYS A C 14
ATOM 23859 O O . LYS A 1 85 ? -13.105 7.433 -10.410 1.00 0.00 201 LYS A O 14
ATOM 23878 N N . THR A 1 86 ? -12.308 6.298 -8.704 1.00 0.00 202 THR A N 14
ATOM 23879 C CA . THR A 1 86 ? -11.198 5.731 -9.525 1.00 0.00 202 THR A CA 14
ATOM 23880 C C . THR A 1 86 ? -11.341 4.209 -9.593 1.00 0.00 202 THR A C 14
ATOM 23881 O O . THR A 1 86 ? -11.141 3.517 -8.616 1.00 0.00 202 THR A O 14
ATOM 23892 N N . ALA A 1 87 ? -11.687 3.682 -10.733 1.00 0.00 203 ALA A N 14
ATOM 23893 C CA . ALA A 1 87 ? -11.850 2.204 -10.848 1.00 0.00 203 ALA A CA 14
ATOM 23894 C C . ALA A 1 87 ? -10.621 1.486 -10.282 1.00 0.00 203 ALA A C 14
ATOM 23895 O O . ALA A 1 87 ? -10.724 0.422 -9.701 1.00 0.00 203 ALA A O 14
ATOM 23902 N N . SER A 1 88 ? -9.458 2.054 -10.448 1.00 0.00 204 SER A N 14
ATOM 23903 C CA . SER A 1 88 ? -8.228 1.396 -9.922 1.00 0.00 204 SER A CA 14
ATOM 23904 C C . SER A 1 88 ? -8.244 1.358 -8.392 1.00 0.00 204 SER A C 14
ATOM 23905 O O . SER A 1 88 ? -8.003 0.332 -7.789 1.00 0.00 204 SER A O 14
ATOM 23913 N N . LEU A 1 89 ? -8.525 2.461 -7.754 1.00 0.00 205 LEU A N 14
ATOM 23914 C CA . LEU A 1 89 ? -8.552 2.454 -6.264 1.00 0.00 205 LEU A CA 14
ATOM 23915 C C . LEU A 1 89 ? -9.637 1.506 -5.774 1.00 0.00 205 LEU A C 14
ATOM 23916 O O . LEU A 1 89 ? -9.404 0.651 -4.943 1.00 0.00 205 LEU A O 14
ATOM 23932 N N . ILE A 1 90 ? -10.827 1.646 -6.283 1.00 0.00 206 ILE A N 14
ATOM 23933 C CA . ILE A 1 90 ? -11.913 0.736 -5.834 1.00 0.00 206 ILE A CA 14
ATOM 23934 C C . ILE A 1 90 ? -11.443 -0.705 -5.995 1.00 0.00 206 ILE A C 14
ATOM 23935 O O . ILE A 1 90 ? -11.705 -1.551 -5.164 1.00 0.00 206 ILE A O 14
ATOM 23951 N N . LYS A 1 91 ? -10.715 -0.984 -7.042 1.00 0.00 207 LYS A N 14
ATOM 23952 C CA . LYS A 1 91 ? -10.192 -2.363 -7.227 1.00 0.00 207 LYS A CA 14
ATOM 23953 C C . LYS A 1 91 ? -9.049 -2.575 -6.233 1.00 0.00 207 LYS A C 14
ATOM 23954 O O . LYS A 1 91 ? -8.756 -3.681 -5.822 1.00 0.00 207 LYS A O 14
ATOM 23973 N N . ALA A 1 92 ? -8.416 -1.501 -5.835 1.00 0.00 208 ALA A N 14
ATOM 23974 C CA . ALA A 1 92 ? -7.299 -1.596 -4.854 1.00 0.00 208 ALA A CA 14
ATOM 23975 C C . ALA A 1 92 ? -7.855 -1.971 -3.481 1.00 0.00 208 ALA A C 14
ATOM 23976 O O . ALA A 1 92 ? -7.374 -2.872 -2.824 1.00 0.00 208 ALA A O 14
ATOM 23983 N N . TYR A 1 93 ? -8.872 -1.280 -3.050 1.00 0.00 209 TYR A N 14
ATOM 23984 C CA . TYR A 1 93 ? -9.483 -1.582 -1.727 1.00 0.00 209 TYR A CA 14
ATOM 23985 C C . TYR A 1 93 ? -10.248 -2.899 -1.799 1.00 0.00 209 TYR A C 14
ATOM 23986 O O . TYR A 1 93 ? -10.115 -3.751 -0.951 1.00 0.00 209 TYR A O 14
ATOM 24004 N N . LYS A 1 94 ? -11.050 -3.071 -2.812 1.00 0.00 210 LYS A N 14
ATOM 24005 C CA . LYS A 1 94 ? -11.825 -4.335 -2.939 1.00 0.00 210 LYS A CA 14
ATOM 24006 C C . LYS A 1 94 ? -10.874 -5.537 -2.942 1.00 0.00 210 LYS A C 14
ATOM 24007 O O . LYS A 1 94 ? -11.147 -6.555 -2.338 1.00 0.00 210 LYS A O 14
ATOM 24026 N N . MET A 1 95 ? -9.756 -5.426 -3.606 1.00 0.00 211 MET A N 14
ATOM 24027 C CA . MET A 1 95 ? -8.791 -6.563 -3.627 1.00 0.00 211 MET A CA 14
ATOM 24028 C C . MET A 1 95 ? -7.950 -6.558 -2.349 1.00 0.00 211 MET A C 14
ATOM 24029 O O . MET A 1 95 ? -7.695 -7.587 -1.756 1.00 0.00 211 MET A O 14
ATOM 24043 N N . ALA A 1 96 ? -7.529 -5.402 -1.910 1.00 0.00 212 ALA A N 14
ATOM 24044 C CA . ALA A 1 96 ? -6.719 -5.335 -0.659 1.00 0.00 212 ALA A CA 14
ATOM 24045 C C . ALA A 1 96 ? -7.568 -5.819 0.517 1.00 0.00 212 ALA A C 14
ATOM 24046 O O . ALA A 1 96 ? -7.069 -6.363 1.482 1.00 0.00 212 ALA A O 14
ATOM 24053 N N . GLN A 1 97 ? -8.856 -5.625 0.432 1.00 0.00 213 GLN A N 14
ATOM 24054 C CA . GLN A 1 97 ? -9.760 -6.069 1.526 1.00 0.00 213 GLN A CA 14
ATOM 24055 C C . GLN A 1 97 ? -9.635 -7.582 1.718 1.00 0.00 213 GLN A C 14
ATOM 24056 O O . GLN A 1 97 ? -9.511 -8.070 2.823 1.00 0.00 213 GLN A O 14
ATOM 24070 N N . SER A 1 98 ? -9.660 -8.327 0.646 1.00 0.00 214 SER A N 14
ATOM 24071 C CA . SER A 1 98 ? -9.537 -9.806 0.769 1.00 0.00 214 SER A CA 14
ATOM 24072 C C . SER A 1 98 ? -8.190 -10.168 1.401 1.00 0.00 214 SER A C 14
ATOM 24073 O O . SER A 1 98 ? -8.103 -11.038 2.244 1.00 0.00 214 SER A O 14
ATOM 24081 N N . THR A 1 99 ? -7.138 -9.506 1.000 1.00 0.00 215 THR A N 14
ATOM 24082 C CA . THR A 1 99 ? -5.799 -9.812 1.578 1.00 0.00 215 THR A CA 14
ATOM 24083 C C . THR A 1 99 ? -5.656 -9.164 2.958 1.00 0.00 215 THR A C 14
ATOM 24084 O O . THR A 1 99 ? -5.594 -7.957 3.072 1.00 0.00 215 THR A O 14
ATOM 24095 N N . PRO A 1 100 ? -5.607 -9.995 3.963 1.00 0.00 216 PRO A N 14
ATOM 24096 C CA . PRO A 1 100 ? -5.468 -9.500 5.354 1.00 0.00 216 PRO A CA 14
ATOM 24097 C C . PRO A 1 100 ? -4.050 -8.978 5.600 1.00 0.00 216 PRO A C 14
ATOM 24098 O O . PRO A 1 100 ? -3.854 -7.983 6.268 1.00 0.00 216 PRO A O 14
ATOM 24109 N N . ASP A 1 101 ? -3.058 -9.641 5.069 1.00 0.00 217 ASP A N 14
ATOM 24110 C CA . ASP A 1 101 ? -1.658 -9.174 5.282 1.00 0.00 217 ASP A CA 14
ATOM 24111 C C . ASP A 1 101 ? -0.717 -9.784 4.238 1.00 0.00 217 ASP A C 14
ATOM 24112 O O . ASP A 1 101 ? -1.092 -10.660 3.483 1.00 0.00 217 ASP A O 14
ATOM 24121 N N . LEU A 1 102 ? 0.504 -9.321 4.192 1.00 0.00 218 LEU A N 14
ATOM 24122 C CA . LEU A 1 102 ? 1.481 -9.865 3.203 1.00 0.00 218 LEU A CA 14
ATOM 24123 C C . LEU A 1 102 ? 1.552 -11.389 3.318 1.00 0.00 218 LEU A C 14
ATOM 24124 O O . LEU A 1 102 ? 1.795 -12.083 2.351 1.00 0.00 218 LEU A O 14
ATOM 24140 N N . ASP A 1 103 ? 1.344 -11.912 4.492 1.00 0.00 219 ASP A N 14
ATOM 24141 C CA . ASP A 1 103 ? 1.402 -13.391 4.670 1.00 0.00 219 ASP A CA 14
ATOM 24142 C C . ASP A 1 103 ? 0.446 -14.079 3.692 1.00 0.00 219 ASP A C 14
ATOM 24143 O O . ASP A 1 103 ? 0.606 -15.238 3.364 1.00 0.00 219 ASP A O 14
ATOM 24152 N N . SER A 1 104 ? -0.547 -13.374 3.222 1.00 0.00 220 SER A N 14
ATOM 24153 C CA . SER A 1 104 ? -1.514 -13.988 2.268 1.00 0.00 220 SER A CA 14
ATOM 24154 C C . SER A 1 104 ? -1.237 -13.502 0.842 1.00 0.00 220 SER A C 14
ATOM 24155 O O . SER A 1 104 ? -1.554 -14.167 -0.124 1.00 0.00 220 SER A O 14
ATOM 24163 N N . LEU A 1 105 ? -0.645 -12.348 0.701 1.00 0.00 221 LEU A N 14
ATOM 24164 C CA . LEU A 1 105 ? -0.350 -11.824 -0.663 1.00 0.00 221 LEU A CA 14
ATOM 24165 C C . LEU A 1 105 ? 0.489 -12.836 -1.450 1.00 0.00 221 LEU A C 14
ATOM 24166 O O . LEU A 1 105 ? 1.042 -13.764 -0.893 1.00 0.00 221 LEU A O 14
ATOM 24182 N N . SER A 1 106 ? 0.586 -12.664 -2.740 1.00 0.00 222 SER A N 14
ATOM 24183 C CA . SER A 1 106 ? 1.389 -13.616 -3.563 1.00 0.00 222 SER A CA 14
ATOM 24184 C C . SER A 1 106 ? 2.476 -12.862 -4.331 1.00 0.00 222 SER A C 14
ATOM 24185 O O . SER A 1 106 ? 2.194 -12.015 -5.155 1.00 0.00 222 SER A O 14
ATOM 24193 N N . VAL A 1 107 ? 3.717 -13.165 -4.069 1.00 0.00 223 VAL A N 14
ATOM 24194 C CA . VAL A 1 107 ? 4.821 -12.467 -4.786 1.00 0.00 223 VAL A CA 14
ATOM 24195 C C . VAL A 1 107 ? 4.984 -13.061 -6.193 1.00 0.00 223 VAL A C 14
ATOM 24196 O O . VAL A 1 107 ? 4.844 -14.254 -6.383 1.00 0.00 223 VAL A O 14
ATOM 24209 N N . PRO A 1 108 ? 5.277 -12.203 -7.130 1.00 0.00 224 PRO A N 14
ATOM 24210 C CA . PRO A 1 108 ? 5.466 -12.643 -8.533 1.00 0.00 224 PRO A CA 14
ATOM 24211 C C . PRO A 1 108 ? 6.798 -13.384 -8.685 1.00 0.00 224 PRO A C 14
ATOM 24212 O O . PRO A 1 108 ? 6.841 -14.596 -8.734 1.00 0.00 224 PRO A O 14
ATOM 24223 N N . SER A 1 109 ? 7.883 -12.667 -8.756 1.00 0.00 225 SER A N 14
ATOM 24224 C CA . SER A 1 109 ? 9.209 -13.332 -8.900 1.00 0.00 225 SER A CA 14
ATOM 24225 C C . SER A 1 109 ? 9.826 -13.583 -7.522 1.00 0.00 225 SER A C 14
ATOM 24226 O O . SER A 1 109 ? 10.704 -12.828 -7.140 1.00 0.00 225 SER A O 14
ATOM 24235 N N . SER A 1 2 ? 5.603 15.365 15.639 1.00 0.00 118 SER A N 15
ATOM 24236 C CA . SER A 1 2 ? 5.998 14.006 16.111 1.00 0.00 118 SER A CA 15
ATOM 24237 C C . SER A 1 2 ? 4.946 12.975 15.696 1.00 0.00 118 SER A C 15
ATOM 24238 O O . SER A 1 2 ? 4.104 12.583 16.481 1.00 0.00 118 SER A O 15
ATOM 24248 N N . GLU A 1 3 ? 4.986 12.533 14.469 1.00 0.00 119 GLU A N 15
ATOM 24249 C CA . GLU A 1 3 ? 3.988 11.526 14.005 1.00 0.00 119 GLU A CA 15
ATOM 24250 C C . GLU A 1 3 ? 4.694 10.363 13.303 1.00 0.00 119 GLU A C 15
ATOM 24251 O O . GLU A 1 3 ? 4.801 10.327 12.094 1.00 0.00 119 GLU A O 15
ATOM 24263 N N . ARG A 1 4 ? 5.179 9.412 14.055 1.00 0.00 120 ARG A N 15
ATOM 24264 C CA . ARG A 1 4 ? 5.880 8.252 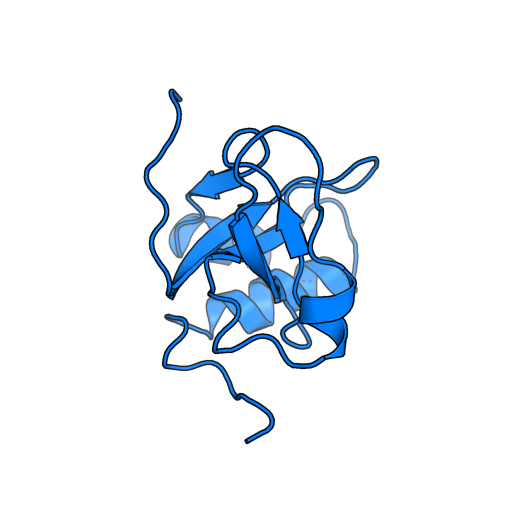13.431 1.00 0.00 120 ARG A CA 15
ATOM 24265 C C . ARG A 1 4 ? 5.180 6.944 13.815 1.00 0.00 120 ARG A C 15
ATOM 24266 O O . ARG A 1 4 ? 5.102 6.591 14.975 1.00 0.00 120 ARG A O 15
ATOM 24287 N N . VAL A 1 5 ? 4.671 6.224 12.853 1.00 0.00 121 VAL A N 15
ATOM 24288 C CA . VAL A 1 5 ? 3.976 4.940 13.171 1.00 0.00 121 VAL A CA 15
ATOM 24289 C C . VAL A 1 5 ? 4.911 3.760 12.910 1.00 0.00 121 VAL A C 15
ATOM 24290 O O . VAL A 1 5 ? 5.715 3.783 12.000 1.00 0.00 121 VAL A O 15
ATOM 24303 N N . ASN A 1 6 ? 4.801 2.720 13.687 1.00 0.00 122 ASN A N 15
ATOM 24304 C CA . ASN A 1 6 ? 5.676 1.537 13.460 1.00 0.00 122 ASN A CA 15
ATOM 24305 C C . ASN A 1 6 ? 4.957 0.541 12.551 1.00 0.00 122 ASN A C 15
ATOM 24306 O O . ASN A 1 6 ? 4.084 -0.189 12.977 1.00 0.00 122 ASN A O 15
ATOM 24317 N N . TYR A 1 7 ? 5.309 0.514 11.297 1.00 0.00 123 TYR A N 15
ATOM 24318 C CA . TYR A 1 7 ? 4.638 -0.422 10.354 1.00 0.00 123 TYR A CA 15
ATOM 24319 C C . TYR A 1 7 ? 5.359 -1.772 10.326 1.00 0.00 123 TYR A C 15
ATOM 24320 O O . TYR A 1 7 ? 6.548 -1.862 10.564 1.00 0.00 123 TYR A O 15
ATOM 24338 N N . LYS A 1 8 ? 4.642 -2.818 10.032 1.00 0.00 124 LYS A N 15
ATOM 24339 C CA . LYS A 1 8 ? 5.261 -4.172 9.979 1.00 0.00 124 LYS A CA 15
ATOM 24340 C C . LYS A 1 8 ? 5.002 -4.803 8.610 1.00 0.00 124 LYS A C 15
ATOM 24341 O O . LYS A 1 8 ? 4.120 -4.379 7.890 1.00 0.00 124 LYS A O 15
ATOM 24360 N N . PRO A 1 9 ? 5.783 -5.796 8.289 1.00 0.00 125 PRO A N 15
ATOM 24361 C CA . PRO A 1 9 ? 5.628 -6.484 6.985 1.00 0.00 125 PRO A CA 15
ATOM 24362 C C . PRO A 1 9 ? 4.295 -7.233 6.947 1.00 0.00 125 PRO A C 15
ATOM 24363 O O . PRO A 1 9 ? 4.055 -8.138 7.721 1.00 0.00 125 PRO A O 15
ATOM 24374 N N . GLY A 1 10 ? 3.421 -6.852 6.056 1.00 0.00 126 GLY A N 15
ATOM 24375 C CA . GLY A 1 10 ? 2.098 -7.529 5.969 1.00 0.00 126 GLY A CA 15
ATOM 24376 C C . GLY A 1 10 ? 1.028 -6.639 6.609 1.00 0.00 126 GLY A C 15
ATOM 24377 O O . GLY A 1 10 ? -0.140 -6.976 6.630 1.00 0.00 126 GLY A O 15
ATOM 24381 N N . MET A 1 11 ? 1.412 -5.501 7.127 1.00 0.00 127 MET A N 15
ATOM 24382 C CA . MET A 1 11 ? 0.408 -4.595 7.757 1.00 0.00 127 MET A CA 15
ATOM 24383 C C . MET A 1 11 ? -0.230 -3.699 6.691 1.00 0.00 127 MET A C 15
ATOM 24384 O O . MET A 1 11 ? 0.453 -3.045 5.924 1.00 0.00 127 MET A O 15
ATOM 24398 N N . ARG A 1 12 ? -1.533 -3.667 6.636 1.00 0.00 128 ARG A N 15
ATOM 24399 C CA . ARG A 1 12 ? -2.217 -2.820 5.621 1.00 0.00 128 ARG A CA 15
ATOM 24400 C C . ARG A 1 12 ? -2.120 -1.341 6.004 1.00 0.00 128 ARG A C 15
ATOM 24401 O O . ARG A 1 12 ? -2.622 -0.917 7.025 1.00 0.00 128 ARG A O 15
ATOM 24422 N N . VAL A 1 13 ? -1.483 -0.552 5.185 1.00 0.00 129 VAL A N 15
ATOM 24423 C CA . VAL A 1 13 ? -1.359 0.899 5.495 1.00 0.00 129 VAL A CA 15
ATOM 24424 C C . VAL A 1 13 ? -1.814 1.733 4.299 1.00 0.00 129 VAL A C 15
ATOM 24425 O O . VAL A 1 13 ? -1.952 1.237 3.198 1.00 0.00 129 VAL A O 15
ATOM 24438 N N . LEU A 1 14 ? -2.032 2.998 4.506 1.00 0.00 130 LEU A N 15
ATOM 24439 C CA . LEU A 1 14 ? -2.463 3.872 3.387 1.00 0.00 130 LEU A CA 15
ATOM 24440 C C . LEU A 1 14 ? -1.288 4.753 2.965 1.00 0.00 130 LEU A C 15
ATOM 24441 O O . LEU A 1 14 ? -0.676 5.419 3.778 1.00 0.00 130 LEU A O 15
ATOM 24457 N N . THR A 1 15 ? -0.947 4.739 1.707 1.00 0.00 131 THR A N 15
ATOM 24458 C CA . THR A 1 15 ? 0.211 5.554 1.250 1.00 0.00 131 THR A CA 15
ATOM 24459 C C . THR A 1 15 ? -0.237 6.735 0.389 1.00 0.00 131 THR A C 15
ATOM 24460 O O . THR A 1 15 ? -0.703 6.578 -0.723 1.00 0.00 131 THR A O 15
ATOM 24471 N N . LYS A 1 16 ? -0.077 7.919 0.905 1.00 0.00 132 LYS A N 15
ATOM 24472 C CA . LYS A 1 16 ? -0.458 9.150 0.149 1.00 0.00 132 LYS A CA 15
ATOM 24473 C C . LYS A 1 16 ? 0.606 9.451 -0.909 1.00 0.00 132 LYS A C 15
ATOM 24474 O O . LYS A 1 16 ? 1.788 9.354 -0.643 1.00 0.00 132 LYS A O 15
ATOM 24493 N N . MET A 1 17 ? 0.221 9.824 -2.102 1.00 0.00 133 MET A N 15
ATOM 24494 C CA . MET A 1 17 ? 1.262 10.131 -3.130 1.00 0.00 133 MET A CA 15
ATOM 24495 C C . MET A 1 17 ? 0.948 11.476 -3.784 1.00 0.00 133 MET A C 15
ATOM 24496 O O . MET A 1 17 ? -0.157 11.973 -3.695 1.00 0.00 133 MET A O 15
ATOM 24510 N N . SER A 1 18 ? 1.906 12.079 -4.432 1.00 0.00 134 SER A N 15
ATOM 24511 C CA . SER A 1 18 ? 1.642 13.397 -5.075 1.00 0.00 134 SER A CA 15
ATOM 24512 C C . SER A 1 18 ? 0.431 13.300 -6.006 1.00 0.00 134 SER A C 15
ATOM 24513 O O . SER A 1 18 ? 0.403 12.505 -6.925 1.00 0.00 134 SER A O 15
ATOM 24521 N N . GLY A 1 19 ? -0.572 14.107 -5.780 1.00 0.00 135 GLY A N 15
ATOM 24522 C CA . GLY A 1 19 ? -1.776 14.062 -6.656 1.00 0.00 135 GLY A CA 15
ATOM 24523 C C . GLY A 1 19 ? -2.486 12.718 -6.484 1.00 0.00 135 GLY A C 15
ATOM 24524 O O . GLY A 1 19 ? -3.267 12.307 -7.320 1.00 0.00 135 GLY A O 15
ATOM 24528 N N . PHE A 1 20 ? -2.216 12.024 -5.412 1.00 0.00 136 PHE A N 15
ATOM 24529 C CA . PHE A 1 20 ? -2.872 10.701 -5.201 1.00 0.00 136 PHE A CA 15
ATOM 24530 C C . PHE A 1 20 ? -3.418 10.582 -3.778 1.00 0.00 136 PHE A C 15
ATOM 24531 O O . PHE A 1 20 ? -2.697 10.795 -2.816 1.00 0.00 136 PHE A O 15
ATOM 24548 N N . PRO A 1 21 ? -4.667 10.206 -3.698 1.00 0.00 137 PRO A N 15
ATOM 24549 C CA . PRO A 1 21 ? -5.332 10.015 -2.386 1.00 0.00 137 PRO A CA 15
ATOM 24550 C C . PRO A 1 21 ? -4.698 8.825 -1.670 1.00 0.00 137 PRO A C 15
ATOM 24551 O O . PRO A 1 21 ? -4.075 7.986 -2.291 1.00 0.00 137 PRO A O 15
ATOM 24562 N N . TRP A 1 22 ? -4.828 8.738 -0.376 1.00 0.00 138 TRP A N 15
ATOM 24563 C CA . TRP A 1 22 ? -4.196 7.588 0.325 1.00 0.00 138 TRP A CA 15
ATOM 24564 C C . TRP A 1 22 ? -4.580 6.300 -0.401 1.00 0.00 138 TRP A C 15
ATOM 24565 O O . TRP A 1 22 ? -5.744 6.008 -0.600 1.00 0.00 138 TRP A O 15
ATOM 24586 N N . TRP A 1 23 ? -3.610 5.533 -0.812 1.00 0.00 139 TRP A N 15
ATOM 24587 C CA . TRP A 1 23 ? -3.923 4.273 -1.540 1.00 0.00 139 TRP A CA 15
ATOM 24588 C C . TRP A 1 23 ? -3.704 3.069 -0.631 1.00 0.00 139 TRP A C 15
ATOM 24589 O O . TRP A 1 23 ? -2.775 3.043 0.151 1.00 0.00 139 TRP A O 15
ATOM 24610 N N . PRO A 1 24 ? -4.564 2.099 -0.773 1.00 0.00 140 PRO A N 15
ATOM 24611 C CA . PRO A 1 24 ? -4.450 0.872 0.042 1.00 0.00 140 PRO A CA 15
ATOM 24612 C C . PRO A 1 24 ? -3.170 0.127 -0.329 1.00 0.00 140 PRO A C 15
ATOM 24613 O O . PRO A 1 24 ? -3.053 -0.458 -1.392 1.00 0.00 140 PRO A O 15
ATOM 24624 N N . SER A 1 25 ? -2.204 0.159 0.543 1.00 0.00 141 SER A N 15
ATOM 24625 C CA . SER A 1 25 ? -0.919 -0.536 0.275 1.00 0.00 141 SER A CA 15
ATOM 24626 C C . SER A 1 25 ? -0.430 -1.202 1.558 1.00 0.00 141 SER A C 15
ATOM 24627 O O . SER A 1 25 ? -0.697 -0.737 2.646 1.00 0.00 141 SER A O 15
ATOM 24635 N N . MET A 1 26 ? 0.280 -2.284 1.447 1.00 0.00 142 MET A N 15
ATOM 24636 C CA . MET A 1 26 ? 0.778 -2.974 2.671 1.00 0.00 142 MET A CA 15
ATOM 24637 C C . MET A 1 26 ? 2.291 -2.805 2.794 1.00 0.00 142 MET A C 15
ATOM 24638 O O . MET A 1 26 ? 3.005 -2.802 1.812 1.00 0.00 142 MET A O 15
ATOM 24652 N N . VAL A 1 27 ? 2.792 -2.671 3.992 1.00 0.00 143 VAL A N 15
ATOM 24653 C CA . VAL A 1 27 ? 4.264 -2.513 4.160 1.00 0.00 143 VAL A CA 15
ATOM 24654 C C . VAL A 1 27 ? 4.951 -3.852 3.890 1.00 0.00 143 VAL A C 15
ATOM 24655 O O . VAL A 1 27 ? 4.719 -4.831 4.572 1.00 0.00 143 VAL A O 15
ATOM 24668 N N . VAL A 1 28 ? 5.781 -3.906 2.887 1.00 0.00 144 VAL A N 15
ATOM 24669 C CA . VAL A 1 28 ? 6.474 -5.182 2.552 1.00 0.00 144 VAL A CA 15
ATOM 24670 C C . VAL A 1 28 ? 7.989 -5.012 2.656 1.00 0.00 144 VAL A C 15
ATOM 24671 O O . VAL A 1 28 ? 8.483 -4.029 3.170 1.00 0.00 144 VAL A O 15
ATOM 24684 N N . THR A 1 29 ? 8.723 -5.964 2.157 1.00 0.00 145 THR A N 15
ATOM 24685 C CA . THR A 1 29 ? 10.206 -5.873 2.200 1.00 0.00 145 THR A CA 15
ATOM 24686 C C . THR A 1 29 ? 10.773 -6.281 0.839 1.00 0.00 145 THR A C 15
ATOM 24687 O O . THR A 1 29 ? 10.187 -7.069 0.125 1.00 0.00 145 THR A O 15
ATOM 24698 N N . GLU A 1 30 ? 11.900 -5.745 0.467 1.00 0.00 146 GLU A N 15
ATOM 24699 C CA . GLU A 1 30 ? 12.484 -6.101 -0.856 1.00 0.00 146 GLU A CA 15
ATOM 24700 C C . GLU A 1 30 ? 12.501 -7.622 -1.026 1.00 0.00 146 GLU A C 15
ATOM 24701 O O . GLU A 1 30 ? 12.448 -8.131 -2.128 1.00 0.00 146 GLU A O 15
ATOM 24713 N N . SER A 1 31 ? 12.568 -8.353 0.056 1.00 0.00 147 SER A N 15
ATOM 24714 C CA . SER A 1 31 ? 12.579 -9.840 -0.059 1.00 0.00 147 SER A CA 15
ATOM 24715 C C . SER A 1 31 ? 11.286 -10.301 -0.731 1.00 0.00 147 SER A C 15
ATOM 24716 O O . SER A 1 31 ? 11.273 -11.228 -1.516 1.00 0.00 147 SER A O 15
ATOM 24724 N N . LYS A 1 32 ? 10.202 -9.626 -0.456 1.00 0.00 148 LYS A N 15
ATOM 24725 C CA . LYS A 1 32 ? 8.911 -9.985 -1.106 1.00 0.00 148 LYS A CA 15
ATOM 24726 C C . LYS A 1 32 ? 8.782 -9.147 -2.371 1.00 0.00 148 LYS A C 15
ATOM 24727 O O . LYS A 1 32 ? 8.231 -9.565 -3.370 1.00 0.00 148 LYS A O 15
ATOM 24746 N N . MET A 1 33 ? 9.313 -7.959 -2.322 1.00 0.00 149 MET A N 15
ATOM 24747 C CA . MET A 1 33 ? 9.269 -7.052 -3.490 1.00 0.00 149 MET A CA 15
ATOM 24748 C C . MET A 1 33 ? 9.995 -7.684 -4.681 1.00 0.00 149 MET A C 15
ATOM 24749 O O . MET A 1 33 ? 10.967 -8.396 -4.521 1.00 0.00 149 MET A O 15
ATOM 24763 N N . THR A 1 34 ? 9.539 -7.423 -5.875 1.00 0.00 150 THR A N 15
ATOM 24764 C CA . THR A 1 34 ? 10.213 -8.003 -7.070 1.00 0.00 150 THR A CA 15
ATOM 24765 C C . THR A 1 34 ? 11.349 -7.079 -7.518 1.00 0.00 150 THR A C 15
ATOM 24766 O O . THR A 1 34 ? 11.615 -6.065 -6.903 1.00 0.00 150 THR A O 15
ATOM 24777 N N . SER A 1 35 ? 12.017 -7.412 -8.587 1.00 0.00 151 SER A N 15
ATOM 24778 C CA . SER A 1 35 ? 13.125 -6.537 -9.064 1.00 0.00 151 SER A CA 15
ATOM 24779 C C . SER A 1 35 ? 12.545 -5.223 -9.588 1.00 0.00 151 SER A C 15
ATOM 24780 O O . SER A 1 35 ? 13.189 -4.192 -9.573 1.00 0.00 151 SER A O 15
ATOM 24788 N N . VAL A 1 36 ? 11.323 -5.255 -10.041 1.00 0.00 152 VAL A N 15
ATOM 24789 C CA . VAL A 1 36 ? 10.673 -4.017 -10.559 1.00 0.00 152 VAL A CA 15
ATOM 24790 C C . VAL A 1 36 ? 10.575 -2.981 -9.436 1.00 0.00 152 VAL A C 15
ATOM 24791 O O . VAL A 1 36 ? 10.883 -1.820 -9.613 1.00 0.00 152 VAL A O 15
ATOM 24804 N N . ALA A 1 37 ? 10.140 -3.401 -8.285 1.00 0.00 153 ALA A N 15
ATOM 24805 C CA . ALA A 1 37 ? 10.007 -2.460 -7.141 1.00 0.00 153 ALA A CA 15
ATOM 24806 C C . ALA A 1 37 ? 11.389 -2.013 -6.655 1.00 0.00 153 ALA A C 15
ATOM 24807 O O . ALA A 1 37 ? 11.587 -0.875 -6.273 1.00 0.00 153 ALA A O 15
ATOM 24814 N N . ARG A 1 38 ? 12.345 -2.901 -6.664 1.00 0.00 154 ARG A N 15
ATOM 24815 C CA . ARG A 1 38 ? 13.712 -2.529 -6.204 1.00 0.00 154 ARG A CA 15
ATOM 24816 C C . ARG A 1 38 ? 14.296 -1.456 -7.124 1.00 0.00 154 ARG A C 15
ATOM 24817 O O . ARG A 1 38 ? 15.161 -0.693 -6.739 1.00 0.00 154 ARG A O 15
ATOM 24838 N N . LYS A 1 39 ? 13.826 -1.395 -8.338 1.00 0.00 155 LYS A N 15
ATOM 24839 C CA . LYS A 1 39 ? 14.341 -0.377 -9.296 1.00 0.00 155 LYS A CA 15
ATOM 24840 C C . LYS A 1 39 ? 13.737 0.995 -8.973 1.00 0.00 155 LYS A C 15
ATOM 24841 O O . LYS A 1 39 ? 14.268 2.022 -9.347 1.00 0.00 155 LYS A O 15
ATOM 24860 N N . SER A 1 40 ? 12.632 1.022 -8.277 1.00 0.00 156 SER A N 15
ATOM 24861 C CA . SER A 1 40 ? 11.998 2.328 -7.936 1.00 0.00 156 SER A CA 15
ATOM 24862 C C . SER A 1 40 ? 12.430 2.799 -6.542 1.00 0.00 156 SER A C 15
ATOM 24863 O O . SER A 1 40 ? 11.952 3.798 -6.044 1.00 0.00 156 SER A O 15
ATOM 24871 N N . LYS A 1 41 ? 13.333 2.098 -5.909 1.00 0.00 157 LYS A N 15
ATOM 24872 C CA . LYS A 1 41 ? 13.784 2.530 -4.554 1.00 0.00 157 LYS A CA 15
ATOM 24873 C C . LYS A 1 41 ? 14.164 4.013 -4.591 1.00 0.00 157 LYS A C 15
ATOM 24874 O O . LYS A 1 41 ? 14.648 4.505 -5.591 1.00 0.00 157 LYS A O 15
ATOM 24893 N N . PRO A 1 42 ? 13.907 4.686 -3.503 1.00 0.00 158 PRO A N 15
ATOM 24894 C CA . PRO A 1 42 ? 14.197 6.133 -3.416 1.00 0.00 158 PRO A CA 15
ATOM 24895 C C . PRO A 1 42 ? 15.669 6.389 -3.085 1.00 0.00 158 PRO A C 15
ATOM 24896 O O . PRO A 1 42 ? 16.329 5.586 -2.456 1.00 0.00 158 PRO A O 15
ATOM 24907 N N . LYS A 1 43 ? 16.179 7.515 -3.502 1.00 0.00 159 LYS A N 15
ATOM 24908 C CA . LYS A 1 43 ? 17.601 7.853 -3.214 1.00 0.00 159 LYS A CA 15
ATOM 24909 C C . LYS A 1 43 ? 17.657 9.100 -2.329 1.00 0.00 159 LYS A C 15
ATOM 24910 O O . LYS A 1 43 ? 18.672 9.763 -2.232 1.00 0.00 159 LYS A O 15
ATOM 24929 N N . ARG A 1 44 ? 16.566 9.427 -1.690 1.00 0.00 160 ARG A N 15
ATOM 24930 C CA . ARG A 1 44 ? 16.538 10.635 -0.814 1.00 0.00 160 ARG A CA 15
ATOM 24931 C C . ARG A 1 44 ? 16.949 10.261 0.609 1.00 0.00 160 ARG A C 15
ATOM 24932 O O . ARG A 1 44 ? 17.120 9.102 0.933 1.00 0.00 160 ARG A O 15
ATOM 24953 N N . ALA A 1 45 ? 17.096 11.231 1.465 1.00 0.00 161 ALA A N 15
ATOM 24954 C CA . ALA A 1 45 ? 17.483 10.930 2.870 1.00 0.00 161 ALA A CA 15
ATOM 24955 C C . ALA A 1 45 ? 16.233 10.619 3.695 1.00 0.00 161 ALA A C 15
ATOM 24956 O O . ALA A 1 45 ? 15.168 11.148 3.448 1.00 0.00 161 ALA A O 15
ATOM 24963 N N . GLY A 1 46 ? 16.350 9.763 4.671 1.00 0.00 162 GLY A N 15
ATOM 24964 C CA . GLY A 1 46 ? 15.160 9.427 5.502 1.00 0.00 162 GLY A CA 15
ATOM 24965 C C . GLY A 1 46 ? 14.784 7.963 5.281 1.00 0.00 162 GLY A C 15
ATOM 24966 O O . GLY A 1 46 ? 15.098 7.377 4.265 1.00 0.00 162 GLY A O 15
ATOM 24970 N N . THR A 1 47 ? 14.105 7.367 6.222 1.00 0.00 163 THR A N 15
ATOM 24971 C CA . THR A 1 47 ? 13.705 5.943 6.058 1.00 0.00 163 THR A CA 15
ATOM 24972 C C . THR A 1 47 ? 12.485 5.848 5.139 1.00 0.00 163 THR A C 15
ATOM 24973 O O . THR A 1 47 ? 11.541 6.605 5.261 1.00 0.00 163 THR A O 15
ATOM 24984 N N . PHE A 1 48 ? 12.495 4.924 4.221 1.00 0.00 164 PHE A N 15
ATOM 24985 C CA . PHE A 1 48 ? 11.336 4.781 3.298 1.00 0.00 164 PHE A CA 15
ATOM 24986 C C . PHE A 1 48 ? 10.715 3.390 3.452 1.00 0.00 164 PHE A C 15
ATOM 24987 O O . PHE A 1 48 ? 11.408 2.395 3.525 1.00 0.00 164 PHE A O 15
ATOM 25004 N N . TYR A 1 49 ? 9.415 3.315 3.505 1.00 0.00 165 TYR A N 15
ATOM 25005 C CA . TYR A 1 49 ? 8.750 1.993 3.659 1.00 0.00 165 TYR A CA 15
ATOM 25006 C C . TYR A 1 49 ? 8.321 1.450 2.298 1.00 0.00 165 TYR A C 15
ATOM 25007 O O . TYR A 1 49 ? 7.488 2.039 1.637 1.00 0.00 165 TYR A O 15
ATOM 25025 N N . PRO A 1 50 ? 8.868 0.325 1.936 1.00 0.00 166 PRO A N 15
ATOM 25026 C CA . PRO A 1 50 ? 8.480 -0.303 0.660 1.00 0.00 166 PRO A CA 15
ATOM 25027 C C . PRO A 1 50 ? 7.112 -0.947 0.864 1.00 0.00 166 PRO A C 15
ATOM 25028 O O . PRO A 1 50 ? 6.948 -1.801 1.709 1.00 0.00 166 PRO A O 15
ATOM 25039 N N . VAL A 1 51 ? 6.124 -0.535 0.130 1.00 0.00 167 VAL A N 15
ATOM 25040 C CA . VAL A 1 51 ? 4.775 -1.125 0.336 1.00 0.00 167 VAL A CA 15
ATOM 25041 C C . VAL A 1 51 ? 4.257 -1.746 -0.953 1.00 0.00 167 VAL A C 15
ATOM 25042 O O . VAL A 1 51 ? 4.731 -1.455 -2.033 1.00 0.00 167 VAL A O 15
ATOM 25055 N N . ILE A 1 52 ? 3.251 -2.561 -0.853 1.00 0.00 168 ILE A N 15
ATOM 25056 C CA . ILE A 1 52 ? 2.671 -3.149 -2.077 1.00 0.00 168 ILE A CA 15
ATOM 25057 C C . ILE A 1 52 ? 1.357 -2.426 -2.357 1.00 0.00 168 ILE A C 15
ATOM 25058 O O . ILE A 1 52 ? 0.523 -2.278 -1.487 1.00 0.00 168 ILE A O 15
ATOM 25074 N N . PHE A 1 53 ? 1.183 -1.937 -3.545 1.00 0.00 169 PHE A N 15
ATOM 25075 C CA . PHE A 1 53 ? -0.059 -1.180 -3.855 1.00 0.00 169 PHE A CA 15
ATOM 25076 C C . PHE A 1 53 ? -1.135 -2.090 -4.447 1.00 0.00 169 PHE A C 15
ATOM 25077 O O . PHE A 1 53 ? -0.858 -2.950 -5.261 1.00 0.00 169 PHE A O 15
ATOM 25094 N N . PHE A 1 54 ? -2.367 -1.891 -4.062 1.00 0.00 170 PHE A N 15
ATOM 25095 C CA . PHE A 1 54 ? -3.463 -2.730 -4.623 1.00 0.00 170 PHE A CA 15
ATOM 25096 C C . PHE A 1 54 ? -4.185 -1.946 -5.732 1.00 0.00 170 PHE A C 15
ATOM 25097 O O . PHE A 1 54 ? -4.324 -0.736 -5.644 1.00 0.00 170 PHE A O 15
ATOM 25114 N N . PRO A 1 55 ? -4.646 -2.653 -6.734 1.00 0.00 171 PRO A N 15
ATOM 25115 C CA . PRO A 1 55 ? -4.462 -4.118 -6.819 1.00 0.00 171 PRO A CA 15
ATOM 25116 C C . PRO A 1 55 ? -3.182 -4.441 -7.600 1.00 0.00 171 PRO A C 15
ATOM 25117 O O . PRO A 1 55 ? -2.289 -3.624 -7.706 1.00 0.00 171 PRO A O 15
ATOM 25128 N N . ASN A 1 56 ? -3.090 -5.620 -8.155 1.00 0.00 172 ASN A N 15
ATOM 25129 C CA . ASN A 1 56 ? -1.874 -5.987 -8.940 1.00 0.00 172 ASN A CA 15
ATOM 25130 C C . ASN A 1 56 ? -0.624 -5.935 -8.057 1.00 0.00 172 ASN A C 15
ATOM 25131 O O . ASN A 1 56 ? 0.469 -5.712 -8.539 1.00 0.00 172 ASN A O 15
ATOM 25142 N N . LYS A 1 57 ? -0.791 -6.147 -6.775 1.00 0.00 173 LYS A N 15
ATOM 25143 C CA . LYS A 1 57 ? 0.361 -6.128 -5.818 1.00 0.00 173 LYS A CA 15
ATOM 25144 C C . LYS A 1 57 ? 1.522 -5.263 -6.324 1.00 0.00 173 LYS A C 15
ATOM 25145 O O . LYS A 1 57 ? 2.634 -5.729 -6.474 1.00 0.00 173 LYS A O 15
ATOM 25164 N N . GLU A 1 58 ? 1.286 -4.001 -6.569 1.00 0.00 174 GLU A N 15
ATOM 25165 C CA . GLU A 1 58 ? 2.397 -3.128 -7.042 1.00 0.00 174 GLU A CA 15
ATOM 25166 C C . GLU A 1 58 ? 3.387 -2.920 -5.896 1.00 0.00 174 GLU A C 15
ATOM 25167 O O . GLU A 1 58 ? 3.271 -3.533 -4.858 1.00 0.00 174 GLU A O 15
ATOM 25179 N N . TYR A 1 59 ? 4.353 -2.062 -6.068 1.00 0.00 175 TYR A N 15
ATOM 25180 C CA . TYR A 1 59 ? 5.335 -1.821 -4.975 1.00 0.00 175 TYR A CA 15
ATOM 25181 C C . TYR A 1 59 ? 5.767 -0.352 -4.986 1.00 0.00 175 TYR A C 15
ATOM 25182 O O . TYR A 1 59 ? 6.162 0.178 -6.007 1.00 0.00 175 TYR A O 15
ATOM 25200 N N . LEU A 1 60 ? 5.688 0.318 -3.867 1.00 0.00 176 LEU A N 15
ATOM 25201 C CA . LEU A 1 60 ? 6.088 1.754 -3.838 1.00 0.00 176 LEU A CA 15
ATOM 25202 C C . LEU A 1 60 ? 6.933 2.067 -2.603 1.00 0.00 176 LEU A C 15
ATOM 25203 O O . LEU A 1 60 ? 6.709 1.544 -1.532 1.00 0.00 176 LEU A O 15
ATOM 25219 N N . TRP A 1 61 ? 7.887 2.942 -2.743 1.00 0.00 177 TRP A N 15
ATOM 25220 C CA . TRP A 1 61 ? 8.733 3.320 -1.582 1.00 0.00 177 TRP A CA 15
ATOM 25221 C C . TRP A 1 61 ? 8.267 4.676 -1.043 1.00 0.00 177 TRP A C 15
ATOM 25222 O O . TRP A 1 61 ? 8.538 5.708 -1.624 1.00 0.00 177 TRP A O 15
ATOM 25243 N N . THR A 1 62 ? 7.556 4.684 0.050 1.00 0.00 178 THR A N 15
ATOM 25244 C CA . THR A 1 62 ? 7.065 5.979 0.602 1.00 0.00 178 THR A CA 15
ATOM 25245 C C . THR A 1 62 ? 7.577 6.181 2.030 1.00 0.00 178 THR A C 15
ATOM 25246 O O . THR A 1 62 ? 7.676 5.249 2.802 1.00 0.00 178 THR A O 15
ATOM 25257 N N . GLY A 1 63 ? 7.906 7.393 2.386 1.00 0.00 179 GLY A N 15
ATOM 25258 C CA . GLY A 1 63 ? 8.419 7.654 3.761 1.00 0.00 179 GLY A CA 15
ATOM 25259 C C . GLY A 1 63 ? 7.269 7.586 4.767 1.00 0.00 179 GLY A C 15
ATOM 25260 O O . GLY A 1 63 ? 6.110 7.589 4.407 1.00 0.00 179 GLY A O 15
ATOM 25264 N N . SER A 1 64 ? 7.589 7.519 6.031 1.00 0.00 180 SER A N 15
ATOM 25265 C CA . SER A 1 64 ? 6.528 7.442 7.078 1.00 0.00 180 SER A CA 15
ATOM 25266 C C . SER A 1 64 ? 5.704 8.736 7.116 1.00 0.00 180 SER A C 15
ATOM 25267 O O . SER A 1 64 ? 4.568 8.744 7.545 1.00 0.00 180 SER A O 15
ATOM 25275 N N . ASP A 1 65 ? 6.271 9.827 6.682 1.00 0.00 181 ASP A N 15
ATOM 25276 C CA . ASP A 1 65 ? 5.522 11.118 6.707 1.00 0.00 181 ASP A CA 15
ATOM 25277 C C . ASP A 1 65 ? 4.185 10.990 5.968 1.00 0.00 181 ASP A C 15
ATOM 25278 O O . ASP A 1 65 ? 3.146 11.350 6.485 1.00 0.00 181 ASP A O 15
ATOM 25287 N N . SER A 1 66 ? 4.199 10.487 4.764 1.00 0.00 182 SER A N 15
ATOM 25288 C CA . SER A 1 66 ? 2.924 10.348 4.000 1.00 0.00 182 SER A CA 15
ATOM 25289 C C . SER A 1 66 ? 2.330 8.952 4.209 1.00 0.00 182 SER A C 15
ATOM 25290 O O . SER A 1 66 ? 1.401 8.555 3.533 1.00 0.00 182 SER A O 15
ATOM 25298 N N . LEU A 1 67 ? 2.862 8.201 5.134 1.00 0.00 183 LEU A N 15
ATOM 25299 C CA . LEU A 1 67 ? 2.328 6.831 5.374 1.00 0.00 183 LEU A CA 15
ATOM 25300 C C . LEU A 1 67 ? 1.425 6.797 6.604 1.00 0.00 183 LEU A C 15
ATOM 25301 O O . LEU A 1 67 ? 1.682 7.440 7.601 1.00 0.00 183 LEU A O 15
ATOM 25317 N N . THR A 1 68 ? 0.369 6.037 6.536 1.00 0.00 184 THR A N 15
ATOM 25318 C CA . THR A 1 68 ? -0.558 5.938 7.695 1.00 0.00 184 THR A CA 15
ATOM 25319 C C . THR A 1 68 ? -1.051 4.494 7.835 1.00 0.00 184 THR A C 15
ATOM 25320 O O . THR A 1 68 ? -1.068 3.755 6.876 1.00 0.00 184 THR A O 15
ATOM 25331 N N . PRO A 1 69 ? -1.436 4.141 9.026 1.00 0.00 185 PRO A N 15
ATOM 25332 C CA . PRO A 1 69 ? -1.936 2.770 9.281 1.00 0.00 185 PRO A CA 15
ATOM 25333 C C . PRO A 1 69 ? -3.346 2.596 8.703 1.00 0.00 185 PRO A C 15
ATOM 25334 O O . PRO A 1 69 ? -4.207 3.437 8.870 1.00 0.00 185 PRO A O 15
ATOM 25345 N N . LEU A 1 70 ? -3.585 1.505 8.024 1.00 0.00 186 LEU A N 15
ATOM 25346 C CA . LEU A 1 70 ? -4.935 1.261 7.432 1.00 0.00 186 LEU A CA 15
ATOM 25347 C C . LEU A 1 70 ? -5.580 0.052 8.121 1.00 0.00 186 LEU A C 15
ATOM 25348 O O . LEU A 1 70 ? -4.947 -0.964 8.328 1.00 0.00 186 LEU A O 15
ATOM 25364 N N . THR A 1 71 ? -6.828 0.156 8.489 1.00 0.00 187 THR A N 15
ATOM 25365 C CA . THR A 1 71 ? -7.499 -0.989 9.173 1.00 0.00 187 THR A CA 15
ATOM 25366 C C . THR A 1 71 ? -8.480 -1.683 8.229 1.00 0.00 187 THR A C 15
ATOM 25367 O O . THR A 1 71 ? -8.938 -1.111 7.259 1.00 0.00 187 THR A O 15
ATOM 25378 N N . SER A 1 72 ? -8.823 -2.908 8.518 1.00 0.00 188 SER A N 15
ATOM 25379 C CA . SER A 1 72 ? -9.789 -3.630 7.647 1.00 0.00 188 SER A CA 15
ATOM 25380 C C . SER A 1 72 ? -11.139 -2.917 7.686 1.00 0.00 188 SER A C 15
ATOM 25381 O O . SER A 1 72 ? -11.819 -2.795 6.687 1.00 0.00 188 SER A O 15
ATOM 25389 N N . GLU A 1 73 ? -11.525 -2.436 8.835 1.00 0.00 189 GLU A N 15
ATOM 25390 C CA . GLU A 1 73 ? -12.826 -1.719 8.943 1.00 0.00 189 GLU A CA 15
ATOM 25391 C C . GLU A 1 73 ? -12.820 -0.512 8.007 1.00 0.00 189 GLU A C 15
ATOM 25392 O O . GLU A 1 73 ? -13.773 -0.255 7.297 1.00 0.00 189 GLU A O 15
ATOM 25404 N N . ALA A 1 74 ? -11.747 0.225 7.996 1.00 0.00 190 ALA A N 15
ATOM 25405 C CA . ALA A 1 74 ? -11.667 1.411 7.098 1.00 0.00 190 ALA A CA 15
ATOM 25406 C C . ALA A 1 74 ? -11.730 0.958 5.640 1.00 0.00 190 ALA A C 15
ATOM 25407 O O . ALA A 1 74 ? -12.365 1.582 4.809 1.00 0.00 190 ALA A O 15
ATOM 25414 N N . ILE A 1 75 ? -11.079 -0.125 5.326 1.00 0.00 191 ILE A N 15
ATOM 25415 C CA . ILE A 1 75 ? -11.103 -0.625 3.923 1.00 0.00 191 ILE A CA 15
ATOM 25416 C C . ILE A 1 75 ? -12.539 -0.949 3.508 1.00 0.00 191 ILE A C 15
ATOM 25417 O O . ILE A 1 75 ? -13.017 -0.491 2.492 1.00 0.00 191 ILE A O 15
ATOM 25433 N N . SER A 1 76 ? -13.230 -1.731 4.292 1.00 0.00 192 SER A N 15
ATOM 25434 C CA . SER A 1 76 ? -14.638 -2.081 3.944 1.00 0.00 192 SER A CA 15
ATOM 25435 C C . SER A 1 76 ? -15.480 -0.808 3.836 1.00 0.00 192 SER A C 15
ATOM 25436 O O . SER A 1 76 ? -16.248 -0.635 2.906 1.00 0.00 192 SER A O 15
ATOM 25444 N N . GLN A 1 77 ? -15.337 0.091 4.773 1.00 0.00 193 GLN A N 15
ATOM 25445 C CA . GLN A 1 77 ? -16.123 1.354 4.707 1.00 0.00 193 GLN A CA 15
ATOM 25446 C C . GLN A 1 77 ? -15.886 2.012 3.350 1.00 0.00 193 GLN A C 15
ATOM 25447 O O . GLN A 1 77 ? -16.794 2.527 2.727 1.00 0.00 193 GLN A O 15
ATOM 25461 N N . PHE A 1 78 ? -14.670 1.980 2.878 1.00 0.00 194 PHE A N 15
ATOM 25462 C CA . PHE A 1 78 ? -14.381 2.585 1.552 1.00 0.00 194 PHE A CA 15
ATOM 25463 C C . PHE A 1 78 ? -15.126 1.804 0.464 1.00 0.00 194 PHE A C 15
ATOM 25464 O O . PHE A 1 78 ? -15.733 2.376 -0.420 1.00 0.00 194 PHE A O 15
ATOM 25481 N N . LEU A 1 79 ? -15.084 0.499 0.523 1.00 0.00 195 LEU A N 15
ATOM 25482 C CA . LEU A 1 79 ? -15.790 -0.311 -0.509 1.00 0.00 195 LEU A CA 15
ATOM 25483 C C . LEU A 1 79 ? -17.232 0.173 -0.628 1.00 0.00 195 LEU A C 15
ATOM 25484 O O . LEU A 1 79 ? -17.729 0.411 -1.710 1.00 0.00 195 LEU A O 15
ATOM 25500 N N . GLU A 1 80 ? -17.904 0.349 0.475 1.00 0.00 196 GLU A N 15
ATOM 25501 C CA . GLU A 1 80 ? -19.302 0.848 0.400 1.00 0.00 196 GLU A CA 15
ATOM 25502 C C . GLU A 1 80 ? -19.282 2.229 -0.255 1.00 0.00 196 GLU A C 15
ATOM 25503 O O . GLU A 1 80 ? -20.076 2.535 -1.120 1.00 0.00 196 GLU A O 15
ATOM 25515 N N . LYS A 1 81 ? -18.347 3.048 0.137 1.00 0.00 197 LYS A N 15
ATOM 25516 C CA . LYS A 1 81 ? -18.226 4.400 -0.476 1.00 0.00 197 LYS A CA 15
ATOM 25517 C C . LYS A 1 81 ? -16.744 4.741 -0.667 1.00 0.00 197 LYS A C 15
ATOM 25518 O O . LYS A 1 81 ? -16.035 4.979 0.290 1.00 0.00 197 LYS A O 15
ATOM 25537 N N . PRO A 1 82 ? -16.324 4.746 -1.902 1.00 0.00 198 PRO A N 15
ATOM 25538 C CA . PRO A 1 82 ? -14.921 5.050 -2.235 1.00 0.00 198 PRO A CA 15
ATOM 25539 C C . PRO A 1 82 ? -14.726 6.543 -2.523 1.00 0.00 198 PRO A C 15
ATOM 25540 O O . PRO A 1 82 ? -15.610 7.209 -3.023 1.00 0.00 198 PRO A O 15
ATOM 25551 N N . LYS A 1 83 ? -13.568 7.071 -2.211 1.00 0.00 199 LYS A N 15
ATOM 25552 C CA . LYS A 1 83 ? -13.315 8.518 -2.472 1.00 0.00 199 LYS A CA 15
ATOM 25553 C C . LYS A 1 83 ? -11.805 8.786 -2.588 1.00 0.00 199 LYS A C 15
ATOM 25554 O O . LYS A 1 83 ? -11.047 8.387 -1.725 1.00 0.00 199 LYS A O 15
ATOM 25573 N N . PRO A 1 84 ? -11.406 9.463 -3.643 1.00 0.00 200 PRO A N 15
ATOM 25574 C CA . PRO A 1 84 ? -12.361 9.936 -4.678 1.00 0.00 200 PRO A CA 15
ATOM 25575 C C . PRO A 1 84 ? -12.869 8.747 -5.495 1.00 0.00 200 PRO A C 15
ATOM 25576 O O . PRO A 1 84 ? -12.583 7.607 -5.185 1.00 0.00 200 PRO A O 15
ATOM 25587 N N . LYS A 1 85 ? -13.619 8.993 -6.533 1.00 0.00 201 LYS A N 15
ATOM 25588 C CA . LYS A 1 85 ? -14.132 7.855 -7.348 1.00 0.00 201 LYS A CA 15
ATOM 25589 C C . LYS A 1 85 ? -13.102 7.455 -8.409 1.00 0.00 201 LYS A C 15
ATOM 25590 O O . LYS A 1 85 ? -13.172 7.867 -9.549 1.00 0.00 201 LYS A O 15
ATOM 25609 N N . THR A 1 86 ? -12.161 6.632 -8.039 1.00 0.00 202 THR A N 15
ATOM 25610 C CA . THR A 1 86 ? -11.134 6.170 -9.020 1.00 0.00 202 THR A CA 15
ATOM 25611 C C . THR A 1 86 ? -11.255 4.657 -9.210 1.00 0.00 202 THR A C 15
ATOM 25612 O O . THR A 1 86 ? -11.073 3.890 -8.287 1.00 0.00 202 THR A O 15
ATOM 25623 N N . ALA A 1 87 ? -11.571 4.223 -10.397 1.00 0.00 203 ALA A N 15
ATOM 25624 C CA . ALA A 1 87 ? -11.718 2.760 -10.641 1.00 0.00 203 ALA A CA 15
ATOM 25625 C C . ALA A 1 87 ? -10.498 1.991 -10.125 1.00 0.00 203 ALA A C 15
ATOM 25626 O O . ALA A 1 87 ? -10.620 0.913 -9.577 1.00 0.00 203 ALA A O 15
ATOM 25633 N N . SER A 1 88 ? -9.320 2.525 -10.300 1.00 0.00 204 SER A N 15
ATOM 25634 C CA . SER A 1 88 ? -8.104 1.804 -9.824 1.00 0.00 204 SER A CA 15
ATOM 25635 C C . SER A 1 88 ? -8.091 1.706 -8.297 1.00 0.00 204 SER A C 15
ATOM 25636 O O . SER A 1 88 ? -7.876 0.646 -7.742 1.00 0.00 204 SER A O 15
ATOM 25644 N N . LEU A 1 89 ? -8.322 2.790 -7.607 1.00 0.00 205 LEU A N 15
ATOM 25645 C CA . LEU A 1 89 ? -8.322 2.723 -6.116 1.00 0.00 205 LEU A CA 15
ATOM 25646 C C . LEU A 1 89 ? -9.429 1.788 -5.649 1.00 0.00 205 LEU A C 15
ATOM 25647 O O . LEU A 1 89 ? -9.205 0.872 -4.885 1.00 0.00 205 LEU A O 15
ATOM 25663 N N . ILE A 1 90 ? -10.628 2.006 -6.109 1.00 0.00 206 ILE A N 15
ATOM 25664 C CA . ILE A 1 90 ? -11.737 1.115 -5.688 1.00 0.00 206 ILE A CA 15
ATOM 25665 C C . ILE A 1 90 ? -11.317 -0.331 -5.930 1.00 0.00 206 ILE A C 15
ATOM 25666 O O . ILE A 1 90 ? -11.586 -1.208 -5.132 1.00 0.00 206 ILE A O 15
ATOM 25682 N N . LYS A 1 91 ? -10.617 -0.581 -7.002 1.00 0.00 207 LYS A N 15
ATOM 25683 C CA . LYS A 1 91 ? -10.140 -1.966 -7.255 1.00 0.00 207 LYS A CA 15
ATOM 25684 C C . LYS A 1 91 ? -8.997 -2.250 -6.280 1.00 0.00 207 LYS A C 15
ATOM 25685 O O . LYS A 1 91 ? -8.735 -3.377 -5.909 1.00 0.00 207 LYS A O 15
ATOM 25704 N N . ALA A 1 92 ? -8.330 -1.211 -5.850 1.00 0.00 208 ALA A N 15
ATOM 25705 C CA . ALA A 1 92 ? -7.212 -1.369 -4.879 1.00 0.00 208 ALA A CA 15
ATOM 25706 C C . ALA A 1 92 ? -7.762 -1.857 -3.539 1.00 0.00 208 ALA A C 15
ATOM 25707 O O . ALA A 1 92 ? -7.305 -2.835 -2.984 1.00 0.00 208 ALA A O 15
ATOM 25714 N N . TYR A 1 93 ? -8.749 -1.179 -3.024 1.00 0.00 209 TYR A N 15
ATOM 25715 C CA . TYR A 1 93 ? -9.348 -1.594 -1.726 1.00 0.00 209 TYR A CA 15
ATOM 25716 C C . TYR A 1 93 ? -10.102 -2.907 -1.904 1.00 0.00 209 TYR A C 15
ATOM 25717 O O . TYR A 1 93 ? -10.006 -3.801 -1.096 1.00 0.00 209 TYR A O 15
ATOM 25735 N N . LYS A 1 94 ? -10.853 -3.032 -2.962 1.00 0.00 210 LYS A N 15
ATOM 25736 C CA . LYS A 1 94 ? -11.607 -4.294 -3.188 1.00 0.00 210 LYS A CA 15
ATOM 25737 C C . LYS A 1 94 ? -10.637 -5.475 -3.235 1.00 0.00 210 LYS A C 15
ATOM 25738 O O . LYS A 1 94 ? -10.926 -6.550 -2.748 1.00 0.00 210 LYS A O 15
ATOM 25757 N N . MET A 1 95 ? -9.478 -5.281 -3.810 1.00 0.00 211 MET A N 15
ATOM 25758 C CA . MET A 1 95 ? -8.484 -6.386 -3.877 1.00 0.00 211 MET A CA 15
ATOM 25759 C C . MET A 1 95 ? -7.714 -6.469 -2.556 1.00 0.00 211 MET A C 15
ATOM 25760 O O . MET A 1 95 ? -7.417 -7.540 -2.064 1.00 0.00 211 MET A O 15
ATOM 25774 N N . ALA A 1 96 ? -7.398 -5.343 -1.974 1.00 0.00 212 ALA A N 15
ATOM 25775 C CA . ALA A 1 96 ? -6.659 -5.355 -0.679 1.00 0.00 212 ALA A CA 15
ATOM 25776 C C . ALA A 1 96 ? -7.551 -5.941 0.416 1.00 0.00 212 ALA A C 15
ATOM 25777 O O . ALA A 1 96 ? -7.089 -6.591 1.333 1.00 0.00 212 ALA A O 15
ATOM 25784 N N . GLN A 1 97 ? -8.832 -5.718 0.317 1.00 0.00 213 GLN A N 15
ATOM 25785 C CA . GLN A 1 97 ? -9.773 -6.260 1.335 1.00 0.00 213 GLN A CA 15
ATOM 25786 C C . GLN A 1 97 ? -9.715 -7.788 1.325 1.00 0.00 213 GLN A C 15
ATOM 25787 O O . GLN A 1 97 ? -9.705 -8.430 2.357 1.00 0.00 213 GLN A O 15
ATOM 25801 N N . SER A 1 98 ? -9.671 -8.372 0.160 1.00 0.00 214 SER A N 15
ATOM 25802 C CA . SER A 1 98 ? -9.606 -9.859 0.070 1.00 0.00 214 SER A CA 15
ATOM 25803 C C . SER A 1 98 ? -8.271 -10.364 0.627 1.00 0.00 214 SER A C 15
ATOM 25804 O O . SER A 1 98 ? -8.153 -11.499 1.043 1.00 0.00 214 SER A O 15
ATOM 25812 N N . THR A 1 99 ? -7.264 -9.531 0.638 1.00 0.00 215 THR A N 15
ATOM 25813 C CA . THR A 1 99 ? -5.941 -9.972 1.168 1.00 0.00 215 THR A CA 15
ATOM 25814 C C . THR A 1 99 ? -5.776 -9.522 2.624 1.00 0.00 215 THR A C 15
ATOM 25815 O O . THR A 1 99 ? -5.831 -8.344 2.919 1.00 0.00 215 THR A O 15
ATOM 25826 N N . PRO A 1 100 ? -5.584 -10.482 3.491 1.00 0.00 216 PRO A N 15
ATOM 25827 C CA . PRO A 1 100 ? -5.414 -10.183 4.936 1.00 0.00 216 PRO A CA 15
ATOM 25828 C C . PRO A 1 100 ? -4.061 -9.515 5.206 1.00 0.00 216 PRO A C 15
ATOM 25829 O O . PRO A 1 100 ? -3.996 -8.413 5.716 1.00 0.00 216 PRO A O 15
ATOM 25840 N N . ASP A 1 101 ? -2.979 -10.171 4.881 1.00 0.00 217 ASP A N 15
ATOM 25841 C CA . ASP A 1 101 ? -1.640 -9.562 5.135 1.00 0.00 217 ASP A CA 15
ATOM 25842 C C . ASP A 1 101 ? -0.639 -9.976 4.052 1.00 0.00 217 ASP A C 15
ATOM 25843 O O . ASP A 1 101 ? -1.007 -10.475 3.005 1.00 0.00 217 ASP A O 15
ATOM 25852 N N . LEU A 1 102 ? 0.626 -9.769 4.300 1.00 0.00 218 LEU A N 15
ATOM 25853 C CA . LEU A 1 102 ? 1.666 -10.142 3.296 1.00 0.00 218 LEU A CA 15
ATOM 25854 C C . LEU A 1 102 ? 1.823 -11.664 3.244 1.00 0.00 218 LEU A C 15
ATOM 25855 O O . LEU A 1 102 ? 2.069 -12.238 2.202 1.00 0.00 218 LEU A O 15
ATOM 25871 N N . ASP A 1 103 ? 1.683 -12.320 4.361 1.00 0.00 219 ASP A N 15
ATOM 25872 C CA . ASP A 1 103 ? 1.824 -13.805 4.376 1.00 0.00 219 ASP A CA 15
ATOM 25873 C C . ASP A 1 103 ? 0.867 -14.436 3.362 1.00 0.00 219 ASP A C 15
ATOM 25874 O O . ASP A 1 103 ? 1.020 -15.577 2.976 1.00 0.00 219 ASP A O 15
ATOM 25883 N N . SER A 1 104 ? -0.121 -13.701 2.926 1.00 0.00 220 SER A N 15
ATOM 25884 C CA . SER A 1 104 ? -1.084 -14.261 1.935 1.00 0.00 220 SER A CA 15
ATOM 25885 C C . SER A 1 104 ? -0.821 -13.668 0.549 1.00 0.00 220 SER A C 15
ATOM 25886 O O . SER A 1 104 ? -1.141 -14.263 -0.462 1.00 0.00 220 SER A O 15
ATOM 25894 N N . LEU A 1 105 ? -0.243 -12.499 0.491 1.00 0.00 221 LEU A N 15
ATOM 25895 C CA . LEU A 1 105 ? 0.036 -11.873 -0.834 1.00 0.00 221 LEU A CA 15
ATOM 25896 C C . LEU A 1 105 ? 0.968 -12.769 -1.652 1.00 0.00 221 LEU A C 15
ATOM 25897 O O . LEU A 1 105 ? 1.640 -13.631 -1.122 1.00 0.00 221 LEU A O 15
ATOM 25913 N N . SER A 1 106 ? 1.011 -12.575 -2.941 1.00 0.00 222 SER A N 15
ATOM 25914 C CA . SER A 1 106 ? 1.897 -13.421 -3.792 1.00 0.00 222 SER A CA 15
ATOM 25915 C C . SER A 1 106 ? 2.790 -12.541 -4.671 1.00 0.00 222 SER A C 15
ATOM 25916 O O . SER A 1 106 ? 2.315 -11.734 -5.445 1.00 0.00 222 SER A O 15
ATOM 25924 N N . VAL A 1 107 ? 4.081 -12.690 -4.556 1.00 0.00 223 VAL A N 15
ATOM 25925 C CA . VAL A 1 107 ? 5.006 -11.866 -5.382 1.00 0.00 223 VAL A CA 15
ATOM 25926 C C . VAL A 1 107 ? 5.214 -12.518 -6.753 1.00 0.00 223 VAL A C 15
ATOM 25927 O O . VAL A 1 107 ? 5.477 -13.702 -6.844 1.00 0.00 223 VAL A O 15
ATOM 25940 N N . PRO A 1 108 ? 5.089 -11.718 -7.780 1.00 0.00 224 PRO A N 15
ATOM 25941 C CA . PRO A 1 108 ? 5.266 -12.224 -9.162 1.00 0.00 224 PRO A CA 15
ATOM 25942 C C . PRO A 1 108 ? 6.753 -12.435 -9.461 1.00 0.00 224 PRO A C 15
ATOM 25943 O O . PRO A 1 108 ? 7.567 -12.538 -8.565 1.00 0.00 224 PRO A O 15
ATOM 25954 N N . SER A 1 109 ? 7.115 -12.499 -10.714 1.00 0.00 225 SER A N 15
ATOM 25955 C CA . SER A 1 109 ? 8.551 -12.703 -11.063 1.00 0.00 225 SER A CA 15
ATOM 25956 C C . SER A 1 109 ? 9.294 -11.366 -11.048 1.00 0.00 225 SER A C 15
ATOM 25957 O O . SER A 1 109 ? 8.785 -10.434 -10.448 1.00 0.00 225 SER A O 15
ATOM 25966 N N . SER A 1 2 ? 2.155 11.394 20.960 1.00 0.00 118 SER A N 16
ATOM 25967 C CA . SER A 1 2 ? 2.921 10.855 19.800 1.00 0.00 118 SER A CA 16
ATOM 25968 C C . SER A 1 2 ? 2.305 9.534 19.328 1.00 0.00 118 SER A C 16
ATOM 25969 O O . SER A 1 2 ? 2.924 8.490 19.396 1.00 0.00 118 SER A O 16
ATOM 25979 N N . GLU A 1 3 ? 1.091 9.573 18.850 1.00 0.00 119 GLU A N 16
ATOM 25980 C CA . GLU A 1 3 ? 0.435 8.320 18.374 1.00 0.00 119 GLU A CA 16
ATOM 25981 C C . GLU A 1 3 ? 1.002 7.910 17.012 1.00 0.00 119 GLU A C 16
ATOM 25982 O O . GLU A 1 3 ? 0.550 8.365 15.979 1.00 0.00 119 GLU A O 16
ATOM 25994 N N . ARG A 1 4 ? 1.989 7.056 16.998 1.00 0.00 120 ARG A N 16
ATOM 25995 C CA . ARG A 1 4 ? 2.582 6.621 15.700 1.00 0.00 120 ARG A CA 16
ATOM 25996 C C . ARG A 1 4 ? 2.389 5.113 15.507 1.00 0.00 120 ARG A C 16
ATOM 25997 O O . ARG A 1 4 ? 2.250 4.368 16.457 1.00 0.00 120 ARG A O 16
ATOM 26018 N N . VAL A 1 5 ? 2.385 4.656 14.283 1.00 0.00 121 VAL A N 16
ATOM 26019 C CA . VAL A 1 5 ? 2.204 3.195 14.031 1.00 0.00 121 VAL A CA 16
ATOM 26020 C C . VAL A 1 5 ? 3.488 2.597 13.454 1.00 0.00 121 VAL A C 16
ATOM 26021 O O . VAL A 1 5 ? 3.889 2.922 12.354 1.00 0.00 121 VAL A O 16
ATOM 26034 N N . ASN A 1 6 ? 4.117 1.699 14.157 1.00 0.00 122 ASN A N 16
ATOM 26035 C CA . ASN A 1 6 ? 5.340 1.073 13.595 1.00 0.00 122 ASN A CA 16
ATOM 26036 C C . ASN A 1 6 ? 4.906 0.102 12.503 1.00 0.00 122 ASN A C 16
ATOM 26037 O O . ASN A 1 6 ? 4.441 -0.990 12.770 1.00 0.00 122 ASN A O 16
ATOM 26048 N N . TYR A 1 7 ? 5.018 0.513 11.278 1.00 0.00 123 TYR A N 16
ATOM 26049 C CA . TYR A 1 7 ? 4.579 -0.349 10.151 1.00 0.00 123 TYR A CA 16
ATOM 26050 C C . TYR A 1 7 ? 5.481 -1.574 9.998 1.00 0.00 123 TYR A C 16
ATOM 26051 O O . TYR A 1 7 ? 6.648 -1.471 9.673 1.00 0.00 123 TYR A O 16
ATOM 26069 N N . LYS A 1 8 ? 4.931 -2.736 10.215 1.00 0.00 124 LYS A N 16
ATOM 26070 C CA . LYS A 1 8 ? 5.720 -3.992 10.074 1.00 0.00 124 LYS A CA 16
ATOM 26071 C C . LYS A 1 8 ? 5.405 -4.640 8.725 1.00 0.00 124 LYS A C 16
ATOM 26072 O O . LYS A 1 8 ? 4.403 -4.331 8.108 1.00 0.00 124 LYS A O 16
ATOM 26091 N N . PRO A 1 9 ? 6.268 -5.520 8.305 1.00 0.00 125 PRO A N 16
ATOM 26092 C CA . PRO A 1 9 ? 6.067 -6.212 7.011 1.00 0.00 125 PRO A CA 16
ATOM 26093 C C . PRO A 1 9 ? 4.814 -7.089 7.076 1.00 0.00 125 PRO A C 16
ATOM 26094 O O . PRO A 1 9 ? 4.726 -8.008 7.867 1.00 0.00 125 PRO A O 16
ATOM 26105 N N . GLY A 1 10 ? 3.838 -6.803 6.256 1.00 0.00 126 GLY A N 16
ATOM 26106 C CA . GLY A 1 10 ? 2.586 -7.606 6.277 1.00 0.00 126 GLY A CA 16
ATOM 26107 C C . GLY A 1 10 ? 1.448 -6.764 6.860 1.00 0.00 126 GLY A C 16
ATOM 26108 O O . GLY A 1 10 ? 0.311 -7.191 6.902 1.00 0.00 126 GLY A O 16
ATOM 26112 N N . MET A 1 11 ? 1.734 -5.564 7.300 1.00 0.00 127 MET A N 16
ATOM 26113 C CA . MET A 1 11 ? 0.649 -4.706 7.860 1.00 0.00 127 MET A CA 16
ATOM 26114 C C . MET A 1 11 ? 0.021 -3.871 6.744 1.00 0.00 127 MET A C 16
ATOM 26115 O O . MET A 1 11 ? 0.703 -3.194 6.002 1.00 0.00 127 MET A O 16
ATOM 26129 N N . ARG A 1 12 ? -1.276 -3.920 6.614 1.00 0.00 128 ARG A N 16
ATOM 26130 C CA . ARG A 1 12 ? -1.945 -3.134 5.539 1.00 0.00 128 ARG A CA 16
ATOM 26131 C C . ARG A 1 12 ? -2.035 -1.655 5.935 1.00 0.00 128 ARG A C 16
ATOM 26132 O O . ARG A 1 12 ? -2.672 -1.294 6.909 1.00 0.00 128 ARG A O 16
ATOM 26153 N N . VAL A 1 13 ? -1.405 -0.796 5.184 1.00 0.00 129 VAL A N 16
ATOM 26154 C CA . VAL A 1 13 ? -1.455 0.655 5.513 1.00 0.00 129 VAL A CA 16
ATOM 26155 C C . VAL A 1 13 ? -1.895 1.463 4.291 1.00 0.00 129 VAL A C 16
ATOM 26156 O O . VAL A 1 13 ? -2.011 0.948 3.197 1.00 0.00 129 VAL A O 16
ATOM 26169 N N . LEU A 1 14 ? -2.132 2.729 4.476 1.00 0.00 130 LEU A N 16
ATOM 26170 C CA . LEU A 1 14 ? -2.555 3.591 3.342 1.00 0.00 130 LEU A CA 16
ATOM 26171 C C . LEU A 1 14 ? -1.382 4.482 2.931 1.00 0.00 130 LEU A C 16
ATOM 26172 O O . LEU A 1 14 ? -0.739 5.098 3.759 1.00 0.00 130 LEU A O 16
ATOM 26188 N N . THR A 1 15 ? -1.081 4.540 1.666 1.00 0.00 131 THR A N 16
ATOM 26189 C CA . THR A 1 15 ? 0.066 5.373 1.215 1.00 0.00 131 THR A CA 16
ATOM 26190 C C . THR A 1 15 ? -0.415 6.514 0.320 1.00 0.00 131 THR A C 16
ATOM 26191 O O . THR A 1 15 ? -0.874 6.301 -0.786 1.00 0.00 131 THR A O 16
ATOM 26202 N N . LYS A 1 16 ? -0.310 7.725 0.789 1.00 0.00 132 LYS A N 16
ATOM 26203 C CA . LYS A 1 16 ? -0.757 8.887 -0.040 1.00 0.00 132 LYS A CA 16
ATOM 26204 C C . LYS A 1 16 ? 0.316 9.253 -1.066 1.00 0.00 132 LYS A C 16
ATOM 26205 O O . LYS A 1 16 ? 1.494 9.262 -0.765 1.00 0.00 132 LYS A O 16
ATOM 26224 N N . MET A 1 17 ? -0.073 9.558 -2.277 1.00 0.00 133 MET A N 16
ATOM 26225 C CA . MET A 1 17 ? 0.945 9.923 -3.305 1.00 0.00 133 MET A CA 16
ATOM 26226 C C . MET A 1 17 ? 0.676 11.347 -3.812 1.00 0.00 133 MET A C 16
ATOM 26227 O O . MET A 1 17 ? -0.389 11.892 -3.605 1.00 0.00 133 MET A O 16
ATOM 26241 N N . SER A 1 18 ? 1.634 11.964 -4.453 1.00 0.00 134 SER A N 16
ATOM 26242 C CA . SER A 1 18 ? 1.423 13.362 -4.947 1.00 0.00 134 SER A CA 16
ATOM 26243 C C . SER A 1 18 ? 0.185 13.430 -5.848 1.00 0.00 134 SER A C 16
ATOM 26244 O O . SER A 1 18 ? 0.085 12.725 -6.832 1.00 0.00 134 SER A O 16
ATOM 26252 N N . GLY A 1 19 ? -0.761 14.269 -5.516 1.00 0.00 135 GLY A N 16
ATOM 26253 C CA . GLY A 1 19 ? -1.989 14.369 -6.356 1.00 0.00 135 GLY A CA 16
ATOM 26254 C C . GLY A 1 19 ? -2.740 13.042 -6.279 1.00 0.00 135 GLY A C 16
ATOM 26255 O O . GLY A 1 19 ? -3.604 12.751 -7.082 1.00 0.00 135 GLY A O 16
ATOM 26259 N N . PHE A 1 20 ? -2.394 12.226 -5.323 1.00 0.00 136 PHE A N 16
ATOM 26260 C CA . PHE A 1 20 ? -3.053 10.900 -5.184 1.00 0.00 136 PHE A CA 16
ATOM 26261 C C . PHE A 1 20 ? -3.517 10.661 -3.745 1.00 0.00 136 PHE A C 16
ATOM 26262 O O . PHE A 1 20 ? -2.783 10.900 -2.804 1.00 0.00 136 PHE A O 16
ATOM 26279 N N . PRO A 1 21 ? -4.722 10.175 -3.637 1.00 0.00 137 PRO A N 16
ATOM 26280 C CA . PRO A 1 21 ? -5.320 9.878 -2.311 1.00 0.00 137 PRO A CA 16
ATOM 26281 C C . PRO A 1 21 ? -4.613 8.687 -1.659 1.00 0.00 137 PRO A C 16
ATOM 26282 O O . PRO A 1 21 ? -4.007 7.873 -2.326 1.00 0.00 137 PRO A O 16
ATOM 26293 N N . TRP A 1 22 ? -4.686 8.578 -0.359 1.00 0.00 138 TRP A N 16
ATOM 26294 C CA . TRP A 1 22 ? -4.015 7.439 0.328 1.00 0.00 138 TRP A CA 16
ATOM 26295 C C . TRP A 1 22 ? -4.432 6.124 -0.337 1.00 0.00 138 TRP A C 16
ATOM 26296 O O . TRP A 1 22 ? -5.603 5.837 -0.489 1.00 0.00 138 TRP A O 16
ATOM 26317 N N . TRP A 1 23 ? -3.479 5.333 -0.753 1.00 0.00 139 TRP A N 16
ATOM 26318 C CA . TRP A 1 23 ? -3.816 4.045 -1.429 1.00 0.00 139 TRP A CA 16
ATOM 26319 C C . TRP A 1 23 ? -3.622 2.864 -0.480 1.00 0.00 139 TRP A C 16
ATOM 26320 O O . TRP A 1 23 ? -2.701 2.850 0.309 1.00 0.00 139 TRP A O 16
ATOM 26341 N N . PRO A 1 24 ? -4.488 1.895 -0.601 1.00 0.00 140 PRO A N 16
ATOM 26342 C CA . PRO A 1 24 ? -4.388 0.690 0.249 1.00 0.00 140 PRO A CA 16
ATOM 26343 C C . PRO A 1 24 ? -3.146 -0.112 -0.149 1.00 0.00 140 PRO A C 16
ATOM 26344 O O . PRO A 1 24 ? -3.139 -0.847 -1.121 1.00 0.00 140 PRO A O 16
ATOM 26355 N N . SER A 1 25 ? -2.093 0.044 0.598 1.00 0.00 141 SER A N 16
ATOM 26356 C CA . SER A 1 25 ? -0.831 -0.683 0.295 1.00 0.00 141 SER A CA 16
ATOM 26357 C C . SER A 1 25 ? -0.305 -1.328 1.575 1.00 0.00 141 SER A C 16
ATOM 26358 O O . SER A 1 25 ? -0.510 -0.822 2.659 1.00 0.00 141 SER A O 16
ATOM 26366 N N . MET A 1 26 ? 0.369 -2.435 1.468 1.00 0.00 142 MET A N 16
ATOM 26367 C CA . MET A 1 26 ? 0.896 -3.092 2.696 1.00 0.00 142 MET A CA 16
ATOM 26368 C C . MET A 1 26 ? 2.407 -2.893 2.786 1.00 0.00 142 MET A C 16
ATOM 26369 O O . MET A 1 26 ? 3.106 -2.910 1.792 1.00 0.00 142 MET A O 16
ATOM 26383 N N . VAL A 1 27 ? 2.919 -2.704 3.969 1.00 0.00 143 VAL A N 16
ATOM 26384 C CA . VAL A 1 27 ? 4.387 -2.508 4.116 1.00 0.00 143 VAL A CA 16
ATOM 26385 C C . VAL A 1 27 ? 5.108 -3.842 3.883 1.00 0.00 143 VAL A C 16
ATOM 26386 O O . VAL A 1 27 ? 4.902 -4.802 4.595 1.00 0.00 143 VAL A O 16
ATOM 26399 N N . VAL A 1 28 ? 5.949 -3.905 2.885 1.00 0.00 144 VAL A N 16
ATOM 26400 C CA . VAL A 1 28 ? 6.686 -5.170 2.595 1.00 0.00 144 VAL A CA 16
ATOM 26401 C C . VAL A 1 28 ? 8.194 -4.931 2.714 1.00 0.00 144 VAL A C 16
ATOM 26402 O O . VAL A 1 28 ? 8.634 -3.907 3.197 1.00 0.00 144 VAL A O 16
ATOM 26415 N N . THR A 1 29 ? 8.989 -5.865 2.268 1.00 0.00 145 THR A N 16
ATOM 26416 C CA . THR A 1 29 ? 10.467 -5.687 2.343 1.00 0.00 145 THR A CA 16
ATOM 26417 C C . THR A 1 29 ? 11.087 -5.904 0.960 1.00 0.00 145 THR A C 16
ATOM 26418 O O . THR A 1 29 ? 10.464 -6.449 0.070 1.00 0.00 145 THR A O 16
ATOM 26429 N N . GLU A 1 30 ? 12.305 -5.477 0.769 1.00 0.00 146 GLU A N 16
ATOM 26430 C CA . GLU A 1 30 ? 12.958 -5.654 -0.561 1.00 0.00 146 GLU A CA 16
ATOM 26431 C C . GLU A 1 30 ? 12.874 -7.116 -1.014 1.00 0.00 146 GLU A C 16
ATOM 26432 O O . GLU A 1 30 ? 12.956 -7.414 -2.189 1.00 0.00 146 GLU A O 16
ATOM 26444 N N . SER A 1 31 ? 12.719 -8.029 -0.096 1.00 0.00 147 SER A N 16
ATOM 26445 C CA . SER A 1 31 ? 12.639 -9.467 -0.485 1.00 0.00 147 SER A CA 16
ATOM 26446 C C . SER A 1 31 ? 11.282 -9.778 -1.126 1.00 0.00 147 SER A C 16
ATOM 26447 O O . SER A 1 31 ? 11.127 -10.762 -1.824 1.00 0.00 147 SER A O 16
ATOM 26455 N N . LYS A 1 32 ? 10.298 -8.953 -0.893 1.00 0.00 148 LYS A N 16
ATOM 26456 C CA . LYS A 1 32 ? 8.954 -9.209 -1.486 1.00 0.00 148 LYS A CA 16
ATOM 26457 C C . LYS A 1 32 ? 8.761 -8.389 -2.763 1.00 0.00 148 LYS A C 16
ATOM 26458 O O . LYS A 1 32 ? 8.047 -8.786 -3.663 1.00 0.00 148 LYS A O 16
ATOM 26477 N N . MET A 1 33 ? 9.386 -7.247 -2.855 1.00 0.00 149 MET A N 16
ATOM 26478 C CA . MET A 1 33 ? 9.225 -6.413 -4.083 1.00 0.00 149 MET A CA 16
ATOM 26479 C C . MET A 1 33 ? 10.216 -6.866 -5.156 1.00 0.00 149 MET A C 16
ATOM 26480 O O . MET A 1 33 ? 11.415 -6.780 -4.983 1.00 0.00 149 MET A O 16
ATOM 26494 N N . THR A 1 34 ? 9.724 -7.346 -6.264 1.00 0.00 150 THR A N 16
ATOM 26495 C CA . THR A 1 34 ? 10.639 -7.802 -7.349 1.00 0.00 150 THR A CA 16
ATOM 26496 C C . THR A 1 34 ? 11.585 -6.667 -7.752 1.00 0.00 150 THR A C 16
ATOM 26497 O O . THR A 1 34 ? 11.626 -5.628 -7.123 1.00 0.00 150 THR A O 16
ATOM 26508 N N . SER A 1 35 ? 12.342 -6.854 -8.800 1.00 0.00 151 SER A N 16
ATOM 26509 C CA . SER A 1 35 ? 13.278 -5.780 -9.239 1.00 0.00 151 SER A CA 16
ATOM 26510 C C . SER A 1 35 ? 12.479 -4.588 -9.769 1.00 0.00 151 SER A C 16
ATOM 26511 O O . SER A 1 35 ? 12.921 -3.457 -9.724 1.00 0.00 151 SER A O 16
ATOM 26519 N N . VAL A 1 36 ? 11.297 -4.836 -10.263 1.00 0.00 152 VAL A N 16
ATOM 26520 C CA . VAL A 1 36 ? 10.458 -3.722 -10.787 1.00 0.00 152 VAL A CA 16
ATOM 26521 C C . VAL A 1 36 ? 10.280 -2.654 -9.702 1.00 0.00 152 VAL A C 16
ATOM 26522 O O . VAL A 1 36 ? 10.369 -1.470 -9.962 1.00 0.00 152 VAL A O 16
ATOM 26535 N N . ALA A 1 37 ? 10.030 -3.066 -8.489 1.00 0.00 153 ALA A N 16
ATOM 26536 C CA . ALA A 1 37 ? 9.848 -2.077 -7.389 1.00 0.00 153 ALA A CA 16
ATOM 26537 C C . ALA A 1 37 ? 11.201 -1.496 -6.976 1.00 0.00 153 ALA A C 16
ATOM 26538 O O . ALA A 1 37 ? 11.314 -0.331 -6.650 1.00 0.00 153 ALA A O 16
ATOM 26545 N N . ARG A 1 38 ? 12.229 -2.300 -6.985 1.00 0.00 154 ARG A N 16
ATOM 26546 C CA . ARG A 1 38 ? 13.573 -1.793 -6.589 1.00 0.00 154 ARG A CA 16
ATOM 26547 C C . ARG A 1 38 ? 14.017 -0.675 -7.537 1.00 0.00 154 ARG A C 16
ATOM 26548 O O . ARG A 1 38 ? 14.752 0.216 -7.161 1.00 0.00 154 ARG A O 16
ATOM 26569 N N . LYS A 1 39 ? 13.575 -0.713 -8.764 1.00 0.00 155 LYS A N 16
ATOM 26570 C CA . LYS A 1 39 ? 13.969 0.352 -9.731 1.00 0.00 155 LYS A CA 16
ATOM 26571 C C . LYS A 1 39 ? 13.324 1.683 -9.335 1.00 0.00 155 LYS A C 16
ATOM 26572 O O . LYS A 1 39 ? 13.793 2.744 -9.696 1.00 0.00 155 LYS A O 16
ATOM 26591 N N . SER A 1 40 ? 12.251 1.632 -8.595 1.00 0.00 156 SER A N 16
ATOM 26592 C CA . SER A 1 40 ? 11.572 2.890 -8.170 1.00 0.00 156 SER A CA 16
ATOM 26593 C C . SER A 1 40 ? 12.068 3.316 -6.787 1.00 0.00 156 SER A C 16
ATOM 26594 O O . SER A 1 40 ? 11.558 4.246 -6.194 1.00 0.00 156 SER A O 16
ATOM 26602 N N . LYS A 1 41 ? 13.056 2.642 -6.266 1.00 0.00 157 LYS A N 16
ATOM 26603 C CA . LYS A 1 41 ? 13.581 3.010 -4.919 1.00 0.00 157 LYS A CA 16
ATOM 26604 C C . LYS A 1 41 ? 13.839 4.518 -4.855 1.00 0.00 157 LYS A C 16
ATOM 26605 O O . LYS A 1 41 ? 14.136 5.143 -5.855 1.00 0.00 157 LYS A O 16
ATOM 26624 N N . PRO A 1 42 ? 13.692 5.055 -3.675 1.00 0.00 158 PRO A N 16
ATOM 26625 C CA . PRO A 1 42 ? 13.882 6.504 -3.464 1.00 0.00 158 PRO A CA 16
ATOM 26626 C C . PRO A 1 42 ? 15.360 6.833 -3.238 1.00 0.00 158 PRO A C 16
ATOM 26627 O O . PRO A 1 42 ? 16.122 6.020 -2.757 1.00 0.00 158 PRO A O 16
ATOM 26638 N N . LYS A 1 43 ? 15.764 8.026 -3.580 1.00 0.00 159 LYS A N 16
ATOM 26639 C CA . LYS A 1 43 ? 17.188 8.417 -3.382 1.00 0.00 159 LYS A CA 16
ATOM 26640 C C . LYS A 1 43 ? 17.274 9.591 -2.402 1.00 0.00 159 LYS A C 16
ATOM 26641 O O . LYS A 1 43 ? 18.270 10.283 -2.331 1.00 0.00 159 LYS A O 16
ATOM 26660 N N . ARG A 1 44 ? 16.234 9.820 -1.647 1.00 0.00 160 ARG A N 16
ATOM 26661 C CA . ARG A 1 44 ? 16.250 10.950 -0.670 1.00 0.00 160 ARG A CA 16
ATOM 26662 C C . ARG A 1 44 ? 16.713 10.452 0.700 1.00 0.00 160 ARG A C 16
ATOM 26663 O O . ARG A 1 44 ? 16.907 9.271 0.910 1.00 0.00 160 ARG A O 16
ATOM 26684 N N . ALA A 1 45 ? 16.884 11.343 1.635 1.00 0.00 161 ALA A N 16
ATOM 26685 C CA . ALA A 1 45 ? 17.325 10.920 2.994 1.00 0.00 161 ALA A CA 16
ATOM 26686 C C . ALA A 1 45 ? 16.118 10.453 3.809 1.00 0.00 161 ALA A C 16
ATOM 26687 O O . ALA A 1 45 ? 15.019 10.942 3.644 1.00 0.00 161 ALA A O 16
ATOM 26694 N N . GLY A 1 46 ? 16.311 9.508 4.685 1.00 0.00 162 GLY A N 16
ATOM 26695 C CA . GLY A 1 46 ? 15.169 9.013 5.503 1.00 0.00 162 GLY A CA 16
ATOM 26696 C C . GLY A 1 46 ? 14.942 7.531 5.212 1.00 0.00 162 GLY A C 16
ATOM 26697 O O . GLY A 1 46 ? 15.340 7.023 4.182 1.00 0.00 162 GLY A O 16
ATOM 26701 N N . THR A 1 47 ? 14.303 6.831 6.107 1.00 0.00 163 THR A N 16
ATOM 26702 C CA . THR A 1 47 ? 14.051 5.380 5.872 1.00 0.00 163 THR A CA 16
ATOM 26703 C C . THR A 1 47 ? 12.746 5.197 5.097 1.00 0.00 163 THR A C 16
ATOM 26704 O O . THR A 1 47 ? 11.674 5.487 5.588 1.00 0.00 163 THR A O 16
ATOM 26715 N N . PHE A 1 48 ? 12.830 4.722 3.885 1.00 0.00 164 PHE A N 16
ATOM 26716 C CA . PHE A 1 48 ? 11.594 4.529 3.078 1.00 0.00 164 PHE A CA 16
ATOM 26717 C C . PHE A 1 48 ? 11.096 3.090 3.194 1.00 0.00 164 PHE A C 16
ATOM 26718 O O . PHE A 1 48 ? 11.866 2.151 3.187 1.00 0.00 164 PHE A O 16
ATOM 26735 N N . TYR A 1 49 ? 9.811 2.913 3.304 1.00 0.00 165 TYR A N 16
ATOM 26736 C CA . TYR A 1 49 ? 9.256 1.541 3.426 1.00 0.00 165 TYR A CA 16
ATOM 26737 C C . TYR A 1 49 ? 8.755 1.040 2.074 1.00 0.00 165 TYR A C 16
ATOM 26738 O O . TYR A 1 49 ? 7.883 1.643 1.477 1.00 0.00 165 TYR A O 16
ATOM 26756 N N . PRO A 1 50 ? 9.292 -0.068 1.648 1.00 0.00 166 PRO A N 16
ATOM 26757 C CA . PRO A 1 50 ? 8.843 -0.664 0.375 1.00 0.00 166 PRO A CA 16
ATOM 26758 C C . PRO A 1 50 ? 7.492 -1.328 0.628 1.00 0.00 166 PRO A C 16
ATOM 26759 O O . PRO A 1 50 ? 7.382 -2.215 1.446 1.00 0.00 166 PRO A O 16
ATOM 26770 N N . VAL A 1 51 ? 6.458 -0.902 -0.038 1.00 0.00 167 VAL A N 16
ATOM 26771 C CA . VAL A 1 51 ? 5.127 -1.522 0.218 1.00 0.00 167 VAL A CA 16
ATOM 26772 C C . VAL A 1 51 ? 4.548 -2.107 -1.059 1.00 0.00 167 VAL A C 16
ATOM 26773 O O . VAL A 1 51 ? 4.990 -1.811 -2.147 1.00 0.00 167 VAL A O 16
ATOM 26786 N N . ILE A 1 52 ? 3.526 -2.895 -0.928 1.00 0.00 168 ILE A N 16
ATOM 26787 C CA . ILE A 1 52 ? 2.873 -3.455 -2.131 1.00 0.00 168 ILE A CA 16
ATOM 26788 C C . ILE A 1 52 ? 1.580 -2.679 -2.337 1.00 0.00 168 ILE A C 16
ATOM 26789 O O . ILE A 1 52 ? 0.792 -2.518 -1.426 1.00 0.00 168 ILE A O 16
ATOM 26805 N N . PHE A 1 53 ? 1.369 -2.158 -3.504 1.00 0.00 169 PHE A N 16
ATOM 26806 C CA . PHE A 1 53 ? 0.145 -1.354 -3.735 1.00 0.00 169 PHE A CA 16
ATOM 26807 C C . PHE A 1 53 ? -0.990 -2.211 -4.283 1.00 0.00 169 PHE A C 16
ATOM 26808 O O . PHE A 1 53 ? -0.798 -3.048 -5.142 1.00 0.00 169 PHE A O 16
ATOM 26825 N N . PHE A 1 54 ? -2.178 -1.989 -3.801 1.00 0.00 170 PHE A N 16
ATOM 26826 C CA . PHE A 1 54 ? -3.339 -2.767 -4.299 1.00 0.00 170 PHE A CA 16
ATOM 26827 C C . PHE A 1 54 ? -4.102 -1.915 -5.325 1.00 0.00 170 PHE A C 16
ATOM 26828 O O . PHE A 1 54 ? -4.230 -0.721 -5.148 1.00 0.00 170 PHE A O 16
ATOM 26845 N N . PRO A 1 55 ? -4.596 -2.544 -6.363 1.00 0.00 171 PRO A N 16
ATOM 26846 C CA . PRO A 1 55 ? -4.424 -3.997 -6.567 1.00 0.00 171 PRO A CA 16
ATOM 26847 C C . PRO A 1 55 ? -3.151 -4.249 -7.394 1.00 0.00 171 PRO A C 16
ATOM 26848 O O . PRO A 1 55 ? -2.220 -3.470 -7.355 1.00 0.00 171 PRO A O 16
ATOM 26859 N N . ASN A 1 56 ? -3.106 -5.319 -8.147 1.00 0.00 172 ASN A N 16
ATOM 26860 C CA . ASN A 1 56 ? -1.898 -5.601 -8.980 1.00 0.00 172 ASN A CA 16
ATOM 26861 C C . ASN A 1 56 ? -0.647 -5.691 -8.103 1.00 0.00 172 ASN A C 16
ATOM 26862 O O . ASN A 1 56 ? 0.463 -5.617 -8.589 1.00 0.00 172 ASN A O 16
ATOM 26873 N N . LYS A 1 57 ? -0.826 -5.855 -6.819 1.00 0.00 173 LYS A N 16
ATOM 26874 C CA . LYS A 1 57 ? 0.337 -5.958 -5.886 1.00 0.00 173 LYS A CA 16
ATOM 26875 C C . LYS A 1 57 ? 1.506 -5.088 -6.355 1.00 0.00 173 LYS A C 16
ATOM 26876 O O . LYS A 1 57 ? 2.645 -5.502 -6.313 1.00 0.00 173 LYS A O 16
ATOM 26895 N N . GLU A 1 58 ? 1.245 -3.883 -6.787 1.00 0.00 174 GLU A N 16
ATOM 26896 C CA . GLU A 1 58 ? 2.364 -3.009 -7.237 1.00 0.00 174 GLU A CA 16
ATOM 26897 C C . GLU A 1 58 ? 3.339 -2.817 -6.075 1.00 0.00 174 GLU A C 16
ATOM 26898 O O . GLU A 1 58 ? 3.184 -3.417 -5.032 1.00 0.00 174 GLU A O 16
ATOM 26910 N N . TYR A 1 59 ? 4.340 -1.998 -6.230 1.00 0.00 175 TYR A N 16
ATOM 26911 C CA . TYR A 1 59 ? 5.299 -1.800 -5.109 1.00 0.00 175 TYR A CA 16
ATOM 26912 C C . TYR A 1 59 ? 5.767 -0.343 -5.064 1.00 0.00 175 TYR A C 16
ATOM 26913 O O . TYR A 1 59 ? 6.182 0.216 -6.059 1.00 0.00 175 TYR A O 16
ATOM 26931 N N . LEU A 1 60 ? 5.686 0.283 -3.919 1.00 0.00 176 LEU A N 16
ATOM 26932 C CA . LEU A 1 60 ? 6.108 1.710 -3.823 1.00 0.00 176 LEU A CA 16
ATOM 26933 C C . LEU A 1 60 ? 7.020 1.942 -2.615 1.00 0.00 176 LEU A C 16
ATOM 26934 O O . LEU A 1 60 ? 6.866 1.333 -1.576 1.00 0.00 176 LEU A O 16
ATOM 26950 N N . TRP A 1 61 ? 7.950 2.846 -2.744 1.00 0.00 177 TRP A N 16
ATOM 26951 C CA . TRP A 1 61 ? 8.862 3.161 -1.614 1.00 0.00 177 TRP A CA 16
ATOM 26952 C C . TRP A 1 61 ? 8.410 4.470 -0.960 1.00 0.00 177 TRP A C 16
ATOM 26953 O O . TRP A 1 61 ? 8.678 5.543 -1.461 1.00 0.00 177 TRP A O 16
ATOM 26974 N N . THR A 1 62 ? 7.716 4.398 0.141 1.00 0.00 178 THR A N 16
ATOM 26975 C CA . THR A 1 62 ? 7.244 5.652 0.795 1.00 0.00 178 THR A CA 16
ATOM 26976 C C . THR A 1 62 ? 7.706 5.707 2.252 1.00 0.00 178 THR A C 16
ATOM 26977 O O . THR A 1 62 ? 7.755 4.707 2.939 1.00 0.00 178 THR A O 16
ATOM 26988 N N . GLY A 1 63 ? 8.040 6.876 2.730 1.00 0.00 179 GLY A N 16
ATOM 26989 C CA . GLY A 1 63 ? 8.494 7.002 4.144 1.00 0.00 179 GLY A CA 16
ATOM 26990 C C . GLY A 1 63 ? 7.288 6.891 5.080 1.00 0.00 179 GLY A C 16
ATOM 26991 O O . GLY A 1 63 ? 6.156 7.050 4.671 1.00 0.00 179 GLY A O 16
ATOM 26995 N N . SER A 1 64 ? 7.525 6.616 6.333 1.00 0.00 180 SER A N 16
ATOM 26996 C CA . SER A 1 64 ? 6.395 6.491 7.298 1.00 0.00 180 SER A CA 16
ATOM 26997 C C . SER A 1 64 ? 5.526 7.756 7.274 1.00 0.00 180 SER A C 16
ATOM 26998 O O . SER A 1 64 ? 4.367 7.732 7.640 1.00 0.00 180 SER A O 16
ATOM 27006 N N . ASP A 1 65 ? 6.082 8.862 6.858 1.00 0.00 181 ASP A N 16
ATOM 27007 C CA . ASP A 1 65 ? 5.300 10.136 6.824 1.00 0.00 181 ASP A CA 16
ATOM 27008 C C . ASP A 1 65 ? 4.014 9.978 6.006 1.00 0.00 181 ASP A C 16
ATOM 27009 O O . ASP A 1 65 ? 2.926 10.204 6.499 1.00 0.00 181 ASP A O 16
ATOM 27018 N N . SER A 1 66 ? 4.123 9.599 4.761 1.00 0.00 182 SER A N 16
ATOM 27019 C CA . SER A 1 66 ? 2.898 9.439 3.920 1.00 0.00 182 SER A CA 16
ATOM 27020 C C . SER A 1 66 ? 2.258 8.072 4.168 1.00 0.00 182 SER A C 16
ATOM 27021 O O . SER A 1 66 ? 1.364 7.651 3.450 1.00 0.00 182 SER A O 16
ATOM 27029 N N . LEU A 1 67 ? 2.714 7.374 5.177 1.00 0.00 183 LEU A N 16
ATOM 27030 C CA . LEU A 1 67 ? 2.147 6.030 5.481 1.00 0.00 183 LEU A CA 16
ATOM 27031 C C . LEU A 1 67 ? 1.236 6.094 6.709 1.00 0.00 183 LEU A C 16
ATOM 27032 O O . LEU A 1 67 ? 1.587 6.650 7.732 1.00 0.00 183 LEU A O 16
ATOM 27048 N N . THR A 1 68 ? 0.074 5.512 6.617 1.00 0.00 184 THR A N 16
ATOM 27049 C CA . THR A 1 68 ? -0.866 5.513 7.774 1.00 0.00 184 THR A CA 16
ATOM 27050 C C . THR A 1 68 ? -1.452 4.108 7.940 1.00 0.00 184 THR A C 16
ATOM 27051 O O . THR A 1 68 ? -1.521 3.357 6.992 1.00 0.00 184 THR A O 16
ATOM 27062 N N . PRO A 1 69 ? -1.847 3.786 9.139 1.00 0.00 185 PRO A N 16
ATOM 27063 C CA . PRO A 1 69 ? -2.422 2.442 9.407 1.00 0.00 185 PRO A CA 16
ATOM 27064 C C . PRO A 1 69 ? -3.790 2.298 8.729 1.00 0.00 185 PRO A C 16
ATOM 27065 O O . PRO A 1 69 ? -4.682 3.097 8.932 1.00 0.00 185 PRO A O 16
ATOM 27076 N N . LEU A 1 70 ? -3.960 1.279 7.926 1.00 0.00 186 LEU A N 16
ATOM 27077 C CA . LEU A 1 70 ? -5.268 1.079 7.237 1.00 0.00 186 LEU A CA 16
ATOM 27078 C C . LEU A 1 70 ? -6.028 -0.067 7.910 1.00 0.00 186 LEU A C 16
ATOM 27079 O O . LEU A 1 70 ? -5.732 -1.225 7.705 1.00 0.00 186 LEU A O 16
ATOM 27095 N N . THR A 1 71 ? -7.000 0.243 8.720 1.00 0.00 187 THR A N 16
ATOM 27096 C CA . THR A 1 71 ? -7.765 -0.838 9.408 1.00 0.00 187 THR A CA 16
ATOM 27097 C C . THR A 1 71 ? -8.805 -1.440 8.466 1.00 0.00 187 THR A C 16
ATOM 27098 O O . THR A 1 71 ? -9.238 -0.814 7.520 1.00 0.00 187 THR A O 16
ATOM 27109 N N . SER A 1 72 ? -9.219 -2.648 8.726 1.00 0.00 188 SER A N 16
ATOM 27110 C CA . SER A 1 72 ? -10.244 -3.285 7.854 1.00 0.00 188 SER A CA 16
ATOM 27111 C C . SER A 1 72 ? -11.523 -2.446 7.878 1.00 0.00 188 SER A C 16
ATOM 27112 O O . SER A 1 72 ? -12.292 -2.437 6.938 1.00 0.00 188 SER A O 16
ATOM 27120 N N . GLU A 1 73 ? -11.747 -1.734 8.950 1.00 0.00 189 GLU A N 16
ATOM 27121 C CA . GLU A 1 73 ? -12.967 -0.884 9.043 1.00 0.00 189 GLU A CA 16
ATOM 27122 C C . GLU A 1 73 ? -12.873 0.266 8.041 1.00 0.00 189 GLU A C 16
ATOM 27123 O O . GLU A 1 73 ? -13.761 0.482 7.241 1.00 0.00 189 GLU A O 16
ATOM 27135 N N . ALA A 1 74 ? -11.797 0.999 8.074 1.00 0.00 190 ALA A N 16
ATOM 27136 C CA . ALA A 1 74 ? -11.636 2.130 7.118 1.00 0.00 190 ALA A CA 16
ATOM 27137 C C . ALA A 1 74 ? -11.712 1.604 5.685 1.00 0.00 190 ALA A C 16
ATOM 27138 O O . ALA A 1 74 ? -12.382 2.160 4.835 1.00 0.00 190 ALA A O 16
ATOM 27145 N N . ILE A 1 75 ? -11.033 0.525 5.418 1.00 0.00 191 ILE A N 16
ATOM 27146 C CA . ILE A 1 75 ? -11.062 -0.054 4.047 1.00 0.00 191 ILE A CA 16
ATOM 27147 C C . ILE A 1 75 ? -12.509 -0.330 3.634 1.00 0.00 191 ILE A C 16
ATOM 27148 O O . ILE A 1 75 ? -12.958 0.092 2.587 1.00 0.00 191 ILE A O 16
ATOM 27164 N N . SER A 1 76 ? -13.247 -1.025 4.459 1.00 0.00 192 SER A N 16
ATOM 27165 C CA . SER A 1 76 ? -14.668 -1.320 4.118 1.00 0.00 192 SER A CA 16
ATOM 27166 C C . SER A 1 76 ? -15.432 -0.012 3.923 1.00 0.00 192 SER A C 16
ATOM 27167 O O . SER A 1 76 ? -16.253 0.112 3.035 1.00 0.00 192 SER A O 16
ATOM 27175 N N . GLN A 1 77 ? -15.162 0.972 4.738 1.00 0.00 193 GLN A N 16
ATOM 27176 C CA . GLN A 1 77 ? -15.869 2.271 4.583 1.00 0.00 193 GLN A CA 16
ATOM 27177 C C . GLN A 1 77 ? -15.682 2.774 3.154 1.00 0.00 193 GLN A C 16
ATOM 27178 O O . GLN A 1 77 ? -16.617 3.206 2.511 1.00 0.00 193 GLN A O 16
ATOM 27192 N N . PHE A 1 78 ? -14.485 2.706 2.641 1.00 0.00 194 PHE A N 16
ATOM 27193 C CA . PHE A 1 78 ? -14.267 3.168 1.243 1.00 0.00 194 PHE A CA 16
ATOM 27194 C C . PHE A 1 78 ? -15.070 2.284 0.286 1.00 0.00 194 PHE A C 16
ATOM 27195 O O . PHE A 1 78 ? -15.709 2.763 -0.631 1.00 0.00 194 PHE A O 16
ATOM 27212 N N . LEU A 1 79 ? -15.041 0.993 0.491 1.00 0.00 195 LEU A N 16
ATOM 27213 C CA . LEU A 1 79 ? -15.804 0.086 -0.412 1.00 0.00 195 LEU A CA 16
ATOM 27214 C C . LEU A 1 79 ? -17.239 0.589 -0.524 1.00 0.00 195 LEU A C 16
ATOM 27215 O O . LEU A 1 79 ? -17.783 0.711 -1.604 1.00 0.00 195 LEU A O 16
ATOM 27231 N N . GLU A 1 80 ? -17.849 0.911 0.582 1.00 0.00 196 GLU A N 16
ATOM 27232 C CA . GLU A 1 80 ? -19.237 1.438 0.527 1.00 0.00 196 GLU A CA 16
ATOM 27233 C C . GLU A 1 80 ? -19.223 2.744 -0.276 1.00 0.00 196 GLU A C 16
ATOM 27234 O O . GLU A 1 80 ? -20.073 2.987 -1.109 1.00 0.00 196 GLU A O 16
ATOM 27246 N N . LYS A 1 81 ? -18.239 3.568 -0.042 1.00 0.00 197 LYS A N 16
ATOM 27247 C CA . LYS A 1 81 ? -18.134 4.846 -0.804 1.00 0.00 197 LYS A CA 16
ATOM 27248 C C . LYS A 1 81 ? -16.669 5.116 -1.168 1.00 0.00 197 LYS A C 16
ATOM 27249 O O . LYS A 1 81 ? -15.865 5.430 -0.313 1.00 0.00 197 LYS A O 16
ATOM 27268 N N . PRO A 1 82 ? -16.372 4.985 -2.434 1.00 0.00 198 PRO A N 16
ATOM 27269 C CA . PRO A 1 82 ? -15.004 5.213 -2.937 1.00 0.00 198 PRO A CA 16
ATOM 27270 C C . PRO A 1 82 ? -14.834 6.649 -3.451 1.00 0.00 198 PRO A C 16
ATOM 27271 O O . PRO A 1 82 ? -15.732 7.217 -4.040 1.00 0.00 198 PRO A O 16
ATOM 27282 N N . LYS A 1 83 ? -13.685 7.240 -3.234 1.00 0.00 199 LYS A N 16
ATOM 27283 C CA . LYS A 1 83 ? -13.462 8.636 -3.716 1.00 0.00 199 LYS A CA 16
ATOM 27284 C C . LYS A 1 83 ? -11.955 8.910 -3.866 1.00 0.00 199 LYS A C 16
ATOM 27285 O O . LYS A 1 83 ? -11.188 8.591 -2.980 1.00 0.00 199 LYS A O 16
ATOM 27304 N N . PRO A 1 84 ? -11.572 9.499 -4.977 1.00 0.00 200 PRO A N 16
ATOM 27305 C CA . PRO A 1 84 ? -12.540 9.876 -6.039 1.00 0.00 200 PRO A CA 16
ATOM 27306 C C . PRO A 1 84 ? -13.006 8.622 -6.781 1.00 0.00 200 PRO A C 16
ATOM 27307 O O . PRO A 1 84 ? -12.908 7.524 -6.272 1.00 0.00 200 PRO A O 16
ATOM 27318 N N . LYS A 1 85 ? -13.508 8.763 -7.978 1.00 0.00 201 LYS A N 16
ATOM 27319 C CA . LYS A 1 85 ? -13.964 7.553 -8.717 1.00 0.00 201 LYS A CA 16
ATOM 27320 C C . LYS A 1 85 ? -12.816 6.992 -9.560 1.00 0.00 201 LYS A C 16
ATOM 27321 O O . LYS A 1 85 ? -12.721 7.238 -10.747 1.00 0.00 201 LYS A O 16
ATOM 27340 N N . THR A 1 86 ? -11.957 6.221 -8.955 1.00 0.00 202 THR A N 16
ATOM 27341 C CA . THR A 1 86 ? -10.822 5.614 -9.712 1.00 0.00 202 THR A CA 16
ATOM 27342 C C . THR A 1 86 ? -10.944 4.090 -9.684 1.00 0.00 202 THR A C 16
ATOM 27343 O O . THR A 1 86 ? -10.747 3.465 -8.661 1.00 0.00 202 THR A O 16
ATOM 27354 N N . ALA A 1 87 ? -11.271 3.487 -10.789 1.00 0.00 203 ALA A N 16
ATOM 27355 C CA . ALA A 1 87 ? -11.412 2.004 -10.809 1.00 0.00 203 ALA A CA 16
ATOM 27356 C C . ALA A 1 87 ? -10.177 1.340 -10.194 1.00 0.00 203 ALA A C 16
ATOM 27357 O O . ALA A 1 87 ? -10.249 0.249 -9.663 1.00 0.00 203 ALA A O 16
ATOM 27364 N N . SER A 1 88 ? -9.044 1.983 -10.263 1.00 0.00 204 SER A N 16
ATOM 27365 C CA . SER A 1 88 ? -7.811 1.373 -9.685 1.00 0.00 204 SER A CA 16
ATOM 27366 C C . SER A 1 88 ? -7.860 1.401 -8.158 1.00 0.00 204 SER A C 16
ATOM 27367 O O . SER A 1 88 ? -7.617 0.404 -7.506 1.00 0.00 204 SER A O 16
ATOM 27375 N N . LEU A 1 89 ? -8.177 2.522 -7.572 1.00 0.00 205 LEU A N 16
ATOM 27376 C CA . LEU A 1 89 ? -8.240 2.571 -6.085 1.00 0.00 205 LEU A CA 16
ATOM 27377 C C . LEU A 1 89 ? -9.405 1.721 -5.599 1.00 0.00 205 LEU A C 16
ATOM 27378 O O . LEU A 1 89 ? -9.302 1.002 -4.626 1.00 0.00 205 LEU A O 16
ATOM 27394 N N . ILE A 1 90 ? -10.518 1.783 -6.272 1.00 0.00 206 ILE A N 16
ATOM 27395 C CA . ILE A 1 90 ? -11.666 0.955 -5.830 1.00 0.00 206 ILE A CA 16
ATOM 27396 C C . ILE A 1 90 ? -11.246 -0.505 -5.889 1.00 0.00 206 ILE A C 16
ATOM 27397 O O . ILE A 1 90 ? -11.545 -1.289 -5.010 1.00 0.00 206 ILE A O 16
ATOM 27413 N N . LYS A 1 91 ? -10.508 -0.865 -6.900 1.00 0.00 207 LYS A N 16
ATOM 27414 C CA . LYS A 1 91 ? -10.022 -2.262 -6.988 1.00 0.00 207 LYS A CA 16
ATOM 27415 C C . LYS A 1 91 ? -8.925 -2.440 -5.939 1.00 0.00 207 LYS A C 16
ATOM 27416 O O . LYS A 1 91 ? -8.678 -3.521 -5.452 1.00 0.00 207 LYS A O 16
ATOM 27435 N N . ALA A 1 92 ? -8.280 -1.359 -5.581 1.00 0.00 208 ALA A N 16
ATOM 27436 C CA . ALA A 1 92 ? -7.204 -1.416 -4.552 1.00 0.00 208 ALA A CA 16
ATOM 27437 C C . ALA A 1 92 ? -7.802 -1.722 -3.177 1.00 0.00 208 ALA A C 16
ATOM 27438 O O . ALA A 1 92 ? -7.319 -2.565 -2.449 1.00 0.00 208 ALA A O 16
ATOM 27445 N N . TYR A 1 93 ? -8.851 -1.035 -2.821 1.00 0.00 209 TYR A N 16
ATOM 27446 C CA . TYR A 1 93 ? -9.491 -1.269 -1.497 1.00 0.00 209 TYR A CA 16
ATOM 27447 C C . TYR A 1 93 ? -10.192 -2.623 -1.485 1.00 0.00 209 TYR A C 16
ATOM 27448 O O . TYR A 1 93 ? -10.171 -3.336 -0.505 1.00 0.00 209 TYR A O 16
ATOM 27466 N N . LYS A 1 94 ? -10.814 -2.984 -2.570 1.00 0.00 210 LYS A N 16
ATOM 27467 C CA . LYS A 1 94 ? -11.517 -4.292 -2.618 1.00 0.00 210 LYS A CA 16
ATOM 27468 C C . LYS A 1 94 ? -10.495 -5.433 -2.564 1.00 0.00 210 LYS A C 16
ATOM 27469 O O . LYS A 1 94 ? -10.737 -6.467 -1.974 1.00 0.00 210 LYS A O 16
ATOM 27488 N N . MET A 1 95 ? -9.347 -5.247 -3.161 1.00 0.00 211 MET A N 16
ATOM 27489 C CA . MET A 1 95 ? -8.307 -6.318 -3.123 1.00 0.00 211 MET A CA 16
ATOM 27490 C C . MET A 1 95 ? -7.532 -6.238 -1.807 1.00 0.00 211 MET A C 16
ATOM 27491 O O . MET A 1 95 ? -7.260 -7.239 -1.175 1.00 0.00 211 MET A O 16
ATOM 27505 N N . ALA A 1 96 ? -7.190 -5.053 -1.378 1.00 0.00 212 ALA A N 16
ATOM 27506 C CA . ALA A 1 96 ? -6.454 -4.922 -0.090 1.00 0.00 212 ALA A CA 16
ATOM 27507 C C . ALA A 1 96 ? -7.391 -5.308 1.052 1.00 0.00 212 ALA A C 16
ATOM 27508 O O . ALA A 1 96 ? -6.982 -5.856 2.056 1.00 0.00 212 ALA A O 16
ATOM 27515 N N . GLN A 1 97 ? -8.656 -5.035 0.885 1.00 0.00 213 GLN A N 16
ATOM 27516 C CA . GLN A 1 97 ? -9.649 -5.390 1.933 1.00 0.00 213 GLN A CA 16
ATOM 27517 C C . GLN A 1 97 ? -9.693 -6.910 2.097 1.00 0.00 213 GLN A C 16
ATOM 27518 O O . GLN A 1 97 ? -10.158 -7.426 3.095 1.00 0.00 213 GLN A O 16
ATOM 27532 N N . SER A 1 98 ? -9.206 -7.630 1.121 1.00 0.00 214 SER A N 16
ATOM 27533 C CA . SER A 1 98 ? -9.212 -9.117 1.216 1.00 0.00 214 SER A CA 16
ATOM 27534 C C . SER A 1 98 ? -7.831 -9.626 1.645 1.00 0.00 214 SER A C 16
ATOM 27535 O O . SER A 1 98 ? -7.671 -10.773 2.006 1.00 0.00 214 SER A O 16
ATOM 27543 N N . THR A 1 99 ? -6.835 -8.781 1.606 1.00 0.00 215 THR A N 16
ATOM 27544 C CA . THR A 1 99 ? -5.466 -9.220 2.012 1.00 0.00 215 THR A CA 16
ATOM 27545 C C . THR A 1 99 ? -5.246 -8.960 3.506 1.00 0.00 215 THR A C 16
ATOM 27546 O O . THR A 1 99 ? -5.113 -7.828 3.925 1.00 0.00 215 THR A O 16
ATOM 27557 N N . PRO A 1 100 ? -5.218 -10.027 4.262 1.00 0.00 216 PRO A N 16
ATOM 27558 C CA . PRO A 1 100 ? -5.017 -9.917 5.727 1.00 0.00 216 PRO A CA 16
ATOM 27559 C C . PRO A 1 100 ? -3.552 -9.604 6.050 1.00 0.00 216 PRO A C 16
ATOM 27560 O O . PRO A 1 100 ? -3.242 -8.595 6.651 1.00 0.00 216 PRO A O 16
ATOM 27571 N N . ASP A 1 101 ? -2.649 -10.462 5.660 1.00 0.00 217 ASP A N 16
ATOM 27572 C CA . ASP A 1 101 ? -1.208 -10.209 5.951 1.00 0.00 217 ASP A CA 16
ATOM 27573 C C . ASP A 1 101 ? -0.359 -10.443 4.699 1.00 0.00 217 ASP A C 16
ATOM 27574 O O . ASP A 1 101 ? -0.872 -10.655 3.619 1.00 0.00 217 ASP A O 16
ATOM 27583 N N . LEU A 1 102 ? 0.938 -10.400 4.837 1.00 0.00 218 LEU A N 16
ATOM 27584 C CA . LEU A 1 102 ? 1.825 -10.615 3.657 1.00 0.00 218 LEU A CA 16
ATOM 27585 C C . LEU A 1 102 ? 1.765 -12.074 3.200 1.00 0.00 218 LEU A C 16
ATOM 27586 O O . LEU A 1 102 ? 1.735 -12.366 2.022 1.00 0.00 218 LEU A O 16
ATOM 27602 N N . ASP A 1 103 ? 1.751 -12.991 4.126 1.00 0.00 219 ASP A N 16
ATOM 27603 C CA . ASP A 1 103 ? 1.699 -14.433 3.750 1.00 0.00 219 ASP A CA 16
ATOM 27604 C C . ASP A 1 103 ? 0.489 -14.706 2.853 1.00 0.00 219 ASP A C 16
ATOM 27605 O O . ASP A 1 103 ? 0.442 -15.688 2.139 1.00 0.00 219 ASP A O 16
ATOM 27614 N N . SER A 1 104 ? -0.492 -13.847 2.886 1.00 0.00 220 SER A N 16
ATOM 27615 C CA . SER A 1 104 ? -1.699 -14.062 2.038 1.00 0.00 220 SER A CA 16
ATOM 27616 C C . SER A 1 104 ? -1.435 -13.581 0.607 1.00 0.00 220 SER A C 16
ATOM 27617 O O . SER A 1 104 ? -2.047 -14.046 -0.334 1.00 0.00 220 SER A O 16
ATOM 27625 N N . LEU A 1 105 ? -0.530 -12.656 0.434 1.00 0.00 221 LEU A N 16
ATOM 27626 C CA . LEU A 1 105 ? -0.231 -12.150 -0.937 1.00 0.00 221 LEU A CA 16
ATOM 27627 C C . LEU A 1 105 ? 0.604 -13.173 -1.710 1.00 0.00 221 LEU A C 16
ATOM 27628 O O . LEU A 1 105 ? 1.103 -14.131 -1.153 1.00 0.00 221 LEU A O 16
ATOM 27644 N N . SER A 1 106 ? 0.763 -12.976 -2.991 1.00 0.00 222 SER A N 16
ATOM 27645 C CA . SER A 1 106 ? 1.568 -13.935 -3.799 1.00 0.00 222 SER A CA 16
ATOM 27646 C C . SER A 1 106 ? 2.532 -13.177 -4.714 1.00 0.00 222 SER A C 16
ATOM 27647 O O . SER A 1 106 ? 2.194 -12.159 -5.284 1.00 0.00 222 SER A O 16
ATOM 27655 N N . VAL A 1 107 ? 3.735 -13.666 -4.852 1.00 0.00 223 VAL A N 16
ATOM 27656 C CA . VAL A 1 107 ? 4.724 -12.972 -5.724 1.00 0.00 223 VAL A CA 16
ATOM 27657 C C . VAL A 1 107 ? 5.263 -13.942 -6.788 1.00 0.00 223 VAL A C 16
ATOM 27658 O O . VAL A 1 107 ? 5.758 -15.003 -6.465 1.00 0.00 223 VAL A O 16
ATOM 27671 N N . PRO A 1 108 ? 5.144 -13.539 -8.024 1.00 0.00 224 PRO A N 16
ATOM 27672 C CA . PRO A 1 108 ? 5.622 -14.380 -9.151 1.00 0.00 224 PRO A CA 16
ATOM 27673 C C . PRO A 1 108 ? 7.153 -14.398 -9.203 1.00 0.00 224 PRO A C 16
ATOM 27674 O O . PRO A 1 108 ? 7.750 -15.235 -9.850 1.00 0.00 224 PRO A O 16
ATOM 27685 N N . SER A 1 109 ? 7.792 -13.484 -8.527 1.00 0.00 225 SER A N 16
ATOM 27686 C CA . SER A 1 109 ? 9.282 -13.453 -8.541 1.00 0.00 225 SER A CA 16
ATOM 27687 C C . SER A 1 109 ? 9.813 -12.835 -7.245 1.00 0.00 225 SER A C 16
ATOM 27688 O O . SER A 1 109 ? 10.974 -13.055 -6.939 1.00 0.00 225 SER A O 16
ATOM 27697 N N . SER A 1 2 ? -1.078 13.344 15.906 1.00 0.00 118 SER A N 17
ATOM 27698 C CA . SER A 1 2 ? -0.164 13.352 17.085 1.00 0.00 118 SER A CA 17
ATOM 27699 C C . SER A 1 2 ? 0.210 11.919 17.471 1.00 0.00 118 SER A C 17
ATOM 27700 O O . SER A 1 2 ? 0.424 11.613 18.627 1.00 0.00 118 SER A O 17
ATOM 27710 N N . GLU A 1 3 ? 0.286 11.036 16.512 1.00 0.00 119 GLU A N 17
ATOM 27711 C CA . GLU A 1 3 ? 0.642 9.622 16.825 1.00 0.00 119 GLU A CA 17
ATOM 27712 C C . GLU A 1 3 ? 1.551 9.048 15.736 1.00 0.00 119 GLU A C 17
ATOM 27713 O O . GLU A 1 3 ? 1.691 9.610 14.669 1.00 0.00 119 GLU A O 17
ATOM 27725 N N . ARG A 1 4 ? 2.166 7.927 15.997 1.00 0.00 120 ARG A N 17
ATOM 27726 C CA . ARG A 1 4 ? 3.064 7.313 14.977 1.00 0.00 120 ARG A CA 17
ATOM 27727 C C . ARG A 1 4 ? 2.860 5.797 14.944 1.00 0.00 120 ARG A C 17
ATOM 27728 O O . ARG A 1 4 ? 2.612 5.172 15.956 1.00 0.00 120 ARG A O 17
ATOM 27749 N N . VAL A 1 5 ? 2.959 5.199 13.787 1.00 0.00 121 VAL A N 17
ATOM 27750 C CA . VAL A 1 5 ? 2.765 3.723 13.693 1.00 0.00 121 VAL A CA 17
ATOM 27751 C C . VAL A 1 5 ? 4.017 3.050 13.134 1.00 0.00 121 VAL A C 17
ATOM 27752 O O . VAL A 1 5 ? 4.391 3.272 12.001 1.00 0.00 121 VAL A O 17
ATOM 27765 N N . ASN A 1 6 ? 4.647 2.194 13.890 1.00 0.00 122 ASN A N 17
ATOM 27766 C CA . ASN A 1 6 ? 5.834 1.497 13.335 1.00 0.00 122 ASN A CA 17
ATOM 27767 C C . ASN A 1 6 ? 5.327 0.464 12.336 1.00 0.00 122 ASN A C 17
ATOM 27768 O O . ASN A 1 6 ? 4.847 -0.591 12.696 1.00 0.00 122 ASN A O 17
ATOM 27779 N N . TYR A 1 7 ? 5.393 0.790 11.083 1.00 0.00 123 TYR A N 17
ATOM 27780 C CA . TYR A 1 7 ? 4.877 -0.129 10.038 1.00 0.00 123 TYR A CA 17
ATOM 27781 C C . TYR A 1 7 ? 5.773 -1.358 9.874 1.00 0.00 123 TYR A C 17
ATOM 27782 O O . TYR A 1 7 ? 6.966 -1.258 9.667 1.00 0.00 123 TYR A O 17
ATOM 27800 N N . LYS A 1 8 ? 5.186 -2.521 9.963 1.00 0.00 124 LYS A N 17
ATOM 27801 C CA . LYS A 1 8 ? 5.961 -3.786 9.814 1.00 0.00 124 LYS A CA 17
ATOM 27802 C C . LYS A 1 8 ? 5.533 -4.502 8.529 1.00 0.00 124 LYS A C 17
ATOM 27803 O O . LYS A 1 8 ? 4.493 -4.208 7.972 1.00 0.00 124 LYS A O 17
ATOM 27822 N N . PRO A 1 9 ? 6.355 -5.416 8.091 1.00 0.00 125 PRO A N 17
ATOM 27823 C CA . PRO A 1 9 ? 6.056 -6.172 6.849 1.00 0.00 125 PRO A CA 17
ATOM 27824 C C . PRO A 1 9 ? 4.778 -6.999 7.015 1.00 0.00 125 PRO A C 17
ATOM 27825 O O . PRO A 1 9 ? 4.695 -7.872 7.856 1.00 0.00 125 PRO A O 17
ATOM 27836 N N . GLY A 1 10 ? 3.778 -6.724 6.219 1.00 0.00 126 GLY A N 17
ATOM 27837 C CA . GLY A 1 10 ? 2.504 -7.484 6.326 1.00 0.00 126 GLY A CA 17
ATOM 27838 C C . GLY A 1 10 ? 1.415 -6.590 6.929 1.00 0.00 126 GLY A C 17
ATOM 27839 O O . GLY A 1 10 ? 0.273 -6.990 7.043 1.00 0.00 126 GLY A O 17
ATOM 27843 N N . MET A 1 11 ? 1.749 -5.384 7.310 1.00 0.00 127 MET A N 17
ATOM 27844 C CA . MET A 1 11 ? 0.710 -4.484 7.895 1.00 0.00 127 MET A CA 17
ATOM 27845 C C . MET A 1 11 ? 0.038 -3.667 6.790 1.00 0.00 127 MET A C 17
ATOM 27846 O O . MET A 1 11 ? 0.694 -3.037 5.980 1.00 0.00 127 MET A O 17
ATOM 27860 N N . ARG A 1 12 ? -1.269 -3.675 6.751 1.00 0.00 128 ARG A N 17
ATOM 27861 C CA . ARG A 1 12 ? -1.990 -2.901 5.700 1.00 0.00 128 ARG A CA 17
ATOM 27862 C C . ARG A 1 12 ? -2.025 -1.414 6.068 1.00 0.00 128 ARG A C 17
ATOM 27863 O O . ARG A 1 12 ? -2.584 -1.021 7.075 1.00 0.00 128 ARG A O 17
ATOM 27884 N N . VAL A 1 13 ? -1.430 -0.584 5.260 1.00 0.00 129 VAL A N 17
ATOM 27885 C CA . VAL A 1 13 ? -1.430 0.872 5.565 1.00 0.00 129 VAL A CA 17
ATOM 27886 C C . VAL A 1 13 ? -1.872 1.672 4.342 1.00 0.00 129 VAL A C 17
ATOM 27887 O O . VAL A 1 13 ? -1.985 1.151 3.250 1.00 0.00 129 VAL A O 17
ATOM 27900 N N . LEU A 1 14 ? -2.113 2.939 4.517 1.00 0.00 130 LEU A N 17
ATOM 27901 C CA . LEU A 1 14 ? -2.536 3.783 3.371 1.00 0.00 130 LEU A CA 17
ATOM 27902 C C . LEU A 1 14 ? -1.361 4.660 2.948 1.00 0.00 130 LEU A C 17
ATOM 27903 O O . LEU A 1 14 ? -0.766 5.347 3.755 1.00 0.00 130 LEU A O 17
ATOM 27919 N N . THR A 1 15 ? -0.998 4.620 1.699 1.00 0.00 131 THR A N 17
ATOM 27920 C CA . THR A 1 15 ? 0.163 5.431 1.246 1.00 0.00 131 THR A CA 17
ATOM 27921 C C . THR A 1 15 ? -0.288 6.657 0.454 1.00 0.00 131 THR A C 17
ATOM 27922 O O . THR A 1 15 ? -0.743 6.562 -0.669 1.00 0.00 131 THR A O 17
ATOM 27933 N N . LYS A 1 16 ? -0.142 7.811 1.038 1.00 0.00 132 LYS A N 17
ATOM 27934 C CA . LYS A 1 16 ? -0.534 9.071 0.342 1.00 0.00 132 LYS A CA 17
ATOM 27935 C C . LYS A 1 16 ? 0.543 9.446 -0.684 1.00 0.00 132 LYS A C 17
ATOM 27936 O O . LYS A 1 16 ? 1.716 9.461 -0.372 1.00 0.00 132 LYS A O 17
ATOM 27955 N N . MET A 1 17 ? 0.168 9.752 -1.900 1.00 0.00 133 MET A N 17
ATOM 27956 C CA . MET A 1 17 ? 1.210 10.122 -2.907 1.00 0.00 133 MET A CA 17
ATOM 27957 C C . MET A 1 17 ? 0.872 11.480 -3.530 1.00 0.00 133 MET A C 17
ATOM 27958 O O . MET A 1 17 ? -0.253 11.933 -3.475 1.00 0.00 133 MET A O 17
ATOM 27972 N N . SER A 1 18 ? 1.838 12.138 -4.114 1.00 0.00 134 SER A N 17
ATOM 27973 C CA . SER A 1 18 ? 1.563 13.471 -4.728 1.00 0.00 134 SER A CA 17
ATOM 27974 C C . SER A 1 18 ? 0.418 13.367 -5.740 1.00 0.00 134 SER A C 17
ATOM 27975 O O . SER A 1 18 ? 0.473 12.593 -6.675 1.00 0.00 134 SER A O 17
ATOM 27983 N N . GLY A 1 19 ? -0.621 14.139 -5.560 1.00 0.00 135 GLY A N 17
ATOM 27984 C CA . GLY A 1 19 ? -1.765 14.080 -6.514 1.00 0.00 135 GLY A CA 17
ATOM 27985 C C . GLY A 1 19 ? -2.433 12.712 -6.408 1.00 0.00 135 GLY A C 17
ATOM 27986 O O . GLY A 1 19 ? -3.144 12.283 -7.295 1.00 0.00 135 GLY A O 17
ATOM 27990 N N . PHE A 1 20 ? -2.198 12.019 -5.330 1.00 0.00 136 PHE A N 17
ATOM 27991 C CA . PHE A 1 20 ? -2.801 10.668 -5.161 1.00 0.00 136 PHE A CA 17
ATOM 27992 C C . PHE A 1 20 ? -3.370 10.510 -3.749 1.00 0.00 136 PHE A C 17
ATOM 27993 O O . PHE A 1 20 ? -2.666 10.702 -2.772 1.00 0.00 136 PHE A O 17
ATOM 28010 N N . PRO A 1 21 ? -4.617 10.133 -3.686 1.00 0.00 137 PRO A N 17
ATOM 28011 C CA . PRO A 1 21 ? -5.289 9.915 -2.380 1.00 0.00 137 PRO A CA 17
ATOM 28012 C C . PRO A 1 21 ? -4.643 8.728 -1.666 1.00 0.00 137 PRO A C 17
ATOM 28013 O O . PRO A 1 21 ? -4.012 7.895 -2.287 1.00 0.00 137 PRO A O 17
ATOM 28024 N N . TRP A 1 22 ? -4.777 8.638 -0.373 1.00 0.00 138 TRP A N 17
ATOM 28025 C CA . TRP A 1 22 ? -4.142 7.495 0.340 1.00 0.00 138 TRP A CA 17
ATOM 28026 C C . TRP A 1 22 ? -4.522 6.197 -0.369 1.00 0.00 138 TRP A C 17
ATOM 28027 O O . TRP A 1 22 ? -5.684 5.902 -0.565 1.00 0.00 138 TRP A O 17
ATOM 28048 N N . TRP A 1 23 ? -3.550 5.424 -0.766 1.00 0.00 139 TRP A N 17
ATOM 28049 C CA . TRP A 1 23 ? -3.861 4.152 -1.476 1.00 0.00 139 TRP A CA 17
ATOM 28050 C C . TRP A 1 23 ? -3.645 2.960 -0.552 1.00 0.00 139 TRP A C 17
ATOM 28051 O O . TRP A 1 23 ? -2.714 2.941 0.230 1.00 0.00 139 TRP A O 17
ATOM 28072 N N . PRO A 1 24 ? -4.504 1.988 -0.682 1.00 0.00 140 PRO A N 17
ATOM 28073 C CA . PRO A 1 24 ? -4.390 0.768 0.143 1.00 0.00 140 PRO A CA 17
ATOM 28074 C C . PRO A 1 24 ? -3.102 0.032 -0.221 1.00 0.00 140 PRO A C 17
ATOM 28075 O O . PRO A 1 24 ? -3.000 -0.618 -1.248 1.00 0.00 140 PRO A O 17
ATOM 28086 N N . SER A 1 25 ? -2.112 0.148 0.615 1.00 0.00 141 SER A N 17
ATOM 28087 C CA . SER A 1 25 ? -0.813 -0.523 0.350 1.00 0.00 141 SER A CA 17
ATOM 28088 C C . SER A 1 25 ? -0.290 -1.127 1.650 1.00 0.00 141 SER A C 17
ATOM 28089 O O . SER A 1 25 ? -0.532 -0.615 2.724 1.00 0.00 141 SER A O 17
ATOM 28097 N N . MET A 1 26 ? 0.420 -2.210 1.568 1.00 0.00 142 MET A N 17
ATOM 28098 C CA . MET A 1 26 ? 0.951 -2.839 2.808 1.00 0.00 142 MET A CA 17
ATOM 28099 C C . MET A 1 26 ? 2.465 -2.669 2.864 1.00 0.00 142 MET A C 17
ATOM 28100 O O . MET A 1 26 ? 3.134 -2.678 1.854 1.00 0.00 142 MET A O 17
ATOM 28114 N N . VAL A 1 27 ? 3.017 -2.519 4.030 1.00 0.00 143 VAL A N 17
ATOM 28115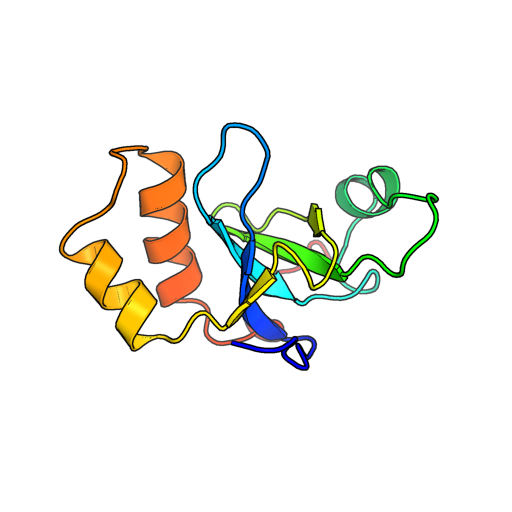 C CA . VAL A 1 27 ? 4.493 -2.356 4.116 1.00 0.00 143 VAL A CA 17
ATOM 28116 C C . VAL A 1 27 ? 5.171 -3.696 3.821 1.00 0.00 143 VAL A C 17
ATOM 28117 O O . VAL A 1 27 ? 4.892 -4.695 4.450 1.00 0.00 143 VAL A O 17
ATOM 28130 N N . VAL A 1 28 ? 6.045 -3.727 2.853 1.00 0.00 144 VAL A N 17
ATOM 28131 C CA . VAL A 1 28 ? 6.727 -5.007 2.503 1.00 0.00 144 VAL A CA 17
ATOM 28132 C C . VAL A 1 28 ? 8.243 -4.836 2.528 1.00 0.00 144 VAL A C 17
ATOM 28133 O O . VAL A 1 28 ? 8.768 -3.840 2.986 1.00 0.00 144 VAL A O 17
ATOM 28146 N N . THR A 1 29 ? 8.944 -5.805 2.014 1.00 0.00 145 THR A N 17
ATOM 28147 C CA . THR A 1 29 ? 10.426 -5.723 1.970 1.00 0.00 145 THR A CA 17
ATOM 28148 C C . THR A 1 29 ? 10.900 -6.116 0.570 1.00 0.00 145 THR A C 17
ATOM 28149 O O . THR A 1 29 ? 10.259 -6.888 -0.115 1.00 0.00 145 THR A O 17
ATOM 28160 N N . GLU A 1 30 ? 12.006 -5.590 0.133 1.00 0.00 146 GLU A N 17
ATOM 28161 C CA . GLU A 1 30 ? 12.495 -5.936 -1.229 1.00 0.00 146 GLU A CA 17
ATOM 28162 C C . GLU A 1 30 ? 12.472 -7.457 -1.422 1.00 0.00 146 GLU A C 17
ATOM 28163 O O . GLU A 1 30 ? 12.406 -7.949 -2.531 1.00 0.00 146 GLU A O 17
ATOM 28175 N N . SER A 1 31 ? 12.520 -8.208 -0.351 1.00 0.00 147 SER A N 17
ATOM 28176 C CA . SER A 1 31 ? 12.495 -9.695 -0.485 1.00 0.00 147 SER A CA 17
ATOM 28177 C C . SER A 1 31 ? 11.132 -10.140 -1.024 1.00 0.00 147 SER A C 17
ATOM 28178 O O . SER A 1 31 ? 11.033 -11.059 -1.813 1.00 0.00 147 SER A O 17
ATOM 28186 N N . LYS A 1 32 ? 10.084 -9.470 -0.628 1.00 0.00 148 LYS A N 17
ATOM 28187 C CA . LYS A 1 32 ? 8.731 -9.822 -1.141 1.00 0.00 148 LYS A CA 17
ATOM 28188 C C . LYS A 1 32 ? 8.455 -8.968 -2.371 1.00 0.00 148 LYS A C 17
ATOM 28189 O O . LYS A 1 32 ? 7.740 -9.351 -3.276 1.00 0.00 148 LYS A O 17
ATOM 28208 N N . MET A 1 33 ? 9.036 -7.807 -2.390 1.00 0.00 149 MET A N 17
ATOM 28209 C CA . MET A 1 33 ? 8.858 -6.874 -3.527 1.00 0.00 149 MET A CA 17
ATOM 28210 C C . MET A 1 33 ? 9.850 -7.227 -4.642 1.00 0.00 149 MET A C 17
ATOM 28211 O O . MET A 1 33 ? 11.046 -7.253 -4.436 1.00 0.00 149 MET A O 17
ATOM 28225 N N . THR A 1 34 ? 9.358 -7.508 -5.819 1.00 0.00 150 THR A N 17
ATOM 28226 C CA . THR A 1 34 ? 10.271 -7.866 -6.945 1.00 0.00 150 THR A CA 17
ATOM 28227 C C . THR A 1 34 ? 11.237 -6.714 -7.240 1.00 0.00 150 THR A C 17
ATOM 28228 O O . THR A 1 34 ? 11.250 -5.711 -6.556 1.00 0.00 150 THR A O 17
ATOM 28239 N N . SER A 1 35 ? 12.045 -6.855 -8.257 1.00 0.00 151 SER A N 17
ATOM 28240 C CA . SER A 1 35 ? 13.011 -5.771 -8.602 1.00 0.00 151 SER A CA 17
ATOM 28241 C C . SER A 1 35 ? 12.279 -4.602 -9.268 1.00 0.00 151 SER A C 17
ATOM 28242 O O . SER A 1 35 ? 12.724 -3.473 -9.225 1.00 0.00 151 SER A O 17
ATOM 28250 N N . VAL A 1 36 ? 11.156 -4.864 -9.880 1.00 0.00 152 VAL A N 17
ATOM 28251 C CA . VAL A 1 36 ? 10.395 -3.768 -10.543 1.00 0.00 152 VAL A CA 17
ATOM 28252 C C . VAL A 1 36 ? 10.255 -2.587 -9.579 1.00 0.00 152 VAL A C 17
ATOM 28253 O O . VAL A 1 36 ? 10.390 -1.443 -9.959 1.00 0.00 152 VAL A O 17
ATOM 28266 N N . ALA A 1 37 ? 9.992 -2.859 -8.333 1.00 0.00 153 ALA A N 17
ATOM 28267 C CA . ALA A 1 37 ? 9.853 -1.755 -7.343 1.00 0.00 153 ALA A CA 17
ATOM 28268 C C . ALA A 1 37 ? 11.233 -1.190 -7.002 1.00 0.00 153 ALA A C 17
ATOM 28269 O O . ALA A 1 37 ? 11.412 0.006 -6.879 1.00 0.00 153 ALA A O 17
ATOM 28276 N N . ARG A 1 38 ? 12.212 -2.043 -6.855 1.00 0.00 154 ARG A N 17
ATOM 28277 C CA . ARG A 1 38 ? 13.581 -1.556 -6.529 1.00 0.00 154 ARG A CA 17
ATOM 28278 C C . ARG A 1 38 ? 14.004 -0.490 -7.542 1.00 0.00 154 ARG A C 17
ATOM 28279 O O . ARG A 1 38 ? 14.736 0.427 -7.226 1.00 0.00 154 ARG A O 17
ATOM 28300 N N . LYS A 1 39 ? 13.540 -0.603 -8.758 1.00 0.00 155 LYS A N 17
ATOM 28301 C CA . LYS A 1 39 ? 13.907 0.406 -9.790 1.00 0.00 155 LYS A CA 17
ATOM 28302 C C . LYS A 1 39 ? 13.408 1.790 -9.358 1.00 0.00 155 LYS A C 17
ATOM 28303 O O . LYS A 1 39 ? 13.958 2.807 -9.730 1.00 0.00 155 LYS A O 17
ATOM 28322 N N . SER A 1 40 ? 12.368 1.828 -8.568 1.00 0.00 156 SER A N 17
ATOM 28323 C CA . SER A 1 40 ? 11.828 3.136 -8.103 1.00 0.00 156 SER A CA 17
ATOM 28324 C C . SER A 1 40 ? 12.359 3.459 -6.703 1.00 0.00 156 SER A C 17
ATOM 28325 O O . SER A 1 40 ? 11.996 4.453 -6.107 1.00 0.00 156 SER A O 17
ATOM 28333 N N . LYS A 1 41 ? 13.213 2.625 -6.173 1.00 0.00 157 LYS A N 17
ATOM 28334 C CA . LYS A 1 41 ? 13.760 2.891 -4.812 1.00 0.00 157 LYS A CA 17
ATOM 28335 C C . LYS A 1 41 ? 14.319 4.313 -4.740 1.00 0.00 157 LYS A C 17
ATOM 28336 O O . LYS A 1 41 ? 14.933 4.789 -5.674 1.00 0.00 157 LYS A O 17
ATOM 28355 N N . PRO A 1 42 ? 14.075 4.948 -3.628 1.00 0.00 158 PRO A N 17
ATOM 28356 C CA . PRO A 1 42 ? 14.542 6.329 -3.418 1.00 0.00 158 PRO A CA 17
ATOM 28357 C C . PRO A 1 42 ? 15.963 6.341 -2.853 1.00 0.00 158 PRO A C 17
ATOM 28358 O O . PRO A 1 42 ? 16.356 5.464 -2.109 1.00 0.00 158 PRO A O 17
ATOM 28369 N N . LYS A 1 43 ? 16.728 7.339 -3.188 1.00 0.00 159 LYS A N 17
ATOM 28370 C CA . LYS A 1 43 ? 18.118 7.428 -2.662 1.00 0.00 159 LYS A CA 17
ATOM 28371 C C . LYS A 1 43 ? 18.298 8.772 -1.956 1.00 0.00 159 LYS A C 17
ATOM 28372 O O . LYS A 1 43 ? 19.276 9.466 -2.148 1.00 0.00 159 LYS A O 17
ATOM 28391 N N . ARG A 1 44 ? 17.343 9.148 -1.148 1.00 0.00 160 ARG A N 17
ATOM 28392 C CA . ARG A 1 44 ? 17.431 10.452 -0.432 1.00 0.00 160 ARG A CA 17
ATOM 28393 C C . ARG A 1 44 ? 17.413 10.237 1.083 1.00 0.00 160 ARG A C 17
ATOM 28394 O O . ARG A 1 44 ? 17.262 9.132 1.565 1.00 0.00 160 ARG A O 17
ATOM 28415 N N . ALA A 1 45 ? 17.576 11.291 1.831 1.00 0.00 161 ALA A N 17
ATOM 28416 C CA . ALA A 1 45 ? 17.581 11.174 3.317 1.00 0.00 161 ALA A CA 17
ATOM 28417 C C . ALA A 1 45 ? 16.238 10.641 3.815 1.00 0.00 161 ALA A C 17
ATOM 28418 O O . ALA A 1 45 ? 15.203 10.891 3.230 1.00 0.00 161 ALA A O 17
ATOM 28425 N N . GLY A 1 46 ? 16.247 9.906 4.892 1.00 0.00 162 GLY A N 17
ATOM 28426 C CA . GLY A 1 46 ? 14.972 9.356 5.427 1.00 0.00 162 GLY A CA 17
ATOM 28427 C C . GLY A 1 46 ? 14.815 7.908 4.972 1.00 0.00 162 GLY A C 17
ATOM 28428 O O . GLY A 1 46 ? 14.992 7.589 3.812 1.00 0.00 162 GLY A O 17
ATOM 28432 N N . THR A 1 47 ? 14.483 7.024 5.871 1.00 0.00 163 THR A N 17
ATOM 28433 C CA . THR A 1 47 ? 14.314 5.596 5.481 1.00 0.00 163 THR A CA 17
ATOM 28434 C C . THR A 1 47 ? 12.966 5.407 4.785 1.00 0.00 163 THR A C 17
ATOM 28435 O O . THR A 1 47 ? 11.919 5.572 5.380 1.00 0.00 163 THR A O 17
ATOM 28446 N N . PHE A 1 48 ? 12.983 5.073 3.526 1.00 0.00 164 PHE A N 17
ATOM 28447 C CA . PHE A 1 48 ? 11.704 4.884 2.787 1.00 0.00 164 PHE A CA 17
ATOM 28448 C C . PHE A 1 48 ? 11.215 3.440 2.920 1.00 0.00 164 PHE A C 17
ATOM 28449 O O . PHE A 1 48 ? 11.987 2.503 2.869 1.00 0.00 164 PHE A O 17
ATOM 28466 N N . TYR A 1 49 ? 9.935 3.258 3.105 1.00 0.00 165 TYR A N 17
ATOM 28467 C CA . TYR A 1 49 ? 9.384 1.883 3.260 1.00 0.00 165 TYR A CA 17
ATOM 28468 C C . TYR A 1 49 ? 8.843 1.355 1.935 1.00 0.00 165 TYR A C 17
ATOM 28469 O O . TYR A 1 49 ? 7.965 1.954 1.346 1.00 0.00 165 TYR A O 17
ATOM 28487 N N . PRO A 1 50 ? 9.341 0.224 1.528 1.00 0.00 166 PRO A N 17
ATOM 28488 C CA . PRO A 1 50 ? 8.838 -0.401 0.290 1.00 0.00 166 PRO A CA 17
ATOM 28489 C C . PRO A 1 50 ? 7.485 -1.036 0.604 1.00 0.00 166 PRO A C 17
ATOM 28490 O O . PRO A 1 50 ? 7.391 -1.904 1.444 1.00 0.00 166 PRO A O 17
ATOM 28501 N N . VAL A 1 51 ? 6.437 -0.613 -0.039 1.00 0.00 167 VAL A N 17
ATOM 28502 C CA . VAL A 1 51 ? 5.106 -1.211 0.268 1.00 0.00 167 VAL A CA 17
ATOM 28503 C C . VAL A 1 51 ? 4.524 -1.875 -0.969 1.00 0.00 167 VAL A C 17
ATOM 28504 O O . VAL A 1 51 ? 4.971 -1.650 -2.072 1.00 0.00 167 VAL A O 17
ATOM 28517 N N . ILE A 1 52 ? 3.495 -2.650 -0.797 1.00 0.00 168 ILE A N 17
ATOM 28518 C CA . ILE A 1 52 ? 2.846 -3.279 -1.969 1.00 0.00 168 ILE A CA 17
ATOM 28519 C C . ILE A 1 52 ? 1.548 -2.523 -2.235 1.00 0.00 168 ILE A C 17
ATOM 28520 O O . ILE A 1 52 ? 0.752 -2.308 -1.343 1.00 0.00 168 ILE A O 17
ATOM 28536 N N . PHE A 1 53 ? 1.343 -2.087 -3.439 1.00 0.00 169 PHE A N 17
ATOM 28537 C CA . PHE A 1 53 ? 0.113 -1.311 -3.739 1.00 0.00 169 PHE A CA 17
ATOM 28538 C C . PHE A 1 53 ? -0.988 -2.210 -4.290 1.00 0.00 169 PHE A C 17
ATOM 28539 O O . PHE A 1 53 ? -0.746 -3.100 -5.081 1.00 0.00 169 PHE A O 17
ATOM 28556 N N . PHE A 1 54 ? -2.205 -1.968 -3.891 1.00 0.00 170 PHE A N 17
ATOM 28557 C CA . PHE A 1 54 ? -3.329 -2.793 -4.407 1.00 0.00 170 PHE A CA 17
ATOM 28558 C C . PHE A 1 54 ? -4.044 -2.017 -5.528 1.00 0.00 170 PHE A C 17
ATOM 28559 O O . PHE A 1 54 ? -4.167 -0.807 -5.456 1.00 0.00 170 PHE A O 17
ATOM 28576 N N . PRO A 1 55 ? -4.506 -2.728 -6.528 1.00 0.00 171 PRO A N 17
ATOM 28577 C CA . PRO A 1 55 ? -4.344 -4.195 -6.601 1.00 0.00 171 PRO A CA 17
ATOM 28578 C C . PRO A 1 55 ? -3.066 -4.539 -7.379 1.00 0.00 171 PRO A C 17
ATOM 28579 O O . PRO A 1 55 ? -2.148 -3.748 -7.461 1.00 0.00 171 PRO A O 17
ATOM 28590 N N . ASN A 1 56 ? -3.003 -5.709 -7.960 1.00 0.00 172 ASN A N 17
ATOM 28591 C CA . ASN A 1 56 ? -1.791 -6.094 -8.743 1.00 0.00 172 ASN A CA 17
ATOM 28592 C C . ASN A 1 56 ? -0.544 -6.058 -7.857 1.00 0.00 172 ASN A C 17
ATOM 28593 O O . ASN A 1 56 ? 0.567 -5.984 -8.340 1.00 0.00 172 ASN A O 17
ATOM 28604 N N . LYS A 1 57 ? -0.728 -6.111 -6.564 1.00 0.00 173 LYS A N 17
ATOM 28605 C CA . LYS A 1 57 ? 0.425 -6.085 -5.615 1.00 0.00 173 LYS A CA 17
ATOM 28606 C C . LYS A 1 57 ? 1.579 -5.225 -6.145 1.00 0.00 173 LYS A C 17
ATOM 28607 O O . LYS A 1 57 ? 2.722 -5.638 -6.139 1.00 0.00 173 LYS A O 17
ATOM 28626 N N . GLU A 1 58 ? 1.303 -4.025 -6.586 1.00 0.00 174 GLU A N 17
ATOM 28627 C CA . GLU A 1 58 ? 2.409 -3.163 -7.085 1.00 0.00 174 GLU A CA 17
ATOM 28628 C C . GLU A 1 58 ? 3.375 -2.891 -5.934 1.00 0.00 174 GLU A C 17
ATOM 28629 O O . GLU A 1 58 ? 3.244 -3.455 -4.869 1.00 0.00 174 GLU A O 17
ATOM 28641 N N . TYR A 1 59 ? 4.342 -2.040 -6.125 1.00 0.00 175 TYR A N 17
ATOM 28642 C CA . TYR A 1 59 ? 5.293 -1.759 -5.017 1.00 0.00 175 TYR A CA 17
ATOM 28643 C C . TYR A 1 59 ? 5.725 -0.289 -5.051 1.00 0.00 175 TYR A C 17
ATOM 28644 O O . TYR A 1 59 ? 6.087 0.237 -6.084 1.00 0.00 175 TYR A O 17
ATOM 28662 N N . LEU A 1 60 ? 5.678 0.384 -3.930 1.00 0.00 176 LEU A N 17
ATOM 28663 C CA . LEU A 1 60 ? 6.075 1.822 -3.910 1.00 0.00 176 LEU A CA 17
ATOM 28664 C C . LEU A 1 60 ? 6.994 2.123 -2.725 1.00 0.00 176 LEU A C 17
ATOM 28665 O O . LEU A 1 60 ? 6.853 1.564 -1.657 1.00 0.00 176 LEU A O 17
ATOM 28681 N N . TRP A 1 61 ? 7.915 3.026 -2.902 1.00 0.00 177 TRP A N 17
ATOM 28682 C CA . TRP A 1 61 ? 8.826 3.397 -1.791 1.00 0.00 177 TRP A CA 17
ATOM 28683 C C . TRP A 1 61 ? 8.353 4.716 -1.175 1.00 0.00 177 TRP A C 17
ATOM 28684 O O . TRP A 1 61 ? 8.502 5.773 -1.754 1.00 0.00 177 TRP A O 17
ATOM 28705 N N . THR A 1 62 ? 7.768 4.658 -0.012 1.00 0.00 178 THR A N 17
ATOM 28706 C CA . THR A 1 62 ? 7.266 5.901 0.637 1.00 0.00 178 THR A CA 17
ATOM 28707 C C . THR A 1 62 ? 7.776 5.985 2.080 1.00 0.00 178 THR A C 17
ATOM 28708 O O . THR A 1 62 ? 7.894 4.987 2.762 1.00 0.00 178 THR A O 17
ATOM 28719 N N . GLY A 1 63 ? 8.083 7.163 2.548 1.00 0.00 179 GLY A N 17
ATOM 28720 C CA . GLY A 1 63 ? 8.591 7.300 3.944 1.00 0.00 179 GLY A CA 17
ATOM 28721 C C . GLY A 1 63 ? 7.442 7.127 4.941 1.00 0.00 179 GLY A C 17
ATOM 28722 O O . GLY A 1 63 ? 6.288 7.332 4.619 1.00 0.00 179 GLY A O 17
ATOM 28726 N N . SER A 1 64 ? 7.753 6.748 6.153 1.00 0.00 180 SER A N 17
ATOM 28727 C CA . SER A 1 64 ? 6.686 6.560 7.180 1.00 0.00 180 SER A CA 17
ATOM 28728 C C . SER A 1 64 ? 5.831 7.827 7.297 1.00 0.00 180 SER A C 17
ATOM 28729 O O . SER A 1 64 ? 4.684 7.778 7.696 1.00 0.00 180 SER A O 17
ATOM 28737 N N . ASP A 1 65 ? 6.384 8.959 6.961 1.00 0.00 181 ASP A N 17
ATOM 28738 C CA . ASP A 1 65 ? 5.612 10.234 7.061 1.00 0.00 181 ASP A CA 17
ATOM 28739 C C . ASP A 1 65 ? 4.313 10.154 6.253 1.00 0.00 181 ASP A C 17
ATOM 28740 O O . ASP A 1 65 ? 3.234 10.353 6.774 1.00 0.00 181 ASP A O 17
ATOM 28749 N N . SER A 1 66 ? 4.408 9.871 4.982 1.00 0.00 182 SER A N 17
ATOM 28750 C CA . SER A 1 66 ? 3.176 9.786 4.143 1.00 0.00 182 SER A CA 17
ATOM 28751 C C . SER A 1 66 ? 2.507 8.420 4.318 1.00 0.00 182 SER A C 17
ATOM 28752 O O . SER A 1 66 ? 1.596 8.065 3.592 1.00 0.00 182 SER A O 17
ATOM 28760 N N . LEU A 1 67 ? 2.952 7.650 5.273 1.00 0.00 183 LEU A N 17
ATOM 28761 C CA . LEU A 1 67 ? 2.344 6.308 5.494 1.00 0.00 183 LEU A CA 17
ATOM 28762 C C . LEU A 1 67 ? 1.426 6.336 6.715 1.00 0.00 183 LEU A C 17
ATOM 28763 O O . LEU A 1 67 ? 1.783 6.835 7.764 1.00 0.00 183 LEU A O 17
ATOM 28779 N N . THR A 1 68 ? 0.247 5.800 6.587 1.00 0.00 184 THR A N 17
ATOM 28780 C CA . THR A 1 68 ? -0.696 5.789 7.739 1.00 0.00 184 THR A CA 17
ATOM 28781 C C . THR A 1 68 ? -1.272 4.380 7.914 1.00 0.00 184 THR A C 17
ATOM 28782 O O . THR A 1 68 ? -1.322 3.617 6.975 1.00 0.00 184 THR A O 17
ATOM 28793 N N . PRO A 1 69 ? -1.689 4.079 9.108 1.00 0.00 185 PRO A N 17
ATOM 28794 C CA . PRO A 1 69 ? -2.269 2.743 9.384 1.00 0.00 185 PRO A CA 17
ATOM 28795 C C . PRO A 1 69 ? -3.649 2.623 8.728 1.00 0.00 185 PRO A C 17
ATOM 28796 O O . PRO A 1 69 ? -4.500 3.473 8.898 1.00 0.00 185 PRO A O 17
ATOM 28807 N N . LEU A 1 70 ? -3.874 1.577 7.977 1.00 0.00 186 LEU A N 17
ATOM 28808 C CA . LEU A 1 70 ? -5.199 1.412 7.309 1.00 0.00 186 LEU A CA 17
ATOM 28809 C C . LEU A 1 70 ? -6.058 0.416 8.096 1.00 0.00 186 LEU A C 17
ATOM 28810 O O . LEU A 1 70 ? -5.728 -0.748 8.209 1.00 0.00 186 LEU A O 17
ATOM 28826 N N . THR A 1 71 ? -7.152 0.867 8.653 1.00 0.00 187 THR A N 17
ATOM 28827 C CA . THR A 1 71 ? -8.023 -0.052 9.445 1.00 0.00 187 THR A CA 17
ATOM 28828 C C . THR A 1 71 ? -8.974 -0.827 8.536 1.00 0.00 187 THR A C 17
ATOM 28829 O O . THR A 1 71 ? -9.332 -0.384 7.462 1.00 0.00 187 THR A O 17
ATOM 28840 N N . SER A 1 72 ? -9.403 -1.977 8.975 1.00 0.00 188 SER A N 17
ATOM 28841 C CA . SER A 1 72 ? -10.350 -2.780 8.154 1.00 0.00 188 SER A CA 17
ATOM 28842 C C . SER A 1 72 ? -11.703 -2.071 8.106 1.00 0.00 188 SER A C 17
ATOM 28843 O O . SER A 1 72 ? -12.435 -2.167 7.142 1.00 0.00 188 SER A O 17
ATOM 28851 N N . GLU A 1 73 ? -12.033 -1.346 9.142 1.00 0.00 189 GLU A N 17
ATOM 28852 C CA . GLU A 1 73 ? -13.330 -0.613 9.156 1.00 0.00 189 GLU A CA 17
ATOM 28853 C C . GLU A 1 73 ? -13.340 0.414 8.028 1.00 0.00 189 GLU A C 17
ATOM 28854 O O . GLU A 1 73 ? -14.218 0.423 7.189 1.00 0.00 189 GLU A O 17
ATOM 28866 N N . ALA A 1 74 ? -12.353 1.264 7.987 1.00 0.00 190 ALA A N 17
ATOM 28867 C CA . ALA A 1 74 ? -12.293 2.271 6.891 1.00 0.00 190 ALA A CA 17
ATOM 28868 C C . ALA A 1 74 ? -12.210 1.533 5.557 1.00 0.00 190 ALA A C 17
ATOM 28869 O O . ALA A 1 74 ? -12.760 1.949 4.556 1.00 0.00 190 ALA A O 17
ATOM 28876 N N . ILE A 1 75 ? -11.523 0.426 5.555 1.00 0.00 191 ILE A N 17
ATOM 28877 C CA . ILE A 1 75 ? -11.380 -0.384 4.314 1.00 0.00 191 ILE A CA 17
ATOM 28878 C C . ILE A 1 75 ? -12.774 -0.796 3.794 1.00 0.00 191 ILE A C 17
ATOM 28879 O O . ILE A 1 75 ? -13.144 -0.518 2.660 1.00 0.00 191 ILE A O 17
ATOM 28895 N N . SER A 1 76 ? -13.571 -1.420 4.612 1.00 0.00 192 SER A N 17
ATOM 28896 C CA . SER A 1 76 ? -14.931 -1.806 4.144 1.00 0.00 192 SER A CA 17
ATOM 28897 C C . SER A 1 76 ? -15.767 -0.544 3.951 1.00 0.00 192 SER A C 17
ATOM 28898 O O . SER A 1 76 ? -16.498 -0.411 2.988 1.00 0.00 192 SER A O 17
ATOM 28906 N N . GLN A 1 77 ? -15.646 0.399 4.846 1.00 0.00 193 GLN A N 17
ATOM 28907 C CA . GLN A 1 77 ? -16.417 1.658 4.687 1.00 0.00 193 GLN A CA 17
ATOM 28908 C C . GLN A 1 77 ? -16.108 2.233 3.308 1.00 0.00 193 GLN A C 17
ATOM 28909 O O . GLN A 1 77 ? -16.927 2.885 2.690 1.00 0.00 193 GLN A O 17
ATOM 28923 N N . PHE A 1 78 ? -14.927 1.972 2.814 1.00 0.00 194 PHE A N 17
ATOM 28924 C CA . PHE A 1 78 ? -14.564 2.480 1.468 1.00 0.00 194 PHE A CA 17
ATOM 28925 C C . PHE A 1 78 ? -15.327 1.689 0.403 1.00 0.00 194 PHE A C 17
ATOM 28926 O O . PHE A 1 78 ? -15.942 2.260 -0.475 1.00 0.00 194 PHE A O 17
ATOM 28943 N N . LEU A 1 79 ? -15.305 0.378 0.465 1.00 0.00 195 LEU A N 17
ATOM 28944 C CA . LEU A 1 79 ? -16.059 -0.397 -0.573 1.00 0.00 195 LEU A CA 17
ATOM 28945 C C . LEU A 1 79 ? -17.482 0.141 -0.656 1.00 0.00 195 LEU A C 17
ATOM 28946 O O . LEU A 1 79 ? -18.006 0.373 -1.726 1.00 0.00 195 LEU A O 17
ATOM 28962 N N . GLU A 1 80 ? -18.106 0.372 0.465 1.00 0.00 196 GLU A N 17
ATOM 28963 C CA . GLU A 1 80 ? -19.482 0.932 0.423 1.00 0.00 196 GLU A CA 17
ATOM 28964 C C . GLU A 1 80 ? -19.422 2.293 -0.269 1.00 0.00 196 GLU A C 17
ATOM 28965 O O . GLU A 1 80 ? -20.240 2.617 -1.109 1.00 0.00 196 GLU A O 17
ATOM 28977 N N . LYS A 1 81 ? -18.433 3.077 0.059 1.00 0.00 197 LYS A N 17
ATOM 28978 C CA . LYS A 1 81 ? -18.279 4.407 -0.597 1.00 0.00 197 LYS A CA 17
ATOM 28979 C C . LYS A 1 81 ? -16.796 4.684 -0.874 1.00 0.00 197 LYS A C 17
ATOM 28980 O O . LYS A 1 81 ? -16.034 4.938 0.036 1.00 0.00 197 LYS A O 17
ATOM 28999 N N . PRO A 1 82 ? -16.440 4.637 -2.131 1.00 0.00 198 PRO A N 17
ATOM 29000 C CA . PRO A 1 82 ? -15.047 4.895 -2.546 1.00 0.00 198 PRO A CA 17
ATOM 29001 C C . PRO A 1 82 ? -14.852 6.373 -2.898 1.00 0.00 198 PRO A C 17
ATOM 29002 O O . PRO A 1 82 ? -15.763 7.035 -3.355 1.00 0.00 198 PRO A O 17
ATOM 29013 N N . LYS A 1 83 ? -13.672 6.900 -2.693 1.00 0.00 199 LYS A N 17
ATOM 29014 C CA . LYS A 1 83 ? -13.441 8.337 -3.025 1.00 0.00 199 LYS A CA 17
ATOM 29015 C C . LYS A 1 83 ? -11.944 8.605 -3.257 1.00 0.00 199 LYS A C 17
ATOM 29016 O O . LYS A 1 83 ? -11.126 8.246 -2.432 1.00 0.00 199 LYS A O 17
ATOM 29035 N N . PRO A 1 84 ? -11.625 9.238 -4.365 1.00 0.00 200 PRO A N 17
ATOM 29036 C CA . PRO A 1 84 ? -12.652 9.662 -5.351 1.00 0.00 200 PRO A CA 17
ATOM 29037 C C . PRO A 1 84 ? -13.140 8.446 -6.143 1.00 0.00 200 PRO A C 17
ATOM 29038 O O . PRO A 1 84 ? -12.996 7.320 -5.710 1.00 0.00 200 PRO A O 17
ATOM 29049 N N . LYS A 1 85 ? -13.708 8.652 -7.301 1.00 0.00 201 LYS A N 17
ATOM 29050 C CA . LYS A 1 85 ? -14.181 7.485 -8.093 1.00 0.00 201 LYS A CA 17
ATOM 29051 C C . LYS A 1 85 ? -13.078 7.023 -9.050 1.00 0.00 201 LYS A C 17
ATOM 29052 O O . LYS A 1 85 ? -13.057 7.369 -10.213 1.00 0.00 201 LYS A O 17
ATOM 29071 N N . THR A 1 86 ? -12.171 6.226 -8.562 1.00 0.00 202 THR A N 17
ATOM 29072 C CA . THR A 1 86 ? -11.069 5.707 -9.426 1.00 0.00 202 THR A CA 17
ATOM 29073 C C . THR A 1 86 ? -11.158 4.181 -9.507 1.00 0.00 202 THR A C 17
ATOM 29074 O O . THR A 1 86 ? -10.923 3.489 -8.537 1.00 0.00 202 THR A O 17
ATOM 29085 N N . ALA A 1 87 ? -11.500 3.647 -10.645 1.00 0.00 203 ALA A N 17
ATOM 29086 C CA . ALA A 1 87 ? -11.610 2.165 -10.760 1.00 0.00 203 ALA A CA 17
ATOM 29087 C C . ALA A 1 87 ? -10.349 1.488 -10.215 1.00 0.00 203 ALA A C 17
ATOM 29088 O O . ALA A 1 87 ? -10.399 0.386 -9.699 1.00 0.00 203 ALA A O 17
ATOM 29095 N N . SER A 1 88 ? -9.219 2.128 -10.327 1.00 0.00 204 SER A N 17
ATOM 29096 C CA . SER A 1 88 ? -7.962 1.507 -9.819 1.00 0.00 204 SER A CA 17
ATOM 29097 C C . SER A 1 88 ? -7.964 1.449 -8.291 1.00 0.00 204 SER A C 17
ATOM 29098 O O . SER A 1 88 ? -7.693 0.421 -7.704 1.00 0.00 204 SER A O 17
ATOM 29106 N N . LEU A 1 89 ? -8.276 2.531 -7.635 1.00 0.00 205 LEU A N 17
ATOM 29107 C CA . LEU A 1 89 ? -8.298 2.498 -6.145 1.00 0.00 205 LEU A CA 17
ATOM 29108 C C . LEU A 1 89 ? -9.407 1.561 -5.682 1.00 0.00 205 LEU A C 17
ATOM 29109 O O . LEU A 1 89 ? -9.199 0.689 -4.862 1.00 0.00 205 LEU A O 17
ATOM 29125 N N . ILE A 1 90 ? -10.587 1.724 -6.210 1.00 0.00 206 ILE A N 17
ATOM 29126 C CA . ILE A 1 90 ? -11.697 0.825 -5.799 1.00 0.00 206 ILE A CA 17
ATOM 29127 C C . ILE A 1 90 ? -11.239 -0.619 -5.962 1.00 0.00 206 ILE A C 17
ATOM 29128 O O . ILE A 1 90 ? -11.522 -1.467 -5.140 1.00 0.00 206 ILE A O 17
ATOM 29144 N N . LYS A 1 91 ? -10.499 -0.899 -7.001 1.00 0.00 207 LYS A N 17
ATOM 29145 C CA . LYS A 1 91 ? -9.992 -2.284 -7.180 1.00 0.00 207 LYS A CA 17
ATOM 29146 C C . LYS A 1 91 ? -8.854 -2.507 -6.185 1.00 0.00 207 LYS A C 17
ATOM 29147 O O . LYS A 1 91 ? -8.579 -3.615 -5.767 1.00 0.00 207 LYS A O 17
ATOM 29166 N N . ALA A 1 92 ? -8.206 -1.442 -5.789 1.00 0.00 208 ALA A N 17
ATOM 29167 C CA . ALA A 1 92 ? -7.095 -1.556 -4.806 1.00 0.00 208 ALA A CA 17
ATOM 29168 C C . ALA A 1 92 ? -7.653 -2.009 -3.457 1.00 0.00 208 ALA A C 17
ATOM 29169 O O . ALA A 1 92 ? -7.104 -2.864 -2.796 1.00 0.00 208 ALA A O 17
ATOM 29176 N N . TYR A 1 93 ? -8.746 -1.434 -3.052 1.00 0.00 209 TYR A N 17
ATOM 29177 C CA . TYR A 1 93 ? -9.368 -1.810 -1.753 1.00 0.00 209 TYR A CA 17
ATOM 29178 C C . TYR A 1 93 ? -10.137 -3.122 -1.899 1.00 0.00 209 TYR A C 17
ATOM 29179 O O . TYR A 1 93 ? -9.983 -4.030 -1.117 1.00 0.00 209 TYR A O 17
ATOM 29197 N N . LYS A 1 94 ? -10.950 -3.255 -2.900 1.00 0.00 210 LYS A N 17
ATOM 29198 C CA . LYS A 1 94 ? -11.682 -4.538 -3.044 1.00 0.00 210 LYS A CA 17
ATOM 29199 C C . LYS A 1 94 ? -10.672 -5.686 -3.043 1.00 0.00 210 LYS A C 17
ATOM 29200 O O . LYS A 1 94 ? -10.921 -6.748 -2.507 1.00 0.00 210 LYS A O 17
ATOM 29219 N N . MET A 1 95 ? -9.521 -5.475 -3.624 1.00 0.00 211 MET A N 17
ATOM 29220 C CA . MET A 1 95 ? -8.484 -6.546 -3.637 1.00 0.00 211 MET A CA 17
ATOM 29221 C C . MET A 1 95 ? -7.666 -6.523 -2.340 1.00 0.00 211 MET A C 17
ATOM 29222 O O . MET A 1 95 ? -7.347 -7.554 -1.782 1.00 0.00 211 MET A O 17
ATOM 29236 N N . ALA A 1 96 ? -7.316 -5.359 -1.859 1.00 0.00 212 ALA A N 17
ATOM 29237 C CA . ALA A 1 96 ? -6.510 -5.288 -0.602 1.00 0.00 212 ALA A CA 17
ATOM 29238 C C . ALA A 1 96 ? -7.341 -5.808 0.570 1.00 0.00 212 ALA A C 17
ATOM 29239 O O . ALA A 1 96 ? -6.912 -6.657 1.326 1.00 0.00 212 ALA A O 17
ATOM 29246 N N . GLN A 1 97 ? -8.537 -5.316 0.711 1.00 0.00 213 GLN A N 17
ATOM 29247 C CA . GLN A 1 97 ? -9.416 -5.783 1.806 1.00 0.00 213 GLN A CA 17
ATOM 29248 C C . GLN A 1 97 ? -9.549 -7.303 1.728 1.00 0.00 213 GLN A C 17
ATOM 29249 O O . GLN A 1 97 ? -9.841 -7.965 2.704 1.00 0.00 213 GLN A O 17
ATOM 29263 N N . SER A 1 98 ? -9.309 -7.864 0.571 1.00 0.00 214 SER A N 17
ATOM 29264 C CA . SER A 1 98 ? -9.391 -9.342 0.433 1.00 0.00 214 SER A CA 17
ATOM 29265 C C . SER A 1 98 ? -8.077 -9.959 0.916 1.00 0.00 214 SER A C 17
ATOM 29266 O O . SER A 1 98 ? -8.033 -11.083 1.375 1.00 0.00 214 SER A O 17
ATOM 29274 N N . THR A 1 99 ? -7.004 -9.216 0.825 1.00 0.00 215 THR A N 17
ATOM 29275 C CA . THR A 1 99 ? -5.685 -9.735 1.287 1.00 0.00 215 THR A CA 17
ATOM 29276 C C . THR A 1 99 ? -5.522 -9.455 2.784 1.00 0.00 215 THR A C 17
ATOM 29277 O O . THR A 1 99 ? -5.409 -8.315 3.194 1.00 0.00 215 THR A O 17
ATOM 29288 N N . PRO A 1 100 ? -5.531 -10.507 3.556 1.00 0.00 216 PRO A N 17
ATOM 29289 C CA . PRO A 1 100 ? -5.400 -10.376 5.030 1.00 0.00 216 PRO A CA 17
ATOM 29290 C C . PRO A 1 100 ? -3.983 -9.950 5.429 1.00 0.00 216 PRO A C 17
ATOM 29291 O O . PRO A 1 100 ? -3.802 -9.059 6.235 1.00 0.00 216 PRO A O 17
ATOM 29302 N N . ASP A 1 101 ? -2.975 -10.578 4.886 1.00 0.00 217 ASP A N 17
ATOM 29303 C CA . ASP A 1 101 ? -1.582 -10.196 5.261 1.00 0.00 217 ASP A CA 17
ATOM 29304 C C . ASP A 1 101 ? -0.627 -10.379 4.080 1.00 0.00 217 ASP A C 17
ATOM 29305 O O . ASP A 1 101 ? -1.038 -10.634 2.966 1.00 0.00 217 ASP A O 17
ATOM 29314 N N . LEU A 1 102 ? 0.649 -10.245 4.324 1.00 0.00 218 LEU A N 17
ATOM 29315 C CA . LEU A 1 102 ? 1.645 -10.406 3.227 1.00 0.00 218 LEU A CA 17
ATOM 29316 C C . LEU A 1 102 ? 1.707 -11.868 2.782 1.00 0.00 218 LEU A C 17
ATOM 29317 O O . LEU A 1 102 ? 1.748 -12.171 1.606 1.00 0.00 218 LEU A O 17
ATOM 29333 N N . ASP A 1 103 ? 1.715 -12.772 3.717 1.00 0.00 219 ASP A N 17
ATOM 29334 C CA . ASP A 1 103 ? 1.774 -14.219 3.363 1.00 0.00 219 ASP A CA 17
ATOM 29335 C C . ASP A 1 103 ? 0.579 -14.595 2.482 1.00 0.00 219 ASP A C 17
ATOM 29336 O O . ASP A 1 103 ? 0.611 -15.570 1.757 1.00 0.00 219 ASP A O 17
ATOM 29345 N N . SER A 1 104 ? -0.474 -13.828 2.539 1.00 0.00 220 SER A N 17
ATOM 29346 C CA . SER A 1 104 ? -1.669 -14.138 1.703 1.00 0.00 220 SER A CA 17
ATOM 29347 C C . SER A 1 104 ? -1.490 -13.552 0.301 1.00 0.00 220 SER A C 17
ATOM 29348 O O . SER A 1 104 ? -2.068 -14.024 -0.658 1.00 0.00 220 SER A O 17
ATOM 29356 N N . LEU A 1 105 ? -0.692 -12.529 0.174 1.00 0.00 221 LEU A N 17
ATOM 29357 C CA . LEU A 1 105 ? -0.472 -11.915 -1.165 1.00 0.00 221 LEU A CA 17
ATOM 29358 C C . LEU A 1 105 ? 0.225 -12.911 -2.094 1.00 0.00 221 LEU A C 17
ATOM 29359 O O . LEU A 1 105 ? 0.688 -13.951 -1.670 1.00 0.00 221 LEU A O 17
ATOM 29375 N N . SER A 1 106 ? 0.306 -12.601 -3.357 1.00 0.00 222 SER A N 17
ATOM 29376 C CA . SER A 1 106 ? 0.977 -13.532 -4.309 1.00 0.00 222 SER A CA 17
ATOM 29377 C C . SER A 1 106 ? 2.397 -13.043 -4.614 1.00 0.00 222 SER A C 17
ATOM 29378 O O . SER A 1 106 ? 2.636 -12.383 -5.606 1.00 0.00 222 SER A O 17
ATOM 29386 N N . VAL A 1 107 ? 3.340 -13.361 -3.768 1.00 0.00 223 VAL A N 17
ATOM 29387 C CA . VAL A 1 107 ? 4.742 -12.913 -4.010 1.00 0.00 223 VAL A CA 17
ATOM 29388 C C . VAL A 1 107 ? 5.411 -13.813 -5.054 1.00 0.00 223 VAL A C 17
ATOM 29389 O O . VAL A 1 107 ? 5.328 -15.023 -4.976 1.00 0.00 223 VAL A O 17
ATOM 29402 N N . PRO A 1 108 ? 6.055 -13.188 -6.003 1.00 0.00 224 PRO A N 17
ATOM 29403 C CA . PRO A 1 108 ? 6.747 -13.940 -7.078 1.00 0.00 224 PRO A CA 17
ATOM 29404 C C . PRO A 1 108 ? 8.038 -14.567 -6.543 1.00 0.00 224 PRO A C 17
ATOM 29405 O O . PRO A 1 108 ? 8.743 -15.259 -7.250 1.00 0.00 224 PRO A O 17
ATOM 29416 N N . SER A 1 109 ? 8.352 -14.329 -5.299 1.00 0.00 225 SER A N 17
ATOM 29417 C CA . SER A 1 109 ? 9.597 -14.909 -4.718 1.00 0.00 225 SER A CA 17
ATOM 29418 C C . SER A 1 109 ? 10.820 -14.434 -5.505 1.00 0.00 225 SER A C 17
ATOM 29419 O O . SER A 1 109 ? 11.192 -13.283 -5.345 1.00 0.00 225 SER A O 17
ATOM 29428 N N . SER A 1 2 ? 4.597 11.365 20.485 1.00 0.00 118 SER A N 18
ATOM 29429 C CA . SER A 1 2 ? 5.032 10.676 19.237 1.00 0.00 118 SER A CA 18
ATOM 29430 C C . SER A 1 2 ? 3.843 9.976 18.574 1.00 0.00 118 SER A C 18
ATOM 29431 O O . SER A 1 2 ? 3.615 8.800 18.771 1.00 0.00 118 SER A O 18
ATOM 29441 N N . GLU A 1 3 ? 3.083 10.691 17.788 1.00 0.00 119 GLU A N 18
ATOM 29442 C CA . GLU A 1 3 ? 1.911 10.062 17.114 1.00 0.00 119 GLU A CA 18
ATOM 29443 C C . GLU A 1 3 ? 2.337 9.454 15.775 1.00 0.00 119 GLU A C 18
ATOM 29444 O O . GLU A 1 3 ? 2.245 10.081 14.739 1.00 0.00 119 GLU A O 18
ATOM 29456 N N . ARG A 1 4 ? 2.803 8.234 15.792 1.00 0.00 120 ARG A N 18
ATOM 29457 C CA . ARG A 1 4 ? 3.237 7.582 14.521 1.00 0.00 120 ARG A CA 18
ATOM 29458 C C . ARG A 1 4 ? 2.993 6.072 14.595 1.00 0.00 120 ARG A C 18
ATOM 29459 O O . ARG A 1 4 ? 3.086 5.469 15.645 1.00 0.00 120 ARG A O 18
ATOM 29480 N N . VAL A 1 5 ? 2.679 5.456 13.488 1.00 0.00 121 VAL A N 18
ATOM 29481 C CA . VAL A 1 5 ? 2.428 3.987 13.499 1.00 0.00 121 VAL A CA 18
ATOM 29482 C C . VAL A 1 5 ? 3.682 3.226 13.069 1.00 0.00 121 VAL A C 18
ATOM 29483 O O . VAL A 1 5 ? 4.166 3.393 11.967 1.00 0.00 121 VAL A O 18
ATOM 29496 N N . ASN A 1 6 ? 4.193 2.361 13.900 1.00 0.00 122 ASN A N 18
ATOM 29497 C CA . ASN A 1 6 ? 5.383 1.580 13.473 1.00 0.00 122 ASN A CA 18
ATOM 29498 C C . ASN A 1 6 ? 4.907 0.551 12.456 1.00 0.00 122 ASN A C 18
ATOM 29499 O O . ASN A 1 6 ? 4.328 -0.462 12.796 1.00 0.00 122 ASN A O 18
ATOM 29510 N N . TYR A 1 7 ? 5.108 0.835 11.206 1.00 0.00 123 TYR A N 18
ATOM 29511 C CA . TYR A 1 7 ? 4.632 -0.081 10.139 1.00 0.00 123 TYR A CA 18
ATOM 29512 C C . TYR A 1 7 ? 5.518 -1.322 10.020 1.00 0.00 123 TYR A C 18
ATOM 29513 O O . TYR A 1 7 ? 6.677 -1.248 9.663 1.00 0.00 123 TYR A O 18
ATOM 29531 N N . LYS A 1 8 ? 4.961 -2.466 10.304 1.00 0.00 124 LYS A N 18
ATOM 29532 C CA . LYS A 1 8 ? 5.729 -3.736 10.204 1.00 0.00 124 LYS A CA 18
ATOM 29533 C C . LYS A 1 8 ? 5.443 -4.399 8.855 1.00 0.00 124 LYS A C 18
ATOM 29534 O O . LYS A 1 8 ? 4.479 -4.063 8.194 1.00 0.00 124 LYS A O 18
ATOM 29553 N N . PRO A 1 9 ? 6.295 -5.311 8.482 1.00 0.00 125 PRO A N 18
ATOM 29554 C CA . PRO A 1 9 ? 6.134 -6.011 7.184 1.00 0.00 125 PRO A CA 18
ATOM 29555 C C . PRO A 1 9 ? 4.852 -6.847 7.180 1.00 0.00 125 PRO A C 18
ATOM 29556 O O . PRO A 1 9 ? 4.690 -7.767 7.957 1.00 0.00 125 PRO A O 18
ATOM 29567 N N . GLY A 1 10 ? 3.937 -6.523 6.305 1.00 0.00 126 GLY A N 18
ATOM 29568 C CA . GLY A 1 10 ? 2.658 -7.281 6.237 1.00 0.00 126 GLY A CA 18
ATOM 29569 C C . GLY A 1 10 ? 1.528 -6.432 6.822 1.00 0.00 126 GLY A C 18
ATOM 29570 O O . GLY A 1 10 ? 0.377 -6.820 6.803 1.00 0.00 126 GLY A O 18
ATOM 29574 N N . MET A 1 11 ? 1.839 -5.266 7.326 1.00 0.00 127 MET A N 18
ATOM 29575 C CA . MET A 1 11 ? 0.765 -4.398 7.886 1.00 0.00 127 MET A CA 18
ATOM 29576 C C . MET A 1 11 ? 0.162 -3.551 6.763 1.00 0.00 127 MET A C 18
ATOM 29577 O O . MET A 1 11 ? 0.860 -2.846 6.058 1.00 0.00 127 MET A O 18
ATOM 29591 N N . ARG A 1 12 ? -1.128 -3.628 6.583 1.00 0.00 128 ARG A N 18
ATOM 29592 C CA . ARG A 1 12 ? -1.780 -2.843 5.496 1.00 0.00 128 ARG A CA 18
ATOM 29593 C C . ARG A 1 12 ? -1.871 -1.364 5.876 1.00 0.00 128 ARG A C 18
ATOM 29594 O O . ARG A 1 12 ? -2.498 -0.997 6.851 1.00 0.00 128 ARG A O 18
ATOM 29615 N N . VAL A 1 13 ? -1.256 -0.512 5.106 1.00 0.00 129 VAL A N 18
ATOM 29616 C CA . VAL A 1 13 ? -1.313 0.943 5.412 1.00 0.00 129 VAL A CA 18
ATOM 29617 C C . VAL A 1 13 ? -1.814 1.721 4.193 1.00 0.00 129 VAL A C 18
ATOM 29618 O O . VAL A 1 13 ? -1.957 1.186 3.113 1.00 0.00 129 VAL A O 18
ATOM 29631 N N . LEU A 1 14 ? -2.072 2.984 4.366 1.00 0.00 130 LEU A N 18
ATOM 29632 C CA . LEU A 1 14 ? -2.554 3.818 3.236 1.00 0.00 130 LEU A CA 18
ATOM 29633 C C . LEU A 1 14 ? -1.411 4.724 2.775 1.00 0.00 130 LEU A C 18
ATOM 29634 O O . LEU A 1 14 ? -0.914 5.543 3.525 1.00 0.00 130 LEU A O 18
ATOM 29650 N N . THR A 1 15 ? -0.964 4.559 1.562 1.00 0.00 131 THR A N 18
ATOM 29651 C CA . THR A 1 15 ? 0.174 5.386 1.069 1.00 0.00 131 THR A CA 18
ATOM 29652 C C . THR A 1 15 ? -0.315 6.603 0.282 1.00 0.00 131 THR A C 18
ATOM 29653 O O . THR A 1 15 ? -0.865 6.484 -0.795 1.00 0.00 131 THR A O 18
ATOM 29664 N N . LYS A 1 16 ? -0.098 7.775 0.809 1.00 0.00 132 LYS A N 18
ATOM 29665 C CA . LYS A 1 16 ? -0.523 9.015 0.096 1.00 0.00 132 LYS A CA 18
ATOM 29666 C C . LYS A 1 16 ? 0.535 9.389 -0.949 1.00 0.00 132 LYS A C 18
ATOM 29667 O O . LYS A 1 16 ? 1.718 9.338 -0.676 1.00 0.00 132 LYS A O 18
ATOM 29686 N N . MET A 1 17 ? 0.140 9.768 -2.140 1.00 0.00 133 MET A N 18
ATOM 29687 C CA . MET A 1 17 ? 1.174 10.138 -3.156 1.00 0.00 133 MET A CA 18
ATOM 29688 C C . MET A 1 17 ? 0.819 11.485 -3.798 1.00 0.00 133 MET A C 18
ATOM 29689 O O . MET A 1 17 ? -0.318 11.909 -3.778 1.00 0.00 133 MET A O 18
ATOM 29703 N N . SER A 1 18 ? 1.787 12.166 -4.353 1.00 0.00 134 SER A N 18
ATOM 29704 C CA . SER A 1 18 ? 1.507 13.491 -4.983 1.00 0.00 134 SER A CA 18
ATOM 29705 C C . SER A 1 18 ? 0.380 13.373 -6.011 1.00 0.00 134 SER A C 18
ATOM 29706 O O . SER A 1 18 ? 0.454 12.591 -6.939 1.00 0.00 134 SER A O 18
ATOM 29714 N N . GLY A 1 19 ? -0.664 14.143 -5.856 1.00 0.00 135 GLY A N 18
ATOM 29715 C CA . GLY A 1 19 ? -1.790 14.071 -6.830 1.00 0.00 135 GLY A CA 18
ATOM 29716 C C . GLY A 1 19 ? -2.450 12.699 -6.725 1.00 0.00 135 GLY A C 18
ATOM 29717 O O . GLY A 1 19 ? -3.148 12.260 -7.620 1.00 0.00 135 GLY A O 18
ATOM 29721 N N . PHE A 1 20 ? -2.219 12.011 -5.643 1.00 0.00 136 PHE A N 18
ATOM 29722 C CA . PHE A 1 20 ? -2.810 10.654 -5.475 1.00 0.00 136 PHE A CA 18
ATOM 29723 C C . PHE A 1 20 ? -3.404 10.496 -4.073 1.00 0.00 136 PHE A C 18
ATOM 29724 O O . PHE A 1 20 ? -2.721 10.705 -3.082 1.00 0.00 136 PHE A O 18
ATOM 29741 N N . PRO A 1 21 ? -4.648 10.101 -4.038 1.00 0.00 137 PRO A N 18
ATOM 29742 C CA . PRO A 1 21 ? -5.350 9.883 -2.750 1.00 0.00 137 PRO A CA 18
ATOM 29743 C C . PRO A 1 21 ? -4.708 8.713 -2.009 1.00 0.00 137 PRO A C 18
ATOM 29744 O O . PRO A 1 21 ? -4.048 7.883 -2.603 1.00 0.00 137 PRO A O 18
ATOM 29755 N N . TRP A 1 22 ? -4.877 8.636 -0.719 1.00 0.00 138 TRP A N 18
ATOM 29756 C CA . TRP A 1 22 ? -4.248 7.513 0.024 1.00 0.00 138 TRP A CA 18
ATOM 29757 C C . TRP A 1 22 ? -4.598 6.197 -0.666 1.00 0.00 138 TRP A C 18
ATOM 29758 O O . TRP A 1 22 ? -5.752 5.881 -0.873 1.00 0.00 138 TRP A O 18
ATOM 29779 N N . TRP A 1 23 ? -3.609 5.430 -1.033 1.00 0.00 139 TRP A N 18
ATOM 29780 C CA . TRP A 1 23 ? -3.893 4.141 -1.719 1.00 0.00 139 TRP A CA 18
ATOM 29781 C C . TRP A 1 23 ? -3.640 2.968 -0.776 1.00 0.00 139 TRP A C 18
ATOM 29782 O O . TRP A 1 23 ? -2.685 2.969 -0.024 1.00 0.00 139 TRP A O 18
ATOM 29803 N N . PRO A 1 24 ? -4.505 1.997 -0.856 1.00 0.00 140 PRO A N 18
ATOM 29804 C CA . PRO A 1 24 ? -4.376 0.793 -0.004 1.00 0.00 140 PRO A CA 18
ATOM 29805 C C . PRO A 1 24 ? -3.125 0.003 -0.394 1.00 0.00 140 PRO A C 18
ATOM 29806 O O . PRO A 1 24 ? -3.067 -0.627 -1.431 1.00 0.00 140 PRO A O 18
ATOM 29817 N N . SER A 1 25 ? -2.125 0.046 0.440 1.00 0.00 141 SER A N 18
ATOM 29818 C CA . SER A 1 25 ? -0.862 -0.691 0.157 1.00 0.00 141 SER A CA 18
ATOM 29819 C C . SER A 1 25 ? -0.340 -1.306 1.458 1.00 0.00 141 SER A C 18
ATOM 29820 O O . SER A 1 25 ? -0.711 -0.886 2.533 1.00 0.00 141 SER A O 18
ATOM 29828 N N . MET A 1 26 ? 0.514 -2.286 1.381 1.00 0.00 142 MET A N 18
ATOM 29829 C CA . MET A 1 26 ? 1.041 -2.897 2.637 1.00 0.00 142 MET A CA 18
ATOM 29830 C C . MET A 1 26 ? 2.554 -2.704 2.724 1.00 0.00 142 MET A C 18
ATOM 29831 O O . MET A 1 26 ? 3.247 -2.696 1.726 1.00 0.00 142 MET A O 18
ATOM 29845 N N . VAL A 1 27 ? 3.076 -2.555 3.911 1.00 0.00 143 VAL A N 18
ATOM 29846 C CA . VAL A 1 27 ? 4.548 -2.370 4.055 1.00 0.00 143 VAL A CA 18
ATOM 29847 C C . VAL A 1 27 ? 5.265 -3.704 3.799 1.00 0.00 143 VAL A C 18
ATOM 29848 O O . VAL A 1 27 ? 5.210 -4.612 4.605 1.00 0.00 143 VAL A O 18
ATOM 29861 N N . VAL A 1 28 ? 5.931 -3.830 2.681 1.00 0.00 144 VAL A N 18
ATOM 29862 C CA . VAL A 1 28 ? 6.648 -5.105 2.368 1.00 0.00 144 VAL A CA 18
ATOM 29863 C C . VAL A 1 28 ? 8.165 -4.898 2.437 1.00 0.00 144 VAL A C 18
ATOM 29864 O O . VAL A 1 28 ? 8.648 -3.892 2.917 1.00 0.00 144 VAL A O 18
ATOM 29877 N N . THR A 1 29 ? 8.915 -5.849 1.946 1.00 0.00 145 THR A N 18
ATOM 29878 C CA . THR A 1 29 ? 10.401 -5.722 1.961 1.00 0.00 145 THR A CA 18
ATOM 29879 C C . THR A 1 29 ? 10.956 -6.005 0.560 1.00 0.00 145 THR A C 18
ATOM 29880 O O . THR A 1 29 ? 10.306 -6.625 -0.258 1.00 0.00 145 THR A O 18
ATOM 29891 N N . GLU A 1 30 ? 12.148 -5.555 0.271 1.00 0.00 146 GLU A N 18
ATOM 29892 C CA . GLU A 1 30 ? 12.720 -5.805 -1.085 1.00 0.00 146 GLU A CA 18
ATOM 29893 C C . GLU A 1 30 ? 12.589 -7.287 -1.444 1.00 0.00 146 GLU A C 18
ATOM 29894 O O . GLU A 1 30 ? 12.542 -7.654 -2.600 1.00 0.00 146 GLU A O 18
ATOM 29906 N N . SER A 1 31 ? 12.519 -8.140 -0.459 1.00 0.00 147 SER A N 18
ATOM 29907 C CA . SER A 1 31 ? 12.381 -9.597 -0.745 1.00 0.00 147 SER A CA 18
ATOM 29908 C C . SER A 1 31 ? 11.019 -9.876 -1.386 1.00 0.00 147 SER A C 18
ATOM 29909 O O . SER A 1 31 ? 10.865 -10.794 -2.167 1.00 0.00 147 SER A O 18
ATOM 29917 N N . LYS A 1 32 ? 10.029 -9.087 -1.064 1.00 0.00 148 LYS A N 18
ATOM 29918 C CA . LYS A 1 32 ? 8.679 -9.303 -1.656 1.00 0.00 148 LYS A CA 18
ATOM 29919 C C . LYS A 1 32 ? 8.552 -8.530 -2.973 1.00 0.00 148 LYS A C 18
ATOM 29920 O O . LYS A 1 32 ? 7.916 -8.978 -3.907 1.00 0.00 148 LYS A O 18
ATOM 29939 N N . MET A 1 33 ? 9.154 -7.374 -3.058 1.00 0.00 149 MET A N 18
ATOM 29940 C CA . MET A 1 33 ? 9.067 -6.580 -4.319 1.00 0.00 149 MET A CA 18
ATOM 29941 C C . MET A 1 33 ? 10.118 -7.077 -5.316 1.00 0.00 149 MET A C 18
ATOM 29942 O O . MET A 1 33 ? 11.301 -7.078 -5.037 1.00 0.00 149 MET A O 18
ATOM 29956 N N . THR A 1 34 ? 9.696 -7.505 -6.474 1.00 0.00 150 THR A N 18
ATOM 29957 C CA . THR A 1 34 ? 10.668 -8.009 -7.486 1.00 0.00 150 THR A CA 18
ATOM 29958 C C . THR A 1 34 ? 11.702 -6.928 -7.819 1.00 0.00 150 THR A C 18
ATOM 29959 O O . THR A 1 34 ? 11.841 -5.950 -7.112 1.00 0.00 150 THR A O 18
ATOM 29970 N N . SER A 1 35 ? 12.429 -7.098 -8.890 1.00 0.00 151 SER A N 18
ATOM 29971 C CA . SER A 1 35 ? 13.455 -6.080 -9.262 1.00 0.00 151 SER A CA 18
ATOM 29972 C C . SER A 1 35 ? 12.777 -4.807 -9.778 1.00 0.00 151 SER A C 18
ATOM 29973 O O . SER A 1 35 ? 13.312 -3.722 -9.671 1.00 0.00 151 SER A O 18
ATOM 29981 N N . VAL A 1 36 ? 11.603 -4.929 -10.334 1.00 0.00 152 VAL A N 18
ATOM 29982 C CA . VAL A 1 36 ? 10.897 -3.723 -10.851 1.00 0.00 152 VAL A CA 18
ATOM 29983 C C . VAL A 1 36 ? 10.764 -2.678 -9.741 1.00 0.00 152 VAL A C 18
ATOM 29984 O O . VAL A 1 36 ? 11.073 -1.517 -9.928 1.00 0.00 152 VAL A O 18
ATOM 29997 N N . ALA A 1 37 ? 10.308 -3.080 -8.587 1.00 0.00 153 ALA A N 18
ATOM 29998 C CA . ALA A 1 37 ? 10.160 -2.107 -7.466 1.00 0.00 153 ALA A CA 18
ATOM 29999 C C . ALA A 1 37 ? 11.539 -1.679 -6.958 1.00 0.00 153 ALA A C 18
ATOM 30000 O O . ALA A 1 37 ? 11.728 -0.564 -6.512 1.00 0.00 153 ALA A O 18
ATOM 30007 N N . ARG A 1 38 ? 12.504 -2.556 -7.023 1.00 0.00 154 ARG A N 18
ATOM 30008 C CA . ARG A 1 38 ? 13.871 -2.198 -6.547 1.00 0.00 154 ARG A CA 18
ATOM 30009 C C . ARG A 1 38 ? 14.456 -1.081 -7.417 1.00 0.00 154 ARG A C 18
ATOM 30010 O O . ARG A 1 38 ? 15.401 -0.418 -7.040 1.00 0.00 154 ARG A O 18
ATOM 30031 N N . LYS A 1 39 ? 13.899 -0.868 -8.579 1.00 0.00 155 LYS A N 18
ATOM 30032 C CA . LYS A 1 39 ? 14.424 0.206 -9.471 1.00 0.00 155 LYS A CA 18
ATOM 30033 C C . LYS A 1 39 ? 13.896 1.572 -9.022 1.00 0.00 155 LYS A C 18
ATOM 30034 O O . LYS A 1 39 ? 14.487 2.597 -9.299 1.00 0.00 155 LYS A O 18
ATOM 30053 N N . SER A 1 40 ? 12.789 1.595 -8.329 1.00 0.00 156 SER A N 18
ATOM 30054 C CA . SER A 1 40 ? 12.231 2.897 -7.863 1.00 0.00 156 SER A CA 18
ATOM 30055 C C . SER A 1 40 ? 12.640 3.161 -6.412 1.00 0.00 156 SER A C 18
ATOM 30056 O O . SER A 1 40 ? 12.221 4.129 -5.807 1.00 0.00 156 SER A O 18
ATOM 30064 N N . LYS A 1 41 ? 13.453 2.310 -5.847 1.00 0.00 157 LYS A N 18
ATOM 30065 C CA . LYS A 1 41 ? 13.883 2.519 -4.434 1.00 0.00 157 LYS A CA 18
ATOM 30066 C C . LYS A 1 41 ? 14.551 3.889 -4.282 1.00 0.00 157 LYS A C 18
ATOM 30067 O O . LYS A 1 41 ? 15.578 4.149 -4.879 1.00 0.00 157 LYS A O 18
ATOM 30086 N N . PRO A 1 42 ? 13.939 4.719 -3.484 1.00 0.00 158 PRO A N 18
ATOM 30087 C CA . PRO A 1 42 ? 14.469 6.083 -3.240 1.00 0.00 158 PRO A CA 18
ATOM 30088 C C . PRO A 1 42 ? 15.745 6.032 -2.401 1.00 0.00 158 PRO A C 18
ATOM 30089 O O . PRO A 1 42 ? 15.873 5.237 -1.491 1.00 0.00 158 PRO A O 18
ATOM 30100 N N . LYS A 1 43 ? 16.684 6.887 -2.692 1.00 0.00 159 LYS A N 18
ATOM 30101 C CA . LYS A 1 43 ? 17.950 6.907 -1.906 1.00 0.00 159 LYS A CA 18
ATOM 30102 C C . LYS A 1 43 ? 18.096 8.264 -1.214 1.00 0.00 159 LYS A C 18
ATOM 30103 O O . LYS A 1 43 ? 19.181 8.682 -0.859 1.00 0.00 159 LYS A O 18
ATOM 30122 N N . ARG A 1 44 ? 17.004 8.954 -1.026 1.00 0.00 160 ARG A N 18
ATOM 30123 C CA . ARG A 1 44 ? 17.062 10.287 -0.364 1.00 0.00 160 ARG A CA 18
ATOM 30124 C C . ARG A 1 44 ? 17.033 10.128 1.157 1.00 0.00 160 ARG A C 18
ATOM 30125 O O . ARG A 1 44 ? 16.885 9.040 1.677 1.00 0.00 160 ARG A O 18
ATOM 30146 N N . ALA A 1 45 ? 17.178 11.209 1.872 1.00 0.00 161 ALA A N 18
ATOM 30147 C CA . ALA A 1 45 ? 17.165 11.132 3.361 1.00 0.00 161 ALA A CA 18
ATOM 30148 C C . ALA A 1 45 ? 15.832 10.574 3.853 1.00 0.00 161 ALA A C 18
ATOM 30149 O O . ALA A 1 45 ? 14.798 10.771 3.244 1.00 0.00 161 ALA A O 18
ATOM 30156 N N . GLY A 1 46 ? 15.848 9.874 4.950 1.00 0.00 162 GLY A N 18
ATOM 30157 C CA . GLY A 1 46 ? 14.586 9.298 5.486 1.00 0.00 162 GLY A CA 18
ATOM 30158 C C . GLY A 1 46 ? 14.461 7.849 5.020 1.00 0.00 162 GLY A C 18
ATOM 30159 O O . GLY A 1 46 ? 14.615 7.549 3.854 1.00 0.00 162 GLY A O 18
ATOM 30163 N N . THR A 1 47 ? 14.183 6.945 5.918 1.00 0.00 163 THR A N 18
ATOM 30164 C CA . THR A 1 47 ? 14.051 5.519 5.512 1.00 0.00 163 THR A CA 18
ATOM 30165 C C . THR A 1 47 ? 12.694 5.292 4.848 1.00 0.00 163 THR A C 18
ATOM 30166 O O . THR A 1 47 ? 11.658 5.367 5.481 1.00 0.00 163 THR A O 18
ATOM 30177 N N . PHE A 1 48 ? 12.692 5.023 3.574 1.00 0.00 164 PHE A N 18
ATOM 30178 C CA . PHE A 1 48 ? 11.407 4.799 2.858 1.00 0.00 164 PHE A CA 18
ATOM 30179 C C . PHE A 1 48 ? 10.977 3.335 2.971 1.00 0.00 164 PHE A C 18
ATOM 30180 O O . PHE A 1 48 ? 11.784 2.432 2.870 1.00 0.00 164 PHE A O 18
ATOM 30197 N N . TYR A 1 49 ? 9.712 3.093 3.177 1.00 0.00 165 TYR A N 18
ATOM 30198 C CA . TYR A 1 49 ? 9.233 1.692 3.291 1.00 0.00 165 TYR A CA 18
ATOM 30199 C C . TYR A 1 49 ? 8.687 1.208 1.951 1.00 0.00 165 TYR A C 18
ATOM 30200 O O . TYR A 1 49 ? 7.803 1.824 1.388 1.00 0.00 165 TYR A O 18
ATOM 30218 N N . PRO A 1 50 ? 9.203 0.104 1.495 1.00 0.00 166 PRO A N 18
ATOM 30219 C CA . PRO A 1 50 ? 8.714 -0.472 0.227 1.00 0.00 166 PRO A CA 18
ATOM 30220 C C . PRO A 1 50 ? 7.348 -1.101 0.493 1.00 0.00 166 PRO A C 18
ATOM 30221 O O . PRO A 1 50 ? 7.219 -1.966 1.331 1.00 0.00 166 PRO A O 18
ATOM 30232 N N . VAL A 1 51 ? 6.323 -0.660 -0.176 1.00 0.00 167 VAL A N 18
ATOM 30233 C CA . VAL A 1 51 ? 4.974 -1.236 0.095 1.00 0.00 167 VAL A CA 18
ATOM 30234 C C . VAL A 1 51 ? 4.389 -1.868 -1.163 1.00 0.00 167 VAL A C 18
ATOM 30235 O O . VAL A 1 51 ? 4.826 -1.607 -2.266 1.00 0.00 167 VAL A O 18
ATOM 30248 N N . ILE A 1 52 ? 3.370 -2.661 -1.008 1.00 0.00 168 ILE A N 18
ATOM 30249 C CA . ILE A 1 52 ? 2.723 -3.262 -2.196 1.00 0.00 168 ILE A CA 18
ATOM 30250 C C . ILE A 1 52 ? 1.412 -2.520 -2.436 1.00 0.00 168 ILE A C 18
ATOM 30251 O O . ILE A 1 52 ? 0.604 -2.369 -1.542 1.00 0.00 168 ILE A O 18
ATOM 30267 N N . PHE A 1 53 ? 1.202 -2.033 -3.620 1.00 0.00 169 PHE A N 18
ATOM 30268 C CA . PHE A 1 53 ? -0.048 -1.280 -3.894 1.00 0.00 169 PHE A CA 18
ATOM 30269 C C . PHE A 1 53 ? -1.115 -2.215 -4.456 1.00 0.00 169 PHE A C 18
ATOM 30270 O O . PHE A 1 53 ? -0.834 -3.082 -5.264 1.00 0.00 169 PHE A O 18
ATOM 30287 N N . PHE A 1 54 ? -2.339 -2.046 -4.038 1.00 0.00 170 PHE A N 18
ATOM 30288 C CA . PHE A 1 54 ? -3.422 -2.927 -4.549 1.00 0.00 170 PHE A CA 18
ATOM 30289 C C . PHE A 1 54 ? -4.190 -2.212 -5.669 1.00 0.00 170 PHE A C 18
ATOM 30290 O O . PHE A 1 54 ? -4.206 -0.992 -5.734 1.00 0.00 170 PHE A O 18
ATOM 30307 N N . PRO A 1 55 ? -4.818 -2.996 -6.507 1.00 0.00 171 PRO A N 18
ATOM 30308 C CA . PRO A 1 55 ? -4.777 -4.468 -6.397 1.00 0.00 171 PRO A CA 18
ATOM 30309 C C . PRO A 1 55 ? -3.720 -5.062 -7.338 1.00 0.00 171 PRO A C 18
ATOM 30310 O O . PRO A 1 55 ? -3.623 -6.264 -7.493 1.00 0.00 171 PRO A O 18
ATOM 30321 N N . ASN A 1 56 ? -2.941 -4.236 -7.977 1.00 0.00 172 ASN A N 18
ATOM 30322 C CA . ASN A 1 56 ? -1.909 -4.765 -8.918 1.00 0.00 172 ASN A CA 18
ATOM 30323 C C . ASN A 1 56 ? -0.618 -5.118 -8.173 1.00 0.00 172 ASN A C 18
ATOM 30324 O O . ASN A 1 56 ? 0.450 -5.140 -8.752 1.00 0.00 172 ASN A O 18
ATOM 30335 N N . LYS A 1 57 ? -0.704 -5.396 -6.899 1.00 0.00 173 LYS A N 18
ATOM 30336 C CA . LYS A 1 57 ? 0.523 -5.748 -6.126 1.00 0.00 173 LYS A CA 18
ATOM 30337 C C . LYS A 1 57 ? 1.687 -4.850 -6.544 1.00 0.00 173 LYS A C 18
ATOM 30338 O O . LYS A 1 57 ? 2.835 -5.246 -6.500 1.00 0.00 173 LYS A O 18
ATOM 30357 N N . GLU A 1 58 ? 1.403 -3.644 -6.951 1.00 0.00 174 GLU A N 18
ATOM 30358 C CA . GLU A 1 58 ? 2.504 -2.732 -7.368 1.00 0.00 174 GLU A CA 18
ATOM 30359 C C . GLU A 1 58 ? 3.452 -2.510 -6.191 1.00 0.00 174 GLU A C 18
ATOM 30360 O O . GLU A 1 58 ? 3.224 -3.000 -5.107 1.00 0.00 174 GLU A O 18
ATOM 30372 N N . TYR A 1 59 ? 4.515 -1.784 -6.387 1.00 0.00 175 TYR A N 18
ATOM 30373 C CA . TYR A 1 59 ? 5.457 -1.550 -5.261 1.00 0.00 175 TYR A CA 18
ATOM 30374 C C . TYR A 1 59 ? 5.836 -0.071 -5.196 1.00 0.00 175 TYR A C 18
ATOM 30375 O O . TYR A 1 59 ? 6.264 0.515 -6.171 1.00 0.00 175 TYR A O 18
ATOM 30393 N N . LEU A 1 60 ? 5.680 0.537 -4.055 1.00 0.00 176 LEU A N 18
ATOM 30394 C CA . LEU A 1 60 ? 6.025 1.979 -3.927 1.00 0.00 176 LEU A CA 18
ATOM 30395 C C . LEU A 1 60 ? 6.896 2.212 -2.694 1.00 0.00 176 LEU A C 18
ATOM 30396 O O . LEU A 1 60 ? 6.710 1.596 -1.665 1.00 0.00 176 LEU A O 18
ATOM 30412 N N . TRP A 1 61 ? 7.834 3.109 -2.786 1.00 0.00 177 TRP A N 18
ATOM 30413 C CA . TRP A 1 61 ? 8.706 3.395 -1.619 1.00 0.00 177 TRP A CA 18
ATOM 30414 C C . TRP A 1 61 ? 8.229 4.678 -0.937 1.00 0.00 177 TRP A C 18
ATOM 30415 O O . TRP A 1 61 ? 8.508 5.774 -1.381 1.00 0.00 177 TRP A O 18
ATOM 30436 N N . THR A 1 62 ? 7.493 4.543 0.130 1.00 0.00 178 THR A N 18
ATOM 30437 C CA . THR A 1 62 ? 6.969 5.742 0.839 1.00 0.00 178 THR A CA 18
ATOM 30438 C C . THR A 1 62 ? 7.450 5.746 2.294 1.00 0.00 178 THR A C 18
ATOM 30439 O O . THR A 1 62 ? 7.534 4.715 2.933 1.00 0.00 178 THR A O 18
ATOM 30450 N N . GLY A 1 63 ? 7.768 6.895 2.823 1.00 0.00 179 GLY A N 18
ATOM 30451 C CA . GLY A 1 63 ? 8.244 6.958 4.234 1.00 0.00 179 GLY A CA 18
ATOM 30452 C C . GLY A 1 63 ? 7.055 6.823 5.187 1.00 0.00 179 GLY A C 18
ATOM 30453 O O . GLY A 1 63 ? 5.914 6.803 4.772 1.00 0.00 179 GLY A O 18
ATOM 30457 N N . SER A 1 64 ? 7.313 6.729 6.464 1.00 0.00 180 SER A N 18
ATOM 30458 C CA . SER A 1 64 ? 6.197 6.594 7.445 1.00 0.00 180 SER A CA 18
ATOM 30459 C C . SER A 1 64 ? 5.386 7.896 7.501 1.00 0.00 180 SER A C 18
ATOM 30460 O O . SER A 1 64 ? 4.206 7.892 7.791 1.00 0.00 180 SER A O 18
ATOM 30468 N N . ASP A 1 65 ? 6.014 9.007 7.227 1.00 0.00 181 ASP A N 18
ATOM 30469 C CA . ASP A 1 65 ? 5.288 10.312 7.266 1.00 0.00 181 ASP A CA 18
ATOM 30470 C C . ASP A 1 65 ? 4.093 10.285 6.309 1.00 0.00 181 ASP A C 18
ATOM 30471 O O . ASP A 1 65 ? 2.969 10.528 6.699 1.00 0.00 181 ASP A O 18
ATOM 30480 N N . SER A 1 66 ? 4.327 9.988 5.060 1.00 0.00 182 SER A N 18
ATOM 30481 C CA . SER A 1 66 ? 3.203 9.939 4.078 1.00 0.00 182 SER A CA 18
ATOM 30482 C C . SER A 1 66 ? 2.480 8.594 4.181 1.00 0.00 182 SER A C 18
ATOM 30483 O O . SER A 1 66 ? 1.653 8.253 3.352 1.00 0.00 182 SER A O 18
ATOM 30491 N N . LEU A 1 67 ? 2.792 7.825 5.190 1.00 0.00 183 LEU A N 18
ATOM 30492 C CA . LEU A 1 67 ? 2.138 6.500 5.356 1.00 0.00 183 LEU A CA 18
ATOM 30493 C C . LEU A 1 67 ? 1.220 6.502 6.576 1.00 0.00 183 LEU A C 18
ATOM 30494 O O . LEU A 1 67 ? 1.600 6.912 7.655 1.00 0.00 183 LEU A O 18
ATOM 30510 N N . THR A 1 68 ? 0.018 6.032 6.415 1.00 0.00 184 THR A N 18
ATOM 30511 C CA . THR A 1 68 ? -0.927 5.985 7.563 1.00 0.00 184 THR A CA 18
ATOM 30512 C C . THR A 1 68 ? -1.416 4.544 7.745 1.00 0.00 184 THR A C 18
ATOM 30513 O O . THR A 1 68 ? -1.412 3.774 6.813 1.00 0.00 184 THR A O 18
ATOM 30524 N N . PRO A 1 69 ? -1.797 4.216 8.944 1.00 0.00 185 PRO A N 18
ATOM 30525 C CA . PRO A 1 69 ? -2.270 2.838 9.236 1.00 0.00 185 PRO A CA 18
ATOM 30526 C C . PRO A 1 69 ? -3.625 2.560 8.571 1.00 0.00 185 PRO A C 18
ATOM 30527 O O . PRO A 1 69 ? -4.568 3.312 8.715 1.00 0.00 185 PRO A O 18
ATOM 30538 N N . LEU A 1 70 ? -3.724 1.468 7.855 1.00 0.00 186 LEU A N 18
ATOM 30539 C CA . LEU A 1 70 ? -5.010 1.110 7.183 1.00 0.00 186 LEU A CA 18
ATOM 30540 C C . LEU A 1 70 ? -5.511 -0.223 7.754 1.00 0.00 186 LEU A C 18
ATOM 30541 O O . LEU A 1 70 ? -4.740 -1.129 7.998 1.00 0.00 186 LEU A O 18
ATOM 30557 N N . THR A 1 71 ? -6.790 -0.348 7.980 1.00 0.00 187 THR A N 18
ATOM 30558 C CA . THR A 1 71 ? -7.322 -1.623 8.549 1.00 0.00 187 THR A CA 18
ATOM 30559 C C . THR A 1 71 ? -8.444 -2.183 7.670 1.00 0.00 187 THR A C 18
ATOM 30560 O O . THR A 1 71 ? -9.016 -1.485 6.859 1.00 0.00 187 THR A O 18
ATOM 30571 N N . SER A 1 72 ? -8.773 -3.437 7.839 1.00 0.00 188 SER A N 18
ATOM 30572 C CA . SER A 1 72 ? -9.870 -4.029 7.024 1.00 0.00 188 SER A CA 18
ATOM 30573 C C . SER A 1 72 ? -11.156 -3.241 7.261 1.00 0.00 188 SER A C 18
ATOM 30574 O O . SER A 1 72 ? -11.935 -3.009 6.357 1.00 0.00 188 SER A O 18
ATOM 30582 N N . GLU A 1 73 ? -11.373 -2.815 8.474 1.00 0.00 189 GLU A N 18
ATOM 30583 C CA . GLU A 1 73 ? -12.598 -2.027 8.776 1.00 0.00 189 GLU A CA 18
ATOM 30584 C C . GLU A 1 73 ? -12.604 -0.759 7.925 1.00 0.00 189 GLU A C 18
ATOM 30585 O O . GLU A 1 73 ? -13.559 -0.464 7.234 1.00 0.00 189 GLU A O 18
ATOM 30597 N N . ALA A 1 74 ? -11.535 -0.016 7.961 1.00 0.00 190 ALA A N 18
ATOM 30598 C CA . ALA A 1 74 ? -11.465 1.225 7.141 1.00 0.00 190 ALA A CA 18
ATOM 30599 C C . ALA A 1 74 ? -11.628 0.866 5.664 1.00 0.00 190 ALA A C 18
ATOM 30600 O O . ALA A 1 74 ? -12.317 1.536 4.919 1.00 0.00 190 ALA A O 18
ATOM 30607 N N . ILE A 1 75 ? -11.006 -0.199 5.240 1.00 0.00 191 ILE A N 18
ATOM 30608 C CA . ILE A 1 75 ? -11.131 -0.617 3.815 1.00 0.00 191 ILE A CA 18
ATOM 30609 C C . ILE A 1 75 ? -12.606 -0.806 3.467 1.00 0.00 191 ILE A C 18
ATOM 30610 O O . ILE A 1 75 ? -13.101 -0.260 2.502 1.00 0.00 191 ILE A O 18
ATOM 30626 N N . SER A 1 76 ? -13.314 -1.568 4.256 1.00 0.00 192 SER A N 18
ATOM 30627 C CA . SER A 1 76 ? -14.761 -1.782 3.977 1.00 0.00 192 SER A CA 18
ATOM 30628 C C . SER A 1 76 ? -15.473 -0.433 3.934 1.00 0.00 192 SER A C 18
ATOM 30629 O O . SER A 1 76 ? -16.305 -0.185 3.083 1.00 0.00 192 SER A O 18
ATOM 30637 N N . GLN A 1 77 ? -15.141 0.453 4.834 1.00 0.00 193 GLN A N 18
ATOM 30638 C CA . GLN A 1 77 ? -15.789 1.790 4.819 1.00 0.00 193 GLN A CA 18
ATOM 30639 C C . GLN A 1 77 ? -15.605 2.399 3.433 1.00 0.00 193 GLN A C 18
ATOM 30640 O O . GLN A 1 77 ? -16.508 2.991 2.873 1.00 0.00 193 GLN A O 18
ATOM 30654 N N . PHE A 1 78 ? -14.442 2.233 2.864 1.00 0.00 194 PHE A N 18
ATOM 30655 C CA . PHE A 1 78 ? -14.202 2.776 1.502 1.00 0.00 194 PHE A CA 18
ATOM 30656 C C . PHE A 1 78 ? -15.045 1.994 0.490 1.00 0.00 194 PHE A C 18
ATOM 30657 O O . PHE A 1 78 ? -15.682 2.561 -0.374 1.00 0.00 194 PHE A O 18
ATOM 30674 N N . LEU A 1 79 ? -15.052 0.690 0.590 1.00 0.00 195 LEU A N 18
ATOM 30675 C CA . LEU A 1 79 ? -15.856 -0.116 -0.370 1.00 0.00 195 LEU A CA 18
ATOM 30676 C C . LEU A 1 79 ? -17.282 0.430 -0.408 1.00 0.00 195 LEU A C 18
ATOM 30677 O O . LEU A 1 79 ? -17.835 0.666 -1.463 1.00 0.00 195 LEU A O 18
ATOM 30693 N N . GLU A 1 80 ? -17.873 0.664 0.731 1.00 0.00 196 GLU A N 18
ATOM 30694 C CA . GLU A 1 80 ? -19.249 1.230 0.736 1.00 0.00 196 GLU A CA 18
ATOM 30695 C C . GLU A 1 80 ? -19.206 2.598 0.059 1.00 0.00 196 GLU A C 18
ATOM 30696 O O . GLU A 1 80 ? -20.042 2.934 -0.756 1.00 0.00 196 GLU A O 18
ATOM 30708 N N . LYS A 1 81 ? -18.206 3.373 0.373 1.00 0.00 197 LYS A N 18
ATOM 30709 C CA . LYS A 1 81 ? -18.056 4.711 -0.263 1.00 0.00 197 LYS A CA 18
ATOM 30710 C C . LYS A 1 81 ? -16.574 4.956 -0.567 1.00 0.00 197 LYS A C 18
ATOM 30711 O O . LYS A 1 81 ? -15.784 5.160 0.333 1.00 0.00 197 LYS A O 18
ATOM 30730 N N . PRO A 1 82 ? -16.246 4.919 -1.830 1.00 0.00 198 PRO A N 18
ATOM 30731 C CA . PRO A 1 82 ? -14.851 5.127 -2.265 1.00 0.00 198 PRO A CA 18
ATOM 30732 C C . PRO A 1 82 ? -14.566 6.606 -2.555 1.00 0.00 198 PRO A C 18
ATOM 30733 O O . PRO A 1 82 ? -15.425 7.342 -2.995 1.00 0.00 198 PRO A O 18
ATOM 30744 N N . LYS A 1 83 ? -13.355 7.046 -2.305 1.00 0.00 199 LYS A N 18
ATOM 30745 C CA . LYS A 1 83 ? -13.009 8.476 -2.562 1.00 0.00 199 LYS A CA 18
ATOM 30746 C C . LYS A 1 83 ? -11.490 8.628 -2.755 1.00 0.00 199 LYS A C 18
ATOM 30747 O O . LYS A 1 83 ? -10.723 8.128 -1.957 1.00 0.00 199 LYS A O 18
ATOM 30766 N N . PRO A 1 84 ? -11.094 9.314 -3.804 1.00 0.00 200 PRO A N 18
ATOM 30767 C CA . PRO A 1 84 ? -12.058 9.914 -4.764 1.00 0.00 200 PRO A CA 18
ATOM 30768 C C . PRO A 1 84 ? -12.717 8.810 -5.593 1.00 0.00 200 PRO A C 18
ATOM 30769 O O . PRO A 1 84 ? -12.767 7.668 -5.180 1.00 0.00 200 PRO A O 18
ATOM 30780 N N . LYS A 1 85 ? -13.225 9.124 -6.753 1.00 0.00 201 LYS A N 18
ATOM 30781 C CA . LYS A 1 85 ? -13.867 8.060 -7.568 1.00 0.00 201 LYS A CA 18
ATOM 30782 C C . LYS A 1 85 ? -12.890 7.534 -8.624 1.00 0.00 201 LYS A C 18
ATOM 30783 O O . LYS A 1 85 ? -12.930 7.923 -9.774 1.00 0.00 201 LYS A O 18
ATOM 30802 N N . THR A 1 86 ? -12.036 6.627 -8.239 1.00 0.00 202 THR A N 18
ATOM 30803 C CA . THR A 1 86 ? -11.071 6.035 -9.212 1.00 0.00 202 THR A CA 18
ATOM 30804 C C . THR A 1 86 ? -11.344 4.536 -9.336 1.00 0.00 202 THR A C 18
ATOM 30805 O O . THR A 1 86 ? -11.119 3.779 -8.413 1.00 0.00 202 THR A O 18
ATOM 30816 N N . ALA A 1 87 ? -11.836 4.099 -10.457 1.00 0.00 203 ALA A N 18
ATOM 30817 C CA . ALA A 1 87 ? -12.136 2.649 -10.619 1.00 0.00 203 ALA A CA 18
ATOM 30818 C C . ALA A 1 87 ? -10.936 1.797 -10.196 1.00 0.00 203 ALA A C 18
ATOM 30819 O O . ALA A 1 87 ? -11.090 0.703 -9.683 1.00 0.00 203 ALA A O 18
ATOM 30826 N N . SER A 1 88 ? -9.743 2.278 -10.409 1.00 0.00 204 SER A N 18
ATOM 30827 C CA . SER A 1 88 ? -8.543 1.481 -10.022 1.00 0.00 204 SER A CA 18
ATOM 30828 C C . SER A 1 88 ? -8.432 1.363 -8.500 1.00 0.00 204 SER A C 18
ATOM 30829 O O . SER A 1 88 ? -8.249 0.286 -7.968 1.00 0.00 204 SER A O 18
ATOM 30837 N N . LEU A 1 89 ? -8.547 2.451 -7.787 1.00 0.00 205 LEU A N 18
ATOM 30838 C CA . LEU A 1 89 ? -8.450 2.361 -6.301 1.00 0.00 205 LEU A CA 18
ATOM 30839 C C . LEU A 1 89 ? -9.624 1.556 -5.764 1.00 0.00 205 LEU A C 18
ATOM 30840 O O . LEU A 1 89 ? -9.477 0.708 -4.910 1.00 0.00 205 LEU A O 18
ATOM 30856 N N . ILE A 1 90 ? -10.795 1.816 -6.263 1.00 0.00 206 ILE A N 18
ATOM 30857 C CA . ILE A 1 90 ? -11.972 1.053 -5.777 1.00 0.00 206 ILE A CA 18
ATOM 30858 C C . ILE A 1 90 ? -11.694 -0.432 -5.964 1.00 0.00 206 ILE A C 18
ATOM 30859 O O . ILE A 1 90 ? -11.999 -1.249 -5.114 1.00 0.00 206 ILE A O 18
ATOM 30875 N N . LYS A 1 91 ? -11.074 -0.787 -7.054 1.00 0.00 207 LYS A N 18
ATOM 30876 C CA . LYS A 1 91 ? -10.736 -2.213 -7.269 1.00 0.00 207 LYS A CA 18
ATOM 30877 C C . LYS A 1 91 ? -9.536 -2.560 -6.372 1.00 0.00 207 LYS A C 18
ATOM 30878 O O . LYS A 1 91 ? -9.348 -3.694 -5.968 1.00 0.00 207 LYS A O 18
ATOM 30897 N N . ALA A 1 92 ? -8.740 -1.570 -6.031 1.00 0.00 208 ALA A N 18
ATOM 30898 C CA . ALA A 1 92 ? -7.568 -1.815 -5.137 1.00 0.00 208 ALA A CA 18
ATOM 30899 C C . ALA A 1 92 ? -8.054 -2.133 -3.720 1.00 0.00 208 ALA A C 18
ATOM 30900 O O . ALA A 1 92 ? -7.585 -3.056 -3.084 1.00 0.00 208 ALA A O 18
ATOM 30907 N N . TYR A 1 93 ? -8.998 -1.378 -3.227 1.00 0.00 209 TYR A N 18
ATOM 30908 C CA . TYR A 1 93 ? -9.528 -1.635 -1.858 1.00 0.00 209 TYR A CA 18
ATOM 30909 C C . TYR A 1 93 ? -10.310 -2.942 -1.849 1.00 0.00 209 TYR A C 18
ATOM 30910 O O . TYR A 1 93 ? -10.227 -3.718 -0.921 1.00 0.00 209 TYR A O 18
ATOM 30928 N N . LYS A 1 94 ? -11.071 -3.194 -2.876 1.00 0.00 210 LYS A N 18
ATOM 30929 C CA . LYS A 1 94 ? -11.851 -4.458 -2.913 1.00 0.00 210 LYS A CA 18
ATOM 30930 C C . LYS A 1 94 ? -10.900 -5.658 -2.866 1.00 0.00 210 LYS A C 18
ATOM 30931 O O . LYS A 1 94 ? -11.158 -6.636 -2.193 1.00 0.00 210 LYS A O 18
ATOM 30950 N N . MET A 1 95 ? -9.797 -5.589 -3.562 1.00 0.00 211 MET A N 18
ATOM 30951 C CA . MET A 1 95 ? -8.837 -6.730 -3.532 1.00 0.00 211 MET A CA 18
ATOM 30952 C C . MET A 1 95 ? -8.005 -6.681 -2.248 1.00 0.00 211 MET A C 18
ATOM 30953 O O . MET A 1 95 ? -7.799 -7.682 -1.591 1.00 0.00 211 MET A O 18
ATOM 30967 N N . ALA A 1 96 ? -7.539 -5.519 -1.878 1.00 0.00 212 ALA A N 18
ATOM 30968 C CA . ALA A 1 96 ? -6.736 -5.406 -0.625 1.00 0.00 212 ALA A CA 18
ATOM 30969 C C . ALA A 1 96 ? -7.624 -5.770 0.563 1.00 0.00 212 ALA A C 18
ATOM 30970 O O . ALA A 1 96 ? -7.162 -6.196 1.602 1.00 0.00 212 ALA A O 18
ATOM 30977 N N . GLN A 1 97 ? -8.908 -5.602 0.401 1.00 0.00 213 GLN A N 18
ATOM 30978 C CA . GLN A 1 97 ? -9.865 -5.929 1.493 1.00 0.00 213 GLN A CA 18
ATOM 30979 C C . GLN A 1 97 ? -9.842 -7.434 1.774 1.00 0.00 213 GLN A C 18
ATOM 30980 O O . GLN A 1 97 ? -10.103 -7.875 2.876 1.00 0.00 213 GLN A O 18
ATOM 30994 N N . SER A 1 98 ? -9.522 -8.223 0.785 1.00 0.00 214 SER A N 18
ATOM 30995 C CA . SER A 1 98 ? -9.470 -9.698 0.995 1.00 0.00 214 SER A CA 18
ATOM 30996 C C . SER A 1 98 ? -8.115 -10.087 1.592 1.00 0.00 214 SER A C 18
ATOM 30997 O O . SER A 1 98 ? -8.011 -11.015 2.369 1.00 0.00 214 SER A O 18
ATOM 31005 N N . THR A 1 99 ? -7.076 -9.376 1.243 1.00 0.00 215 THR A N 18
ATOM 31006 C CA . THR A 1 99 ? -5.731 -9.698 1.799 1.00 0.00 215 THR A CA 18
ATOM 31007 C C . THR A 1 99 ? -5.537 -8.978 3.136 1.00 0.00 215 THR A C 18
ATOM 31008 O O . THR A 1 99 ? -5.424 -7.769 3.179 1.00 0.00 215 THR A O 18
ATOM 31019 N N . PRO A 1 100 ? -5.513 -9.750 4.186 1.00 0.00 216 PRO A N 18
ATOM 31020 C CA . PRO A 1 100 ? -5.339 -9.180 5.544 1.00 0.00 216 PRO A CA 18
ATOM 31021 C C . PRO A 1 100 ? -3.901 -8.698 5.754 1.00 0.00 216 PRO A C 18
ATOM 31022 O O . PRO A 1 100 ? -3.667 -7.651 6.322 1.00 0.00 216 PRO A O 18
ATOM 31033 N N . ASP A 1 101 ? -2.934 -9.453 5.308 1.00 0.00 217 ASP A N 18
ATOM 31034 C CA . ASP A 1 101 ? -1.517 -9.027 5.500 1.00 0.00 217 ASP A CA 18
ATOM 31035 C C . ASP A 1 101 ? -0.626 -9.556 4.369 1.00 0.00 217 ASP A C 18
ATOM 31036 O O . ASP A 1 101 ? -1.099 -10.071 3.376 1.00 0.00 217 ASP A O 18
ATOM 31045 N N . LEU A 1 102 ? 0.666 -9.424 4.521 1.00 0.00 218 LEU A N 18
ATOM 31046 C CA . LEU A 1 102 ? 1.611 -9.907 3.470 1.00 0.00 218 LEU A CA 18
ATOM 31047 C C . LEU A 1 102 ? 1.688 -11.436 3.491 1.00 0.00 218 LEU A C 18
ATOM 31048 O O . LEU A 1 102 ? 1.813 -12.075 2.465 1.00 0.00 218 LEU A O 18
ATOM 31064 N N . ASP A 1 103 ? 1.618 -12.025 4.650 1.00 0.00 219 ASP A N 18
ATOM 31065 C CA . ASP A 1 103 ? 1.689 -13.512 4.740 1.00 0.00 219 ASP A CA 18
ATOM 31066 C C . ASP A 1 103 ? 0.595 -14.152 3.880 1.00 0.00 219 ASP A C 18
ATOM 31067 O O . ASP A 1 103 ? 0.637 -15.330 3.582 1.00 0.00 219 ASP A O 18
ATOM 31076 N N . SER A 1 104 ? -0.386 -13.390 3.480 1.00 0.00 220 SER A N 18
ATOM 31077 C CA . SER A 1 104 ? -1.480 -13.962 2.642 1.00 0.00 220 SER A CA 18
ATOM 31078 C C . SER A 1 104 ? -1.266 -13.600 1.170 1.00 0.00 220 SER A C 18
ATOM 31079 O O . SER A 1 104 ? -1.733 -14.284 0.280 1.00 0.00 220 SER A O 18
ATOM 31087 N N . LEU A 1 105 ? -0.562 -12.533 0.903 1.00 0.00 221 LEU A N 18
ATOM 31088 C CA . LEU A 1 105 ? -0.322 -12.139 -0.515 1.00 0.00 221 LEU A CA 18
ATOM 31089 C C . LEU A 1 105 ? 0.482 -13.228 -1.229 1.00 0.00 221 LEU A C 18
ATOM 31090 O O . LEU A 1 105 ? 1.126 -14.046 -0.604 1.00 0.00 221 LEU A O 18
ATOM 31106 N N . SER A 1 106 ? 0.445 -13.250 -2.532 1.00 0.00 222 SER A N 18
ATOM 31107 C CA . SER A 1 106 ? 1.203 -14.293 -3.279 1.00 0.00 222 SER A CA 18
ATOM 31108 C C . SER A 1 106 ? 2.299 -13.655 -4.135 1.00 0.00 222 SER A C 18
ATOM 31109 O O . SER A 1 106 ? 2.113 -13.402 -5.309 1.00 0.00 222 SER A O 18
ATOM 31117 N N . VAL A 1 107 ? 3.443 -13.397 -3.562 1.00 0.00 223 VAL A N 18
ATOM 31118 C CA . VAL A 1 107 ? 4.548 -12.783 -4.350 1.00 0.00 223 VAL A CA 18
ATOM 31119 C C . VAL A 1 107 ? 5.235 -13.850 -5.207 1.00 0.00 223 VAL A C 18
ATOM 31120 O O . VAL A 1 107 ? 5.536 -14.928 -4.732 1.00 0.00 223 VAL A O 18
ATOM 31133 N N . PRO A 1 108 ? 5.460 -13.513 -6.448 1.00 0.00 224 PRO A N 18
ATOM 31134 C CA . PRO A 1 108 ? 6.118 -14.457 -7.383 1.00 0.00 224 PRO A CA 18
ATOM 31135 C C . PRO A 1 108 ? 7.609 -14.567 -7.064 1.00 0.00 224 PRO A C 18
ATOM 31136 O O . PRO A 1 108 ? 8.150 -15.646 -6.927 1.00 0.00 224 PRO A O 18
ATOM 31147 N N . SER A 1 109 ? 8.273 -13.455 -6.940 1.00 0.00 225 SER A N 18
ATOM 31148 C CA . SER A 1 109 ? 9.730 -13.485 -6.625 1.00 0.00 225 SER A CA 18
ATOM 31149 C C . SER A 1 109 ? 9.974 -12.955 -5.211 1.00 0.00 225 SER A C 18
ATOM 31150 O O . SER A 1 109 ? 9.020 -12.879 -4.455 1.00 0.00 225 SER A O 18
ATOM 31159 N N . SER A 1 2 ? 3.502 14.106 17.745 1.00 0.00 118 SER A N 19
ATOM 31160 C CA . SER A 1 2 ? 3.821 13.496 16.419 1.00 0.00 118 SER A CA 19
ATOM 31161 C C . SER A 1 2 ? 3.325 12.049 16.373 1.00 0.00 118 SER A C 19
ATOM 31162 O O . SER A 1 2 ? 4.060 11.139 16.048 1.00 0.00 118 SER A O 19
ATOM 31172 N N . GLU A 1 3 ? 2.078 11.831 16.695 1.00 0.00 119 GLU A N 19
ATOM 31173 C CA . GLU A 1 3 ? 1.533 10.444 16.668 1.00 0.00 119 GLU A CA 19
ATOM 31174 C C . GLU A 1 3 ? 1.997 9.720 15.403 1.00 0.00 119 GLU A C 19
ATOM 31175 O O . GLU A 1 3 ? 1.679 10.115 14.298 1.00 0.00 119 GLU A O 19
ATOM 31187 N N . ARG A 1 4 ? 2.749 8.663 15.554 1.00 0.00 120 ARG A N 19
ATOM 31188 C CA . ARG A 1 4 ? 3.233 7.916 14.358 1.00 0.00 120 ARG A CA 19
ATOM 31189 C C . ARG A 1 4 ? 2.902 6.428 14.497 1.00 0.00 120 ARG A C 19
ATOM 31190 O O . ARG A 1 4 ? 2.735 5.918 15.587 1.00 0.00 120 ARG A O 19
ATOM 31211 N N . VAL A 1 5 ? 2.808 5.726 13.402 1.00 0.00 121 VAL A N 19
ATOM 31212 C CA . VAL A 1 5 ? 2.489 4.271 13.475 1.00 0.00 121 VAL A CA 19
ATOM 31213 C C . VAL A 1 5 ? 3.701 3.439 13.065 1.00 0.00 121 VAL A C 19
ATOM 31214 O O . VAL A 1 5 ? 4.183 3.542 11.955 1.00 0.00 121 VAL A O 19
ATOM 31227 N N . ASN A 1 6 ? 4.172 2.584 13.923 1.00 0.00 122 ASN A N 19
ATOM 31228 C CA . ASN A 1 6 ? 5.315 1.730 13.520 1.00 0.00 122 ASN A CA 19
ATOM 31229 C C . ASN A 1 6 ? 4.774 0.688 12.544 1.00 0.00 122 ASN A C 19
ATOM 31230 O O . ASN A 1 6 ? 4.153 -0.282 12.932 1.00 0.00 122 ASN A O 19
ATOM 31241 N N . TYR A 1 7 ? 4.966 0.910 11.279 1.00 0.00 123 TYR A N 19
ATOM 31242 C CA . TYR A 1 7 ? 4.425 -0.030 10.263 1.00 0.00 123 TYR A CA 19
ATOM 31243 C C . TYR A 1 7 ? 5.296 -1.282 10.145 1.00 0.00 123 TYR A C 19
ATOM 31244 O O . TYR A 1 7 ? 6.498 -1.209 9.983 1.00 0.00 123 TYR A O 19
ATOM 31262 N N . LYS A 1 8 ? 4.683 -2.430 10.214 1.00 0.00 124 LYS A N 19
ATOM 31263 C CA . LYS A 1 8 ? 5.445 -3.704 10.098 1.00 0.00 124 LYS A CA 19
ATOM 31264 C C . LYS A 1 8 ? 5.152 -4.351 8.742 1.00 0.00 124 LYS A C 19
ATOM 31265 O O . LYS A 1 8 ? 4.171 -4.028 8.097 1.00 0.00 124 LYS A O 19
ATOM 31284 N N . PRO A 1 9 ? 6.016 -5.243 8.347 1.00 0.00 125 PRO A N 19
ATOM 31285 C CA . PRO A 1 9 ? 5.845 -5.932 7.045 1.00 0.00 125 PRO A CA 19
ATOM 31286 C C . PRO A 1 9 ? 4.588 -6.804 7.066 1.00 0.00 125 PRO A C 19
ATOM 31287 O O . PRO A 1 9 ? 4.481 -7.742 7.830 1.00 0.00 125 PRO A O 19
ATOM 31298 N N . GLY A 1 10 ? 3.634 -6.496 6.231 1.00 0.00 126 GLY A N 19
ATOM 31299 C CA . GLY A 1 10 ? 2.381 -7.294 6.199 1.00 0.00 126 GLY A CA 19
ATOM 31300 C C . GLY A 1 10 ? 1.237 -6.477 6.803 1.00 0.00 126 GLY A C 19
ATOM 31301 O O . GLY A 1 10 ? 0.112 -6.929 6.872 1.00 0.00 126 GLY A O 19
ATOM 31305 N N . MET A 1 11 ? 1.507 -5.271 7.234 1.00 0.00 127 MET A N 19
ATOM 31306 C CA . MET A 1 11 ? 0.415 -4.438 7.817 1.00 0.00 127 MET A CA 19
ATOM 31307 C C . MET A 1 11 ? -0.240 -3.597 6.718 1.00 0.00 127 MET A C 19
ATOM 31308 O O . MET A 1 11 ? 0.429 -2.970 5.916 1.00 0.00 127 MET A O 19
ATOM 31322 N N . ARG A 1 12 ? -1.548 -3.582 6.676 1.00 0.00 128 ARG A N 19
ATOM 31323 C CA . ARG A 1 12 ? -2.255 -2.785 5.632 1.00 0.00 128 ARG A CA 19
ATOM 31324 C C . ARG A 1 12 ? -2.221 -1.300 5.990 1.00 0.00 128 ARG A C 19
ATOM 31325 O O . ARG A 1 12 ? -2.740 -0.886 7.007 1.00 0.00 128 ARG A O 19
ATOM 31346 N N . VAL A 1 13 ? -1.615 -0.496 5.164 1.00 0.00 129 VAL A N 19
ATOM 31347 C CA . VAL A 1 13 ? -1.555 0.961 5.464 1.00 0.00 129 VAL A CA 19
ATOM 31348 C C . VAL A 1 13 ? -2.013 1.771 4.251 1.00 0.00 129 VAL A C 19
ATOM 31349 O O . VAL A 1 13 ? -2.108 1.267 3.150 1.00 0.00 129 VAL A O 19
ATOM 31362 N N . LEU A 1 14 ? -2.289 3.027 4.449 1.00 0.00 130 LEU A N 19
ATOM 31363 C CA . LEU A 1 14 ? -2.732 3.885 3.320 1.00 0.00 130 LEU A CA 19
ATOM 31364 C C . LEU A 1 14 ? -1.579 4.806 2.922 1.00 0.00 130 LEU A C 19
ATOM 31365 O O . LEU A 1 14 ? -1.081 5.574 3.721 1.00 0.00 130 LEU A O 19
ATOM 31381 N N . THR A 1 15 ? -1.129 4.713 1.703 1.00 0.00 131 THR A N 19
ATOM 31382 C CA . THR A 1 15 ? 0.014 5.565 1.271 1.00 0.00 131 THR A CA 19
ATOM 31383 C C . THR A 1 15 ? -0.467 6.785 0.486 1.00 0.00 131 THR A C 19
ATOM 31384 O O . THR A 1 15 ? -1.003 6.669 -0.599 1.00 0.00 131 THR A O 19
ATOM 31395 N N . LYS A 1 16 ? -0.257 7.955 1.020 1.00 0.00 132 LYS A N 19
ATOM 31396 C CA . LYS A 1 16 ? -0.678 9.192 0.299 1.00 0.00 132 LYS A CA 19
ATOM 31397 C C . LYS A 1 16 ? 0.382 9.552 -0.746 1.00 0.00 132 LYS A C 19
ATOM 31398 O O . LYS A 1 16 ? 1.565 9.490 -0.476 1.00 0.00 132 LYS A O 19
ATOM 31417 N N . MET A 1 17 ? -0.013 9.930 -1.935 1.00 0.00 133 MET A N 19
ATOM 31418 C CA . MET A 1 17 ? 1.019 10.285 -2.954 1.00 0.00 133 MET A CA 19
ATOM 31419 C C . MET A 1 17 ? 0.707 11.666 -3.538 1.00 0.00 133 MET A C 19
ATOM 31420 O O . MET A 1 17 ? -0.407 12.140 -3.459 1.00 0.00 133 MET A O 19
ATOM 31434 N N . SER A 1 18 ? 1.681 12.325 -4.105 1.00 0.00 134 SER A N 19
ATOM 31435 C CA . SER A 1 18 ? 1.425 13.682 -4.670 1.00 0.00 134 SER A CA 19
ATOM 31436 C C . SER A 1 18 ? 0.240 13.647 -5.639 1.00 0.00 134 SER A C 19
ATOM 31437 O O . SER A 1 18 ? 0.243 12.918 -6.611 1.00 0.00 134 SER A O 19
ATOM 31445 N N . GLY A 1 19 ? -0.771 14.436 -5.386 1.00 0.00 135 GLY A N 19
ATOM 31446 C CA . GLY A 1 19 ? -1.949 14.451 -6.299 1.00 0.00 135 GLY A CA 19
ATOM 31447 C C . GLY A 1 19 ? -2.644 13.090 -6.248 1.00 0.00 135 GLY A C 19
ATOM 31448 O O . GLY A 1 19 ? -3.379 12.723 -7.142 1.00 0.00 135 GLY A O 19
ATOM 31452 N N . PHE A 1 20 ? -2.398 12.329 -5.218 1.00 0.00 136 PHE A N 19
ATOM 31453 C CA . PHE A 1 20 ? -3.025 10.979 -5.120 1.00 0.00 136 PHE A CA 19
ATOM 31454 C C . PHE A 1 20 ? -3.613 10.753 -3.724 1.00 0.00 136 PHE A C 19
ATOM 31455 O O . PHE A 1 20 ? -2.917 10.886 -2.731 1.00 0.00 136 PHE A O 19
ATOM 31472 N N . PRO A 1 21 ? -4.865 10.384 -3.703 1.00 0.00 137 PRO A N 19
ATOM 31473 C CA . PRO A 1 21 ? -5.567 10.105 -2.424 1.00 0.00 137 PRO A CA 19
ATOM 31474 C C . PRO A 1 21 ? -4.935 8.893 -1.739 1.00 0.00 137 PRO A C 19
ATOM 31475 O O . PRO A 1 21 ? -4.279 8.089 -2.372 1.00 0.00 137 PRO A O 19
ATOM 31486 N N . TRP A 1 22 ? -5.107 8.754 -0.454 1.00 0.00 138 TRP A N 19
ATOM 31487 C CA . TRP A 1 22 ? -4.490 7.592 0.239 1.00 0.00 138 TRP A CA 19
ATOM 31488 C C . TRP A 1 22 ? -4.837 6.313 -0.520 1.00 0.00 138 TRP A C 19
ATOM 31489 O O . TRP A 1 22 ? -5.990 6.015 -0.758 1.00 0.00 138 TRP A O 19
ATOM 31510 N N . TRP A 1 23 ? -3.848 5.557 -0.910 1.00 0.00 139 TRP A N 19
ATOM 31511 C CA . TRP A 1 23 ? -4.129 4.304 -1.662 1.00 0.00 139 TRP A CA 19
ATOM 31512 C C . TRP A 1 23 ? -3.896 3.086 -0.774 1.00 0.00 139 TRP A C 19
ATOM 31513 O O . TRP A 1 23 ? -2.972 3.061 0.016 1.00 0.00 139 TRP A O 19
ATOM 31534 N N . PRO A 1 24 ? -4.739 2.104 -0.941 1.00 0.00 140 PRO A N 19
ATOM 31535 C CA . PRO A 1 24 ? -4.616 0.859 -0.151 1.00 0.00 140 PRO A CA 19
ATOM 31536 C C . PRO A 1 24 ? -3.297 0.162 -0.484 1.00 0.00 140 PRO A C 19
ATOM 31537 O O . PRO A 1 24 ? -3.136 -0.438 -1.531 1.00 0.00 140 PRO A O 19
ATOM 31548 N N . SER A 1 25 ? -2.352 0.251 0.407 1.00 0.00 141 SER A N 19
ATOM 31549 C CA . SER A 1 25 ? -1.029 -0.389 0.177 1.00 0.00 141 SER A CA 19
ATOM 31550 C C . SER A 1 25 ? -0.565 -1.056 1.472 1.00 0.00 141 SER A C 19
ATOM 31551 O O . SER A 1 25 ? -1.004 -0.704 2.549 1.00 0.00 141 SER A O 19
ATOM 31559 N N . MET A 1 26 ? 0.308 -2.014 1.386 1.00 0.00 142 MET A N 19
ATOM 31560 C CA . MET A 1 26 ? 0.780 -2.692 2.624 1.00 0.00 142 MET A CA 19
ATOM 31561 C C . MET A 1 26 ? 2.296 -2.557 2.756 1.00 0.00 142 MET A C 19
ATOM 31562 O O . MET A 1 26 ? 3.013 -2.534 1.776 1.00 0.00 142 MET A O 19
ATOM 31576 N N . VAL A 1 27 ? 2.795 -2.471 3.959 1.00 0.00 143 VAL A N 19
ATOM 31577 C CA . VAL A 1 27 ? 4.270 -2.340 4.135 1.00 0.00 143 VAL A CA 19
ATOM 31578 C C . VAL A 1 27 ? 4.945 -3.691 3.873 1.00 0.00 143 VAL A C 19
ATOM 31579 O O . VAL A 1 27 ? 4.684 -4.668 4.545 1.00 0.00 143 VAL A O 19
ATOM 31592 N N . VAL A 1 28 ? 5.803 -3.752 2.893 1.00 0.00 144 VAL A N 19
ATOM 31593 C CA . VAL A 1 28 ? 6.490 -5.038 2.576 1.00 0.00 144 VAL A CA 19
ATOM 31594 C C . VAL A 1 28 ? 8.003 -4.886 2.718 1.00 0.00 144 VAL A C 19
ATOM 31595 O O . VAL A 1 28 ? 8.498 -3.902 3.230 1.00 0.00 144 VAL A O 19
ATOM 31608 N N . THR A 1 29 ? 8.738 -5.853 2.249 1.00 0.00 145 THR A N 19
ATOM 31609 C CA . THR A 1 29 ? 10.220 -5.771 2.331 1.00 0.00 145 THR A CA 19
ATOM 31610 C C . THR A 1 29 ? 10.825 -6.155 0.982 1.00 0.00 145 THR A C 19
ATOM 31611 O O . THR A 1 29 ? 10.268 -6.942 0.242 1.00 0.00 145 THR A O 19
ATOM 31622 N N . GLU A 1 30 ? 11.957 -5.610 0.654 1.00 0.00 146 GLU A N 19
ATOM 31623 C CA . GLU A 1 30 ? 12.587 -5.948 -0.649 1.00 0.00 146 GLU A CA 19
ATOM 31624 C C . GLU A 1 30 ? 12.628 -7.473 -0.827 1.00 0.00 146 GLU A C 19
ATOM 31625 O O . GLU A 1 30 ? 12.716 -7.975 -1.929 1.00 0.00 146 GLU A O 19
ATOM 31637 N N . SER A 1 31 ? 12.561 -8.215 0.253 1.00 0.00 147 SER A N 19
ATOM 31638 C CA . SER A 1 31 ? 12.591 -9.706 0.141 1.00 0.00 147 SER A CA 19
ATOM 31639 C C . SER A 1 31 ? 11.318 -10.203 -0.550 1.00 0.00 147 SER A C 19
ATOM 31640 O O . SER A 1 31 ? 11.342 -11.144 -1.319 1.00 0.00 147 SER A O 19
ATOM 31648 N N . LYS A 1 32 ? 10.212 -9.557 -0.301 1.00 0.00 148 LYS A N 19
ATOM 31649 C CA . LYS A 1 32 ? 8.938 -9.962 -0.962 1.00 0.00 148 LYS A CA 19
ATOM 31650 C C . LYS A 1 32 ? 8.742 -9.090 -2.194 1.00 0.00 148 LYS A C 19
ATOM 31651 O O . LYS A 1 32 ? 8.216 -9.508 -3.207 1.00 0.00 148 LYS A O 19
ATOM 31670 N N . MET A 1 33 ? 9.179 -7.871 -2.093 1.00 0.00 149 MET A N 19
ATOM 31671 C CA . MET A 1 33 ? 9.057 -6.914 -3.220 1.00 0.00 149 MET A CA 19
ATOM 31672 C C . MET A 1 33 ? 10.019 -7.315 -4.347 1.00 0.00 149 MET A C 19
ATOM 31673 O O . MET A 1 33 ? 11.220 -7.361 -4.164 1.00 0.00 149 MET A O 19
ATOM 31687 N N . THR A 1 34 ? 9.497 -7.615 -5.507 1.00 0.00 150 THR A N 19
ATOM 31688 C CA . THR A 1 34 ? 10.378 -8.026 -6.643 1.00 0.00 150 THR A CA 19
ATOM 31689 C C . THR A 1 34 ? 11.390 -6.927 -6.976 1.00 0.00 150 THR A C 19
ATOM 31690 O O . THR A 1 34 ? 11.438 -5.895 -6.340 1.00 0.00 150 THR A O 19
ATOM 31701 N N . SER A 1 35 ? 12.202 -7.150 -7.976 1.00 0.00 151 SER A N 19
ATOM 31702 C CA . SER A 1 35 ? 13.217 -6.129 -8.362 1.00 0.00 151 SER A CA 19
ATOM 31703 C C . SER A 1 35 ? 12.536 -4.922 -9.012 1.00 0.00 151 SER A C 19
ATOM 31704 O O . SER A 1 35 ? 13.051 -3.822 -8.990 1.00 0.00 151 SER A O 19
ATOM 31712 N N . VAL A 1 36 ? 11.380 -5.116 -9.587 1.00 0.00 152 VAL A N 19
ATOM 31713 C CA . VAL A 1 36 ? 10.672 -3.971 -10.230 1.00 0.00 152 VAL A CA 19
ATOM 31714 C C . VAL A 1 36 ? 10.647 -2.780 -9.269 1.00 0.00 152 VAL A C 19
ATOM 31715 O O . VAL A 1 36 ? 10.996 -1.673 -9.626 1.00 0.00 152 VAL A O 19
ATOM 31728 N N . ALA A 1 37 ? 10.253 -3.004 -8.045 1.00 0.00 153 ALA A N 19
ATOM 31729 C CA . ALA A 1 37 ? 10.225 -1.889 -7.058 1.00 0.00 153 ALA A CA 19
ATOM 31730 C C . ALA A 1 37 ? 11.654 -1.569 -6.612 1.00 0.00 153 ALA A C 19
ATOM 31731 O O . ALA A 1 37 ? 12.037 -0.423 -6.488 1.00 0.00 153 ALA A O 19
ATOM 31738 N N . ARG A 1 38 ? 12.447 -2.582 -6.382 1.00 0.00 154 ARG A N 19
ATOM 31739 C CA . ARG A 1 38 ? 13.856 -2.345 -5.958 1.00 0.00 154 ARG A CA 19
ATOM 31740 C C . ARG A 1 38 ? 14.553 -1.451 -6.985 1.00 0.00 154 ARG A C 19
ATOM 31741 O O . ARG A 1 38 ? 15.230 -0.502 -6.644 1.00 0.00 154 ARG A O 19
ATOM 31762 N N . LYS A 1 39 ? 14.378 -1.744 -8.245 1.00 0.00 155 LYS A N 19
ATOM 31763 C CA . LYS A 1 39 ? 15.015 -0.910 -9.303 1.00 0.00 155 LYS A CA 19
ATOM 31764 C C . LYS A 1 39 ? 14.490 0.525 -9.207 1.00 0.00 155 LYS A C 19
ATOM 31765 O O . LYS A 1 39 ? 15.152 1.467 -9.597 1.00 0.00 155 LYS A O 19
ATOM 31784 N N . SER A 1 40 ? 13.306 0.695 -8.684 1.00 0.00 156 SER A N 19
ATOM 31785 C CA . SER A 1 40 ? 12.736 2.067 -8.552 1.00 0.00 156 SER A CA 19
ATOM 31786 C C . SER A 1 40 ? 12.957 2.591 -7.128 1.00 0.00 156 SER A C 19
ATOM 31787 O O . SER A 1 40 ? 12.543 3.681 -6.786 1.00 0.00 156 SER A O 19
ATOM 31795 N N . LYS A 1 41 ? 13.603 1.818 -6.297 1.00 0.00 157 LYS A N 19
ATOM 31796 C CA . LYS A 1 41 ? 13.847 2.268 -4.897 1.00 0.00 157 LYS A CA 19
ATOM 31797 C C . LYS A 1 41 ? 14.433 3.684 -4.890 1.00 0.00 157 LYS A C 19
ATOM 31798 O O . LYS A 1 41 ? 15.301 4.002 -5.678 1.00 0.00 157 LYS A O 19
ATOM 31817 N N . PRO A 1 42 ? 13.923 4.488 -3.997 1.00 0.00 158 PRO A N 19
ATOM 31818 C CA . PRO A 1 42 ? 14.384 5.893 -3.875 1.00 0.00 158 PRO A CA 19
ATOM 31819 C C . PRO A 1 42 ? 15.793 5.956 -3.285 1.00 0.00 158 PRO A C 19
ATOM 31820 O O . PRO A 1 42 ? 16.146 5.194 -2.408 1.00 0.00 158 PRO A O 19
ATOM 31831 N N . LYS A 1 43 ? 16.595 6.869 -3.754 1.00 0.00 159 LYS A N 19
ATOM 31832 C CA . LYS A 1 43 ? 17.976 6.998 -3.215 1.00 0.00 159 LYS A CA 19
ATOM 31833 C C . LYS A 1 43 ? 18.139 8.366 -2.550 1.00 0.00 159 LYS A C 19
ATOM 31834 O O . LYS A 1 43 ? 19.196 8.961 -2.575 1.00 0.00 159 LYS A O 19
ATOM 31853 N N . ARG A 1 44 ? 17.089 8.867 -1.957 1.00 0.00 160 ARG A N 19
ATOM 31854 C CA . ARG A 1 44 ? 17.171 10.197 -1.291 1.00 0.00 160 ARG A CA 19
ATOM 31855 C C . ARG A 1 44 ? 17.290 10.014 0.230 1.00 0.00 160 ARG A C 19
ATOM 31856 O O . ARG A 1 44 ? 17.205 8.916 0.744 1.00 0.00 160 ARG A O 19
ATOM 31877 N N . ALA A 1 45 ? 17.498 11.083 0.945 1.00 0.00 161 ALA A N 19
ATOM 31878 C CA . ALA A 1 45 ? 17.638 10.988 2.428 1.00 0.00 161 ALA A CA 19
ATOM 31879 C C . ALA A 1 45 ? 16.340 10.500 3.070 1.00 0.00 161 ALA A C 19
ATOM 31880 O O . ALA A 1 45 ? 15.257 10.764 2.586 1.00 0.00 161 ALA A O 19
ATOM 31887 N N . GLY A 1 46 ? 16.442 9.794 4.162 1.00 0.00 162 GLY A N 19
ATOM 31888 C CA . GLY A 1 46 ? 15.218 9.293 4.842 1.00 0.00 162 GLY A CA 19
ATOM 31889 C C . GLY A 1 46 ? 14.995 7.828 4.478 1.00 0.00 162 GLY A C 19
ATOM 31890 O O . GLY A 1 46 ? 15.017 7.457 3.321 1.00 0.00 162 GLY A O 19
ATOM 31894 N N . THR A 1 47 ? 14.772 6.990 5.451 1.00 0.00 163 THR A N 19
ATOM 31895 C CA . THR A 1 47 ? 14.538 5.553 5.142 1.00 0.00 163 THR A CA 19
ATOM 31896 C C . THR A 1 47 ? 13.113 5.376 4.623 1.00 0.00 163 THR A C 19
ATOM 31897 O O . THR A 1 47 ? 12.149 5.570 5.338 1.00 0.00 163 THR A O 19
ATOM 31908 N N . PHE A 1 48 ? 12.974 5.030 3.375 1.00 0.00 164 PHE A N 19
ATOM 31909 C CA . PHE A 1 48 ? 11.613 4.862 2.794 1.00 0.00 164 PHE A CA 19
ATOM 31910 C C . PHE A 1 48 ? 11.078 3.452 3.050 1.00 0.00 164 PHE A C 19
ATOM 31911 O O . PHE A 1 48 ? 11.824 2.498 3.140 1.00 0.00 164 PHE A O 19
ATOM 31928 N N . TYR A 1 49 ? 9.784 3.319 3.164 1.00 0.00 165 TYR A N 19
ATOM 31929 C CA . TYR A 1 49 ? 9.184 1.977 3.409 1.00 0.00 165 TYR A CA 19
ATOM 31930 C C . TYR A 1 49 ? 8.700 1.368 2.095 1.00 0.00 165 TYR A C 19
ATOM 31931 O O . TYR A 1 49 ? 7.853 1.936 1.434 1.00 0.00 165 TYR A O 19
ATOM 31949 N N . PRO A 1 50 ? 9.220 0.222 1.766 1.00 0.00 166 PRO A N 19
ATOM 31950 C CA . PRO A 1 50 ? 8.780 -0.456 0.531 1.00 0.00 166 PRO A CA 19
ATOM 31951 C C . PRO A 1 50 ? 7.399 -1.055 0.787 1.00 0.00 166 PRO A C 19
ATOM 31952 O O . PRO A 1 50 ? 7.232 -1.878 1.661 1.00 0.00 166 PRO A O 19
ATOM 31963 N N . VAL A 1 51 ? 6.403 -0.647 0.054 1.00 0.00 167 VAL A N 19
ATOM 31964 C CA . VAL A 1 51 ? 5.042 -1.203 0.299 1.00 0.00 167 VAL A CA 19
ATOM 31965 C C . VAL A 1 51 ? 4.476 -1.792 -0.989 1.00 0.00 167 VAL A C 19
ATOM 31966 O O . VAL A 1 51 ? 4.929 -1.482 -2.069 1.00 0.00 167 VAL A O 19
ATOM 31979 N N . ILE A 1 52 ? 3.466 -2.605 -0.886 1.00 0.00 168 ILE A N 19
ATOM 31980 C CA . ILE A 1 52 ? 2.858 -3.166 -2.116 1.00 0.00 168 ILE A CA 19
ATOM 31981 C C . ILE A 1 52 ? 1.544 -2.432 -2.374 1.00 0.00 168 ILE A C 19
ATOM 31982 O O . ILE A 1 52 ? 0.717 -2.293 -1.495 1.00 0.00 168 ILE A O 19
ATOM 31998 N N . PHE A 1 53 ? 1.359 -1.932 -3.559 1.00 0.00 169 PHE A N 19
ATOM 31999 C CA . PHE A 1 53 ? 0.115 -1.172 -3.855 1.00 0.00 169 PHE A CA 19
ATOM 32000 C C . PHE A 1 53 ? -0.967 -2.070 -4.451 1.00 0.00 169 PHE A C 19
ATOM 32001 O O . PHE A 1 53 ? -0.696 -2.944 -5.252 1.00 0.00 169 PHE A O 19
ATOM 32018 N N . PHE A 1 54 ? -2.196 -1.840 -4.077 1.00 0.00 170 PHE A N 19
ATOM 32019 C CA . PHE A 1 54 ? -3.310 -2.656 -4.631 1.00 0.00 170 PHE A CA 19
ATOM 32020 C C . PHE A 1 54 ? -4.017 -1.859 -5.742 1.00 0.00 170 PHE A C 19
ATOM 32021 O O . PHE A 1 54 ? -4.222 -0.661 -5.605 1.00 0.00 170 PHE A O 19
ATOM 32038 N N . PRO A 1 55 ? -4.386 -2.533 -6.806 1.00 0.00 171 PRO A N 19
ATOM 32039 C CA . PRO A 1 55 ? -4.133 -3.982 -6.967 1.00 0.00 171 PRO A CA 19
ATOM 32040 C C . PRO A 1 55 ? -2.822 -4.206 -7.738 1.00 0.00 171 PRO A C 19
ATOM 32041 O O . PRO A 1 55 ? -1.936 -3.375 -7.724 1.00 0.00 171 PRO A O 19
ATOM 32052 N N . ASN A 1 56 ? -2.699 -5.316 -8.421 1.00 0.00 172 ASN A N 19
ATOM 32053 C CA . ASN A 1 56 ? -1.455 -5.585 -9.204 1.00 0.00 172 ASN A CA 19
ATOM 32054 C C . ASN A 1 56 ? -0.239 -5.630 -8.281 1.00 0.00 172 ASN A C 19
ATOM 32055 O O . ASN A 1 56 ? 0.886 -5.509 -8.721 1.00 0.00 172 ASN A O 19
ATOM 32066 N N . LYS A 1 57 ? -0.468 -5.809 -7.005 1.00 0.00 173 LYS A N 19
ATOM 32067 C CA . LYS A 1 57 ? 0.650 -5.870 -6.019 1.00 0.00 173 LYS A CA 19
ATOM 32068 C C . LYS A 1 57 ? 1.819 -4.981 -6.444 1.00 0.00 173 LYS A C 19
ATOM 32069 O O . LYS A 1 57 ? 2.962 -5.394 -6.414 1.00 0.00 173 LYS A O 19
ATOM 32088 N N . GLU A 1 58 ? 1.554 -3.762 -6.826 1.00 0.00 174 GLU A N 19
ATOM 32089 C CA . GLU A 1 58 ? 2.672 -2.870 -7.228 1.00 0.00 174 GLU A CA 19
ATOM 32090 C C . GLU A 1 58 ? 3.575 -2.652 -6.018 1.00 0.00 174 GLU A C 19
ATOM 32091 O O . GLU A 1 58 ? 3.348 -3.215 -4.970 1.00 0.00 174 GLU A O 19
ATOM 32103 N N . TYR A 1 59 ? 4.589 -1.850 -6.140 1.00 0.00 175 TYR A N 19
ATOM 32104 C CA . TYR A 1 59 ? 5.478 -1.620 -4.973 1.00 0.00 175 TYR A CA 19
ATOM 32105 C C . TYR A 1 59 ? 5.902 -0.149 -4.932 1.00 0.00 175 TYR A C 19
ATOM 32106 O O . TYR A 1 59 ? 6.375 0.397 -5.910 1.00 0.00 175 TYR A O 19
ATOM 32124 N N . LEU A 1 60 ? 5.721 0.505 -3.815 1.00 0.00 176 LEU A N 19
ATOM 32125 C CA . LEU A 1 60 ? 6.098 1.947 -3.731 1.00 0.00 176 LEU A CA 19
ATOM 32126 C C . LEU A 1 60 ? 6.966 2.223 -2.502 1.00 0.00 176 LEU A C 19
ATOM 32127 O O . LEU A 1 60 ? 6.758 1.668 -1.442 1.00 0.00 176 LEU A O 19
ATOM 32143 N N . TRP A 1 61 ? 7.926 3.097 -2.637 1.00 0.00 177 TRP A N 19
ATOM 32144 C CA . TRP A 1 61 ? 8.798 3.440 -1.483 1.00 0.00 177 TRP A CA 19
ATOM 32145 C C . TRP A 1 61 ? 8.306 4.742 -0.848 1.00 0.00 177 TRP A C 19
ATOM 32146 O O . TRP A 1 61 ? 8.582 5.822 -1.332 1.00 0.00 177 TRP A O 19
ATOM 32167 N N . THR A 1 62 ? 7.571 4.651 0.222 1.00 0.00 178 THR A N 19
ATOM 32168 C CA . THR A 1 62 ? 7.052 5.886 0.876 1.00 0.00 178 THR A CA 19
ATOM 32169 C C . THR A 1 62 ? 7.550 5.970 2.320 1.00 0.00 178 THR A C 19
ATOM 32170 O O . THR A 1 62 ? 7.650 4.977 3.012 1.00 0.00 178 THR A O 19
ATOM 32181 N N . GLY A 1 63 ? 7.862 7.151 2.780 1.00 0.00 179 GLY A N 19
ATOM 32182 C CA . GLY A 1 63 ? 8.353 7.301 4.178 1.00 0.00 179 GLY A CA 19
ATOM 32183 C C . GLY A 1 63 ? 7.182 7.157 5.152 1.00 0.00 179 GLY A C 19
ATOM 32184 O O . GLY A 1 63 ? 6.039 7.375 4.801 1.00 0.00 179 GLY A O 19
ATOM 32188 N N . SER A 1 64 ? 7.459 6.791 6.374 1.00 0.00 180 SER A N 19
ATOM 32189 C CA . SER A 1 64 ? 6.363 6.630 7.374 1.00 0.00 180 SER A CA 19
ATOM 32190 C C . SER A 1 64 ? 5.544 7.923 7.482 1.00 0.00 180 SER A C 19
ATOM 32191 O O . SER A 1 64 ? 4.379 7.905 7.828 1.00 0.00 180 SER A O 19
ATOM 32199 N N . ASP A 1 65 ? 6.149 9.044 7.197 1.00 0.00 181 ASP A N 19
ATOM 32200 C CA . ASP A 1 65 ? 5.414 10.342 7.294 1.00 0.00 181 ASP A CA 19
ATOM 32201 C C . ASP A 1 65 ? 4.143 10.324 6.435 1.00 0.00 181 ASP A C 19
ATOM 32202 O O . ASP A 1 65 ? 3.052 10.541 6.926 1.00 0.00 181 ASP A O 19
ATOM 32211 N N . SER A 1 66 ? 4.271 10.074 5.160 1.00 0.00 182 SER A N 19
ATOM 32212 C CA . SER A 1 66 ? 3.064 10.050 4.277 1.00 0.00 182 SER A CA 19
ATOM 32213 C C . SER A 1 66 ? 2.358 8.696 4.378 1.00 0.00 182 SER A C 19
ATOM 32214 O O . SER A 1 66 ? 1.472 8.383 3.598 1.00 0.00 182 SER A O 19
ATOM 32222 N N . LEU A 1 67 ? 2.747 7.886 5.324 1.00 0.00 183 LEU A N 19
ATOM 32223 C CA . LEU A 1 67 ? 2.106 6.553 5.473 1.00 0.00 183 LEU A CA 19
ATOM 32224 C C . LEU A 1 67 ? 1.162 6.543 6.676 1.00 0.00 183 LEU A C 19
ATOM 32225 O O . LEU A 1 67 ? 1.500 6.992 7.752 1.00 0.00 183 LEU A O 19
ATOM 32241 N N . THR A 1 68 ? -0.022 6.027 6.495 1.00 0.00 184 THR A N 19
ATOM 32242 C CA . THR A 1 68 ? -1.001 5.973 7.616 1.00 0.00 184 THR A CA 19
ATOM 32243 C C . THR A 1 68 ? -1.490 4.531 7.785 1.00 0.00 184 THR A C 19
ATOM 32244 O O . THR A 1 68 ? -1.425 3.751 6.861 1.00 0.00 184 THR A O 19
ATOM 32255 N N . PRO A 1 69 ? -1.950 4.216 8.962 1.00 0.00 185 PRO A N 19
ATOM 32256 C CA . PRO A 1 69 ? -2.440 2.842 9.229 1.00 0.00 185 PRO A CA 19
ATOM 32257 C C . PRO A 1 69 ? -3.785 2.600 8.533 1.00 0.00 185 PRO A C 19
ATOM 32258 O O . PRO A 1 69 ? -4.694 3.401 8.619 1.00 0.00 185 PRO A O 19
ATOM 32269 N N . LEU A 1 70 ? -3.915 1.492 7.850 1.00 0.00 186 LEU A N 19
ATOM 32270 C CA . LEU A 1 70 ? -5.198 1.179 7.151 1.00 0.00 186 LEU A CA 19
ATOM 32271 C C . LEU A 1 70 ? -5.760 -0.140 7.693 1.00 0.00 186 LEU A C 19
ATOM 32272 O O . LEU A 1 70 ? -5.226 -1.203 7.444 1.00 0.00 186 LEU A O 19
ATOM 32288 N N . THR A 1 71 ? -6.821 -0.078 8.451 1.00 0.00 187 THR A N 19
ATOM 32289 C CA . THR A 1 71 ? -7.406 -1.324 9.033 1.00 0.00 187 THR A CA 19
ATOM 32290 C C . THR A 1 71 ? -8.409 -1.962 8.071 1.00 0.00 187 THR A C 19
ATOM 32291 O O . THR A 1 71 ? -8.835 -1.358 7.107 1.00 0.00 187 THR A O 19
ATOM 32302 N N . SER A 1 72 ? -8.799 -3.179 8.339 1.00 0.00 188 SER A N 19
ATOM 32303 C CA . SER A 1 72 ? -9.785 -3.861 7.456 1.00 0.00 188 SER A CA 19
ATOM 32304 C C . SER A 1 72 ? -11.129 -3.137 7.537 1.00 0.00 188 SER A C 19
ATOM 32305 O O . SER A 1 72 ? -11.814 -2.960 6.549 1.00 0.00 188 SER A O 19
ATOM 32313 N N . GLU A 1 73 ? -11.503 -2.709 8.710 1.00 0.00 189 GLU A N 19
ATOM 32314 C CA . GLU A 1 73 ? -12.794 -1.983 8.863 1.00 0.00 189 GLU A CA 19
ATOM 32315 C C . GLU A 1 73 ? -12.790 -0.744 7.973 1.00 0.00 189 GLU A C 19
ATOM 32316 O O . GLU A 1 73 ? -13.697 -0.519 7.195 1.00 0.00 189 GLU A O 19
ATOM 32328 N N . ALA A 1 74 ? -11.766 0.055 8.070 1.00 0.00 190 ALA A N 19
ATOM 32329 C CA . ALA A 1 74 ? -11.695 1.274 7.216 1.00 0.00 190 ALA A CA 19
ATOM 32330 C C . ALA A 1 74 ? -11.716 0.863 5.743 1.00 0.00 190 ALA A C 19
ATOM 32331 O O . ALA A 1 74 ? -12.327 1.505 4.910 1.00 0.00 190 ALA A O 19
ATOM 32338 N N . ILE A 1 75 ? -11.058 -0.215 5.423 1.00 0.00 191 ILE A N 19
ATOM 32339 C CA . ILE A 1 75 ? -11.037 -0.686 4.012 1.00 0.00 191 ILE A CA 19
ATOM 32340 C C . ILE A 1 75 ? -12.460 -0.990 3.542 1.00 0.00 191 ILE A C 19
ATOM 32341 O O . ILE A 1 75 ? -12.897 -0.514 2.514 1.00 0.00 191 ILE A O 19
ATOM 32357 N N . SER A 1 76 ? -13.189 -1.774 4.289 1.00 0.00 192 SER A N 19
ATOM 32358 C CA . SER A 1 76 ? -14.585 -2.100 3.881 1.00 0.00 192 SER A CA 19
ATOM 32359 C C . SER A 1 76 ? -15.426 -0.824 3.833 1.00 0.00 192 SER A C 19
ATOM 32360 O O . SER A 1 76 ? -16.175 -0.600 2.903 1.00 0.00 192 SER A O 19
ATOM 32368 N N . GLN A 1 77 ? -15.300 0.029 4.817 1.00 0.00 193 GLN A N 19
ATOM 32369 C CA . GLN A 1 77 ? -16.090 1.291 4.793 1.00 0.00 193 GLN A CA 19
ATOM 32370 C C . GLN A 1 77 ? -15.822 2.005 3.471 1.00 0.00 193 GLN A C 19
ATOM 32371 O O . GLN A 1 77 ? -16.711 2.577 2.872 1.00 0.00 193 GLN A O 19
ATOM 32385 N N . PHE A 1 78 ? -14.608 1.947 2.989 1.00 0.00 194 PHE A N 19
ATOM 32386 C CA . PHE A 1 78 ? -14.313 2.594 1.683 1.00 0.00 194 PHE A CA 19
ATOM 32387 C C . PHE A 1 78 ? -15.085 1.850 0.592 1.00 0.00 194 PHE A C 19
ATOM 32388 O O . PHE A 1 78 ? -15.755 2.442 -0.226 1.00 0.00 194 PHE A O 19
ATOM 32405 N N . LEU A 1 79 ? -15.008 0.546 0.588 1.00 0.00 195 LEU A N 19
ATOM 32406 C CA . LEU A 1 79 ? -15.758 -0.227 -0.436 1.00 0.00 195 LEU A CA 19
ATOM 32407 C C . LEU A 1 79 ? -17.201 0.257 -0.417 1.00 0.00 195 LEU A C 19
ATOM 32408 O O . LEU A 1 79 ? -17.810 0.500 -1.441 1.00 0.00 195 LEU A O 19
ATOM 32424 N N . GLU A 1 80 ? -17.733 0.439 0.757 1.00 0.00 196 GLU A N 19
ATOM 32425 C CA . GLU A 1 80 ? -19.119 0.955 0.878 1.00 0.00 196 GLU A CA 19
ATOM 32426 C C . GLU A 1 80 ? -19.160 2.348 0.239 1.00 0.00 196 GLU A C 19
ATOM 32427 O O . GLU A 1 80 ? -20.055 2.677 -0.513 1.00 0.00 196 GLU A O 19
ATOM 32439 N N . LYS A 1 81 ? -18.165 3.148 0.511 1.00 0.00 197 LYS A N 19
ATOM 32440 C CA . LYS A 1 81 ? -18.097 4.506 -0.103 1.00 0.00 197 LYS A CA 19
ATOM 32441 C C . LYS A 1 81 ? -16.641 4.821 -0.467 1.00 0.00 197 LYS A C 19
ATOM 32442 O O . LYS A 1 81 ? -15.817 5.041 0.399 1.00 0.00 197 LYS A O 19
ATOM 32461 N N . PRO A 1 82 ? -16.369 4.821 -1.744 1.00 0.00 198 PRO A N 19
ATOM 32462 C CA . PRO A 1 82 ? -15.008 5.096 -2.245 1.00 0.00 198 PRO A CA 19
ATOM 32463 C C . PRO A 1 82 ? -14.809 6.587 -2.540 1.00 0.00 198 PRO A C 19
ATOM 32464 O O . PRO A 1 82 ? -15.711 7.269 -2.984 1.00 0.00 198 PRO A O 19
ATOM 32475 N N . LYS A 1 83 ? -13.626 7.092 -2.302 1.00 0.00 199 LYS A N 19
ATOM 32476 C CA . LYS A 1 83 ? -13.356 8.534 -2.573 1.00 0.00 199 LYS A CA 19
ATOM 32477 C C . LYS A 1 83 ? -11.847 8.759 -2.767 1.00 0.00 199 LYS A C 19
ATOM 32478 O O . LYS A 1 83 ? -11.057 8.311 -1.961 1.00 0.00 199 LYS A O 19
ATOM 32497 N N . PRO A 1 84 ? -11.484 9.445 -3.828 1.00 0.00 200 PRO A N 19
ATOM 32498 C CA . PRO A 1 84 ? -12.475 9.981 -4.799 1.00 0.00 200 PRO A CA 19
ATOM 32499 C C . PRO A 1 84 ? -13.072 8.837 -5.622 1.00 0.00 200 PRO A C 19
ATOM 32500 O O . PRO A 1 84 ? -13.062 7.697 -5.206 1.00 0.00 200 PRO A O 19
ATOM 32511 N N . LYS A 1 85 ? -13.592 9.123 -6.786 1.00 0.00 201 LYS A N 19
ATOM 32512 C CA . LYS A 1 85 ? -14.179 8.027 -7.606 1.00 0.00 201 LYS A CA 19
ATOM 32513 C C . LYS A 1 85 ? -13.158 7.523 -8.629 1.00 0.00 201 LYS A C 19
ATOM 32514 O O . LYS A 1 85 ? -13.169 7.910 -9.780 1.00 0.00 201 LYS A O 19
ATOM 32533 N N . THR A 1 86 ? -12.292 6.639 -8.217 1.00 0.00 202 THR A N 19
ATOM 32534 C CA . THR A 1 86 ? -11.283 6.073 -9.160 1.00 0.00 202 THR A CA 19
ATOM 32535 C C . THR A 1 86 ? -11.504 4.565 -9.294 1.00 0.00 202 THR A C 19
ATOM 32536 O O . THR A 1 86 ? -11.282 3.814 -8.366 1.00 0.00 202 THR A O 19
ATOM 32547 N N . ALA A 1 87 ? -11.949 4.116 -10.433 1.00 0.00 203 ALA A N 19
ATOM 32548 C CA . ALA A 1 87 ? -12.194 2.657 -10.610 1.00 0.00 203 ALA A CA 19
ATOM 32549 C C . ALA A 1 87 ? -10.975 1.846 -10.161 1.00 0.00 203 ALA A C 19
ATOM 32550 O O . ALA A 1 87 ? -11.102 0.757 -9.635 1.00 0.00 203 ALA A O 19
ATOM 32557 N N . SER A 1 88 ? -9.795 2.363 -10.364 1.00 0.00 204 SER A N 19
ATOM 32558 C CA . SER A 1 88 ? -8.577 1.610 -9.952 1.00 0.00 204 SER A CA 19
ATOM 32559 C C . SER A 1 88 ? -8.472 1.535 -8.429 1.00 0.00 204 SER A C 19
ATOM 32560 O O . SER A 1 88 ? -8.242 0.483 -7.875 1.00 0.00 204 SER A O 19
ATOM 32568 N N . LEU A 1 89 ? -8.641 2.632 -7.740 1.00 0.00 205 LEU A N 19
ATOM 32569 C CA . LEU A 1 89 ? -8.551 2.576 -6.251 1.00 0.00 205 LEU A CA 19
ATOM 32570 C C . LEU A 1 89 ? -9.674 1.706 -5.707 1.00 0.00 205 LEU A C 19
ATOM 32571 O O . LEU A 1 89 ? -9.465 0.824 -4.903 1.00 0.00 205 LEU A O 19
ATOM 32587 N N . ILE A 1 90 ? -10.872 1.950 -6.141 1.00 0.00 206 ILE A N 19
ATOM 32588 C CA . ILE A 1 90 ? -12.001 1.124 -5.641 1.00 0.00 206 ILE A CA 19
ATOM 32589 C C . ILE A 1 90 ? -11.653 -0.343 -5.842 1.00 0.00 206 ILE A C 19
ATOM 32590 O O . ILE A 1 90 ? -11.882 -1.172 -4.983 1.00 0.00 206 ILE A O 19
ATOM 32606 N N . LYS A 1 91 ? -11.065 -0.667 -6.959 1.00 0.00 207 LYS A N 19
ATOM 32607 C CA . LYS A 1 91 ? -10.664 -2.075 -7.193 1.00 0.00 207 LYS A CA 19
ATOM 32608 C C . LYS A 1 91 ? -9.408 -2.361 -6.356 1.00 0.00 207 LYS A C 19
ATOM 32609 O O . LYS A 1 91 ? -9.133 -3.486 -5.985 1.00 0.00 207 LYS A O 19
ATOM 32628 N N . ALA A 1 92 ? -8.657 -1.333 -6.042 1.00 0.00 208 ALA A N 19
ATOM 32629 C CA . ALA A 1 92 ? -7.432 -1.518 -5.213 1.00 0.00 208 ALA A CA 19
ATOM 32630 C C . ALA A 1 92 ? -7.842 -1.897 -3.792 1.00 0.00 208 ALA A C 19
ATOM 32631 O O . ALA A 1 92 ? -7.305 -2.811 -3.198 1.00 0.00 208 ALA A O 19
ATOM 32638 N N . TYR A 1 93 ? -8.807 -1.205 -3.253 1.00 0.00 209 TYR A N 19
ATOM 32639 C CA . TYR A 1 93 ? -9.278 -1.524 -1.880 1.00 0.00 209 TYR A CA 19
ATOM 32640 C C . TYR A 1 93 ? -10.006 -2.863 -1.902 1.00 0.00 209 TYR A C 19
ATOM 32641 O O . TYR A 1 93 ? -9.849 -3.674 -1.021 1.00 0.00 209 TYR A O 19
ATOM 32659 N N . LYS A 1 94 ? -10.791 -3.102 -2.916 1.00 0.00 210 LYS A N 19
ATOM 32660 C CA . LYS A 1 94 ? -11.519 -4.398 -3.002 1.00 0.00 210 LYS A CA 19
ATOM 32661 C C . LYS A 1 94 ? -10.518 -5.555 -2.984 1.00 0.00 210 LYS A C 19
ATOM 32662 O O . LYS A 1 94 ? -10.654 -6.495 -2.226 1.00 0.00 210 LYS A O 19
ATOM 32681 N N . MET A 1 95 ? -9.503 -5.487 -3.804 1.00 0.00 211 MET A N 19
ATOM 32682 C CA . MET A 1 95 ? -8.489 -6.579 -3.824 1.00 0.00 211 MET A CA 19
ATOM 32683 C C . MET A 1 95 ? -7.727 -6.601 -2.497 1.00 0.00 211 MET A C 19
ATOM 32684 O O . MET A 1 95 ? -7.542 -7.640 -1.894 1.00 0.00 211 MET A O 19
ATOM 32698 N N . ALA A 1 96 ? -7.295 -5.461 -2.029 1.00 0.00 212 ALA A N 19
ATOM 32699 C CA . ALA A 1 96 ? -6.558 -5.423 -0.734 1.00 0.00 212 ALA A CA 19
ATOM 32700 C C . ALA A 1 96 ? -7.471 -5.931 0.383 1.00 0.00 212 ALA A C 19
ATOM 32701 O O . ALA A 1 96 ? -7.030 -6.540 1.336 1.00 0.00 212 ALA A O 19
ATOM 32708 N N . GLN A 1 97 ? -8.749 -5.692 0.258 1.00 0.00 213 GLN A N 19
ATOM 32709 C CA . GLN A 1 97 ? -9.707 -6.163 1.295 1.00 0.00 213 GLN A CA 19
ATOM 32710 C C . GLN A 1 97 ? -9.606 -7.682 1.427 1.00 0.00 213 GLN A C 19
ATOM 32711 O O . GLN A 1 97 ? -9.681 -8.233 2.507 1.00 0.00 213 GLN A O 19
ATOM 32725 N N . SER A 1 98 ? -9.429 -8.362 0.327 1.00 0.00 214 SER A N 19
ATOM 32726 C CA . SER A 1 98 ? -9.313 -9.847 0.372 1.00 0.00 214 SER A CA 19
ATOM 32727 C C . SER A 1 98 ? -7.944 -10.249 0.932 1.00 0.00 214 SER A C 19
ATOM 32728 O O . SER A 1 98 ? -7.789 -11.299 1.523 1.00 0.00 214 SER A O 19
ATOM 32736 N N . THR A 1 99 ? -6.951 -9.417 0.758 1.00 0.00 215 THR A N 19
ATOM 32737 C CA . THR A 1 99 ? -5.597 -9.750 1.291 1.00 0.00 215 THR A CA 19
ATOM 32738 C C . THR A 1 99 ? -5.461 -9.229 2.725 1.00 0.00 215 THR A C 19
ATOM 32739 O O . THR A 1 99 ? -5.400 -8.036 2.948 1.00 0.00 215 THR A O 19
ATOM 32750 N N . PRO A 1 100 ? -5.435 -10.146 3.653 1.00 0.00 216 PRO A N 19
ATOM 32751 C CA . PRO A 1 100 ? -5.325 -9.777 5.086 1.00 0.00 216 PRO A CA 19
ATOM 32752 C C . PRO A 1 100 ? -3.908 -9.309 5.436 1.00 0.00 216 PRO A C 19
ATOM 32753 O O . PRO A 1 100 ? -3.728 -8.322 6.122 1.00 0.00 216 PRO A O 19
ATOM 32764 N N . ASP A 1 101 ? -2.899 -10.009 4.990 1.00 0.00 217 ASP A N 19
ATOM 32765 C CA . ASP A 1 101 ? -1.508 -9.586 5.330 1.00 0.00 217 ASP A CA 19
ATOM 32766 C C . ASP A 1 101 ? -0.519 -9.999 4.235 1.00 0.00 217 ASP A C 19
ATOM 32767 O O . ASP A 1 101 ? -0.844 -10.740 3.328 1.00 0.00 217 ASP A O 19
ATOM 32776 N N . LEU A 1 102 ? 0.694 -9.522 4.328 1.00 0.00 218 LEU A N 19
ATOM 32777 C CA . LEU A 1 102 ? 1.731 -9.871 3.313 1.00 0.00 218 LEU A CA 19
ATOM 32778 C C . LEU A 1 102 ? 1.879 -11.390 3.217 1.00 0.00 218 LEU A C 19
ATOM 32779 O O . LEU A 1 102 ? 2.151 -11.934 2.164 1.00 0.00 218 LEU A O 19
ATOM 32795 N N . ASP A 1 103 ? 1.702 -12.078 4.308 1.00 0.00 219 ASP A N 19
ATOM 32796 C CA . ASP A 1 103 ? 1.834 -13.562 4.287 1.00 0.00 219 ASP A CA 19
ATOM 32797 C C . ASP A 1 103 ? 0.762 -14.178 3.384 1.00 0.00 219 ASP A C 19
ATOM 32798 O O . ASP A 1 103 ? 0.800 -15.351 3.071 1.00 0.00 219 ASP A O 19
ATOM 32807 N N . SER A 1 104 ? -0.196 -13.398 2.965 1.00 0.00 220 SER A N 19
ATOM 32808 C CA . SER A 1 104 ? -1.268 -13.945 2.084 1.00 0.00 220 SER A CA 19
ATOM 32809 C C . SER A 1 104 ? -1.071 -13.467 0.642 1.00 0.00 220 SER A C 19
ATOM 32810 O O . SER A 1 104 ? -1.580 -14.057 -0.291 1.00 0.00 220 SER A O 19
ATOM 32818 N N . LEU A 1 105 ? -0.336 -12.405 0.451 1.00 0.00 221 LEU A N 19
ATOM 32819 C CA . LEU A 1 105 ? -0.110 -11.895 -0.933 1.00 0.00 221 LEU A CA 19
ATOM 32820 C C . LEU A 1 105 ? 0.755 -12.881 -1.725 1.00 0.00 221 LEU A C 19
ATOM 32821 O O . LEU A 1 105 ? 1.376 -13.764 -1.167 1.00 0.00 221 LEU A O 19
ATOM 32837 N N . SER A 1 106 ? 0.797 -12.741 -3.023 1.00 0.00 222 SER A N 19
ATOM 32838 C CA . SER A 1 106 ? 1.619 -13.675 -3.847 1.00 0.00 222 SER A CA 19
ATOM 32839 C C . SER A 1 106 ? 2.440 -12.898 -4.881 1.00 0.00 222 SER A C 19
ATOM 32840 O O . SER A 1 106 ? 1.940 -12.012 -5.545 1.00 0.00 222 SER A O 19
ATOM 32848 N N . VAL A 1 107 ? 3.695 -13.226 -5.023 1.00 0.00 223 VAL A N 19
ATOM 32849 C CA . VAL A 1 107 ? 4.549 -12.511 -6.014 1.00 0.00 223 VAL A CA 19
ATOM 32850 C C . VAL A 1 107 ? 4.734 -13.371 -7.269 1.00 0.00 223 VAL A C 19
ATOM 32851 O O . VAL A 1 107 ? 5.484 -14.327 -7.260 1.00 0.00 223 VAL A O 19
ATOM 32864 N N . PRO A 1 108 ? 4.037 -12.999 -8.307 1.00 0.00 224 PRO A N 19
ATOM 32865 C CA . PRO A 1 108 ? 4.118 -13.743 -9.589 1.00 0.00 224 PRO A CA 19
ATOM 32866 C C . PRO A 1 108 ? 5.467 -13.495 -10.273 1.00 0.00 224 PRO A C 19
ATOM 32867 O O . PRO A 1 108 ? 5.932 -14.299 -11.055 1.00 0.00 224 PRO A O 19
ATOM 32878 N N . SER A 1 109 ? 6.096 -12.389 -9.986 1.00 0.00 225 SER A N 19
ATOM 32879 C CA . SER A 1 109 ? 7.413 -12.096 -10.623 1.00 0.00 225 SER A CA 19
ATOM 32880 C C . SER A 1 109 ? 7.934 -10.732 -10.162 1.00 0.00 225 SER A C 19
ATOM 32881 O O . SER A 1 109 ? 7.268 -10.109 -9.353 1.00 0.00 225 SER A O 19
ATOM 32890 N N . SER A 1 2 ? 6.908 15.348 16.838 1.00 0.00 118 SER A N 20
ATOM 32891 C CA . SER A 1 2 ? 7.985 14.318 16.789 1.00 0.00 118 SER A CA 20
ATOM 32892 C C . SER A 1 2 ? 7.402 12.929 17.057 1.00 0.00 118 SER A C 20
ATOM 32893 O O . SER A 1 2 ? 7.729 12.287 18.036 1.00 0.00 118 SER A O 20
ATOM 32903 N N . GLU A 1 3 ? 6.541 12.458 16.197 1.00 0.00 119 GLU A N 20
ATOM 32904 C CA . GLU A 1 3 ? 5.939 11.111 16.407 1.00 0.00 119 GLU A CA 20
ATOM 32905 C C . GLU A 1 3 ? 5.967 10.306 15.105 1.00 0.00 119 GLU A C 20
ATOM 32906 O O . GLU A 1 3 ? 5.898 10.853 14.022 1.00 0.00 119 GLU A O 20
ATOM 32918 N N . ARG A 1 4 ? 6.071 9.010 15.204 1.00 0.00 120 ARG A N 20
ATOM 32919 C CA . ARG A 1 4 ? 6.108 8.164 13.977 1.00 0.00 120 ARG A CA 20
ATOM 32920 C C . ARG A 1 4 ? 5.334 6.864 14.207 1.00 0.00 120 ARG A C 20
ATOM 32921 O O . ARG A 1 4 ? 4.983 6.529 15.321 1.00 0.00 120 ARG A O 20
ATOM 32942 N N . VAL A 1 5 ? 5.072 6.125 13.164 1.00 0.00 121 VAL A N 20
ATOM 32943 C CA . VAL A 1 5 ? 4.328 4.844 13.329 1.00 0.00 121 VAL A CA 20
ATOM 32944 C C . VAL A 1 5 ? 5.259 3.670 13.040 1.00 0.00 121 VAL A C 20
ATOM 32945 O O . VAL A 1 5 ? 6.068 3.718 12.134 1.00 0.00 121 VAL A O 20
ATOM 32958 N N . ASN A 1 6 ? 5.144 2.610 13.783 1.00 0.00 122 ASN A N 20
ATOM 32959 C CA . ASN A 1 6 ? 6.016 1.435 13.520 1.00 0.00 122 ASN A CA 20
ATOM 32960 C C . ASN A 1 6 ? 5.270 0.455 12.615 1.00 0.00 122 ASN A C 20
ATOM 32961 O O . ASN A 1 6 ? 4.402 -0.276 13.051 1.00 0.00 122 ASN A O 20
ATOM 32972 N N . TYR A 1 7 ? 5.589 0.449 11.351 1.00 0.00 123 TYR A N 20
ATOM 32973 C CA . TYR A 1 7 ? 4.888 -0.463 10.407 1.00 0.00 123 TYR A CA 20
ATOM 32974 C C . TYR A 1 7 ? 5.597 -1.817 10.329 1.00 0.00 123 TYR A C 20
ATOM 32975 O O . TYR A 1 7 ? 6.807 -1.907 10.392 1.00 0.00 123 TYR A O 20
ATOM 32993 N N . LYS A 1 8 ? 4.842 -2.870 10.185 1.00 0.00 124 LYS A N 20
ATOM 32994 C CA . LYS A 1 8 ? 5.445 -4.229 10.093 1.00 0.00 124 LYS A CA 20
ATOM 32995 C C . LYS A 1 8 ? 5.108 -4.845 8.733 1.00 0.00 124 LYS A C 20
ATOM 32996 O O . LYS A 1 8 ? 4.188 -4.411 8.067 1.00 0.00 124 LYS A O 20
ATOM 33015 N N . PRO A 1 9 ? 5.867 -5.838 8.362 1.00 0.00 125 PRO A N 20
ATOM 33016 C CA . PRO A 1 9 ? 5.642 -6.514 7.061 1.00 0.00 125 PRO A CA 20
ATOM 33017 C C . PRO A 1 9 ? 4.303 -7.254 7.086 1.00 0.00 125 PRO A C 20
ATOM 33018 O O . PRO A 1 9 ? 4.098 -8.159 7.871 1.00 0.00 125 PRO A O 20
ATOM 33029 N N . GLY A 1 10 ? 3.385 -6.870 6.241 1.00 0.00 126 GLY A N 20
ATOM 33030 C CA . GLY A 1 10 ? 2.062 -7.545 6.228 1.00 0.00 126 GLY A CA 20
ATOM 33031 C C . GLY A 1 10 ? 1.016 -6.618 6.851 1.00 0.00 126 GLY A C 20
ATOM 33032 O O . GLY A 1 10 ? -0.158 -6.931 6.893 1.00 0.00 126 GLY A O 20
ATOM 33036 N N . MET A 1 11 ? 1.427 -5.473 7.335 1.00 0.00 127 MET A N 20
ATOM 33037 C CA . MET A 1 11 ? 0.445 -4.531 7.949 1.00 0.00 127 MET A CA 20
ATOM 33038 C C . MET A 1 11 ? -0.195 -3.662 6.864 1.00 0.00 127 MET A C 20
ATOM 33039 O O . MET A 1 11 ? 0.484 -3.002 6.102 1.00 0.00 127 MET A O 20
ATOM 33053 N N . ARG A 1 12 ? -1.497 -3.663 6.785 1.00 0.00 128 ARG A N 20
ATOM 33054 C CA . ARG A 1 12 ? -2.182 -2.842 5.747 1.00 0.00 128 ARG A CA 20
ATOM 33055 C C . ARG A 1 12 ? -2.126 -1.359 6.117 1.00 0.00 128 ARG A C 20
ATOM 33056 O O . ARG A 1 12 ? -2.658 -0.940 7.126 1.00 0.00 128 ARG A O 20
ATOM 33077 N N . VAL A 1 13 ? -1.490 -0.561 5.307 1.00 0.00 129 VAL A N 20
ATOM 33078 C CA . VAL A 1 13 ? -1.406 0.895 5.611 1.00 0.00 129 VAL A CA 20
ATOM 33079 C C . VAL A 1 13 ? -1.869 1.719 4.411 1.00 0.00 129 VAL A C 20
ATOM 33080 O O . VAL A 1 13 ? -1.999 1.220 3.311 1.00 0.00 129 VAL A O 20
ATOM 33093 N N . LEU A 1 14 ? -2.113 2.981 4.621 1.00 0.00 130 LEU A N 20
ATOM 33094 C CA . LEU A 1 14 ? -2.566 3.857 3.508 1.00 0.00 130 LEU A CA 20
ATOM 33095 C C . LEU A 1 14 ? -1.419 4.772 3.080 1.00 0.00 130 LEU A C 20
ATOM 33096 O O . LEU A 1 14 ? -0.757 5.378 3.903 1.00 0.00 130 LEU A O 20
ATOM 33112 N N . THR A 1 15 ? -1.167 4.868 1.804 1.00 0.00 131 THR A N 20
ATOM 33113 C CA . THR A 1 15 ? -0.051 5.734 1.333 1.00 0.00 131 THR A CA 20
ATOM 33114 C C . THR A 1 15 ? -0.561 6.802 0.367 1.00 0.00 131 THR A C 20
ATOM 33115 O O . THR A 1 15 ? -0.993 6.511 -0.731 1.00 0.00 131 THR A O 20
ATOM 33126 N N . LYS A 1 16 ? -0.501 8.037 0.768 1.00 0.00 132 LYS A N 20
ATOM 33127 C CA . LYS A 1 16 ? -0.967 9.139 -0.126 1.00 0.00 132 LYS A CA 20
ATOM 33128 C C . LYS A 1 16 ? 0.157 9.543 -1.084 1.00 0.00 132 LYS A C 20
ATOM 33129 O O . LYS A 1 16 ? 1.303 9.645 -0.694 1.00 0.00 132 LYS A O 20
ATOM 33148 N N . MET A 1 17 ? -0.152 9.774 -2.334 1.00 0.00 133 MET A N 20
ATOM 33149 C CA . MET A 1 17 ? 0.923 10.170 -3.293 1.00 0.00 133 MET A CA 20
ATOM 33150 C C . MET A 1 17 ? 0.589 11.529 -3.911 1.00 0.00 133 MET A C 20
ATOM 33151 O O . MET A 1 17 ? -0.485 12.063 -3.712 1.00 0.00 133 MET A O 20
ATOM 33165 N N . SER A 1 18 ? 1.496 12.096 -4.658 1.00 0.00 134 SER A N 20
ATOM 33166 C CA . SER A 1 18 ? 1.217 13.422 -5.280 1.00 0.00 134 SER A CA 20
ATOM 33167 C C . SER A 1 18 ? -0.034 13.338 -6.158 1.00 0.00 134 SER A C 20
ATOM 33168 O O . SER A 1 18 ? -0.110 12.543 -7.073 1.00 0.00 134 SER A O 20
ATOM 33176 N N . GLY A 1 19 ? -1.015 14.153 -5.888 1.00 0.00 135 GLY A N 20
ATOM 33177 C CA . GLY A 1 19 ? -2.256 14.119 -6.709 1.00 0.00 135 GLY A CA 20
ATOM 33178 C C . GLY A 1 19 ? -2.973 12.786 -6.495 1.00 0.00 135 GLY A C 20
ATOM 33179 O O . GLY A 1 19 ? -3.887 12.441 -7.218 1.00 0.00 135 GLY A O 20
ATOM 33183 N N . PHE A 1 20 ? -2.564 12.029 -5.511 1.00 0.00 136 PHE A N 20
ATOM 33184 C CA . PHE A 1 20 ? -3.225 10.715 -5.264 1.00 0.00 136 PHE A CA 20
ATOM 33185 C C . PHE A 1 20 ? -3.689 10.604 -3.811 1.00 0.00 136 PHE A C 20
ATOM 33186 O O . PHE A 1 20 ? -2.933 10.865 -2.893 1.00 0.00 136 PHE A O 20
ATOM 33203 N N . PRO A 1 21 ? -4.916 10.186 -3.657 1.00 0.00 137 PRO A N 20
ATOM 33204 C CA . PRO A 1 21 ? -5.504 10.001 -2.309 1.00 0.00 137 PRO A CA 20
ATOM 33205 C C . PRO A 1 21 ? -4.812 8.830 -1.613 1.00 0.00 137 PRO A C 20
ATOM 33206 O O . PRO A 1 21 ? -4.219 7.985 -2.257 1.00 0.00 137 PRO A O 20
ATOM 33217 N N . TRP A 1 22 ? -4.861 8.766 -0.314 1.00 0.00 138 TRP A N 20
ATOM 33218 C CA . TRP A 1 22 ? -4.179 7.638 0.377 1.00 0.00 138 TRP A CA 20
ATOM 33219 C C . TRP A 1 22 ? -4.602 6.325 -0.282 1.00 0.00 138 TRP A C 20
ATOM 33220 O O . TRP A 1 22 ? -5.774 6.024 -0.402 1.00 0.00 138 TRP A O 20
ATOM 33241 N N . TRP A 1 23 ? -3.652 5.555 -0.731 1.00 0.00 139 TRP A N 20
ATOM 33242 C CA . TRP A 1 23 ? -3.981 4.273 -1.413 1.00 0.00 139 TRP A CA 20
ATOM 33243 C C . TRP A 1 23 ? -3.739 3.091 -0.476 1.00 0.00 139 TRP A C 20
ATOM 33244 O O . TRP A 1 23 ? -2.823 3.112 0.321 1.00 0.00 139 TRP A O 20
ATOM 33265 N N . PRO A 1 24 ? -4.561 2.086 -0.615 1.00 0.00 140 PRO A N 20
ATOM 33266 C CA . PRO A 1 24 ? -4.412 0.876 0.222 1.00 0.00 140 PRO A CA 20
ATOM 33267 C C . PRO A 1 24 ? -3.106 0.167 -0.137 1.00 0.00 140 PRO A C 20
ATOM 33268 O O . PRO A 1 24 ? -2.965 -0.423 -1.196 1.00 0.00 140 PRO A O 20
ATOM 33279 N N . SER A 1 25 ? -2.143 0.240 0.738 1.00 0.00 141 SER A N 20
ATOM 33280 C CA . SER A 1 25 ? -0.829 -0.405 0.475 1.00 0.00 141 SER A CA 20
ATOM 33281 C C . SER A 1 25 ? -0.322 -1.067 1.753 1.00 0.00 141 SER A C 20
ATOM 33282 O O . SER A 1 25 ? -0.492 -0.548 2.837 1.00 0.00 141 SER A O 20
ATOM 33290 N N . MET A 1 26 ? 0.299 -2.202 1.642 1.00 0.00 142 MET A N 20
ATOM 33291 C CA . MET A 1 26 ? 0.813 -2.884 2.863 1.00 0.00 142 MET A CA 20
ATOM 33292 C C . MET A 1 26 ? 2.326 -2.698 2.972 1.00 0.00 142 MET A C 20
ATOM 33293 O O . MET A 1 26 ? 3.028 -2.662 1.982 1.00 0.00 142 MET A O 20
ATOM 33307 N N . VAL A 1 27 ? 2.836 -2.582 4.167 1.00 0.00 143 VAL A N 20
ATOM 33308 C CA . VAL A 1 27 ? 4.307 -2.403 4.323 1.00 0.00 143 VAL A CA 20
ATOM 33309 C C . VAL A 1 27 ? 5.019 -3.721 4.020 1.00 0.00 143 VAL A C 20
ATOM 33310 O O . VAL A 1 27 ? 4.820 -4.716 4.687 1.00 0.00 143 VAL A O 20
ATOM 33323 N N . VAL A 1 28 ? 5.841 -3.736 3.009 1.00 0.00 144 VAL A N 20
ATOM 33324 C CA . VAL A 1 28 ? 6.560 -4.990 2.650 1.00 0.00 144 VAL A CA 20
ATOM 33325 C C . VAL A 1 28 ? 8.071 -4.794 2.772 1.00 0.00 144 VAL A C 20
ATOM 33326 O O . VAL A 1 28 ? 8.545 -3.795 3.277 1.00 0.00 144 VAL A O 20
ATOM 33339 N N . THR A 1 29 ? 8.829 -5.745 2.303 1.00 0.00 145 THR A N 20
ATOM 33340 C CA . THR A 1 29 ? 10.311 -5.627 2.374 1.00 0.00 145 THR A CA 20
ATOM 33341 C C . THR A 1 29 ? 10.924 -6.046 1.037 1.00 0.00 145 THR A C 20
ATOM 33342 O O . THR A 1 29 ? 10.347 -6.820 0.299 1.00 0.00 145 THR A O 20
ATOM 33353 N N . GLU A 1 30 ? 12.082 -5.543 0.711 1.00 0.00 146 GLU A N 20
ATOM 33354 C CA . GLU A 1 30 ? 12.714 -5.919 -0.587 1.00 0.00 146 GLU A CA 20
ATOM 33355 C C . GLU A 1 30 ? 12.735 -7.443 -0.748 1.00 0.00 146 GLU A C 20
ATOM 33356 O O . GLU A 1 30 ? 12.853 -7.958 -1.842 1.00 0.00 146 GLU A O 20
ATOM 33368 N N . SER A 1 31 ? 12.621 -8.167 0.332 1.00 0.00 147 SER A N 20
ATOM 33369 C CA . SER A 1 31 ? 12.633 -9.656 0.237 1.00 0.00 147 SER A CA 20
ATOM 33370 C C . SER A 1 31 ? 11.477 -10.138 -0.644 1.00 0.00 147 SER A C 20
ATOM 33371 O O . SER A 1 31 ? 11.577 -11.140 -1.323 1.00 0.00 147 SER A O 20
ATOM 33379 N N . LYS A 1 32 ? 10.382 -9.430 -0.636 1.00 0.00 148 LYS A N 20
ATOM 33380 C CA . LYS A 1 32 ? 9.219 -9.844 -1.472 1.00 0.00 148 LYS A CA 20
ATOM 33381 C C . LYS A 1 32 ? 9.180 -9.026 -2.764 1.00 0.00 148 LYS A C 20
ATOM 33382 O O . LYS A 1 32 ? 8.739 -9.493 -3.794 1.00 0.00 148 LYS A O 20
ATOM 33401 N N . MET A 1 33 ? 9.637 -7.804 -2.713 1.00 0.00 149 MET A N 20
ATOM 33402 C CA . MET A 1 33 ? 9.625 -6.951 -3.936 1.00 0.00 149 MET A CA 20
ATOM 33403 C C . MET A 1 33 ? 10.476 -7.582 -5.039 1.00 0.00 149 MET A C 20
ATOM 33404 O O . MET A 1 33 ? 11.525 -8.140 -4.785 1.00 0.00 149 MET A O 20
ATOM 33418 N N . THR A 1 34 ? 10.044 -7.481 -6.264 1.00 0.00 150 THR A N 20
ATOM 33419 C CA . THR A 1 34 ? 10.844 -8.055 -7.381 1.00 0.00 150 THR A CA 20
ATOM 33420 C C . THR A 1 34 ? 11.838 -7.004 -7.876 1.00 0.00 150 THR A C 20
ATOM 33421 O O . THR A 1 34 ? 12.205 -6.100 -7.150 1.00 0.00 150 THR A O 20
ATOM 33432 N N . SER A 1 35 ? 12.271 -7.101 -9.099 1.00 0.00 151 SER A N 20
ATOM 33433 C CA . SER A 1 35 ? 13.234 -6.090 -9.621 1.00 0.00 151 SER A CA 20
ATOM 33434 C C . SER A 1 35 ? 12.489 -4.800 -9.976 1.00 0.00 151 SER A C 20
ATOM 33435 O O . SER A 1 35 ? 13.081 -3.748 -10.120 1.00 0.00 151 SER A O 20
ATOM 33443 N N . VAL A 1 36 ? 11.196 -4.876 -10.115 1.00 0.00 152 VAL A N 20
ATOM 33444 C CA . VAL A 1 36 ? 10.404 -3.660 -10.457 1.00 0.00 152 VAL A CA 20
ATOM 33445 C C . VAL A 1 36 ? 10.465 -2.650 -9.306 1.00 0.00 152 VAL A C 20
ATOM 33446 O O . VAL A 1 36 ? 10.805 -1.499 -9.495 1.00 0.00 152 VAL A O 20
ATOM 33459 N N . ALA A 1 37 ? 10.136 -3.071 -8.116 1.00 0.00 153 ALA A N 20
ATOM 33460 C CA . ALA A 1 37 ? 10.174 -2.134 -6.956 1.00 0.00 153 ALA A CA 20
ATOM 33461 C C . ALA A 1 37 ? 11.622 -1.876 -6.536 1.00 0.00 153 ALA A C 20
ATOM 33462 O O . ALA A 1 37 ? 11.977 -0.786 -6.132 1.00 0.00 153 ALA A O 20
ATOM 33469 N N . ARG A 1 38 ? 12.462 -2.870 -6.630 1.00 0.00 154 ARG A N 20
ATOM 33470 C CA . ARG A 1 38 ? 13.886 -2.677 -6.239 1.00 0.00 154 ARG A CA 20
ATOM 33471 C C . ARG A 1 38 ? 14.537 -1.634 -7.150 1.00 0.00 154 ARG A C 20
ATOM 33472 O O . ARG A 1 38 ? 15.397 -0.882 -6.737 1.00 0.00 154 ARG A O 20
ATOM 33493 N N . LYS A 1 39 ? 14.129 -1.586 -8.388 1.00 0.00 155 LYS A N 20
ATOM 33494 C CA . LYS A 1 39 ? 14.717 -0.594 -9.333 1.00 0.00 155 LYS A CA 20
ATOM 33495 C C . LYS A 1 39 ? 14.099 0.786 -9.099 1.00 0.00 155 LYS A C 20
ATOM 33496 O O . LYS A 1 39 ? 14.641 1.797 -9.499 1.00 0.00 155 LYS A O 20
ATOM 33515 N N . SER A 1 40 ? 12.968 0.834 -8.452 1.00 0.00 156 SER A N 20
ATOM 33516 C CA . SER A 1 40 ? 12.313 2.147 -8.190 1.00 0.00 156 SER A CA 20
ATOM 33517 C C . SER A 1 40 ? 12.672 2.640 -6.786 1.00 0.00 156 SER A C 20
ATOM 33518 O O . SER A 1 40 ? 12.251 3.699 -6.364 1.00 0.00 156 SER A O 20
ATOM 33526 N N . LYS A 1 41 ? 13.443 1.879 -6.058 1.00 0.00 157 LYS A N 20
ATOM 33527 C CA . LYS A 1 41 ? 13.823 2.307 -4.682 1.00 0.00 157 LYS A CA 20
ATOM 33528 C C . LYS A 1 41 ? 14.446 3.707 -4.719 1.00 0.00 157 LYS A C 20
ATOM 33529 O O . LYS A 1 41 ? 15.323 3.978 -5.514 1.00 0.00 157 LYS A O 20
ATOM 33548 N N . PRO A 1 42 ? 13.960 4.552 -3.850 1.00 0.00 158 PRO A N 20
ATOM 33549 C CA . PRO A 1 42 ? 14.458 5.949 -3.771 1.00 0.00 158 PRO A CA 20
ATOM 33550 C C . PRO A 1 42 ? 15.880 6.006 -3.205 1.00 0.00 158 PRO A C 20
ATOM 33551 O O . PRO A 1 42 ? 16.225 5.300 -2.278 1.00 0.00 158 PRO A O 20
ATOM 33562 N N . LYS A 1 43 ? 16.700 6.865 -3.752 1.00 0.00 159 LYS A N 20
ATOM 33563 C CA . LYS A 1 43 ? 18.098 7.005 -3.251 1.00 0.00 159 LYS A CA 20
ATOM 33564 C C . LYS A 1 43 ? 18.233 8.346 -2.529 1.00 0.00 159 LYS A C 20
ATOM 33565 O O . LYS A 1 43 ? 18.892 9.256 -2.994 1.00 0.00 159 LYS A O 20
ATOM 33584 N N . ARG A 1 44 ? 17.587 8.479 -1.406 1.00 0.00 160 ARG A N 20
ATOM 33585 C CA . ARG A 1 44 ? 17.639 9.766 -0.654 1.00 0.00 160 ARG A CA 20
ATOM 33586 C C . ARG A 1 44 ? 17.825 9.522 0.847 1.00 0.00 160 ARG A C 20
ATOM 33587 O O . ARG A 1 44 ? 17.843 8.401 1.313 1.00 0.00 160 ARG A O 20
ATOM 33608 N N . ALA A 1 45 ? 17.957 10.577 1.601 1.00 0.00 161 ALA A N 20
ATOM 33609 C CA . ALA A 1 45 ? 18.128 10.437 3.073 1.00 0.00 161 ALA A CA 20
ATOM 33610 C C . ALA A 1 45 ? 16.759 10.298 3.736 1.00 0.00 161 ALA A C 20
ATOM 33611 O O . ALA A 1 45 ? 15.775 10.831 3.265 1.00 0.00 161 ALA A O 20
ATOM 33618 N N . GLY A 1 46 ? 16.684 9.586 4.821 1.00 0.00 162 GLY A N 20
ATOM 33619 C CA . GLY A 1 46 ? 15.372 9.418 5.500 1.00 0.00 162 GLY A CA 20
ATOM 33620 C C . GLY A 1 46 ? 14.941 7.960 5.383 1.00 0.00 162 GLY A C 20
ATOM 33621 O O . GLY A 1 46 ? 15.366 7.249 4.494 1.00 0.00 162 GLY A O 20
ATOM 33625 N N . THR A 1 47 ? 14.103 7.504 6.267 1.00 0.00 163 THR A N 20
ATOM 33626 C CA . THR A 1 47 ? 13.657 6.089 6.188 1.00 0.00 163 THR A CA 20
ATOM 33627 C C . THR A 1 47 ? 12.440 5.973 5.278 1.00 0.00 163 THR A C 20
ATOM 33628 O O . THR A 1 47 ? 11.438 6.634 5.469 1.00 0.00 163 THR A O 20
ATOM 33639 N N . PHE A 1 48 ? 12.522 5.137 4.287 1.00 0.00 164 PHE A N 20
ATOM 33640 C CA . PHE A 1 48 ? 11.380 4.970 3.354 1.00 0.00 164 PHE A CA 20
ATOM 33641 C C . PHE A 1 48 ? 10.785 3.572 3.504 1.00 0.00 164 PHE A C 20
ATOM 33642 O O . PHE A 1 48 ? 11.493 2.594 3.630 1.00 0.00 164 PHE A O 20
ATOM 33659 N N . TYR A 1 49 ? 9.488 3.473 3.500 1.00 0.00 165 TYR A N 20
ATOM 33660 C CA . TYR A 1 49 ? 8.841 2.142 3.653 1.00 0.00 165 TYR A CA 20
ATOM 33661 C C . TYR A 1 49 ? 8.391 1.591 2.302 1.00 0.00 165 TYR A C 20
ATOM 33662 O O . TYR A 1 49 ? 7.526 2.161 1.663 1.00 0.00 165 TYR A O 20
ATOM 33680 N N . PRO A 1 50 ? 8.948 0.475 1.931 1.00 0.00 166 PRO A N 20
ATOM 33681 C CA . PRO A 1 50 ? 8.535 -0.174 0.675 1.00 0.00 166 PRO A CA 20
ATOM 33682 C C . PRO A 1 50 ? 7.194 -0.858 0.927 1.00 0.00 166 PRO A C 20
ATOM 33683 O O . PRO A 1 50 ? 7.089 -1.722 1.772 1.00 0.00 166 PRO A O 20
ATOM 33694 N N . VAL A 1 51 ? 6.166 -0.482 0.229 1.00 0.00 167 VAL A N 20
ATOM 33695 C CA . VAL A 1 51 ? 4.846 -1.127 0.478 1.00 0.00 167 VAL A CA 20
ATOM 33696 C C . VAL A 1 51 ? 4.308 -1.745 -0.804 1.00 0.00 167 VAL A C 20
ATOM 33697 O O . VAL A 1 51 ? 4.774 -1.453 -1.885 1.00 0.00 167 VAL A O 20
ATOM 33710 N N . ILE A 1 52 ? 3.297 -2.556 -0.699 1.00 0.00 168 ILE A N 20
ATOM 33711 C CA . ILE A 1 52 ? 2.705 -3.135 -1.925 1.00 0.00 168 ILE A CA 20
ATOM 33712 C C . ILE A 1 52 ? 1.406 -2.388 -2.197 1.00 0.00 168 ILE A C 20
ATOM 33713 O O . ILE A 1 52 ? 0.575 -2.231 -1.324 1.00 0.00 168 ILE A O 20
ATOM 33729 N N . PHE A 1 53 ? 1.243 -1.886 -3.382 1.00 0.00 169 PHE A N 20
ATOM 33730 C CA . PHE A 1 53 ? 0.019 -1.103 -3.689 1.00 0.00 169 PHE A CA 20
ATOM 33731 C C . PHE A 1 53 ? -1.070 -1.973 -4.305 1.00 0.00 169 PHE A C 20
ATOM 33732 O O . PHE A 1 53 ? -0.813 -2.820 -5.138 1.00 0.00 169 PHE A O 20
ATOM 33749 N N . PHE A 1 54 ? -2.292 -1.747 -3.916 1.00 0.00 170 PHE A N 20
ATOM 33750 C CA . PHE A 1 54 ? -3.415 -2.532 -4.493 1.00 0.00 170 PHE A CA 20
ATOM 33751 C C . PHE A 1 54 ? -4.106 -1.683 -5.573 1.00 0.00 170 PHE A C 20
ATOM 33752 O O . PHE A 1 54 ? -4.245 -0.485 -5.413 1.00 0.00 170 PHE A O 20
ATOM 33769 N N . PRO A 1 55 ? -4.532 -2.316 -6.637 1.00 0.00 171 PRO A N 20
ATOM 33770 C CA . PRO A 1 55 ? -4.353 -3.772 -6.819 1.00 0.00 171 PRO A CA 20
ATOM 33771 C C . PRO A 1 55 ? -3.030 -4.049 -7.550 1.00 0.00 171 PRO A C 20
ATOM 33772 O O . PRO A 1 55 ? -2.102 -3.267 -7.480 1.00 0.00 171 PRO A O 20
ATOM 33783 N N . ASN A 1 56 ? -2.939 -5.147 -8.254 1.00 0.00 172 ASN A N 20
ATOM 33784 C CA . ASN A 1 56 ? -1.684 -5.464 -8.996 1.00 0.00 172 ASN A CA 20
ATOM 33785 C C . ASN A 1 56 ? -0.492 -5.530 -8.036 1.00 0.00 172 ASN A C 20
ATOM 33786 O O . ASN A 1 56 ? 0.647 -5.478 -8.451 1.00 0.00 172 ASN A O 20
ATOM 33797 N N . LYS A 1 57 ? -0.758 -5.646 -6.760 1.00 0.00 173 LYS A N 20
ATOM 33798 C CA . LYS A 1 57 ? 0.338 -5.722 -5.745 1.00 0.00 173 LYS A CA 20
ATOM 33799 C C . LYS A 1 57 ? 1.555 -4.894 -6.169 1.00 0.00 173 LYS A C 20
ATOM 33800 O O . LYS A 1 57 ? 2.681 -5.339 -6.066 1.00 0.00 173 LYS A O 20
ATOM 33819 N N . GLU A 1 58 ? 1.347 -3.691 -6.631 1.00 0.00 174 GLU A N 20
ATOM 33820 C CA . GLU A 1 58 ? 2.508 -2.856 -7.038 1.00 0.00 174 GLU A CA 20
ATOM 33821 C C . GLU A 1 58 ? 3.414 -2.654 -5.828 1.00 0.00 174 GLU A C 20
ATOM 33822 O O . GLU A 1 58 ? 3.142 -3.158 -4.762 1.00 0.00 174 GLU A O 20
ATOM 33834 N N . TYR A 1 59 ? 4.482 -1.926 -5.971 1.00 0.00 175 TYR A N 20
ATOM 33835 C CA . TYR A 1 59 ? 5.378 -1.701 -4.810 1.00 0.00 175 TYR A CA 20
ATOM 33836 C C . TYR A 1 59 ? 5.830 -0.242 -4.801 1.00 0.00 175 TYR A C 20
ATOM 33837 O O . TYR A 1 59 ? 6.311 0.273 -5.791 1.00 0.00 175 TYR A O 20
ATOM 33855 N N . LEU A 1 60 ? 5.657 0.442 -3.702 1.00 0.00 176 LEU A N 20
ATOM 33856 C CA . LEU A 1 60 ? 6.056 1.877 -3.661 1.00 0.00 176 LEU A CA 20
ATOM 33857 C C . LEU A 1 60 ? 6.943 2.179 -2.454 1.00 0.00 176 LEU A C 20
ATOM 33858 O O . LEU A 1 60 ? 6.792 1.609 -1.394 1.00 0.00 176 LEU A O 20
ATOM 33874 N N . TRP A 1 61 ? 7.852 3.098 -2.610 1.00 0.00 177 TRP A N 20
ATOM 33875 C CA . TRP A 1 61 ? 8.743 3.480 -1.485 1.00 0.00 177 TRP A CA 20
ATOM 33876 C C . TRP A 1 61 ? 8.296 4.835 -0.936 1.00 0.00 177 TRP A C 20
ATOM 33877 O O . TRP A 1 61 ? 8.626 5.870 -1.481 1.00 0.00 177 TRP A O 20
ATOM 33898 N N . THR A 1 62 ? 7.537 4.847 0.124 1.00 0.00 178 THR A N 20
ATOM 33899 C CA . THR A 1 62 ? 7.069 6.148 0.674 1.00 0.00 178 THR A CA 20
ATOM 33900 C C . THR A 1 62 ? 7.580 6.340 2.102 1.00 0.00 178 THR A C 20
ATOM 33901 O O . THR A 1 62 ? 7.654 5.408 2.877 1.00 0.00 178 THR A O 20
ATOM 33912 N N . GLY A 1 63 ? 7.934 7.545 2.455 1.00 0.00 179 GLY A N 20
ATOM 33913 C CA . GLY A 1 63 ? 8.443 7.797 3.832 1.00 0.00 179 GLY A CA 20
ATOM 33914 C C . GLY A 1 63 ? 7.279 7.741 4.823 1.00 0.00 179 GLY A C 20
ATOM 33915 O O . GLY A 1 63 ? 6.137 7.564 4.447 1.00 0.00 179 GLY A O 20
ATOM 33919 N N . SER A 1 64 ? 7.562 7.878 6.088 1.00 0.00 180 SER A N 20
ATOM 33920 C CA . SER A 1 64 ? 6.477 7.819 7.109 1.00 0.00 180 SER A CA 20
ATOM 33921 C C . SER A 1 64 ? 5.529 9.018 6.969 1.00 0.00 180 SER A C 20
ATOM 33922 O O . SER A 1 64 ? 4.377 8.958 7.351 1.00 0.00 180 SER A O 20
ATOM 33930 N N . ASP A 1 65 ? 6.009 10.110 6.441 1.00 0.00 181 ASP A N 20
ATOM 33931 C CA . ASP A 1 65 ? 5.145 11.322 6.297 1.00 0.00 181 ASP A CA 20
ATOM 33932 C C . ASP A 1 65 ? 3.858 11.012 5.520 1.00 0.00 181 ASP A C 20
ATOM 33933 O O . ASP A 1 65 ? 2.779 11.399 5.923 1.00 0.00 181 ASP A O 20
ATOM 33942 N N . SER A 1 66 ? 3.955 10.339 4.408 1.00 0.00 182 SER A N 20
ATOM 33943 C CA . SER A 1 66 ? 2.727 10.036 3.615 1.00 0.00 182 SER A CA 20
ATOM 33944 C C . SER A 1 66 ? 2.190 8.645 3.956 1.00 0.00 182 SER A C 20
ATOM 33945 O O . SER A 1 66 ? 1.323 8.122 3.276 1.00 0.00 182 SER A O 20
ATOM 33953 N N . LEU A 1 67 ? 2.702 8.033 4.993 1.00 0.00 183 LEU A N 20
ATOM 33954 C CA . LEU A 1 67 ? 2.224 6.669 5.361 1.00 0.00 183 LEU A CA 20
ATOM 33955 C C . LEU A 1 67 ? 1.347 6.698 6.611 1.00 0.00 183 LEU A C 20
ATOM 33956 O O . LEU A 1 67 ? 1.608 7.418 7.554 1.00 0.00 183 LEU A O 20
ATOM 33972 N N . THR A 1 68 ? 0.320 5.898 6.624 1.00 0.00 184 THR A N 20
ATOM 33973 C CA . THR A 1 68 ? -0.576 5.842 7.811 1.00 0.00 184 THR A CA 20
ATOM 33974 C C . THR A 1 68 ? -1.101 4.413 7.977 1.00 0.00 184 THR A C 20
ATOM 33975 O O . THR A 1 68 ? -1.194 3.680 7.018 1.00 0.00 184 THR A O 20
ATOM 33986 N N . PRO A 1 69 ? -1.420 4.059 9.187 1.00 0.00 185 PRO A N 20
ATOM 33987 C CA . PRO A 1 69 ? -1.938 2.697 9.462 1.00 0.00 185 PRO A CA 20
ATOM 33988 C C . PRO A 1 69 ? -3.367 2.541 8.922 1.00 0.00 185 PRO A C 20
ATOM 33989 O O . PRO A 1 69 ? -4.226 3.367 9.158 1.00 0.00 185 PRO A O 20
ATOM 34000 N N . LEU A 1 70 ? -3.620 1.484 8.195 1.00 0.00 186 LEU A N 20
ATOM 34001 C CA . LEU A 1 70 ? -4.985 1.262 7.630 1.00 0.00 186 LEU A CA 20
ATOM 34002 C C . LEU A 1 70 ? -5.629 0.044 8.304 1.00 0.00 186 LEU A C 20
ATOM 34003 O O . LEU A 1 70 ? -4.967 -0.932 8.599 1.00 0.00 186 LEU A O 20
ATOM 34019 N N . THR A 1 71 ? -6.908 0.096 8.563 1.00 0.00 187 THR A N 20
ATOM 34020 C CA . THR A 1 71 ? -7.579 -1.061 9.231 1.00 0.00 187 THR A CA 20
ATOM 34021 C C . THR A 1 71 ? -8.521 -1.784 8.268 1.00 0.00 187 THR A C 20
ATOM 34022 O O . THR A 1 71 ? -8.937 -1.246 7.259 1.00 0.00 187 THR A O 20
ATOM 34033 N N . SER A 1 72 ? -8.871 -3.000 8.587 1.00 0.00 188 SER A N 20
ATOM 34034 C CA . SER A 1 72 ? -9.798 -3.766 7.707 1.00 0.00 188 SER A CA 20
ATOM 34035 C C . SER A 1 72 ? -11.181 -3.117 7.734 1.00 0.00 188 SER A C 20
ATOM 34036 O O . SER A 1 72 ? -11.821 -2.949 6.714 1.00 0.00 188 SER A O 20
ATOM 34044 N N . GLU A 1 73 ? -11.639 -2.739 8.894 1.00 0.00 189 GLU A N 20
ATOM 34045 C CA . GLU A 1 73 ? -12.974 -2.086 8.990 1.00 0.00 189 GLU A CA 20
ATOM 34046 C C . GLU A 1 73 ? -13.001 -0.861 8.078 1.00 0.00 189 GLU A C 20
ATOM 34047 O O . GLU A 1 73 ? -13.957 -0.622 7.367 1.00 0.00 189 GLU A O 20
ATOM 34059 N N . ALA A 1 74 ? -11.948 -0.095 8.084 1.00 0.00 190 ALA A N 20
ATOM 34060 C CA . ALA A 1 74 ? -11.898 1.107 7.209 1.00 0.00 190 ALA A CA 20
ATOM 34061 C C . ALA A 1 74 ? -11.903 0.672 5.745 1.00 0.00 190 ALA A C 20
ATOM 34062 O O . ALA A 1 74 ? -12.525 1.288 4.902 1.00 0.00 190 ALA A O 20
ATOM 34069 N N . ILE A 1 75 ? -11.220 -0.395 5.438 1.00 0.00 191 ILE A N 20
ATOM 34070 C CA . ILE A 1 75 ? -11.192 -0.880 4.030 1.00 0.00 191 ILE A CA 20
ATOM 34071 C C . ILE A 1 75 ? -12.623 -1.145 3.550 1.00 0.00 191 ILE A C 20
ATOM 34072 O O . ILE A 1 75 ? -13.046 -0.653 2.524 1.00 0.00 191 ILE A O 20
ATOM 34088 N N . SER A 1 76 ? -13.372 -1.916 4.292 1.00 0.00 192 SER A N 20
ATOM 34089 C CA . SER A 1 76 ? -14.774 -2.209 3.880 1.00 0.00 192 SER A CA 20
ATOM 34090 C C . SER A 1 76 ? -15.578 -0.911 3.806 1.00 0.00 192 SER A C 20
ATOM 34091 O O . SER A 1 76 ? -16.362 -0.708 2.899 1.00 0.00 192 SER A O 20
ATOM 34099 N N . GLN A 1 77 ? -15.384 -0.024 4.743 1.00 0.00 193 GLN A N 20
ATOM 34100 C CA . GLN A 1 77 ? -16.137 1.260 4.706 1.00 0.00 193 GLN A CA 20
ATOM 34101 C C . GLN A 1 77 ? -15.918 1.922 3.346 1.00 0.00 193 GLN A C 20
ATOM 34102 O O . GLN A 1 77 ? -16.843 2.405 2.720 1.00 0.00 193 GLN A O 20
ATOM 34116 N N . PHE A 1 78 ? -14.702 1.930 2.877 1.00 0.00 194 PHE A N 20
ATOM 34117 C CA . PHE A 1 78 ? -14.428 2.542 1.550 1.00 0.00 194 PHE A CA 20
ATOM 34118 C C . PHE A 1 78 ? -15.174 1.760 0.464 1.00 0.00 194 PHE A C 20
ATOM 34119 O O . PHE A 1 78 ? -15.798 2.331 -0.408 1.00 0.00 194 PHE A O 20
ATOM 34136 N N . LEU A 1 79 ? -15.113 0.454 0.510 1.00 0.00 195 LEU A N 20
ATOM 34137 C CA . LEU A 1 79 ? -15.821 -0.353 -0.523 1.00 0.00 195 LEU A CA 20
ATOM 34138 C C . LEU A 1 79 ? -17.265 0.124 -0.628 1.00 0.00 195 LEU A C 20
ATOM 34139 O O . LEU A 1 79 ? -17.783 0.336 -1.707 1.00 0.00 195 LEU A O 20
ATOM 34155 N N . GLU A 1 80 ? -17.915 0.320 0.485 1.00 0.00 196 GLU A N 20
ATOM 34156 C CA . GLU A 1 80 ? -19.316 0.814 0.431 1.00 0.00 196 GLU A CA 20
ATOM 34157 C C . GLU A 1 80 ? -19.314 2.184 -0.242 1.00 0.00 196 GLU A C 20
ATOM 34158 O O . GLU A 1 80 ? -20.133 2.478 -1.090 1.00 0.00 196 GLU A O 20
ATOM 34170 N N . LYS A 1 81 ? -18.371 3.012 0.114 1.00 0.00 197 LYS A N 20
ATOM 34171 C CA . LYS A 1 81 ? -18.279 4.357 -0.521 1.00 0.00 197 LYS A CA 20
ATOM 34172 C C . LYS A 1 81 ? -16.809 4.713 -0.771 1.00 0.00 197 LYS A C 20
ATOM 34173 O O . LYS A 1 81 ? -16.070 4.988 0.156 1.00 0.00 197 LYS A O 20
ATOM 34192 N N . PRO A 1 82 ? -16.437 4.703 -2.022 1.00 0.00 198 PRO A N 20
ATOM 34193 C CA . PRO A 1 82 ? -15.055 5.032 -2.421 1.00 0.00 198 PRO A CA 20
ATOM 34194 C C . PRO A 1 82 ? -14.931 6.520 -2.767 1.00 0.00 198 PRO A C 20
ATOM 34195 O O . PRO A 1 82 ? -15.863 7.135 -3.244 1.00 0.00 198 PRO A O 20
ATOM 34206 N N . LYS A 1 83 ? -13.784 7.106 -2.533 1.00 0.00 199 LYS A N 20
ATOM 34207 C CA . LYS A 1 83 ? -13.613 8.553 -2.856 1.00 0.00 199 LYS A CA 20
ATOM 34208 C C . LYS A 1 83 ? -12.124 8.885 -3.051 1.00 0.00 199 LYS A C 20
ATOM 34209 O O . LYS A 1 83 ? -11.311 8.553 -2.210 1.00 0.00 199 LYS A O 20
ATOM 34228 N N . PRO A 1 84 ? -11.805 9.537 -4.147 1.00 0.00 200 PRO A N 20
ATOM 34229 C CA . PRO A 1 84 ? -12.824 9.929 -5.155 1.00 0.00 200 PRO A CA 20
ATOM 34230 C C . PRO A 1 84 ? -13.322 8.693 -5.905 1.00 0.00 200 PRO A C 20
ATOM 34231 O O . PRO A 1 84 ? -13.206 7.581 -5.426 1.00 0.00 200 PRO A O 20
ATOM 34242 N N . LYS A 1 85 ? -13.875 8.866 -7.074 1.00 0.00 201 LYS A N 20
ATOM 34243 C CA . LYS A 1 85 ? -14.368 7.683 -7.829 1.00 0.00 201 LYS A CA 20
ATOM 34244 C C . LYS A 1 85 ? -13.321 7.233 -8.851 1.00 0.00 201 LYS A C 20
ATOM 34245 O O . LYS A 1 85 ? -13.391 7.562 -10.019 1.00 0.00 201 LYS A O 20
ATOM 34264 N N . THR A 1 86 ? -12.364 6.463 -8.416 1.00 0.00 202 THR A N 20
ATOM 34265 C CA . THR A 1 86 ? -11.314 5.955 -9.350 1.00 0.00 202 THR A CA 20
ATOM 34266 C C . THR A 1 86 ? -11.385 4.429 -9.413 1.00 0.00 202 THR A C 20
ATOM 34267 O O . THR A 1 86 ? -11.094 3.748 -8.451 1.00 0.00 202 THR A O 20
ATOM 34278 N N . ALA A 1 87 ? -11.776 3.885 -10.529 1.00 0.00 203 ALA A N 20
ATOM 34279 C CA . ALA A 1 87 ? -11.875 2.402 -10.636 1.00 0.00 203 ALA A CA 20
ATOM 34280 C C . ALA A 1 87 ? -10.587 1.738 -10.142 1.00 0.00 203 ALA A C 20
ATOM 34281 O O . ALA A 1 87 ? -10.605 0.640 -9.620 1.00 0.00 203 ALA A O 20
ATOM 34288 N N . SER A 1 88 ? -9.468 2.391 -10.298 1.00 0.00 204 SER A N 20
ATOM 34289 C CA . SER A 1 88 ? -8.189 1.784 -9.833 1.00 0.00 204 SER A CA 20
ATOM 34290 C C . SER A 1 88 ? -8.144 1.743 -8.304 1.00 0.00 204 SER A C 20
ATOM 34291 O O . SER A 1 88 ? -7.852 0.723 -7.712 1.00 0.00 204 SER A O 20
ATOM 34299 N N . LEU A 1 89 ? -8.443 2.836 -7.655 1.00 0.00 205 LEU A N 20
ATOM 34300 C CA . LEU A 1 89 ? -8.426 2.829 -6.165 1.00 0.00 205 LEU A CA 20
ATOM 34301 C C . LEU A 1 89 ? -9.464 1.838 -5.659 1.00 0.00 205 LEU A C 20
ATOM 34302 O O . LEU A 1 89 ? -9.182 0.981 -4.846 1.00 0.00 205 LEU A O 20
ATOM 34318 N N . ILE A 1 90 ? -10.668 1.943 -6.143 1.00 0.00 206 ILE A N 20
ATOM 34319 C CA . ILE A 1 90 ? -11.718 0.995 -5.692 1.00 0.00 206 ILE A CA 20
ATOM 34320 C C . ILE A 1 90 ? -11.203 -0.430 -5.862 1.00 0.00 206 ILE A C 20
ATOM 34321 O O . ILE A 1 90 ? -11.404 -1.279 -5.017 1.00 0.00 206 ILE A O 20
ATOM 34337 N N . LYS A 1 91 ? -10.507 -0.688 -6.934 1.00 0.00 207 LYS A N 20
ATOM 34338 C CA . LYS A 1 91 ? -9.945 -2.049 -7.132 1.00 0.00 207 LYS A CA 20
ATOM 34339 C C . LYS A 1 91 ? -8.821 -2.251 -6.121 1.00 0.00 207 LYS A C 20
ATOM 34340 O O . LYS A 1 91 ? -8.508 -3.355 -5.724 1.00 0.00 207 LYS A O 20
ATOM 34359 N N . ALA A 1 92 ? -8.224 -1.171 -5.693 1.00 0.00 208 ALA A N 20
ATOM 34360 C CA . ALA A 1 92 ? -7.129 -1.262 -4.694 1.00 0.00 208 ALA A CA 20
ATOM 34361 C C . ALA A 1 92 ? -7.691 -1.770 -3.369 1.00 0.00 208 ALA A C 20
ATOM 34362 O O . ALA A 1 92 ? -7.217 -2.737 -2.809 1.00 0.00 208 ALA A O 20
ATOM 34369 N N . TYR A 1 93 ? -8.708 -1.126 -2.873 1.00 0.00 209 TYR A N 20
ATOM 34370 C CA . TYR A 1 93 ? -9.318 -1.569 -1.592 1.00 0.00 209 TYR A CA 20
ATOM 34371 C C . TYR A 1 93 ? -10.037 -2.896 -1.804 1.00 0.00 209 TYR A C 20
ATOM 34372 O O . TYR A 1 93 ? -9.919 -3.802 -1.017 1.00 0.00 209 TYR A O 20
ATOM 34390 N N . LYS A 1 94 ? -10.781 -3.019 -2.867 1.00 0.00 210 LYS A N 20
ATOM 34391 C CA . LYS A 1 94 ? -11.500 -4.299 -3.119 1.00 0.00 210 LYS A CA 20
ATOM 34392 C C . LYS A 1 94 ? -10.505 -5.460 -3.154 1.00 0.00 210 LYS A C 20
ATOM 34393 O O . LYS A 1 94 ? -10.779 -6.539 -2.666 1.00 0.00 210 LYS A O 20
ATOM 34412 N N . MET A 1 95 ? -9.349 -5.248 -3.721 1.00 0.00 211 MET A N 20
ATOM 34413 C CA . MET A 1 95 ? -8.337 -6.342 -3.778 1.00 0.00 211 MET A CA 20
ATOM 34414 C C . MET A 1 95 ? -7.574 -6.411 -2.452 1.00 0.00 211 MET A C 20
ATOM 34415 O O . MET A 1 95 ? -7.298 -7.477 -1.937 1.00 0.00 211 MET A O 20
ATOM 34429 N N . ALA A 1 96 ? -7.245 -5.281 -1.886 1.00 0.00 212 ALA A N 20
ATOM 34430 C CA . ALA A 1 96 ? -6.515 -5.283 -0.586 1.00 0.00 212 ALA A CA 20
ATOM 34431 C C . ALA A 1 96 ? -7.417 -5.864 0.504 1.00 0.00 212 ALA A C 20
ATOM 34432 O O . ALA A 1 96 ? -6.959 -6.477 1.448 1.00 0.00 212 ALA A O 20
ATOM 34439 N N . GLN A 1 97 ? -8.702 -5.684 0.368 1.00 0.00 213 GLN A N 20
ATOM 34440 C CA . GLN A 1 97 ? -9.650 -6.230 1.376 1.00 0.00 213 GLN A CA 20
ATOM 34441 C C . GLN A 1 97 ? -9.508 -7.751 1.422 1.00 0.00 213 GLN A C 20
ATOM 34442 O O . GLN A 1 97 ? -9.490 -8.357 2.475 1.00 0.00 213 GLN A O 20
ATOM 34456 N N . SER A 1 98 ? -9.391 -8.366 0.277 1.00 0.00 214 SER A N 20
ATOM 34457 C CA . SER A 1 98 ? -9.232 -9.848 0.234 1.00 0.00 214 SER A CA 20
ATOM 34458 C C . SER A 1 98 ? -7.869 -10.242 0.810 1.00 0.00 214 SER A C 20
ATOM 34459 O O . SER A 1 98 ? -7.674 -11.352 1.263 1.00 0.00 214 SER A O 20
ATOM 34467 N N . THR A 1 99 ? -6.927 -9.336 0.801 1.00 0.00 215 THR A N 20
ATOM 34468 C CA . THR A 1 99 ? -5.579 -9.655 1.354 1.00 0.00 215 THR A CA 20
ATOM 34469 C C . THR A 1 99 ? -5.433 -9.043 2.751 1.00 0.00 215 THR A C 20
ATOM 34470 O O . THR A 1 99 ? -5.219 -7.856 2.890 1.00 0.00 215 THR A O 20
ATOM 34481 N N . PRO A 1 100 ? -5.567 -9.883 3.740 1.00 0.00 216 PRO A N 20
ATOM 34482 C CA . PRO A 1 100 ? -5.460 -9.427 5.146 1.00 0.00 216 PRO A CA 20
ATOM 34483 C C . PRO A 1 100 ? -3.996 -9.211 5.539 1.00 0.00 216 PRO A C 20
ATOM 34484 O O . PRO A 1 100 ? -3.663 -8.267 6.225 1.00 0.00 216 PRO A O 20
ATOM 34495 N N . ASP A 1 101 ? -3.119 -10.083 5.121 1.00 0.00 217 ASP A N 20
ATOM 34496 C CA . ASP A 1 101 ? -1.684 -9.919 5.489 1.00 0.00 217 ASP A CA 20
ATOM 34497 C C . ASP A 1 101 ? -0.780 -10.185 4.283 1.00 0.00 217 ASP A C 20
ATOM 34498 O O . ASP A 1 101 ? -1.234 -10.523 3.209 1.00 0.00 217 ASP A O 20
ATOM 34507 N N . LEU A 1 102 ? 0.502 -10.028 4.463 1.00 0.00 218 LEU A N 20
ATOM 34508 C CA . LEU A 1 102 ? 1.457 -10.261 3.343 1.00 0.00 218 LEU A CA 20
ATOM 34509 C C . LEU A 1 102 ? 1.417 -11.725 2.900 1.00 0.00 218 LEU A C 20
ATOM 34510 O O . LEU A 1 102 ? 1.420 -12.031 1.725 1.00 0.00 218 LEU A O 20
ATOM 34526 N N . ASP A 1 103 ? 1.387 -12.628 3.836 1.00 0.00 219 ASP A N 20
ATOM 34527 C CA . ASP A 1 103 ? 1.354 -14.076 3.481 1.00 0.00 219 ASP A CA 20
ATOM 34528 C C . ASP A 1 103 ? 0.174 -14.378 2.553 1.00 0.00 219 ASP A C 20
ATOM 34529 O O . ASP A 1 103 ? 0.137 -15.399 1.896 1.00 0.00 219 ASP A O 20
ATOM 34538 N N . SER A 1 104 ? -0.791 -13.502 2.494 1.00 0.00 220 SER A N 20
ATOM 34539 C CA . SER A 1 104 ? -1.967 -13.750 1.608 1.00 0.00 220 SER A CA 20
ATOM 34540 C C . SER A 1 104 ? -1.676 -13.260 0.187 1.00 0.00 220 SER A C 20
ATOM 34541 O O . SER A 1 104 ? -2.251 -13.734 -0.773 1.00 0.00 220 SER A O 20
ATOM 34549 N N . LEU A 1 105 ? -0.789 -12.313 0.042 1.00 0.00 221 LEU A N 20
ATOM 34550 C CA . LEU A 1 105 ? -0.468 -11.796 -1.320 1.00 0.00 221 LEU A CA 20
ATOM 34551 C C . LEU A 1 105 ? 0.243 -12.876 -2.142 1.00 0.00 221 LEU A C 20
ATOM 34552 O O . LEU A 1 105 ? 0.663 -13.890 -1.621 1.00 0.00 221 LEU A O 20
ATOM 34568 N N . SER A 1 106 ? 0.377 -12.666 -3.423 1.00 0.00 222 SER A N 20
ATOM 34569 C CA . SER A 1 106 ? 1.055 -13.682 -4.280 1.00 0.00 222 SER A CA 20
ATOM 34570 C C . SER A 1 106 ? 2.291 -13.075 -4.950 1.00 0.00 222 SER A C 20
ATOM 34571 O O . SER A 1 106 ? 2.188 -12.323 -5.898 1.00 0.00 222 SER A O 20
ATOM 34579 N N . VAL A 1 107 ? 3.458 -13.397 -4.465 1.00 0.00 223 VAL A N 20
ATOM 34580 C CA . VAL A 1 107 ? 4.699 -12.843 -5.073 1.00 0.00 223 VAL A CA 20
ATOM 34581 C C . VAL A 1 107 ? 5.125 -13.693 -6.273 1.00 0.00 223 VAL A C 20
ATOM 34582 O O . VAL A 1 107 ? 5.064 -14.906 -6.229 1.00 0.00 223 VAL A O 20
ATOM 34595 N N . PRO A 1 108 ? 5.542 -13.021 -7.312 1.00 0.00 224 PRO A N 20
ATOM 34596 C CA . PRO A 1 108 ? 5.981 -13.717 -8.548 1.00 0.00 224 PRO A CA 20
ATOM 34597 C C . PRO A 1 108 ? 7.336 -14.395 -8.326 1.00 0.00 224 PRO A C 20
ATOM 34598 O O . PRO A 1 108 ? 7.776 -14.572 -7.207 1.00 0.00 224 PRO A O 20
ATOM 34609 N N . SER A 1 109 ? 7.998 -14.776 -9.383 1.00 0.00 225 SER A N 20
ATOM 34610 C CA . SER A 1 109 ? 9.323 -15.442 -9.233 1.00 0.00 225 SER A CA 20
ATOM 34611 C C . SER A 1 109 ? 10.274 -14.553 -8.428 1.00 0.00 225 SER A C 20
ATOM 34612 O O . SER A 1 109 ? 10.224 -13.348 -8.612 1.00 0.00 225 SER A O 20
ATOM 34621 N N . SER A 1 2 ? 3.012 12.097 20.955 1.00 0.00 118 SER A N 21
ATOM 34622 C CA . SER A 1 2 ? 3.241 10.784 20.284 1.00 0.00 118 SER A CA 21
ATOM 34623 C C . SER A 1 2 ? 4.286 10.932 19.175 1.00 0.00 118 SER A C 21
ATOM 34624 O O . SER A 1 2 ? 4.673 12.025 18.815 1.00 0.00 118 SER A O 21
ATOM 34634 N N . GLU A 1 3 ? 4.743 9.837 18.629 1.00 0.00 119 GLU A N 21
ATOM 34635 C CA . GLU A 1 3 ? 5.761 9.915 17.542 1.00 0.00 119 GLU A CA 21
ATOM 34636 C C . GLU A 1 3 ? 5.218 9.270 16.263 1.00 0.00 119 GLU A C 21
ATOM 34637 O O . GLU A 1 3 ? 4.070 8.877 16.194 1.00 0.00 119 GLU A O 21
ATOM 34649 N N . ARG A 1 4 ? 6.034 9.157 15.251 1.00 0.00 120 ARG A N 21
ATOM 34650 C CA . ARG A 1 4 ? 5.563 8.537 13.978 1.00 0.00 120 ARG A CA 21
ATOM 34651 C C . ARG A 1 4 ? 4.907 7.183 14.262 1.00 0.00 120 ARG A C 21
ATOM 34652 O O . ARG A 1 4 ? 4.827 6.746 15.392 1.00 0.00 120 ARG A O 21
ATOM 34673 N N . VAL A 1 5 ? 4.439 6.515 13.243 1.00 0.00 121 VAL A N 21
ATOM 34674 C CA . VAL A 1 5 ? 3.790 5.188 13.457 1.00 0.00 121 VAL A CA 21
ATOM 34675 C C . VAL A 1 5 ? 4.778 4.071 13.125 1.00 0.00 121 VAL A C 21
ATOM 34676 O O . VAL A 1 5 ? 5.600 4.202 12.240 1.00 0.00 121 VAL A O 21
ATOM 34689 N N . ASN A 1 6 ? 4.703 2.970 13.818 1.00 0.00 122 ASN A N 21
ATOM 34690 C CA . ASN A 1 6 ? 5.638 1.852 13.521 1.00 0.00 122 ASN A CA 21
ATOM 34691 C C . ASN A 1 6 ? 4.955 0.838 12.606 1.00 0.00 122 ASN A C 21
ATOM 34692 O O . ASN A 1 6 ? 4.101 0.080 13.023 1.00 0.00 122 ASN A O 21
ATOM 34703 N N . TYR A 1 7 ? 5.318 0.830 11.355 1.00 0.00 123 TYR A N 21
ATOM 34704 C CA . TYR A 1 7 ? 4.687 -0.119 10.398 1.00 0.00 123 TYR A CA 21
ATOM 34705 C C . TYR A 1 7 ? 5.525 -1.393 10.269 1.00 0.00 123 TYR A C 21
ATOM 34706 O O . TYR A 1 7 ? 6.738 -1.352 10.221 1.00 0.00 123 TYR A O 21
ATOM 34724 N N . LYS A 1 8 ? 4.879 -2.526 10.217 1.00 0.00 124 LYS A N 21
ATOM 34725 C CA . LYS A 1 8 ? 5.618 -3.814 10.096 1.00 0.00 124 LYS A CA 21
ATOM 34726 C C . LYS A 1 8 ? 5.335 -4.455 8.735 1.00 0.00 124 LYS A C 21
ATOM 34727 O O . LYS A 1 8 ? 4.373 -4.113 8.076 1.00 0.00 124 LYS A O 21
ATOM 34746 N N . PRO A 1 9 ? 6.187 -5.369 8.361 1.00 0.00 125 PRO A N 21
ATOM 34747 C CA . PRO A 1 9 ? 6.031 -6.067 7.062 1.00 0.00 125 PRO A CA 21
ATOM 34748 C C . PRO A 1 9 ? 4.763 -6.925 7.074 1.00 0.00 125 PRO A C 21
ATOM 34749 O O . PRO A 1 9 ? 4.632 -7.846 7.855 1.00 0.00 125 PRO A O 21
ATOM 34760 N N . GLY A 1 10 ? 3.827 -6.623 6.216 1.00 0.00 126 GLY A N 21
ATOM 34761 C CA . GLY A 1 10 ? 2.565 -7.411 6.181 1.00 0.00 126 GLY A CA 21
ATOM 34762 C C . GLY A 1 10 ? 1.434 -6.590 6.801 1.00 0.00 126 GLY A C 21
ATOM 34763 O O . GLY A 1 10 ? 0.292 -7.004 6.813 1.00 0.00 126 GLY A O 21
ATOM 34767 N N . MET A 1 11 ? 1.734 -5.425 7.311 1.00 0.00 127 MET A N 21
ATOM 34768 C CA . MET A 1 11 ? 0.662 -4.586 7.920 1.00 0.00 127 MET A CA 21
ATOM 34769 C C . MET A 1 11 ? 0.010 -3.710 6.846 1.00 0.00 127 MET A C 21
ATOM 34770 O O . MET A 1 11 ? 0.681 -3.073 6.058 1.00 0.00 127 MET A O 21
ATOM 34784 N N . ARG A 1 12 ? -1.295 -3.680 6.805 1.00 0.00 128 ARG A N 21
ATOM 34785 C CA . ARG A 1 12 ? -1.991 -2.855 5.777 1.00 0.00 128 ARG A CA 21
ATOM 34786 C C . ARG A 1 12 ? -2.004 -1.380 6.186 1.00 0.00 128 ARG A C 21
ATOM 34787 O O . ARG A 1 12 ? -2.562 -1.005 7.200 1.00 0.00 128 ARG A O 21
ATOM 34808 N N . VAL A 1 13 ? -1.398 -0.542 5.394 1.00 0.00 129 VAL A N 21
ATOM 34809 C CA . VAL A 1 13 ? -1.378 0.910 5.719 1.00 0.00 129 VAL A CA 21
ATOM 34810 C C . VAL A 1 13 ? -1.927 1.719 4.542 1.00 0.00 129 VAL A C 21
ATOM 34811 O O . VAL A 1 13 ? -2.111 1.210 3.455 1.00 0.00 129 VAL A O 21
ATOM 34824 N N . LEU A 1 14 ? -2.177 2.977 4.754 1.00 0.00 130 LEU A N 21
ATOM 34825 C CA . LEU A 1 14 ? -2.701 3.837 3.662 1.00 0.00 130 LEU A CA 21
ATOM 34826 C C . LEU A 1 14 ? -1.573 4.750 3.176 1.00 0.00 130 LEU A C 21
ATOM 34827 O O . LEU A 1 14 ? -1.026 5.531 3.930 1.00 0.00 130 LEU A O 21
ATOM 34843 N N . THR A 1 15 ? -1.201 4.633 1.934 1.00 0.00 131 THR A N 21
ATOM 34844 C CA . THR A 1 15 ? -0.085 5.470 1.410 1.00 0.00 131 THR A CA 21
ATOM 34845 C C . THR A 1 15 ? -0.618 6.695 0.658 1.00 0.00 131 THR A C 21
ATOM 34846 O O . THR A 1 15 ? -1.220 6.582 -0.391 1.00 0.00 131 THR A O 21
ATOM 34857 N N . LYS A 1 16 ? -0.381 7.866 1.187 1.00 0.00 132 LYS A N 21
ATOM 34858 C CA . LYS A 1 16 ? -0.852 9.110 0.506 1.00 0.00 132 LYS A CA 21
ATOM 34859 C C . LYS A 1 16 ? 0.119 9.475 -0.622 1.00 0.00 132 LYS A C 21
ATOM 34860 O O . LYS A 1 16 ? 1.320 9.400 -0.452 1.00 0.00 132 LYS A O 21
ATOM 34879 N N . MET A 1 17 ? -0.369 9.872 -1.771 1.00 0.00 133 MET A N 21
ATOM 34880 C CA . MET A 1 17 ? 0.581 10.230 -2.867 1.00 0.00 133 MET A CA 21
ATOM 34881 C C . MET A 1 17 ? 0.326 11.675 -3.312 1.00 0.00 133 MET A C 21
ATOM 34882 O O . MET A 1 17 ? -0.735 12.221 -3.090 1.00 0.00 133 MET A O 21
ATOM 34896 N N . SER A 1 18 ? 1.297 12.307 -3.919 1.00 0.00 134 SER A N 21
ATOM 34897 C CA . SER A 1 18 ? 1.108 13.725 -4.353 1.00 0.00 134 SER A CA 21
ATOM 34898 C C . SER A 1 18 ? -0.134 13.861 -5.239 1.00 0.00 134 SER A C 21
ATOM 34899 O O . SER A 1 18 ? -0.251 13.221 -6.266 1.00 0.00 134 SER A O 21
ATOM 34907 N N . GLY A 1 19 ? -1.063 14.697 -4.852 1.00 0.00 135 GLY A N 21
ATOM 34908 C CA . GLY A 1 19 ? -2.295 14.877 -5.675 1.00 0.00 135 GLY A CA 21
ATOM 34909 C C . GLY A 1 19 ? -3.078 13.565 -5.687 1.00 0.00 135 GLY A C 21
ATOM 34910 O O . GLY A 1 19 ? -3.954 13.358 -6.504 1.00 0.00 135 GLY A O 21
ATOM 34914 N N . PHE A 1 20 ? -2.747 12.670 -4.800 1.00 0.00 136 PHE A N 21
ATOM 34915 C CA . PHE A 1 20 ? -3.439 11.352 -4.762 1.00 0.00 136 PHE A CA 21
ATOM 34916 C C . PHE A 1 20 ? -3.919 10.999 -3.351 1.00 0.00 136 PHE A C 21
ATOM 34917 O O . PHE A 1 20 ? -3.189 11.141 -2.383 1.00 0.00 136 PHE A O 21
ATOM 34934 N N . PRO A 1 21 ? -5.137 10.525 -3.302 1.00 0.00 137 PRO A N 21
ATOM 34935 C CA . PRO A 1 21 ? -5.772 10.119 -2.019 1.00 0.00 137 PRO A CA 21
ATOM 34936 C C . PRO A 1 21 ? -5.048 8.920 -1.401 1.00 0.00 137 PRO A C 21
ATOM 34937 O O . PRO A 1 21 ? -4.381 8.164 -2.080 1.00 0.00 137 PRO A O 21
ATOM 34948 N N . TRP A 1 22 ? -5.173 8.743 -0.112 1.00 0.00 138 TRP A N 21
ATOM 34949 C CA . TRP A 1 22 ? -4.492 7.596 0.553 1.00 0.00 138 TRP A CA 21
ATOM 34950 C C . TRP A 1 22 ? -4.837 6.295 -0.172 1.00 0.00 138 TRP A C 21
ATOM 34951 O O . TRP A 1 22 ? -5.991 5.975 -0.380 1.00 0.00 138 TRP A O 21
ATOM 34972 N N . TRP A 1 23 ? -3.846 5.544 -0.566 1.00 0.00 139 TRP A N 21
ATOM 34973 C CA . TRP A 1 23 ? -4.121 4.268 -1.283 1.00 0.00 139 TRP A CA 21
ATOM 34974 C C . TRP A 1 23 ? -3.870 3.076 -0.363 1.00 0.00 139 TRP A C 21
ATOM 34975 O O . TRP A 1 23 ? -2.939 3.081 0.417 1.00 0.00 139 TRP A O 21
ATOM 34996 N N . PRO A 1 24 ? -4.699 2.079 -0.502 1.00 0.00 140 PRO A N 21
ATOM 34997 C CA . PRO A 1 24 ? -4.546 0.856 0.313 1.00 0.00 140 PRO A CA 21
ATOM 34998 C C . PRO A 1 24 ? -3.247 0.150 -0.077 1.00 0.00 140 PRO A C 21
ATOM 34999 O O . PRO A 1 24 ? -3.145 -0.468 -1.123 1.00 0.00 140 PRO A O 21
ATOM 35010 N N . SER A 1 25 ? -2.251 0.257 0.754 1.00 0.00 141 SER A N 21
ATOM 35011 C CA . SER A 1 25 ? -0.945 -0.387 0.455 1.00 0.00 141 SER A CA 21
ATOM 35012 C C . SER A 1 25 ? -0.439 -1.104 1.704 1.00 0.00 141 SER A C 21
ATOM 35013 O O . SER A 1 25 ? -0.741 -0.718 2.813 1.00 0.00 141 SER A O 21
ATOM 35021 N N . MET A 1 26 ? 0.321 -2.145 1.538 1.00 0.00 142 MET A N 21
ATOM 35022 C CA . MET A 1 26 ? 0.837 -2.880 2.726 1.00 0.00 142 MET A CA 21
ATOM 35023 C C . MET A 1 26 ? 2.356 -2.733 2.812 1.00 0.00 142 MET A C 21
ATOM 35024 O O . MET A 1 26 ? 3.045 -2.729 1.811 1.00 0.00 142 MET A O 21
ATOM 35038 N N . VAL A 1 27 ? 2.887 -2.613 3.998 1.00 0.00 143 VAL A N 21
ATOM 35039 C CA . VAL A 1 27 ? 4.364 -2.467 4.130 1.00 0.00 143 VAL A CA 21
ATOM 35040 C C . VAL A 1 27 ? 5.040 -3.808 3.825 1.00 0.00 143 VAL A C 21
ATOM 35041 O O . VAL A 1 27 ? 4.925 -4.760 4.570 1.00 0.00 143 VAL A O 21
ATOM 35054 N N . VAL A 1 28 ? 5.734 -3.886 2.724 1.00 0.00 144 VAL A N 21
ATOM 35055 C CA . VAL A 1 28 ? 6.416 -5.157 2.348 1.00 0.00 144 VAL A CA 21
ATOM 35056 C C . VAL A 1 28 ? 7.930 -5.013 2.519 1.00 0.00 144 VAL A C 21
ATOM 35057 O O . VAL A 1 28 ? 8.411 -4.060 3.099 1.00 0.00 144 VAL A O 21
ATOM 35070 N N . THR A 1 29 ? 8.684 -5.952 2.018 1.00 0.00 145 THR A N 21
ATOM 35071 C CA . THR A 1 29 ? 10.166 -5.867 2.155 1.00 0.00 145 THR A CA 21
ATOM 35072 C C . THR A 1 29 ? 10.844 -6.153 0.812 1.00 0.00 145 THR A C 21
ATOM 35073 O O . THR A 1 29 ? 10.333 -6.887 -0.010 1.00 0.00 145 THR A O 21
ATOM 35084 N N . GLU A 1 30 ? 11.993 -5.578 0.586 1.00 0.00 146 GLU A N 21
ATOM 35085 C CA . GLU A 1 30 ? 12.705 -5.816 -0.703 1.00 0.00 146 GLU A CA 21
ATOM 35086 C C . GLU A 1 30 ? 12.800 -7.318 -0.985 1.00 0.00 146 GLU A C 21
ATOM 35087 O O . GLU A 1 30 ? 12.937 -7.739 -2.116 1.00 0.00 146 GLU A O 21
ATOM 35099 N N . SER A 1 31 ? 12.727 -8.128 0.036 1.00 0.00 147 SER A N 21
ATOM 35100 C CA . SER A 1 31 ? 12.811 -9.602 -0.175 1.00 0.00 147 SER A CA 21
ATOM 35101 C C . SER A 1 31 ? 11.640 -10.079 -1.038 1.00 0.00 147 SER A C 21
ATOM 35102 O O . SER A 1 31 ? 11.711 -11.102 -1.688 1.00 0.00 147 SER A O 21
ATOM 35110 N N . LYS A 1 32 ? 10.564 -9.342 -1.047 1.00 0.00 148 LYS A N 21
ATOM 35111 C CA . LYS A 1 32 ? 9.388 -9.751 -1.869 1.00 0.00 148 LYS A CA 21
ATOM 35112 C C . LYS A 1 32 ? 9.277 -8.859 -3.109 1.00 0.00 148 LYS A C 21
ATOM 35113 O O . LYS A 1 32 ? 8.410 -9.043 -3.941 1.00 0.00 148 LYS A O 21
ATOM 35132 N N . MET A 1 33 ? 10.146 -7.894 -3.237 1.00 0.00 149 MET A N 21
ATOM 35133 C CA . MET A 1 33 ? 10.087 -6.992 -4.424 1.00 0.00 149 MET A CA 21
ATOM 35134 C C . MET A 1 33 ? 10.999 -7.508 -5.536 1.00 0.00 149 MET A C 21
ATOM 35135 O O . MET A 1 33 ? 12.175 -7.735 -5.333 1.00 0.00 149 MET A O 21
ATOM 35149 N N . THR A 1 34 ? 10.470 -7.678 -6.714 1.00 0.00 150 THR A N 21
ATOM 35150 C CA . THR A 1 34 ? 11.314 -8.162 -7.843 1.00 0.00 150 THR A CA 21
ATOM 35151 C C . THR A 1 34 ? 12.282 -7.054 -8.264 1.00 0.00 150 THR A C 21
ATOM 35152 O O . THR A 1 34 ? 12.428 -6.059 -7.583 1.00 0.00 150 THR A O 21
ATOM 35163 N N . SER A 1 35 ? 12.936 -7.207 -9.380 1.00 0.00 151 SER A N 21
ATOM 35164 C CA . SER A 1 35 ? 13.879 -6.146 -9.830 1.00 0.00 151 SER A CA 21
ATOM 35165 C C . SER A 1 35 ? 13.090 -4.897 -10.229 1.00 0.00 151 SER A C 21
ATOM 35166 O O . SER A 1 35 ? 13.606 -3.797 -10.234 1.00 0.00 151 SER A O 21
ATOM 35174 N N . VAL A 1 36 ? 11.839 -5.063 -10.557 1.00 0.00 152 VAL A N 21
ATOM 35175 C CA . VAL A 1 36 ? 11.005 -3.892 -10.948 1.00 0.00 152 VAL A CA 21
ATOM 35176 C C . VAL A 1 36 ? 10.834 -2.951 -9.752 1.00 0.00 152 VAL A C 21
ATOM 35177 O O . VAL A 1 36 ? 11.095 -1.767 -9.838 1.00 0.00 152 VAL A O 21
ATOM 35190 N N . ALA A 1 37 ? 10.399 -3.470 -8.637 1.00 0.00 153 ALA A N 21
ATOM 35191 C CA . ALA A 1 37 ? 10.215 -2.607 -7.435 1.00 0.00 153 ALA A CA 21
ATOM 35192 C C . ALA A 1 37 ? 11.577 -2.234 -6.846 1.00 0.00 153 ALA A C 21
ATOM 35193 O O . ALA A 1 37 ? 11.744 -1.185 -6.256 1.00 0.00 153 ALA A O 21
ATOM 35200 N N . ARG A 1 38 ? 12.552 -3.085 -7.005 1.00 0.00 154 ARG A N 21
ATOM 35201 C CA . ARG A 1 38 ? 13.905 -2.781 -6.459 1.00 0.00 154 ARG A CA 21
ATOM 35202 C C . ARG A 1 38 ? 14.541 -1.634 -7.246 1.00 0.00 154 ARG A C 21
ATOM 35203 O O . ARG A 1 38 ? 15.266 -0.823 -6.706 1.00 0.00 154 ARG A O 21
ATOM 35224 N N . LYS A 1 39 ? 14.272 -1.560 -8.521 1.00 0.00 155 LYS A N 21
ATOM 35225 C CA . LYS A 1 39 ? 14.857 -0.465 -9.344 1.00 0.00 155 LYS A CA 21
ATOM 35226 C C . LYS A 1 39 ? 14.184 0.865 -8.997 1.00 0.00 155 LYS A C 21
ATOM 35227 O O . LYS A 1 39 ? 14.768 1.922 -9.132 1.00 0.00 155 LYS A O 21
ATOM 35246 N N . SER A 1 40 ? 12.959 0.820 -8.550 1.00 0.00 156 SER A N 21
ATOM 35247 C CA . SER A 1 40 ? 12.247 2.080 -8.193 1.00 0.00 156 SER A CA 21
ATOM 35248 C C . SER A 1 40 ? 12.581 2.490 -6.756 1.00 0.00 156 SER A C 21
ATOM 35249 O O . SER A 1 40 ? 12.111 3.495 -6.261 1.00 0.00 156 SER A O 21
ATOM 35257 N N . LYS A 1 41 ? 13.389 1.719 -6.080 1.00 0.00 157 LYS A N 21
ATOM 35258 C CA . LYS A 1 41 ? 13.749 2.068 -4.675 1.00 0.00 157 LYS A CA 21
ATOM 35259 C C . LYS A 1 41 ? 14.437 3.436 -4.632 1.00 0.00 157 LYS A C 21
ATOM 35260 O O . LYS A 1 41 ? 15.412 3.662 -5.320 1.00 0.00 157 LYS A O 21
ATOM 35279 N N . PRO A 1 42 ? 13.897 4.307 -3.822 1.00 0.00 158 PRO A N 21
ATOM 35280 C CA . PRO A 1 42 ? 14.458 5.674 -3.686 1.00 0.00 158 PRO A CA 21
ATOM 35281 C C . PRO A 1 42 ? 15.801 5.640 -2.952 1.00 0.00 158 PRO A C 21
ATOM 35282 O O . PRO A 1 42 ? 15.993 4.886 -2.020 1.00 0.00 158 PRO A O 21
ATOM 35293 N N . LYS A 1 43 ? 16.726 6.460 -3.366 1.00 0.00 159 LYS A N 21
ATOM 35294 C CA . LYS A 1 43 ? 18.056 6.490 -2.694 1.00 0.00 159 LYS A CA 21
ATOM 35295 C C . LYS A 1 43 ? 18.294 7.877 -2.096 1.00 0.00 159 LYS A C 21
ATOM 35296 O O . LYS A 1 43 ? 19.313 8.500 -2.327 1.00 0.00 159 LYS A O 21
ATOM 35315 N N . ARG A 1 44 ? 17.357 8.365 -1.332 1.00 0.00 160 ARG A N 21
ATOM 35316 C CA . ARG A 1 44 ? 17.520 9.716 -0.721 1.00 0.00 160 ARG A CA 21
ATOM 35317 C C . ARG A 1 44 ? 17.497 9.615 0.807 1.00 0.00 160 ARG A C 21
ATOM 35318 O O . ARG A 1 44 ? 17.284 8.559 1.370 1.00 0.00 160 ARG A O 21
ATOM 35339 N N . ALA A 1 45 ? 17.732 10.707 1.476 1.00 0.00 161 ALA A N 21
ATOM 35340 C CA . ALA A 1 45 ? 17.747 10.696 2.966 1.00 0.00 161 ALA A CA 21
ATOM 35341 C C . ALA A 1 45 ? 16.398 10.240 3.522 1.00 0.00 161 ALA A C 21
ATOM 35342 O O . ALA A 1 45 ? 15.359 10.478 2.939 1.00 0.00 161 ALA A O 21
ATOM 35349 N N . GLY A 1 46 ? 16.411 9.587 4.650 1.00 0.00 162 GLY A N 21
ATOM 35350 C CA . GLY A 1 46 ? 15.137 9.113 5.255 1.00 0.00 162 GLY A CA 21
ATOM 35351 C C . GLY A 1 46 ? 14.903 7.653 4.869 1.00 0.00 162 GLY A C 21
ATOM 35352 O O . GLY A 1 46 ? 14.992 7.286 3.715 1.00 0.00 162 GLY A O 21
ATOM 35356 N N . THR A 1 47 ? 14.598 6.818 5.824 1.00 0.00 163 THR A N 21
ATOM 35357 C CA . THR A 1 47 ? 14.354 5.384 5.503 1.00 0.00 163 THR A CA 21
ATOM 35358 C C . THR A 1 47 ? 12.963 5.226 4.894 1.00 0.00 163 THR A C 21
ATOM 35359 O O . THR A 1 47 ? 11.959 5.414 5.551 1.00 0.00 163 THR A O 21
ATOM 35370 N N . PHE A 1 48 ? 12.898 4.895 3.635 1.00 0.00 164 PHE A N 21
ATOM 35371 C CA . PHE A 1 48 ? 11.575 4.739 2.975 1.00 0.00 164 PHE A CA 21
ATOM 35372 C C . PHE A 1 48 ? 11.025 3.331 3.194 1.00 0.00 164 PHE A C 21
ATOM 35373 O O . PHE A 1 48 ? 11.764 2.385 3.377 1.00 0.00 164 PHE A O 21
ATOM 35390 N N . TYR A 1 49 ? 9.732 3.193 3.178 1.00 0.00 165 TYR A N 21
ATOM 35391 C CA . TYR A 1 49 ? 9.120 1.856 3.386 1.00 0.00 165 TYR A CA 21
ATOM 35392 C C . TYR A 1 49 ? 8.623 1.286 2.063 1.00 0.00 165 TYR A C 21
ATOM 35393 O O . TYR A 1 49 ? 7.778 1.875 1.419 1.00 0.00 165 TYR A O 21
ATOM 35411 N N . PRO A 1 50 ? 9.127 0.139 1.711 1.00 0.00 166 PRO A N 21
ATOM 35412 C CA . PRO A 1 50 ? 8.669 -0.514 0.471 1.00 0.00 166 PRO A CA 21
ATOM 35413 C C . PRO A 1 50 ? 7.280 -1.095 0.728 1.00 0.00 166 PRO A C 21
ATOM 35414 O O . PRO A 1 50 ? 7.101 -1.920 1.598 1.00 0.00 166 PRO A O 21
ATOM 35425 N N . VAL A 1 51 ? 6.289 -0.660 0.003 1.00 0.00 167 VAL A N 21
ATOM 35426 C CA . VAL A 1 51 ? 4.915 -1.185 0.247 1.00 0.00 167 VAL A CA 21
ATOM 35427 C C . VAL A 1 51 ? 4.334 -1.784 -1.030 1.00 0.00 167 VAL A C 21
ATOM 35428 O O . VAL A 1 51 ? 4.754 -1.464 -2.125 1.00 0.00 167 VAL A O 21
ATOM 35441 N N . ILE A 1 52 ? 3.332 -2.605 -0.904 1.00 0.00 168 ILE A N 21
ATOM 35442 C CA . ILE A 1 52 ? 2.700 -3.153 -2.124 1.00 0.00 168 ILE A CA 21
ATOM 35443 C C . ILE A 1 52 ? 1.383 -2.408 -2.320 1.00 0.00 168 ILE A C 21
ATOM 35444 O O . ILE A 1 52 ? 0.571 -2.316 -1.421 1.00 0.00 168 ILE A O 21
ATOM 35460 N N . PHE A 1 53 ? 1.178 -1.847 -3.472 1.00 0.00 169 PHE A N 21
ATOM 35461 C CA . PHE A 1 53 ? -0.068 -1.075 -3.707 1.00 0.00 169 PHE A CA 21
ATOM 35462 C C . PHE A 1 53 ? -1.168 -1.969 -4.264 1.00 0.00 169 PHE A C 21
ATOM 35463 O O . PHE A 1 53 ? -0.929 -2.815 -5.106 1.00 0.00 169 PHE A O 21
ATOM 35480 N N . PHE A 1 54 ? -2.377 -1.777 -3.819 1.00 0.00 170 PHE A N 21
ATOM 35481 C CA . PHE A 1 54 ? -3.491 -2.607 -4.344 1.00 0.00 170 PHE A CA 21
ATOM 35482 C C . PHE A 1 54 ? -4.251 -1.803 -5.410 1.00 0.00 170 PHE A C 21
ATOM 35483 O O . PHE A 1 54 ? -4.469 -0.616 -5.244 1.00 0.00 170 PHE A O 21
ATOM 35500 N N . PRO A 1 55 ? -4.657 -2.463 -6.466 1.00 0.00 171 PRO A N 21
ATOM 35501 C CA . PRO A 1 55 ? -4.389 -3.901 -6.673 1.00 0.00 171 PRO A CA 21
ATOM 35502 C C . PRO A 1 55 ? -3.156 -4.076 -7.578 1.00 0.00 171 PRO A C 21
ATOM 35503 O O . PRO A 1 55 ? -2.314 -3.204 -7.666 1.00 0.00 171 PRO A O 21
ATOM 35514 N N . ASN A 1 56 ? -3.066 -5.182 -8.272 1.00 0.00 172 ASN A N 21
ATOM 35515 C CA . ASN A 1 56 ? -1.919 -5.412 -9.207 1.00 0.00 172 ASN A CA 21
ATOM 35516 C C . ASN A 1 56 ? -0.576 -5.538 -8.471 1.00 0.00 172 ASN A C 21
ATOM 35517 O O . ASN A 1 56 ? 0.473 -5.402 -9.067 1.00 0.00 172 ASN A O 21
ATOM 35528 N N . LYS A 1 57 ? -0.591 -5.822 -7.196 1.00 0.00 173 LYS A N 21
ATOM 35529 C CA . LYS A 1 57 ? 0.694 -5.985 -6.451 1.00 0.00 173 LYS A CA 21
ATOM 35530 C C . LYS A 1 57 ? 1.740 -4.958 -6.897 1.00 0.00 173 LYS A C 21
ATOM 35531 O O . LYS A 1 57 ? 2.831 -5.313 -7.297 1.00 0.00 173 LYS A O 21
ATOM 35550 N N . GLU A 1 58 ? 1.439 -3.692 -6.816 1.00 0.00 174 GLU A N 21
ATOM 35551 C CA . GLU A 1 58 ? 2.449 -2.672 -7.220 1.00 0.00 174 GLU A CA 21
ATOM 35552 C C . GLU A 1 58 ? 3.416 -2.450 -6.057 1.00 0.00 174 GLU A C 21
ATOM 35553 O O . GLU A 1 58 ? 3.147 -2.855 -4.952 1.00 0.00 174 GLU A O 21
ATOM 35565 N N . TYR A 1 59 ? 4.535 -1.821 -6.281 1.00 0.00 175 TYR A N 21
ATOM 35566 C CA . TYR A 1 59 ? 5.483 -1.596 -5.154 1.00 0.00 175 TYR A CA 21
ATOM 35567 C C . TYR A 1 59 ? 5.859 -0.112 -5.076 1.00 0.00 175 TYR A C 21
ATOM 35568 O O . TYR A 1 59 ? 6.276 0.484 -6.048 1.00 0.00 175 TYR A O 21
ATOM 35586 N N . LEU A 1 60 ? 5.708 0.490 -3.924 1.00 0.00 176 LEU A N 21
ATOM 35587 C CA . LEU A 1 60 ? 6.052 1.936 -3.794 1.00 0.00 176 LEU A CA 21
ATOM 35588 C C . LEU A 1 60 ? 6.930 2.175 -2.568 1.00 0.00 176 LEU A C 21
ATOM 35589 O O . LEU A 1 60 ? 6.775 1.543 -1.542 1.00 0.00 176 LEU A O 21
ATOM 35605 N N . TRP A 1 61 ? 7.839 3.100 -2.663 1.00 0.00 177 TRP A N 21
ATOM 35606 C CA . TRP A 1 61 ? 8.718 3.409 -1.509 1.00 0.00 177 TRP A CA 21
ATOM 35607 C C . TRP A 1 61 ? 8.265 4.723 -0.871 1.00 0.00 177 TRP A C 21
ATOM 35608 O O . TRP A 1 61 ? 8.540 5.794 -1.374 1.00 0.00 177 TRP A O 21
ATOM 35629 N N . THR A 1 62 ? 7.558 4.652 0.221 1.00 0.00 178 THR A N 21
ATOM 35630 C CA . THR A 1 62 ? 7.075 5.901 0.875 1.00 0.00 178 THR A CA 21
ATOM 35631 C C . THR A 1 62 ? 7.582 5.978 2.317 1.00 0.00 178 THR A C 21
ATOM 35632 O O . THR A 1 62 ? 7.687 4.981 3.002 1.00 0.00 178 THR A O 21
ATOM 35643 N N . GLY A 1 63 ? 7.894 7.156 2.782 1.00 0.00 179 GLY A N 21
ATOM 35644 C CA . GLY A 1 63 ? 8.392 7.296 4.180 1.00 0.00 179 GLY A CA 21
ATOM 35645 C C . GLY A 1 63 ? 7.227 7.125 5.159 1.00 0.00 179 GLY A C 21
ATOM 35646 O O . GLY A 1 63 ? 6.075 7.120 4.775 1.00 0.00 179 GLY A O 21
ATOM 35650 N N . SER A 1 64 ? 7.521 6.979 6.423 1.00 0.00 180 SER A N 21
ATOM 35651 C CA . SER A 1 64 ? 6.435 6.802 7.432 1.00 0.00 180 SER A CA 21
ATOM 35652 C C . SER A 1 64 ? 5.571 8.066 7.523 1.00 0.00 180 SER A C 21
ATOM 35653 O O . SER A 1 64 ? 4.415 8.015 7.895 1.00 0.00 180 SER A O 21
ATOM 35661 N N . ASP A 1 65 ? 6.127 9.204 7.198 1.00 0.00 181 ASP A N 21
ATOM 35662 C CA . ASP A 1 65 ? 5.347 10.477 7.279 1.00 0.00 181 ASP A CA 21
ATOM 35663 C C . ASP A 1 65 ? 4.074 10.407 6.424 1.00 0.00 181 ASP A C 21
ATOM 35664 O O . ASP A 1 65 ? 2.986 10.661 6.900 1.00 0.00 181 ASP A O 21
ATOM 35673 N N . SER A 1 66 ? 4.198 10.074 5.168 1.00 0.00 182 SER A N 21
ATOM 35674 C CA . SER A 1 66 ? 2.990 9.997 4.295 1.00 0.00 182 SER A CA 21
ATOM 35675 C C . SER A 1 66 ? 2.309 8.639 4.460 1.00 0.00 182 SER A C 21
ATOM 35676 O O . SER A 1 66 ? 1.427 8.276 3.702 1.00 0.00 182 SER A O 21
ATOM 35684 N N . LEU A 1 67 ? 2.720 7.881 5.440 1.00 0.00 183 LEU A N 21
ATOM 35685 C CA . LEU A 1 67 ? 2.108 6.542 5.651 1.00 0.00 183 LEU A CA 21
ATOM 35686 C C . LEU A 1 67 ? 1.224 6.535 6.896 1.00 0.00 183 LEU A C 21
ATOM 35687 O O . LEU A 1 67 ? 1.619 6.976 7.958 1.00 0.00 183 LEU A O 21
ATOM 35703 N N . THR A 1 68 ? 0.035 6.023 6.772 1.00 0.00 184 THR A N 21
ATOM 35704 C CA . THR A 1 68 ? -0.883 5.960 7.940 1.00 0.00 184 THR A CA 21
ATOM 35705 C C . THR A 1 68 ? -1.367 4.518 8.116 1.00 0.00 184 THR A C 21
ATOM 35706 O O . THR A 1 68 ? -1.408 3.768 7.168 1.00 0.00 184 THR A O 21
ATOM 35717 N N . PRO A 1 69 ? -1.713 4.167 9.318 1.00 0.00 185 PRO A N 21
ATOM 35718 C CA . PRO A 1 69 ? -2.196 2.791 9.586 1.00 0.00 185 PRO A CA 21
ATOM 35719 C C . PRO A 1 69 ? -3.582 2.582 8.965 1.00 0.00 185 PRO A C 21
ATOM 35720 O O . PRO A 1 69 ? -4.482 3.376 9.151 1.00 0.00 185 PRO A O 21
ATOM 35731 N N . LEU A 1 70 ? -3.759 1.518 8.223 1.00 0.00 186 LEU A N 21
ATOM 35732 C CA . LEU A 1 70 ? -5.085 1.258 7.588 1.00 0.00 186 LEU A CA 21
ATOM 35733 C C . LEU A 1 70 ? -5.779 0.089 8.296 1.00 0.00 186 LEU A C 21
ATOM 35734 O O . LEU A 1 70 ? -5.144 -0.863 8.704 1.00 0.00 186 LEU A O 21
ATOM 35750 N N . THR A 1 71 ? -7.074 0.156 8.451 1.00 0.00 187 THR A N 21
ATOM 35751 C CA . THR A 1 71 ? -7.797 -0.952 9.140 1.00 0.00 187 THR A CA 21
ATOM 35752 C C . THR A 1 71 ? -8.822 -1.596 8.205 1.00 0.00 187 THR A C 21
ATOM 35753 O O . THR A 1 71 ? -9.218 -1.023 7.209 1.00 0.00 187 THR A O 21
ATOM 35764 N N . SER A 1 72 ? -9.262 -2.780 8.528 1.00 0.00 188 SER A N 21
ATOM 35765 C CA . SER A 1 72 ? -10.274 -3.457 7.671 1.00 0.00 188 SER A CA 21
ATOM 35766 C C . SER A 1 72 ? -11.587 -2.678 7.721 1.00 0.00 188 SER A C 21
ATOM 35767 O O . SER A 1 72 ? -12.302 -2.577 6.743 1.00 0.00 188 SER A O 21
ATOM 35775 N N . GLU A 1 73 ? -11.902 -2.117 8.856 1.00 0.00 189 GLU A N 21
ATOM 35776 C CA . GLU A 1 73 ? -13.162 -1.331 8.975 1.00 0.00 189 GLU A CA 21
ATOM 35777 C C . GLU A 1 73 ? -13.131 -0.168 7.986 1.00 0.00 189 GLU A C 21
ATOM 35778 O O . GLU A 1 73 ? -14.049 0.035 7.218 1.00 0.00 189 GLU A O 21
ATOM 35790 N N . ALA A 1 74 ? -12.071 0.589 7.994 1.00 0.00 190 ALA A N 21
ATOM 35791 C CA . ALA A 1 74 ? -11.969 1.733 7.046 1.00 0.00 190 ALA A CA 21
ATOM 35792 C C . ALA A 1 74 ? -12.041 1.215 5.610 1.00 0.00 190 ALA A C 21
ATOM 35793 O O . ALA A 1 74 ? -12.722 1.765 4.770 1.00 0.00 190 ALA A O 21
ATOM 35800 N N . ILE A 1 75 ? -11.347 0.153 5.327 1.00 0.00 191 ILE A N 21
ATOM 35801 C CA . ILE A 1 75 ? -11.380 -0.407 3.949 1.00 0.00 191 ILE A CA 21
ATOM 35802 C C . ILE A 1 75 ? -12.827 -0.719 3.551 1.00 0.00 191 ILE A C 21
ATOM 35803 O O . ILE A 1 75 ? -13.298 -0.297 2.516 1.00 0.00 191 ILE A O 21
ATOM 35819 N N . SER A 1 76 ? -13.534 -1.449 4.372 1.00 0.00 192 SER A N 21
ATOM 35820 C CA . SER A 1 76 ? -14.951 -1.786 4.042 1.00 0.00 192 SER A CA 21
ATOM 35821 C C . SER A 1 76 ? -15.763 -0.505 3.845 1.00 0.00 192 SER A C 21
ATOM 35822 O O . SER A 1 76 ? -16.553 -0.393 2.926 1.00 0.00 192 SER A O 21
ATOM 35830 N N . GLN A 1 77 ? -15.573 0.464 4.696 1.00 0.00 193 GLN A N 21
ATOM 35831 C CA . GLN A 1 77 ? -16.332 1.734 4.545 1.00 0.00 193 GLN A CA 21
ATOM 35832 C C . GLN A 1 77 ? -16.118 2.275 3.128 1.00 0.00 193 GLN A C 21
ATOM 35833 O O . GLN A 1 77 ? -17.044 2.708 2.469 1.00 0.00 193 GLN A O 21
ATOM 35847 N N . PHE A 1 78 ? -14.904 2.238 2.654 1.00 0.00 194 PHE A N 21
ATOM 35848 C CA . PHE A 1 78 ? -14.636 2.736 1.278 1.00 0.00 194 PHE A CA 21
ATOM 35849 C C . PHE A 1 78 ? -15.370 1.860 0.258 1.00 0.00 194 PHE A C 21
ATOM 35850 O O . PHE A 1 78 ? -15.979 2.353 -0.670 1.00 0.00 194 PHE A O 21
ATOM 35867 N N . LEU A 1 79 ? -15.321 0.566 0.423 1.00 0.00 195 LEU A N 21
ATOM 35868 C CA . LEU A 1 79 ? -16.023 -0.323 -0.545 1.00 0.00 195 LEU A CA 21
ATOM 35869 C C . LEU A 1 79 ? -17.459 0.164 -0.704 1.00 0.00 195 LEU A C 21
ATOM 35870 O O . LEU A 1 79 ? -17.959 0.308 -1.801 1.00 0.00 195 LEU A O 21
ATOM 35886 N N . GLU A 1 80 ? -18.121 0.442 0.386 1.00 0.00 196 GLU A N 21
ATOM 35887 C CA . GLU A 1 80 ? -19.516 0.947 0.283 1.00 0.00 196 GLU A CA 21
ATOM 35888 C C . GLU A 1 80 ? -19.504 2.275 -0.473 1.00 0.00 196 GLU A C 21
ATOM 35889 O O . GLU A 1 80 ? -20.317 2.517 -1.343 1.00 0.00 196 GLU A O 21
ATOM 35901 N N . LYS A 1 81 ? -18.563 3.124 -0.165 1.00 0.00 197 LYS A N 21
ATOM 35902 C CA . LYS A 1 81 ? -18.464 4.427 -0.882 1.00 0.00 197 LYS A CA 21
ATOM 35903 C C . LYS A 1 81 ? -16.992 4.762 -1.145 1.00 0.00 197 LYS A C 21
ATOM 35904 O O . LYS A 1 81 ? -16.258 5.091 -0.234 1.00 0.00 197 LYS A O 21
ATOM 35923 N N . PRO A 1 82 ? -16.613 4.668 -2.390 1.00 0.00 198 PRO A N 21
ATOM 35924 C CA . PRO A 1 82 ? -15.229 4.963 -2.805 1.00 0.00 198 PRO A CA 21
ATOM 35925 C C . PRO A 1 82 ? -15.095 6.419 -3.266 1.00 0.00 198 PRO A C 21
ATOM 35926 O O . PRO A 1 82 ? -16.016 6.993 -3.814 1.00 0.00 198 PRO A O 21
ATOM 35937 N N . LYS A 1 83 ? -13.955 7.025 -3.053 1.00 0.00 199 LYS A N 21
ATOM 35938 C CA . LYS A 1 83 ? -13.776 8.443 -3.486 1.00 0.00 199 LYS A CA 21
ATOM 35939 C C . LYS A 1 83 ? -12.283 8.763 -3.674 1.00 0.00 199 LYS A C 21
ATOM 35940 O O . LYS A 1 83 ? -11.478 8.425 -2.831 1.00 0.00 199 LYS A O 21
ATOM 35959 N N . PRO A 1 84 ? -11.953 9.413 -4.770 1.00 0.00 200 PRO A N 21
ATOM 35960 C CA . PRO A 1 84 ? -12.964 9.812 -5.786 1.00 0.00 200 PRO A CA 21
ATOM 35961 C C . PRO A 1 84 ? -13.445 8.578 -6.549 1.00 0.00 200 PRO A C 21
ATOM 35962 O O . PRO A 1 84 ? -13.340 7.468 -6.067 1.00 0.00 200 PRO A O 21
ATOM 35973 N N . LYS A 1 85 ? -13.968 8.746 -7.734 1.00 0.00 201 LYS A N 21
ATOM 35974 C CA . LYS A 1 85 ? -14.437 7.552 -8.489 1.00 0.00 201 LYS A CA 21
ATOM 35975 C C . LYS A 1 85 ? -13.332 7.049 -9.423 1.00 0.00 201 LYS A C 21
ATOM 35976 O O . LYS A 1 85 ? -13.322 7.327 -10.605 1.00 0.00 201 LYS A O 21
ATOM 35995 N N . THR A 1 86 ? -12.418 6.286 -8.894 1.00 0.00 202 THR A N 21
ATOM 35996 C CA . THR A 1 86 ? -11.318 5.726 -9.734 1.00 0.00 202 THR A CA 21
ATOM 35997 C C . THR A 1 86 ? -11.395 4.198 -9.716 1.00 0.00 202 THR A C 21
ATOM 35998 O O . THR A 1 86 ? -11.107 3.571 -8.718 1.00 0.00 202 THR A O 21
ATOM 36009 N N . ALA A 1 87 ? -11.778 3.588 -10.800 1.00 0.00 203 ALA A N 21
ATOM 36010 C CA . ALA A 1 87 ? -11.872 2.100 -10.809 1.00 0.00 203 ALA A CA 21
ATOM 36011 C C . ALA A 1 87 ? -10.582 1.484 -10.259 1.00 0.00 203 ALA A C 21
ATOM 36012 O O . ALA A 1 87 ? -10.580 0.381 -9.744 1.00 0.00 203 ALA A O 21
ATOM 36019 N N . SER A 1 88 ? -9.488 2.184 -10.362 1.00 0.00 204 SER A N 21
ATOM 36020 C CA . SER A 1 88 ? -8.204 1.629 -9.845 1.00 0.00 204 SER A CA 21
ATOM 36021 C C . SER A 1 88 ? -8.191 1.637 -8.315 1.00 0.00 204 SER A C 21
ATOM 36022 O O . SER A 1 88 ? -7.880 0.644 -7.687 1.00 0.00 204 SER A O 21
ATOM 36030 N N . LEU A 1 89 ? -8.533 2.738 -7.702 1.00 0.00 205 LEU A N 21
ATOM 36031 C CA . LEU A 1 89 ? -8.540 2.766 -6.211 1.00 0.00 205 LEU A CA 21
ATOM 36032 C C . LEU A 1 89 ? -9.634 1.837 -5.699 1.00 0.00 205 LEU A C 21
ATOM 36033 O O . LEU A 1 89 ? -9.446 1.089 -4.763 1.00 0.00 205 LEU A O 21
ATOM 36049 N N . ILE A 1 90 ? -10.780 1.873 -6.315 1.00 0.00 206 ILE A N 21
ATOM 36050 C CA . ILE A 1 90 ? -11.875 0.976 -5.861 1.00 0.00 206 ILE A CA 21
ATOM 36051 C C . ILE A 1 90 ? -11.393 -0.467 -5.951 1.00 0.00 206 ILE A C 21
ATOM 36052 O O . ILE A 1 90 ? -11.652 -1.276 -5.081 1.00 0.00 206 ILE A O 21
ATOM 36068 N N . LYS A 1 91 ? -10.655 -0.787 -6.979 1.00 0.00 207 LYS A N 21
ATOM 36069 C CA . LYS A 1 91 ? -10.119 -2.168 -7.095 1.00 0.00 207 LYS A CA 21
ATOM 36070 C C . LYS A 1 91 ? -9.020 -2.343 -6.047 1.00 0.00 207 LYS A C 21
ATOM 36071 O O . LYS A 1 91 ? -8.732 -3.435 -5.601 1.00 0.00 207 LYS A O 21
ATOM 36090 N N . ALA A 1 92 ? -8.415 -1.253 -5.648 1.00 0.00 208 ALA A N 21
ATOM 36091 C CA . ALA A 1 92 ? -7.338 -1.316 -4.621 1.00 0.00 208 ALA A CA 21
ATOM 36092 C C . ALA A 1 92 ? -7.920 -1.766 -3.280 1.00 0.00 208 ALA A C 21
ATOM 36093 O O . ALA A 1 92 ? -7.375 -2.619 -2.608 1.00 0.00 208 ALA A O 21
ATOM 36100 N N . TYR A 1 93 ? -9.027 -1.196 -2.887 1.00 0.00 209 TYR A N 21
ATOM 36101 C CA . TYR A 1 93 ? -9.653 -1.586 -1.591 1.00 0.00 209 TYR A CA 21
ATOM 36102 C C . TYR A 1 93 ? -10.292 -2.966 -1.710 1.00 0.00 209 TYR A C 21
ATOM 36103 O O . TYR A 1 93 ? -10.109 -3.813 -0.871 1.00 0.00 209 TYR A O 21
ATOM 36121 N N . LYS A 1 94 ? -11.047 -3.199 -2.743 1.00 0.00 210 LYS A N 21
ATOM 36122 C CA . LYS A 1 94 ? -11.695 -4.531 -2.894 1.00 0.00 210 LYS A CA 21
ATOM 36123 C C . LYS A 1 94 ? -10.637 -5.640 -2.920 1.00 0.00 210 LYS A C 21
ATOM 36124 O O . LYS A 1 94 ? -10.849 -6.720 -2.404 1.00 0.00 210 LYS A O 21
ATOM 36143 N N . MET A 1 95 ? -9.501 -5.386 -3.509 1.00 0.00 211 MET A N 21
ATOM 36144 C CA . MET A 1 95 ? -8.438 -6.433 -3.559 1.00 0.00 211 MET A CA 21
ATOM 36145 C C . MET A 1 95 ? -7.634 -6.441 -2.255 1.00 0.00 211 MET A C 21
ATOM 36146 O O . MET A 1 95 ? -7.304 -7.484 -1.727 1.00 0.00 211 MET A O 21
ATOM 36160 N N . ALA A 1 96 ? -7.321 -5.289 -1.729 1.00 0.00 212 ALA A N 21
ATOM 36161 C CA . ALA A 1 96 ? -6.544 -5.243 -0.455 1.00 0.00 212 ALA A CA 21
ATOM 36162 C C . ALA A 1 96 ? -7.421 -5.750 0.692 1.00 0.00 212 ALA A C 21
ATOM 36163 O O . ALA A 1 96 ? -6.956 -6.386 1.616 1.00 0.00 212 ALA A O 21
ATOM 36170 N N . GLN A 1 97 ? -8.694 -5.475 0.621 1.00 0.00 213 GLN A N 21
ATOM 36171 C CA . GLN A 1 97 ? -9.631 -5.936 1.683 1.00 0.00 213 GLN A CA 21
ATOM 36172 C C . GLN A 1 97 ? -9.603 -7.462 1.760 1.00 0.00 213 GLN A C 21
ATOM 36173 O O . GLN A 1 97 ? -9.748 -8.045 2.816 1.00 0.00 213 GLN A O 21
ATOM 36187 N N . SER A 1 98 ? -9.413 -8.112 0.644 1.00 0.00 214 SER A N 21
ATOM 36188 C CA . SER A 1 98 ? -9.367 -9.603 0.645 1.00 0.00 214 SER A CA 21
ATOM 36189 C C . SER A 1 98 ? -8.042 -10.092 1.238 1.00 0.00 214 SER A C 21
ATOM 36190 O O . SER A 1 98 ? -8.002 -11.051 1.983 1.00 0.00 214 SER A O 21
ATOM 36198 N N . THR A 1 99 ? -6.957 -9.444 0.910 1.00 0.00 215 THR A N 21
ATOM 36199 C CA . THR A 1 99 ? -5.637 -9.877 1.454 1.00 0.00 215 THR A CA 21
ATOM 36200 C C . THR A 1 99 ? -5.470 -9.385 2.897 1.00 0.00 215 THR A C 21
ATOM 36201 O O . THR A 1 99 ? -5.585 -8.206 3.167 1.00 0.00 215 THR A O 21
ATOM 36212 N N . PRO A 1 100 ? -5.208 -10.315 3.778 1.00 0.00 216 PRO A N 21
ATOM 36213 C CA . PRO A 1 100 ? -5.028 -9.979 5.212 1.00 0.00 216 PRO A CA 21
ATOM 36214 C C . PRO A 1 100 ? -3.667 -9.314 5.452 1.00 0.00 216 PRO A C 21
ATOM 36215 O O . PRO A 1 100 ? -3.590 -8.193 5.914 1.00 0.00 216 PRO A O 21
ATOM 36226 N N . ASP A 1 101 ? -2.595 -9.998 5.151 1.00 0.00 217 ASP A N 21
ATOM 36227 C CA . ASP A 1 101 ? -1.245 -9.398 5.376 1.00 0.00 217 ASP A CA 21
ATOM 36228 C C . ASP A 1 101 ? -0.278 -9.803 4.259 1.00 0.00 217 ASP A C 21
ATOM 36229 O O . ASP A 1 101 ? -0.679 -10.275 3.214 1.00 0.00 217 ASP A O 21
ATOM 36238 N N . LEU A 1 102 ? 0.996 -9.618 4.478 1.00 0.00 218 LEU A N 21
ATOM 36239 C CA . LEU A 1 102 ? 2.003 -9.984 3.440 1.00 0.00 218 LEU A CA 21
ATOM 36240 C C . LEU A 1 102 ? 2.119 -11.506 3.329 1.00 0.00 218 LEU A C 21
ATOM 36241 O O . LEU A 1 102 ? 2.258 -12.054 2.254 1.00 0.00 218 LEU A O 21
ATOM 36257 N N . ASP A 1 103 ? 2.065 -12.190 4.436 1.00 0.00 219 ASP A N 21
ATOM 36258 C CA . ASP A 1 103 ? 2.176 -13.678 4.407 1.00 0.00 219 ASP A CA 21
ATOM 36259 C C . ASP A 1 103 ? 1.045 -14.288 3.572 1.00 0.00 219 ASP A C 21
ATOM 36260 O O . ASP A 1 103 ? 1.071 -15.454 3.233 1.00 0.00 219 ASP A O 21
ATOM 36269 N N . SER A 1 104 ? 0.049 -13.511 3.243 1.00 0.00 220 SER A N 21
ATOM 36270 C CA . SER A 1 104 ? -1.082 -14.055 2.435 1.00 0.00 220 SER A CA 21
ATOM 36271 C C . SER A 1 104 ? -0.976 -13.587 0.980 1.00 0.00 220 SER A C 21
ATOM 36272 O O . SER A 1 104 ? -1.485 -14.220 0.077 1.00 0.00 220 SER A O 21
ATOM 36280 N N . LEU A 1 105 ? -0.324 -12.481 0.747 1.00 0.00 221 LEU A N 21
ATOM 36281 C CA . LEU A 1 105 ? -0.191 -11.975 -0.650 1.00 0.00 221 LEU A CA 21
ATOM 36282 C C . LEU A 1 105 ? 0.724 -12.894 -1.465 1.00 0.00 221 LEU A C 21
ATOM 36283 O O . LEU A 1 105 ? 1.455 -13.698 -0.922 1.00 0.00 221 LEU A O 21
ATOM 36299 N N . SER A 1 106 ? 0.687 -12.783 -2.764 1.00 0.00 222 SER A N 21
ATOM 36300 C CA . SER A 1 106 ? 1.554 -13.650 -3.610 1.00 0.00 222 SER A CA 21
ATOM 36301 C C . SER A 1 106 ? 2.343 -12.797 -4.604 1.00 0.00 222 SER A C 21
ATOM 36302 O O . SER A 1 106 ? 1.852 -11.816 -5.125 1.00 0.00 222 SER A O 21
ATOM 36310 N N . VAL A 1 107 ? 3.568 -13.161 -4.862 1.00 0.00 223 VAL A N 21
ATOM 36311 C CA . VAL A 1 107 ? 4.396 -12.371 -5.814 1.00 0.00 223 VAL A CA 21
ATOM 36312 C C . VAL A 1 107 ? 4.232 -12.915 -7.239 1.00 0.00 223 VAL A C 21
ATOM 36313 O O . VAL A 1 107 ? 4.195 -14.111 -7.447 1.00 0.00 223 VAL A O 21
ATOM 36326 N N . PRO A 1 108 ? 4.137 -12.008 -8.172 1.00 0.00 224 PRO A N 21
ATOM 36327 C CA . PRO A 1 108 ? 3.974 -12.392 -9.597 1.00 0.00 224 PRO A CA 21
ATOM 36328 C C . PRO A 1 108 ? 5.284 -12.962 -10.147 1.00 0.00 224 PRO A C 21
ATOM 36329 O O . PRO A 1 108 ? 6.200 -13.262 -9.410 1.00 0.00 224 PRO A O 21
ATOM 36340 N N . SER A 1 109 ? 5.379 -13.114 -11.439 1.00 0.00 225 SER A N 21
ATOM 36341 C CA . SER A 1 109 ? 6.630 -13.666 -12.034 1.00 0.00 225 SER A CA 21
ATOM 36342 C C . SER A 1 109 ? 7.624 -12.538 -12.320 1.00 0.00 225 SER A C 21
ATOM 36343 O O . SER A 1 109 ? 7.193 -11.400 -12.396 1.00 0.00 225 SER A O 21
ATOM 36352 N N . SER A 1 2 ? 0.888 13.740 11.870 1.00 0.00 118 SER A N 22
ATOM 36353 C CA . SER A 1 2 ? 0.602 12.988 13.127 1.00 0.00 118 SER A CA 22
ATOM 36354 C C . SER A 1 2 ? 1.897 12.416 13.711 1.00 0.00 118 SER A C 22
ATOM 36355 O O . SER A 1 2 ? 2.982 12.717 13.255 1.00 0.00 118 SER A O 22
ATOM 36365 N N . GLU A 1 3 ? 1.789 11.592 14.718 1.00 0.00 119 GLU A N 22
ATOM 36366 C CA . GLU A 1 3 ? 3.010 10.999 15.334 1.00 0.00 119 GLU A CA 22
ATOM 36367 C C . GLU A 1 3 ? 3.499 9.810 14.501 1.00 0.00 119 GLU A C 22
ATOM 36368 O O . GLU A 1 3 ? 2.724 8.973 14.082 1.00 0.00 119 GLU A O 22
ATOM 36380 N N . ARG A 1 4 ? 4.779 9.732 14.258 1.00 0.00 120 ARG A N 22
ATOM 36381 C CA . ARG A 1 4 ? 5.318 8.599 13.452 1.00 0.00 120 ARG A CA 22
ATOM 36382 C C . ARG A 1 4 ? 4.707 7.275 13.921 1.00 0.00 120 ARG A C 22
ATOM 36383 O O . ARG A 1 4 ? 4.512 7.054 15.100 1.00 0.00 120 ARG A O 22
ATOM 36404 N N . VAL A 1 5 ? 4.404 6.394 13.007 1.00 0.00 121 VAL A N 22
ATOM 36405 C CA . VAL A 1 5 ? 3.806 5.084 13.400 1.00 0.00 121 VAL A CA 22
ATOM 36406 C C . VAL A 1 5 ? 4.755 3.945 13.027 1.00 0.00 121 VAL A C 22
ATOM 36407 O O . VAL A 1 5 ? 5.422 3.989 12.011 1.00 0.00 121 VAL A O 22
ATOM 36420 N N . ASN A 1 6 ? 4.814 2.920 13.827 1.00 0.00 122 ASN A N 22
ATOM 36421 C CA . ASN A 1 6 ? 5.713 1.781 13.498 1.00 0.00 122 ASN A CA 22
ATOM 36422 C C . ASN A 1 6 ? 4.980 0.798 12.586 1.00 0.00 122 ASN A C 22
ATOM 36423 O O . ASN A 1 6 ? 4.098 0.081 13.010 1.00 0.00 122 ASN A O 22
ATOM 36434 N N . TYR A 1 7 ? 5.330 0.775 11.331 1.00 0.00 123 TYR A N 22
ATOM 36435 C CA . TYR A 1 7 ? 4.645 -0.146 10.383 1.00 0.00 123 TYR A CA 22
ATOM 36436 C C . TYR A 1 7 ? 5.436 -1.448 10.223 1.00 0.00 123 TYR A C 22
ATOM 36437 O O . TYR A 1 7 ? 6.639 -1.444 10.057 1.00 0.00 123 TYR A O 22
ATOM 36455 N N . LYS A 1 8 ? 4.758 -2.563 10.280 1.00 0.00 124 LYS A N 22
ATOM 36456 C CA . LYS A 1 8 ? 5.448 -3.877 10.142 1.00 0.00 124 LYS A CA 22
ATOM 36457 C C . LYS A 1 8 ? 5.199 -4.464 8.745 1.00 0.00 124 LYS A C 22
ATOM 36458 O O . LYS A 1 8 ? 4.276 -4.065 8.057 1.00 0.00 124 LYS A O 22
ATOM 36477 N N . PRO A 1 9 ? 6.034 -5.394 8.374 1.00 0.00 125 PRO A N 22
ATOM 36478 C CA . PRO A 1 9 ? 5.907 -6.043 7.047 1.00 0.00 125 PRO A CA 22
ATOM 36479 C C . PRO A 1 9 ? 4.638 -6.896 6.991 1.00 0.00 125 PRO A C 22
ATOM 36480 O O . PRO A 1 9 ? 4.483 -7.854 7.723 1.00 0.00 125 PRO A O 22
ATOM 36491 N N . GLY A 1 10 ? 3.731 -6.549 6.122 1.00 0.00 126 GLY A N 22
ATOM 36492 C CA . GLY A 1 10 ? 2.468 -7.320 5.999 1.00 0.00 126 GLY A CA 22
ATOM 36493 C C . GLY A 1 10 ? 1.324 -6.533 6.641 1.00 0.00 126 GLY A C 22
ATOM 36494 O O . GLY A 1 10 ? 0.178 -6.936 6.586 1.00 0.00 126 GLY A O 22
ATOM 36498 N N . MET A 1 11 ? 1.614 -5.405 7.235 1.00 0.00 127 MET A N 22
ATOM 36499 C CA . MET A 1 11 ? 0.522 -4.601 7.855 1.00 0.00 127 MET A CA 22
ATOM 36500 C C . MET A 1 11 ? -0.157 -3.745 6.784 1.00 0.00 127 MET A C 22
ATOM 36501 O O . MET A 1 11 ? 0.490 -3.002 6.065 1.00 0.00 127 MET A O 22
ATOM 36515 N N . ARG A 1 12 ? -1.454 -3.848 6.667 1.00 0.00 128 ARG A N 22
ATOM 36516 C CA . ARG A 1 12 ? -2.175 -3.045 5.640 1.00 0.00 128 ARG A CA 22
ATOM 36517 C C . ARG A 1 12 ? -2.238 -1.577 6.065 1.00 0.00 128 ARG A C 22
ATOM 36518 O O . ARG A 1 12 ? -2.819 -1.230 7.076 1.00 0.00 128 ARG A O 22
ATOM 36539 N N . VAL A 1 13 ? -1.643 -0.714 5.295 1.00 0.00 129 VAL A N 22
ATOM 36540 C CA . VAL A 1 13 ? -1.661 0.732 5.639 1.00 0.00 129 VAL A CA 22
ATOM 36541 C C . VAL A 1 13 ? -2.078 1.557 4.422 1.00 0.00 129 VAL A C 22
ATOM 36542 O O . VAL A 1 13 ? -2.172 1.057 3.319 1.00 0.00 129 VAL A O 22
ATOM 36555 N N . LEU A 1 14 ? -2.321 2.819 4.618 1.00 0.00 130 LEU A N 22
ATOM 36556 C CA . LEU A 1 14 ? -2.723 3.690 3.485 1.00 0.00 130 LEU A CA 22
ATOM 36557 C C . LEU A 1 14 ? -1.542 4.590 3.109 1.00 0.00 130 LEU A C 22
ATOM 36558 O O . LEU A 1 14 ? -0.974 5.262 3.946 1.00 0.00 130 LEU A O 22
ATOM 36574 N N . THR A 1 15 ? -1.147 4.586 1.864 1.00 0.00 131 THR A N 22
ATOM 36575 C CA . THR A 1 15 ? 0.020 5.423 1.457 1.00 0.00 131 THR A CA 22
ATOM 36576 C C . THR A 1 15 ? -0.404 6.541 0.503 1.00 0.00 131 THR A C 22
ATOM 36577 O O . THR A 1 15 ? -0.790 6.297 -0.622 1.00 0.00 131 THR A O 22
ATOM 36588 N N . LYS A 1 16 ? -0.314 7.768 0.939 1.00 0.00 132 LYS A N 22
ATOM 36589 C CA . LYS A 1 16 ? -0.690 8.904 0.042 1.00 0.00 132 LYS A CA 22
ATOM 36590 C C . LYS A 1 16 ? 0.490 9.249 -0.869 1.00 0.00 132 LYS A C 22
ATOM 36591 O O . LYS A 1 16 ? 1.624 9.287 -0.432 1.00 0.00 132 LYS A O 22
ATOM 36610 N N . MET A 1 17 ? 0.250 9.500 -2.129 1.00 0.00 133 MET A N 22
ATOM 36611 C CA . MET A 1 17 ? 1.390 9.837 -3.032 1.00 0.00 133 MET A CA 22
ATOM 36612 C C . MET A 1 17 ? 1.145 11.195 -3.695 1.00 0.00 133 MET A C 22
ATOM 36613 O O . MET A 1 17 ? 0.068 11.749 -3.611 1.00 0.00 133 MET A O 22
ATOM 36627 N N . SER A 1 18 ? 2.137 11.738 -4.347 1.00 0.00 134 SER A N 22
ATOM 36628 C CA . SER A 1 18 ? 1.955 13.064 -5.005 1.00 0.00 134 SER A CA 22
ATOM 36629 C C . SER A 1 18 ? 0.770 13.017 -5.973 1.00 0.00 134 SER A C 22
ATOM 36630 O O . SER A 1 18 ? 0.731 12.213 -6.884 1.00 0.00 134 SER A O 22
ATOM 36638 N N . GLY A 1 19 ? -0.197 13.874 -5.786 1.00 0.00 135 GLY A N 22
ATOM 36639 C CA . GLY A 1 19 ? -1.374 13.878 -6.698 1.00 0.00 135 GLY A CA 22
ATOM 36640 C C . GLY A 1 19 ? -2.155 12.573 -6.529 1.00 0.00 135 GLY A C 22
ATOM 36641 O O . GLY A 1 19 ? -3.043 12.267 -7.299 1.00 0.00 135 GLY A O 22
ATOM 36645 N N . PHE A 1 20 ? -1.824 11.796 -5.535 1.00 0.00 136 PHE A N 22
ATOM 36646 C CA . PHE A 1 20 ? -2.543 10.505 -5.331 1.00 0.00 136 PHE A CA 22
ATOM 36647 C C . PHE A 1 20 ? -3.157 10.440 -3.932 1.00 0.00 136 PHE A C 22
ATOM 36648 O O . PHE A 1 20 ? -2.481 10.672 -2.947 1.00 0.00 136 PHE A O 22
ATOM 36665 N N . PRO A 1 21 ? -4.414 10.088 -3.895 1.00 0.00 137 PRO A N 22
ATOM 36666 C CA . PRO A 1 21 ? -5.134 9.952 -2.606 1.00 0.00 137 PRO A CA 22
ATOM 36667 C C . PRO A 1 21 ? -4.540 8.788 -1.816 1.00 0.00 137 PRO A C 22
ATOM 36668 O O . PRO A 1 21 ? -3.923 7.905 -2.379 1.00 0.00 137 PRO A O 22
ATOM 36679 N N . TRP A 1 22 ? -4.703 8.767 -0.523 1.00 0.00 138 TRP A N 22
ATOM 36680 C CA . TRP A 1 22 ? -4.116 7.641 0.252 1.00 0.00 138 TRP A CA 22
ATOM 36681 C C . TRP A 1 22 ? -4.533 6.329 -0.409 1.00 0.00 138 TRP A C 22
ATOM 36682 O O . TRP A 1 22 ? -5.701 6.071 -0.622 1.00 0.00 138 TRP A O 22
ATOM 36703 N N . TRP A 1 23 ? -3.582 5.511 -0.762 1.00 0.00 139 TRP A N 22
ATOM 36704 C CA . TRP A 1 23 ? -3.918 4.229 -1.439 1.00 0.00 139 TRP A CA 22
ATOM 36705 C C . TRP A 1 23 ? -3.726 3.048 -0.491 1.00 0.00 139 TRP A C 22
ATOM 36706 O O . TRP A 1 23 ? -2.798 3.023 0.291 1.00 0.00 139 TRP A O 22
ATOM 36727 N N . PRO A 1 24 ? -4.606 2.093 -0.611 1.00 0.00 140 PRO A N 22
ATOM 36728 C CA . PRO A 1 24 ? -4.524 0.877 0.229 1.00 0.00 140 PRO A CA 22
ATOM 36729 C C . PRO A 1 24 ? -3.279 0.074 -0.149 1.00 0.00 140 PRO A C 22
ATOM 36730 O O . PRO A 1 24 ? -3.220 -0.556 -1.188 1.00 0.00 140 PRO A O 22
ATOM 36741 N N . SER A 1 25 ? -2.280 0.107 0.687 1.00 0.00 141 SER A N 22
ATOM 36742 C CA . SER A 1 25 ? -1.028 -0.643 0.393 1.00 0.00 141 SER A CA 22
ATOM 36743 C C . SER A 1 25 ? -0.514 -1.296 1.675 1.00 0.00 141 SER A C 22
ATOM 36744 O O . SER A 1 25 ? -0.860 -0.892 2.762 1.00 0.00 141 SER A O 22
ATOM 36752 N N . MET A 1 26 ? 0.306 -2.300 1.559 1.00 0.00 142 MET A N 22
ATOM 36753 C CA . MET A 1 26 ? 0.837 -2.974 2.780 1.00 0.00 142 MET A CA 22
ATOM 36754 C C . MET A 1 26 ? 2.349 -2.759 2.885 1.00 0.00 142 MET A C 22
ATOM 36755 O O . MET A 1 26 ? 3.043 -2.697 1.891 1.00 0.00 142 MET A O 22
ATOM 36769 N N . VAL A 1 27 ? 2.870 -2.645 4.078 1.00 0.00 143 VAL A N 22
ATOM 36770 C CA . VAL A 1 27 ? 4.343 -2.437 4.221 1.00 0.00 143 VAL A CA 22
ATOM 36771 C C . VAL A 1 27 ? 5.087 -3.738 3.895 1.00 0.00 143 VAL A C 22
ATOM 36772 O O . VAL A 1 27 ? 4.882 -4.753 4.523 1.00 0.00 143 VAL A O 22
ATOM 36785 N N . VAL A 1 28 ? 5.941 -3.715 2.910 1.00 0.00 144 VAL A N 22
ATOM 36786 C CA . VAL A 1 28 ? 6.689 -4.953 2.534 1.00 0.00 144 VAL A CA 22
ATOM 36787 C C . VAL A 1 28 ? 8.200 -4.724 2.625 1.00 0.00 144 VAL A C 22
ATOM 36788 O O . VAL A 1 28 ? 8.662 -3.729 3.147 1.00 0.00 144 VAL A O 22
ATOM 36801 N N . THR A 1 29 ? 8.970 -5.643 2.109 1.00 0.00 145 THR A N 22
ATOM 36802 C CA . THR A 1 29 ? 10.454 -5.493 2.147 1.00 0.00 145 THR A CA 22
ATOM 36803 C C . THR A 1 29 ? 11.042 -5.795 0.766 1.00 0.00 145 THR A C 22
ATOM 36804 O O . THR A 1 29 ? 10.461 -6.515 -0.022 1.00 0.00 145 THR A O 22
ATOM 36815 N N . GLU A 1 30 ? 12.188 -5.248 0.464 1.00 0.00 146 GLU A N 22
ATOM 36816 C CA . GLU A 1 30 ? 12.807 -5.503 -0.870 1.00 0.00 146 GLU A CA 22
ATOM 36817 C C . GLU A 1 30 ? 12.929 -7.007 -1.124 1.00 0.00 146 GLU A C 22
ATOM 36818 O O . GLU A 1 30 ? 13.080 -7.446 -2.248 1.00 0.00 146 GLU A O 22
ATOM 36830 N N . SER A 1 31 ? 12.866 -7.804 -0.091 1.00 0.00 147 SER A N 22
ATOM 36831 C CA . SER A 1 31 ? 12.980 -9.279 -0.284 1.00 0.00 147 SER A CA 22
ATOM 36832 C C . SER A 1 31 ? 11.852 -9.778 -1.191 1.00 0.00 147 SER A C 22
ATOM 36833 O O . SER A 1 31 ? 12.029 -10.691 -1.973 1.00 0.00 147 SER A O 22
ATOM 36841 N N . LYS A 1 32 ? 10.696 -9.180 -1.098 1.00 0.00 148 LYS A N 22
ATOM 36842 C CA . LYS A 1 32 ? 9.558 -9.613 -1.959 1.00 0.00 148 LYS A CA 22
ATOM 36843 C C . LYS A 1 32 ? 9.448 -8.697 -3.181 1.00 0.00 148 LYS A C 22
ATOM 36844 O O . LYS A 1 32 ? 8.776 -9.007 -4.145 1.00 0.00 148 LYS A O 22
ATOM 36863 N N . MET A 1 33 ? 10.100 -7.567 -3.143 1.00 0.00 149 MET A N 22
ATOM 36864 C CA . MET A 1 33 ? 10.033 -6.625 -4.299 1.00 0.00 149 MET A CA 22
ATOM 36865 C C . MET A 1 33 ? 10.811 -7.181 -5.491 1.00 0.00 149 MET A C 22
ATOM 36866 O O . MET A 1 33 ? 11.991 -7.456 -5.400 1.00 0.00 149 MET A O 22
ATOM 36880 N N . THR A 1 34 ? 10.168 -7.334 -6.615 1.00 0.00 150 THR A N 22
ATOM 36881 C CA . THR A 1 34 ? 10.884 -7.856 -7.812 1.00 0.00 150 THR A CA 22
ATOM 36882 C C . THR A 1 34 ? 11.861 -6.793 -8.320 1.00 0.00 150 THR A C 22
ATOM 36883 O O . THR A 1 34 ? 12.298 -5.937 -7.576 1.00 0.00 150 THR A O 22
ATOM 36894 N N . SER A 1 35 ? 12.203 -6.832 -9.576 1.00 0.00 151 SER A N 22
ATOM 36895 C CA . SER A 1 35 ? 13.145 -5.809 -10.112 1.00 0.00 151 SER A CA 22
ATOM 36896 C C . SER A 1 35 ? 12.382 -4.523 -10.437 1.00 0.00 151 SER A C 22
ATOM 36897 O O . SER A 1 35 ? 12.947 -3.449 -10.491 1.00 0.00 151 SER A O 22
ATOM 36905 N N . VAL A 1 36 ? 11.097 -4.626 -10.644 1.00 0.00 152 VAL A N 22
ATOM 36906 C CA . VAL A 1 36 ? 10.291 -3.411 -10.956 1.00 0.00 152 VAL A CA 22
ATOM 36907 C C . VAL A 1 36 ? 10.251 -2.489 -9.734 1.00 0.00 152 VAL A C 22
ATOM 36908 O O . VAL A 1 36 ? 10.521 -1.308 -9.827 1.00 0.00 152 VAL A O 22
ATOM 36921 N N . ALA A 1 37 ? 9.920 -3.021 -8.590 1.00 0.00 153 ALA A N 22
ATOM 36922 C CA . ALA A 1 37 ? 9.870 -2.174 -7.364 1.00 0.00 153 ALA A CA 22
ATOM 36923 C C . ALA A 1 37 ? 11.291 -1.832 -6.911 1.00 0.00 153 ALA A C 22
ATOM 36924 O O . ALA A 1 37 ? 11.554 -0.753 -6.417 1.00 0.00 153 ALA A O 22
ATOM 36931 N N . ARG A 1 38 ? 12.211 -2.743 -7.081 1.00 0.00 154 ARG A N 22
ATOM 36932 C CA . ARG A 1 38 ? 13.616 -2.470 -6.666 1.00 0.00 154 ARG A CA 22
ATOM 36933 C C . ARG A 1 38 ? 14.207 -1.350 -7.526 1.00 0.00 154 ARG A C 22
ATOM 36934 O O . ARG A 1 38 ? 15.181 -0.721 -7.163 1.00 0.00 154 ARG A O 22
ATOM 36955 N N . LYS A 1 39 ? 13.619 -1.095 -8.664 1.00 0.00 155 LYS A N 22
ATOM 36956 C CA . LYS A 1 39 ? 14.139 -0.014 -9.551 1.00 0.00 155 LYS A CA 22
ATOM 36957 C C . LYS A 1 39 ? 13.595 1.342 -9.093 1.00 0.00 155 LYS A C 22
ATOM 36958 O O . LYS A 1 39 ? 14.194 2.374 -9.321 1.00 0.00 155 LYS A O 22
ATOM 36977 N N . SER A 1 40 ? 12.460 1.346 -8.448 1.00 0.00 156 SER A N 22
ATOM 36978 C CA . SER A 1 40 ? 11.873 2.632 -7.974 1.00 0.00 156 SER A CA 22
ATOM 36979 C C . SER A 1 40 ? 12.312 2.918 -6.536 1.00 0.00 156 SER A C 22
ATOM 36980 O O . SER A 1 40 ? 11.861 3.860 -5.916 1.00 0.00 156 SER A O 22
ATOM 36988 N N . LYS A 1 41 ? 13.186 2.111 -6.000 1.00 0.00 157 LYS A N 22
ATOM 36989 C CA . LYS A 1 41 ? 13.647 2.342 -4.602 1.00 0.00 157 LYS A CA 22
ATOM 36990 C C . LYS A 1 41 ? 14.400 3.673 -4.510 1.00 0.00 157 LYS A C 22
ATOM 36991 O O . LYS A 1 41 ? 15.436 3.844 -5.122 1.00 0.00 157 LYS A O 22
ATOM 37010 N N . PRO A 1 42 ? 13.845 4.574 -3.748 1.00 0.00 158 PRO A N 22
ATOM 37011 C CA . PRO A 1 42 ? 14.461 5.912 -3.571 1.00 0.00 158 PRO A CA 22
ATOM 37012 C C . PRO A 1 42 ? 15.699 5.829 -2.677 1.00 0.00 158 PRO A C 22
ATOM 37013 O O . PRO A 1 42 ? 15.825 4.950 -1.847 1.00 0.00 158 PRO A O 22
ATOM 37024 N N . LYS A 1 43 ? 16.612 6.748 -2.837 1.00 0.00 159 LYS A N 22
ATOM 37025 C CA . LYS A 1 43 ? 17.843 6.740 -1.995 1.00 0.00 159 LYS A CA 22
ATOM 37026 C C . LYS A 1 43 ? 18.077 8.136 -1.417 1.00 0.00 159 LYS A C 22
ATOM 37027 O O . LYS A 1 43 ? 19.199 8.573 -1.250 1.00 0.00 159 LYS A O 22
ATOM 37046 N N . ARG A 1 44 ? 17.021 8.842 -1.118 1.00 0.00 160 ARG A N 22
ATOM 37047 C CA . ARG A 1 44 ? 17.169 10.213 -0.557 1.00 0.00 160 ARG A CA 22
ATOM 37048 C C . ARG A 1 44 ? 17.082 10.170 0.977 1.00 0.00 160 ARG A C 22
ATOM 37049 O O . ARG A 1 44 ? 16.835 9.137 1.567 1.00 0.00 160 ARG A O 22
ATOM 37070 N N . ALA A 1 45 ? 17.292 11.285 1.618 1.00 0.00 161 ALA A N 22
ATOM 37071 C CA . ALA A 1 45 ? 17.233 11.317 3.108 1.00 0.00 161 ALA A CA 22
ATOM 37072 C C . ALA A 1 45 ? 15.885 10.792 3.600 1.00 0.00 161 ALA A C 22
ATOM 37073 O O . ALA A 1 45 ? 14.862 10.989 2.974 1.00 0.00 161 ALA A O 22
ATOM 37080 N N . GLY A 1 46 ? 15.878 10.126 4.719 1.00 0.00 162 GLY A N 22
ATOM 37081 C CA . GLY A 1 46 ? 14.602 9.584 5.259 1.00 0.00 162 GLY A CA 22
ATOM 37082 C C . GLY A 1 46 ? 14.477 8.111 4.876 1.00 0.00 162 GLY A C 22
ATOM 37083 O O . GLY A 1 46 ? 14.625 7.745 3.727 1.00 0.00 162 GLY A O 22
ATOM 37087 N N . THR A 1 47 ? 14.202 7.261 5.825 1.00 0.00 163 THR A N 22
ATOM 37088 C CA . THR A 1 47 ? 14.064 5.815 5.500 1.00 0.00 163 THR A CA 22
ATOM 37089 C C . THR A 1 47 ? 12.707 5.571 4.847 1.00 0.00 163 THR A C 22
ATOM 37090 O O . THR A 1 47 ? 11.672 5.703 5.469 1.00 0.00 163 THR A O 22
ATOM 37101 N N . PHE A 1 48 ? 12.706 5.236 3.589 1.00 0.00 164 PHE A N 22
ATOM 37102 C CA . PHE A 1 48 ? 11.419 5.004 2.880 1.00 0.00 164 PHE A CA 22
ATOM 37103 C C . PHE A 1 48 ? 10.920 3.576 3.103 1.00 0.00 164 PHE A C 22
ATOM 37104 O O . PHE A 1 48 ? 11.689 2.638 3.184 1.00 0.00 164 PHE A O 22
ATOM 37121 N N . TYR A 1 49 ? 9.630 3.410 3.201 1.00 0.00 165 TYR A N 22
ATOM 37122 C CA . TYR A 1 49 ? 9.056 2.056 3.416 1.00 0.00 165 TYR A CA 22
ATOM 37123 C C . TYR A 1 49 ? 8.537 1.484 2.100 1.00 0.00 165 TYR A C 22
ATOM 37124 O O . TYR A 1 49 ? 7.623 2.030 1.512 1.00 0.00 165 TYR A O 22
ATOM 37142 N N . PRO A 1 50 ? 9.100 0.386 1.693 1.00 0.00 166 PRO A N 22
ATOM 37143 C CA . PRO A 1 50 ? 8.633 -0.264 0.453 1.00 0.00 166 PRO A CA 22
ATOM 37144 C C . PRO A 1 50 ? 7.311 -0.964 0.753 1.00 0.00 166 PRO A C 22
ATOM 37145 O O . PRO A 1 50 ? 7.251 -1.835 1.593 1.00 0.00 166 PRO A O 22
ATOM 37156 N N . VAL A 1 51 ? 6.251 -0.593 0.096 1.00 0.00 167 VAL A N 22
ATOM 37157 C CA . VAL A 1 51 ? 4.946 -1.253 0.385 1.00 0.00 167 VAL A CA 22
ATOM 37158 C C . VAL A 1 51 ? 4.348 -1.823 -0.894 1.00 0.00 167 VAL A C 22
ATOM 37159 O O . VAL A 1 51 ? 4.743 -1.466 -1.982 1.00 0.00 167 VAL A O 22
ATOM 37172 N N . ILE A 1 52 ? 3.372 -2.675 -0.771 1.00 0.00 168 ILE A N 22
ATOM 37173 C CA . ILE A 1 52 ? 2.730 -3.223 -1.989 1.00 0.00 168 ILE A CA 22
ATOM 37174 C C . ILE A 1 52 ? 1.390 -2.517 -2.173 1.00 0.00 168 ILE A C 22
ATOM 37175 O O . ILE A 1 52 ? 0.585 -2.445 -1.266 1.00 0.00 168 ILE A O 22
ATOM 37191 N N . PHE A 1 53 ? 1.155 -1.972 -3.328 1.00 0.00 169 PHE A N 22
ATOM 37192 C CA . PHE A 1 53 ? -0.119 -1.242 -3.556 1.00 0.00 169 PHE A CA 22
ATOM 37193 C C . PHE A 1 53 ? -1.177 -2.169 -4.158 1.00 0.00 169 PHE A C 22
ATOM 37194 O O . PHE A 1 53 ? -0.880 -3.028 -4.967 1.00 0.00 169 PHE A O 22
ATOM 37211 N N . PHE A 1 54 ? -2.415 -1.985 -3.784 1.00 0.00 170 PHE A N 22
ATOM 37212 C CA . PHE A 1 54 ? -3.502 -2.838 -4.345 1.00 0.00 170 PHE A CA 22
ATOM 37213 C C . PHE A 1 54 ? -4.207 -2.062 -5.466 1.00 0.00 170 PHE A C 22
ATOM 37214 O O . PHE A 1 54 ? -4.140 -0.847 -5.505 1.00 0.00 170 PHE A O 22
ATOM 37231 N N . PRO A 1 55 ? -4.867 -2.775 -6.344 1.00 0.00 171 PRO A N 22
ATOM 37232 C CA . PRO A 1 55 ? -4.939 -4.249 -6.282 1.00 0.00 171 PRO A CA 22
ATOM 37233 C C . PRO A 1 55 ? -3.856 -4.888 -7.161 1.00 0.00 171 PRO A C 22
ATOM 37234 O O . PRO A 1 55 ? -3.708 -6.094 -7.199 1.00 0.00 171 PRO A O 22
ATOM 37245 N N . ASN A 1 56 ? -3.117 -4.097 -7.888 1.00 0.00 172 ASN A N 22
ATOM 37246 C CA . ASN A 1 56 ? -2.068 -4.669 -8.784 1.00 0.00 172 ASN A CA 22
ATOM 37247 C C . ASN A 1 56 ? -0.775 -4.965 -8.017 1.00 0.00 172 ASN A C 22
ATOM 37248 O O . ASN A 1 56 ? 0.302 -4.778 -8.545 1.00 0.00 172 ASN A O 22
ATOM 37259 N N . LYS A 1 57 ? -0.881 -5.430 -6.791 1.00 0.00 173 LYS A N 22
ATOM 37260 C CA . LYS A 1 57 ? 0.329 -5.751 -5.969 1.00 0.00 173 LYS A CA 22
ATOM 37261 C C . LYS A 1 57 ? 1.529 -4.899 -6.385 1.00 0.00 173 LYS A C 22
ATOM 37262 O O . LYS A 1 57 ? 2.650 -5.365 -6.425 1.00 0.00 173 LYS A O 22
ATOM 37281 N N . GLU A 1 58 ? 1.301 -3.651 -6.691 1.00 0.00 174 GLU A N 22
ATOM 37282 C CA . GLU A 1 58 ? 2.430 -2.773 -7.096 1.00 0.00 174 GLU A CA 22
ATOM 37283 C C . GLU A 1 58 ? 3.375 -2.602 -5.913 1.00 0.00 174 GLU A C 22
ATOM 37284 O O . GLU A 1 58 ? 3.195 -3.209 -4.880 1.00 0.00 174 GLU A O 22
ATOM 37296 N N . TYR A 1 59 ? 4.372 -1.780 -6.046 1.00 0.00 175 TYR A N 22
ATOM 37297 C CA . TYR A 1 59 ? 5.306 -1.573 -4.914 1.00 0.00 175 TYR A CA 22
ATOM 37298 C C . TYR A 1 59 ? 5.713 -0.100 -4.862 1.00 0.00 175 TYR A C 22
ATOM 37299 O O . TYR A 1 59 ? 6.140 0.469 -5.847 1.00 0.00 175 TYR A O 22
ATOM 37317 N N . LEU A 1 60 ? 5.560 0.531 -3.731 1.00 0.00 176 LEU A N 22
ATOM 37318 C CA . LEU A 1 60 ? 5.915 1.976 -3.643 1.00 0.00 176 LEU A CA 22
ATOM 37319 C C . LEU A 1 60 ? 6.855 2.247 -2.468 1.00 0.00 176 LEU A C 22
ATOM 37320 O O . LEU A 1 60 ? 6.788 1.608 -1.437 1.00 0.00 176 LEU A O 22
ATOM 37336 N N . TRP A 1 61 ? 7.716 3.210 -2.621 1.00 0.00 177 TRP A N 22
ATOM 37337 C CA . TRP A 1 61 ? 8.658 3.565 -1.530 1.00 0.00 177 TRP A CA 22
ATOM 37338 C C . TRP A 1 61 ? 8.184 4.855 -0.860 1.00 0.00 177 TRP A C 22
ATOM 37339 O O . TRP A 1 61 ? 8.484 5.946 -1.304 1.00 0.00 177 TRP A O 22
ATOM 37360 N N . THR A 1 62 ? 7.431 4.737 0.195 1.00 0.00 178 THR A N 22
ATOM 37361 C CA . THR A 1 62 ? 6.916 5.949 0.888 1.00 0.00 178 THR A CA 22
ATOM 37362 C C . THR A 1 62 ? 7.431 5.989 2.328 1.00 0.00 178 THR A C 22
ATOM 37363 O O . THR A 1 62 ? 7.463 4.985 3.011 1.00 0.00 178 THR A O 22
ATOM 37374 N N . GLY A 1 63 ? 7.831 7.136 2.798 1.00 0.00 179 GLY A N 22
ATOM 37375 C CA . GLY A 1 63 ? 8.345 7.228 4.193 1.00 0.00 179 GLY A CA 22
ATOM 37376 C C . GLY A 1 63 ? 7.176 7.131 5.175 1.00 0.00 179 GLY A C 22
ATOM 37377 O O . GLY A 1 63 ? 6.039 7.382 4.828 1.00 0.00 179 GLY A O 22
ATOM 37381 N N . SER A 1 64 ? 7.447 6.764 6.396 1.00 0.00 180 SER A N 22
ATOM 37382 C CA . SER A 1 64 ? 6.352 6.645 7.401 1.00 0.00 180 SER A CA 22
ATOM 37383 C C . SER A 1 64 ? 5.490 7.915 7.400 1.00 0.00 180 SER A C 22
ATOM 37384 O O . SER A 1 64 ? 4.337 7.896 7.785 1.00 0.00 180 SER A O 22
ATOM 37392 N N . ASP A 1 65 ? 6.049 9.019 6.980 1.00 0.00 181 ASP A N 22
ATOM 37393 C CA . ASP A 1 65 ? 5.278 10.301 6.965 1.00 0.00 181 ASP A CA 22
ATOM 37394 C C . ASP A 1 65 ? 3.973 10.161 6.175 1.00 0.00 181 ASP A C 22
ATOM 37395 O O . ASP A 1 65 ? 2.898 10.400 6.689 1.00 0.00 181 ASP A O 22
ATOM 37404 N N . SER A 1 66 ? 4.057 9.789 4.928 1.00 0.00 182 SER A N 22
ATOM 37405 C CA . SER A 1 66 ? 2.818 9.649 4.108 1.00 0.00 182 SER A CA 22
ATOM 37406 C C . SER A 1 66 ? 2.179 8.282 4.343 1.00 0.00 182 SER A C 22
ATOM 37407 O O . SER A 1 66 ? 1.282 7.871 3.627 1.00 0.00 182 SER A O 22
ATOM 37415 N N . LEU A 1 67 ? 2.642 7.569 5.337 1.00 0.00 183 LEU A N 22
ATOM 37416 C CA . LEU A 1 67 ? 2.072 6.224 5.618 1.00 0.00 183 LEU A CA 22
ATOM 37417 C C . LEU A 1 67 ? 1.142 6.268 6.831 1.00 0.00 183 LEU A C 22
ATOM 37418 O O . LEU A 1 67 ? 1.481 6.792 7.874 1.00 0.00 183 LEU A O 22
ATOM 37434 N N . THR A 1 68 ? -0.025 5.707 6.700 1.00 0.00 184 THR A N 22
ATOM 37435 C CA . THR A 1 68 ? -0.986 5.688 7.837 1.00 0.00 184 THR A CA 22
ATOM 37436 C C . THR A 1 68 ? -1.521 4.264 8.006 1.00 0.00 184 THR A C 22
ATOM 37437 O O . THR A 1 68 ? -1.536 3.500 7.069 1.00 0.00 184 THR A O 22
ATOM 37448 N N . PRO A 1 69 ? -1.932 3.946 9.197 1.00 0.00 185 PRO A N 22
ATOM 37449 C CA . PRO A 1 69 ? -2.461 2.588 9.473 1.00 0.00 185 PRO A CA 22
ATOM 37450 C C . PRO A 1 69 ? -3.824 2.382 8.801 1.00 0.00 185 PRO A C 22
ATOM 37451 O O . PRO A 1 69 ? -4.721 3.191 8.929 1.00 0.00 185 PRO A O 22
ATOM 37462 N N . LEU A 1 70 ? -3.982 1.295 8.089 1.00 0.00 186 LEU A N 22
ATOM 37463 C CA . LEU A 1 70 ? -5.282 1.019 7.410 1.00 0.00 186 LEU A CA 22
ATOM 37464 C C . LEU A 1 70 ? -5.883 -0.269 7.982 1.00 0.00 186 LEU A C 22
ATOM 37465 O O . LEU A 1 70 ? -5.218 -1.280 8.089 1.00 0.00 186 LEU A O 22
ATOM 37481 N N . THR A 1 71 ? -7.129 -0.239 8.363 1.00 0.00 187 THR A N 22
ATOM 37482 C CA . THR A 1 71 ? -7.758 -1.460 8.942 1.00 0.00 187 THR A CA 22
ATOM 37483 C C . THR A 1 71 ? -8.852 -1.992 8.020 1.00 0.00 187 THR A C 22
ATOM 37484 O O . THR A 1 71 ? -9.382 -1.279 7.190 1.00 0.00 187 THR A O 22
ATOM 37495 N N . SER A 1 72 ? -9.207 -3.237 8.169 1.00 0.00 188 SER A N 22
ATOM 37496 C CA . SER A 1 72 ? -10.282 -3.803 7.309 1.00 0.00 188 SER A CA 22
ATOM 37497 C C . SER A 1 72 ? -11.563 -2.998 7.520 1.00 0.00 188 SER A C 22
ATOM 37498 O O . SER A 1 72 ? -12.396 -2.892 6.641 1.00 0.00 188 SER A O 22
ATOM 37506 N N . GLU A 1 73 ? -11.717 -2.419 8.679 1.00 0.00 189 GLU A N 22
ATOM 37507 C CA . GLU A 1 73 ? -12.934 -1.604 8.950 1.00 0.00 189 GLU A CA 22
ATOM 37508 C C . GLU A 1 73 ? -12.928 -0.367 8.055 1.00 0.00 189 GLU A C 22
ATOM 37509 O O . GLU A 1 73 ? -13.859 -0.116 7.313 1.00 0.00 189 GLU A O 22
ATOM 37521 N N . ALA A 1 74 ? -11.875 0.397 8.106 1.00 0.00 190 ALA A N 22
ATOM 37522 C CA . ALA A 1 74 ? -11.798 1.609 7.242 1.00 0.00 190 ALA A CA 22
ATOM 37523 C C . ALA A 1 74 ? -11.907 1.188 5.778 1.00 0.00 190 ALA A C 22
ATOM 37524 O O . ALA A 1 74 ? -12.545 1.838 4.972 1.00 0.00 190 ALA A O 22
ATOM 37531 N N . ILE A 1 75 ? -11.293 0.091 5.434 1.00 0.00 191 ILE A N 22
ATOM 37532 C CA . ILE A 1 75 ? -11.363 -0.391 4.028 1.00 0.00 191 ILE A CA 22
ATOM 37533 C C . ILE A 1 75 ? -12.822 -0.608 3.631 1.00 0.00 191 ILE A C 22
ATOM 37534 O O . ILE A 1 75 ? -13.283 -0.107 2.626 1.00 0.00 191 ILE A O 22
ATOM 37550 N N . SER A 1 76 ? -13.553 -1.348 4.419 1.00 0.00 192 SER A N 22
ATOM 37551 C CA . SER A 1 76 ? -14.985 -1.596 4.090 1.00 0.00 192 SER A CA 22
ATOM 37552 C C . SER A 1 76 ? -15.725 -0.268 3.940 1.00 0.00 192 SER A C 22
ATOM 37553 O O . SER A 1 76 ? -16.511 -0.087 3.030 1.00 0.00 192 SER A O 22
ATOM 37561 N N . GLN A 1 77 ? -15.476 0.672 4.812 1.00 0.00 193 GLN A N 22
ATOM 37562 C CA . GLN A 1 77 ? -16.167 1.982 4.687 1.00 0.00 193 GLN A CA 22
ATOM 37563 C C . GLN A 1 77 ? -15.914 2.535 3.280 1.00 0.00 193 GLN A C 22
ATOM 37564 O O . GLN A 1 77 ? -16.819 2.988 2.606 1.00 0.00 193 GLN A O 22
ATOM 37578 N N . PHE A 1 78 ? -14.691 2.481 2.828 1.00 0.00 194 PHE A N 22
ATOM 37579 C CA . PHE A 1 78 ? -14.388 2.982 1.458 1.00 0.00 194 PHE A CA 22
ATOM 37580 C C . PHE A 1 78 ? -15.183 2.172 0.432 1.00 0.00 194 PHE A C 22
ATOM 37581 O O . PHE A 1 78 ? -15.767 2.714 -0.486 1.00 0.00 194 PHE A O 22
ATOM 37598 N N . LEU A 1 79 ? -15.210 0.874 0.580 1.00 0.00 195 LEU A N 22
ATOM 37599 C CA . LEU A 1 79 ? -15.968 0.034 -0.388 1.00 0.00 195 LEU A CA 22
ATOM 37600 C C . LEU A 1 79 ? -17.381 0.593 -0.533 1.00 0.00 195 LEU A C 22
ATOM 37601 O O . LEU A 1 79 ? -17.883 0.765 -1.626 1.00 0.00 195 LEU A O 22
ATOM 37617 N N . GLU A 1 80 ? -18.017 0.910 0.561 1.00 0.00 196 GLU A N 22
ATOM 37618 C CA . GLU A 1 80 ? -19.382 1.492 0.468 1.00 0.00 196 GLU A CA 22
ATOM 37619 C C . GLU A 1 80 ? -19.289 2.808 -0.303 1.00 0.00 196 GLU A C 22
ATOM 37620 O O . GLU A 1 80 ? -20.092 3.098 -1.166 1.00 0.00 196 GLU A O 22
ATOM 37632 N N . LYS A 1 81 ? -18.285 3.589 -0.008 1.00 0.00 197 LYS A N 22
ATOM 37633 C CA . LYS A 1 81 ? -18.093 4.876 -0.732 1.00 0.00 197 LYS A CA 22
ATOM 37634 C C . LYS A 1 81 ? -16.601 5.095 -1.004 1.00 0.00 197 LYS A C 22
ATOM 37635 O O . LYS A 1 81 ? -15.839 5.364 -0.097 1.00 0.00 197 LYS A O 22
ATOM 37654 N N . PRO A 1 82 ? -16.235 4.972 -2.251 1.00 0.00 198 PRO A N 22
ATOM 37655 C CA . PRO A 1 82 ? -14.833 5.155 -2.668 1.00 0.00 198 PRO A CA 22
ATOM 37656 C C . PRO A 1 82 ? -14.583 6.597 -3.127 1.00 0.00 198 PRO A C 22
ATOM 37657 O O . PRO A 1 82 ? -15.435 7.219 -3.730 1.00 0.00 198 PRO A O 22
ATOM 37668 N N . LYS A 1 83 ? -13.420 7.132 -2.855 1.00 0.00 199 LYS A N 22
ATOM 37669 C CA . LYS A 1 83 ? -13.128 8.532 -3.287 1.00 0.00 199 LYS A CA 22
ATOM 37670 C C . LYS A 1 83 ? -11.609 8.753 -3.392 1.00 0.00 199 LYS A C 22
ATOM 37671 O O . LYS A 1 83 ? -10.875 8.370 -2.502 1.00 0.00 199 LYS A O 22
ATOM 37690 N N . PRO A 1 84 ? -11.175 9.363 -4.474 1.00 0.00 200 PRO A N 22
ATOM 37691 C CA . PRO A 1 84 ? -12.101 9.818 -5.546 1.00 0.00 200 PRO A CA 22
ATOM 37692 C C . PRO A 1 84 ? -12.626 8.611 -6.326 1.00 0.00 200 PRO A C 22
ATOM 37693 O O . PRO A 1 84 ? -12.520 7.486 -5.879 1.00 0.00 200 PRO A O 22
ATOM 37704 N N . LYS A 1 85 ? -13.191 8.823 -7.483 1.00 0.00 201 LYS A N 22
ATOM 37705 C CA . LYS A 1 85 ? -13.706 7.664 -8.259 1.00 0.00 201 LYS A CA 22
ATOM 37706 C C . LYS A 1 85 ? -12.601 7.104 -9.157 1.00 0.00 201 LYS A C 22
ATOM 37707 O O . LYS A 1 85 ? -12.520 7.408 -10.331 1.00 0.00 201 LYS A O 22
ATOM 37726 N N . THR A 1 86 ? -11.760 6.272 -8.609 1.00 0.00 202 THR A N 22
ATOM 37727 C CA . THR A 1 86 ? -10.663 5.662 -9.417 1.00 0.00 202 THR A CA 22
ATOM 37728 C C . THR A 1 86 ? -10.851 4.145 -9.469 1.00 0.00 202 THR A C 22
ATOM 37729 O O . THR A 1 86 ? -10.729 3.464 -8.472 1.00 0.00 202 THR A O 22
ATOM 37740 N N . ALA A 1 87 ? -11.156 3.609 -10.615 1.00 0.00 203 ALA A N 22
ATOM 37741 C CA . ALA A 1 87 ? -11.363 2.136 -10.709 1.00 0.00 203 ALA A CA 22
ATOM 37742 C C . ALA A 1 87 ? -10.187 1.379 -10.085 1.00 0.00 203 ALA A C 22
ATOM 37743 O O . ALA A 1 87 ? -10.352 0.315 -9.520 1.00 0.00 203 ALA A O 22
ATOM 37750 N N . SER A 1 88 ? -9.001 1.909 -10.186 1.00 0.00 204 SER A N 22
ATOM 37751 C CA . SER A 1 88 ? -7.824 1.200 -9.606 1.00 0.00 204 SER A CA 22
ATOM 37752 C C . SER A 1 88 ? -7.871 1.220 -8.078 1.00 0.00 204 SER A C 22
ATOM 37753 O O . SER A 1 88 ? -7.697 0.202 -7.438 1.00 0.00 204 SER A O 22
ATOM 37761 N N . LEU A 1 89 ? -8.107 2.354 -7.480 1.00 0.00 205 LEU A N 22
ATOM 37762 C CA . LEU A 1 89 ? -8.162 2.388 -5.991 1.00 0.00 205 LEU A CA 22
ATOM 37763 C C . LEU A 1 89 ? -9.345 1.559 -5.512 1.00 0.00 205 LEU A C 22
ATOM 37764 O O . LEU A 1 89 ? -9.215 0.710 -4.653 1.00 0.00 205 LEU A O 22
ATOM 37780 N N . ILE A 1 90 ? -10.502 1.795 -6.064 1.00 0.00 206 ILE A N 22
ATOM 37781 C CA . ILE A 1 90 ? -11.683 1.006 -5.634 1.00 0.00 206 ILE A CA 22
ATOM 37782 C C . ILE A 1 90 ? -11.336 -0.474 -5.716 1.00 0.00 206 ILE A C 22
ATOM 37783 O O . ILE A 1 90 ? -11.649 -1.247 -4.831 1.00 0.00 206 ILE A O 22
ATOM 37799 N N . LYS A 1 91 ? -10.656 -0.872 -6.754 1.00 0.00 207 LYS A N 22
ATOM 37800 C CA . LYS A 1 91 ? -10.257 -2.297 -6.858 1.00 0.00 207 LYS A CA 22
ATOM 37801 C C . LYS A 1 91 ? -9.137 -2.551 -5.849 1.00 0.00 207 LYS A C 22
ATOM 37802 O O . LYS A 1 91 ? -8.941 -3.653 -5.377 1.00 0.00 207 LYS A O 22
ATOM 37821 N N . ALA A 1 92 ? -8.407 -1.518 -5.508 1.00 0.00 208 ALA A N 22
ATOM 37822 C CA . ALA A 1 92 ? -7.303 -1.664 -4.520 1.00 0.00 208 ALA A CA 22
ATOM 37823 C C . ALA A 1 92 ? -7.879 -1.990 -3.140 1.00 0.00 208 ALA A C 22
ATOM 37824 O O . ALA A 1 92 ? -7.337 -2.784 -2.397 1.00 0.00 208 ALA A O 22
ATOM 37831 N N . TYR A 1 93 ? -8.978 -1.375 -2.798 1.00 0.00 209 TYR A N 22
ATOM 37832 C CA . TYR A 1 93 ? -9.608 -1.633 -1.471 1.00 0.00 209 TYR A CA 22
ATOM 37833 C C . TYR A 1 93 ? -10.362 -2.960 -1.489 1.00 0.00 209 TYR A C 22
ATOM 37834 O O . TYR A 1 93 ? -10.332 -3.714 -0.538 1.00 0.00 209 TYR A O 22
ATOM 37852 N N . LYS A 1 94 ? -11.041 -3.254 -2.562 1.00 0.00 210 LYS A N 22
ATOM 37853 C CA . LYS A 1 94 ? -11.793 -4.535 -2.624 1.00 0.00 210 LYS A CA 22
ATOM 37854 C C . LYS A 1 94 ? -10.819 -5.718 -2.634 1.00 0.00 210 LYS A C 22
ATOM 37855 O O . LYS A 1 94 ? -11.099 -6.764 -2.082 1.00 0.00 210 LYS A O 22
ATOM 37874 N N . MET A 1 95 ? -9.672 -5.562 -3.240 1.00 0.00 211 MET A N 22
ATOM 37875 C CA . MET A 1 95 ? -8.691 -6.685 -3.254 1.00 0.00 211 MET A CA 22
ATOM 37876 C C . MET A 1 95 ? -7.908 -6.701 -1.941 1.00 0.00 211 MET A C 22
ATOM 37877 O O . MET A 1 95 ? -7.692 -7.740 -1.350 1.00 0.00 211 MET A O 22
ATOM 37891 N N . ALA A 1 96 ? -7.498 -5.554 -1.466 1.00 0.00 212 ALA A N 22
ATOM 37892 C CA . ALA A 1 96 ? -6.753 -5.517 -0.176 1.00 0.00 212 ALA A CA 22
ATOM 37893 C C . ALA A 1 96 ? -7.704 -5.913 0.951 1.00 0.00 212 ALA A C 22
ATOM 37894 O O . ALA A 1 96 ? -7.315 -6.509 1.936 1.00 0.00 212 ALA A O 22
ATOM 37901 N N . GLN A 1 97 ? -8.959 -5.591 0.794 1.00 0.00 213 GLN A N 22
ATOM 37902 C CA . GLN A 1 97 ? -9.968 -5.945 1.829 1.00 0.00 213 GLN A CA 22
ATOM 37903 C C . GLN A 1 97 ? -10.056 -7.467 1.962 1.00 0.00 213 GLN A C 22
ATOM 37904 O O . GLN A 1 97 ? -10.372 -7.995 3.010 1.00 0.00 213 GLN A O 22
ATOM 37918 N N . SER A 1 98 ? -9.767 -8.175 0.904 1.00 0.00 214 SER A N 22
ATOM 37919 C CA . SER A 1 98 ? -9.821 -9.662 0.959 1.00 0.00 214 SER A CA 22
ATOM 37920 C C . SER A 1 98 ? -8.454 -10.216 1.370 1.00 0.00 214 SER A C 22
ATOM 37921 O O . SER A 1 98 ? -8.344 -11.317 1.873 1.00 0.00 214 SER A O 22
ATOM 37929 N N . THR A 1 99 ? -7.412 -9.457 1.162 1.00 0.00 215 THR A N 22
ATOM 37930 C CA . THR A 1 99 ? -6.052 -9.935 1.544 1.00 0.00 215 THR A CA 22
ATOM 37931 C C . THR A 1 99 ? -5.758 -9.568 3.002 1.00 0.00 215 THR A C 22
ATOM 37932 O O . THR A 1 99 ? -5.854 -8.418 3.382 1.00 0.00 215 THR A O 22
ATOM 37943 N N . PRO A 1 100 ? -5.413 -10.565 3.773 1.00 0.00 216 PRO A N 22
ATOM 37944 C CA . PRO A 1 100 ? -5.105 -10.347 5.208 1.00 0.00 216 PRO A CA 22
ATOM 37945 C C . PRO A 1 100 ? -3.779 -9.596 5.371 1.00 0.00 216 PRO A C 22
ATOM 37946 O O . PRO A 1 100 ? -3.756 -8.433 5.725 1.00 0.00 216 PRO A O 22
ATOM 37957 N N . ASP A 1 101 ? -2.675 -10.245 5.121 1.00 0.00 217 ASP A N 22
ATOM 37958 C CA . ASP A 1 101 ? -1.360 -9.559 5.269 1.00 0.00 217 ASP A CA 22
ATOM 37959 C C . ASP A 1 101 ? -0.394 -10.003 4.167 1.00 0.00 217 ASP A C 22
ATOM 37960 O O . ASP A 1 101 ? -0.715 -10.827 3.333 1.00 0.00 217 ASP A O 22
ATOM 37969 N N . LEU A 1 102 ? 0.793 -9.462 4.171 1.00 0.00 218 LEU A N 22
ATOM 37970 C CA . LEU A 1 102 ? 1.804 -9.840 3.141 1.00 0.00 218 LEU A CA 22
ATOM 37971 C C . LEU A 1 102 ? 1.977 -11.362 3.116 1.00 0.00 218 LEU A C 22
ATOM 37972 O O . LEU A 1 102 ? 2.444 -11.929 2.149 1.00 0.00 218 LEU A O 22
ATOM 37988 N N . ASP A 1 103 ? 1.608 -12.025 4.176 1.00 0.00 219 ASP A N 22
ATOM 37989 C CA . ASP A 1 103 ? 1.755 -13.509 4.222 1.00 0.00 219 ASP A CA 22
ATOM 37990 C C . ASP A 1 103 ? 0.709 -14.185 3.330 1.00 0.00 219 ASP A C 22
ATOM 37991 O O . ASP A 1 103 ? 0.764 -15.376 3.091 1.00 0.00 219 ASP A O 22
ATOM 38000 N N . SER A 1 104 ? -0.248 -13.444 2.841 1.00 0.00 220 SER A N 22
ATOM 38001 C CA . SER A 1 104 ? -1.294 -14.062 1.974 1.00 0.00 220 SER A CA 22
ATOM 38002 C C . SER A 1 104 ? -1.139 -13.599 0.522 1.00 0.00 220 SER A C 22
ATOM 38003 O O . SER A 1 104 ? -1.636 -14.226 -0.392 1.00 0.00 220 SER A O 22
ATOM 38011 N N . LEU A 1 105 ? -0.458 -12.509 0.296 1.00 0.00 221 LEU A N 22
ATOM 38012 C CA . LEU A 1 105 ? -0.282 -12.022 -1.101 1.00 0.00 221 LEU A CA 22
ATOM 38013 C C . LEU A 1 105 ? 0.524 -13.046 -1.907 1.00 0.00 221 LEU A C 22
ATOM 38014 O O . LEU A 1 105 ? 1.121 -13.949 -1.356 1.00 0.00 221 LEU A O 22
ATOM 38030 N N . SER A 1 106 ? 0.542 -12.921 -3.207 1.00 0.00 222 SER A N 22
ATOM 38031 C CA . SER A 1 106 ? 1.307 -13.899 -4.035 1.00 0.00 222 SER A CA 22
ATOM 38032 C C . SER A 1 106 ? 2.382 -13.183 -4.855 1.00 0.00 222 SER A C 22
ATOM 38033 O O . SER A 1 106 ? 2.140 -12.152 -5.451 1.00 0.00 222 SER A O 22
ATOM 38041 N N . VAL A 1 107 ? 3.571 -13.724 -4.893 1.00 0.00 223 VAL A N 22
ATOM 38042 C CA . VAL A 1 107 ? 4.660 -13.075 -5.677 1.00 0.00 223 VAL A CA 22
ATOM 38043 C C . VAL A 1 107 ? 5.302 -14.094 -6.632 1.00 0.00 223 VAL A C 22
ATOM 38044 O O . VAL A 1 107 ? 5.616 -15.201 -6.239 1.00 0.00 223 VAL A O 22
ATOM 38057 N N . PRO A 1 108 ? 5.472 -13.683 -7.858 1.00 0.00 224 PRO A N 22
ATOM 38058 C CA . PRO A 1 108 ? 6.080 -14.565 -8.880 1.00 0.00 224 PRO A CA 22
ATOM 38059 C C . PRO A 1 108 ? 7.602 -14.614 -8.712 1.00 0.00 224 PRO A C 22
ATOM 38060 O O . PRO A 1 108 ? 8.344 -14.236 -9.598 1.00 0.00 224 PRO A O 22
ATOM 38071 N N . SER A 1 109 ? 8.075 -15.078 -7.588 1.00 0.00 225 SER A N 22
ATOM 38072 C CA . SER A 1 109 ? 9.550 -15.149 -7.375 1.00 0.00 225 SER A CA 22
ATOM 38073 C C . SER A 1 109 ? 9.921 -16.456 -6.670 1.00 0.00 225 SER A C 22
ATOM 38074 O O . SER A 1 109 ? 10.882 -16.450 -5.919 1.00 0.00 225 SER A O 22
ATOM 38083 N N . SER A 1 2 ? 7.595 7.234 22.510 1.00 0.00 118 SER A N 23
ATOM 38084 C CA . SER A 1 2 ? 7.364 7.481 21.059 1.00 0.00 118 SER A CA 23
ATOM 38085 C C . SER A 1 2 ? 5.925 7.120 20.682 1.00 0.00 118 SER A C 23
ATOM 38086 O O . SER A 1 2 ? 5.650 6.035 20.208 1.00 0.00 118 SER A O 23
ATOM 38096 N N . GLU A 1 3 ? 5.006 8.021 20.891 1.00 0.00 119 GLU A N 23
ATOM 38097 C CA . GLU A 1 3 ? 3.584 7.731 20.545 1.00 0.00 119 GLU A CA 23
ATOM 38098 C C . GLU A 1 3 ? 3.375 7.849 19.033 1.00 0.00 119 GLU A C 23
ATOM 38099 O O . GLU A 1 3 ? 3.316 8.934 18.490 1.00 0.00 119 GLU A O 23
ATOM 38111 N N . ARG A 1 4 ? 3.262 6.743 18.350 1.00 0.00 120 ARG A N 23
ATOM 38112 C CA . ARG A 1 4 ? 3.056 6.800 16.875 1.00 0.00 120 ARG A CA 23
ATOM 38113 C C . ARG A 1 4 ? 2.711 5.411 16.329 1.00 0.00 120 ARG A C 23
ATOM 38114 O O . ARG A 1 4 ? 2.479 4.478 17.072 1.00 0.00 120 ARG A O 23
ATOM 38135 N N . VAL A 1 5 ? 2.674 5.272 15.033 1.00 0.00 121 VAL A N 23
ATOM 38136 C CA . VAL A 1 5 ? 2.342 3.952 14.427 1.00 0.00 121 VAL A CA 23
ATOM 38137 C C . VAL A 1 5 ? 3.605 3.294 13.859 1.00 0.00 121 VAL A C 23
ATOM 38138 O O . VAL A 1 5 ? 4.171 3.750 12.885 1.00 0.00 121 VAL A O 23
ATOM 38151 N N . ASN A 1 6 ? 4.036 2.213 14.449 1.00 0.00 122 ASN A N 23
ATOM 38152 C CA . ASN A 1 6 ? 5.243 1.515 13.928 1.00 0.00 122 ASN A CA 23
ATOM 38153 C C . ASN A 1 6 ? 4.806 0.462 12.912 1.00 0.00 122 ASN A C 23
ATOM 38154 O O . ASN A 1 6 ? 4.323 -0.597 13.260 1.00 0.00 122 ASN A O 23
ATOM 38165 N N . TYR A 1 7 ? 4.950 0.765 11.658 1.00 0.00 123 TYR A N 23
ATOM 38166 C CA . TYR A 1 7 ? 4.524 -0.186 10.596 1.00 0.00 123 TYR A CA 23
ATOM 38167 C C . TYR A 1 7 ? 5.381 -1.455 10.602 1.00 0.00 123 TYR A C 23
ATOM 38168 O O . TYR A 1 7 ? 6.542 -1.440 10.958 1.00 0.00 123 TYR A O 23
ATOM 38186 N N . LYS A 1 8 ? 4.800 -2.553 10.203 1.00 0.00 124 LYS A N 23
ATOM 38187 C CA . LYS A 1 8 ? 5.548 -3.841 10.170 1.00 0.00 124 LYS A CA 23
ATOM 38188 C C . LYS A 1 8 ? 5.282 -4.555 8.843 1.00 0.00 124 LYS A C 23
ATOM 38189 O O . LYS A 1 8 ? 4.332 -4.243 8.152 1.00 0.00 124 LYS A O 23
ATOM 38208 N N . PRO A 1 9 ? 6.136 -5.487 8.525 1.00 0.00 125 PRO A N 23
ATOM 38209 C CA . PRO A 1 9 ? 5.989 -6.247 7.259 1.00 0.00 125 PRO A CA 23
ATOM 38210 C C . PRO A 1 9 ? 4.705 -7.080 7.282 1.00 0.00 125 PRO A C 23
ATOM 38211 O O . PRO A 1 9 ? 4.539 -7.962 8.102 1.00 0.00 125 PRO A O 23
ATOM 38222 N N . GLY A 1 10 ? 3.793 -6.799 6.391 1.00 0.00 126 GLY A N 23
ATOM 38223 C CA . GLY A 1 10 ? 2.515 -7.562 6.363 1.00 0.00 126 GLY A CA 23
ATOM 38224 C C . GLY A 1 10 ? 1.382 -6.677 6.892 1.00 0.00 126 GLY A C 23
ATOM 38225 O O . GLY A 1 10 ? 0.233 -7.069 6.910 1.00 0.00 126 GLY A O 23
ATOM 38229 N N . MET A 1 11 ? 1.696 -5.482 7.322 1.00 0.00 127 MET A N 23
ATOM 38230 C CA . MET A 1 11 ? 0.634 -4.572 7.846 1.00 0.00 127 MET A CA 23
ATOM 38231 C C . MET A 1 11 ? 0.043 -3.745 6.702 1.00 0.00 127 MET A C 23
ATOM 38232 O O . MET A 1 11 ? 0.748 -3.049 6.000 1.00 0.00 127 MET A O 23
ATOM 38246 N N . ARG A 1 12 ? -1.246 -3.813 6.505 1.00 0.00 128 ARG A N 23
ATOM 38247 C CA . ARG A 1 12 ? -1.861 -3.027 5.399 1.00 0.00 128 ARG A CA 23
ATOM 38248 C C . ARG A 1 12 ? -1.999 -1.556 5.802 1.00 0.00 128 ARG A C 23
ATOM 38249 O O . ARG A 1 12 ? -2.698 -1.211 6.737 1.00 0.00 128 ARG A O 23
ATOM 38270 N N . VAL A 1 13 ? -1.329 -0.688 5.097 1.00 0.00 129 VAL A N 23
ATOM 38271 C CA . VAL A 1 13 ? -1.404 0.763 5.422 1.00 0.00 129 VAL A CA 23
ATOM 38272 C C . VAL A 1 13 ? -1.832 1.564 4.191 1.00 0.00 129 VAL A C 23
ATOM 38273 O O . VAL A 1 13 ? -1.918 1.045 3.096 1.00 0.00 129 VAL A O 23
ATOM 38286 N N . LEU A 1 14 ? -2.087 2.829 4.367 1.00 0.00 130 LEU A N 23
ATOM 38287 C CA . LEU A 1 14 ? -2.497 3.682 3.221 1.00 0.00 130 LEU A CA 23
ATOM 38288 C C . LEU A 1 14 ? -1.318 4.577 2.831 1.00 0.00 130 LEU A C 23
ATOM 38289 O O . LEU A 1 14 ? -0.679 5.175 3.672 1.00 0.00 130 LEU A O 23
ATOM 38305 N N . THR A 1 15 ? -1.010 4.657 1.569 1.00 0.00 131 THR A N 23
ATOM 38306 C CA . THR A 1 15 ? 0.145 5.497 1.144 1.00 0.00 131 THR A CA 23
ATOM 38307 C C . THR A 1 15 ? -0.314 6.630 0.227 1.00 0.00 131 THR A C 23
ATOM 38308 O O . THR A 1 15 ? -0.719 6.405 -0.897 1.00 0.00 131 THR A O 23
ATOM 38319 N N . LYS A 1 16 ? -0.241 7.849 0.687 1.00 0.00 132 LYS A N 23
ATOM 38320 C CA . LYS A 1 16 ? -0.660 8.986 -0.185 1.00 0.00 132 LYS A CA 23
ATOM 38321 C C . LYS A 1 16 ? 0.465 9.310 -1.171 1.00 0.00 132 LYS A C 23
ATOM 38322 O O . LYS A 1 16 ? 1.626 9.321 -0.813 1.00 0.00 132 LYS A O 23
ATOM 38341 N N . MET A 1 17 ? 0.142 9.557 -2.413 1.00 0.00 133 MET A N 23
ATOM 38342 C CA . MET A 1 17 ? 1.216 9.856 -3.405 1.00 0.00 133 MET A CA 23
ATOM 38343 C C . MET A 1 17 ? 1.024 11.269 -3.969 1.00 0.00 133 MET A C 23
ATOM 38344 O O . MET A 1 17 ? -0.002 11.887 -3.773 1.00 0.00 133 MET A O 23
ATOM 38358 N N . SER A 1 18 ? 2.007 11.798 -4.651 1.00 0.00 134 SER A N 23
ATOM 38359 C CA . SER A 1 18 ? 1.870 13.182 -5.202 1.00 0.00 134 SER A CA 23
ATOM 38360 C C . SER A 1 18 ? 0.629 13.283 -6.093 1.00 0.00 134 SER A C 23
ATOM 38361 O O . SER A 1 18 ? 0.485 12.557 -7.056 1.00 0.00 134 SER A O 23
ATOM 38369 N N . GLY A 1 19 ? -0.272 14.178 -5.777 1.00 0.00 135 GLY A N 23
ATOM 38370 C CA . GLY A 1 19 ? -1.500 14.313 -6.610 1.00 0.00 135 GLY A CA 23
ATOM 38371 C C . GLY A 1 19 ? -2.303 13.019 -6.505 1.00 0.00 135 GLY A C 23
ATOM 38372 O O . GLY A 1 19 ? -3.176 12.746 -7.303 1.00 0.00 135 GLY A O 23
ATOM 38376 N N . PHE A 1 20 ? -1.985 12.204 -5.535 1.00 0.00 136 PHE A N 23
ATOM 38377 C CA . PHE A 1 20 ? -2.693 10.904 -5.381 1.00 0.00 136 PHE A CA 23
ATOM 38378 C C . PHE A 1 20 ? -3.183 10.685 -3.946 1.00 0.00 136 PHE A C 23
ATOM 38379 O O . PHE A 1 20 ? -2.468 10.935 -2.994 1.00 0.00 136 PHE A O 23
ATOM 38396 N N . PRO A 1 21 ? -4.390 10.194 -3.857 1.00 0.00 137 PRO A N 23
ATOM 38397 C CA . PRO A 1 21 ? -5.017 9.899 -2.542 1.00 0.00 137 PRO A CA 23
ATOM 38398 C C . PRO A 1 21 ? -4.329 8.705 -1.871 1.00 0.00 137 PRO A C 23
ATOM 38399 O O . PRO A 1 21 ? -3.709 7.888 -2.522 1.00 0.00 137 PRO A O 23
ATOM 38410 N N . TRP A 1 22 ? -4.439 8.598 -0.575 1.00 0.00 138 TRP A N 23
ATOM 38411 C CA . TRP A 1 22 ? -3.794 7.456 0.133 1.00 0.00 138 TRP A CA 23
ATOM 38412 C C . TRP A 1 22 ? -4.205 6.146 -0.540 1.00 0.00 138 TRP A C 23
ATOM 38413 O O . TRP A 1 22 ? -5.376 5.860 -0.697 1.00 0.00 138 TRP A O 23
ATOM 38434 N N . TRP A 1 23 ? -3.257 5.349 -0.950 1.00 0.00 139 TRP A N 23
ATOM 38435 C CA . TRP A 1 23 ? -3.610 4.067 -1.622 1.00 0.00 139 TRP A CA 23
ATOM 38436 C C . TRP A 1 23 ? -3.451 2.892 -0.666 1.00 0.00 139 TRP A C 23
ATOM 38437 O O . TRP A 1 23 ? -2.531 2.854 0.126 1.00 0.00 139 TRP A O 23
ATOM 38458 N N . PRO A 1 24 ? -4.347 1.955 -0.789 1.00 0.00 140 PRO A N 23
ATOM 38459 C CA . PRO A 1 24 ? -4.295 0.744 0.059 1.00 0.00 140 PRO A CA 23
ATOM 38460 C C . PRO A 1 24 ? -3.053 -0.073 -0.298 1.00 0.00 140 PRO A C 23
ATOM 38461 O O . PRO A 1 24 ? -3.005 -0.750 -1.307 1.00 0.00 140 PRO A O 23
ATOM 38472 N N . SER A 1 25 ? -2.043 0.003 0.521 1.00 0.00 141 SER A N 23
ATOM 38473 C CA . SER A 1 25 ? -0.795 -0.756 0.241 1.00 0.00 141 SER A CA 23
ATOM 38474 C C . SER A 1 25 ? -0.260 -1.352 1.542 1.00 0.00 141 SER A C 23
ATOM 38475 O O . SER A 1 25 ? -0.476 -0.818 2.608 1.00 0.00 141 SER A O 23
ATOM 38483 N N . MET A 1 26 ? 0.433 -2.451 1.467 1.00 0.00 142 MET A N 23
ATOM 38484 C CA . MET A 1 26 ? 0.971 -3.078 2.709 1.00 0.00 142 MET A CA 23
ATOM 38485 C C . MET A 1 26 ? 2.482 -2.860 2.805 1.00 0.00 142 MET A C 23
ATOM 38486 O O . MET A 1 26 ? 3.187 -2.888 1.816 1.00 0.00 142 MET A O 23
ATOM 38500 N N . VAL A 1 27 ? 2.986 -2.652 3.990 1.00 0.00 143 VAL A N 23
ATOM 38501 C CA . VAL A 1 27 ? 4.453 -2.442 4.146 1.00 0.00 143 VAL A CA 23
ATOM 38502 C C . VAL A 1 27 ? 5.189 -3.769 3.940 1.00 0.00 143 VAL A C 23
ATOM 38503 O O . VAL A 1 27 ? 5.133 -4.655 4.767 1.00 0.00 143 VAL A O 23
ATOM 38516 N N . VAL A 1 28 ? 5.876 -3.911 2.840 1.00 0.00 144 VAL A N 23
ATOM 38517 C CA . VAL A 1 28 ? 6.617 -5.177 2.571 1.00 0.00 144 VAL A CA 23
ATOM 38518 C C . VAL A 1 28 ? 8.125 -4.940 2.692 1.00 0.00 144 VAL A C 23
ATOM 38519 O O . VAL A 1 28 ? 8.567 -3.912 3.167 1.00 0.00 144 VAL A O 23
ATOM 38532 N N . THR A 1 29 ? 8.917 -5.883 2.260 1.00 0.00 145 THR A N 23
ATOM 38533 C CA . THR A 1 29 ? 10.396 -5.712 2.343 1.00 0.00 145 THR A CA 23
ATOM 38534 C C . THR A 1 29 ? 11.019 -5.878 0.954 1.00 0.00 145 THR A C 23
ATOM 38535 O O . THR A 1 29 ? 10.458 -6.513 0.084 1.00 0.00 145 THR A O 23
ATOM 38546 N N . GLU A 1 30 ? 12.173 -5.310 0.735 1.00 0.00 146 GLU A N 23
ATOM 38547 C CA . GLU A 1 30 ? 12.824 -5.435 -0.603 1.00 0.00 146 GLU A CA 23
ATOM 38548 C C . GLU A 1 30 ? 12.857 -6.902 -1.042 1.00 0.00 146 GLU A C 23
ATOM 38549 O O . GLU A 1 30 ? 12.954 -7.206 -2.215 1.00 0.00 146 GLU A O 23
ATOM 38561 N N . SER A 1 31 ? 12.781 -7.813 -0.111 1.00 0.00 147 SER A N 23
ATOM 38562 C CA . SER A 1 31 ? 12.811 -9.258 -0.480 1.00 0.00 147 SER A CA 23
ATOM 38563 C C . SER A 1 31 ? 11.444 -9.703 -1.008 1.00 0.00 147 SER A C 23
ATOM 38564 O O . SER A 1 31 ? 11.284 -10.806 -1.490 1.00 0.00 147 SER A O 23
ATOM 38572 N N . LYS A 1 32 ? 10.458 -8.853 -0.920 1.00 0.00 148 LYS A N 23
ATOM 38573 C CA . LYS A 1 32 ? 9.103 -9.229 -1.415 1.00 0.00 148 LYS A CA 23
ATOM 38574 C C . LYS A 1 32 ? 8.794 -8.491 -2.718 1.00 0.00 148 LYS A C 23
ATOM 38575 O O . LYS A 1 32 ? 8.095 -8.991 -3.578 1.00 0.00 148 LYS A O 23
ATOM 38594 N N . MET A 1 33 ? 9.307 -7.302 -2.869 1.00 0.00 149 MET A N 23
ATOM 38595 C CA . MET A 1 33 ? 9.041 -6.529 -4.116 1.00 0.00 149 MET A CA 23
ATOM 38596 C C . MET A 1 33 ? 9.992 -6.984 -5.226 1.00 0.00 149 MET A C 23
ATOM 38597 O O . MET A 1 33 ? 11.197 -6.899 -5.096 1.00 0.00 149 MET A O 23
ATOM 38611 N N . THR A 1 34 ? 9.461 -7.465 -6.316 1.00 0.00 150 THR A N 23
ATOM 38612 C CA . THR A 1 34 ? 10.338 -7.924 -7.431 1.00 0.00 150 THR A CA 23
ATOM 38613 C C . THR A 1 34 ? 11.293 -6.803 -7.845 1.00 0.00 150 THR A C 23
ATOM 38614 O O . THR A 1 34 ? 11.412 -5.797 -7.175 1.00 0.00 150 THR A O 23
ATOM 38625 N N . SER A 1 35 ? 11.972 -6.969 -8.946 1.00 0.00 151 SER A N 23
ATOM 38626 C CA . SER A 1 35 ? 12.918 -5.911 -9.404 1.00 0.00 151 SER A CA 23
ATOM 38627 C C . SER A 1 35 ? 12.143 -4.670 -9.850 1.00 0.00 151 SER A C 23
ATOM 38628 O O . SER A 1 35 ? 12.641 -3.563 -9.798 1.00 0.00 151 SER A O 23
ATOM 38636 N N . VAL A 1 36 ? 10.926 -4.844 -10.287 1.00 0.00 152 VAL A N 23
ATOM 38637 C CA . VAL A 1 36 ? 10.121 -3.672 -10.735 1.00 0.00 152 VAL A CA 23
ATOM 38638 C C . VAL A 1 36 ? 10.048 -2.626 -9.620 1.00 0.00 152 VAL A C 23
ATOM 38639 O O . VAL A 1 36 ? 10.205 -1.445 -9.855 1.00 0.00 152 VAL A O 23
ATOM 38652 N N . ALA A 1 37 ? 9.815 -3.050 -8.408 1.00 0.00 153 ALA A N 23
ATOM 38653 C CA . ALA A 1 37 ? 9.738 -2.076 -7.283 1.00 0.00 153 ALA A CA 23
ATOM 38654 C C . ALA A 1 37 ? 11.135 -1.551 -6.946 1.00 0.00 153 ALA A C 23
ATOM 38655 O O . ALA A 1 37 ? 11.327 -0.375 -6.705 1.00 0.00 153 ALA A O 23
ATOM 38662 N N . ARG A 1 38 ? 12.114 -2.414 -6.931 1.00 0.00 154 ARG A N 23
ATOM 38663 C CA . ARG A 1 38 ? 13.498 -1.964 -6.613 1.00 0.00 154 ARG A CA 23
ATOM 38664 C C . ARG A 1 38 ? 13.879 -0.774 -7.496 1.00 0.00 154 ARG A C 23
ATOM 38665 O O . ARG A 1 38 ? 14.621 0.098 -7.093 1.00 0.00 154 ARG A O 23
ATOM 38686 N N . LYS A 1 39 ? 13.369 -0.730 -8.697 1.00 0.00 155 LYS A N 23
ATOM 38687 C CA . LYS A 1 39 ? 13.696 0.408 -9.603 1.00 0.00 155 LYS A CA 23
ATOM 38688 C C . LYS A 1 39 ? 12.989 1.677 -9.122 1.00 0.00 155 LYS A C 23
ATOM 38689 O O . LYS A 1 39 ? 13.350 2.779 -9.483 1.00 0.00 155 LYS A O 23
ATOM 38708 N N . SER A 1 40 ? 11.981 1.527 -8.305 1.00 0.00 156 SER A N 23
ATOM 38709 C CA . SER A 1 40 ? 11.248 2.722 -7.797 1.00 0.00 156 SER A CA 23
ATOM 38710 C C . SER A 1 40 ? 11.830 3.166 -6.453 1.00 0.00 156 SER A C 23
ATOM 38711 O O . SER A 1 40 ? 11.364 4.110 -5.847 1.00 0.00 156 SER A O 23
ATOM 38719 N N . LYS A 1 41 ? 12.845 2.493 -5.983 1.00 0.00 157 LYS A N 23
ATOM 38720 C CA . LYS A 1 41 ? 13.453 2.879 -4.679 1.00 0.00 157 LYS A CA 23
ATOM 38721 C C . LYS A 1 41 ? 13.741 4.384 -4.662 1.00 0.00 157 LYS A C 23
ATOM 38722 O O . LYS A 1 41 ? 14.034 4.972 -5.684 1.00 0.00 157 LYS A O 23
ATOM 38741 N N . PRO A 1 42 ? 13.632 4.956 -3.495 1.00 0.00 158 PRO A N 23
ATOM 38742 C CA . PRO A 1 42 ? 13.862 6.404 -3.326 1.00 0.00 158 PRO A CA 23
ATOM 38743 C C . PRO A 1 42 ? 15.345 6.699 -3.090 1.00 0.00 158 PRO A C 23
ATOM 38744 O O . PRO A 1 42 ? 16.035 5.961 -2.414 1.00 0.00 158 PRO A O 23
ATOM 38755 N N . LYS A 1 43 ? 15.834 7.779 -3.632 1.00 0.00 159 LYS A N 23
ATOM 38756 C CA . LYS A 1 43 ? 17.266 8.133 -3.430 1.00 0.00 159 LYS A CA 23
ATOM 38757 C C . LYS A 1 43 ? 17.369 9.327 -2.477 1.00 0.00 159 LYS A C 23
ATOM 38758 O O . LYS A 1 43 ? 18.413 9.930 -2.328 1.00 0.00 159 LYS A O 23
ATOM 38777 N N . ARG A 1 44 ? 16.286 9.670 -1.831 1.00 0.00 160 ARG A N 23
ATOM 38778 C CA . ARG A 1 44 ? 16.310 10.825 -0.887 1.00 0.00 160 ARG A CA 23
ATOM 38779 C C . ARG A 1 44 ? 16.808 10.365 0.483 1.00 0.00 160 ARG A C 23
ATOM 38780 O O . ARG A 1 44 ? 17.012 9.191 0.720 1.00 0.00 160 ARG A O 23
ATOM 38801 N N . ALA A 1 45 ? 16.994 11.281 1.393 1.00 0.00 161 ALA A N 23
ATOM 38802 C CA . ALA A 1 45 ? 17.464 10.893 2.752 1.00 0.00 161 ALA A CA 23
ATOM 38803 C C . ALA A 1 45 ? 16.275 10.423 3.592 1.00 0.00 161 ALA A C 23
ATOM 38804 O O . ALA A 1 45 ? 15.175 10.919 3.456 1.00 0.00 161 ALA A O 23
ATOM 38811 N N . GLY A 1 46 ? 16.482 9.469 4.455 1.00 0.00 162 GLY A N 23
ATOM 38812 C CA . GLY A 1 46 ? 15.354 8.974 5.291 1.00 0.00 162 GLY A CA 23
ATOM 38813 C C . GLY A 1 46 ? 15.096 7.503 4.967 1.00 0.00 162 GLY A C 23
ATOM 38814 O O . GLY A 1 46 ? 15.413 7.029 3.895 1.00 0.00 162 GLY A O 23
ATOM 38818 N N . THR A 1 47 ? 14.518 6.776 5.882 1.00 0.00 163 THR A N 23
ATOM 38819 C CA . THR A 1 47 ? 14.238 5.337 5.618 1.00 0.00 163 THR A CA 23
ATOM 38820 C C . THR A 1 47 ? 12.857 5.184 4.979 1.00 0.00 163 THR A C 23
ATOM 38821 O O . THR A 1 47 ? 11.841 5.368 5.619 1.00 0.00 163 THR A O 23
ATOM 38832 N N . PHE A 1 48 ? 12.813 4.855 3.718 1.00 0.00 164 PHE A N 23
ATOM 38833 C CA . PHE A 1 48 ? 11.499 4.698 3.033 1.00 0.00 164 PHE A CA 23
ATOM 38834 C C . PHE A 1 48 ? 10.994 3.262 3.174 1.00 0.00 164 PHE A C 23
ATOM 38835 O O . PHE A 1 48 ? 11.759 2.318 3.167 1.00 0.00 164 PHE A O 23
ATOM 38852 N N . TYR A 1 49 ? 9.709 3.090 3.304 1.00 0.00 165 TYR A N 23
ATOM 38853 C CA . TYR A 1 49 ? 9.151 1.720 3.448 1.00 0.00 165 TYR A CA 23
ATOM 38854 C C . TYR A 1 49 ? 8.630 1.208 2.107 1.00 0.00 165 TYR A C 23
ATOM 38855 O O . TYR A 1 49 ? 7.760 1.814 1.513 1.00 0.00 165 TYR A O 23
ATOM 38873 N N . PRO A 1 50 ? 9.145 0.088 1.689 1.00 0.00 166 PRO A N 23
ATOM 38874 C CA . PRO A 1 50 ? 8.673 -0.515 0.428 1.00 0.00 166 PRO A CA 23
ATOM 38875 C C . PRO A 1 50 ? 7.311 -1.155 0.693 1.00 0.00 166 PRO A C 23
ATOM 38876 O O . PRO A 1 50 ? 7.190 -2.038 1.515 1.00 0.00 166 PRO A O 23
ATOM 38887 N N . VAL A 1 51 ? 6.283 -0.717 0.027 1.00 0.00 167 VAL A N 23
ATOM 38888 C CA . VAL A 1 51 ? 4.941 -1.314 0.284 1.00 0.00 167 VAL A CA 23
ATOM 38889 C C . VAL A 1 51 ? 4.378 -1.928 -0.988 1.00 0.00 167 VAL A C 23
ATOM 38890 O O . VAL A 1 51 ? 4.814 -1.626 -2.078 1.00 0.00 167 VAL A O 23
ATOM 38903 N N . ILE A 1 52 ? 3.381 -2.750 -0.859 1.00 0.00 168 ILE A N 23
ATOM 38904 C CA . ILE A 1 52 ? 2.760 -3.335 -2.069 1.00 0.00 168 ILE A CA 23
ATOM 38905 C C . ILE A 1 52 ? 1.440 -2.608 -2.296 1.00 0.00 168 ILE A C 23
ATOM 38906 O O . ILE A 1 52 ? 0.625 -2.494 -1.404 1.00 0.00 168 ILE A O 23
ATOM 38922 N N . PHE A 1 53 ? 1.235 -2.087 -3.466 1.00 0.00 169 PHE A N 23
ATOM 38923 C CA . PHE A 1 53 ? -0.019 -1.336 -3.730 1.00 0.00 169 PHE A CA 23
ATOM 38924 C C . PHE A 1 53 ? -1.086 -2.256 -4.314 1.00 0.00 169 PHE A C 23
ATOM 38925 O O . PHE A 1 53 ? -0.802 -3.143 -5.092 1.00 0.00 169 PHE A O 23
ATOM 38942 N N . PHE A 1 54 ? -2.317 -2.041 -3.953 1.00 0.00 170 PHE A N 23
ATOM 38943 C CA . PHE A 1 54 ? -3.406 -2.893 -4.499 1.00 0.00 170 PHE A CA 23
ATOM 38944 C C . PHE A 1 54 ? -4.102 -2.139 -5.643 1.00 0.00 170 PHE A C 23
ATOM 38945 O O . PHE A 1 54 ? -3.980 -0.930 -5.749 1.00 0.00 170 PHE A O 23
ATOM 38962 N N . PRO A 1 55 ? -4.814 -2.869 -6.465 1.00 0.00 171 PRO A N 23
ATOM 38963 C CA . PRO A 1 55 ? -4.944 -4.334 -6.310 1.00 0.00 171 PRO A CA 23
ATOM 38964 C C . PRO A 1 55 ? -3.874 -5.070 -7.125 1.00 0.00 171 PRO A C 23
ATOM 38965 O O . PRO A 1 55 ? -3.751 -6.276 -7.054 1.00 0.00 171 PRO A O 23
ATOM 38976 N N . ASN A 1 56 ? -3.115 -4.360 -7.915 1.00 0.00 172 ASN A N 23
ATOM 38977 C CA . ASN A 1 56 ? -2.074 -5.032 -8.751 1.00 0.00 172 ASN A CA 23
ATOM 38978 C C . ASN A 1 56 ? -0.787 -5.264 -7.951 1.00 0.00 172 ASN A C 23
ATOM 38979 O O . ASN A 1 56 ? 0.302 -5.197 -8.485 1.00 0.00 172 ASN A O 23
ATOM 38990 N N . LYS A 1 57 ? -0.909 -5.548 -6.680 1.00 0.00 173 LYS A N 23
ATOM 38991 C CA . LYS A 1 57 ? 0.296 -5.798 -5.831 1.00 0.00 173 LYS A CA 23
ATOM 38992 C C . LYS A 1 57 ? 1.464 -4.899 -6.243 1.00 0.00 173 LYS A C 23
ATOM 38993 O O . LYS A 1 57 ? 2.613 -5.257 -6.082 1.00 0.00 173 LYS A O 23
ATOM 39012 N N . GLU A 1 58 ? 1.190 -3.734 -6.765 1.00 0.00 174 GLU A N 23
ATOM 39013 C CA . GLU A 1 58 ? 2.303 -2.833 -7.170 1.00 0.00 174 GLU A CA 23
ATOM 39014 C C . GLU A 1 58 ? 3.274 -2.671 -6.002 1.00 0.00 174 GLU A C 23
ATOM 39015 O O . GLU A 1 58 ? 3.104 -3.273 -4.962 1.00 0.00 174 GLU A O 23
ATOM 39027 N N . TYR A 1 59 ? 4.285 -1.866 -6.151 1.00 0.00 175 TYR A N 23
ATOM 39028 C CA . TYR A 1 59 ? 5.245 -1.679 -5.034 1.00 0.00 175 TYR A CA 23
ATOM 39029 C C . TYR A 1 59 ? 5.716 -0.222 -4.998 1.00 0.00 175 TYR A C 23
ATOM 39030 O O . TYR A 1 59 ? 6.141 0.326 -5.995 1.00 0.00 175 TYR A O 23
ATOM 39048 N N . LEU A 1 60 ? 5.621 0.418 -3.861 1.00 0.00 176 LEU A N 23
ATOM 39049 C CA . LEU A 1 60 ? 6.042 1.849 -3.777 1.00 0.00 176 LEU A CA 23
ATOM 39050 C C . LEU A 1 60 ? 6.930 2.094 -2.558 1.00 0.00 176 LEU A C 23
ATOM 39051 O O . LEU A 1 60 ? 6.760 1.494 -1.517 1.00 0.00 176 LEU A O 23
ATOM 39067 N N . TRP A 1 61 ? 7.858 2.999 -2.678 1.00 0.00 177 TRP A N 23
ATOM 39068 C CA . TRP A 1 61 ? 8.747 3.327 -1.535 1.00 0.00 177 TRP A CA 23
ATOM 39069 C C . TRP A 1 61 ? 8.273 4.635 -0.897 1.00 0.00 177 TRP A C 23
ATOM 39070 O O . TRP A 1 61 ? 8.511 5.709 -1.411 1.00 0.00 177 TRP A O 23
ATOM 39091 N N . THR A 1 62 ? 7.587 4.553 0.207 1.00 0.00 178 THR A N 23
ATOM 39092 C CA . THR A 1 62 ? 7.080 5.790 0.862 1.00 0.00 178 THR A CA 23
ATOM 39093 C C . THR A 1 62 ? 7.559 5.861 2.314 1.00 0.00 178 THR A C 23
ATOM 39094 O O . THR A 1 62 ? 7.677 4.859 2.989 1.00 0.00 178 THR A O 23
ATOM 39105 N N . GLY A 1 63 ? 7.837 7.040 2.799 1.00 0.00 179 GLY A N 23
ATOM 39106 C CA . GLY A 1 63 ? 8.307 7.175 4.206 1.00 0.00 179 GLY A CA 23
ATOM 39107 C C . GLY A 1 63 ? 7.116 7.043 5.157 1.00 0.00 179 GLY A C 23
ATOM 39108 O O . GLY A 1 63 ? 5.973 7.143 4.754 1.00 0.00 179 GLY A O 23
ATOM 39112 N N . SER A 1 64 ? 7.373 6.820 6.417 1.00 0.00 180 SER A N 23
ATOM 39113 C CA . SER A 1 64 ? 6.257 6.680 7.396 1.00 0.00 180 SER A CA 23
ATOM 39114 C C . SER A 1 64 ? 5.378 7.938 7.388 1.00 0.00 180 SER A C 23
ATOM 39115 O O . SER A 1 64 ? 4.208 7.894 7.716 1.00 0.00 180 SER A O 23
ATOM 39123 N N . ASP A 1 65 ? 5.938 9.061 7.026 1.00 0.00 181 ASP A N 23
ATOM 39124 C CA . ASP A 1 65 ? 5.148 10.332 7.009 1.00 0.00 181 ASP A CA 23
ATOM 39125 C C . ASP A 1 65 ? 3.894 10.195 6.137 1.00 0.00 181 ASP A C 23
ATOM 39126 O O . ASP A 1 65 ? 2.786 10.400 6.594 1.00 0.00 181 ASP A O 23
ATOM 39135 N N . SER A 1 66 ? 4.055 9.854 4.887 1.00 0.00 182 SER A N 23
ATOM 39136 C CA . SER A 1 66 ? 2.866 9.713 3.992 1.00 0.00 182 SER A CA 23
ATOM 39137 C C . SER A 1 66 ? 2.229 8.332 4.173 1.00 0.00 182 SER A C 23
ATOM 39138 O O . SER A 1 66 ? 1.364 7.926 3.409 1.00 0.00 182 SER A O 23
ATOM 39146 N N . LEU A 1 67 ? 2.656 7.611 5.179 1.00 0.00 183 LEU A N 23
ATOM 39147 C CA . LEU A 1 67 ? 2.094 6.256 5.430 1.00 0.00 183 LEU A CA 23
ATOM 39148 C C . LEU A 1 67 ? 1.170 6.279 6.652 1.00 0.00 183 LEU A C 23
ATOM 39149 O O . LEU A 1 67 ? 1.499 6.828 7.684 1.00 0.00 183 LEU A O 23
ATOM 39165 N N . THR A 1 68 ? 0.021 5.675 6.540 1.00 0.00 184 THR A N 23
ATOM 39166 C CA . THR A 1 68 ? -0.933 5.639 7.687 1.00 0.00 184 THR A CA 23
ATOM 39167 C C . THR A 1 68 ? -1.478 4.214 7.835 1.00 0.00 184 THR A C 23
ATOM 39168 O O . THR A 1 68 ? -1.490 3.465 6.885 1.00 0.00 184 THR A O 23
ATOM 39179 N N . PRO A 1 69 ? -1.899 3.870 9.020 1.00 0.00 185 PRO A N 23
ATOM 39180 C CA . PRO A 1 69 ? -2.428 2.504 9.257 1.00 0.00 185 PRO A CA 23
ATOM 39181 C C . PRO A 1 69 ? -3.804 2.329 8.604 1.00 0.00 185 PRO A C 23
ATOM 39182 O O . PRO A 1 69 ? -4.714 3.103 8.825 1.00 0.00 185 PRO A O 23
ATOM 39193 N N . LEU A 1 70 ? -3.961 1.304 7.805 1.00 0.00 186 LEU A N 23
ATOM 39194 C CA . LEU A 1 70 ? -5.275 1.065 7.143 1.00 0.00 186 LEU A CA 23
ATOM 39195 C C . LEU A 1 70 ? -5.960 -0.134 7.807 1.00 0.00 186 LEU A C 23
ATOM 39196 O O . LEU A 1 70 ? -5.578 -1.269 7.606 1.00 0.00 186 LEU A O 23
ATOM 39212 N N . THR A 1 71 ? -6.960 0.109 8.610 1.00 0.00 187 THR A N 23
ATOM 39213 C CA . THR A 1 71 ? -7.657 -1.018 9.298 1.00 0.00 187 THR A CA 23
ATOM 39214 C C . THR A 1 71 ? -8.671 -1.676 8.360 1.00 0.00 187 THR A C 23
ATOM 39215 O O . THR A 1 71 ? -9.081 -1.100 7.371 1.00 0.00 187 THR A O 23
ATOM 39226 N N . SER A 1 72 ? -9.088 -2.875 8.667 1.00 0.00 188 SER A N 23
ATOM 39227 C CA . SER A 1 72 ? -10.083 -3.561 7.796 1.00 0.00 188 SER A CA 23
ATOM 39228 C C . SER A 1 72 ? -11.381 -2.754 7.767 1.00 0.00 188 SER A C 23
ATOM 39229 O O . SER A 1 72 ? -12.026 -2.630 6.744 1.00 0.00 188 SER A O 23
ATOM 39237 N N . GLU A 1 73 ? -11.760 -2.192 8.881 1.00 0.00 189 GLU A N 23
ATOM 39238 C CA . GLU A 1 73 ? -13.008 -1.379 8.916 1.00 0.00 189 GLU A CA 23
ATOM 39239 C C . GLU A 1 73 ? -12.870 -0.198 7.957 1.00 0.00 189 GLU A C 23
ATOM 39240 O O . GLU A 1 73 ? -13.707 0.028 7.105 1.00 0.00 189 GLU A O 23
ATOM 39252 N N . ALA A 1 74 ? -11.809 0.549 8.081 1.00 0.00 190 ALA A N 23
ATOM 39253 C CA . ALA A 1 74 ? -11.606 1.704 7.165 1.00 0.00 190 ALA A CA 23
ATOM 39254 C C . ALA A 1 74 ? -11.690 1.218 5.719 1.00 0.00 190 ALA A C 23
ATOM 39255 O O . ALA A 1 74 ? -12.356 1.806 4.888 1.00 0.00 190 ALA A O 23
ATOM 39262 N N . ILE A 1 75 ? -11.027 0.136 5.419 1.00 0.00 191 ILE A N 23
ATOM 39263 C CA . ILE A 1 75 ? -11.073 -0.407 4.033 1.00 0.00 191 ILE A CA 23
ATOM 39264 C C . ILE A 1 75 ? -12.529 -0.615 3.615 1.00 0.00 191 ILE A C 23
ATOM 39265 O O . ILE A 1 75 ? -12.959 -0.152 2.577 1.00 0.00 191 ILE A O 23
ATOM 39281 N N . SER A 1 76 ? -13.295 -1.297 4.424 1.00 0.00 192 SER A N 23
ATOM 39282 C CA . SER A 1 76 ? -14.726 -1.521 4.078 1.00 0.00 192 SER A CA 23
ATOM 39283 C C . SER A 1 76 ? -15.433 -0.173 3.942 1.00 0.00 192 SER A C 23
ATOM 39284 O O . SER A 1 76 ? -16.248 0.027 3.063 1.00 0.00 192 SER A O 23
ATOM 39292 N N . GLN A 1 77 ? -15.114 0.759 4.799 1.00 0.00 193 GLN A N 23
ATOM 39293 C CA . GLN A 1 77 ? -15.756 2.100 4.705 1.00 0.00 193 GLN A CA 23
ATOM 39294 C C . GLN A 1 77 ? -15.547 2.653 3.299 1.00 0.00 193 GLN A C 23
ATOM 39295 O O . GLN A 1 77 ? -16.435 3.238 2.711 1.00 0.00 193 GLN A O 23
ATOM 39309 N N . PHE A 1 78 ? -14.384 2.453 2.743 1.00 0.00 194 PHE A N 23
ATOM 39310 C CA . PHE A 1 78 ? -14.135 2.950 1.364 1.00 0.00 194 PHE A CA 23
ATOM 39311 C C . PHE A 1 78 ? -14.973 2.135 0.377 1.00 0.00 194 PHE A C 23
ATOM 39312 O O . PHE A 1 78 ? -15.597 2.670 -0.518 1.00 0.00 194 PHE A O 23
ATOM 39329 N N . LEU A 1 79 ? -14.998 0.839 0.538 1.00 0.00 195 LEU A N 23
ATOM 39330 C CA . LEU A 1 79 ? -15.804 -0.003 -0.388 1.00 0.00 195 LEU A CA 23
ATOM 39331 C C . LEU A 1 79 ? -17.221 0.561 -0.458 1.00 0.00 195 LEU A C 23
ATOM 39332 O O . LEU A 1 79 ? -17.770 0.761 -1.524 1.00 0.00 195 LEU A O 23
ATOM 39348 N N . GLU A 1 80 ? -17.810 0.852 0.671 1.00 0.00 196 GLU A N 23
ATOM 39349 C CA . GLU A 1 80 ? -19.177 1.437 0.654 1.00 0.00 196 GLU A CA 23
ATOM 39350 C C . GLU A 1 80 ? -19.108 2.778 -0.085 1.00 0.00 196 GLU A C 23
ATOM 39351 O O . GLU A 1 80 ? -19.940 3.092 -0.912 1.00 0.00 196 GLU A O 23
ATOM 39363 N N . LYS A 1 81 ? -18.090 3.547 0.190 1.00 0.00 197 LYS A N 23
ATOM 39364 C CA . LYS A 1 81 ? -17.920 4.850 -0.513 1.00 0.00 197 LYS A CA 23
ATOM 39365 C C . LYS A 1 81 ? -16.437 5.066 -0.835 1.00 0.00 197 LYS A C 23
ATOM 39366 O O . LYS A 1 81 ? -15.639 5.308 0.048 1.00 0.00 197 LYS A O 23
ATOM 39385 N N . PRO A 1 82 ? -16.119 4.967 -2.096 1.00 0.00 198 PRO A N 23
ATOM 39386 C CA . PRO A 1 82 ? -14.731 5.148 -2.560 1.00 0.00 198 PRO A CA 23
ATOM 39387 C C . PRO A 1 82 ? -14.477 6.605 -2.958 1.00 0.00 198 PRO A C 23
ATOM 39388 O O . PRO A 1 82 ? -15.344 7.270 -3.487 1.00 0.00 198 PRO A O 23
ATOM 39399 N N . LYS A 1 83 ? -13.296 7.111 -2.707 1.00 0.00 199 LYS A N 23
ATOM 39400 C CA . LYS A 1 83 ? -13.008 8.526 -3.076 1.00 0.00 199 LYS A CA 23
ATOM 39401 C C . LYS A 1 83 ? -11.494 8.742 -3.231 1.00 0.00 199 LYS A C 23
ATOM 39402 O O . LYS A 1 83 ? -10.732 8.367 -2.362 1.00 0.00 199 LYS A O 23
ATOM 39421 N N . PRO A 1 84 ? -11.097 9.345 -4.329 1.00 0.00 200 PRO A N 23
ATOM 39422 C CA . PRO A 1 84 ? -12.059 9.790 -5.372 1.00 0.00 200 PRO A CA 23
ATOM 39423 C C . PRO A 1 84 ? -12.589 8.574 -6.134 1.00 0.00 200 PRO A C 23
ATOM 39424 O O . PRO A 1 84 ? -12.404 7.448 -5.719 1.00 0.00 200 PRO A O 23
ATOM 39435 N N . LYS A 1 85 ? -13.242 8.781 -7.244 1.00 0.00 201 LYS A N 23
ATOM 39436 C CA . LYS A 1 85 ? -13.765 7.612 -8.005 1.00 0.00 201 LYS A CA 23
ATOM 39437 C C . LYS A 1 85 ? -12.713 7.119 -9.001 1.00 0.00 201 LYS A C 23
ATOM 39438 O O . LYS A 1 85 ? -12.734 7.459 -10.167 1.00 0.00 201 LYS A O 23
ATOM 39457 N N . THR A 1 86 ? -11.806 6.297 -8.548 1.00 0.00 202 THR A N 23
ATOM 39458 C CA . THR A 1 86 ? -10.761 5.747 -9.463 1.00 0.00 202 THR A CA 23
ATOM 39459 C C . THR A 1 86 ? -10.922 4.230 -9.559 1.00 0.00 202 THR A C 23
ATOM 39460 O O . THR A 1 86 ? -10.964 3.538 -8.563 1.00 0.00 202 THR A O 23
ATOM 39471 N N . ALA A 1 87 ? -11.027 3.708 -10.745 1.00 0.00 203 ALA A N 23
ATOM 39472 C CA . ALA A 1 87 ? -11.204 2.236 -10.894 1.00 0.00 203 ALA A CA 23
ATOM 39473 C C . ALA A 1 87 ? -10.032 1.472 -10.268 1.00 0.00 203 ALA A C 23
ATOM 39474 O O . ALA A 1 87 ? -10.208 0.416 -9.693 1.00 0.00 203 ALA A O 23
ATOM 39481 N N . SER A 1 88 ? -8.838 1.983 -10.384 1.00 0.00 204 SER A N 23
ATOM 39482 C CA . SER A 1 88 ? -7.667 1.262 -9.805 1.00 0.00 204 SER A CA 23
ATOM 39483 C C . SER A 1 88 ? -7.704 1.286 -8.276 1.00 0.00 204 SER A C 23
ATOM 39484 O O . SER A 1 88 ? -7.520 0.272 -7.633 1.00 0.00 204 SER A O 23
ATOM 39492 N N . LEU A 1 89 ? -7.939 2.422 -7.681 1.00 0.00 205 LEU A N 23
ATOM 39493 C CA . LEU A 1 89 ? -7.980 2.462 -6.191 1.00 0.00 205 LEU A CA 23
ATOM 39494 C C . LEU A 1 89 ? -9.159 1.641 -5.694 1.00 0.00 205 LEU A C 23
ATOM 39495 O O . LEU A 1 89 ? -9.023 0.794 -4.833 1.00 0.00 205 LEU A O 23
ATOM 39511 N N . ILE A 1 90 ? -10.322 1.880 -6.233 1.00 0.00 206 ILE A N 23
ATOM 39512 C CA . ILE A 1 90 ? -11.502 1.100 -5.785 1.00 0.00 206 ILE A CA 23
ATOM 39513 C C . ILE A 1 90 ? -11.191 -0.383 -5.922 1.00 0.00 206 ILE A C 23
ATOM 39514 O O . ILE A 1 90 ? -11.518 -1.178 -5.064 1.00 0.00 206 ILE A O 23
ATOM 39530 N N . LYS A 1 91 ? -10.518 -0.758 -6.973 1.00 0.00 207 LYS A N 23
ATOM 39531 C CA . LYS A 1 91 ? -10.146 -2.185 -7.116 1.00 0.00 207 LYS A CA 23
ATOM 39532 C C . LYS A 1 91 ? -9.047 -2.471 -6.096 1.00 0.00 207 LYS A C 23
ATOM 39533 O O . LYS A 1 91 ? -8.873 -3.584 -5.639 1.00 0.00 207 LYS A O 23
ATOM 39552 N N . ALA A 1 92 ? -8.314 -1.450 -5.724 1.00 0.00 208 ALA A N 23
ATOM 39553 C CA . ALA A 1 92 ? -7.233 -1.623 -4.716 1.00 0.00 208 ALA A CA 23
ATOM 39554 C C . ALA A 1 92 ? -7.844 -1.946 -3.350 1.00 0.00 208 ALA A C 23
ATOM 39555 O O . ALA A 1 92 ? -7.335 -2.759 -2.607 1.00 0.00 208 ALA A O 23
ATOM 39562 N N . TYR A 1 93 ? -8.933 -1.309 -3.013 1.00 0.00 209 TYR A N 23
ATOM 39563 C CA . TYR A 1 93 ? -9.582 -1.571 -1.695 1.00 0.00 209 TYR A CA 23
ATOM 39564 C C . TYR A 1 93 ? -10.329 -2.903 -1.720 1.00 0.00 209 TYR A C 23
ATOM 39565 O O . TYR A 1 93 ? -10.277 -3.670 -0.781 1.00 0.00 209 TYR A O 23
ATOM 39583 N N . LYS A 1 94 ? -11.025 -3.189 -2.782 1.00 0.00 210 LYS A N 23
ATOM 39584 C CA . LYS A 1 94 ? -11.769 -4.476 -2.848 1.00 0.00 210 LYS A CA 23
ATOM 39585 C C . LYS A 1 94 ? -10.786 -5.650 -2.856 1.00 0.00 210 LYS A C 23
ATOM 39586 O O . LYS A 1 94 ? -11.034 -6.683 -2.266 1.00 0.00 210 LYS A O 23
ATOM 39605 N N . MET A 1 95 ? -9.666 -5.497 -3.510 1.00 0.00 211 MET A N 23
ATOM 39606 C CA . MET A 1 95 ? -8.667 -6.603 -3.539 1.00 0.00 211 MET A CA 23
ATOM 39607 C C . MET A 1 95 ? -7.816 -6.572 -2.268 1.00 0.00 211 MET A C 23
ATOM 39608 O O . MET A 1 95 ? -7.536 -7.594 -1.674 1.00 0.00 211 MET A O 23
ATOM 39622 N N . ALA A 1 96 ? -7.417 -5.407 -1.834 1.00 0.00 212 ALA A N 23
ATOM 39623 C CA . ALA A 1 96 ? -6.602 -5.325 -0.588 1.00 0.00 212 ALA A CA 23
ATOM 39624 C C . ALA A 1 96 ? -7.475 -5.744 0.590 1.00 0.00 212 ALA A C 23
ATOM 39625 O O . ALA A 1 96 ? -7.018 -6.333 1.550 1.00 0.00 212 ALA A O 23
ATOM 39632 N N . GLN A 1 97 ? -8.741 -5.450 0.504 1.00 0.00 213 GLN A N 23
ATOM 39633 C CA . GLN A 1 97 ? -9.682 -5.828 1.590 1.00 0.00 213 GLN A CA 23
ATOM 39634 C C . GLN A 1 97 ? -9.745 -7.354 1.697 1.00 0.00 213 GLN A C 23
ATOM 39635 O O . GLN A 1 97 ? -10.201 -7.901 2.681 1.00 0.00 213 GLN A O 23
ATOM 39649 N N . SER A 1 98 ? -9.282 -8.043 0.686 1.00 0.00 214 SER A N 23
ATOM 39650 C CA . SER A 1 98 ? -9.304 -9.533 0.723 1.00 0.00 214 SER A CA 23
ATOM 39651 C C . SER A 1 98 ? -7.975 -10.067 1.272 1.00 0.00 214 SER A C 23
ATOM 39652 O O . SER A 1 98 ? -7.911 -11.145 1.826 1.00 0.00 214 SER A O 23
ATOM 39660 N N . THR A 1 99 ? -6.914 -9.319 1.123 1.00 0.00 215 THR A N 23
ATOM 39661 C CA . THR A 1 99 ? -5.593 -9.784 1.640 1.00 0.00 215 THR A CA 23
ATOM 39662 C C . THR A 1 99 ? -5.363 -9.243 3.056 1.00 0.00 215 THR A C 23
ATOM 39663 O O . THR A 1 99 ? -5.224 -8.051 3.249 1.00 0.00 215 THR A O 23
ATOM 39674 N N . PRO A 1 100 ? -5.345 -10.142 4.006 1.00 0.00 216 PRO A N 23
ATOM 39675 C CA . PRO A 1 100 ? -5.144 -9.752 5.425 1.00 0.00 216 PRO A CA 23
ATOM 39676 C C . PRO A 1 100 ? -3.686 -9.359 5.696 1.00 0.00 216 PRO A C 23
ATOM 39677 O O . PRO A 1 100 ? -3.401 -8.248 6.095 1.00 0.00 216 PRO A O 23
ATOM 39688 N N . ASP A 1 101 ? -2.762 -10.262 5.500 1.00 0.00 217 ASP A N 23
ATOM 39689 C CA . ASP A 1 101 ? -1.331 -9.930 5.768 1.00 0.00 217 ASP A CA 23
ATOM 39690 C C . ASP A 1 101 ? -0.466 -10.199 4.534 1.00 0.00 217 ASP A C 23
ATOM 39691 O O . ASP A 1 101 ? -0.959 -10.359 3.435 1.00 0.00 217 ASP A O 23
ATOM 39700 N N . LEU A 1 102 ? 0.825 -10.245 4.717 1.00 0.00 218 LEU A N 23
ATOM 39701 C CA . LEU A 1 102 ? 1.745 -10.496 3.569 1.00 0.00 218 LEU A CA 23
ATOM 39702 C C . LEU A 1 102 ? 1.707 -11.970 3.163 1.00 0.00 218 LEU A C 23
ATOM 39703 O O . LEU A 1 102 ? 1.707 -12.305 1.995 1.00 0.00 218 LEU A O 23
ATOM 39719 N N . ASP A 1 103 ? 1.685 -12.850 4.121 1.00 0.00 219 ASP A N 23
ATOM 39720 C CA . ASP A 1 103 ? 1.658 -14.307 3.799 1.00 0.00 219 ASP A CA 23
ATOM 39721 C C . ASP A 1 103 ? 0.475 -14.630 2.881 1.00 0.00 219 ASP A C 23
ATOM 39722 O O . ASP A 1 103 ? 0.502 -15.590 2.137 1.00 0.00 219 ASP A O 23
ATOM 39731 N N . SER A 1 104 ? -0.561 -13.840 2.928 1.00 0.00 220 SER A N 23
ATOM 39732 C CA . SER A 1 104 ? -1.741 -14.109 2.056 1.00 0.00 220 SER A CA 23
ATOM 39733 C C . SER A 1 104 ? -1.473 -13.612 0.632 1.00 0.00 220 SER A C 23
ATOM 39734 O O . SER A 1 104 ? -2.064 -14.080 -0.320 1.00 0.00 220 SER A O 23
ATOM 39742 N N . LEU A 1 105 ? -0.590 -12.664 0.481 1.00 0.00 221 LEU A N 23
ATOM 39743 C CA . LEU A 1 105 ? -0.288 -12.133 -0.878 1.00 0.00 221 LEU A CA 23
ATOM 39744 C C . LEU A 1 105 ? 0.613 -13.102 -1.648 1.00 0.00 221 LEU A C 23
ATOM 39745 O O . LEU A 1 105 ? 1.216 -13.992 -1.081 1.00 0.00 221 LEU A O 23
ATOM 39761 N N . SER A 1 106 ? 0.711 -12.930 -2.939 1.00 0.00 222 SER A N 23
ATOM 39762 C CA . SER A 1 106 ? 1.575 -13.834 -3.752 1.00 0.00 222 SER A CA 23
ATOM 39763 C C . SER A 1 106 ? 2.651 -13.019 -4.474 1.00 0.00 222 SER A C 23
ATOM 39764 O O . SER A 1 106 ? 2.394 -11.943 -4.979 1.00 0.00 222 SER A O 23
ATOM 39772 N N . VAL A 1 107 ? 3.856 -13.519 -4.526 1.00 0.00 223 VAL A N 23
ATOM 39773 C CA . VAL A 1 107 ? 4.943 -12.770 -5.213 1.00 0.00 223 VAL A CA 23
ATOM 39774 C C . VAL A 1 107 ? 5.384 -13.517 -6.476 1.00 0.00 223 VAL A C 23
ATOM 39775 O O . VAL A 1 107 ? 5.803 -14.656 -6.407 1.00 0.00 223 VAL A O 23
ATOM 39788 N N . PRO A 1 108 ? 5.277 -12.847 -7.592 1.00 0.00 224 PRO A N 23
ATOM 39789 C CA . PRO A 1 108 ? 5.672 -13.455 -8.886 1.00 0.00 224 PRO A CA 23
ATOM 39790 C C . PRO A 1 108 ? 7.197 -13.548 -8.986 1.00 0.00 224 PRO A C 23
ATOM 39791 O O . PRO A 1 108 ? 7.735 -14.084 -9.934 1.00 0.00 224 PRO A O 23
ATOM 39802 N N . SER A 1 109 ? 7.896 -13.030 -8.013 1.00 0.00 225 SER A N 23
ATOM 39803 C CA . SER A 1 109 ? 9.386 -13.089 -8.051 1.00 0.00 225 SER A CA 23
ATOM 39804 C C . SER A 1 109 ? 9.902 -14.117 -7.041 1.00 0.00 225 SER A C 23
ATOM 39805 O O . SER A 1 109 ? 10.736 -14.924 -7.417 1.00 0.00 225 SER A O 23
#

InterPro domains:
  IPR000313 PWWP domain [PF00855] (126-215)
  IPR000313 PWWP domain [PS50812] (125-189)
  IPR000313 PWWP domain [SM00293] (123-187)
  IPR035503 IOC4-like, PWWP domain [cd05840] (126-216)

CATH classification: 2.30.30.140

Sequence (108 aa):
SERVNYKPGMRVLTKMSGFPWWPSMVVTESKMTSVARKSKPKRAGTFYPVIFFPNKEYLWTGSDSLTPLTSEAISQFLEKPKPKTASLIKAYKMAQSTPDLDSLSVPSSERVNYKPGMRVLTKMSGFPWWPSMVVTESKMTSVARKSKPKRAGTFYPVIFFPNKEYLWTGSDSLTPLTSEAISQFLEKPKPKTASLIKAYKMAQSTPDLDSLSVPSSERVNYKPGMRVLTKMSGFPWWPSMVVTESKMTSVARKSKPKRAGTFYPVIFFPNKEYLWTGSDSLTPLTSEAISQFLEKPKPKTASLIKAYKMAQSTPDLDSLSVPSSERVNYKPGMRVLTKMSGFPWWPSMVVTESKMTSVARKSKPKRAGTFYPVIFFPNKEYLWTGSDSLTPLTSEAISQFLEKPKPKTASLIKAYKMAQSTPDLDSLSVPSSERVNYKPGMRVLTKMSGFPWWPSMVVTESKMTSVARKSKPKRAGT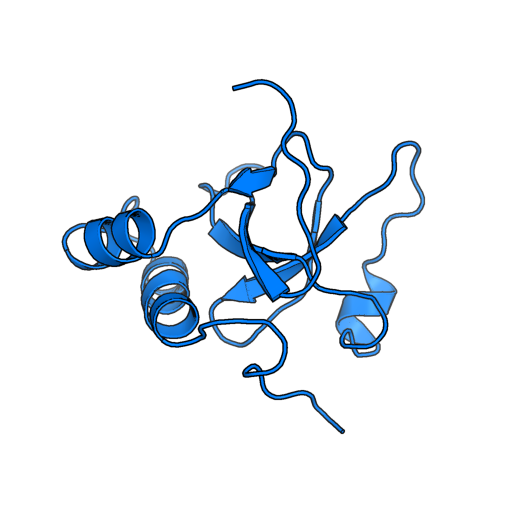FYPVIFFPNKEYLWTGSDSLTPLTSEAISQFLEKPKPKTASLIKAYKMAQSTPDLDSLSVPSSERVNYKPGMRVLTKMSGFPWWPSMVVTESKMTSVARKSKPKRAGTFYPVIFFPNKEYLWTGSDSLTPLTSEAISQFLEKPKPKTASLIKAYKMAQSTPDLDSLSVPSSERVNYKPGMRVLTKMSGFPWWPSMVVTESKMTSVARKSKPKRAGTFYPVIFFPNKEYLWTGSDSLTPLTSEAISQFLEKPKPKTASLIKAYKMAQSTPDLDSLSVPSSERVNYKPGMRVLTKMSGFPWWPSMVVTESKMTSVARKSKPKRAGTFYPVIFFPNKEYLWTGSDSLTPLTSEAISQFLEKPKPKTASLIKAYKMAQSTPDLDSLSVPSSERVNYKPGMRVLTKMSGFPWWPSMVVTESKMTSVARKSKPKRAGTFYPVIFFPNKEYLWTGSDSLTPLTSEAISQFLEKPKPKTASLIKAYKMAQSTPDLDSLSVPSSERVNYKPGMRVLTKMSGFPWWPSMVVTESKMTSVARKSKPKRAGTFYPVIFFPNKEYLWTGSDSLTPLTSEAISQFLEKPKPKTASLIKAYKMAQSTPDLDSLSVPSSERVNYKPGMRVLTKMSGFPWWPSMVVTESKMTSVARKSKPKRAGTFYPVIFFPNKEYLWTGSDSLTPLTSEAISQFLEKPKPKTASLIKAYKMAQSTPDLDSLSVPSSERVNYKPGMRVLTKMSGFPWWPSMVVTESKMTSVARKSKPKRAGTFYPVIFFPNKEYLWTGSDSLTPLTSEAISQFLEKPKPKTASLIKAYKMAQSTPDLDSLSVPSSERVNYKPGMRVLTKMSGFPWWPSMVVTESKMTSVARKSKPKRAGTFYPVIFFPNKEYLWTGSDSLTPLTSEAISQFLEKPKPKTASLIKAYKMAQSTPDLDSLSVPSSERVNYKPGMRVLTKMSGFPWWPSMVVTESKMTSVARKSKPKRAGTFYPVIFFPNKEYLWTGSDSLTPLTSEAISQFLEKPKPKTASLIKAYKMAQSTPDLDSLSVPSSERVNYKPGMRVLTKMSGFPWWPSMVVTESKMTSVARKSKPKRAGTFYPVIFFPNKEYLWTGSDSLTPLTSEAISQFLEKPKPKTASLIKAYKMAQSTPDLDSLSVPSSERVNYKPGMRVLTKMSGFPWWPSMVVTESKMTSVARKSKPKRAGTFYPVIFFPNKEYLWTGSDSLTPLTSEAISQFLEKPKPKTASLIKAYKMAQSTPDLDSLSVPSSERVNYKPGMRVLTKMSGFPWWPSMVVTESKMTSVARKSKPKRAGTFYPVIFFPNKEYLWTGSDSLTPLTSEAISQFLEKPKPKTASLIKAYKMAQSTPDLDSLSVPSSERVNYKPGMRVLTKMSGFPWWPSMVVTESKMTSVARKSKPKRAGTFYPVIFFPNKEYLWTGSDSLTPLTSEAISQFLEKPKPKTASLIKAYKMAQSTPDLDSLSVPSSERVNYKPGMRVLTKMSGFPWWPSMVVTESKMTSVARKSKPKRAGTFYPVIFFPNKEYLWTGSDSLTPLTSEAISQFLEKPKPKTASLIKAYKMAQSTPDLDSLSVPSSERVNYKPGMRVLTKMSGFPWWPSMVVTESKMTSVARKSKPKRAGTFYPVIFFPNKEYLWTGSDSLTPLTSEAISQFLEKPKPKTASLIKAYKMAQSTPDLDSLSVPSSERVNYKPGMRVLTKMSGFPWWPSMVVTESKMTSVARKSKPKRAGTFYPVIFFPNKEYLWTGSDSLTPLTSEAISQFLEKPKPKTASLIKAYKMAQSTPDLDSLSVPSSERVNYKPGMRVLTKMSGFPWWPSMVVTESKMTSVARKSKPKRAGTFYPVIFFPNKEYLWTGSDSLTPLTSEAISQFLEKPKPKTASLIKAYKMAQSTPDLDSLSVPSSERVNYKPGMRVLTKMSGFPWWPSMVVTESKMTSVARKSKPKRAGTFYPVIFFPNKEYLWTGSDSLTPLTSEAISQFLEKPKPKTASLIKAYKMAQSTPDLDSLSVPS